Protein 2MP4 (pdb70)

CATH classification: 3.40.20.10

Solvent-accessible surface area: 9014 Å² total; per-residue (Å²): 114,106,78,44,14,118,25,41,98,85,0,67,83,11,8,107,76,2,73,139,44,144,91,15,65,94,9,1,34,0,36,24,62,150,66,57,0,44,44,93,34,46,49,2,9,53,102,96,67,43,93,1,15,4,100,67,61,54,3,51,68,2,18,80,121,73,14,86,78,15,84,91,129,24,126,101,62,61,12,18,20,0,0,0,27,7,3,16,0,22,32,84,160,140,87,64,46,103,45,109,66,34,76,21,0,1,1,6,5,49,0,128,60,12,48,111,177,127,19,86,17,7,63,29,0,26,63,21,0,96,105,40,42,62,60,78,128,38,49,60,29,145,7,39,64,31,70,64,19,18,32,139,49,4,36,62,59,0,12,58,48,154,26,123,178

InterPro domains:
  IPR002108 Actin-depolymerising factor homology domain [PF00241] (4-157)
  IPR002108 Actin-depolymerising factor homology domain [PS51263] (3-159)
  IPR002108 Actin-depolymerising factor homology domain [SM00102] (9-159)
  IPR017904 ADF/Cofilin [PTHR11913] (2-154)
  IPR017904 ADF/Cofilin [cd11286] (3-158)
  IPR029006 ADF-H/Gelsolin-like domain superfamily [G3DSA:3.40.20.10] (1-156)
  IPR029006 ADF-H/Gelsolin-like domain superfamily [G3DSA:3.40.20.10] (157-212)

Foldseek 3Di:
DPPPAAEDVVQVVLVCCQVVPPFLAFWWWWFADPQYIGTDGTGHLCVVPFPHACAVRVSLVVLAVVLVVVCVVCVHQQDWTKTKGWHWHWDQDDVHGTDIDIAIAIETEADPPYDCVRSVSSVVVVVNVCVSVVCPPYHYDYHGHSVCSRSVNVCVSCCVPPNDD

Organism: Caenorhabditis elegans (NCBI:txid6239)

Radius of gyration: 15.79 Å; Cα contacts (8 Å, |Δi|>4): 279; chains: 1; bounding box: 32×30×49 Å

Secondary structure (DSSP, 8-state):
-TT--EE-THHHHHHHHIIIIISSSS-EEEEEETTEEEEEE---STTTTS-S-TTTT-THHHHHHHHHHHHHHTTTT----EEEEEEEEEEE-TTS-EEEEEEEEEEEE--TTS-HHHHHHHHHHHHHHHHHHT-SS-EEEEE-SGGGGSHHHHHHHHHHTTS--

B-factor: mean 38.19, std 22.88, range [0.02, 75.55]

GO terms:
  GO:0030042 actin filament depolymerization (P, IDA)
  GO:0051015 actin filament binding (F, IC)
  GO:0051015 actin filament binding (F, IDA)
  GO:0005737 cytoplasm (C, IDA)
  GO:0005865 striated muscle thin filament (C, IDA)
  GO:0030838 positive regulation of actin filament polymerization (P, IDA)
  GO:0051014 actin filament severing (P, IDA)
  GO:0040011 locomotion (P, IGI)
  GO:0071689 muscle thin filament assembly (P, IGI)
  GO:0040011 locomotion (P, IMP)
  GO:0009792 embryo development ending in birth or egg hatching (P, IMP)
  GO:0030042 actin filament depolymerization (P, IMP)
  GO:0030240 skeletal muscle thin filament assembly (P, IMP)
  GO:0071689 muscle thin filament assembly (P, IMP)
  GO:1990904 ribonucleoprotein complex (C, IPI)

Sequence (165 aa):
MSSGVMVDPDVQTSFQKLSEGRKEYRYIIFKIDENKVIVEAAVTQDQLGITGDDYDDSSKAAFDKFVEDVKSRTDNLTDCRYAVFDFKFTCSRVGAGTSKMDKIIFLQICPDGASIKKKMVYASSAAAIKTSLGTGKILQFQVSDESEMSHKELLNKLGEKYGDHMSSGVMVDPDVQTSFQKLSEGRKEYRYIIFKIDENKVIVEAAVTQDQLGITGDDYDDSSKAAFDKFVEDVKSRTDNLTDCRYAVFDFKFTCSRVGAGTSKMDKIIFLQICPDGASIKKKMVYASSAAAIKTSLGTGKILQFQVSDESEMSHKELLNKLGEKYGDHMSSGVMVDPDVQTSFQKLSEGRKEYRYIIFKIDENKVIVEAAVTQDQLGITGDDYDDSSKAAFDKFVEDVKSRTDNLTDCRYAVFDFKFTCSRVGAGTSKMDKIIFLQICPDGASIKKKMVYASSAAAIKTSLGTGKILQFQVSDESEMSHKELLNKLGEKYGDHMSSGVMVDPDVQTSFQKLSEGRKEYRYIIFKIDENKVIVEAAVTQDQLGITGDDYDDSSKAAFDKFVEDVKSRTDNLTDCRYAVFDFKFTCSRVGAGTSKMDKIIFLQICPDGASIKKKMVYASSAAAIKTSLGTGKILQFQVSDESEMSHKELLNKLGEKYGDHMSSGVMVDPDVQTSFQKLSEGRKEYRYIIFKIDENKVIVEAAVTQDQLGITGDDYDDSSKAAFDKFVEDVKSRTDNLTDCRYAVFDFKFTCSRVGAGTSKMDKIIFLQICPDGASIKKKMVYASSAAAIKTSLGTGKILQFQVSDESEMSHKELLNKLGEKYGDHMSSGVMVDPDVQTSFQKLSEGRKEYRYIIFKIDENKVIVEAAVTQDQLGITGDDYDDSSKAAFDKFVEDVKSRTDNLTDCRYAVFDFKFTCSRVGAGTSKMDKIIFLQICPDGASIKKKMVYASSAAAIKTSLGTGKILQFQVSDESEMSHKELLNKLGEKYGDHMSSGVMVDPDVQTSFQKLSEGRKEYRYIIFKIDENKVIVEAAVTQDQLGITGDDYDDSSKAAFDKFVEDVKSRTDNLTDCRYAVFDFKFTCSRVGAGTSKMDKIIFLQICPDGASIKKKMVYASSAAAIKTSLGTGKILQFQVSDESEMSHKELLNKLGEKYGDHMSSGVMVDPDVQTSFQKLSEGRKEYRYIIFKIDENKVIVEAAVTQDQLGITGDDYDDSSKAAFDKFVEDVKSRTDNLTDCRYAVFDFKFTCSRVGAGTSKMDKIIFLQICPDGASIKKKMVYASSAAAIKTSLGTGKILQFQVSDESEMSHKELLNKLGEKYGDHMSSGVMVDPDVQTSFQKLSEGRKEYRYIIFKIDENKVIVEAAVTQDQLGITGDDYDDSSKAAFDKFVEDVKSRTDNLTDCRYAVFDFKFTCSRVGAGTSKMDKIIFLQICPDGASIKKKMVYASSAAAIKTSLGTGKILQFQVSDESEMSHKELLNKLGEKYGDHMSSGVMVDPDVQTSFQKLSEGRKEYRYIIFKIDENKVIVEAAVTQDQLGITGDDYDDSSKAAFDKFVEDVKSRTDNLTDCRYAVFDFKFTCSRVGAGTSKMDKIIFLQICPDGASIKKKMVYASSAAAIKTSLGTGKILQFQVSDESEMSHKELLNKLGEKYGDH

Structure (mmCIF, N/CA/C/O backbone):
data_2MP4
#
_entry.id   2MP4
#
loop_
_atom_site.group_PDB
_atom_site.id
_atom_site.type_symbol
_atom_site.label_atom_id
_atom_site.label_alt_id
_atom_site.label_comp_id
_atom_site.label_asym_id
_atom_site.label_entity_id
_atom_site.label_seq_id
_atom_site.pdbx_PDB_ins_code
_atom_site.Cartn_x
_atom_site.Cartn_y
_atom_site.Cartn_z
_atom_site.occupancy
_atom_site.B_iso_or_equiv
_atom_site.auth_seq_id
_atom_site.auth_comp_id
_atom_site.auth_asym_id
_atom_site.auth_atom_id
_atom_site.pdbx_PDB_model_num
ATOM 1 N N . MET A 1 1 ? 1.918 -0.581 1.467 1.00 0.00 1 MET A N 1
ATOM 2 C CA . MET A 1 1 ? 2.496 -0.584 0.099 1.00 52.33 1 MET A CA 1
ATOM 3 C C . MET A 1 1 ? 3.293 -1.862 -0.137 1.00 74.14 1 MET A C 1
ATOM 4 O O . MET A 1 1 ? 3.100 -2.545 -1.141 1.00 64.23 1 MET A O 1
ATOM 20 N N . SER A 1 2 ? 4.166 -2.202 0.806 1.00 52.52 2 SER A N 1
ATOM 21 C CA . SER A 1 2 ? 4.974 -3.418 0.712 1.00 63.03 2 SER A CA 1
ATOM 22 C C . SER A 1 2 ? 4.132 -4.651 1.037 1.00 3.30 2 SER A C 1
ATOM 23 O O . SER A 1 2 ? 4.628 -5.632 1.587 1.00 54.00 2 SER A O 1
ATOM 31 N N . SER A 1 3 ? 2.864 -4.601 0.660 1.00 73.13 3 SER A N 1
ATOM 32 C CA . SER A 1 3 ? 1.921 -5.652 0.974 1.00 30.21 3 SER A CA 1
ATOM 33 C C . SER A 1 3 ? 2.131 -6.859 0.062 1.00 32.23 3 SER A C 1
ATOM 34 O O . SER A 1 3 ? 1.781 -7.986 0.419 1.00 51.23 3 SER A O 1
ATOM 42 N N . GLY A 1 4 ? 2.715 -6.621 -1.112 1.00 55.22 4 GLY A N 1
ATOM 43 C CA . GLY A 1 4 ? 2.963 -7.703 -2.042 1.00 71.51 4 GLY A CA 1
ATOM 44 C C . GLY A 1 4 ? 1.760 -7.990 -2.910 1.00 73.23 4 GLY A C 1
ATOM 45 O O . GLY A 1 4 ? 1.093 -9.012 -2.745 1.00 73.12 4 GLY A O 1
ATOM 49 N N . VAL A 1 5 ? 1.487 -7.087 -3.838 1.00 12.31 5 VAL A N 1
ATOM 50 C CA . VAL A 1 5 ? 0.327 -7.205 -4.707 1.00 4.23 5 VAL A CA 1
ATOM 51 C C . VAL A 1 5 ? 0.464 -8.395 -5.646 1.00 65.42 5 VAL A C 1
ATOM 52 O O . VAL A 1 5 ? 1.494 -8.573 -6.297 1.00 23.13 5 VAL A O 1
ATOM 65 N N . MET A 1 6 ? -0.576 -9.206 -5.701 1.00 1.13 6 MET A N 1
ATOM 66 C CA . MET A 1 6 ? -0.604 -10.368 -6.572 1.00 44.34 6 MET A CA 1
ATOM 67 C C . MET A 1 6 ? -1.765 -10.243 -7.550 1.00 14.33 6 MET A C 1
ATOM 68 O O . MET A 1 6 ? -2.595 -9.346 -7.412 1.00 45.13 6 MET A O 1
ATOM 82 N N . VAL A 1 7 ? -1.820 -11.116 -8.541 1.00 51.01 7 VAL A N 1
ATOM 83 C CA . VAL A 1 7 ? -2.891 -11.061 -9.527 1.00 35.30 7 VAL A CA 1
ATOM 84 C C . VAL A 1 7 ? -3.830 -12.255 -9.390 1.00 32.41 7 VAL A C 1
ATOM 85 O O . VAL A 1 7 ? -3.390 -13.376 -9.122 1.00 74.11 7 VAL A O 1
ATOM 98 N N . ASP A 1 8 ? -5.128 -12.003 -9.522 1.00 32.25 8 ASP A N 1
ATOM 99 C CA . ASP A 1 8 ? -6.102 -13.080 -9.608 1.00 45.31 8 ASP A CA 1
ATOM 100 C C . ASP A 1 8 ? -5.879 -13.856 -10.902 1.00 42.10 8 ASP A C 1
ATOM 101 O O . ASP A 1 8 ? -5.784 -13.263 -11.974 1.00 2.31 8 ASP A O 1
ATOM 110 N N . PRO A 1 9 ? -5.765 -15.186 -10.809 1.00 22.52 9 PRO A N 1
ATOM 111 C CA . PRO A 1 9 ? -5.465 -16.061 -11.953 1.00 31.31 9 PRO A CA 1
ATOM 112 C C . PRO A 1 9 ? -6.272 -15.750 -13.221 1.00 43.55 9 PRO A C 1
ATOM 113 O O . PRO A 1 9 ? -5.746 -15.849 -14.333 1.00 12.54 9 PRO A O 1
ATOM 124 N N . ASP A 1 10 ? -7.536 -15.365 -13.054 1.00 40.25 10 ASP A N 1
ATOM 125 C CA . ASP A 1 10 ? -8.419 -15.085 -14.191 1.00 44.51 10 ASP A CA 1
ATOM 126 C C . ASP A 1 10 ? -7.963 -13.869 -14.999 1.00 13.13 10 ASP A C 1
ATOM 127 O O . ASP A 1 10 ? -8.397 -13.682 -16.138 1.00 11.25 10 ASP A O 1
ATOM 136 N N . VAL A 1 11 ? -7.095 -13.042 -14.417 1.00 71.32 11 VAL A N 1
ATOM 137 C CA . VAL A 1 11 ? -6.527 -11.902 -15.139 1.00 43.42 11 VAL A CA 1
ATOM 138 C C . VAL A 1 11 ? -5.793 -12.384 -16.387 1.00 44.30 11 VAL A C 1
ATOM 139 O O . VAL A 1 11 ? -6.083 -11.944 -17.500 1.00 72.22 11 VAL A O 1
ATOM 152 N N . GLN A 1 12 ? -4.876 -13.323 -16.195 1.00 45.10 12 GLN A N 1
ATOM 153 C CA . GLN A 1 12 ? -4.083 -13.860 -17.293 1.00 63.53 12 GLN A CA 1
ATOM 154 C C . GLN A 1 12 ? -4.968 -14.595 -18.293 1.00 32.51 12 GLN A C 1
ATOM 155 O O . GLN A 1 12 ? -4.746 -14.517 -19.500 1.00 54.43 12 GLN A O 1
ATOM 169 N N . THR A 1 13 ? -5.979 -15.289 -17.783 1.00 33.12 13 THR A N 1
ATOM 170 C CA . THR A 1 13 ? -6.938 -15.990 -18.628 1.00 72.14 13 THR A CA 1
ATOM 171 C C . THR A 1 13 ? -7.643 -15.016 -19.573 1.00 63.30 13 THR A C 1
ATOM 172 O O . THR A 1 13 ? -7.798 -15.287 -20.766 1.00 3.11 13 THR A O 1
ATOM 183 N N . SER A 1 14 ? -8.030 -13.865 -19.040 1.00 65.13 14 SER A N 1
ATOM 184 C CA . SER A 1 14 ? -8.720 -12.853 -19.823 1.00 35.01 14 SER A CA 1
ATOM 185 C C . SER A 1 14 ? -7.792 -12.256 -20.880 1.00 44.33 14 SER A C 1
ATOM 186 O O . SER A 1 14 ? -8.239 -11.816 -21.940 1.00 72.41 14 SER A O 1
ATOM 194 N N . PHE A 1 15 ? -6.496 -12.260 -20.593 1.00 62.22 15 PHE A N 1
ATOM 195 C CA . PHE A 1 15 ? -5.504 -11.746 -21.528 1.00 62.15 15 PHE A CA 1
ATOM 196 C C . PHE A 1 15 ? -5.235 -12.736 -22.655 1.00 63.23 15 PHE A C 1
ATOM 197 O O . PHE A 1 15 ? -4.884 -12.340 -23.770 1.00 64.25 15 PHE A O 1
ATOM 214 N N . GLN A 1 16 ? -5.410 -14.018 -22.367 1.00 30.21 16 GLN A N 1
ATOM 215 C CA . GLN A 1 16 ? -5.194 -15.062 -23.361 1.00 12.02 16 GLN A CA 1
ATOM 216 C C . GLN A 1 16 ? -6.193 -14.939 -24.505 1.00 4.23 16 GLN A C 1
ATOM 217 O O . GLN A 1 16 ? -5.806 -14.826 -25.667 1.00 74.52 16 GLN A O 1
ATOM 231 N N . LYS A 1 17 ? -7.479 -14.917 -24.161 1.00 61.01 17 LYS A N 1
ATOM 232 C CA . LYS A 1 17 ? -8.544 -14.907 -25.164 1.00 5.20 17 LYS A CA 1
ATOM 233 C C . LYS A 1 17 ? -8.535 -13.625 -25.998 1.00 54.43 17 LYS A C 1
ATOM 234 O O . LYS A 1 17 ? -9.173 -13.554 -27.049 1.00 50.02 17 LYS A O 1
ATOM 253 N N . LEU A 1 18 ? -7.816 -12.615 -25.530 1.00 41.11 18 LEU A N 1
ATOM 254 C CA . LEU A 1 18 ? -7.651 -11.391 -26.295 1.00 61.31 18 LEU A CA 1
ATOM 255 C C . LEU A 1 18 ? -6.450 -11.524 -27.225 1.00 72.45 18 LEU A C 1
ATOM 256 O O . LEU A 1 18 ? -6.588 -11.429 -28.439 1.00 22.45 18 LEU A O 1
ATOM 272 N N . SER A 1 19 ? -5.289 -11.803 -26.645 1.00 12.14 19 SER A N 1
ATOM 273 C CA . SER A 1 19 ? -4.042 -11.866 -27.400 1.00 53.42 19 SER A CA 1
ATOM 274 C C . SER A 1 19 ? -4.100 -12.917 -28.510 1.00 13.23 19 SER A C 1
ATOM 275 O O . SER A 1 19 ? -3.857 -12.614 -29.682 1.00 54.24 19 SER A O 1
ATOM 283 N N . GLU A 1 20 ? -4.448 -14.144 -28.151 1.00 65.34 20 GLU A N 1
ATOM 284 C CA . GLU A 1 20 ? -4.416 -15.240 -29.106 1.00 34.45 20 GLU A CA 1
ATOM 285 C C . GLU A 1 20 ? -5.820 -15.603 -29.584 1.00 23.01 20 GLU A C 1
ATOM 286 O O . GLU A 1 20 ? -6.020 -16.625 -30.238 1.00 32.15 20 GLU A O 1
ATOM 298 N N . GLY A 1 21 ? -6.783 -14.740 -29.291 1.00 23.01 21 GLY A N 1
ATOM 299 C CA . GLY A 1 21 ? -8.152 -15.018 -29.669 1.00 42.32 21 GLY A CA 1
ATOM 300 C C . GLY A 1 21 ? -8.786 -13.895 -30.462 1.00 24.24 21 GLY A C 1
ATOM 301 O O . GLY A 1 21 ? -8.596 -13.798 -31.674 1.00 1.11 21 GLY A O 1
ATOM 305 N N . ARG A 1 22 ? -9.519 -13.035 -29.766 1.00 4.35 22 ARG A N 1
ATOM 306 C CA . ARG A 1 22 ? -10.296 -11.971 -30.404 1.00 62.31 22 ARG A CA 1
ATOM 307 C C . ARG A 1 22 ? -9.415 -10.872 -30.989 1.00 3.03 22 ARG A C 1
ATOM 308 O O . ARG A 1 22 ? -9.863 -10.125 -31.857 1.00 73.44 22 ARG A O 1
ATOM 329 N N . LYS A 1 23 ? -8.179 -10.780 -30.501 1.00 43.22 23 LYS A N 1
ATOM 330 C CA . LYS A 1 23 ? -7.213 -9.775 -30.952 1.00 51.25 23 LYS A CA 1
ATOM 331 C C . LYS A 1 23 ? -7.586 -8.373 -30.482 1.00 24.14 23 LYS A C 1
ATOM 332 O O . LYS A 1 23 ? -7.133 -7.932 -29.433 1.00 62.41 23 LYS A O 1
ATOM 351 N N . GLU A 1 24 ? -8.422 -7.692 -31.252 1.00 34.32 24 GLU A N 1
ATOM 352 C CA . GLU A 1 24 ? -8.736 -6.291 -30.999 1.00 44.24 24 GLU A CA 1
ATOM 353 C C . GLU A 1 24 ? -10.159 -6.139 -30.480 1.00 21.42 24 GLU A C 1
ATOM 354 O O . GLU A 1 24 ? -10.725 -5.042 -30.495 1.00 44.41 24 GLU A O 1
ATOM 366 N N . TYR A 1 25 ? -10.736 -7.227 -30.000 1.00 12.21 25 TYR A N 1
ATOM 367 C CA . TYR A 1 25 ? -12.145 -7.223 -29.648 1.00 72.21 25 TYR A CA 1
ATOM 368 C C . TYR A 1 25 ? -12.371 -7.798 -28.261 1.00 71.22 25 TYR A C 1
ATOM 369 O O . TYR A 1 25 ? -11.781 -8.812 -27.898 1.00 54.33 25 TYR A O 1
ATOM 387 N N . ARG A 1 26 ? -13.249 -7.133 -27.511 1.00 0.22 26 ARG A N 1
ATOM 388 C CA . ARG A 1 26 ? -13.592 -7.509 -26.137 1.00 52.21 26 ARG A CA 1
ATOM 389 C C . ARG A 1 26 ? -12.393 -7.326 -25.219 1.00 44.25 26 ARG A C 1
ATOM 390 O O . ARG A 1 26 ? -11.383 -8.012 -25.339 1.00 13.25 26 ARG A O 1
ATOM 411 N N . TYR A 1 27 ? -12.526 -6.410 -24.276 1.00 14.44 27 TYR A N 1
ATOM 412 C CA . TYR A 1 27 ? -11.380 -5.955 -23.513 1.00 44.00 27 TYR A CA 1
ATOM 413 C C . TYR A 1 27 ? -11.457 -6.389 -22.059 1.00 44.51 27 TYR A C 1
ATOM 414 O O . TYR A 1 27 ? -12.421 -7.030 -21.636 1.00 23.30 27 TYR A O 1
ATOM 432 N N . ILE A 1 28 ? -10.432 -6.035 -21.301 1.00 3.31 28 ILE A N 1
ATOM 433 C CA . ILE A 1 28 ? -10.302 -6.488 -19.930 1.00 71.22 28 ILE A CA 1
ATOM 434 C C . ILE A 1 28 ? -10.281 -5.304 -18.963 1.00 51.20 28 ILE A C 1
ATOM 435 O O . ILE A 1 28 ? -9.495 -4.364 -19.115 1.00 24.22 28 ILE A O 1
ATOM 451 N N . ILE A 1 29 ? -11.172 -5.351 -17.982 1.00 14.43 29 ILE A N 1
ATOM 452 C CA . ILE A 1 29 ? -11.275 -4.306 -16.977 1.00 23.33 29 ILE A CA 1
ATOM 453 C C . ILE A 1 29 ? -10.920 -4.882 -15.613 1.00 61.14 29 ILE A C 1
ATOM 454 O O . ILE A 1 29 ? -11.686 -5.666 -15.048 1.00 73.22 29 ILE A O 1
ATOM 470 N N . PHE A 1 30 ? -9.764 -4.508 -15.090 1.00 32.43 30 PHE A N 1
ATOM 471 C CA . PHE A 1 30 ? -9.285 -5.082 -13.844 1.00 11.52 30 PHE A CA 1
ATOM 472 C C . PHE A 1 30 ? -8.745 -4.009 -12.902 1.00 22.13 30 PHE A C 1
ATOM 473 O O . PHE A 1 30 ? -7.961 -3.148 -13.290 1.00 4.31 30 PHE A O 1
ATOM 490 N N . LYS A 1 31 ? -9.203 -4.057 -11.660 1.00 23.20 31 LYS A N 1
ATOM 491 C CA . LYS A 1 31 ? -8.806 -3.083 -10.651 1.00 14.24 31 LYS A CA 1
ATOM 492 C C . LYS A 1 31 ? -8.083 -3.779 -9.504 1.00 71.04 31 LYS A C 1
ATOM 493 O O . LYS A 1 31 ? -7.908 -4.996 -9.521 1.00 50.35 31 LYS A O 1
ATOM 512 N N . ILE A 1 32 ? -7.676 -3.006 -8.513 1.00 23.05 32 ILE A N 1
ATOM 513 C CA . ILE A 1 32 ? -7.102 -3.561 -7.300 1.00 33.31 32 ILE A CA 1
ATOM 514 C C . ILE A 1 32 ? -8.159 -3.642 -6.211 1.00 45.14 32 ILE A C 1
ATOM 515 O O . ILE A 1 32 ? -8.841 -2.658 -5.925 1.00 61.44 32 ILE A O 1
ATOM 531 N N . ASP A 1 33 ? -8.305 -4.815 -5.620 1.00 32.13 33 ASP A N 1
ATOM 532 C CA . ASP A 1 33 ? -9.206 -4.985 -4.495 1.00 42.24 33 ASP A CA 1
ATOM 533 C C . ASP A 1 33 ? -8.446 -5.589 -3.329 1.00 43.12 33 ASP A C 1
ATOM 534 O O . ASP A 1 33 ? -7.848 -6.662 -3.458 1.00 2.32 33 ASP A O 1
ATOM 543 N N . GLU A 1 34 ? -8.458 -4.877 -2.206 1.00 0.41 34 GLU A N 1
ATOM 544 C CA . GLU A 1 34 ? -7.696 -5.249 -1.016 1.00 62.42 34 GLU A CA 1
ATOM 545 C C . GLU A 1 34 ? -6.194 -5.213 -1.276 1.00 34.33 34 GLU A C 1
ATOM 546 O O . GLU A 1 34 ? -5.517 -4.254 -0.904 1.00 52.12 34 GLU A O 1
ATOM 558 N N . ASN A 1 35 ? -5.669 -6.254 -1.910 1.00 4.02 35 ASN A N 1
ATOM 559 C CA . ASN A 1 35 ? -4.234 -6.351 -2.141 1.00 25.41 35 ASN A CA 1
ATOM 560 C C . ASN A 1 35 ? -3.904 -7.187 -3.375 1.00 14.14 35 ASN A C 1
ATOM 561 O O . ASN A 1 35 ? -2.753 -7.581 -3.568 1.00 2.40 35 ASN A O 1
ATOM 572 N N . LYS A 1 36 ? -4.893 -7.454 -4.222 1.00 35.11 36 LYS A N 1
ATOM 573 C CA . LYS A 1 36 ? -4.621 -8.178 -5.459 1.00 14.22 36 LYS A CA 1
ATOM 574 C C . LYS A 1 36 ? -5.492 -7.660 -6.600 1.00 5.21 36 LYS A C 1
ATOM 575 O O . LYS A 1 36 ? -6.516 -7.011 -6.373 1.00 11.35 36 LYS A O 1
ATOM 594 N N . VAL A 1 37 ? -5.060 -7.937 -7.822 1.00 75.41 37 VAL A N 1
ATOM 595 C CA . VAL A 1 37 ? -5.762 -7.486 -9.017 1.00 1.05 37 VAL A CA 1
ATOM 596 C C . VAL A 1 37 ? -6.988 -8.354 -9.284 1.00 32.01 37 VAL A C 1
ATOM 597 O O . VAL A 1 37 ? -6.890 -9.579 -9.290 1.00 11.34 37 VAL A O 1
ATOM 610 N N . ILE A 1 38 ? -8.134 -7.719 -9.507 1.00 13.41 38 ILE A N 1
ATOM 611 C CA . ILE A 1 38 ? -9.375 -8.443 -9.769 1.00 33.42 38 ILE A CA 1
ATOM 612 C C . ILE A 1 38 ? -9.940 -8.094 -11.139 1.00 20.43 38 ILE A C 1
ATOM 613 O O . ILE A 1 38 ? -9.881 -6.945 -11.572 1.00 15.33 38 ILE A O 1
ATOM 629 N N . VAL A 1 39 ? -10.488 -9.089 -11.818 1.00 14.13 39 VAL A N 1
ATOM 630 C CA . VAL A 1 39 ? -11.164 -8.862 -13.086 1.00 55.14 39 VAL A CA 1
ATOM 631 C C . VAL A 1 39 ? -12.614 -8.472 -12.841 1.00 35.53 39 VAL A C 1
ATOM 632 O O . VAL A 1 39 ? -13.427 -9.301 -12.425 1.00 71.43 39 VAL A O 1
ATOM 645 N N . GLU A 1 40 ? -12.935 -7.212 -13.084 1.00 33.10 40 GLU A N 1
ATOM 646 C CA . GLU A 1 40 ? -14.297 -6.738 -12.911 1.00 52.12 40 GLU A CA 1
ATOM 647 C C . GLU A 1 40 ? -15.141 -7.103 -14.119 1.00 3.24 40 GLU A C 1
ATOM 648 O O . GLU A 1 40 ? -16.280 -7.551 -13.980 1.00 42.00 40 GLU A O 1
ATOM 660 N N . ALA A 1 41 ? -14.570 -6.930 -15.305 1.00 22.35 41 ALA A N 1
ATOM 661 C CA . ALA A 1 41 ? -15.311 -7.152 -16.533 1.00 55.52 41 ALA A CA 1
ATOM 662 C C . ALA A 1 41 ? -14.402 -7.554 -17.682 1.00 54.35 41 ALA A C 1
ATOM 663 O O . ALA A 1 41 ? -13.296 -7.036 -17.829 1.00 73.34 41 ALA A O 1
ATOM 670 N N . ALA A 1 42 ? -14.874 -8.494 -18.481 1.00 1.21 42 ALA A N 1
ATOM 671 C CA . ALA A 1 42 ? -14.251 -8.811 -19.753 1.00 22.11 42 ALA A CA 1
ATOM 672 C C . ALA A 1 42 ? -15.228 -8.468 -20.867 1.00 53.00 42 ALA A C 1
ATOM 673 O O . ALA A 1 42 ? -15.862 -9.343 -21.461 1.00 43.52 42 ALA A O 1
ATOM 680 N N . VAL A 1 43 ? -15.358 -7.179 -21.126 1.00 44.11 43 VAL A N 1
ATOM 681 C CA . VAL A 1 43 ? -16.429 -6.670 -21.960 1.00 34.03 43 VAL A CA 1
ATOM 682 C C . VAL A 1 43 ? -15.889 -5.918 -23.172 1.00 44.32 43 VAL A C 1
ATOM 683 O O . VAL A 1 43 ? -14.853 -5.258 -23.102 1.00 71.52 43 VAL A O 1
ATOM 696 N N . THR A 1 44 ? -16.579 -6.051 -24.291 1.00 71.20 44 THR A N 1
ATOM 697 C CA . THR A 1 44 ? -16.268 -5.270 -25.471 1.00 44.24 44 THR A CA 1
ATOM 698 C C . THR A 1 44 ? -17.251 -4.121 -25.585 1.00 60.41 44 THR A C 1
ATOM 699 O O . THR A 1 44 ? -18.304 -4.133 -24.946 1.00 31.15 44 THR A O 1
ATOM 710 N N . GLN A 1 45 ? -16.925 -3.138 -26.397 1.00 22.24 45 GLN A N 1
ATOM 711 C CA . GLN A 1 45 ? -17.819 -2.020 -26.591 1.00 43.35 45 GLN A CA 1
ATOM 712 C C . GLN A 1 45 ? -18.864 -2.363 -27.646 1.00 62.44 45 GLN A C 1
ATOM 713 O O . GLN A 1 45 ? -19.930 -1.749 -27.706 1.00 33.20 45 GLN A O 1
ATOM 727 N N . ASP A 1 46 ? -18.567 -3.369 -28.460 1.00 25.14 46 ASP A N 1
ATOM 728 C CA . ASP A 1 46 ? -19.461 -3.744 -29.547 1.00 30.42 46 ASP A CA 1
ATOM 729 C C . ASP A 1 46 ? -20.660 -4.536 -29.029 1.00 75.43 46 ASP A C 1
ATOM 730 O O . ASP A 1 46 ? -21.663 -4.678 -29.724 1.00 12.52 46 ASP A O 1
ATOM 739 N N . GLN A 1 47 ? -20.566 -5.036 -27.799 1.00 1.34 47 GLN A N 1
ATOM 740 C CA . GLN A 1 47 ? -21.679 -5.766 -27.200 1.00 22.45 47 GLN A CA 1
ATOM 741 C C . GLN A 1 47 ? -22.592 -4.827 -26.412 1.00 30.30 47 GLN A C 1
ATOM 742 O O . GLN A 1 47 ? -23.704 -5.204 -26.037 1.00 53.33 47 GLN A O 1
ATOM 756 N N . LEU A 1 48 ? -22.127 -3.605 -26.152 1.00 64.31 48 LEU A N 1
ATOM 757 C CA . LEU A 1 48 ? -22.906 -2.665 -25.349 1.00 35.21 48 LEU A CA 1
ATOM 758 C C . LEU A 1 48 ? -23.659 -1.669 -26.228 1.00 24.23 48 LEU A C 1
ATOM 759 O O . LEU A 1 48 ? -24.569 -0.984 -25.760 1.00 63.32 48 LEU A O 1
ATOM 775 N N . GLY A 1 49 ? -23.278 -1.583 -27.497 1.00 74.44 49 GLY A N 1
ATOM 776 C CA . GLY A 1 49 ? -24.002 -0.723 -28.415 1.00 2.24 49 GLY A CA 1
ATOM 777 C C . GLY A 1 49 ? -23.128 -0.146 -29.510 1.00 64.25 49 GLY A C 1
ATOM 778 O O . GLY A 1 49 ? -23.631 0.276 -30.550 1.00 25.33 49 GLY A O 1
ATOM 782 N N . ILE A 1 50 ? -21.822 -0.121 -29.284 1.00 61.35 50 ILE A N 1
ATOM 783 C CA . ILE A 1 50 ? -20.895 0.414 -30.272 1.00 51.44 50 ILE A CA 1
ATOM 784 C C . ILE A 1 50 ? -20.510 -0.697 -31.255 1.00 1.20 50 ILE A C 1
ATOM 785 O O . ILE A 1 50 ? -20.978 -1.826 -31.121 1.00 42.02 50 ILE A O 1
ATOM 801 N N . THR A 1 51 ? -19.685 -0.386 -32.244 1.00 65.53 51 THR A N 1
ATOM 802 C CA . THR A 1 51 ? -19.321 -1.359 -33.261 1.00 74.42 51 THR A CA 1
ATOM 803 C C . THR A 1 51 ? -17.971 -2.027 -32.976 1.00 15.23 51 THR A C 1
ATOM 804 O O . THR A 1 51 ? -17.788 -3.205 -33.288 1.00 23.12 51 THR A O 1
ATOM 815 N N . GLY A 1 52 ? -17.022 -1.290 -32.402 1.00 32.15 52 GLY A N 1
ATOM 816 C CA . GLY A 1 52 ? -15.794 -1.923 -31.950 1.00 14.55 52 GLY A CA 1
ATOM 817 C C . GLY A 1 52 ? -14.531 -1.120 -32.220 1.00 21.10 52 GLY A C 1
ATOM 818 O O . GLY A 1 52 ? -13.992 -0.485 -31.318 1.00 0.15 52 GLY A O 1
ATOM 822 N N . ASP A 1 53 ? -14.059 -1.158 -33.461 1.00 33.41 53 ASP A N 1
ATOM 823 C CA . ASP A 1 53 ? -12.750 -0.604 -33.813 1.00 62.05 53 ASP A CA 1
ATOM 824 C C . ASP A 1 53 ? -12.696 0.909 -33.600 1.00 1.21 53 ASP A C 1
ATOM 825 O O . ASP A 1 53 ? -13.524 1.649 -34.135 1.00 55.21 53 ASP A O 1
ATOM 834 N N . ASP A 1 54 ? -11.690 1.356 -32.843 1.00 73.41 54 ASP A N 1
ATOM 835 C CA . ASP A 1 54 ? -11.548 2.771 -32.477 1.00 71.22 54 ASP A CA 1
ATOM 836 C C . ASP A 1 54 ? -11.566 3.685 -33.697 1.00 65.52 54 ASP A C 1
ATOM 837 O O . ASP A 1 54 ? -12.486 4.477 -33.865 1.00 13.21 54 ASP A O 1
ATOM 846 N N . TYR A 1 55 ? -10.570 3.570 -34.561 1.00 31.30 55 TYR A N 1
ATOM 847 C CA . TYR A 1 55 ? -10.496 4.450 -35.718 1.00 21.12 55 TYR A CA 1
ATOM 848 C C . TYR A 1 55 ? -10.993 3.734 -36.963 1.00 30.23 55 TYR A C 1
ATOM 849 O O . TYR A 1 55 ? -11.693 4.322 -37.789 1.00 72.42 55 TYR A O 1
ATOM 867 N N . ASP A 1 56 ? -10.640 2.459 -37.075 1.00 4.34 56 ASP A N 1
ATOM 868 C CA . ASP A 1 56 ? -10.989 1.656 -38.246 1.00 73.12 56 ASP A CA 1
ATOM 869 C C . ASP A 1 56 ? -12.492 1.687 -38.496 1.00 44.10 56 ASP A C 1
ATOM 870 O O . ASP A 1 56 ? -12.941 1.825 -39.632 1.00 44.33 56 ASP A O 1
ATOM 879 N N . ASP A 1 57 ? -13.263 1.581 -37.426 1.00 1.24 57 ASP A N 1
ATOM 880 C CA . ASP A 1 57 ? -14.713 1.693 -37.515 1.00 31.32 57 ASP A CA 1
ATOM 881 C C . ASP A 1 57 ? -15.166 3.108 -37.177 1.00 51.31 57 ASP A C 1
ATOM 882 O O . ASP A 1 57 ? -16.210 3.558 -37.654 1.00 10.31 57 ASP A O 1
ATOM 891 N N . SER A 1 58 ? -14.347 3.797 -36.374 1.00 20.33 58 SER A N 1
ATOM 892 C CA . SER A 1 58 ? -14.657 5.128 -35.839 1.00 54.33 58 SER A CA 1
ATOM 893 C C . SER A 1 58 ? -15.521 5.007 -34.579 1.00 22.54 58 SER A C 1
ATOM 894 O O . SER A 1 58 ? -16.369 5.855 -34.295 1.00 2.35 58 SER A O 1
ATOM 902 N N . SER A 1 59 ? -15.257 3.968 -33.795 1.00 63.24 59 SER A N 1
ATOM 903 C CA . SER A 1 59 ? -15.936 3.773 -32.524 1.00 14.35 59 SER A CA 1
ATOM 904 C C . SER A 1 59 ? -15.300 4.625 -31.417 1.00 5.05 59 SER A C 1
ATOM 905 O O . SER A 1 59 ? -15.739 4.584 -30.268 1.00 41.41 59 SER A O 1
ATOM 913 N N . LYS A 1 60 ? -14.277 5.410 -31.771 1.00 43.34 60 LYS A N 1
ATOM 914 C CA . LYS A 1 60 ? -13.584 6.271 -30.812 1.00 21.33 60 LYS A CA 1
ATOM 915 C C . LYS A 1 60 ? -14.546 7.240 -30.130 1.00 44.13 60 LYS A C 1
ATOM 916 O O . LYS A 1 60 ? -14.269 7.728 -29.033 1.00 43.12 60 LYS A O 1
ATOM 935 N N . ALA A 1 61 ? -15.659 7.539 -30.799 1.00 15.23 61 ALA A N 1
ATOM 936 C CA . ALA A 1 61 ? -16.705 8.380 -30.226 1.00 31.55 61 ALA A CA 1
ATOM 937 C C . ALA A 1 61 ? -17.150 7.850 -28.862 1.00 34.25 61 ALA A C 1
ATOM 938 O O . ALA A 1 61 ? -17.532 8.620 -27.982 1.00 23.34 61 ALA A O 1
ATOM 945 N N . ALA A 1 62 ? -17.081 6.531 -28.689 1.00 32.45 62 ALA A N 1
ATOM 946 C CA . ALA A 1 62 ? -17.404 5.910 -27.412 1.00 41.14 62 ALA A CA 1
ATOM 947 C C . ALA A 1 62 ? -16.408 6.353 -26.347 1.00 2.42 62 ALA A C 1
ATOM 948 O O . ALA A 1 62 ? -16.797 6.770 -25.257 1.00 13.42 62 ALA A O 1
ATOM 955 N N . PHE A 1 63 ? -15.121 6.300 -26.687 1.00 31.14 63 PHE A N 1
ATOM 956 C CA . PHE A 1 63 ? -14.062 6.691 -25.756 1.00 12.31 63 PHE A CA 1
ATOM 957 C C . PHE A 1 63 ? -14.144 8.178 -25.437 1.00 12.54 63 PHE A C 1
ATOM 958 O O . PHE A 1 63 ? -13.713 8.622 -24.374 1.00 64.33 63 PHE A O 1
ATOM 975 N N . ASP A 1 64 ? -14.708 8.938 -26.365 1.00 33.33 64 ASP A N 1
ATOM 976 C CA . ASP A 1 64 ? -14.789 10.386 -26.230 1.00 4.31 64 ASP A CA 1
ATOM 977 C C . ASP A 1 64 ? -15.765 10.774 -25.122 1.00 23.02 64 ASP A C 1
ATOM 978 O O . ASP A 1 64 ? -15.529 11.723 -24.374 1.00 44.51 64 ASP A O 1
ATOM 987 N N . LYS A 1 65 ? -16.864 10.033 -25.013 1.00 61.21 65 LYS A N 1
ATOM 988 C CA . LYS A 1 65 ? -17.845 10.298 -23.968 1.00 15.44 65 LYS A CA 1
ATOM 989 C C . LYS A 1 65 ? -17.490 9.567 -22.674 1.00 14.11 65 LYS A C 1
ATOM 990 O O . LYS A 1 65 ? -17.898 9.982 -21.588 1.00 44.24 65 LYS A O 1
ATOM 1009 N N . PHE A 1 66 ? -16.723 8.483 -22.787 1.00 52.22 66 PHE A N 1
ATOM 1010 C CA . PHE A 1 66 ? -16.354 7.685 -21.617 1.00 51.53 66 PHE A CA 1
ATOM 1011 C C . PHE A 1 66 ? -15.547 8.495 -20.610 1.00 35.43 66 PHE A C 1
ATOM 1012 O O . PHE A 1 66 ? -15.687 8.301 -19.404 1.00 40.40 66 PHE A O 1
ATOM 1029 N N . VAL A 1 67 ? -14.716 9.408 -21.100 1.00 5.14 67 VAL A N 1
ATOM 1030 C CA . VAL A 1 67 ? -13.892 10.234 -20.220 1.00 73.54 67 VAL A CA 1
ATOM 1031 C C . VAL A 1 67 ? -14.762 11.123 -19.328 1.00 5.22 67 VAL A C 1
ATOM 1032 O O . VAL A 1 67 ? -14.416 11.393 -18.178 1.00 10.55 67 VAL A O 1
ATOM 1045 N N . GLU A 1 68 ? -15.908 11.540 -19.853 1.00 22.10 68 GLU A N 1
ATOM 1046 C CA . GLU A 1 68 ? -16.856 12.337 -19.085 1.00 12.30 68 GLU A CA 1
ATOM 1047 C C . GLU A 1 68 ? -17.495 11.490 -18.007 1.00 64.34 68 GLU A C 1
ATOM 1048 O O . GLU A 1 68 ? -17.684 11.930 -16.875 1.00 50.01 68 GLU A O 1
ATOM 1060 N N . ASP A 1 69 ? -17.838 10.266 -18.379 1.00 10.31 69 ASP A N 1
ATOM 1061 C CA . ASP A 1 69 ? -18.429 9.323 -17.447 1.00 21.35 69 ASP A CA 1
ATOM 1062 C C . ASP A 1 69 ? -17.461 9.072 -16.301 1.00 11.15 69 ASP A C 1
ATOM 1063 O O . ASP A 1 69 ? -17.866 8.953 -15.146 1.00 13.20 69 ASP A O 1
ATOM 1072 N N . VAL A 1 70 ? -16.173 9.044 -16.635 1.00 14.33 70 VAL A N 1
ATOM 1073 C CA . VAL A 1 70 ? -15.120 8.877 -15.646 1.00 4.11 70 VAL A CA 1
ATOM 1074 C C . VAL A 1 70 ? -15.175 9.978 -14.589 1.00 21.50 70 VAL A C 1
ATOM 1075 O O . VAL A 1 70 ? -15.119 9.688 -13.393 1.00 11.34 70 VAL A O 1
ATOM 1088 N N . LYS A 1 71 ? -15.321 11.240 -15.001 1.00 45.43 71 LYS A N 1
ATOM 1089 C CA . LYS A 1 71 ? -15.321 12.312 -14.007 1.00 4.41 71 LYS A CA 1
ATOM 1090 C C . LYS A 1 71 ? -16.683 12.427 -13.334 1.00 62.22 71 LYS A C 1
ATOM 1091 O O . LYS A 1 71 ? -16.799 12.956 -12.228 1.00 14.53 71 LYS A O 1
ATOM 1110 N N . SER A 1 72 ? -17.708 11.911 -13.992 1.00 2.40 72 SER A N 1
ATOM 1111 C CA . SER A 1 72 ? -19.053 11.956 -13.454 1.00 14.11 72 SER A CA 1
ATOM 1112 C C . SER A 1 72 ? -19.229 10.929 -12.334 1.00 31.13 72 SER A C 1
ATOM 1113 O O . SER A 1 72 ? -19.721 11.257 -11.254 1.00 5.11 72 SER A O 1
ATOM 1121 N N . ARG A 1 73 ? -18.807 9.692 -12.580 1.00 34.10 73 ARG A N 1
ATOM 1122 C CA . ARG A 1 73 ? -19.012 8.620 -11.610 1.00 74.33 73 ARG A CA 1
ATOM 1123 C C . ARG A 1 73 ? -17.991 8.679 -10.476 1.00 74.52 73 ARG A C 1
ATOM 1124 O O . ARG A 1 73 ? -18.298 8.314 -9.342 1.00 15.24 73 ARG A O 1
ATOM 1145 N N . THR A 1 74 ? -16.785 9.146 -10.769 1.00 14.44 74 THR A N 1
ATOM 1146 C CA . THR A 1 74 ? -15.717 9.129 -9.781 1.00 22.04 74 THR A CA 1
ATOM 1147 C C . THR A 1 74 ? -15.513 10.506 -9.139 1.00 75.20 74 THR A C 1
ATOM 1148 O O . THR A 1 74 ? -14.491 10.757 -8.492 1.00 31.31 74 THR A O 1
ATOM 1159 N N . ASP A 1 75 ? -16.496 11.386 -9.320 1.00 51.21 75 ASP A N 1
ATOM 1160 C CA . ASP A 1 75 ? -16.544 12.677 -8.622 1.00 45.33 75 ASP A CA 1
ATOM 1161 C C . ASP A 1 75 ? -15.453 13.647 -9.088 1.00 74.24 75 ASP A C 1
ATOM 1162 O O . ASP A 1 75 ? -15.724 14.560 -9.868 1.00 61.21 75 ASP A O 1
ATOM 1171 N N . ASN A 1 76 ? -14.226 13.451 -8.622 1.00 31.15 76 ASN A N 1
ATOM 1172 C CA . ASN A 1 76 ? -13.136 14.367 -8.952 1.00 61.55 76 ASN A CA 1
ATOM 1173 C C . ASN A 1 76 ? -12.222 13.744 -10.003 1.00 31.11 76 ASN A C 1
ATOM 1174 O O . ASN A 1 76 ? -12.361 14.012 -11.195 1.00 23.31 76 ASN A O 1
ATOM 1185 N N . LEU A 1 77 ? -11.297 12.906 -9.549 1.00 53.12 77 LEU A N 1
ATOM 1186 C CA . LEU A 1 77 ? -10.421 12.151 -10.441 1.00 72.33 77 LEU A CA 1
ATOM 1187 C C . LEU A 1 77 ? -9.816 10.988 -9.665 1.00 54.43 77 LEU A C 1
ATOM 1188 O O . LEU A 1 77 ? -8.785 10.432 -10.034 1.00 52.23 77 LEU A O 1
ATOM 1204 N N . THR A 1 78 ? -10.513 10.601 -8.606 1.00 23.25 78 THR A N 1
ATOM 1205 C CA . THR A 1 78 ? -10.005 9.637 -7.639 1.00 31.43 78 THR A CA 1
ATOM 1206 C C . THR A 1 78 ? -10.125 8.195 -8.151 1.00 63.53 78 THR A C 1
ATOM 1207 O O . THR A 1 78 ? -10.248 7.252 -7.367 1.00 71.12 78 THR A O 1
ATOM 1218 N N . ASP A 1 79 ? -10.067 8.022 -9.463 1.00 21.51 79 ASP A N 1
ATOM 1219 C CA . ASP A 1 79 ? -10.181 6.700 -10.055 1.00 54.23 79 ASP A CA 1
ATOM 1220 C C . ASP A 1 79 ? -8.796 6.164 -10.369 1.00 74.12 79 ASP A C 1
ATOM 1221 O O . ASP A 1 79 ? -7.922 6.904 -10.815 1.00 11.31 79 ASP A O 1
ATOM 1230 N N . CYS A 1 80 ? -8.596 4.887 -10.119 1.00 21.30 80 CYS A N 1
ATOM 1231 C CA . CYS A 1 80 ? -7.351 4.226 -10.459 1.00 14.21 80 CYS A CA 1
ATOM 1232 C C . CYS A 1 80 ? -7.661 2.787 -10.810 1.00 43.05 80 CYS A C 1
ATOM 1233 O O . CYS A 1 80 ? -8.429 2.128 -10.106 1.00 24.50 80 CYS A O 1
ATOM 1241 N N . ARG A 1 81 ? -7.087 2.303 -11.891 1.00 52.12 81 ARG A N 1
ATOM 1242 C CA . ARG A 1 81 ? -7.377 0.964 -12.354 1.00 72.43 81 ARG A CA 1
ATOM 1243 C C . ARG A 1 81 ? -6.324 0.521 -13.348 1.00 43.13 81 ARG A C 1
ATOM 1244 O O . ARG A 1 81 ? -5.444 1.299 -13.720 1.00 74.54 81 ARG A O 1
ATOM 1265 N N . TYR A 1 82 ? -6.428 -0.720 -13.778 1.00 73.21 82 TYR A N 1
ATOM 1266 C CA . TYR A 1 82 ? -5.682 -1.184 -14.920 1.00 0.21 82 TYR A CA 1
ATOM 1267 C C . TYR A 1 82 ? -6.640 -1.494 -16.053 1.00 4.43 82 TYR A C 1
ATOM 1268 O O . TYR A 1 82 ? -7.632 -2.205 -15.874 1.00 62.32 82 TYR A O 1
ATOM 1286 N N . ALA A 1 83 ? -6.363 -0.934 -17.209 1.00 71.45 83 ALA A N 1
ATOM 1287 C CA . ALA A 1 83 ? -7.193 -1.164 -18.367 1.00 60.10 83 ALA A CA 1
ATOM 1288 C C . ALA A 1 83 ? -6.325 -1.520 -19.554 1.00 12.44 83 ALA A C 1
ATOM 1289 O O . ALA A 1 83 ? -5.342 -0.842 -19.840 1.00 52.13 83 ALA A O 1
ATOM 1296 N N . VAL A 1 84 ? -6.671 -2.592 -20.230 1.00 71.33 84 VAL A N 1
ATOM 1297 C CA . VAL A 1 84 ? -5.908 -3.025 -21.378 1.00 33.30 84 VAL A CA 1
ATOM 1298 C C . VAL A 1 84 ? -6.804 -3.157 -22.592 1.00 62.32 84 VAL A C 1
ATOM 1299 O O . VAL A 1 84 ? -7.795 -3.889 -22.579 1.00 44.00 84 VAL A O 1
ATOM 1312 N N . PHE A 1 85 ? -6.453 -2.429 -23.635 1.00 62.40 85 PHE A N 1
ATOM 1313 C CA . PHE A 1 85 ? -7.212 -2.446 -24.869 1.00 72.52 85 PHE A CA 1
ATOM 1314 C C . PHE A 1 85 ? -6.282 -2.682 -26.041 1.00 10.52 85 PHE A C 1
ATOM 1315 O O . PHE A 1 85 ? -5.237 -2.038 -26.143 1.00 72.41 85 PHE A O 1
ATOM 1332 N N . ASP A 1 86 ? -6.635 -3.618 -26.902 1.00 51.13 86 ASP A N 1
ATOM 1333 C CA . ASP A 1 86 ? -5.991 -3.703 -28.197 1.00 24.01 86 ASP A CA 1
ATOM 1334 C C . ASP A 1 86 ? -6.820 -2.855 -29.141 1.00 11.21 86 ASP A C 1
ATOM 1335 O O . ASP A 1 86 ? -7.869 -3.285 -29.622 1.00 54.15 86 ASP A O 1
ATOM 1344 N N . PHE A 1 87 ? -6.383 -1.628 -29.360 1.00 4.42 87 PHE A N 1
ATOM 1345 C CA . PHE A 1 87 ? -7.192 -0.678 -30.098 1.00 14.51 87 PHE A CA 1
ATOM 1346 C C . PHE A 1 87 ? -6.690 -0.548 -31.525 1.00 34.23 87 PHE A C 1
ATOM 1347 O O . PHE A 1 87 ? -5.486 -0.467 -31.778 1.00 64.45 87 PHE A O 1
ATOM 1364 N N . LYS A 1 88 ? -7.624 -0.559 -32.455 1.00 24.13 88 LYS A N 1
ATOM 1365 C CA . LYS A 1 88 ? -7.292 -0.495 -33.859 1.00 35.42 88 LYS A CA 1
ATOM 1366 C C . LYS A 1 88 ? -7.347 0.939 -34.359 1.00 61.11 88 LYS A C 1
ATOM 1367 O O . LYS A 1 88 ? -8.422 1.535 -34.483 1.00 42.44 88 LYS A O 1
ATOM 1386 N N . PHE A 1 89 ? -6.179 1.475 -34.654 1.00 42.45 89 PHE A N 1
ATOM 1387 C CA . PHE A 1 89 ? -6.042 2.852 -35.085 1.00 61.34 89 PHE A CA 1
ATOM 1388 C C . PHE A 1 89 ? -5.386 2.896 -36.457 1.00 54.33 89 PHE A C 1
ATOM 1389 O O . PHE A 1 89 ? -5.211 1.863 -37.102 1.00 23.12 89 PHE A O 1
ATOM 1406 N N . THR A 1 90 ? -5.039 4.082 -36.910 1.00 24.33 90 THR A N 1
ATOM 1407 C CA . THR A 1 90 ? -4.345 4.228 -38.171 1.00 33.21 90 THR A CA 1
ATOM 1408 C C . THR A 1 90 ? -3.033 4.973 -37.980 1.00 15.30 90 THR A C 1
ATOM 1409 O O . THR A 1 90 ? -3.013 6.082 -37.448 1.00 15.03 90 THR A O 1
ATOM 1420 N N . CYS A 1 91 ? -1.949 4.355 -38.412 1.00 51.11 91 CYS A N 1
ATOM 1421 C CA . CYS A 1 91 ? -0.629 4.940 -38.281 1.00 22.40 91 CYS A CA 1
ATOM 1422 C C . CYS A 1 91 ? -0.244 5.633 -39.579 1.00 1.22 91 CYS A C 1
ATOM 1423 O O . CYS A 1 91 ? -0.543 5.141 -40.671 1.00 24.05 91 CYS A O 1
ATOM 1431 N N . SER A 1 92 ? 0.391 6.786 -39.454 1.00 12.43 92 SER A N 1
ATOM 1432 C CA . SER A 1 92 ? 0.852 7.534 -40.606 1.00 3.22 92 SER A CA 1
ATOM 1433 C C . SER A 1 92 ? 2.184 6.981 -41.098 1.00 32.22 92 SER A C 1
ATOM 1434 O O . SER A 1 92 ? 3.237 7.233 -40.506 1.00 41.14 92 SER A O 1
ATOM 1442 N N . ARG A 1 93 ? 2.132 6.197 -42.165 1.00 32.42 93 ARG A N 1
ATOM 1443 C CA . ARG A 1 93 ? 3.332 5.591 -42.714 1.00 44.11 93 ARG A CA 1
ATOM 1444 C C . ARG A 1 93 ? 4.190 6.638 -43.409 1.00 54.22 93 ARG A C 1
ATOM 1445 O O . ARG A 1 93 ? 3.737 7.303 -44.339 1.00 32.24 93 ARG A O 1
ATOM 1466 N N . VAL A 1 94 ? 5.420 6.798 -42.937 1.00 61.31 94 VAL A N 1
ATOM 1467 C CA . VAL A 1 94 ? 6.356 7.734 -43.544 1.00 43.22 94 VAL A CA 1
ATOM 1468 C C . VAL A 1 94 ? 6.655 7.314 -44.980 1.00 71.14 94 VAL A C 1
ATOM 1469 O O . VAL A 1 94 ? 7.199 6.234 -45.221 1.00 11.11 94 VAL A O 1
ATOM 1482 N N . GLY A 1 95 ? 6.270 8.160 -45.927 1.00 12.42 95 GLY A N 1
ATOM 1483 C CA . GLY A 1 95 ? 6.430 7.834 -47.329 1.00 61.21 95 GLY A CA 1
ATOM 1484 C C . GLY A 1 95 ? 5.105 7.466 -47.965 1.00 64.12 95 GLY A C 1
ATOM 1485 O O . GLY A 1 95 ? 4.984 7.386 -49.189 1.00 70.01 95 GLY A O 1
ATOM 1489 N N . ALA A 1 96 ? 4.103 7.259 -47.127 1.00 73.03 96 ALA A N 1
ATOM 1490 C CA . ALA A 1 96 ? 2.779 6.876 -47.583 1.00 24.44 96 ALA A CA 1
ATOM 1491 C C . ALA A 1 96 ? 1.714 7.622 -46.785 1.00 62.14 96 ALA A C 1
ATOM 1492 O O . ALA A 1 96 ? 1.999 8.648 -46.164 1.00 71.22 96 ALA A O 1
ATOM 1499 N N . GLY A 1 97 ? 0.496 7.108 -46.799 1.00 64.45 97 GLY A N 1
ATOM 1500 C CA . GLY A 1 97 ? -0.590 7.769 -46.111 1.00 52.55 97 GLY A CA 1
ATOM 1501 C C . GLY A 1 97 ? -1.076 6.990 -44.908 1.00 53.41 97 GLY A C 1
ATOM 1502 O O . GLY A 1 97 ? -0.278 6.481 -44.117 1.00 43.33 97 GLY A O 1
ATOM 1506 N N . THR A 1 98 ? -2.388 6.901 -44.776 1.00 15.20 98 THR A N 1
ATOM 1507 C CA . THR A 1 98 ? -3.013 6.195 -43.671 1.00 1.43 98 THR A CA 1
ATOM 1508 C C . THR A 1 98 ? -2.824 4.682 -43.800 1.00 1.53 98 THR A C 1
ATOM 1509 O O . THR A 1 98 ? -2.974 4.118 -44.883 1.00 14.43 98 THR A O 1
ATOM 1520 N N . SER A 1 99 ? -2.461 4.038 -42.697 1.00 21.23 99 SER A N 1
ATOM 1521 C CA . SER A 1 99 ? -2.359 2.587 -42.654 1.00 22.11 99 SER A CA 1
ATOM 1522 C C . SER A 1 99 ? -2.921 2.059 -41.335 1.00 52.51 99 SER A C 1
ATOM 1523 O O . SER A 1 99 ? -2.458 2.436 -40.257 1.00 14.41 99 SER A O 1
ATOM 1531 N N . LYS A 1 100 ? -3.930 1.204 -41.428 1.00 40.32 100 LYS A N 1
ATOM 1532 C CA . LYS A 1 100 ? -4.608 0.677 -40.251 1.00 51.21 100 LYS A CA 1
ATOM 1533 C C . LYS A 1 100 ? -3.694 -0.265 -39.465 1.00 10.13 100 LYS A C 1
ATOM 1534 O O . LYS A 1 100 ? -3.079 -1.170 -40.033 1.00 31.33 100 LYS A O 1
ATOM 1553 N N . MET A 1 101 ? -3.608 -0.038 -38.159 1.00 42.12 101 MET A N 1
ATOM 1554 C CA . MET A 1 101 ? -2.771 -0.848 -37.282 1.00 33.22 101 MET A CA 1
ATOM 1555 C C . MET A 1 101 ? -3.518 -1.165 -35.991 1.00 4.43 101 MET A C 1
ATOM 1556 O O . MET A 1 101 ? -4.172 -0.299 -35.416 1.00 43.21 101 MET A O 1
ATOM 1570 N N . ASP A 1 102 ? -3.426 -2.406 -35.549 1.00 62.33 102 ASP A N 1
ATOM 1571 C CA . ASP A 1 102 ? -4.084 -2.838 -34.320 1.00 25.14 102 ASP A CA 1
ATOM 1572 C C . ASP A 1 102 ? -3.056 -3.356 -33.323 1.00 42.10 102 ASP A C 1
ATOM 1573 O O . ASP A 1 102 ? -2.206 -4.183 -33.677 1.00 11.02 102 ASP A O 1
ATOM 1582 N N . LYS A 1 103 ? -3.104 -2.864 -32.086 1.00 32.31 103 LYS A N 1
ATOM 1583 C CA . LYS A 1 103 ? -2.195 -3.356 -31.061 1.00 5.42 103 LYS A CA 1
ATOM 1584 C C . LYS A 1 103 ? -2.625 -2.965 -29.646 1.00 4.23 103 LYS A C 1
ATOM 1585 O O . LYS A 1 103 ? -3.442 -2.066 -29.445 1.00 11.01 103 LYS A O 1
ATOM 1604 N N . ILE A 1 104 ? -2.025 -3.655 -28.681 1.00 73.10 104 ILE A N 1
ATOM 1605 C CA . ILE A 1 104 ? -2.447 -3.631 -27.288 1.00 15.11 104 ILE A CA 1
ATOM 1606 C C . ILE A 1 104 ? -1.655 -2.608 -26.470 1.00 34.10 104 ILE A C 1
ATOM 1607 O O . ILE A 1 104 ? -0.446 -2.448 -26.654 1.00 30.44 104 ILE A O 1
ATOM 1623 N N . ILE A 1 105 ? -2.348 -1.915 -25.571 1.00 72.44 105 ILE A N 1
ATOM 1624 C CA . ILE A 1 105 ? -1.714 -0.945 -24.685 1.00 54.42 105 ILE A CA 1
ATOM 1625 C C . ILE A 1 105 ? -2.116 -1.183 -23.230 1.00 14.54 105 ILE A C 1
ATOM 1626 O O . ILE A 1 105 ? -3.247 -1.585 -22.945 1.00 64.23 105 ILE A O 1
ATOM 1642 N N . PHE A 1 106 ? -1.175 -0.955 -22.320 1.00 2.33 106 PHE A N 1
ATOM 1643 C CA . PHE A 1 106 ? -1.457 -0.973 -20.895 1.00 33.41 106 PHE A CA 1
ATOM 1644 C C . PHE A 1 106 ? -1.783 0.427 -20.400 1.00 13.32 106 PHE A C 1
ATOM 1645 O O . PHE A 1 106 ? -0.920 1.307 -20.384 1.00 0.13 106 PHE A O 1
ATOM 1662 N N . LEU A 1 107 ? -3.024 0.630 -20.003 1.00 61.50 107 LEU A N 1
ATOM 1663 C CA . LEU A 1 107 ? -3.452 1.912 -19.486 1.00 12.01 107 LEU A CA 1
ATOM 1664 C C . LEU A 1 107 ? -3.362 1.909 -17.963 1.00 11.40 107 LEU A C 1
ATOM 1665 O O . LEU A 1 107 ? -4.192 1.303 -17.280 1.00 21.02 107 LEU A O 1
ATOM 1681 N N . GLN A 1 108 ? -2.324 2.552 -17.446 1.00 33.21 108 GLN A N 1
ATOM 1682 C CA . GLN A 1 108 ? -2.164 2.734 -16.012 1.00 55.41 108 GLN A CA 1
ATOM 1683 C C . GLN A 1 108 ? -2.536 4.160 -15.642 1.00 45.34 108 GLN A C 1
ATOM 1684 O O . GLN A 1 108 ? -1.881 5.114 -16.071 1.00 12.31 108 GLN A O 1
ATOM 1698 N N . ILE A 1 109 ? -3.595 4.312 -14.867 1.00 30.13 109 ILE A N 1
ATOM 1699 C CA . ILE A 1 109 ? -4.038 5.631 -14.464 1.00 4.44 109 ILE A CA 1
ATOM 1700 C C . ILE A 1 109 ? -3.655 5.890 -13.012 1.00 24.41 109 ILE A C 1
ATOM 1701 O O . ILE A 1 109 ? -4.191 5.276 -12.088 1.00 11.14 109 ILE A O 1
ATOM 1717 N N . CYS A 1 110 ? -2.687 6.772 -12.829 1.00 71.30 110 CYS A N 1
ATOM 1718 C CA . CYS A 1 110 ? -2.216 7.127 -11.503 1.00 74.03 110 CYS A CA 1
ATOM 1719 C C . CYS A 1 110 ? -2.341 8.630 -11.268 1.00 31.31 110 CYS A C 1
ATOM 1720 O O . CYS A 1 110 ? -1.403 9.390 -11.521 1.00 34.42 110 CYS A O 1
ATOM 1728 N N . PRO A 1 111 ? -3.526 9.082 -10.825 1.00 31.44 111 PRO A N 1
ATOM 1729 C CA . PRO A 1 111 ? -3.751 10.476 -10.437 1.00 1.20 111 PRO A CA 1
ATOM 1730 C C . PRO A 1 111 ? -2.869 10.865 -9.262 1.00 52.43 111 PRO A C 1
ATOM 1731 O O . PRO A 1 111 ? -2.920 10.233 -8.208 1.00 2.35 111 PRO A O 1
ATOM 1742 N N . ASP A 1 112 ? -2.054 11.890 -9.429 1.00 11.24 112 ASP A N 1
ATOM 1743 C CA . ASP A 1 112 ? -1.189 12.326 -8.345 1.00 31.42 112 ASP A CA 1
ATOM 1744 C C . ASP A 1 112 ? -2.032 12.774 -7.162 1.00 30.12 112 ASP A C 1
ATOM 1745 O O . ASP A 1 112 ? -1.764 12.404 -6.019 1.00 45.51 112 ASP A O 1
ATOM 1754 N N . GLY A 1 113 ? -3.092 13.519 -7.452 1.00 52.34 113 GLY A N 1
ATOM 1755 C CA . GLY A 1 113 ? -3.990 13.977 -6.409 1.00 43.21 113 GLY A CA 1
ATOM 1756 C C . GLY A 1 113 ? -5.077 12.964 -6.099 1.00 34.53 113 GLY A C 1
ATOM 1757 O O . GLY A 1 113 ? -6.262 13.299 -6.070 1.00 73.32 113 GLY A O 1
ATOM 1761 N N . ALA A 1 114 ? -4.672 11.724 -5.872 1.00 22.15 114 ALA A N 1
ATOM 1762 C CA . ALA A 1 114 ? -5.604 10.650 -5.557 1.00 22.54 114 ALA A CA 1
ATOM 1763 C C . ALA A 1 114 ? -5.216 9.960 -4.255 1.00 42.31 114 ALA A C 1
ATOM 1764 O O . ALA A 1 114 ? -4.194 10.290 -3.649 1.00 22.14 114 ALA A O 1
ATOM 1771 N N . SER A 1 115 ? -6.038 9.007 -3.840 1.00 53.35 115 SER A N 1
ATOM 1772 C CA . SER A 1 115 ? -5.840 8.290 -2.582 1.00 14.42 115 SER A CA 1
ATOM 1773 C C . SER A 1 115 ? -4.529 7.505 -2.603 1.00 11.34 115 SER A C 1
ATOM 1774 O O . SER A 1 115 ? -4.468 6.418 -3.168 1.00 34.21 115 SER A O 1
ATOM 1782 N N . ILE A 1 116 ? -3.499 8.051 -1.961 1.00 50.15 116 ILE A N 1
ATOM 1783 C CA . ILE A 1 116 ? -2.142 7.514 -2.062 1.00 13.11 116 ILE A CA 1
ATOM 1784 C C . ILE A 1 116 ? -2.062 6.058 -1.611 1.00 13.14 116 ILE A C 1
ATOM 1785 O O . ILE A 1 116 ? -1.437 5.245 -2.285 1.00 70.32 116 ILE A O 1
ATOM 1801 N N . LYS A 1 117 ? -2.703 5.734 -0.490 1.00 25.32 117 LYS A N 1
ATOM 1802 C CA . LYS A 1 117 ? -2.653 4.372 0.058 1.00 60.03 117 LYS A CA 1
ATOM 1803 C C . LYS A 1 117 ? -2.979 3.326 -1.005 1.00 13.11 117 LYS A C 1
ATOM 1804 O O . LYS A 1 117 ? -2.127 2.521 -1.380 1.00 41.54 117 LYS A O 1
ATOM 1823 N N . LYS A 1 118 ? -4.206 3.362 -1.502 1.00 71.55 118 LYS A N 1
ATOM 1824 C CA . LYS A 1 118 ? -4.677 2.365 -2.456 1.00 31.14 118 LYS A CA 1
ATOM 1825 C C . LYS A 1 118 ? -4.071 2.595 -3.838 1.00 72.54 118 LYS A C 1
ATOM 1826 O O . LYS A 1 118 ? -3.960 1.671 -4.639 1.00 52.04 118 LYS A O 1
ATOM 1845 N N . LYS A 1 119 ? -3.668 3.828 -4.108 1.00 13.13 119 LYS A N 1
ATOM 1846 C CA . LYS A 1 119 ? -3.101 4.175 -5.400 1.00 61.22 119 LYS A CA 1
ATOM 1847 C C . LYS A 1 119 ? -1.685 3.628 -5.529 1.00 52.45 119 LYS A C 1
ATOM 1848 O O . LYS A 1 119 ? -1.290 3.138 -6.585 1.00 42.54 119 LYS A O 1
ATOM 1867 N N . MET A 1 120 ? -0.929 3.708 -4.441 1.00 72.23 120 MET A N 1
ATOM 1868 C CA . MET A 1 120 ? 0.452 3.249 -4.436 1.00 63.43 120 MET A CA 1
ATOM 1869 C C . MET A 1 120 ? 0.496 1.732 -4.578 1.00 63.11 120 MET A C 1
ATOM 1870 O O . MET A 1 120 ? 1.502 1.162 -5.000 1.00 63.33 120 MET A O 1
ATOM 1884 N N . VAL A 1 121 ? -0.614 1.086 -4.232 1.00 31.14 121 VAL A N 1
ATOM 1885 C CA . VAL A 1 121 ? -0.770 -0.346 -4.443 1.00 12.24 121 VAL A CA 1
ATOM 1886 C C . VAL A 1 121 ? -0.677 -0.668 -5.936 1.00 45.23 121 VAL A C 1
ATOM 1887 O O . VAL A 1 121 ? -0.112 -1.689 -6.333 1.00 64.23 121 VAL A O 1
ATOM 1900 N N . TYR A 1 122 ? -1.204 0.233 -6.760 1.00 14.21 122 TYR A N 1
ATOM 1901 C CA . TYR A 1 122 ? -1.150 0.076 -8.210 1.00 62.20 122 TYR A CA 1
ATOM 1902 C C . TYR A 1 122 ? 0.282 0.177 -8.728 1.00 73.20 122 TYR A C 1
ATOM 1903 O O . TYR A 1 122 ? 0.610 -0.375 -9.775 1.00 42.51 122 TYR A O 1
ATOM 1921 N N . ALA A 1 123 ? 1.140 0.864 -7.986 1.00 71.20 123 ALA A N 1
ATOM 1922 C CA . ALA A 1 123 ? 2.543 0.967 -8.362 1.00 12.10 123 ALA A CA 1
ATOM 1923 C C . ALA A 1 123 ? 3.235 -0.376 -8.163 1.00 54.54 123 ALA A C 1
ATOM 1924 O O . ALA A 1 123 ? 4.094 -0.771 -8.951 1.00 14.31 123 ALA A O 1
ATOM 1931 N N . SER A 1 124 ? 2.838 -1.079 -7.108 1.00 31.11 124 SER A N 1
ATOM 1932 C CA . SER A 1 124 ? 3.313 -2.432 -6.857 1.00 30.41 124 SER A CA 1
ATOM 1933 C C . SER A 1 124 ? 2.715 -3.397 -7.884 1.00 34.43 124 SER A C 1
ATOM 1934 O O . SER A 1 124 ? 3.329 -4.400 -8.251 1.00 55.15 124 SER A O 1
ATOM 1942 N N . SER A 1 125 ? 1.519 -3.060 -8.360 1.00 61.11 125 SER A N 1
ATOM 1943 C CA . SER A 1 125 ? 0.797 -3.902 -9.307 1.00 34.00 125 SER A CA 1
ATOM 1944 C C . SER A 1 125 ? 1.475 -3.912 -10.677 1.00 23.21 125 SER A C 1
ATOM 1945 O O . SER A 1 125 ? 1.488 -4.937 -11.357 1.00 32.10 125 SER A O 1
ATOM 1953 N N . ALA A 1 126 ? 2.032 -2.768 -11.074 1.00 24.21 126 ALA A N 1
ATOM 1954 C CA . ALA A 1 126 ? 2.739 -2.644 -12.347 1.00 53.22 126 ALA A CA 1
ATOM 1955 C C . ALA A 1 126 ? 3.783 -3.739 -12.518 1.00 31.14 126 ALA A C 1
ATOM 1956 O O . ALA A 1 126 ? 3.929 -4.312 -13.601 1.00 74.21 126 ALA A O 1
ATOM 1963 N N . ALA A 1 127 ? 4.498 -4.033 -11.442 1.00 11.20 127 ALA A N 1
ATOM 1964 C CA . ALA A 1 127 ? 5.521 -5.065 -11.465 1.00 25.13 127 ALA A CA 1
ATOM 1965 C C . ALA A 1 127 ? 4.888 -6.443 -11.610 1.00 71.30 127 ALA A C 1
ATOM 1966 O O . ALA A 1 127 ? 5.330 -7.259 -12.418 1.00 65.34 127 ALA A O 1
ATOM 1973 N N . ALA A 1 128 ? 3.832 -6.680 -10.845 1.00 61.54 128 ALA A N 1
ATOM 1974 C CA . ALA A 1 128 ? 3.178 -7.982 -10.813 1.00 40.44 128 ALA A CA 1
ATOM 1975 C C . ALA A 1 128 ? 2.479 -8.305 -12.132 1.00 71.21 128 ALA A C 1
ATOM 1976 O O . ALA A 1 128 ? 2.697 -9.372 -12.711 1.00 43.24 128 ALA A O 1
ATOM 1983 N N . ILE A 1 129 ? 1.652 -7.380 -12.613 1.00 71.51 129 ILE A N 1
ATOM 1984 C CA . ILE A 1 129 ? 0.829 -7.630 -13.790 1.00 24.25 129 ILE A CA 1
ATOM 1985 C C . ILE A 1 129 ? 1.688 -7.861 -15.035 1.00 70.53 129 ILE A C 1
ATOM 1986 O O . ILE A 1 129 ? 1.375 -8.717 -15.860 1.00 31.24 129 ILE A O 1
ATOM 2002 N N . LYS A 1 130 ? 2.791 -7.131 -15.148 1.00 41.13 130 LYS A N 1
ATOM 2003 C CA . LYS A 1 130 ? 3.650 -7.246 -16.316 1.00 61.34 130 LYS A CA 1
ATOM 2004 C C . LYS A 1 130 ? 4.439 -8.547 -16.263 1.00 33.32 130 LYS A C 1
ATOM 2005 O O . LYS A 1 130 ? 4.563 -9.249 -17.263 1.00 40.23 130 LYS A O 1
ATOM 2024 N N . THR A 1 131 ? 4.956 -8.868 -15.082 1.00 21.21 131 THR A N 1
ATOM 2025 C CA . THR A 1 131 ? 5.737 -10.083 -14.895 1.00 63.15 131 THR A CA 1
ATOM 2026 C C . THR A 1 131 ? 4.870 -11.322 -15.107 1.00 43.30 131 THR A C 1
ATOM 2027 O O . THR A 1 131 ? 5.332 -12.333 -15.638 1.00 52.03 131 THR A O 1
ATOM 2038 N N . SER A 1 132 ? 3.607 -11.231 -14.715 1.00 33.30 132 SER A N 1
ATOM 2039 C CA . SER A 1 132 ? 2.687 -12.342 -14.872 1.00 45.45 132 SER A CA 1
ATOM 2040 C C . SER A 1 132 ? 2.356 -12.576 -16.345 1.00 25.12 132 SER A C 1
ATOM 2041 O O . SER A 1 132 ? 2.087 -13.708 -16.753 1.00 14.03 132 SER A O 1
ATOM 2049 N N . LEU A 1 133 ? 2.387 -11.517 -17.148 1.00 52.13 133 LEU A N 1
ATOM 2050 C CA . LEU A 1 133 ? 2.070 -11.656 -18.566 1.00 24.24 133 LEU A CA 1
ATOM 2051 C C . LEU A 1 133 ? 3.319 -11.904 -19.408 1.00 5.03 133 LEU A C 1
ATOM 2052 O O . LEU A 1 133 ? 3.246 -12.575 -20.437 1.00 53.42 133 LEU A O 1
ATOM 2068 N N . GLY A 1 134 ? 4.462 -11.402 -18.944 1.00 61.10 134 GLY A N 1
ATOM 2069 C CA . GLY A 1 134 ? 5.720 -11.593 -19.655 1.00 62.12 134 GLY A CA 1
ATOM 2070 C C . GLY A 1 134 ? 5.632 -11.235 -21.132 1.00 52.14 134 GLY A C 1
ATOM 2071 O O . GLY A 1 134 ? 6.168 -11.949 -21.982 1.00 50.44 134 GLY A O 1
ATOM 2075 N N . THR A 1 135 ? 4.957 -10.134 -21.439 1.00 3.11 135 THR A N 1
ATOM 2076 C CA . THR A 1 135 ? 4.723 -9.738 -22.819 1.00 62.03 135 THR A CA 1
ATOM 2077 C C . THR A 1 135 ? 6.022 -9.324 -23.512 1.00 34.44 135 THR A C 1
ATOM 2078 O O . THR A 1 135 ? 6.276 -9.706 -24.654 1.00 64.35 135 THR A O 1
ATOM 2089 N N . GLY A 1 136 ? 6.832 -8.536 -22.817 1.00 12.15 136 GLY A N 1
ATOM 2090 C CA . GLY A 1 136 ? 8.106 -8.091 -23.360 1.00 43.30 136 GLY A CA 1
ATOM 2091 C C . GLY A 1 136 ? 7.974 -6.937 -24.343 1.00 30.11 136 GLY A C 1
ATOM 2092 O O . GLY A 1 136 ? 8.861 -6.089 -24.435 1.00 13.20 136 GLY A O 1
ATOM 2096 N N . LYS A 1 137 ? 6.864 -6.892 -25.067 1.00 50.01 137 LYS A N 1
ATOM 2097 C CA . LYS A 1 137 ? 6.610 -5.823 -26.022 1.00 70.44 137 LYS A CA 1
ATOM 2098 C C . LYS A 1 137 ? 5.242 -5.209 -25.767 1.00 22.12 137 LYS A C 1
ATOM 2099 O O . LYS A 1 137 ? 4.221 -5.731 -26.211 1.00 22.14 137 LYS A O 1
ATOM 2118 N N . ILE A 1 138 ? 5.230 -4.119 -25.017 1.00 51.14 138 ILE A N 1
ATOM 2119 C CA . ILE A 1 138 ? 3.994 -3.415 -24.704 1.00 14.34 138 ILE A CA 1
ATOM 2120 C C . ILE A 1 138 ? 4.240 -1.927 -24.531 1.00 33.33 138 ILE A C 1
ATOM 2121 O O . ILE A 1 138 ? 5.371 -1.495 -24.302 1.00 53.33 138 ILE A O 1
ATOM 2137 N N . LEU A 1 139 ? 3.182 -1.147 -24.667 1.00 42.15 139 LEU A N 1
ATOM 2138 C CA . LEU A 1 139 ? 3.240 0.271 -24.375 1.00 24.33 139 LEU A CA 1
ATOM 2139 C C . LEU A 1 139 ? 2.434 0.553 -23.119 1.00 63.51 139 LEU A C 1
ATOM 2140 O O . LEU A 1 139 ? 1.204 0.601 -23.154 1.00 0.40 139 LEU A O 1
ATOM 2156 N N . GLN A 1 140 ? 3.130 0.685 -22.005 1.00 71.13 140 GLN A N 1
ATOM 2157 C CA . GLN A 1 140 ? 2.483 0.924 -20.730 1.00 4.33 140 GLN A CA 1
ATOM 2158 C C . GLN A 1 140 ? 2.657 2.381 -20.330 1.00 0.24 140 GLN A C 1
ATOM 2159 O O . GLN A 1 140 ? 3.723 2.786 -19.863 1.00 23.25 140 GLN A O 1
ATOM 2173 N N . PHE A 1 141 ? 1.618 3.167 -20.544 1.00 41.40 141 PHE A N 1
ATOM 2174 C CA . PHE A 1 141 ? 1.671 4.594 -20.273 1.00 20.21 141 PHE A CA 1
ATOM 2175 C C . PHE A 1 141 ? 0.998 4.922 -18.945 1.00 12.42 141 PHE A C 1
ATOM 2176 O O . PHE A 1 141 ? 0.101 4.202 -18.496 1.00 52.14 141 PHE A O 1
ATOM 2193 N N . GLN A 1 142 ? 1.441 6.002 -18.319 1.00 22.33 142 GLN A N 1
ATOM 2194 C CA . GLN A 1 142 ? 0.889 6.431 -17.046 1.00 62.30 142 GLN A CA 1
ATOM 2195 C C . GLN A 1 142 ? 0.150 7.751 -17.209 1.00 52.43 142 GLN A C 1
ATOM 2196 O O . GLN A 1 142 ? 0.762 8.810 -17.378 1.00 3.13 142 GLN A O 1
ATOM 2210 N N . VAL A 1 143 ? -1.168 7.674 -17.182 1.00 20.33 143 VAL A N 1
ATOM 2211 C CA . VAL A 1 143 ? -2.004 8.854 -17.296 1.00 12.55 143 VAL A CA 1
ATOM 2212 C C . VAL A 1 143 ? -2.593 9.210 -15.941 1.00 63.02 143 VAL A C 1
ATOM 2213 O O . VAL A 1 143 ? -2.552 8.405 -15.013 1.00 43.12 143 VAL A O 1
ATOM 2226 N N . SER A 1 144 ? -3.123 10.412 -15.823 1.00 4.20 144 SER A N 1
ATOM 2227 C CA . SER A 1 144 ? -3.727 10.850 -14.577 1.00 1.22 144 SER A CA 1
ATOM 2228 C C . SER A 1 144 ? -5.050 11.572 -14.827 1.00 43.10 144 SER A C 1
ATOM 2229 O O . SER A 1 144 ? -5.929 11.593 -13.967 1.00 71.43 144 SER A O 1
ATOM 2237 N N . ASP A 1 145 ? -5.177 12.173 -16.003 1.00 0.23 145 ASP A N 1
ATOM 2238 C CA . ASP A 1 145 ? -6.387 12.899 -16.367 1.00 63.53 145 ASP A CA 1
ATOM 2239 C C . ASP A 1 145 ? -7.149 12.165 -17.470 1.00 70.12 145 ASP A C 1
ATOM 2240 O O . ASP A 1 145 ? -6.557 11.415 -18.251 1.00 44.22 145 ASP A O 1
ATOM 2249 N N . GLU A 1 146 ? -8.456 12.397 -17.530 1.00 45.42 146 GLU A N 1
ATOM 2250 C CA . GLU A 1 146 ? -9.326 11.760 -18.515 1.00 22.52 146 GLU A CA 1
ATOM 2251 C C . GLU A 1 146 ? -8.890 12.084 -19.945 1.00 25.52 146 GLU A C 1
ATOM 2252 O O . GLU A 1 146 ? -8.979 11.242 -20.840 1.00 54.32 146 GLU A O 1
ATOM 2264 N N . SER A 1 147 ? -8.396 13.298 -20.149 1.00 54.22 147 SER A N 1
ATOM 2265 C CA . SER A 1 147 ? -8.024 13.759 -21.477 1.00 24.34 147 SER A CA 1
ATOM 2266 C C . SER A 1 147 ? -6.778 13.024 -21.966 1.00 31.12 147 SER A C 1
ATOM 2267 O O . SER A 1 147 ? -6.562 12.877 -23.169 1.00 51.11 147 SER A O 1
ATOM 2275 N N . GLU A 1 148 ? -5.978 12.537 -21.022 1.00 4.14 148 GLU A N 1
ATOM 2276 C CA . GLU A 1 148 ? -4.754 11.820 -21.352 1.00 11.22 148 GLU A CA 1
ATOM 2277 C C . GLU A 1 148 ? -5.069 10.399 -21.807 1.00 14.12 148 GLU A C 1
ATOM 2278 O O . GLU A 1 148 ? -4.297 9.788 -22.543 1.00 33.13 148 GLU A O 1
ATOM 2290 N N . MET A 1 149 ? -6.209 9.878 -21.369 1.00 70.12 149 MET A N 1
ATOM 2291 C CA . MET A 1 149 ? -6.609 8.519 -21.721 1.00 24.15 149 MET A CA 1
ATOM 2292 C C . MET A 1 149 ? -7.690 8.534 -22.797 1.00 63.31 149 MET A C 1
ATOM 2293 O O . MET A 1 149 ? -8.403 7.549 -22.993 1.00 51.30 149 MET A O 1
ATOM 2307 N N . SER A 1 150 ? -7.801 9.651 -23.500 1.00 50.31 150 SER A N 1
ATOM 2308 C CA . SER A 1 150 ? -8.788 9.785 -24.558 1.00 21.23 150 SER A CA 1
ATOM 2309 C C . SER A 1 150 ? -8.297 9.112 -25.844 1.00 34.33 150 SER A C 1
ATOM 2310 O O . SER A 1 150 ? -7.102 8.851 -26.000 1.00 74.42 150 SER A O 1
ATOM 2318 N N . HIS A 1 151 ? -9.224 8.851 -26.767 1.00 23.01 151 HIS A N 1
ATOM 2319 C CA . HIS A 1 151 ? -8.926 8.074 -27.975 1.00 35.41 151 HIS A CA 1
ATOM 2320 C C . HIS A 1 151 ? -7.840 8.724 -28.842 1.00 40.24 151 HIS A C 1
ATOM 2321 O O . HIS A 1 151 ? -6.995 8.029 -29.405 1.00 43.11 151 HIS A O 1
ATOM 2336 N N . LYS A 1 152 ? -7.859 10.050 -28.949 1.00 73.41 152 LYS A N 1
ATOM 2337 C CA . LYS A 1 152 ? -6.857 10.763 -29.739 1.00 52.14 152 LYS A CA 1
ATOM 2338 C C . LYS A 1 152 ? -5.464 10.530 -29.169 1.00 71.12 152 LYS A C 1
ATOM 2339 O O . LYS A 1 152 ? -4.542 10.157 -29.894 1.00 11.34 152 LYS A O 1
ATOM 2358 N N . GLU A 1 153 ? -5.323 10.736 -27.867 1.00 35.02 153 GLU A N 1
ATOM 2359 C CA . GLU A 1 153 ? -4.049 10.529 -27.202 1.00 33.20 153 GLU A CA 1
ATOM 2360 C C . GLU A 1 153 ? -3.606 9.074 -27.289 1.00 24.53 153 GLU A C 1
ATOM 2361 O O . GLU A 1 153 ? -2.437 8.811 -27.527 1.00 31.42 153 GLU A O 1
ATOM 2373 N N . LEU A 1 154 ? -4.535 8.131 -27.125 1.00 21.35 154 LEU A N 1
ATOM 2374 C CA . LEU A 1 154 ? -4.193 6.709 -27.227 1.00 42.52 154 LEU A CA 1
ATOM 2375 C C . LEU A 1 154 ? -3.554 6.407 -28.578 1.00 51.34 154 LEU A C 1
ATOM 2376 O O . LEU A 1 154 ? -2.496 5.775 -28.646 1.00 61.12 154 LEU A O 1
ATOM 2392 N N . LEU A 1 155 ? -4.188 6.886 -29.642 1.00 62.15 155 LEU A N 1
ATOM 2393 C CA . LEU A 1 155 ? -3.657 6.725 -30.989 1.00 10.45 155 LEU A CA 1
ATOM 2394 C C . LEU A 1 155 ? -2.296 7.407 -31.085 1.00 42.54 155 LEU A C 1
ATOM 2395 O O . LEU A 1 155 ? -1.338 6.843 -31.615 1.00 34.11 155 LEU A O 1
ATOM 2411 N N . ASN A 1 156 ? -2.228 8.615 -30.544 1.00 62.10 156 ASN A N 1
ATOM 2412 C CA . ASN A 1 156 ? -1.015 9.420 -30.568 1.00 5.40 156 ASN A CA 1
ATOM 2413 C C . ASN A 1 156 ? 0.147 8.696 -29.884 1.00 61.13 156 ASN A C 1
ATOM 2414 O O . ASN A 1 156 ? 1.244 8.629 -30.433 1.00 23.15 156 ASN A O 1
ATOM 2425 N N . LYS A 1 157 ? -0.103 8.127 -28.705 1.00 55.34 157 LYS A N 1
ATOM 2426 C CA . LYS A 1 157 ? 0.944 7.436 -27.951 1.00 23.10 157 LYS A CA 1
ATOM 2427 C C . LYS A 1 157 ? 1.444 6.222 -28.719 1.00 1.24 157 LYS A C 1
ATOM 2428 O O . LYS A 1 157 ? 2.650 6.026 -28.883 1.00 64.45 157 LYS A O 1
ATOM 2447 N N . LEU A 1 158 ? 0.513 5.407 -29.199 1.00 62.22 158 LEU A N 1
ATOM 2448 C CA . LEU A 1 158 ? 0.883 4.169 -29.870 1.00 2.35 158 LEU A CA 1
ATOM 2449 C C . LEU A 1 158 ? 1.426 4.455 -31.264 1.00 44.25 158 LEU A C 1
ATOM 2450 O O . LEU A 1 158 ? 1.991 3.578 -31.914 1.00 24.21 158 LEU A O 1
ATOM 2466 N N . GLY A 1 159 ? 1.262 5.684 -31.718 1.00 13.43 159 GLY A N 1
ATOM 2467 C CA . GLY A 1 159 ? 1.845 6.086 -32.977 1.00 64.00 159 GLY A CA 1
ATOM 2468 C C . GLY A 1 159 ? 3.221 6.686 -32.797 1.00 72.52 159 GLY A C 1
ATOM 2469 O O . GLY A 1 159 ? 4.157 6.314 -33.501 1.00 54.41 159 GLY A O 1
ATOM 2473 N N . GLU A 1 160 ? 3.359 7.587 -31.830 1.00 25.21 160 GLU A N 1
ATOM 2474 C CA . GLU A 1 160 ? 4.618 8.296 -31.622 1.00 22.05 160 GLU A CA 1
ATOM 2475 C C . GLU A 1 160 ? 5.725 7.342 -31.182 1.00 5.25 160 GLU A C 1
ATOM 2476 O O . GLU A 1 160 ? 6.898 7.571 -31.481 1.00 1.42 160 GLU A O 1
ATOM 2488 N N . LYS A 1 161 ? 5.335 6.265 -30.494 1.00 0.03 161 LYS A N 1
ATOM 2489 C CA . LYS A 1 161 ? 6.287 5.317 -29.918 1.00 54.34 161 LYS A CA 1
ATOM 2490 C C . LYS A 1 161 ? 7.350 4.873 -30.929 1.00 34.13 161 LYS A C 1
ATOM 2491 O O . LYS A 1 161 ? 8.543 4.913 -30.630 1.00 52.25 161 LYS A O 1
ATOM 2510 N N . TYR A 1 162 ? 6.929 4.469 -32.124 1.00 23.42 162 TYR A N 1
ATOM 2511 C CA . TYR A 1 162 ? 7.881 4.076 -33.161 1.00 61.15 162 TYR A CA 1
ATOM 2512 C C . TYR A 1 162 ? 7.693 4.908 -34.421 1.00 20.51 162 TYR A C 1
ATOM 2513 O O . TYR A 1 162 ? 8.404 4.731 -35.406 1.00 64.32 162 TYR A O 1
ATOM 2531 N N . GLY A 1 163 ? 6.740 5.822 -34.379 1.00 55.43 163 GLY A N 1
ATOM 2532 C CA . GLY A 1 163 ? 6.486 6.679 -35.516 1.00 23.52 163 GLY A CA 1
ATOM 2533 C C . GLY A 1 163 ? 6.942 8.096 -35.259 1.00 73.12 163 GLY A C 1
ATOM 2534 O O . GLY A 1 163 ? 7.988 8.315 -34.641 1.00 42.13 163 GLY A O 1
ATOM 2538 N N . ASP A 1 164 ? 6.165 9.060 -35.724 1.00 2.03 164 ASP A N 1
ATOM 2539 C CA . ASP A 1 164 ? 6.494 10.465 -35.531 1.00 23.45 164 ASP A CA 1
ATOM 2540 C C . ASP A 1 164 ? 6.197 10.901 -34.102 1.00 34.02 164 ASP A C 1
ATOM 2541 O O . ASP A 1 164 ? 5.076 10.747 -33.612 1.00 71.10 164 ASP A O 1
ATOM 2550 N N . HIS A 1 165 ? 7.210 11.437 -33.442 1.00 65.14 165 HIS A N 1
ATOM 2551 C CA . HIS A 1 165 ? 7.078 11.921 -32.075 1.00 11.44 165 HIS A CA 1
ATOM 2552 C C . HIS A 1 165 ? 7.802 13.249 -31.921 1.00 1.42 165 HIS A C 1
ATOM 2553 O O . HIS A 1 165 ? 9.016 13.298 -32.193 1.00 71.02 165 HIS A O 1
ATOM 2569 N N . MET A 1 1 ? -0.098 0.660 0.771 1.00 43.11 1 MET A N 2
ATOM 2570 C CA . MET A 1 1 ? 1.283 0.717 0.242 1.00 62.35 1 MET A CA 2
ATOM 2571 C C . MET A 1 1 ? 1.583 -0.594 -0.477 1.00 0.22 1 MET A C 2
ATOM 2572 O O . MET A 1 1 ? 0.683 -1.411 -0.667 1.00 54.21 1 MET A O 2
ATOM 2588 N N . SER A 1 2 ? 2.822 -0.797 -0.886 1.00 20.14 2 SER A N 2
ATOM 2589 C CA . SER A 1 2 ? 3.211 -2.036 -1.538 1.00 71.02 2 SER A CA 2
ATOM 2590 C C . SER A 1 2 ? 3.280 -3.166 -0.518 1.00 5.11 2 SER A C 2
ATOM 2591 O O . SER A 1 2 ? 4.200 -3.228 0.299 1.00 73.11 2 SER A O 2
ATOM 2599 N N . SER A 1 3 ? 2.285 -4.037 -0.549 1.00 55.14 3 SER A N 2
ATOM 2600 C CA . SER A 1 3 ? 2.253 -5.186 0.339 1.00 33.14 3 SER A CA 2
ATOM 2601 C C . SER A 1 3 ? 2.736 -6.430 -0.395 1.00 31.54 3 SER A C 2
ATOM 2602 O O . SER A 1 3 ? 2.778 -7.524 0.169 1.00 61.12 3 SER A O 2
ATOM 2610 N N . GLY A 1 4 ? 3.118 -6.254 -1.655 1.00 2.11 4 GLY A N 2
ATOM 2611 C CA . GLY A 1 4 ? 3.419 -7.391 -2.493 1.00 20.43 4 GLY A CA 2
ATOM 2612 C C . GLY A 1 4 ? 2.195 -7.807 -3.271 1.00 1.20 4 GLY A C 2
ATOM 2613 O O . GLY A 1 4 ? 1.595 -8.850 -2.998 1.00 4.30 4 GLY A O 2
ATOM 2617 N N . VAL A 1 5 ? 1.818 -6.973 -4.228 1.00 12.52 5 VAL A N 2
ATOM 2618 C CA . VAL A 1 5 ? 0.588 -7.167 -4.980 1.00 4.55 5 VAL A CA 2
ATOM 2619 C C . VAL A 1 5 ? 0.610 -8.481 -5.748 1.00 74.41 5 VAL A C 2
ATOM 2620 O O . VAL A 1 5 ? 1.570 -8.792 -6.454 1.00 71.14 5 VAL A O 2
ATOM 2633 N N . MET A 1 6 ? -0.452 -9.249 -5.595 1.00 25.31 6 MET A N 2
ATOM 2634 C CA . MET A 1 6 ? -0.584 -10.517 -6.290 1.00 72.34 6 MET A CA 2
ATOM 2635 C C . MET A 1 6 ? -1.466 -10.337 -7.514 1.00 2.11 6 MET A C 2
ATOM 2636 O O . MET A 1 6 ? -2.253 -9.392 -7.589 1.00 42.11 6 MET A O 2
ATOM 2650 N N . VAL A 1 7 ? -1.335 -11.229 -8.472 1.00 0.15 7 VAL A N 2
ATOM 2651 C CA . VAL A 1 7 ? -2.122 -11.148 -9.683 1.00 11.44 7 VAL A CA 2
ATOM 2652 C C . VAL A 1 7 ? -3.124 -12.297 -9.745 1.00 63.43 7 VAL A C 2
ATOM 2653 O O . VAL A 1 7 ? -2.745 -13.467 -9.824 1.00 2.11 7 VAL A O 2
ATOM 2666 N N . ASP A 1 8 ? -4.405 -11.965 -9.650 1.00 50.23 8 ASP A N 2
ATOM 2667 C CA . ASP A 1 8 ? -5.449 -12.966 -9.787 1.00 21.05 8 ASP A CA 2
ATOM 2668 C C . ASP A 1 8 ? -5.514 -13.450 -11.234 1.00 44.31 8 ASP A C 2
ATOM 2669 O O . ASP A 1 8 ? -5.544 -12.643 -12.161 1.00 35.43 8 ASP A O 2
ATOM 2678 N N . PRO A 1 9 ? -5.530 -14.774 -11.440 1.00 65.22 9 PRO A N 2
ATOM 2679 C CA . PRO A 1 9 ? -5.448 -15.383 -12.774 1.00 32.13 9 PRO A CA 2
ATOM 2680 C C . PRO A 1 9 ? -6.538 -14.909 -13.734 1.00 34.50 9 PRO A C 2
ATOM 2681 O O . PRO A 1 9 ? -6.330 -14.905 -14.947 1.00 52.20 9 PRO A O 2
ATOM 2692 N N . ASP A 1 10 ? -7.681 -14.481 -13.200 1.00 52.33 10 ASP A N 2
ATOM 2693 C CA . ASP A 1 10 ? -8.816 -14.099 -14.042 1.00 24.45 10 ASP A CA 2
ATOM 2694 C C . ASP A 1 10 ? -8.505 -12.878 -14.904 1.00 30.20 10 ASP A C 2
ATOM 2695 O O . ASP A 1 10 ? -9.103 -12.698 -15.968 1.00 34.41 10 ASP A O 2
ATOM 2704 N N . VAL A 1 11 ? -7.559 -12.048 -14.472 1.00 71.03 11 VAL A N 2
ATOM 2705 C CA . VAL A 1 11 ? -7.120 -10.935 -15.306 1.00 65.34 11 VAL A CA 2
ATOM 2706 C C . VAL A 1 11 ? -6.369 -11.475 -16.520 1.00 13.34 11 VAL A C 2
ATOM 2707 O O . VAL A 1 11 ? -6.605 -11.047 -17.647 1.00 45.50 11 VAL A O 2
ATOM 2720 N N . GLN A 1 12 ? -5.522 -12.475 -16.289 1.00 33.12 12 GLN A N 2
ATOM 2721 C CA . GLN A 1 12 ? -4.734 -13.085 -17.354 1.00 50.25 12 GLN A CA 2
ATOM 2722 C C . GLN A 1 12 ? -5.631 -13.881 -18.294 1.00 74.03 12 GLN A C 2
ATOM 2723 O O . GLN A 1 12 ? -5.405 -13.909 -19.501 1.00 73.13 12 GLN A O 2
ATOM 2737 N N . THR A 1 13 ? -6.653 -14.514 -17.729 1.00 64.14 13 THR A N 2
ATOM 2738 C CA . THR A 1 13 ? -7.646 -15.232 -18.515 1.00 45.40 13 THR A CA 2
ATOM 2739 C C . THR A 1 13 ? -8.337 -14.282 -19.492 1.00 63.32 13 THR A C 2
ATOM 2740 O O . THR A 1 13 ? -8.559 -14.612 -20.661 1.00 34.14 13 THR A O 2
ATOM 2751 N N . SER A 1 14 ? -8.647 -13.088 -19.008 1.00 64.03 14 SER A N 2
ATOM 2752 C CA . SER A 1 14 ? -9.282 -12.075 -19.830 1.00 4.02 14 SER A CA 2
ATOM 2753 C C . SER A 1 14 ? -8.315 -11.552 -20.894 1.00 12.20 14 SER A C 2
ATOM 2754 O O . SER A 1 14 ? -8.725 -11.237 -22.007 1.00 50.31 14 SER A O 2
ATOM 2762 N N . PHE A 1 15 ? -7.029 -11.482 -20.551 1.00 53.42 15 PHE A N 2
ATOM 2763 C CA . PHE A 1 15 ? -5.998 -11.074 -21.507 1.00 12.04 15 PHE A CA 2
ATOM 2764 C C . PHE A 1 15 ? -5.884 -12.065 -22.658 1.00 61.13 15 PHE A C 2
ATOM 2765 O O . PHE A 1 15 ? -5.452 -11.713 -23.753 1.00 74.21 15 PHE A O 2
ATOM 2782 N N . GLN A 1 16 ? -6.256 -13.308 -22.405 1.00 31.55 16 GLN A N 2
ATOM 2783 C CA . GLN A 1 16 ? -6.157 -14.339 -23.420 1.00 24.10 16 GLN A CA 2
ATOM 2784 C C . GLN A 1 16 ? -7.376 -14.341 -24.330 1.00 54.15 16 GLN A C 2
ATOM 2785 O O . GLN A 1 16 ? -7.241 -14.440 -25.546 1.00 45.53 16 GLN A O 2
ATOM 2799 N N . LYS A 1 17 ? -8.557 -14.184 -23.740 1.00 24.22 17 LYS A N 2
ATOM 2800 C CA . LYS A 1 17 ? -9.810 -14.367 -24.471 1.00 65.22 17 LYS A CA 2
ATOM 2801 C C . LYS A 1 17 ? -9.945 -13.423 -25.671 1.00 55.41 17 LYS A C 2
ATOM 2802 O O . LYS A 1 17 ? -10.565 -13.788 -26.673 1.00 35.30 17 LYS A O 2
ATOM 2821 N N . LEU A 1 18 ? -9.377 -12.222 -25.589 1.00 52.11 18 LEU A N 2
ATOM 2822 C CA . LEU A 1 18 ? -9.451 -11.290 -26.713 1.00 64.41 18 LEU A CA 2
ATOM 2823 C C . LEU A 1 18 ? -8.266 -11.487 -27.653 1.00 31.15 18 LEU A C 2
ATOM 2824 O O . LEU A 1 18 ? -8.409 -11.401 -28.873 1.00 70.20 18 LEU A O 2
ATOM 2840 N N . SER A 1 19 ? -7.108 -11.793 -27.077 1.00 44.25 19 SER A N 2
ATOM 2841 C CA . SER A 1 19 ? -5.881 -11.932 -27.846 1.00 74.22 19 SER A CA 2
ATOM 2842 C C . SER A 1 19 ? -5.949 -13.148 -28.772 1.00 51.04 19 SER A C 2
ATOM 2843 O O . SER A 1 19 ? -5.517 -13.086 -29.926 1.00 34.30 19 SER A O 2
ATOM 2851 N N . GLU A 1 20 ? -6.506 -14.248 -28.273 1.00 62.25 20 GLU A N 2
ATOM 2852 C CA . GLU A 1 20 ? -6.594 -15.476 -29.057 1.00 70.10 20 GLU A CA 2
ATOM 2853 C C . GLU A 1 20 ? -7.913 -15.545 -29.824 1.00 3.45 20 GLU A C 2
ATOM 2854 O O . GLU A 1 20 ? -8.155 -16.489 -30.579 1.00 14.32 20 GLU A O 2
ATOM 2866 N N . GLY A 1 21 ? -8.768 -14.556 -29.615 1.00 40.35 21 GLY A N 2
ATOM 2867 C CA . GLY A 1 21 ? -10.018 -14.495 -30.344 1.00 22.35 21 GLY A CA 2
ATOM 2868 C C . GLY A 1 21 ? -9.831 -13.824 -31.684 1.00 72.31 21 GLY A C 2
ATOM 2869 O O . GLY A 1 21 ? -9.133 -14.343 -32.552 1.00 2.14 21 GLY A O 2
ATOM 2873 N N . ARG A 1 22 ? -10.449 -12.671 -31.862 1.00 32.24 22 ARG A N 2
ATOM 2874 C CA . ARG A 1 22 ? -10.205 -11.867 -33.047 1.00 34.45 22 ARG A CA 2
ATOM 2875 C C . ARG A 1 22 ? -9.084 -10.888 -32.746 1.00 61.20 22 ARG A C 2
ATOM 2876 O O . ARG A 1 22 ? -7.977 -11.017 -33.270 1.00 41.40 22 ARG A O 2
ATOM 2897 N N . LYS A 1 23 ? -9.386 -9.926 -31.874 1.00 73.44 23 LYS A N 2
ATOM 2898 C CA . LYS A 1 23 ? -8.395 -8.987 -31.362 1.00 51.52 23 LYS A CA 2
ATOM 2899 C C . LYS A 1 23 ? -9.059 -8.003 -30.404 1.00 43.43 23 LYS A C 2
ATOM 2900 O O . LYS A 1 23 ? -8.872 -8.077 -29.194 1.00 1.34 23 LYS A O 2
ATOM 2919 N N . GLU A 1 24 ? -9.872 -7.110 -30.957 1.00 31.32 24 GLU A N 2
ATOM 2920 C CA . GLU A 1 24 ? -10.498 -6.042 -30.181 1.00 63.12 24 GLU A CA 2
ATOM 2921 C C . GLU A 1 24 ? -11.792 -6.503 -29.516 1.00 30.12 24 GLU A C 2
ATOM 2922 O O . GLU A 1 24 ? -12.563 -5.682 -29.019 1.00 2.20 24 GLU A O 2
ATOM 2934 N N . TYR A 1 25 ? -12.037 -7.804 -29.488 1.00 52.34 25 TYR A N 2
ATOM 2935 C CA . TYR A 1 25 ? -13.305 -8.299 -28.976 1.00 53.12 25 TYR A CA 2
ATOM 2936 C C . TYR A 1 25 ? -13.237 -8.535 -27.476 1.00 35.33 25 TYR A C 2
ATOM 2937 O O . TYR A 1 25 ? -12.484 -9.383 -27.002 1.00 52.12 25 TYR A O 2
ATOM 2955 N N . ARG A 1 26 ? -14.105 -7.818 -26.767 1.00 22.13 26 ARG A N 2
ATOM 2956 C CA . ARG A 1 26 ? -14.168 -7.812 -25.303 1.00 32.22 26 ARG A CA 2
ATOM 2957 C C . ARG A 1 26 ? -12.833 -7.442 -24.662 1.00 22.24 26 ARG A C 2
ATOM 2958 O O . ARG A 1 26 ? -11.846 -8.162 -24.771 1.00 63.14 26 ARG A O 2
ATOM 2979 N N . TYR A 1 27 ? -12.828 -6.323 -23.950 1.00 10.32 27 TYR A N 2
ATOM 2980 C CA . TYR A 1 27 ? -11.608 -5.824 -23.335 1.00 43.43 27 TYR A CA 2
ATOM 2981 C C . TYR A 1 27 ? -11.574 -6.175 -21.856 1.00 11.05 27 TYR A C 2
ATOM 2982 O O . TYR A 1 27 ? -12.558 -6.673 -21.305 1.00 75.22 27 TYR A O 2
ATOM 3000 N N . ILE A 1 28 ? -10.451 -5.892 -21.212 1.00 13.31 28 ILE A N 2
ATOM 3001 C CA . ILE A 1 28 ? -10.266 -6.249 -19.814 1.00 41.15 28 ILE A CA 2
ATOM 3002 C C . ILE A 1 28 ? -10.088 -5.006 -18.941 1.00 73.14 28 ILE A C 2
ATOM 3003 O O . ILE A 1 28 ? -9.184 -4.193 -19.152 1.00 25.32 28 ILE A O 2
ATOM 3019 N N . ILE A 1 29 ? -10.980 -4.862 -17.971 1.00 2.35 29 ILE A N 2
ATOM 3020 C CA . ILE A 1 29 ? -10.909 -3.782 -17.001 1.00 63.50 29 ILE A CA 2
ATOM 3021 C C . ILE A 1 29 ? -10.647 -4.375 -15.623 1.00 10.41 29 ILE A C 2
ATOM 3022 O O . ILE A 1 29 ? -11.448 -5.170 -15.128 1.00 75.51 29 ILE A O 2
ATOM 3038 N N . PHE A 1 30 ? -9.532 -4.009 -15.009 1.00 73.02 30 PHE A N 2
ATOM 3039 C CA . PHE A 1 30 ? -9.150 -4.597 -13.733 1.00 64.25 30 PHE A CA 2
ATOM 3040 C C . PHE A 1 30 ? -8.689 -3.536 -12.735 1.00 53.14 30 PHE A C 2
ATOM 3041 O O . PHE A 1 30 ? -8.189 -2.477 -13.112 1.00 74.34 30 PHE A O 2
ATOM 3058 N N . LYS A 1 31 ? -8.886 -3.824 -11.456 1.00 63.43 31 LYS A N 2
ATOM 3059 C CA . LYS A 1 31 ? -8.592 -2.873 -10.390 1.00 62.30 31 LYS A CA 2
ATOM 3060 C C . LYS A 1 31 ? -7.948 -3.577 -9.207 1.00 12.20 31 LYS A C 2
ATOM 3061 O O . LYS A 1 31 ? -7.612 -4.760 -9.285 1.00 63.34 31 LYS A O 2
ATOM 3080 N N . ILE A 1 32 ? -7.780 -2.850 -8.113 1.00 40.51 32 ILE A N 2
ATOM 3081 C CA . ILE A 1 32 ? -7.190 -3.415 -6.914 1.00 45.42 32 ILE A CA 2
ATOM 3082 C C . ILE A 1 32 ? -8.224 -3.560 -5.810 1.00 5.00 32 ILE A C 2
ATOM 3083 O O . ILE A 1 32 ? -8.917 -2.604 -5.455 1.00 50.45 32 ILE A O 2
ATOM 3099 N N . ASP A 1 33 ? -8.326 -4.767 -5.286 1.00 3.33 33 ASP A N 2
ATOM 3100 C CA . ASP A 1 33 ? -9.147 -5.033 -4.120 1.00 40.12 33 ASP A CA 2
ATOM 3101 C C . ASP A 1 33 ? -8.348 -5.898 -3.163 1.00 63.25 33 ASP A C 2
ATOM 3102 O O . ASP A 1 33 ? -7.489 -6.672 -3.599 1.00 31.21 33 ASP A O 2
ATOM 3111 N N . GLU A 1 34 ? -8.630 -5.767 -1.874 1.00 1.31 34 GLU A N 2
ATOM 3112 C CA . GLU A 1 34 ? -7.812 -6.374 -0.827 1.00 4.24 34 GLU A CA 2
ATOM 3113 C C . GLU A 1 34 ? -6.366 -5.887 -0.937 1.00 32.15 34 GLU A C 2
ATOM 3114 O O . GLU A 1 34 ? -6.031 -4.808 -0.451 1.00 20.20 34 GLU A O 2
ATOM 3126 N N . ASN A 1 35 ? -5.527 -6.676 -1.605 1.00 4.25 35 ASN A N 2
ATOM 3127 C CA . ASN A 1 35 ? -4.130 -6.318 -1.832 1.00 61.25 35 ASN A CA 2
ATOM 3128 C C . ASN A 1 35 ? -3.620 -6.932 -3.133 1.00 33.31 35 ASN A C 2
ATOM 3129 O O . ASN A 1 35 ? -2.413 -7.071 -3.329 1.00 13.43 35 ASN A O 2
ATOM 3140 N N . LYS A 1 36 ? -4.532 -7.292 -4.035 1.00 24.53 36 LYS A N 2
ATOM 3141 C CA . LYS A 1 36 ? -4.126 -7.908 -5.293 1.00 12.35 36 LYS A CA 2
ATOM 3142 C C . LYS A 1 36 ? -5.007 -7.434 -6.450 1.00 1.34 36 LYS A C 2
ATOM 3143 O O . LYS A 1 36 ? -6.063 -6.835 -6.235 1.00 63.12 36 LYS A O 2
ATOM 3162 N N . VAL A 1 37 ? -4.555 -7.697 -7.672 1.00 33.24 37 VAL A N 2
ATOM 3163 C CA . VAL A 1 37 ? -5.268 -7.272 -8.871 1.00 74.41 37 VAL A CA 2
ATOM 3164 C C . VAL A 1 37 ? -6.494 -8.146 -9.109 1.00 21.35 37 VAL A C 2
ATOM 3165 O O . VAL A 1 37 ? -6.386 -9.371 -9.151 1.00 63.12 37 VAL A O 2
ATOM 3178 N N . ILE A 1 38 ? -7.655 -7.520 -9.264 1.00 34.12 38 ILE A N 2
ATOM 3179 C CA . ILE A 1 38 ? -8.886 -8.255 -9.521 1.00 54.34 38 ILE A CA 2
ATOM 3180 C C . ILE A 1 38 ? -9.507 -7.805 -10.835 1.00 33.14 38 ILE A C 2
ATOM 3181 O O . ILE A 1 38 ? -9.291 -6.676 -11.277 1.00 31.14 38 ILE A O 2
ATOM 3197 N N . VAL A 1 39 ? -10.270 -8.689 -11.454 1.00 12.25 39 VAL A N 2
ATOM 3198 C CA . VAL A 1 39 ? -10.984 -8.353 -12.674 1.00 3.40 39 VAL A CA 2
ATOM 3199 C C . VAL A 1 39 ? -12.308 -7.669 -12.345 1.00 61.12 39 VAL A C 2
ATOM 3200 O O . VAL A 1 39 ? -13.108 -8.172 -11.554 1.00 73.54 39 VAL A O 2
ATOM 3213 N N . GLU A 1 40 ? -12.516 -6.508 -12.938 1.00 64.20 40 GLU A N 2
ATOM 3214 C CA . GLU A 1 40 ? -13.734 -5.748 -12.730 1.00 1.20 40 GLU A CA 2
ATOM 3215 C C . GLU A 1 40 ? -14.732 -6.014 -13.842 1.00 31.25 40 GLU A C 2
ATOM 3216 O O . GLU A 1 40 ? -15.893 -6.332 -13.584 1.00 11.42 40 GLU A O 2
ATOM 3228 N N . ALA A 1 41 ? -14.273 -5.892 -15.077 1.00 5.00 41 ALA A N 2
ATOM 3229 C CA . ALA A 1 41 ? -15.143 -6.051 -16.227 1.00 22.33 41 ALA A CA 2
ATOM 3230 C C . ALA A 1 41 ? -14.399 -6.671 -17.398 1.00 14.44 41 ALA A C 2
ATOM 3231 O O . ALA A 1 41 ? -13.193 -6.481 -17.560 1.00 61.21 41 ALA A O 2
ATOM 3238 N N . ALA A 1 42 ? -15.134 -7.416 -18.199 1.00 43.40 42 ALA A N 2
ATOM 3239 C CA . ALA A 1 42 ? -14.608 -8.008 -19.412 1.00 12.20 42 ALA A CA 2
ATOM 3240 C C . ALA A 1 42 ? -15.636 -7.847 -20.522 1.00 63.24 42 ALA A C 2
ATOM 3241 O O . ALA A 1 42 ? -16.441 -8.742 -20.778 1.00 33.12 42 ALA A O 2
ATOM 3248 N N . VAL A 1 43 ? -15.622 -6.687 -21.155 1.00 73.13 43 VAL A N 2
ATOM 3249 C CA . VAL A 1 43 ? -16.674 -6.306 -22.080 1.00 53.44 43 VAL A CA 2
ATOM 3250 C C . VAL A 1 43 ? -16.097 -5.522 -23.255 1.00 34.22 43 VAL A C 2
ATOM 3251 O O . VAL A 1 43 ? -15.096 -4.820 -23.109 1.00 3.01 43 VAL A O 2
ATOM 3264 N N . THR A 1 44 ? -16.701 -5.669 -24.422 1.00 64.43 44 THR A N 2
ATOM 3265 C CA . THR A 1 44 ? -16.286 -4.909 -25.585 1.00 3.54 44 THR A CA 2
ATOM 3266 C C . THR A 1 44 ? -17.207 -3.720 -25.784 1.00 30.20 44 THR A C 2
ATOM 3267 O O . THR A 1 44 ? -18.350 -3.724 -25.329 1.00 30.34 44 THR A O 2
ATOM 3278 N N . GLN A 1 45 ? -16.714 -2.705 -26.464 1.00 53.04 45 GLN A N 2
ATOM 3279 C CA . GLN A 1 45 ? -17.514 -1.531 -26.726 1.00 21.54 45 GLN A CA 2
ATOM 3280 C C . GLN A 1 45 ? -18.430 -1.773 -27.923 1.00 41.42 45 GLN A C 2
ATOM 3281 O O . GLN A 1 45 ? -19.468 -1.126 -28.069 1.00 74.34 45 GLN A O 2
ATOM 3295 N N . ASP A 1 46 ? -18.065 -2.740 -28.759 1.00 73.20 46 ASP A N 2
ATOM 3296 C CA . ASP A 1 46 ? -18.831 -3.025 -29.968 1.00 24.52 46 ASP A CA 2
ATOM 3297 C C . ASP A 1 46 ? -20.149 -3.721 -29.627 1.00 51.45 46 ASP A C 2
ATOM 3298 O O . ASP A 1 46 ? -21.067 -3.756 -30.444 1.00 64.22 46 ASP A O 2
ATOM 3307 N N . GLN A 1 47 ? -20.249 -4.258 -28.415 1.00 74.03 47 GLN A N 2
ATOM 3308 C CA . GLN A 1 47 ? -21.469 -4.939 -27.995 1.00 72.10 47 GLN A CA 2
ATOM 3309 C C . GLN A 1 47 ? -22.434 -3.971 -27.307 1.00 74.20 47 GLN A C 2
ATOM 3310 O O . GLN A 1 47 ? -23.629 -4.243 -27.213 1.00 0.21 47 GLN A O 2
ATOM 3324 N N . LEU A 1 48 ? -21.919 -2.838 -26.830 1.00 61.02 48 LEU A N 2
ATOM 3325 C CA . LEU A 1 48 ? -22.750 -1.889 -26.089 1.00 43.45 48 LEU A CA 2
ATOM 3326 C C . LEU A 1 48 ? -23.323 -0.812 -27.009 1.00 62.12 48 LEU A C 2
ATOM 3327 O O . LEU A 1 48 ? -24.217 -0.063 -26.619 1.00 71.22 48 LEU A O 2
ATOM 3343 N N . GLY A 1 49 ? -22.807 -0.734 -28.230 1.00 12.24 49 GLY A N 2
ATOM 3344 C CA . GLY A 1 49 ? -23.379 0.181 -29.201 1.00 54.43 49 GLY A CA 2
ATOM 3345 C C . GLY A 1 49 ? -22.349 1.035 -29.916 1.00 11.34 49 GLY A C 2
ATOM 3346 O O . GLY A 1 49 ? -22.676 2.109 -30.420 1.00 0.25 49 GLY A O 2
ATOM 3350 N N . ILE A 1 50 ? -21.109 0.574 -29.959 1.00 22.12 50 ILE A N 2
ATOM 3351 C CA . ILE A 1 50 ? -20.065 1.284 -30.685 1.00 52.14 50 ILE A CA 2
ATOM 3352 C C . ILE A 1 50 ? -19.784 0.571 -32.008 1.00 14.53 50 ILE A C 2
ATOM 3353 O O . ILE A 1 50 ? -20.063 -0.623 -32.137 1.00 34.43 50 ILE A O 2
ATOM 3369 N N . THR A 1 51 ? -19.259 1.312 -32.978 1.00 74.32 51 THR A N 2
ATOM 3370 C CA . THR A 1 51 ? -19.057 0.820 -34.336 1.00 71.32 51 THR A CA 2
ATOM 3371 C C . THR A 1 51 ? -18.266 -0.497 -34.380 1.00 45.12 51 THR A C 2
ATOM 3372 O O . THR A 1 51 ? -18.768 -1.511 -34.872 1.00 11.30 51 THR A O 2
ATOM 3383 N N . GLY A 1 52 ? -17.036 -0.485 -33.877 1.00 1.33 52 GLY A N 2
ATOM 3384 C CA . GLY A 1 52 ? -16.233 -1.696 -33.871 1.00 43.13 52 GLY A CA 2
ATOM 3385 C C . GLY A 1 52 ? -14.742 -1.419 -33.794 1.00 73.21 52 GLY A C 2
ATOM 3386 O O . GLY A 1 52 ? -14.179 -1.341 -32.706 1.00 73.12 52 GLY A O 2
ATOM 3390 N N . ASP A 1 53 ? -14.108 -1.259 -34.952 1.00 44.55 53 ASP A N 2
ATOM 3391 C CA . ASP A 1 53 ? -12.657 -1.058 -35.025 1.00 50.02 53 ASP A CA 2
ATOM 3392 C C . ASP A 1 53 ? -12.259 0.291 -34.425 1.00 42.51 53 ASP A C 2
ATOM 3393 O O . ASP A 1 53 ? -12.983 1.280 -34.574 1.00 33.23 53 ASP A O 2
ATOM 3402 N N . ASP A 1 54 ? -11.105 0.333 -33.762 1.00 4.42 54 ASP A N 2
ATOM 3403 C CA . ASP A 1 54 ? -10.651 1.542 -33.073 1.00 24.42 54 ASP A CA 2
ATOM 3404 C C . ASP A 1 54 ? -10.562 2.745 -34.006 1.00 54.13 54 ASP A C 2
ATOM 3405 O O . ASP A 1 54 ? -11.271 3.731 -33.820 1.00 22.22 54 ASP A O 2
ATOM 3414 N N . TYR A 1 55 ? -9.690 2.682 -34.999 1.00 40.01 55 TYR A N 2
ATOM 3415 C CA . TYR A 1 55 ? -9.509 3.814 -35.894 1.00 41.31 55 TYR A CA 2
ATOM 3416 C C . TYR A 1 55 ? -10.250 3.610 -37.202 1.00 51.05 55 TYR A C 2
ATOM 3417 O O . TYR A 1 55 ? -10.828 4.551 -37.743 1.00 13.13 55 TYR A O 2
ATOM 3435 N N . ASP A 1 56 ? -10.262 2.380 -37.693 1.00 43.23 56 ASP A N 2
ATOM 3436 C CA . ASP A 1 56 ? -10.842 2.092 -38.998 1.00 12.13 56 ASP A CA 2
ATOM 3437 C C . ASP A 1 56 ? -12.365 2.198 -38.931 1.00 51.34 56 ASP A C 2
ATOM 3438 O O . ASP A 1 56 ? -13.048 2.275 -39.956 1.00 45.32 56 ASP A O 2
ATOM 3447 N N . ASP A 1 57 ? -12.886 2.203 -37.707 1.00 22.45 57 ASP A N 2
ATOM 3448 C CA . ASP A 1 57 ? -14.300 2.478 -37.464 1.00 3.30 57 ASP A CA 2
ATOM 3449 C C . ASP A 1 57 ? -14.469 3.700 -36.568 1.00 41.01 57 ASP A C 2
ATOM 3450 O O . ASP A 1 57 ? -15.591 4.106 -36.281 1.00 51.11 57 ASP A O 2
ATOM 3459 N N . SER A 1 58 ? -13.344 4.275 -36.133 1.00 14.31 58 SER A N 2
ATOM 3460 C CA . SER A 1 58 ? -13.342 5.475 -35.289 1.00 72.45 58 SER A CA 2
ATOM 3461 C C . SER A 1 58 ? -14.061 5.245 -33.953 1.00 21.43 58 SER A C 2
ATOM 3462 O O . SER A 1 58 ? -14.616 6.175 -33.364 1.00 63.14 58 SER A O 2
ATOM 3470 N N . SER A 1 59 ? -13.982 4.019 -33.450 1.00 15.04 59 SER A N 2
ATOM 3471 C CA . SER A 1 59 ? -14.705 3.628 -32.245 1.00 34.45 59 SER A CA 2
ATOM 3472 C C . SER A 1 59 ? -14.082 4.205 -30.971 1.00 2.41 59 SER A C 2
ATOM 3473 O O . SER A 1 59 ? -14.726 4.222 -29.922 1.00 3.41 59 SER A O 2
ATOM 3481 N N . LYS A 1 60 ? -12.842 4.696 -31.060 1.00 44.01 60 LYS A N 2
ATOM 3482 C CA . LYS A 1 60 ? -12.205 5.364 -29.918 1.00 72.33 60 LYS A CA 2
ATOM 3483 C C . LYS A 1 60 ? -13.066 6.527 -29.440 1.00 32.11 60 LYS A C 2
ATOM 3484 O O . LYS A 1 60 ? -12.921 6.985 -28.312 1.00 30.34 60 LYS A O 2
ATOM 3503 N N . ALA A 1 61 ? -13.916 7.041 -30.332 1.00 30.21 61 ALA A N 2
ATOM 3504 C CA . ALA A 1 61 ? -14.877 8.087 -29.988 1.00 10.11 61 ALA A CA 2
ATOM 3505 C C . ALA A 1 61 ? -15.666 7.726 -28.728 1.00 32.21 61 ALA A C 2
ATOM 3506 O O . ALA A 1 61 ? -16.110 8.604 -27.995 1.00 11.14 61 ALA A O 2
ATOM 3513 N N . ALA A 1 62 ? -15.824 6.430 -28.475 1.00 72.42 62 ALA A N 2
ATOM 3514 C CA . ALA A 1 62 ? -16.498 5.958 -27.270 1.00 60.41 62 ALA A CA 2
ATOM 3515 C C . ALA A 1 62 ? -15.747 6.398 -26.018 1.00 15.23 62 ALA A C 2
ATOM 3516 O O . ALA A 1 62 ? -16.338 6.582 -24.958 1.00 43.40 62 ALA A O 2
ATOM 3523 N N . PHE A 1 63 ? -14.442 6.585 -26.154 1.00 50.43 63 PHE A N 2
ATOM 3524 C CA . PHE A 1 63 ? -13.606 6.986 -25.031 1.00 61.41 63 PHE A CA 2
ATOM 3525 C C . PHE A 1 63 ? -13.854 8.435 -24.648 1.00 43.42 63 PHE A C 2
ATOM 3526 O O . PHE A 1 63 ? -13.535 8.851 -23.536 1.00 51.54 63 PHE A O 2
ATOM 3543 N N . ASP A 1 64 ? -14.422 9.199 -25.571 1.00 0.43 64 AS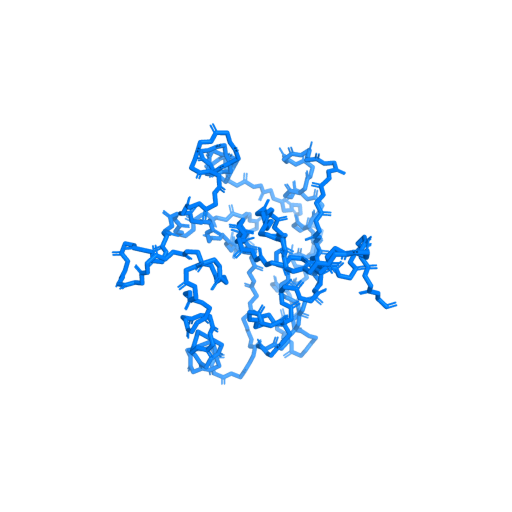P A N 2
ATOM 3544 C CA . ASP A 1 64 ? -14.757 10.593 -25.308 1.00 43.11 64 ASP A CA 2
ATOM 3545 C C . ASP A 1 64 ? -15.708 10.704 -24.117 1.00 21.24 64 ASP A C 2
ATOM 3546 O O . ASP A 1 64 ? -15.674 11.680 -23.373 1.00 53.10 64 ASP A O 2
ATOM 3555 N N . LYS A 1 65 ? -16.556 9.695 -23.933 1.00 55.21 65 LYS A N 2
ATOM 3556 C CA . LYS A 1 65 ? -17.441 9.666 -22.775 1.00 35.42 65 LYS A CA 2
ATOM 3557 C C . LYS A 1 65 ? -16.735 9.022 -21.584 1.00 64.53 65 LYS A C 2
ATOM 3558 O O . LYS A 1 65 ? -17.107 9.248 -20.435 1.00 42.42 65 LYS A O 2
ATOM 3577 N N . PHE A 1 66 ? -15.713 8.218 -21.866 1.00 63.12 66 PHE A N 2
ATOM 3578 C CA . PHE A 1 66 ? -14.996 7.499 -20.818 1.00 70.21 66 PHE A CA 2
ATOM 3579 C C . PHE A 1 66 ? -14.146 8.438 -19.977 1.00 73.32 66 PHE A C 2
ATOM 3580 O O . PHE A 1 66 ? -13.944 8.188 -18.794 1.00 31.45 66 PHE A O 2
ATOM 3597 N N . VAL A 1 67 ? -13.655 9.517 -20.577 1.00 3.52 67 VAL A N 2
ATOM 3598 C CA . VAL A 1 67 ? -12.898 10.512 -19.825 1.00 61.42 67 VAL A CA 2
ATOM 3599 C C . VAL A 1 67 ? -13.792 11.165 -18.771 1.00 24.23 67 VAL A C 2
ATOM 3600 O O . VAL A 1 67 ? -13.335 11.543 -17.691 1.00 2.52 67 VAL A O 2
ATOM 3613 N N . GLU A 1 68 ? -15.078 11.264 -19.084 1.00 1.31 68 GLU A N 2
ATOM 3614 C CA . GLU A 1 68 ? -16.052 11.785 -18.142 1.00 41.50 68 GLU A CA 2
ATOM 3615 C C . GLU A 1 68 ? -16.434 10.698 -17.166 1.00 20.54 68 GLU A C 2
ATOM 3616 O O . GLU A 1 68 ? -16.564 10.940 -15.971 1.00 11.15 68 GLU A O 2
ATOM 3628 N N . ASP A 1 69 ? -16.607 9.495 -17.702 1.00 12.55 69 ASP A N 2
ATOM 3629 C CA . ASP A 1 69 ? -16.854 8.304 -16.900 1.00 21.21 69 ASP A CA 2
ATOM 3630 C C . ASP A 1 69 ? -15.810 8.198 -15.794 1.00 14.44 69 ASP A C 2
ATOM 3631 O O . ASP A 1 69 ? -16.111 7.789 -14.673 1.00 14.15 69 ASP A O 2
ATOM 3640 N N . VAL A 1 70 ? -14.587 8.603 -16.114 1.00 54.10 70 VAL A N 2
ATOM 3641 C CA . VAL A 1 70 ? -13.515 8.639 -15.138 1.00 34.21 70 VAL A CA 2
ATOM 3642 C C . VAL A 1 70 ? -13.798 9.656 -14.034 1.00 34.32 70 VAL A C 2
ATOM 3643 O O . VAL A 1 70 ? -13.853 9.287 -12.864 1.00 35.51 70 VAL A O 2
ATOM 3656 N N . LYS A 1 71 ? -14.007 10.928 -14.383 1.00 60.43 71 LYS A N 2
ATOM 3657 C CA . LYS A 1 71 ? -14.068 11.961 -13.346 1.00 63.50 71 LYS A CA 2
ATOM 3658 C C . LYS A 1 71 ? -15.458 12.087 -12.717 1.00 61.41 71 LYS A C 2
ATOM 3659 O O . LYS A 1 71 ? -15.595 12.597 -11.608 1.00 72.41 71 LYS A O 2
ATOM 3678 N N . SER A 1 72 ? -16.478 11.615 -13.413 1.00 32.31 72 SER A N 2
ATOM 3679 C CA . SER A 1 72 ? -17.846 11.739 -12.931 1.00 51.22 72 SER A CA 2
ATOM 3680 C C . SER A 1 72 ? -18.095 10.828 -11.729 1.00 12.23 72 SER A C 2
ATOM 3681 O O . SER A 1 72 ? -18.375 11.306 -10.631 1.00 50.42 72 SER A O 2
ATOM 3689 N N . ARG A 1 73 ? -17.950 9.522 -11.922 1.00 22.23 73 ARG A N 2
ATOM 3690 C CA . ARG A 1 73 ? -18.326 8.564 -10.886 1.00 53.31 73 ARG A CA 2
ATOM 3691 C C . ARG A 1 73 ? -17.248 8.425 -9.807 1.00 41.12 73 ARG A C 2
ATOM 3692 O O . ARG A 1 73 ? -17.422 7.684 -8.840 1.00 30.12 73 ARG A O 2
ATOM 3713 N N . THR A 1 74 ? -16.127 9.117 -9.980 1.00 72.53 74 THR A N 2
ATOM 3714 C CA . THR A 1 74 ? -15.102 9.161 -8.942 1.00 34.54 74 THR A CA 2
ATOM 3715 C C . THR A 1 74 ? -15.180 10.477 -8.184 1.00 2.14 74 THR A C 2
ATOM 3716 O O . THR A 1 74 ? -14.469 10.677 -7.198 1.00 73.23 74 THR A O 2
ATOM 3727 N N . ASP A 1 75 ? -16.050 11.364 -8.673 1.00 22.32 75 ASP A N 2
ATOM 3728 C CA . ASP A 1 75 ? -16.221 12.717 -8.135 1.00 43.13 75 ASP A CA 2
ATOM 3729 C C . ASP A 1 75 ? -14.993 13.590 -8.390 1.00 2.23 75 ASP A C 2
ATOM 3730 O O . ASP A 1 75 ? -15.093 14.630 -9.041 1.00 64.32 75 ASP A O 2
ATOM 3739 N N . ASN A 1 76 ? -13.843 13.176 -7.874 1.00 3.12 76 ASN A N 2
ATOM 3740 C CA . ASN A 1 76 ? -12.614 13.941 -8.046 1.00 40.23 76 ASN A CA 2
ATOM 3741 C C . ASN A 1 76 ? -11.407 13.011 -8.181 1.00 21.14 76 ASN A C 2
ATOM 3742 O O . ASN A 1 76 ? -10.419 13.146 -7.458 1.00 23.12 76 ASN A O 2
ATOM 3753 N N . LEU A 1 77 ? -11.516 12.045 -9.095 1.00 11.31 77 LEU A N 2
ATOM 3754 C CA . LEU A 1 77 ? -10.393 11.174 -9.461 1.00 40.33 77 LEU A CA 2
ATOM 3755 C C . LEU A 1 77 ? -9.862 10.383 -8.262 1.00 53.11 77 LEU A C 2
ATOM 3756 O O . LEU A 1 77 ? -8.668 10.099 -8.175 1.00 53.24 77 LEU A O 2
ATOM 3772 N N . THR A 1 78 ? -10.751 10.011 -7.352 1.00 44.54 78 THR A N 2
ATOM 3773 C CA . THR A 1 78 ? -10.352 9.256 -6.174 1.00 40.42 78 THR A CA 2
ATOM 3774 C C . THR A 1 78 ? -10.062 7.798 -6.526 1.00 43.24 78 THR A C 2
ATOM 3775 O O . THR A 1 78 ? -9.101 7.205 -6.031 1.00 32.40 78 THR A O 2
ATOM 3786 N N . ASP A 1 79 ? -10.892 7.228 -7.389 1.00 22.50 79 ASP A N 2
ATOM 3787 C CA . ASP A 1 79 ? -10.728 5.838 -7.802 1.00 11.44 79 ASP A CA 2
ATOM 3788 C C . ASP A 1 79 ? -9.941 5.760 -9.102 1.00 44.13 79 ASP A C 2
ATOM 3789 O O . ASP A 1 79 ? -10.107 6.594 -9.993 1.00 12.12 79 ASP A O 2
ATOM 3798 N N . CYS A 1 80 ? -9.084 4.761 -9.203 1.00 55.04 80 CYS A N 2
ATOM 3799 C CA . CYS A 1 80 ? -8.295 4.547 -10.400 1.00 12.34 80 CYS A CA 2
ATOM 3800 C C . CYS A 1 80 ? -8.336 3.076 -10.786 1.00 52.35 80 CYS A C 2
ATOM 3801 O O . CYS A 1 80 ? -8.672 2.226 -9.962 1.00 53.41 80 CYS A O 2
ATOM 3809 N N . ARG A 1 81 ? -8.002 2.775 -12.032 1.00 33.23 81 ARG A N 2
ATOM 3810 C CA . ARG A 1 81 ? -8.094 1.410 -12.527 1.00 60.15 81 ARG A CA 2
ATOM 3811 C C . ARG A 1 81 ? -7.022 1.129 -13.569 1.00 62.32 81 ARG A C 2
ATOM 3812 O O . ARG A 1 81 ? -6.385 2.051 -14.082 1.00 51.13 81 ARG A O 2
ATOM 3833 N N . TYR A 1 82 ? -6.843 -0.149 -13.872 1.00 64.11 82 TYR A N 2
ATOM 3834 C CA . TYR A 1 82 ? -5.920 -0.585 -14.902 1.00 24.53 82 TYR A CA 2
ATOM 3835 C C . TYR A 1 82 ? -6.737 -1.126 -16.069 1.00 23.51 82 TYR A C 2
ATOM 3836 O O . TYR A 1 82 ? -7.614 -1.972 -15.882 1.00 50.22 82 TYR A O 2
ATOM 3854 N N . ALA A 1 83 ? -6.474 -0.630 -17.263 1.00 34.54 83 ALA A N 2
ATOM 3855 C CA . ALA A 1 83 ? -7.280 -0.990 -18.417 1.00 14.24 83 ALA A CA 2
ATOM 3856 C C . ALA A 1 83 ? -6.407 -1.424 -19.579 1.00 34.44 83 ALA A C 2
ATOM 3857 O O . ALA A 1 83 ? -5.340 -0.860 -19.812 1.00 74.42 83 ALA A O 2
ATOM 3864 N N . VAL A 1 84 ? -6.858 -2.436 -20.298 1.00 53.44 84 VAL A N 2
ATOM 3865 C CA . VAL A 1 84 ? -6.115 -2.950 -21.432 1.00 14.52 84 VAL A CA 2
ATOM 3866 C C . VAL A 1 84 ? -7.000 -3.081 -22.663 1.00 3.05 84 VAL A C 2
ATOM 3867 O O . VAL A 1 84 ? -8.081 -3.675 -22.611 1.00 13.43 84 VAL A O 2
ATOM 3880 N N . PHE A 1 85 ? -6.533 -2.506 -23.763 1.00 43.43 85 PHE A N 2
ATOM 3881 C CA . PHE A 1 85 ? -7.258 -2.545 -25.023 1.00 3.00 85 PHE A CA 2
ATOM 3882 C C . PHE A 1 85 ? -6.286 -2.784 -26.170 1.00 55.33 85 PHE A C 2
ATOM 3883 O O . PHE A 1 85 ? -5.251 -2.124 -26.253 1.00 43.54 85 PHE A O 2
ATOM 3900 N N . ASP A 1 86 ? -6.601 -3.728 -27.040 1.00 43.03 86 ASP A N 2
ATOM 3901 C CA . ASP A 1 86 ? -5.855 -3.880 -28.281 1.00 31.50 86 ASP A CA 2
ATOM 3902 C C . ASP A 1 86 ? -6.457 -2.964 -29.332 1.00 21.34 86 ASP A C 2
ATOM 3903 O O . ASP A 1 86 ? -7.505 -3.259 -29.900 1.00 13.55 86 ASP A O 2
ATOM 3912 N N . PHE A 1 87 ? -5.814 -1.829 -29.554 1.00 24.22 87 PHE A N 2
ATOM 3913 C CA . PHE A 1 87 ? -6.314 -0.840 -30.498 1.00 64.33 87 PHE A CA 2
ATOM 3914 C C . PHE A 1 87 ? -5.702 -1.022 -31.875 1.00 21.10 87 PHE A C 2
ATOM 3915 O O . PHE A 1 87 ? -4.494 -1.227 -32.004 1.00 24.43 87 PHE A O 2
ATOM 3932 N N . LYS A 1 88 ? -6.546 -0.965 -32.897 1.00 43.42 88 LYS A N 2
ATOM 3933 C CA . LYS A 1 88 ? -6.080 -0.996 -34.269 1.00 41.34 88 LYS A CA 2
ATOM 3934 C C . LYS A 1 88 ? -6.228 0.378 -34.899 1.00 53.10 88 LYS A C 2
ATOM 3935 O O . LYS A 1 88 ? -7.308 0.968 -34.888 1.00 50.42 88 LYS A O 2
ATOM 3954 N N . PHE A 1 89 ? -5.148 0.863 -35.468 1.00 61.55 89 PHE A N 2
ATOM 3955 C CA . PHE A 1 89 ? -5.115 2.193 -36.051 1.00 60.11 89 PHE A CA 2
ATOM 3956 C C . PHE A 1 89 ? -4.249 2.172 -37.299 1.00 1.54 89 PHE A C 2
ATOM 3957 O O . PHE A 1 89 ? -3.687 1.137 -37.646 1.00 30.02 89 PHE A O 2
ATOM 3974 N N . THR A 1 90 ? -4.137 3.301 -37.973 1.00 20.22 90 THR A N 2
ATOM 3975 C CA . THR A 1 90 ? -3.274 3.389 -39.133 1.00 41.42 90 THR A CA 2
ATOM 3976 C C . THR A 1 90 ? -2.198 4.441 -38.909 1.00 31.33 90 THR A C 2
ATOM 3977 O O . THR A 1 90 ? -2.502 5.610 -38.668 1.00 43.31 90 THR A O 2
ATOM 3988 N N . CYS A 1 91 ? -0.950 4.020 -38.982 1.00 30.32 91 CYS A N 2
ATOM 3989 C CA . CYS A 1 91 ? 0.167 4.933 -38.847 1.00 73.43 91 CYS A CA 2
ATOM 3990 C C . CYS A 1 91 ? 0.737 5.232 -40.222 1.00 23.01 91 CYS A C 2
ATOM 3991 O O . CYS A 1 91 ? 0.957 4.317 -41.016 1.00 22.11 91 CYS A O 2
ATOM 3999 N N . SER A 1 92 ? 0.940 6.506 -40.511 1.00 64.42 92 SER A N 2
ATOM 4000 C CA . SER A 1 92 ? 1.514 6.913 -41.779 1.00 10.53 92 SER A CA 2
ATOM 4001 C C . SER A 1 92 ? 2.934 6.385 -41.914 1.00 1.22 92 SER A C 2
ATOM 4002 O O . SER A 1 92 ? 3.817 6.735 -41.127 1.00 43.41 92 SER A O 2
ATOM 4010 N N . ARG A 1 93 ? 3.137 5.518 -42.891 1.00 22.51 93 ARG A N 2
ATOM 4011 C CA . ARG A 1 93 ? 4.448 4.960 -43.152 1.00 3.14 93 ARG A CA 2
ATOM 4012 C C . ARG A 1 93 ? 5.294 5.990 -43.882 1.00 54.33 93 ARG A C 2
ATOM 4013 O O . ARG A 1 93 ? 4.895 6.499 -44.929 1.00 10.01 93 ARG A O 2
ATOM 4034 N N . VAL A 1 94 ? 6.445 6.318 -43.315 1.00 53.10 94 VAL A N 2
ATOM 4035 C CA . VAL A 1 94 ? 7.308 7.338 -43.891 1.00 3.11 94 VAL A CA 2
ATOM 4036 C C . VAL A 1 94 ? 7.743 6.941 -45.297 1.00 23.35 94 VAL A C 2
ATOM 4037 O O . VAL A 1 94 ? 8.482 5.974 -45.483 1.00 23.44 94 VAL A O 2
ATOM 4050 N N . GLY A 1 95 ? 7.267 7.688 -46.283 1.00 62.53 95 GLY A N 2
ATOM 4051 C CA . GLY A 1 95 ? 7.607 7.402 -47.659 1.00 21.43 95 GLY A CA 2
ATOM 4052 C C . GLY A 1 95 ? 6.591 6.500 -48.338 1.00 24.22 95 GLY A C 2
ATOM 4053 O O . GLY A 1 95 ? 6.777 6.113 -49.492 1.00 5.30 95 GLY A O 2
ATOM 4057 N N . ALA A 1 96 ? 5.515 6.171 -47.632 1.00 30.04 96 ALA A N 2
ATOM 4058 C CA . ALA A 1 96 ? 4.482 5.295 -48.171 1.00 54.11 96 ALA A CA 2
ATOM 4059 C C . ALA A 1 96 ? 3.106 5.688 -47.638 1.00 74.10 96 ALA A C 2
ATOM 4060 O O . ALA A 1 96 ? 2.911 6.809 -47.171 1.00 63.04 96 ALA A O 2
ATOM 4067 N N . GLY A 1 97 ? 2.155 4.763 -47.723 1.00 45.21 97 GLY A N 2
ATOM 4068 C CA . GLY A 1 97 ? 0.806 5.034 -47.261 1.00 5.32 97 GLY A CA 2
ATOM 4069 C C . GLY A 1 97 ? 0.606 4.681 -45.798 1.00 4.22 97 GLY A C 2
ATOM 4070 O O . GLY A 1 97 ? 1.567 4.568 -45.041 1.00 43.23 97 GLY A O 2
ATOM 4074 N N . THR A 1 98 ? -0.642 4.496 -45.399 1.00 74.31 98 THR A N 2
ATOM 4075 C CA . THR A 1 98 ? -0.965 4.180 -44.018 1.00 11.12 98 THR A CA 2
ATOM 4076 C C . THR A 1 98 ? -0.774 2.695 -43.719 1.00 43.12 98 THR A C 2
ATOM 4077 O O . THR A 1 98 ? -1.135 1.832 -44.521 1.00 43.54 98 THR A O 2
ATOM 4088 N N . SER A 1 99 ? -0.174 2.406 -42.575 1.00 75.23 99 SER A N 2
ATOM 4089 C CA . SER A 1 99 ? -0.023 1.038 -42.111 1.00 71.45 99 SER A CA 2
ATOM 4090 C C . SER A 1 99 ? -0.993 0.763 -40.967 1.00 2.30 99 SER A C 2
ATOM 4091 O O . SER A 1 99 ? -0.910 1.385 -39.906 1.00 25.54 99 SER A O 2
ATOM 4099 N N . LYS A 1 100 ? -1.923 -0.150 -41.196 1.00 60.51 100 LYS A N 2
ATOM 4100 C CA . LYS A 1 100 ? -2.916 -0.495 -40.192 1.00 41.24 100 LYS A CA 2
ATOM 4101 C C . LYS A 1 100 ? -2.329 -1.507 -39.206 1.00 14.31 100 LYS A C 2
ATOM 4102 O O . LYS A 1 100 ? -1.963 -2.618 -39.589 1.00 70.45 100 LYS A O 2
ATOM 4121 N N . MET A 1 101 ? -2.223 -1.107 -37.946 1.00 5.42 101 MET A N 2
ATOM 4122 C CA . MET A 1 101 ? -1.602 -1.935 -36.920 1.00 41.43 101 MET A CA 2
ATOM 4123 C C . MET A 1 101 ? -2.483 -2.012 -35.680 1.00 33.24 101 MET A C 2
ATOM 4124 O O . MET A 1 101 ? -3.026 -1.003 -35.235 1.00 50.03 101 MET A O 2
ATOM 4138 N N . ASP A 1 102 ? -2.629 -3.213 -35.143 1.00 60.11 102 ASP A N 2
ATOM 4139 C CA . ASP A 1 102 ? -3.310 -3.413 -33.870 1.00 34.54 102 ASP A CA 2
ATOM 4140 C C . ASP A 1 102 ? -2.290 -3.758 -32.794 1.00 65.13 102 ASP A C 2
ATOM 4141 O O . ASP A 1 102 ? -1.309 -4.455 -33.069 1.00 53.35 102 ASP A O 2
ATOM 4150 N N . LYS A 1 103 ? -2.490 -3.244 -31.585 1.00 51.35 103 LYS A N 2
ATOM 4151 C CA . LYS A 1 103 ? -1.606 -3.572 -30.478 1.00 22.31 103 LYS A CA 2
ATOM 4152 C C . LYS A 1 103 ? -2.214 -3.182 -29.133 1.00 22.23 103 LYS A C 2
ATOM 4153 O O . LYS A 1 103 ? -2.968 -2.212 -29.025 1.00 13.10 103 LYS A O 2
ATOM 4172 N N . ILE A 1 104 ? -1.865 -3.962 -28.120 1.00 61.32 104 ILE A N 2
ATOM 4173 C CA . ILE A 1 104 ? -2.380 -3.794 -26.773 1.00 50.33 104 ILE A CA 2
ATOM 4174 C C . ILE A 1 104 ? -1.731 -2.599 -26.072 1.00 55.02 104 ILE A C 2
ATOM 4175 O O . ILE A 1 104 ? -0.509 -2.427 -26.103 1.00 32.25 104 ILE A O 2
ATOM 4191 N N . ILE A 1 105 ? -2.565 -1.770 -25.458 1.00 62.05 105 ILE A N 2
ATOM 4192 C CA . ILE A 1 105 ? -2.091 -0.642 -24.670 1.00 54.30 105 ILE A CA 2
ATOM 4193 C C . ILE A 1 105 ? -2.426 -0.836 -23.193 1.00 44.11 105 ILE A C 2
ATOM 4194 O O . ILE A 1 105 ? -3.522 -1.283 -22.846 1.00 22.23 105 ILE A O 2
ATOM 4210 N N . PHE A 1 106 ? -1.468 -0.525 -22.333 1.00 42.44 106 PHE A N 2
ATOM 4211 C CA . PHE A 1 106 ? -1.695 -0.532 -20.897 1.00 41.23 106 PHE A CA 2
ATOM 4212 C C . PHE A 1 106 ? -2.114 0.851 -20.428 1.00 33.04 106 PHE A C 2
ATOM 4213 O O . PHE A 1 106 ? -1.291 1.766 -20.336 1.00 5.25 106 PHE A O 2
ATOM 4230 N N . LEU A 1 107 ? -3.394 1.002 -20.150 1.00 52.42 107 LEU A N 2
ATOM 4231 C CA . LEU A 1 107 ? -3.925 2.260 -19.670 1.00 1.13 107 LEU A CA 2
ATOM 4232 C C . LEU A 1 107 ? -3.879 2.276 -18.147 1.00 52.01 107 LEU A C 2
ATOM 4233 O O . LEU A 1 107 ? -4.700 1.638 -17.484 1.00 4.25 107 LEU A O 2
ATOM 4249 N N . GLN A 1 108 ? -2.898 2.974 -17.597 1.00 13.31 108 GLN A N 2
ATOM 4250 C CA . GLN A 1 108 ? -2.796 3.117 -16.154 1.00 20.31 108 GLN A CA 2
ATOM 4251 C C . GLN A 1 108 ? -3.257 4.504 -15.716 1.00 52.03 108 GLN A C 2
ATOM 4252 O O . GLN A 1 108 ? -2.631 5.514 -16.048 1.00 11.14 108 GLN A O 2
ATOM 4266 N N . ILE A 1 109 ? -4.364 4.550 -14.988 1.00 20.22 109 ILE A N 2
ATOM 4267 C CA . ILE A 1 109 ? -4.846 5.800 -14.425 1.00 53.23 109 ILE A CA 2
ATOM 4268 C C . ILE A 1 109 ? -4.137 6.070 -13.106 1.00 51.42 109 ILE A C 2
ATOM 4269 O O . ILE A 1 109 ? -4.262 5.297 -12.154 1.00 50.44 109 ILE A O 2
ATOM 4285 N N . CYS A 1 110 ? -3.381 7.152 -13.055 1.00 15.51 110 CYS A N 2
ATOM 4286 C CA . CYS A 1 110 ? -2.630 7.494 -11.861 1.00 34.25 110 CYS A CA 2
ATOM 4287 C C . CYS A 1 110 ? -2.843 8.960 -11.503 1.00 13.10 110 CYS A C 2
ATOM 4288 O O . CYS A 1 110 ? -2.043 9.821 -11.866 1.00 60.33 110 CYS A O 2
ATOM 4296 N N . PRO A 1 111 ? -3.953 9.265 -10.813 1.00 43.12 111 PRO A N 2
ATOM 4297 C CA . PRO A 1 111 ? -4.244 10.622 -10.350 1.00 40.32 111 PRO A CA 2
ATOM 4298 C C . PRO A 1 111 ? -3.194 11.093 -9.351 1.00 0.14 111 PRO A C 2
ATOM 4299 O O . PRO A 1 111 ? -2.867 10.385 -8.394 1.00 11.12 111 PRO A O 2
ATOM 4310 N N . ASP A 1 112 ? -2.661 12.282 -9.576 1.00 54.31 112 ASP A N 2
ATOM 4311 C CA . ASP A 1 112 ? -1.561 12.788 -8.765 1.00 33.14 112 ASP A CA 2
ATOM 4312 C C . ASP A 1 112 ? -2.002 13.023 -7.324 1.00 2.21 112 ASP A C 2
ATOM 4313 O O . ASP A 1 112 ? -1.288 12.672 -6.383 1.00 32.42 112 ASP A O 2
ATOM 4322 N N . GLY A 1 113 ? -3.194 13.582 -7.160 1.00 73.53 113 GLY A N 2
ATOM 4323 C CA . GLY A 1 113 ? -3.706 13.870 -5.833 1.00 43.22 113 GLY A CA 2
ATOM 4324 C C . GLY A 1 113 ? -4.615 12.778 -5.301 1.00 42.34 113 GLY A C 2
ATOM 4325 O O . GLY A 1 113 ? -5.432 13.022 -4.413 1.00 2.21 113 GLY A O 2
ATOM 4329 N N . ALA A 1 114 ? -4.475 11.573 -5.840 1.00 51.44 114 ALA A N 2
ATOM 4330 C CA . ALA A 1 114 ? -5.284 10.444 -5.399 1.00 60.34 114 ALA A CA 2
ATOM 4331 C C . ALA A 1 114 ? -4.724 9.841 -4.118 1.00 12.14 114 ALA A C 2
ATOM 4332 O O . ALA A 1 114 ? -3.675 10.261 -3.632 1.00 25.21 114 ALA A O 2
ATOM 4339 N N . SER A 1 115 ? -5.434 8.858 -3.582 1.00 43.22 115 SER A N 2
ATOM 4340 C CA . SER A 1 115 ? -5.030 8.177 -2.359 1.00 70.32 115 SER A CA 2
ATOM 4341 C C . SER A 1 115 ? -3.685 7.475 -2.547 1.00 32.41 115 SER A C 2
ATOM 4342 O O . SER A 1 115 ? -3.639 6.343 -3.019 1.00 55.13 115 SER A O 2
ATOM 4350 N N . ILE A 1 116 ? -2.604 8.158 -2.176 1.00 34.41 116 ILE A N 2
ATOM 4351 C CA . ILE A 1 116 ? -1.244 7.667 -2.404 1.00 0.34 116 ILE A CA 2
ATOM 4352 C C . ILE A 1 116 ? -1.051 6.228 -1.923 1.00 21.30 116 ILE A C 2
ATOM 4353 O O . ILE A 1 116 ? -0.471 5.412 -2.629 1.00 74.12 116 ILE A O 2
ATOM 4369 N N . LYS A 1 117 ? -1.562 5.914 -0.740 1.00 2.10 117 LYS A N 2
ATOM 4370 C CA . LYS A 1 117 ? -1.348 4.596 -0.147 1.00 55.25 117 LYS A CA 2
ATOM 4371 C C . LYS A 1 117 ? -1.906 3.469 -1.012 1.00 32.13 117 LYS A C 2
ATOM 4372 O O . LYS A 1 117 ? -1.197 2.505 -1.310 1.00 2.35 117 LYS A O 2
ATOM 4391 N N . LYS A 1 118 ? -3.167 3.575 -1.410 1.00 73.01 118 LYS A N 2
ATOM 4392 C CA . LYS A 1 118 ? -3.792 2.511 -2.185 1.00 71.12 118 LYS A CA 2
ATOM 4393 C C . LYS A 1 118 ? -3.509 2.680 -3.676 1.00 73.21 118 LYS A C 2
ATOM 4394 O O . LYS A 1 118 ? -3.590 1.724 -4.441 1.00 4.14 118 LYS A O 2
ATOM 4413 N N . LYS A 1 119 ? -3.162 3.895 -4.087 1.00 71.45 119 LYS A N 2
ATOM 4414 C CA . LYS A 1 119 ? -2.790 4.140 -5.473 1.00 52.41 119 LYS A CA 2
ATOM 4415 C C . LYS A 1 119 ? -1.387 3.600 -5.737 1.00 63.35 119 LYS A C 2
ATOM 4416 O O . LYS A 1 119 ? -1.071 3.176 -6.848 1.00 42.15 119 LYS A O 2
ATOM 4435 N N . MET A 1 120 ? -0.548 3.617 -4.704 1.00 42.10 120 MET A N 2
ATOM 4436 C CA . MET A 1 120 ? 0.800 3.075 -4.805 1.00 20.13 120 MET A CA 2
ATOM 4437 C C . MET A 1 120 ? 0.720 1.571 -5.025 1.00 53.34 120 MET A C 2
ATOM 4438 O O . MET A 1 120 ? 1.599 0.967 -5.640 1.00 25.24 120 MET A O 2
ATOM 4452 N N . VAL A 1 121 ? -0.357 0.972 -4.529 1.00 2.55 121 VAL A N 2
ATOM 4453 C CA . VAL A 1 121 ? -0.628 -0.433 -4.782 1.00 44.10 121 VAL A CA 2
ATOM 4454 C C . VAL A 1 121 ? -0.736 -0.679 -6.286 1.00 71.22 121 VAL A C 2
ATOM 4455 O O . VAL A 1 121 ? -0.192 -1.650 -6.800 1.00 51.51 121 VAL A O 2
ATOM 4468 N N . TYR A 1 122 ? -1.404 0.233 -6.989 1.00 11.02 122 TYR A N 2
ATOM 4469 C CA . TYR A 1 122 ? -1.532 0.145 -8.443 1.00 40.22 122 TYR A CA 2
ATOM 4470 C C . TYR A 1 122 ? -0.170 0.265 -9.122 1.00 53.24 122 TYR A C 2
ATOM 4471 O O . TYR A 1 122 ? 0.078 -0.367 -10.148 1.00 32.21 122 TYR A O 2
ATOM 4489 N N . ALA A 1 123 ? 0.710 1.073 -8.545 1.00 22.13 123 ALA A N 2
ATOM 4490 C CA . ALA A 1 123 ? 2.072 1.200 -9.052 1.00 10.22 123 ALA A CA 2
ATOM 4491 C C . ALA A 1 123 ? 2.817 -0.118 -8.877 1.00 73.20 123 ALA A C 2
ATOM 4492 O O . ALA A 1 123 ? 3.642 -0.500 -9.705 1.00 63.15 123 ALA A O 2
ATOM 4499 N N . SER A 1 124 ? 2.502 -0.815 -7.796 1.00 53.53 124 SER A N 2
ATOM 4500 C CA . SER A 1 124 ? 3.052 -2.135 -7.544 1.00 54.20 124 SER A CA 2
ATOM 4501 C C . SER A 1 124 ? 2.438 -3.152 -8.511 1.00 5.43 124 SER A C 2
ATOM 4502 O O . SER A 1 124 ? 3.095 -4.100 -8.947 1.00 42.25 124 SER A O 2
ATOM 4510 N N . SER A 1 125 ? 1.174 -2.932 -8.855 1.00 22.31 125 SER A N 2
ATOM 4511 C CA . SER A 1 125 ? 0.459 -3.794 -9.786 1.00 21.04 125 SER A CA 2
ATOM 4512 C C . SER A 1 125 ? 1.024 -3.675 -11.198 1.00 50.44 125 SER A C 2
ATOM 4513 O O . SER A 1 125 ? 1.076 -4.659 -11.931 1.00 60.25 125 SER A O 2
ATOM 4521 N N . ALA A 1 126 ? 1.439 -2.469 -11.571 1.00 41.23 126 ALA A N 2
ATOM 4522 C CA . ALA A 1 126 ? 2.027 -2.226 -12.883 1.00 21.22 126 ALA A CA 2
ATOM 4523 C C . ALA A 1 126 ? 3.206 -3.157 -13.137 1.00 53.24 126 ALA A C 2
ATOM 4524 O O . ALA A 1 126 ? 3.357 -3.700 -14.229 1.00 40.21 126 ALA A O 2
ATOM 4531 N N . ALA A 1 127 ? 4.025 -3.360 -12.112 1.00 20.21 127 ALA A N 2
ATOM 4532 C CA . ALA A 1 127 ? 5.179 -4.240 -12.221 1.00 73.01 127 ALA A CA 2
ATOM 4533 C C . ALA A 1 127 ? 4.751 -5.705 -12.256 1.00 43.41 127 ALA A C 2
ATOM 4534 O O . ALA A 1 127 ? 5.392 -6.537 -12.896 1.00 31.54 127 ALA A O 2
ATOM 4541 N N . ALA A 1 128 ? 3.658 -6.014 -11.577 1.00 24.33 128 ALA A N 2
ATOM 4542 C CA . ALA A 1 128 ? 3.179 -7.385 -11.486 1.00 12.34 128 ALA A CA 2
ATOM 4543 C C . ALA A 1 128 ? 2.450 -7.811 -12.758 1.00 51.02 128 ALA A C 2
ATOM 4544 O O . ALA A 1 128 ? 2.691 -8.900 -13.281 1.00 21.24 128 ALA A O 2
ATOM 4551 N N . ILE A 1 129 ? 1.585 -6.934 -13.265 1.00 31.23 129 ILE A N 2
ATOM 4552 C CA . ILE A 1 129 ? 0.733 -7.250 -14.412 1.00 44.31 129 ILE A CA 2
ATOM 4553 C C . ILE A 1 129 ? 1.576 -7.581 -15.653 1.00 34.20 129 ILE A C 2
ATOM 4554 O O . ILE A 1 129 ? 1.220 -8.461 -16.439 1.00 33.04 129 ILE A O 2
ATOM 4570 N N . LYS A 1 130 ? 2.711 -6.900 -15.806 1.00 63.30 130 LYS A N 2
ATOM 4571 C CA . LYS A 1 130 ? 3.598 -7.150 -16.935 1.00 30.15 130 LYS A CA 2
ATOM 4572 C C . LYS A 1 130 ? 4.431 -8.404 -16.702 1.00 74.11 130 LYS A C 2
ATOM 4573 O O . LYS A 1 130 ? 4.858 -9.060 -17.646 1.00 65.24 130 LYS A O 2
ATOM 4592 N N . THR A 1 131 ? 4.660 -8.736 -15.441 1.00 34.12 131 THR A N 2
ATOM 4593 C CA . THR A 1 131 ? 5.460 -9.900 -15.104 1.00 71.32 131 THR A CA 2
ATOM 4594 C C . THR A 1 131 ? 4.651 -11.181 -15.292 1.00 0.22 131 THR A C 2
ATOM 4595 O O . THR A 1 131 ? 5.154 -12.166 -15.835 1.00 3.14 131 THR A O 2
ATOM 4606 N N . SER A 1 132 ? 3.388 -11.146 -14.883 1.00 75.40 132 SER A N 2
ATOM 4607 C CA . SER A 1 132 ? 2.514 -12.301 -14.999 1.00 45.34 132 SER A CA 2
ATOM 4608 C C . SER A 1 132 ? 2.265 -12.662 -16.462 1.00 41.31 132 SER A C 2
ATOM 4609 O O . SER A 1 132 ? 2.253 -13.838 -16.825 1.00 35.34 132 SER A O 2
ATOM 4617 N N . LEU A 1 133 ? 2.080 -11.649 -17.303 1.00 23.13 133 LEU A N 2
ATOM 4618 C CA . LEU A 1 133 ? 1.814 -11.885 -18.719 1.00 24.02 133 LEU A CA 2
ATOM 4619 C C . LEU A 1 133 ? 3.107 -12.074 -19.497 1.00 25.41 133 LEU A C 2
ATOM 4620 O O . LEU A 1 133 ? 3.140 -12.775 -20.509 1.00 33.30 133 LEU A O 2
ATOM 4636 N N . GLY A 1 134 ? 4.176 -11.477 -19.000 1.00 50.23 134 GLY A N 2
ATOM 4637 C CA . GLY A 1 134 ? 5.435 -11.510 -19.712 1.00 12.22 134 GLY A CA 2
ATOM 4638 C C . GLY A 1 134 ? 5.442 -10.543 -20.879 1.00 64.21 134 GLY A C 2
ATOM 4639 O O . GLY A 1 134 ? 5.930 -9.418 -20.752 1.00 14.52 134 GLY A O 2
ATOM 4643 N N . THR A 1 135 ? 4.874 -10.986 -22.000 1.00 63.52 135 THR A N 2
ATOM 4644 C CA . THR A 1 135 ? 4.785 -10.197 -23.235 1.00 34.45 135 THR A CA 2
ATOM 4645 C C . THR A 1 135 ? 6.168 -9.875 -23.831 1.00 55.43 135 THR A C 2
ATOM 4646 O O . THR A 1 135 ? 6.513 -10.349 -24.915 1.00 42.31 135 THR A O 2
ATOM 4657 N N . GLY A 1 136 ? 6.953 -9.075 -23.118 1.00 23.23 136 GLY A N 2
ATOM 4658 C CA . GLY A 1 136 ? 8.277 -8.702 -23.582 1.00 11.32 136 GLY A CA 2
ATOM 4659 C C . GLY A 1 136 ? 8.345 -7.270 -24.081 1.00 54.33 136 GLY A C 2
ATOM 4660 O O . GLY A 1 136 ? 9.385 -6.615 -23.965 1.00 11.02 136 GLY A O 2
ATOM 4664 N N . LYS A 1 137 ? 7.240 -6.770 -24.618 1.00 4.23 137 LYS A N 2
ATOM 4665 C CA . LYS A 1 137 ? 7.183 -5.398 -25.111 1.00 73.33 137 LYS A CA 2
ATOM 4666 C C . LYS A 1 137 ? 5.739 -4.930 -25.232 1.00 62.51 137 LYS A C 2
ATOM 4667 O O . LYS A 1 137 ? 4.928 -5.556 -25.918 1.00 51.20 137 LYS A O 2
ATOM 4686 N N . ILE A 1 138 ? 5.429 -3.831 -24.560 1.00 75.23 138 ILE A N 2
ATOM 4687 C CA . ILE A 1 138 ? 4.089 -3.259 -24.584 1.00 30.20 138 ILE A CA 2
ATOM 4688 C C . ILE A 1 138 ? 4.140 -1.738 -24.569 1.00 55.32 138 ILE A C 2
ATOM 4689 O O . ILE A 1 138 ? 5.219 -1.145 -24.515 1.00 3.53 138 ILE A O 2
ATOM 4705 N N . LEU A 1 139 ? 2.970 -1.116 -24.634 1.00 62.12 139 LEU A N 2
ATOM 4706 C CA . LEU A 1 139 ? 2.862 0.332 -24.544 1.00 10.44 139 LEU A CA 2
ATOM 4707 C C . LEU A 1 139 ? 2.074 0.713 -23.299 1.00 12.12 139 LEU A C 2
ATOM 4708 O O . LEU A 1 139 ? 0.851 0.593 -23.268 1.00 70.53 139 LEU A O 2
ATOM 4724 N N . GLN A 1 140 ? 2.781 1.137 -22.266 1.00 3.24 140 GLN A N 2
ATOM 4725 C CA . GLN A 1 140 ? 2.146 1.547 -21.023 1.00 75.12 140 GLN A CA 2
ATOM 4726 C C . GLN A 1 140 ? 2.167 3.061 -20.904 1.00 52.01 140 GLN A C 2
ATOM 4727 O O . GLN A 1 140 ? 3.230 3.677 -20.966 1.00 12.13 140 GLN A O 2
ATOM 4741 N N . PHE A 1 141 ? 1.003 3.655 -20.732 1.00 24.34 141 PHE A N 2
ATOM 4742 C CA . PHE A 1 141 ? 0.915 5.088 -20.518 1.00 42.25 141 PHE A CA 2
ATOM 4743 C C . PHE A 1 141 ? 0.153 5.372 -19.233 1.00 41.33 141 PHE A C 2
ATOM 4744 O O . PHE A 1 141 ? -0.785 4.651 -18.883 1.00 44.31 141 PHE A O 2
ATOM 4761 N N . GLN A 1 142 ? 0.580 6.395 -18.516 1.00 22.21 142 GLN A N 2
ATOM 4762 C CA . GLN A 1 142 ? -0.061 6.765 -17.268 1.00 52.44 142 GLN A CA 2
ATOM 4763 C C . GLN A 1 142 ? -0.700 8.137 -17.382 1.00 70.35 142 GLN A C 2
ATOM 4764 O O . GLN A 1 142 ? -0.036 9.121 -17.714 1.00 51.13 142 GLN A O 2
ATOM 4778 N N . VAL A 1 143 ? -1.993 8.194 -17.128 1.00 64.35 143 VAL A N 2
ATOM 4779 C CA . VAL A 1 143 ? -2.719 9.448 -17.178 1.00 63.34 143 VAL A CA 2
ATOM 4780 C C . VAL A 1 143 ? -3.052 9.927 -15.771 1.00 62.13 143 VAL A C 2
ATOM 4781 O O . VAL A 1 143 ? -3.547 9.161 -14.942 1.00 2.22 143 VAL A O 2
ATOM 4794 N N . SER A 1 144 ? -2.751 11.185 -15.503 1.00 42.23 144 SER A N 2
ATOM 4795 C CA . SER A 1 144 ? -2.990 11.767 -14.193 1.00 60.20 144 SER A CA 2
ATOM 4796 C C . SER A 1 144 ? -4.363 12.419 -14.141 1.00 20.24 144 SER A C 2
ATOM 4797 O O . SER A 1 144 ? -4.911 12.668 -13.066 1.00 34.12 144 SER A O 2
ATOM 4805 N N . ASP A 1 145 ? -4.909 12.682 -15.317 1.00 34.05 145 ASP A N 2
ATOM 4806 C CA . ASP A 1 145 ? -6.170 13.385 -15.449 1.00 72.12 145 ASP A CA 2
ATOM 4807 C C . ASP A 1 145 ? -6.893 12.924 -16.704 1.00 23.42 145 ASP A C 2
ATOM 4808 O O . ASP A 1 145 ? -6.310 12.255 -17.560 1.00 50.51 145 ASP A O 2
ATOM 4817 N N . GLU A 1 146 ? -8.154 13.297 -16.807 1.00 75.33 146 GLU A N 2
ATOM 4818 C CA . GLU A 1 146 ? -9.011 12.857 -17.900 1.00 55.51 146 GLU A CA 2
ATOM 4819 C C . GLU A 1 146 ? -8.798 13.686 -19.164 1.00 14.13 146 GLU A C 2
ATOM 4820 O O . GLU A 1 146 ? -9.104 13.236 -20.268 1.00 53.52 146 GLU A O 2
ATOM 4832 N N . SER A 1 147 ? -8.268 14.889 -19.003 1.00 42.01 147 SER A N 2
ATOM 4833 C CA . SER A 1 147 ? -8.020 15.762 -20.138 1.00 31.21 147 SER A CA 2
ATOM 4834 C C . SER A 1 147 ? -6.918 15.190 -21.024 1.00 63.02 147 SER A C 2
ATOM 4835 O O . SER A 1 147 ? -7.004 15.244 -22.251 1.00 24.54 147 SER A O 2
ATOM 4843 N N . GLU A 1 148 ? -5.882 14.638 -20.405 1.00 61.30 148 GLU A N 2
ATOM 4844 C CA . GLU A 1 148 ? -4.783 14.050 -21.158 1.00 65.11 148 GLU A CA 2
ATOM 4845 C C . GLU A 1 148 ? -5.195 12.755 -21.841 1.00 71.44 148 GLU A C 2
ATOM 4846 O O . GLU A 1 148 ? -4.776 12.493 -22.962 1.00 13.51 148 GLU A O 2
ATOM 4858 N N . MET A 1 149 ? -6.046 11.969 -21.189 1.00 61.25 149 MET A N 2
ATOM 4859 C CA . MET A 1 149 ? -6.462 10.679 -21.744 1.00 43.11 149 MET A CA 2
ATOM 4860 C C . MET A 1 149 ? -7.584 10.842 -22.773 1.00 34.11 149 MET A C 2
ATOM 4861 O O . MET A 1 149 ? -8.413 9.948 -22.949 1.00 2.22 149 MET A O 2
ATOM 4875 N N . SER A 1 150 ? -7.598 11.986 -23.453 1.00 62.22 150 SER A N 2
ATOM 4876 C CA . SER A 1 150 ? -8.529 12.222 -24.551 1.00 42.33 150 SER A CA 2
ATOM 4877 C C . SER A 1 150 ? -8.420 11.114 -25.602 1.00 43.34 150 SER A C 2
ATOM 4878 O O . SER A 1 150 ? -7.355 10.534 -25.795 1.00 33.34 150 SER A O 2
ATOM 4886 N N . HIS A 1 151 ? -9.522 10.847 -26.299 1.00 23.31 151 HIS A N 2
ATOM 4887 C CA . HIS A 1 151 ? -9.592 9.720 -27.234 1.00 1.22 151 HIS A CA 2
ATOM 4888 C C . HIS A 1 151 ? -8.512 9.797 -28.323 1.00 72.41 151 HIS A C 2
ATOM 4889 O O . HIS A 1 151 ? -8.136 8.780 -28.904 1.00 4.14 151 HIS A O 2
ATOM 4904 N N . LYS A 1 152 ? -8.033 11.004 -28.609 1.00 72.14 152 LYS A N 2
ATOM 4905 C CA . LYS A 1 152 ? -7.006 11.201 -29.627 1.00 74.43 152 LYS A CA 2
ATOM 4906 C C . LYS A 1 152 ? -5.628 10.716 -29.156 1.00 63.41 152 LYS A C 2
ATOM 4907 O O . LYS A 1 152 ? -4.846 10.187 -29.952 1.00 43.22 152 LYS A O 2
ATOM 4926 N N . GLU A 1 153 ? -5.345 10.864 -27.866 1.00 44.10 153 GLU A N 2
ATOM 4927 C CA . GLU A 1 153 ? -4.009 10.576 -27.339 1.00 5.45 153 GLU A CA 2
ATOM 4928 C C . GLU A 1 153 ? -3.665 9.102 -27.500 1.00 64.41 153 GLU A C 2
ATOM 4929 O O . GLU A 1 153 ? -2.516 8.760 -27.752 1.00 22.03 153 GLU A O 2
ATOM 4941 N N . LEU A 1 154 ? -4.672 8.241 -27.390 1.00 22.12 154 LEU A N 2
ATOM 4942 C CA . LEU A 1 154 ? -4.464 6.800 -27.493 1.00 24.43 154 LEU A CA 2
ATOM 4943 C C . LEU A 1 154 ? -3.884 6.437 -28.853 1.00 44.21 154 LEU A C 2
ATOM 4944 O O . LEU A 1 154 ? -3.025 5.564 -28.961 1.00 73.54 154 LEU A O 2
ATOM 4960 N N . LEU A 1 155 ? -4.342 7.134 -29.883 1.00 61.32 155 LEU A N 2
ATOM 4961 C CA . LEU A 1 155 ? -3.845 6.922 -31.233 1.00 60.31 155 LEU A CA 2
ATOM 4962 C C . LEU A 1 155 ? -2.388 7.360 -31.311 1.00 55.42 155 LEU A C 2
ATOM 4963 O O . LEU A 1 155 ? -1.519 6.604 -31.744 1.00 24.20 155 LEU A O 2
ATOM 4979 N N . ASN A 1 156 ? -2.135 8.586 -30.869 1.00 73.52 156 ASN A N 2
ATOM 4980 C CA . ASN A 1 156 ? -0.802 9.169 -30.938 1.00 64.02 156 ASN A CA 2
ATOM 4981 C C . ASN A 1 156 ? 0.180 8.386 -30.077 1.00 42.13 156 ASN A C 2
ATOM 4982 O O . ASN A 1 156 ? 1.325 8.168 -30.465 1.00 42.44 156 ASN A O 2
ATOM 4993 N N . LYS A 1 157 ? -0.290 7.933 -28.926 1.00 63.30 157 LYS A N 2
ATOM 4994 C CA . LYS A 1 157 ? 0.548 7.212 -27.984 1.00 45.32 157 LYS A CA 2
ATOM 4995 C C . LYS A 1 157 ? 0.916 5.836 -28.517 1.00 33.05 157 LYS A C 2
ATOM 4996 O O . LYS A 1 157 ? 2.053 5.388 -28.380 1.00 23.22 157 LYS A O 2
ATOM 5015 N N . LEU A 1 158 ? -0.044 5.174 -29.144 1.00 51.12 158 LEU A N 2
ATOM 5016 C CA . LEU A 1 158 ? 0.193 3.854 -29.704 1.00 12.10 158 LEU A CA 2
ATOM 5017 C C . LEU A 1 158 ? 0.958 3.971 -31.020 1.00 2.12 158 LEU A C 2
ATOM 5018 O O . LEU A 1 158 ? 1.439 2.979 -31.564 1.00 3.34 158 LEU A O 2
ATOM 5034 N N . GLY A 1 159 ? 1.070 5.189 -31.527 1.00 54.22 159 GLY A N 2
ATOM 5035 C CA . GLY A 1 159 ? 1.765 5.411 -32.777 1.00 32.24 159 GLY A CA 2
ATOM 5036 C C . GLY A 1 159 ? 3.200 5.871 -32.594 1.00 44.35 159 GLY A C 2
ATOM 5037 O O . GLY A 1 159 ? 4.097 5.379 -33.281 1.00 24.22 159 GLY A O 2
ATOM 5041 N N . GLU A 1 160 ? 3.424 6.778 -31.642 1.00 1.11 160 GLU A N 2
ATOM 5042 C CA . GLU A 1 160 ? 4.716 7.455 -31.489 1.00 50.51 160 GLU A CA 2
ATOM 5043 C C . GLU A 1 160 ? 5.882 6.496 -31.234 1.00 61.32 160 GLU A C 2
ATOM 5044 O O . GLU A 1 160 ? 7.034 6.846 -31.490 1.00 65.15 160 GLU A O 2
ATOM 5056 N N . LYS A 1 161 ? 5.592 5.295 -30.739 1.00 11.42 161 LYS A N 2
ATOM 5057 C CA . LYS A 1 161 ? 6.653 4.372 -30.343 1.00 45.41 161 LYS A CA 2
ATOM 5058 C C . LYS A 1 161 ? 7.508 3.944 -31.543 1.00 65.53 161 LYS A C 2
ATOM 5059 O O . LYS A 1 161 ? 8.729 3.819 -31.429 1.00 13.42 161 LYS A O 2
ATOM 5078 N N . TYR A 1 162 ? 6.870 3.713 -32.686 1.00 73.02 162 TYR A N 2
ATOM 5079 C CA . TYR A 1 162 ? 7.593 3.351 -33.903 1.00 50.44 162 TYR A CA 2
ATOM 5080 C C . TYR A 1 162 ? 7.251 4.299 -35.046 1.00 25.32 162 TYR A C 2
ATOM 5081 O O . TYR A 1 162 ? 7.578 4.038 -36.202 1.00 1.14 162 TYR A O 2
ATOM 5099 N N . GLY A 1 163 ? 6.585 5.394 -34.716 1.00 73.03 163 GLY A N 2
ATOM 5100 C CA . GLY A 1 163 ? 6.195 6.357 -35.726 1.00 15.41 163 GLY A CA 2
ATOM 5101 C C . GLY A 1 163 ? 6.899 7.680 -35.539 1.00 10.13 163 GLY A C 2
ATOM 5102 O O . GLY A 1 163 ? 7.971 7.738 -34.933 1.00 10.14 163 GLY A O 2
ATOM 5106 N N . ASP A 1 164 ? 6.305 8.747 -36.048 1.00 73.24 164 ASP A N 2
ATOM 5107 C CA . ASP A 1 164 ? 6.896 10.069 -35.914 1.00 50.13 164 ASP A CA 2
ATOM 5108 C C . ASP A 1 164 ? 6.459 10.711 -34.611 1.00 2.32 164 ASP A C 2
ATOM 5109 O O . ASP A 1 164 ? 5.274 10.717 -34.269 1.00 50.24 164 ASP A O 2
ATOM 5118 N N . HIS A 1 165 ? 7.420 11.241 -33.883 1.00 51.42 165 HIS A N 2
ATOM 5119 C CA . HIS A 1 165 ? 7.152 11.870 -32.605 1.00 31.11 165 HIS A CA 2
ATOM 5120 C C . HIS A 1 165 ? 7.848 13.221 -32.543 1.00 42.04 165 HIS A C 2
ATOM 5121 O O . HIS A 1 165 ? 7.147 14.244 -32.473 1.00 64.41 165 HIS A O 2
ATOM 5137 N N . MET A 1 1 ? 1.700 -0.424 -2.710 1.00 71.31 1 MET A N 3
ATOM 5138 C CA . MET A 1 1 ? 2.565 -0.309 -1.513 1.00 22.44 1 MET A CA 3
ATOM 5139 C C . MET A 1 1 ? 3.337 -1.606 -1.326 1.00 61.43 1 MET A C 3
ATOM 5140 O O . MET A 1 1 ? 3.000 -2.621 -1.941 1.00 50.05 1 MET A O 3
ATOM 5156 N N . SER A 1 2 ? 4.361 -1.575 -0.486 1.00 13.13 2 SER A N 3
ATOM 5157 C CA . SER A 1 2 ? 5.183 -2.748 -0.227 1.00 13.14 2 SER A CA 3
ATOM 5158 C C . SER A 1 2 ? 4.443 -3.743 0.670 1.00 43.04 2 SER A C 3
ATOM 5159 O O . SER A 1 2 ? 4.814 -3.966 1.822 1.00 1.22 2 SER A O 3
ATOM 5167 N N . SER A 1 3 ? 3.374 -4.309 0.134 1.00 53.14 3 SER A N 3
ATOM 5168 C CA . SER A 1 3 ? 2.580 -5.288 0.852 1.00 10.24 3 SER A CA 3
ATOM 5169 C C . SER A 1 3 ? 2.440 -6.557 0.023 1.00 55.42 3 SER A C 3
ATOM 5170 O O . SER A 1 3 ? 2.117 -7.621 0.547 1.00 20.41 3 SER A O 3
ATOM 5178 N N . GLY A 1 4 ? 2.698 -6.438 -1.277 1.00 50.41 4 GLY A N 3
ATOM 5179 C CA . GLY A 1 4 ? 2.558 -7.574 -2.158 1.00 53.54 4 GLY A CA 3
ATOM 5180 C C . GLY A 1 4 ? 1.172 -7.649 -2.760 1.00 63.22 4 GLY A C 3
ATOM 5181 O O . GLY A 1 4 ? 0.223 -8.055 -2.094 1.00 32.23 4 GLY A O 3
ATOM 5185 N N . VAL A 1 5 ? 1.052 -7.229 -4.009 1.00 43.43 5 VAL A N 3
ATOM 5186 C CA . VAL A 1 5 ? -0.219 -7.281 -4.709 1.00 34.33 5 VAL A CA 3
ATOM 5187 C C . VAL A 1 5 ? -0.356 -8.615 -5.423 1.00 33.13 5 VAL A C 3
ATOM 5188 O O . VAL A 1 5 ? 0.549 -9.041 -6.142 1.00 3.04 5 VAL A O 3
ATOM 5201 N N . MET A 1 6 ? -1.476 -9.278 -5.211 1.00 11.21 6 MET A N 3
ATOM 5202 C CA . MET A 1 6 ? -1.710 -10.579 -5.813 1.00 44.03 6 MET A CA 3
ATOM 5203 C C . MET A 1 6 ? -2.586 -10.427 -7.048 1.00 41.42 6 MET A C 3
ATOM 5204 O O . MET A 1 6 ? -3.143 -9.354 -7.295 1.00 1.41 6 MET A O 3
ATOM 5218 N N . VAL A 1 7 ? -2.710 -11.487 -7.823 1.00 53.24 7 VAL A N 3
ATOM 5219 C CA . VAL A 1 7 ? -3.486 -11.429 -9.049 1.00 54.10 7 VAL A CA 3
ATOM 5220 C C . VAL A 1 7 ? -4.353 -12.672 -9.213 1.00 20.32 7 VAL A C 3
ATOM 5221 O O . VAL A 1 7 ? -3.850 -13.799 -9.233 1.00 64.41 7 VAL A O 3
ATOM 5234 N N . ASP A 1 8 ? -5.664 -12.461 -9.284 1.00 5.40 8 ASP A N 3
ATOM 5235 C CA . ASP A 1 8 ? -6.597 -13.536 -9.599 1.00 62.03 8 ASP A CA 3
ATOM 5236 C C . ASP A 1 8 ? -6.248 -14.156 -10.946 1.00 20.33 8 ASP A C 3
ATOM 5237 O O . ASP A 1 8 ? -5.959 -13.441 -11.908 1.00 22.42 8 ASP A O 3
ATOM 5246 N N . PRO A 1 9 ? -6.264 -15.493 -11.040 1.00 54.20 9 PRO A N 3
ATOM 5247 C CA . PRO A 1 9 ? -5.976 -16.202 -12.291 1.00 55.23 9 PRO A CA 3
ATOM 5248 C C . PRO A 1 9 ? -6.944 -15.793 -13.395 1.00 55.02 9 PRO A C 3
ATOM 5249 O O . PRO A 1 9 ? -6.612 -15.842 -14.581 1.00 20.03 9 PRO A O 3
ATOM 5260 N N . ASP A 1 10 ? -8.128 -15.362 -12.976 1.00 53.34 10 ASP A N 3
ATOM 5261 C CA . ASP A 1 10 ? -9.171 -14.891 -13.880 1.00 11.02 10 ASP A CA 3
ATOM 5262 C C . ASP A 1 10 ? -8.668 -13.737 -14.741 1.00 72.15 10 ASP A C 3
ATOM 5263 O O . ASP A 1 10 ? -9.066 -13.595 -15.898 1.00 75.24 10 ASP A O 3
ATOM 5272 N N . VAL A 1 11 ? -7.793 -12.914 -14.167 1.00 64.11 11 VAL A N 3
ATOM 5273 C CA . VAL A 1 11 ? -7.211 -11.786 -14.886 1.00 74.43 11 VAL A CA 3
ATOM 5274 C C . VAL A 1 11 ? -6.437 -12.281 -16.107 1.00 60.33 11 VAL A C 3
ATOM 5275 O O . VAL A 1 11 ? -6.620 -11.780 -17.214 1.00 5.25 11 VAL A O 3
ATOM 5288 N N . GLN A 1 12 ? -5.614 -13.301 -15.901 1.00 2.22 12 GLN A N 3
ATOM 5289 C CA . GLN A 1 12 ? -4.834 -13.892 -16.982 1.00 14.14 12 GLN A CA 3
ATOM 5290 C C . GLN A 1 12 ? -5.745 -14.546 -18.017 1.00 11.42 12 GLN A C 3
ATOM 5291 O O . GLN A 1 12 ? -5.512 -14.431 -19.220 1.00 1.52 12 GLN A O 3
ATOM 5305 N N . THR A 1 13 ? -6.786 -15.224 -17.545 1.00 53.12 13 THR A N 3
ATOM 5306 C CA . THR A 1 13 ? -7.761 -15.846 -18.431 1.00 25.35 13 THR A CA 3
ATOM 5307 C C . THR A 1 13 ? -8.425 -14.793 -19.320 1.00 54.25 13 THR A C 3
ATOM 5308 O O . THR A 1 13 ? -8.647 -15.011 -20.513 1.00 3.51 13 THR A O 3
ATOM 5319 N N . SER A 1 14 ? -8.704 -13.641 -18.728 1.00 63.30 14 SER A N 3
ATOM 5320 C CA . SER A 1 14 ? -9.350 -12.548 -19.433 1.00 44.21 14 SER A CA 3
ATOM 5321 C C . SER A 1 14 ? -8.370 -11.835 -20.366 1.00 54.32 14 SER A C 3
ATOM 5322 O O . SER A 1 14 ? -8.777 -11.126 -21.282 1.00 62.43 14 SER A O 3
ATOM 5330 N N . PHE A 1 15 ? -7.080 -12.017 -20.127 1.00 21.11 15 PHE A N 3
ATOM 5331 C CA . PHE A 1 15 ? -6.059 -11.437 -20.988 1.00 34.14 15 PHE A CA 3
ATOM 5332 C C . PHE A 1 15 ? -5.835 -12.286 -22.230 1.00 51.14 15 PHE A C 3
ATOM 5333 O O . PHE A 1 15 ? -5.732 -11.767 -23.342 1.00 64.02 15 PHE A O 3
ATOM 5350 N N . GLN A 1 16 ? -5.780 -13.593 -22.051 1.00 10.14 16 GLN A N 3
ATOM 5351 C CA . GLN A 1 16 ? -5.450 -14.487 -23.150 1.00 74.13 16 GLN A CA 3
ATOM 5352 C C . GLN A 1 16 ? -6.584 -14.579 -24.167 1.00 31.40 16 GLN A C 3
ATOM 5353 O O . GLN A 1 16 ? -6.383 -15.048 -25.286 1.00 14.15 16 GLN A O 3
ATOM 5367 N N . LYS A 1 17 ? -7.768 -14.110 -23.796 1.00 71.40 17 LYS A N 3
ATOM 5368 C CA . LYS A 1 17 ? -8.905 -14.143 -24.709 1.00 53.23 17 LYS A CA 3
ATOM 5369 C C . LYS A 1 17 ? -8.739 -13.124 -25.836 1.00 12.52 17 LYS A C 3
ATOM 5370 O O . LYS A 1 17 ? -9.421 -13.205 -26.859 1.00 41.05 17 LYS A O 3
ATOM 5389 N N . LEU A 1 18 ? -7.859 -12.146 -25.646 1.00 14.13 18 LEU A N 3
ATOM 5390 C CA . LEU A 1 18 ? -7.604 -11.174 -26.698 1.00 63.40 18 LEU A CA 3
ATOM 5391 C C . LEU A 1 18 ? -6.121 -11.129 -27.059 1.00 74.44 18 LEU A C 3
ATOM 5392 O O . LEU A 1 18 ? -5.778 -10.949 -28.224 1.00 51.40 18 LEU A O 3
ATOM 5408 N N . SER A 1 19 ? -5.249 -11.332 -26.071 1.00 71.33 19 SER A N 3
ATOM 5409 C CA . SER A 1 19 ? -3.805 -11.336 -26.310 1.00 52.44 19 SER A CA 3
ATOM 5410 C C . SER A 1 19 ? -3.437 -12.411 -27.331 1.00 35.23 19 SER A C 3
ATOM 5411 O O . SER A 1 19 ? -2.803 -12.129 -28.348 1.00 22.22 19 SER A O 3
ATOM 5419 N N . GLU A 1 20 ? -3.856 -13.639 -27.057 1.00 23.35 20 GLU A N 3
ATOM 5420 C CA . GLU A 1 20 ? -3.664 -14.745 -27.984 1.00 34.31 20 GLU A CA 3
ATOM 5421 C C . GLU A 1 20 ? -5.012 -15.160 -28.562 1.00 21.35 20 GLU A C 3
ATOM 5422 O O . GLU A 1 20 ? -5.206 -16.308 -28.966 1.00 61.25 20 GLU A O 3
ATOM 5434 N N . GLY A 1 21 ? -5.937 -14.206 -28.607 1.00 53.24 21 GLY A N 3
ATOM 5435 C CA . GLY A 1 21 ? -7.290 -14.506 -29.029 1.00 74.41 21 GLY A CA 3
ATOM 5436 C C . GLY A 1 21 ? -7.770 -13.615 -30.155 1.00 13.35 21 GLY A C 3
ATOM 5437 O O . GLY A 1 21 ? -7.128 -13.527 -31.202 1.00 65.25 21 GLY A O 3
ATOM 5441 N N . ARG A 1 22 ? -8.899 -12.944 -29.941 1.00 73.23 22 ARG A N 3
ATOM 5442 C CA . ARG A 1 22 ? -9.511 -12.128 -30.990 1.00 10.42 22 ARG A CA 3
ATOM 5443 C C . ARG A 1 22 ? -9.181 -10.643 -30.826 1.00 13.50 22 ARG A C 3
ATOM 5444 O O . ARG A 1 22 ? -9.827 -9.790 -31.429 1.00 50.20 22 ARG A O 3
ATOM 5465 N N . LYS A 1 23 ? -8.169 -10.361 -30.009 1.00 64.44 23 LYS A N 3
ATOM 5466 C CA . LYS A 1 23 ? -7.607 -9.011 -29.846 1.00 51.41 23 LYS A CA 3
ATOM 5467 C C . LYS A 1 23 ? -8.656 -7.936 -29.528 1.00 33.30 23 LYS A C 3
ATOM 5468 O O . LYS A 1 23 ? -9.033 -7.753 -28.372 1.00 72.43 23 LYS A O 3
ATOM 5487 N N . GLU A 1 24 ? -9.135 -7.244 -30.558 1.00 1.10 24 GLU A N 3
ATOM 5488 C CA . GLU A 1 24 ? -9.986 -6.069 -30.372 1.00 34.23 24 GLU A CA 3
ATOM 5489 C C . GLU A 1 24 ? -11.384 -6.444 -29.883 1.00 1.44 24 GLU A C 3
ATOM 5490 O O . GLU A 1 24 ? -12.192 -5.574 -29.544 1.00 33.24 24 GLU A O 3
ATOM 5502 N N . TYR A 1 25 ? -11.673 -7.733 -29.827 1.00 65.11 25 TYR A N 3
ATOM 5503 C CA . TYR A 1 25 ? -12.984 -8.171 -29.391 1.00 44.33 25 TYR A CA 3
ATOM 5504 C C . TYR A 1 25 ? -12.992 -8.442 -27.900 1.00 60.13 25 TYR A C 3
ATOM 5505 O O . TYR A 1 25 ? -12.265 -9.303 -27.406 1.00 31.43 25 TYR A O 3
ATOM 5523 N N . ARG A 1 26 ? -13.879 -7.725 -27.220 1.00 41.15 26 ARG A N 3
ATOM 5524 C CA . ARG A 1 26 ? -13.976 -7.696 -25.758 1.00 31.15 26 ARG A CA 3
ATOM 5525 C C . ARG A 1 26 ? -12.648 -7.319 -25.096 1.00 25.55 26 ARG A C 3
ATOM 5526 O O . ARG A 1 26 ? -11.668 -8.066 -25.155 1.00 35.12 26 ARG A O 3
ATOM 5547 N N . TYR A 1 27 ? -12.646 -6.186 -24.403 1.00 53.32 27 TYR A N 3
ATOM 5548 C CA . TYR A 1 27 ? -11.452 -5.722 -23.712 1.00 33.15 27 TYR A CA 3
ATOM 5549 C C . TYR A 1 27 ? -11.538 -6.110 -22.241 1.00 34.03 27 TYR A C 3
ATOM 5550 O O . TYR A 1 27 ? -12.527 -6.703 -21.814 1.00 15.24 27 TYR A O 3
ATOM 5568 N N . ILE A 1 28 ? -10.515 -5.786 -21.467 1.00 72.31 28 ILE A N 3
ATOM 5569 C CA . ILE A 1 28 ? -10.453 -6.240 -20.086 1.00 2.02 28 ILE A CA 3
ATOM 5570 C C . ILE A 1 28 ? -10.390 -5.069 -19.103 1.00 5.42 28 ILE A C 3
ATOM 5571 O O . ILE A 1 28 ? -9.529 -4.191 -19.202 1.00 52.21 28 ILE A O 3
ATOM 5587 N N . ILE A 1 29 ? -11.333 -5.065 -18.168 1.00 11.41 29 ILE A N 3
ATOM 5588 C CA . ILE A 1 29 ? -11.390 -4.067 -17.111 1.00 53.14 29 ILE A CA 3
ATOM 5589 C C . ILE A 1 29 ? -11.180 -4.749 -15.762 1.00 53.12 29 ILE A C 3
ATOM 5590 O O . ILE A 1 29 ? -11.983 -5.597 -15.358 1.00 71.22 29 ILE A O 3
ATOM 5606 N N . PHE A 1 30 ? -10.107 -4.393 -15.071 1.00 5.40 30 PHE A N 3
ATOM 5607 C CA . PHE A 1 30 ? -9.785 -5.019 -13.796 1.00 35.00 30 PHE A CA 3
ATOM 5608 C C . PHE A 1 30 ? -9.424 -3.976 -12.742 1.00 12.35 30 PHE A C 3
ATOM 5609 O O . PHE A 1 30 ? -8.980 -2.875 -13.061 1.00 22.44 30 PHE A O 3
ATOM 5626 N N . LYS A 1 31 ? -9.635 -4.319 -11.482 1.00 44.01 31 LYS A N 3
ATOM 5627 C CA . LYS A 1 31 ? -9.476 -3.362 -10.397 1.00 12.24 31 LYS A CA 3
ATOM 5628 C C . LYS A 1 31 ? -8.868 -4.020 -9.172 1.00 4.32 31 LYS A C 3
ATOM 5629 O O . LYS A 1 31 ? -9.004 -5.226 -8.977 1.00 14.11 31 LYS A O 3
ATOM 5648 N N . ILE A 1 32 ? -8.199 -3.224 -8.353 1.00 31.14 32 ILE A N 3
ATOM 5649 C CA . ILE A 1 32 ? -7.681 -3.702 -7.081 1.00 52.15 32 ILE A CA 3
ATOM 5650 C C . ILE A 1 32 ? -8.803 -3.774 -6.061 1.00 4.40 32 ILE A C 3
ATOM 5651 O O . ILE A 1 32 ? -9.553 -2.812 -5.875 1.00 41.31 32 ILE A O 3
ATOM 5667 N N . ASP A 1 33 ? -8.931 -4.916 -5.420 1.00 64.21 33 ASP A N 3
ATOM 5668 C CA . ASP A 1 33 ? -9.924 -5.083 -4.381 1.00 1.33 33 ASP A CA 3
ATOM 5669 C C . ASP A 1 33 ? -9.280 -5.734 -3.173 1.00 52.02 33 ASP A C 3
ATOM 5670 O O . ASP A 1 33 ? -8.787 -6.862 -3.265 1.00 4.34 33 ASP A O 3
ATOM 5679 N N . GLU A 1 34 ? -9.261 -5.000 -2.059 1.00 51.35 34 GLU A N 3
ATOM 5680 C CA . GLU A 1 34 ? -8.631 -5.450 -0.814 1.00 74.03 34 GLU A CA 3
ATOM 5681 C C . GLU A 1 34 ? -7.105 -5.436 -0.934 1.00 33.32 34 GLU A C 3
ATOM 5682 O O . GLU A 1 34 ? -6.424 -4.674 -0.245 1.00 43.40 34 GLU A O 3
ATOM 5694 N N . ASN A 1 35 ? -6.580 -6.269 -1.816 1.00 4.02 35 ASN A N 3
ATOM 5695 C CA . ASN A 1 35 ? -5.141 -6.396 -2.004 1.00 12.14 35 ASN A CA 3
ATOM 5696 C C . ASN A 1 35 ? -4.824 -6.829 -3.426 1.00 15.13 35 ASN A C 3
ATOM 5697 O O . ASN A 1 35 ? -3.957 -6.255 -4.082 1.00 11.23 35 ASN A O 3
ATOM 5708 N N . LYS A 1 36 ? -5.541 -7.836 -3.907 1.00 22.24 36 LYS A N 3
ATOM 5709 C CA . LYS A 1 36 ? -5.263 -8.388 -5.221 1.00 25.34 36 LYS A CA 3
ATOM 5710 C C . LYS A 1 36 ? -6.140 -7.730 -6.279 1.00 74.12 36 LYS A C 3
ATOM 5711 O O . LYS A 1 36 ? -7.134 -7.071 -5.958 1.00 14.11 36 LYS A O 3
ATOM 5730 N N . VAL A 1 37 ? -5.766 -7.907 -7.533 1.00 41.11 37 VAL A N 3
ATOM 5731 C CA . VAL A 1 37 ? -6.532 -7.363 -8.639 1.00 62.42 37 VAL A CA 3
ATOM 5732 C C . VAL A 1 37 ? -7.580 -8.373 -9.110 1.00 31.21 37 VAL A C 3
ATOM 5733 O O . VAL A 1 37 ? -7.294 -9.566 -9.246 1.00 12.03 37 VAL A O 3
ATOM 5746 N N . ILE A 1 38 ? -8.797 -7.893 -9.326 1.00 42.12 38 ILE A N 3
ATOM 5747 C CA . ILE A 1 38 ? -9.900 -8.746 -9.743 1.00 14.40 38 ILE A CA 3
ATOM 5748 C C . ILE A 1 38 ? -10.426 -8.311 -11.102 1.00 45.11 38 ILE A C 3
ATOM 5749 O O . ILE A 1 38 ? -10.286 -7.148 -11.489 1.00 63.43 38 ILE A O 3
ATOM 5765 N N . VAL A 1 39 ? -11.022 -9.243 -11.825 1.00 51.10 39 VAL A N 3
ATOM 5766 C CA . VAL A 1 39 ? -11.644 -8.930 -13.100 1.00 51.32 39 VAL A CA 3
ATOM 5767 C C . VAL A 1 39 ? -13.057 -8.397 -12.872 1.00 54.34 39 VAL A C 3
ATOM 5768 O O . VAL A 1 39 ? -13.879 -9.046 -12.225 1.00 12.21 39 VAL A O 3
ATOM 5781 N N . GLU A 1 40 ? -13.326 -7.198 -13.367 1.00 11.33 40 GLU A N 3
ATOM 5782 C CA . GLU A 1 40 ? -14.652 -6.621 -13.234 1.00 31.04 40 GLU A CA 3
ATOM 5783 C C . GLU A 1 40 ? -15.473 -6.887 -14.484 1.00 45.45 40 GLU A C 3
ATOM 5784 O O . GLU A 1 40 ? -16.598 -7.384 -14.405 1.00 10.30 40 GLU A O 3
ATOM 5796 N N . ALA A 1 41 ? -14.903 -6.569 -15.638 1.00 12.31 41 ALA A N 3
ATOM 5797 C CA . ALA A 1 41 ? -15.619 -6.702 -16.894 1.00 72.31 41 ALA A CA 3
ATOM 5798 C C . ALA A 1 41 ? -14.692 -7.111 -18.028 1.00 14.45 41 ALA A C 3
ATOM 5799 O O . ALA A 1 41 ? -13.543 -6.677 -18.094 1.00 1.13 41 ALA A O 3
ATOM 5806 N N . ALA A 1 42 ? -15.201 -7.956 -18.908 1.00 64.11 42 ALA A N 3
ATOM 5807 C CA . ALA A 1 42 ? -14.516 -8.294 -20.143 1.00 71.33 42 ALA A CA 3
ATOM 5808 C C . ALA A 1 42 ? -15.394 -7.897 -21.319 1.00 10.50 42 ALA A C 3
ATOM 5809 O O . ALA A 1 42 ? -16.025 -8.741 -21.962 1.00 1.20 42 ALA A O 3
ATOM 5816 N N . VAL A 1 43 ? -15.452 -6.597 -21.574 1.00 32.01 43 VAL A N 3
ATOM 5817 C CA . VAL A 1 43 ? -16.375 -6.045 -22.553 1.00 13.24 43 VAL A CA 3
ATOM 5818 C C . VAL A 1 43 ? -15.647 -5.179 -23.573 1.00 24.13 43 VAL A C 3
ATOM 5819 O O . VAL A 1 43 ? -14.613 -4.584 -23.277 1.00 40.32 43 VAL A O 3
ATOM 5832 N N . THR A 1 44 ? -16.181 -5.126 -24.779 1.00 44.45 44 THR A N 3
ATOM 5833 C CA . THR A 1 44 ? -15.620 -4.287 -25.827 1.00 74.45 44 THR A CA 3
ATOM 5834 C C . THR A 1 44 ? -16.571 -3.143 -26.144 1.00 52.22 44 THR A C 3
ATOM 5835 O O . THR A 1 44 ? -17.749 -3.196 -25.793 1.00 51.11 44 THR A O 3
ATOM 5846 N N . GLN A 1 45 ? -16.059 -2.119 -26.812 1.00 40.55 45 GLN A N 3
ATOM 5847 C CA . GLN A 1 45 ? -16.867 -0.987 -27.221 1.00 2.44 45 GLN A CA 3
ATOM 5848 C C . GLN A 1 45 ? -17.913 -1.431 -28.243 1.00 53.21 45 GLN A C 3
ATOM 5849 O O . GLN A 1 45 ? -18.957 -0.798 -28.403 1.00 52.11 45 GLN A O 3
ATOM 5863 N N . ASP A 1 46 ? -17.614 -2.534 -28.919 1.00 25.10 46 ASP A N 3
ATOM 5864 C CA . ASP A 1 46 ? -18.543 -3.155 -29.857 1.00 54.14 46 ASP A CA 3
ATOM 5865 C C . ASP A 1 46 ? -19.854 -3.507 -29.157 1.00 2.25 46 ASP A C 3
ATOM 5866 O O . ASP A 1 46 ? -20.911 -2.984 -29.501 1.00 1.33 46 ASP A O 3
ATOM 5875 N N . GLN A 1 47 ? -19.768 -4.366 -28.147 1.00 11.21 47 GLN A N 3
ATOM 5876 C CA . GLN A 1 47 ? -20.947 -4.787 -27.391 1.00 64.00 47 GLN A CA 3
ATOM 5877 C C . GLN A 1 47 ? -21.470 -3.635 -26.540 1.00 70.42 47 GLN A C 3
ATOM 5878 O O . GLN A 1 47 ? -22.629 -3.622 -26.131 1.00 43.22 47 GLN A O 3
ATOM 5892 N N . LEU A 1 48 ? -20.585 -2.680 -26.273 1.00 71.05 48 LEU A N 3
ATOM 5893 C CA . LEU A 1 48 ? -20.914 -1.494 -25.498 1.00 54.43 48 LEU A CA 3
ATOM 5894 C C . LEU A 1 48 ? -22.023 -0.692 -26.176 1.00 21.52 48 LEU A C 3
ATOM 5895 O O . LEU A 1 48 ? -22.834 -0.046 -25.511 1.00 72.43 48 LEU A O 3
ATOM 5911 N N . GLY A 1 49 ? -22.075 -0.759 -27.499 1.00 71.01 49 GLY A N 3
ATOM 5912 C CA . GLY A 1 49 ? -23.118 -0.069 -28.225 1.00 13.40 49 GLY A CA 3
ATOM 5913 C C . GLY A 1 49 ? -22.614 0.565 -29.498 1.00 24.03 49 GLY A C 3
ATOM 5914 O O . GLY A 1 49 ? -23.403 1.015 -30.328 1.00 12.24 49 GLY A O 3
ATOM 5918 N N . ILE A 1 50 ? -21.298 0.612 -29.660 1.00 3.21 50 ILE A N 3
ATOM 5919 C CA . ILE A 1 50 ? -20.711 1.207 -30.851 1.00 55.15 50 ILE A CA 3
ATOM 5920 C C . ILE A 1 50 ? -20.640 0.151 -31.958 1.00 4.01 50 ILE A C 3
ATOM 5921 O O . ILE A 1 50 ? -21.044 -0.990 -31.745 1.00 52.04 50 ILE A O 3
ATOM 5937 N N . THR A 1 51 ? -20.138 0.514 -33.131 1.00 74.23 51 THR A N 3
ATOM 5938 C CA . THR A 1 51 ? -20.258 -0.357 -34.291 1.00 12.31 51 THR A CA 3
ATOM 5939 C C . THR A 1 51 ? -19.115 -1.377 -34.402 1.00 31.14 51 THR A C 3
ATOM 5940 O O . THR A 1 51 ? -19.332 -2.492 -34.886 1.00 12.21 51 THR A O 3
ATOM 5951 N N . GLY A 1 52 ? -17.904 -1.027 -33.973 1.00 22.33 52 GLY A N 3
ATOM 5952 C CA . GLY A 1 52 ? -16.826 -2.000 -34.038 1.00 32.41 52 GLY A CA 3
ATOM 5953 C C . GLY A 1 52 ? -15.453 -1.455 -33.690 1.00 32.11 52 GLY A C 3
ATOM 5954 O O . GLY A 1 52 ? -15.144 -1.235 -32.522 1.00 73.44 52 GLY A O 3
ATOM 5958 N N . ASP A 1 53 ? -14.629 -1.253 -34.717 1.00 62.35 53 ASP A N 3
ATOM 5959 C CA . ASP A 1 53 ? -13.209 -0.931 -34.540 1.00 71.40 53 ASP A CA 3
ATOM 5960 C C . ASP A 1 53 ? -12.998 0.498 -34.055 1.00 60.13 53 ASP A C 3
ATOM 5961 O O . ASP A 1 53 ? -13.659 1.426 -34.531 1.00 60.32 53 ASP A O 3
ATOM 5970 N N . ASP A 1 54 ? -12.041 0.664 -33.140 1.00 63.20 54 ASP A N 3
ATOM 5971 C CA . ASP A 1 54 ? -11.723 1.968 -32.552 1.00 21.43 54 ASP A CA 3
ATOM 5972 C C . ASP A 1 54 ? -11.476 3.042 -33.607 1.00 2.11 54 ASP A C 3
ATOM 5973 O O . ASP A 1 54 ? -12.232 4.008 -33.710 1.00 50.13 54 ASP A O 3
ATOM 5982 N N . TYR A 1 55 ? -10.433 2.890 -34.403 1.00 34.21 55 TYR A N 3
ATOM 5983 C CA . TYR A 1 55 ? -10.113 3.914 -35.382 1.00 74.42 55 TYR A CA 3
ATOM 5984 C C . TYR A 1 55 ? -10.627 3.526 -36.761 1.00 14.24 55 TYR A C 3
ATOM 5985 O O . TYR A 1 55 ? -11.196 4.357 -37.468 1.00 35.15 55 TYR A O 3
ATOM 6003 N N . ASP A 1 56 ? -10.439 2.260 -37.123 1.00 45.32 56 ASP A N 3
ATOM 6004 C CA . ASP A 1 56 ? -10.885 1.739 -38.418 1.00 23.41 56 ASP A CA 3
ATOM 6005 C C . ASP A 1 56 ? -12.355 2.048 -38.665 1.00 5.51 56 ASP A C 3
ATOM 6006 O O . ASP A 1 56 ? -12.737 2.449 -39.766 1.00 63.32 56 ASP A O 3
ATOM 6015 N N . ASP A 1 57 ? -13.177 1.861 -37.643 1.00 65.35 57 ASP A N 3
ATOM 6016 C CA . ASP A 1 57 ? -14.607 2.089 -37.779 1.00 42.00 57 ASP A CA 3
ATOM 6017 C C . ASP A 1 57 ? -15.047 3.257 -36.901 1.00 22.11 57 ASP A C 3
ATOM 6018 O O . ASP A 1 57 ? -16.236 3.453 -36.655 1.00 12.30 57 ASP A O 3
ATOM 6027 N N . SER A 1 58 ? -14.063 4.027 -36.429 1.00 50.13 58 SER A N 3
ATOM 6028 C CA . SER A 1 58 ? -14.318 5.263 -35.685 1.00 64.32 58 SER A CA 3
ATOM 6029 C C . SER A 1 58 ? -15.108 5.032 -34.392 1.00 2.52 58 SER A C 3
ATOM 6030 O O . SER A 1 58 ? -15.728 5.957 -33.867 1.00 11.12 58 SER A O 3
ATOM 6038 N N . SER A 1 59 ? -15.039 3.826 -33.847 1.00 23.44 59 SER A N 3
ATOM 6039 C CA . SER A 1 59 ? -15.761 3.507 -32.626 1.00 30.02 59 SER A CA 3
ATOM 6040 C C . SER A 1 59 ? -15.013 4.015 -31.387 1.00 52.32 59 SER A C 3
ATOM 6041 O O . SER A 1 59 ? -15.491 3.871 -30.260 1.00 1.32 59 SER A O 3
ATOM 6049 N N . LYS A 1 60 ? -13.858 4.647 -31.616 1.00 55.33 60 LYS A N 3
ATOM 6050 C CA . LYS A 1 60 ? -13.057 5.249 -30.549 1.00 51.21 60 LYS A CA 3
ATOM 6051 C C . LYS A 1 60 ? -13.864 6.298 -29.790 1.00 13.51 60 LYS A C 3
ATOM 6052 O O . LYS A 1 60 ? -13.518 6.668 -28.669 1.00 75.02 60 LYS A O 3
ATOM 6071 N N . ALA A 1 61 ? -14.903 6.821 -30.446 1.00 5.24 61 ALA A N 3
ATOM 6072 C CA . ALA A 1 61 ? -15.840 7.758 -29.824 1.00 41.22 61 ALA A CA 3
ATOM 6073 C C . ALA A 1 61 ? -16.350 7.230 -28.480 1.00 72.13 61 ALA A C 3
ATOM 6074 O O . ALA A 1 61 ? -16.786 8.003 -27.628 1.00 52.24 61 ALA A O 3
ATOM 6081 N N . ALA A 1 62 ? -16.298 5.912 -28.298 1.00 12.31 62 ALA A N 3
ATOM 6082 C CA . ALA A 1 62 ? -16.651 5.297 -27.025 1.00 23.31 62 ALA A CA 3
ATOM 6083 C C . ALA A 1 62 ? -15.785 5.851 -25.898 1.00 52.01 62 ALA A C 3
ATOM 6084 O O . ALA A 1 62 ? -16.254 6.041 -24.778 1.00 44.02 62 ALA A O 3
ATOM 6091 N N . PHE A 1 63 ? -14.523 6.132 -26.203 1.00 52.14 63 PHE A N 3
ATOM 6092 C CA . PHE A 1 63 ? -13.607 6.688 -25.212 1.00 60.02 63 PHE A CA 3
ATOM 6093 C C . PHE A 1 63 ? -13.888 8.169 -24.991 1.00 31.42 63 PHE A C 3
ATOM 6094 O O . PHE A 1 63 ? -13.569 8.723 -23.942 1.00 61.23 63 PHE A O 3
ATOM 6111 N N . ASP A 1 64 ? -14.501 8.801 -25.985 1.00 11.44 64 ASP A N 3
ATOM 6112 C CA . ASP A 1 64 ? -14.798 10.229 -25.927 1.00 2.13 64 ASP A CA 3
ATOM 6113 C C . ASP A 1 64 ? -15.862 10.508 -24.866 1.00 33.23 64 ASP A C 3
ATOM 6114 O O . ASP A 1 64 ? -15.848 11.550 -24.212 1.00 13.24 64 ASP A O 3
ATOM 6123 N N . LYS A 1 65 ? -16.782 9.563 -24.696 1.00 42.05 65 LYS A N 3
ATOM 6124 C CA . LYS A 1 65 ? -17.810 9.676 -23.666 1.00 24.20 65 LYS A CA 3
ATOM 6125 C C . LYS A 1 65 ? -17.308 9.122 -22.333 1.00 34.13 65 LYS A C 3
ATOM 6126 O O . LYS A 1 65 ? -17.803 9.500 -21.268 1.00 42.01 65 LYS A O 3
ATOM 6145 N N . PHE A 1 66 ? -16.322 8.228 -22.396 1.00 51.42 66 PHE A N 3
ATOM 6146 C CA . PHE A 1 66 ? -15.764 7.620 -21.192 1.00 12.42 66 PHE A CA 3
ATOM 6147 C C . PHE A 1 66 ? -15.112 8.659 -20.293 1.00 32.31 66 PHE A C 3
ATOM 6148 O O . PHE A 1 66 ? -15.332 8.655 -19.085 1.00 60.33 66 PHE A O 3
ATOM 6165 N N . VAL A 1 67 ? -14.331 9.557 -20.889 1.00 63.20 67 VAL A N 3
ATOM 6166 C CA . VAL A 1 67 ? -13.578 10.554 -20.126 1.00 44.41 67 VAL A CA 3
ATOM 6167 C C . VAL A 1 67 ? -14.497 11.409 -19.252 1.00 13.42 67 VAL A C 3
ATOM 6168 O O . VAL A 1 67 ? -14.103 11.869 -18.181 1.00 12.11 67 VAL A O 3
ATOM 6181 N N . GLU A 1 68 ? -15.728 11.604 -19.704 1.00 12.22 68 GLU A N 3
ATOM 6182 C CA . GLU A 1 68 ? -16.700 12.379 -18.951 1.00 42.24 68 GLU A CA 3
ATOM 6183 C C . GLU A 1 68 ? -17.394 11.528 -17.904 1.00 32.42 68 GLU A C 3
ATOM 6184 O O . GLU A 1 68 ? -17.657 11.990 -16.792 1.00 54.32 68 GLU A O 3
ATOM 6196 N N . ASP A 1 69 ? -17.688 10.283 -18.255 1.00 50.01 69 ASP A N 3
ATOM 6197 C CA . ASP A 1 69 ? -18.356 9.385 -17.326 1.00 0.43 69 ASP A CA 3
ATOM 6198 C C . ASP A 1 69 ? -17.436 9.099 -16.153 1.00 11.54 69 ASP A C 3
ATOM 6199 O O . ASP A 1 69 ? -17.885 8.954 -15.018 1.00 55.53 69 ASP A O 3
ATOM 6208 N N . VAL A 1 70 ? -16.136 9.046 -16.437 1.00 23.25 70 VAL A N 3
ATOM 6209 C CA . VAL A 1 70 ? -15.128 8.906 -15.395 1.00 23.01 70 VAL A CA 3
ATOM 6210 C C . VAL A 1 70 ? -15.248 10.046 -14.391 1.00 51.01 70 VAL A C 3
ATOM 6211 O O . VAL A 1 70 ? -15.168 9.825 -13.182 1.00 22.13 70 VAL A O 3
ATOM 6224 N N . LYS A 1 71 ? -15.476 11.263 -14.888 1.00 52.11 71 LYS A N 3
ATOM 6225 C CA . LYS A 1 71 ? -15.640 12.418 -14.009 1.00 35.34 71 LYS A CA 3
ATOM 6226 C C . LYS A 1 71 ? -16.859 12.227 -13.127 1.00 3.04 71 LYS A C 3
ATOM 6227 O O . LYS A 1 71 ? -16.795 12.363 -11.906 1.00 64.31 71 LYS A O 3
ATOM 6246 N N . SER A 1 72 ? -17.961 11.897 -13.776 1.00 0.15 72 SER A N 3
ATOM 6247 C CA . SER A 1 72 ? -19.227 11.657 -13.097 1.00 70.23 72 SER A CA 3
ATOM 6248 C C . SER A 1 72 ? -19.092 10.603 -11.990 1.00 72.14 72 SER A C 3
ATOM 6249 O O . SER A 1 72 ? -19.714 10.718 -10.934 1.00 55.41 72 SER A O 3
ATOM 6257 N N . ARG A 1 73 ? -18.277 9.581 -12.230 1.00 75.43 73 ARG A N 3
ATOM 6258 C CA . ARG A 1 73 ? -18.139 8.480 -11.281 1.00 41.54 73 ARG A CA 3
ATOM 6259 C C . ARG A 1 73 ? -17.107 8.777 -10.194 1.00 33.42 73 ARG A C 3
ATOM 6260 O O . ARG A 1 73 ? -17.359 8.546 -9.013 1.00 11.01 73 ARG A O 3
ATOM 6281 N N . THR A 1 74 ? -15.951 9.298 -10.585 1.00 11.24 74 THR A N 3
ATOM 6282 C CA . THR A 1 74 ? -14.847 9.481 -9.647 1.00 33.11 74 THR A CA 3
ATOM 6283 C C . THR A 1 74 ? -14.973 10.786 -8.869 1.00 5.33 74 THR A C 3
ATOM 6284 O O . THR A 1 74 ? -14.271 10.988 -7.874 1.00 43.43 74 THR A O 3
ATOM 6295 N N . ASP A 1 75 ? -15.863 11.663 -9.338 1.00 2.12 75 ASP A N 3
ATOM 6296 C CA . ASP A 1 75 ? -16.089 12.980 -8.732 1.00 5.12 75 ASP A CA 3
ATOM 6297 C C . ASP A 1 75 ? -14.880 13.891 -8.935 1.00 44.40 75 ASP A C 3
ATOM 6298 O O . ASP A 1 75 ? -14.925 14.832 -9.728 1.00 5.22 75 ASP A O 3
ATOM 6307 N N . ASN A 1 76 ? -13.798 13.606 -8.224 1.00 32.34 76 ASN A N 3
ATOM 6308 C CA . ASN A 1 76 ? -12.579 14.392 -8.335 1.00 74.23 76 ASN A CA 3
ATOM 6309 C C . ASN A 1 76 ? -11.370 13.467 -8.431 1.00 72.54 76 ASN A C 3
ATOM 6310 O O . ASN A 1 76 ? -10.453 13.539 -7.613 1.00 61.25 76 ASN A O 3
ATOM 6321 N N . LEU A 1 77 ? -11.409 12.579 -9.433 1.00 41.11 77 LEU A N 3
ATOM 6322 C CA . LEU A 1 77 ? -10.320 11.633 -9.735 1.00 4.31 77 LEU A CA 3
ATOM 6323 C C . LEU A 1 77 ? -9.713 11.001 -8.475 1.00 51.21 77 LEU A C 3
ATOM 6324 O O . LEU A 1 77 ? -8.500 10.821 -8.378 1.00 42.12 77 LEU A O 3
ATOM 6340 N N . THR A 1 78 ? -10.570 10.626 -7.532 1.00 50.04 78 THR A N 3
ATOM 6341 C CA . THR A 1 78 ? -10.121 9.986 -6.302 1.00 13.52 78 THR A CA 3
ATOM 6342 C C . THR A 1 78 ? -10.173 8.465 -6.449 1.00 43.44 78 THR A C 3
ATOM 6343 O O . THR A 1 78 ? -10.034 7.721 -5.475 1.00 14.10 78 THR A O 3
ATOM 6354 N N . ASP A 1 79 ? -10.352 8.005 -7.678 1.00 1.43 79 ASP A N 3
ATOM 6355 C CA . ASP A 1 79 ? -10.417 6.580 -7.953 1.00 53.13 79 ASP A CA 3
ATOM 6356 C C . ASP A 1 79 ? -9.406 6.208 -9.026 1.00 52.14 79 ASP A C 3
ATOM 6357 O O . ASP A 1 79 ? -9.176 6.970 -9.964 1.00 72.31 79 ASP A O 3
ATOM 6366 N N . CYS A 1 80 ? -8.797 5.047 -8.871 1.00 65.24 80 CYS A N 3
ATOM 6367 C CA . CYS A 1 80 ? -7.787 4.578 -9.801 1.00 55.22 80 CYS A CA 3
ATOM 6368 C C . CYS A 1 80 ? -8.037 3.115 -10.142 1.00 31.44 80 CYS A C 3
ATOM 6369 O O . CYS A 1 80 ? -8.574 2.367 -9.323 1.00 53.13 80 CYS A O 3
ATOM 6377 N N . ARG A 1 81 ? -7.658 2.709 -11.349 1.00 31.24 81 ARG A N 3
ATOM 6378 C CA . ARG A 1 81 ? -7.919 1.352 -11.815 1.00 52.55 81 ARG A CA 3
ATOM 6379 C C . ARG A 1 81 ? -7.027 1.002 -13.000 1.00 5.34 81 ARG A C 3
ATOM 6380 O O . ARG A 1 81 ? -6.383 1.877 -13.582 1.00 42.24 81 ARG A O 3
ATOM 6401 N N . TYR A 1 82 ? -6.995 -0.278 -13.349 1.00 64.55 82 TYR A N 3
ATOM 6402 C CA . TYR A 1 82 ? -6.127 -0.771 -14.407 1.00 20.05 82 TYR A CA 3
ATOM 6403 C C . TYR A 1 82 ? -6.966 -1.322 -15.560 1.00 75.24 82 TYR A C 3
ATOM 6404 O O . TYR A 1 82 ? -7.862 -2.135 -15.353 1.00 34.03 82 TYR A O 3
ATOM 6422 N N . ALA A 1 83 ? -6.684 -0.878 -16.771 1.00 51.20 83 ALA A N 3
ATOM 6423 C CA . ALA A 1 83 ? -7.434 -1.331 -17.929 1.00 44.13 83 ALA A CA 3
ATOM 6424 C C . ALA A 1 83 ? -6.502 -1.618 -19.094 1.00 60.05 83 ALA A C 3
ATOM 6425 O O . ALA A 1 83 ? -5.470 -0.967 -19.248 1.00 41.04 83 ALA A O 3
ATOM 6432 N N . VAL A 1 84 ? -6.856 -2.599 -19.906 1.00 31.52 84 VAL A N 3
ATOM 6433 C CA . VAL A 1 84 ? -6.031 -2.974 -21.043 1.00 24.52 84 VAL A CA 3
ATOM 6434 C C . VAL A 1 84 ? -6.877 -3.129 -22.297 1.00 53.24 84 VAL A C 3
ATOM 6435 O O . VAL A 1 84 ? -7.910 -3.802 -22.289 1.00 43.45 84 VAL A O 3
ATOM 6448 N N . PHE A 1 85 ? -6.435 -2.491 -23.369 1.00 64.30 85 PHE A N 3
ATOM 6449 C CA . PHE A 1 85 ? -7.135 -2.542 -24.641 1.00 12.22 85 PHE A CA 3
ATOM 6450 C C . PHE A 1 85 ? -6.132 -2.812 -25.749 1.00 22.11 85 PHE A C 3
ATOM 6451 O O . PHE A 1 85 ? -4.989 -2.360 -25.665 1.00 30.34 85 PHE A O 3
ATOM 6468 N N . ASP A 1 86 ? -6.530 -3.556 -26.771 1.00 62.15 86 ASP A N 3
ATOM 6469 C CA . ASP A 1 86 ? -5.697 -3.668 -27.956 1.00 73.23 86 ASP A CA 3
ATOM 6470 C C . ASP A 1 86 ? -6.119 -2.567 -28.913 1.00 34.12 86 ASP A C 3
ATOM 6471 O O . ASP A 1 86 ? -7.114 -2.696 -29.623 1.00 64.15 86 ASP A O 3
ATOM 6480 N N . PHE A 1 87 ? -5.385 -1.468 -28.898 1.00 45.20 87 PHE A N 3
ATOM 6481 C CA . PHE A 1 87 ? -5.752 -0.306 -29.631 1.00 25.43 87 PHE A CA 3
ATOM 6482 C C . PHE A 1 87 ? -5.165 -0.346 -31.029 1.00 73.10 87 PHE A C 3
ATOM 6483 O O . PHE A 1 87 ? -3.954 -0.202 -31.212 1.00 23.33 87 PHE A O 3
ATOM 6500 N N . LYS A 1 88 ? -6.020 -0.558 -32.007 1.00 74.22 88 LYS A N 3
ATOM 6501 C CA . LYS A 1 88 ? -5.588 -0.576 -33.386 1.00 44.13 88 LYS A CA 3
ATOM 6502 C C . LYS A 1 88 ? -6.140 0.628 -34.135 1.00 34.25 88 LYS A C 3
ATOM 6503 O O . LYS A 1 88 ? -7.314 0.984 -34.008 1.00 73.25 88 LYS A O 3
ATOM 6522 N N . PHE A 1 89 ? -5.270 1.259 -34.897 1.00 41.32 89 PHE A N 3
ATOM 6523 C CA . PHE A 1 89 ? -5.612 2.452 -35.648 1.00 62.32 89 PHE A CA 3
ATOM 6524 C C . PHE A 1 89 ? -4.841 2.458 -36.959 1.00 71.33 89 PHE A C 3
ATOM 6525 O O . PHE A 1 89 ? -4.178 1.476 -37.293 1.00 53.44 89 PHE A O 3
ATOM 6542 N N . THR A 1 90 ? -4.925 3.547 -37.699 1.00 31.34 90 THR A N 3
ATOM 6543 C CA . THR A 1 90 ? -4.244 3.642 -38.976 1.00 2.44 90 THR A CA 3
ATOM 6544 C C . THR A 1 90 ? -3.362 4.886 -39.037 1.00 24.54 90 THR A C 3
ATOM 6545 O O . THR A 1 90 ? -3.755 5.965 -38.592 1.00 33.22 90 THR A O 3
ATOM 6556 N N . CYS A 1 91 ? -2.156 4.719 -39.560 1.00 1.33 91 CYS A N 3
ATOM 6557 C CA . CYS A 1 91 ? -1.232 5.832 -39.723 1.00 63.42 91 CYS A CA 3
ATOM 6558 C C . CYS A 1 91 ? -0.936 6.068 -41.196 1.00 51.33 91 CYS A C 3
ATOM 6559 O O . CYS A 1 91 ? -0.665 5.122 -41.939 1.00 61.34 91 CYS A O 3
ATOM 6567 N N . SER A 1 92 ? -1.013 7.325 -41.618 1.00 11.54 92 SER A N 3
ATOM 6568 C CA . SER A 1 92 ? -0.644 7.701 -42.974 1.00 61.50 92 SER A CA 3
ATOM 6569 C C . SER A 1 92 ? 0.868 7.629 -43.136 1.00 30.45 92 SER A C 3
ATOM 6570 O O . SER A 1 92 ? 1.601 8.487 -42.647 1.00 32.12 92 SER A O 3
ATOM 6578 N N . ARG A 1 93 ? 1.328 6.584 -43.798 1.00 72.13 93 ARG A N 3
ATOM 6579 C CA . ARG A 1 93 ? 2.752 6.347 -43.950 1.00 52.10 93 ARG A CA 3
ATOM 6580 C C . ARG A 1 93 ? 3.307 7.148 -45.123 1.00 63.21 93 ARG A C 3
ATOM 6581 O O . ARG A 1 93 ? 2.698 7.197 -46.188 1.00 22.44 93 ARG A O 3
ATOM 6602 N N . VAL A 1 94 ? 4.453 7.787 -44.921 1.00 34.43 94 VAL A N 3
ATOM 6603 C CA . VAL A 1 94 ? 5.085 8.561 -45.981 1.00 41.12 94 VAL A CA 3
ATOM 6604 C C . VAL A 1 94 ? 5.513 7.645 -47.130 1.00 50.44 94 VAL A C 3
ATOM 6605 O O . VAL A 1 94 ? 6.296 6.710 -46.945 1.00 34.05 94 VAL A O 3
ATOM 6618 N N . GLY A 1 95 ? 4.956 7.903 -48.307 1.00 33.50 95 GLY A N 3
ATOM 6619 C CA . GLY A 1 95 ? 5.216 7.059 -49.456 1.00 31.44 95 GLY A CA 3
ATOM 6620 C C . GLY A 1 95 ? 4.175 5.964 -49.587 1.00 11.00 95 GLY A C 3
ATOM 6621 O O . GLY A 1 95 ? 4.248 5.122 -50.483 1.00 62.32 95 GLY A O 3
ATOM 6625 N N . ALA A 1 96 ? 3.197 5.988 -48.693 1.00 13.30 96 ALA A N 3
ATOM 6626 C CA . ALA A 1 96 ? 2.150 4.981 -48.662 1.00 72.04 96 ALA A CA 3
ATOM 6627 C C . ALA A 1 96 ? 0.842 5.596 -48.170 1.00 14.10 96 ALA A C 3
ATOM 6628 O O . ALA A 1 96 ? 0.660 6.814 -48.223 1.00 63.13 96 ALA A O 3
ATOM 6635 N N . GLY A 1 97 ? -0.064 4.753 -47.700 1.00 70.14 97 GLY A N 3
ATOM 6636 C CA . GLY A 1 97 ? -1.341 5.228 -47.206 1.00 25.41 97 GLY A CA 3
ATOM 6637 C C . GLY A 1 97 ? -1.509 4.932 -45.733 1.00 44.51 97 GLY A C 3
ATOM 6638 O O . GLY A 1 97 ? -0.517 4.775 -45.014 1.00 42.42 97 GLY A O 3
ATOM 6642 N N . THR A 1 98 ? -2.746 4.843 -45.273 1.00 63.24 98 THR A N 3
ATOM 6643 C CA . THR A 1 98 ? -3.004 4.497 -43.888 1.00 4.45 98 THR A CA 3
ATOM 6644 C C . THR A 1 98 ? -2.803 3.002 -43.663 1.00 31.12 98 THR A C 3
ATOM 6645 O O . THR A 1 98 ? -3.482 2.171 -44.269 1.00 53.30 98 THR A O 3
ATOM 6656 N N . SER A 1 99 ? -1.845 2.668 -42.812 1.00 61.44 99 SER A N 3
ATOM 6657 C CA . SER A 1 99 ? -1.555 1.280 -42.493 1.00 44.03 99 SER A CA 3
ATOM 6658 C C . SER A 1 99 ? -2.156 0.918 -41.136 1.00 44.01 99 SER A C 3
ATOM 6659 O O . SER A 1 99 ? -2.144 1.736 -40.213 1.00 12.14 99 SER A O 3
ATOM 6667 N N . LYS A 1 100 ? -2.690 -0.294 -41.027 1.00 72.42 100 LYS A N 3
ATOM 6668 C CA . LYS A 1 100 ? -3.310 -0.752 -39.792 1.00 22.21 100 LYS A CA 3
ATOM 6669 C C . LYS A 1 100 ? -2.240 -1.089 -38.761 1.00 33.02 100 LYS A C 3
ATOM 6670 O O . LYS A 1 100 ? -1.289 -1.815 -39.055 1.00 51.04 100 LYS A O 3
ATOM 6689 N N . MET A 1 101 ? -2.403 -0.562 -37.558 1.00 21.14 101 MET A N 3
ATOM 6690 C CA . MET A 1 101 ? -1.457 -0.807 -36.481 1.00 41.33 101 MET A CA 3
ATOM 6691 C C . MET A 1 101 ? -2.198 -1.123 -35.195 1.00 72.33 101 MET A C 3
ATOM 6692 O O . MET A 1 101 ? -2.864 -0.263 -34.626 1.00 10.31 101 MET A O 3
ATOM 6706 N N . ASP A 1 102 ? -2.089 -2.365 -34.764 1.00 62.54 102 ASP A N 3
ATOM 6707 C CA . ASP A 1 102 ? -2.716 -2.822 -33.533 1.00 15.20 102 ASP A CA 3
ATOM 6708 C C . ASP A 1 102 ? -1.668 -2.959 -32.444 1.00 15.43 102 ASP A C 3
ATOM 6709 O O . ASP A 1 102 ? -0.504 -3.257 -32.732 1.00 41.31 102 ASP A O 3
ATOM 6718 N N . LYS A 1 103 ? -2.060 -2.718 -31.202 1.00 12.43 103 LYS A N 3
ATOM 6719 C CA . LYS A 1 103 ? -1.135 -2.848 -30.092 1.00 50.43 103 LYS A CA 3
ATOM 6720 C C . LYS A 1 103 ? -1.870 -2.875 -28.757 1.00 34.13 103 LYS A C 3
ATOM 6721 O O . LYS A 1 103 ? -2.514 -1.900 -28.369 1.00 71.33 103 LYS A O 3
ATOM 6740 N N . ILE A 1 104 ? -1.775 -4.007 -28.072 1.00 31.32 104 ILE A N 3
ATOM 6741 C CA . ILE A 1 104 ? -2.288 -4.138 -26.720 1.00 32.54 104 ILE A CA 3
ATOM 6742 C C . ILE A 1 104 ? -1.499 -3.232 -25.771 1.00 65.32 104 ILE A C 3
ATOM 6743 O O . ILE A 1 104 ? -0.271 -3.330 -25.668 1.00 31.30 104 ILE A O 3
ATOM 6759 N N . ILE A 1 105 ? -2.198 -2.320 -25.113 1.00 73.44 105 ILE A N 3
ATOM 6760 C CA . ILE A 1 105 ? -1.550 -1.345 -24.251 1.00 11.22 105 ILE A CA 3
ATOM 6761 C C . ILE A 1 105 ? -2.063 -1.432 -22.822 1.00 34.14 105 ILE A C 3
ATOM 6762 O O . ILE A 1 105 ? -3.227 -1.762 -22.583 1.00 1.24 105 ILE A O 3
ATOM 6778 N N . PHE A 1 106 ? -1.181 -1.144 -21.879 1.00 14.14 106 PHE A N 3
ATOM 6779 C CA . PHE A 1 106 ? -1.535 -1.123 -20.474 1.00 22.24 106 PHE A CA 3
ATOM 6780 C C . PHE A 1 106 ? -1.904 0.287 -20.040 1.00 45.20 106 PHE A C 3
ATOM 6781 O O . PHE A 1 106 ? -1.032 1.139 -19.840 1.00 14.33 106 PHE A O 3
ATOM 6798 N N . LEU A 1 107 ? -3.197 0.530 -19.907 1.00 60.31 107 LEU A N 3
ATOM 6799 C CA . LEU A 1 107 ? -3.689 1.830 -19.499 1.00 3.35 107 LEU A CA 3
ATOM 6800 C C . LEU A 1 107 ? -3.840 1.861 -17.983 1.00 10.33 107 LEU A C 3
ATOM 6801 O O . LEU A 1 107 ? -4.783 1.296 -17.424 1.00 32.54 107 LEU A O 3
ATOM 6817 N N . GLN A 1 108 ? -2.886 2.493 -17.321 1.00 32.53 108 GLN A N 3
ATOM 6818 C CA . GLN A 1 108 ? -2.944 2.642 -15.878 1.00 11.41 108 GLN A CA 3
ATOM 6819 C C . GLN A 1 108 ? -3.517 4.001 -15.504 1.00 3.54 108 GLN A C 3
ATOM 6820 O O . GLN A 1 108 ? -2.900 5.035 -15.756 1.00 24.25 108 GLN A O 3
ATOM 6834 N N . ILE A 1 109 ? -4.707 4.002 -14.923 1.00 24.32 109 ILE A N 3
ATOM 6835 C CA . ILE A 1 109 ? -5.283 5.232 -14.406 1.00 64.54 109 ILE A CA 3
ATOM 6836 C C . ILE A 1 109 ? -4.657 5.546 -13.057 1.00 15.02 109 ILE A C 3
ATOM 6837 O O . ILE A 1 109 ? -4.954 4.896 -12.054 1.00 24.10 109 ILE A O 3
ATOM 6853 N N . CYS A 1 110 ? -3.771 6.524 -13.044 1.00 53.14 110 CYS A N 3
ATOM 6854 C CA . CYS A 1 110 ? -3.039 6.868 -11.845 1.00 14.14 110 CYS A CA 3
ATOM 6855 C C . CYS A 1 110 ? -2.776 8.367 -11.805 1.00 41.03 110 CYS A C 3
ATOM 6856 O O . CYS A 1 110 ? -1.782 8.851 -12.351 1.00 43.11 110 CYS A O 3
ATOM 6864 N N . PRO A 1 111 ? -3.697 9.124 -11.196 1.00 45.14 111 PRO A N 3
ATOM 6865 C CA . PRO A 1 111 ? -3.547 10.568 -11.035 1.00 61.33 111 PRO A CA 3
ATOM 6866 C C . PRO A 1 111 ? -2.407 10.920 -10.087 1.00 10.14 111 PRO A C 3
ATOM 6867 O O . PRO A 1 111 ? -2.003 10.104 -9.254 1.00 63.44 111 PRO A O 3
ATOM 6878 N N . ASP A 1 112 ? -1.890 12.130 -10.213 1.00 43.03 112 ASP A N 3
ATOM 6879 C CA . ASP A 1 112 ? -0.803 12.581 -9.355 1.00 24.35 112 ASP A CA 3
ATOM 6880 C C . ASP A 1 112 ? -1.358 13.052 -8.020 1.00 34.43 112 ASP A C 3
ATOM 6881 O O . ASP A 1 112 ? -0.976 12.547 -6.963 1.00 54.52 112 ASP A O 3
ATOM 6890 N N . GLY A 1 113 ? -2.281 14.003 -8.076 1.00 25.11 113 GLY A N 3
ATOM 6891 C CA . GLY A 1 113 ? -2.958 14.453 -6.877 1.00 64.25 113 GLY A CA 3
ATOM 6892 C C . GLY A 1 113 ? -4.100 13.528 -6.502 1.00 33.20 113 GLY A C 3
ATOM 6893 O O . GLY A 1 113 ? -5.236 13.965 -6.317 1.00 65.04 113 GLY A O 3
ATOM 6897 N N . ALA A 1 114 ? -3.788 12.249 -6.391 1.00 53.02 114 ALA A N 3
ATOM 6898 C CA . ALA A 1 114 ? -4.781 11.230 -6.105 1.00 73.25 114 ALA A CA 3
ATOM 6899 C C . ALA A 1 114 ? -4.549 10.618 -4.737 1.00 74.30 114 ALA A C 3
ATOM 6900 O O . ALA A 1 114 ? -3.591 10.965 -4.048 1.00 12.23 114 ALA A O 3
ATOM 6907 N N . SER A 1 115 ? -5.437 9.714 -4.353 1.00 3.42 115 SER A N 3
ATOM 6908 C CA . SER A 1 115 ? -5.331 9.007 -3.088 1.00 14.41 115 SER A CA 3
ATOM 6909 C C . SER A 1 115 ? -4.104 8.098 -3.095 1.00 13.01 115 SER A C 3
ATOM 6910 O O . SER A 1 115 ? -4.192 6.934 -3.484 1.00 54.41 115 SER A O 3
ATOM 6918 N N . ILE A 1 116 ? -2.972 8.649 -2.659 1.00 3.24 116 ILE A N 3
ATOM 6919 C CA . ILE A 1 116 ? -1.668 7.991 -2.771 1.00 52.53 116 ILE A CA 3
ATOM 6920 C C . ILE A 1 116 ? -1.675 6.579 -2.184 1.00 64.42 116 ILE A C 3
ATOM 6921 O O . ILE A 1 116 ? -0.967 5.699 -2.668 1.00 52.11 116 ILE A O 3
ATOM 6937 N N . LYS A 1 117 ? -2.492 6.362 -1.163 1.00 0.11 117 LYS A N 3
ATOM 6938 C CA . LYS A 1 117 ? -2.571 5.063 -0.503 1.00 15.44 117 LYS A CA 3
ATOM 6939 C C . LYS A 1 117 ? -2.884 3.950 -1.507 1.00 65.14 117 LYS A C 3
ATOM 6940 O O . LYS A 1 117 ? -2.050 3.079 -1.762 1.00 24.12 117 LYS A O 3
ATOM 6959 N N . LYS A 1 118 ? -4.071 3.998 -2.101 1.00 31.14 118 LYS A N 3
ATOM 6960 C CA . LYS A 1 118 ? -4.475 2.979 -3.064 1.00 31.32 118 LYS A CA 3
ATOM 6961 C C . LYS A 1 118 ? -3.846 3.243 -4.430 1.00 10.34 118 LYS A C 3
ATOM 6962 O O . LYS A 1 118 ? -3.715 2.336 -5.251 1.00 64.13 118 LYS A O 3
ATOM 6981 N N . LYS A 1 119 ? -3.444 4.487 -4.658 1.00 13.11 119 LYS A N 3
ATOM 6982 C CA . LYS A 1 119 ? -2.772 4.868 -5.887 1.00 63.03 119 LYS A CA 3
ATOM 6983 C C . LYS A 1 119 ? -1.413 4.172 -5.988 1.00 41.42 119 LYS A C 3
ATOM 6984 O O . LYS A 1 119 ? -1.010 3.719 -7.060 1.00 54.32 119 LYS A O 3
ATOM 7003 N N . MET A 1 120 ? -0.724 4.068 -4.855 1.00 54.33 120 MET A N 3
ATOM 7004 C CA . MET A 1 120 ? 0.581 3.417 -4.806 1.00 44.51 120 MET A CA 3
ATOM 7005 C C . MET A 1 120 ? 0.412 1.901 -4.858 1.00 21.34 120 MET A C 3
ATOM 7006 O O . MET A 1 120 ? 1.328 1.170 -5.233 1.00 43.42 120 MET A O 3
ATOM 7020 N N . VAL A 1 121 ? -0.772 1.423 -4.485 1.00 44.43 121 VAL A N 3
ATOM 7021 C CA . VAL A 1 121 ? -1.079 0.004 -4.586 1.00 5.11 121 VAL A CA 3
ATOM 7022 C C . VAL A 1 121 ? -1.052 -0.417 -6.046 1.00 45.43 121 VAL A C 3
ATOM 7023 O O . VAL A 1 121 ? -0.472 -1.444 -6.390 1.00 23.23 121 VAL A O 3
ATOM 7036 N N . TYR A 1 122 ? -1.635 0.416 -6.899 1.00 55.55 122 TYR A N 3
ATOM 7037 C CA . TYR A 1 122 ? -1.667 0.155 -8.331 1.00 60.13 122 TYR A CA 3
ATOM 7038 C C . TYR A 1 122 ? -0.274 0.228 -8.952 1.00 40.35 122 TYR A C 3
ATOM 7039 O O . TYR A 1 122 ? -0.009 -0.412 -9.970 1.00 30.44 122 TYR A O 3
ATOM 7057 N N . ALA A 1 123 ? 0.617 0.999 -8.340 1.00 5.34 123 ALA A N 3
ATOM 7058 C CA . ALA A 1 123 ? 2.006 1.045 -8.781 1.00 23.42 123 ALA A CA 3
ATOM 7059 C C . ALA A 1 123 ? 2.666 -0.311 -8.549 1.00 35.53 123 ALA A C 3
ATOM 7060 O O . ALA A 1 123 ? 3.526 -0.744 -9.314 1.00 23.23 123 ALA A O 3
ATOM 7067 N N . SER A 1 124 ? 2.237 -0.981 -7.487 1.00 13.15 124 SER A N 3
ATOM 7068 C CA . SER A 1 124 ? 2.696 -2.327 -7.186 1.00 23.30 124 SER A CA 3
ATOM 7069 C C . SER A 1 124 ? 1.983 -3.332 -8.090 1.00 61.05 124 SER A C 3
ATOM 7070 O O . SER A 1 124 ? 2.546 -4.362 -8.463 1.00 33.15 124 SER A O 3
ATOM 7078 N N . SER A 1 125 ? 0.744 -3.009 -8.452 1.00 54.54 125 SER A N 3
ATOM 7079 C CA . SER A 1 125 ? -0.055 -3.854 -9.330 1.00 23.43 125 SER A CA 3
ATOM 7080 C C . SER A 1 125 ? 0.526 -3.886 -10.739 1.00 34.15 125 SER A C 3
ATOM 7081 O O . SER A 1 125 ? 0.453 -4.903 -11.419 1.00 71.52 125 SER A O 3
ATOM 7089 N N . ALA A 1 126 ? 1.100 -2.767 -11.168 1.00 10.24 126 ALA A N 3
ATOM 7090 C CA . ALA A 1 126 ? 1.720 -2.676 -12.484 1.00 35.31 126 ALA A CA 3
ATOM 7091 C C . ALA A 1 126 ? 2.855 -3.683 -12.612 1.00 62.21 126 ALA A C 3
ATOM 7092 O O . ALA A 1 126 ? 3.026 -4.317 -13.653 1.00 40.11 126 ALA A O 3
ATOM 7099 N N . ALA A 1 127 ? 3.616 -3.841 -11.535 1.00 75.35 127 ALA A N 3
ATOM 7100 C CA . ALA A 1 127 ? 4.703 -4.810 -11.500 1.00 54.34 127 ALA A CA 3
ATOM 7101 C C . ALA A 1 127 ? 4.147 -6.229 -11.491 1.00 12.12 127 ALA A C 3
ATOM 7102 O O . ALA A 1 127 ? 4.696 -7.130 -12.130 1.00 61.55 127 ALA A O 3
ATOM 7109 N N . ALA A 1 128 ? 3.047 -6.415 -10.773 1.00 13.53 128 ALA A N 3
ATOM 7110 C CA . ALA A 1 128 ? 2.395 -7.715 -10.682 1.00 14.10 128 ALA A CA 3
ATOM 7111 C C . ALA A 1 128 ? 1.790 -8.121 -12.022 1.00 43.12 128 ALA A C 3
ATOM 7112 O O . ALA A 1 128 ? 2.052 -9.216 -12.518 1.00 33.44 128 ALA A O 3
ATOM 7119 N N . ILE A 1 129 ? 1.003 -7.224 -12.613 1.00 62.24 129 ILE A N 3
ATOM 7120 C CA . ILE A 1 129 ? 0.340 -7.492 -13.888 1.00 31.33 129 ILE A CA 3
ATOM 7121 C C . ILE A 1 129 ? 1.383 -7.754 -14.982 1.00 33.21 129 ILE A C 3
ATOM 7122 O O . ILE A 1 129 ? 1.165 -8.560 -15.890 1.00 51.24 129 ILE A O 3
ATOM 7138 N N . LYS A 1 130 ? 2.528 -7.083 -14.867 1.00 53.22 130 LYS A N 3
ATOM 7139 C CA . LYS A 1 130 ? 3.644 -7.289 -15.780 1.00 55.25 130 LYS A CA 3
ATOM 7140 C C . LYS A 1 130 ? 4.196 -8.700 -15.626 1.00 63.20 130 LYS A C 3
ATOM 7141 O O . LYS A 1 130 ? 4.424 -9.401 -16.610 1.00 44.34 130 LYS A O 3
ATOM 7160 N N . THR A 1 131 ? 4.392 -9.109 -14.381 1.00 24.31 131 THR A N 3
ATOM 7161 C CA . THR A 1 131 ? 4.974 -10.409 -14.077 1.00 55.22 131 THR A CA 3
ATOM 7162 C C . THR A 1 131 ? 4.040 -11.544 -14.494 1.00 40.14 131 THR A C 3
ATOM 7163 O O . THR A 1 131 ? 4.488 -12.569 -15.002 1.00 33.41 131 THR A O 3
ATOM 7174 N N . SER A 1 132 ? 2.740 -11.349 -14.300 1.00 72.53 132 SER A N 3
ATOM 7175 C CA . SER A 1 132 ? 1.766 -12.380 -14.619 1.00 54.23 132 SER A CA 3
ATOM 7176 C C . SER A 1 132 ? 1.649 -12.606 -16.127 1.00 50.43 132 SER A C 3
ATOM 7177 O O . SER A 1 132 ? 1.385 -13.724 -16.567 1.00 25.42 132 SER A O 3
ATOM 7185 N N . LEU A 1 133 ? 1.856 -11.557 -16.920 1.00 64.45 133 LEU A N 3
ATOM 7186 C CA . LEU A 1 133 ? 1.698 -11.682 -18.369 1.00 73.35 133 LEU A CA 3
ATOM 7187 C C . LEU A 1 133 ? 3.035 -11.866 -19.076 1.00 11.22 133 LEU A C 3
ATOM 7188 O O . LEU A 1 133 ? 3.094 -12.501 -20.131 1.00 3.54 133 LEU A O 3
ATOM 7204 N N . GLY A 1 134 ? 4.101 -11.336 -18.479 1.00 3.43 134 GLY A N 3
ATOM 7205 C CA . GLY A 1 134 ? 5.429 -11.434 -19.067 1.00 32.35 134 GLY A CA 3
ATOM 7206 C C . GLY A 1 134 ? 5.448 -11.078 -20.546 1.00 50.31 134 GLY A C 3
ATOM 7207 O O . GLY A 1 134 ? 5.973 -11.832 -21.359 1.00 22.42 134 GLY A O 3
ATOM 7211 N N . THR A 1 135 ? 4.864 -9.937 -20.892 1.00 13.15 135 THR A N 3
ATOM 7212 C CA . THR A 1 135 ? 4.734 -9.532 -22.287 1.00 23.00 135 THR A CA 3
ATOM 7213 C C . THR A 1 135 ? 6.099 -9.251 -22.922 1.00 45.43 135 THR A C 3
ATOM 7214 O O . THR A 1 135 ? 6.381 -9.692 -24.035 1.00 14.33 135 THR A O 3
ATOM 7225 N N . GLY A 1 136 ? 6.936 -8.508 -22.209 1.00 4.13 136 GLY A N 3
ATOM 7226 C CA . GLY A 1 136 ? 8.268 -8.197 -22.701 1.00 14.42 136 GLY A CA 3
ATOM 7227 C C . GLY A 1 136 ? 8.333 -6.850 -23.396 1.00 32.21 136 GLY A C 3
ATOM 7228 O O . GLY A 1 136 ? 9.358 -6.170 -23.352 1.00 75.13 136 GLY A O 3
ATOM 7232 N N . LYS A 1 137 ? 7.234 -6.458 -24.024 1.00 5.14 137 LYS A N 3
ATOM 7233 C CA . LYS A 1 137 ? 7.135 -5.148 -24.654 1.00 44.44 137 LYS A CA 3
ATOM 7234 C C . LYS A 1 137 ? 5.686 -4.690 -24.710 1.00 24.32 137 LYS A C 3
ATOM 7235 O O . LYS A 1 137 ? 4.853 -5.305 -25.378 1.00 2.11 137 LYS A O 3
ATOM 7254 N N . ILE A 1 138 ? 5.395 -3.618 -23.990 1.00 63.31 138 ILE A N 3
ATOM 7255 C CA . ILE A 1 138 ? 4.068 -3.022 -23.975 1.00 15.24 138 ILE A CA 3
ATOM 7256 C C . ILE A 1 138 ? 4.168 -1.531 -23.713 1.00 20.40 138 ILE A C 3
ATOM 7257 O O . ILE A 1 138 ? 5.175 -1.053 -23.187 1.00 2.34 138 ILE A O 3
ATOM 7273 N N . LEU A 1 139 ? 3.134 -0.797 -24.083 1.00 64.04 139 LEU A N 3
ATOM 7274 C CA . LEU A 1 139 ? 3.098 0.624 -23.809 1.00 0.43 139 LEU A CA 3
ATOM 7275 C C . LEU A 1 139 ? 2.291 0.850 -22.544 1.00 13.03 139 LEU A C 3
ATOM 7276 O O . LEU A 1 139 ? 1.061 0.820 -22.559 1.00 71.25 139 LEU A O 3
ATOM 7292 N N . GLN A 1 140 ? 3.000 1.018 -21.440 1.00 31.34 140 GLN A N 3
ATOM 7293 C CA . GLN A 1 140 ? 2.372 1.223 -20.149 1.00 31.14 140 GLN A CA 3
ATOM 7294 C C . GLN A 1 140 ? 2.480 2.688 -19.769 1.00 43.55 140 GLN A C 3
ATOM 7295 O O . GLN A 1 140 ? 3.580 3.230 -19.654 1.00 24.15 140 GLN A O 3
ATOM 7309 N N . PHE A 1 141 ? 1.342 3.325 -19.596 1.00 22.32 141 PHE A N 3
ATOM 7310 C CA . PHE A 1 141 ? 1.305 4.745 -19.307 1.00 25.13 141 PHE A CA 3
ATOM 7311 C C . PHE A 1 141 ? 0.374 5.036 -18.140 1.00 25.14 141 PHE A C 3
ATOM 7312 O O . PHE A 1 141 ? -0.651 4.374 -17.972 1.00 33.44 141 PHE A O 3
ATOM 7329 N N . GLN A 1 142 ? 0.752 6.007 -17.321 1.00 63.14 142 GLN A N 3
ATOM 7330 C CA . GLN A 1 142 ? -0.083 6.433 -16.210 1.00 43.25 142 GLN A CA 3
ATOM 7331 C C . GLN A 1 142 ? -0.877 7.667 -16.610 1.00 43.43 142 GLN A C 3
ATOM 7332 O O . GLN A 1 142 ? -0.311 8.743 -16.810 1.00 43.21 142 GLN A O 3
ATOM 7346 N N . VAL A 1 143 ? -2.180 7.502 -16.743 1.00 13.40 143 VAL A N 3
ATOM 7347 C CA . VAL A 1 143 ? -3.049 8.590 -17.155 1.00 31.42 143 VAL A CA 3
ATOM 7348 C C . VAL A 1 143 ? -3.839 9.126 -15.972 1.00 32.32 143 VAL A C 3
ATOM 7349 O O . VAL A 1 143 ? -4.135 8.393 -15.026 1.00 60.13 143 VAL A O 3
ATOM 7362 N N . SER A 1 144 ? -4.165 10.403 -16.022 1.00 35.14 144 SER A N 3
ATOM 7363 C CA . SER A 1 144 ? -4.911 11.040 -14.958 1.00 11.23 144 SER A CA 3
ATOM 7364 C C . SER A 1 144 ? -5.939 12.017 -15.520 1.00 53.53 144 SER A C 3
ATOM 7365 O O . SER A 1 144 ? -7.099 12.018 -15.111 1.00 44.01 144 SER A O 3
ATOM 7373 N N . ASP A 1 145 ? -5.508 12.833 -16.473 1.00 3.14 145 ASP A N 3
ATOM 7374 C CA . ASP A 1 145 ? -6.387 13.808 -17.101 1.00 71.31 145 ASP A CA 3
ATOM 7375 C C . ASP A 1 145 ? -7.222 13.138 -18.181 1.00 32.34 145 ASP A C 3
ATOM 7376 O O . ASP A 1 145 ? -6.819 12.114 -18.741 1.00 0.45 145 ASP A O 3
ATOM 7385 N N . GLU A 1 146 ? -8.384 13.715 -18.461 1.00 51.14 146 GLU A N 3
ATOM 7386 C CA . GLU A 1 146 ? -9.281 13.203 -19.487 1.00 33.23 146 GLU A CA 3
ATOM 7387 C C . GLU A 1 146 ? -8.559 13.037 -20.822 1.00 43.13 146 GLU A C 3
ATOM 7388 O O . GLU A 1 146 ? -8.761 12.049 -21.523 1.00 2.03 146 GLU A O 3
ATOM 7400 N N . SER A 1 147 ? -7.690 13.986 -21.149 1.00 53.42 147 SER A N 3
ATOM 7401 C CA . SER A 1 147 ? -7.002 13.988 -22.432 1.00 63.14 147 SER A CA 3
ATOM 7402 C C . SER A 1 147 ? -6.095 12.771 -22.563 1.00 61.13 147 SER A C 3
ATOM 7403 O O . SER A 1 147 ? -6.017 12.158 -23.627 1.00 21.04 147 SER A O 3
ATOM 7411 N N . GLU A 1 148 ? -5.441 12.411 -21.463 1.00 51.15 148 GLU A N 3
ATOM 7412 C CA . GLU A 1 148 ? -4.499 11.298 -21.455 1.00 5.45 148 GLU A CA 3
ATOM 7413 C C . GLU A 1 148 ? -5.215 9.977 -21.722 1.00 23.45 148 GLU A C 3
ATOM 7414 O O . GLU A 1 148 ? -4.666 9.079 -22.356 1.00 13.25 148 GLU A O 3
ATOM 7426 N N . MET A 1 149 ? -6.446 9.868 -21.239 1.00 12.34 149 MET A N 3
ATOM 7427 C CA . MET A 1 149 ? -7.233 8.654 -21.424 1.00 32.50 149 MET A CA 3
ATOM 7428 C C . MET A 1 149 ? -8.157 8.794 -22.631 1.00 44.34 149 MET A C 3
ATOM 7429 O O . MET A 1 149 ? -9.060 7.985 -22.840 1.00 60.51 149 MET A O 3
ATOM 7443 N N . SER A 1 150 ? -7.913 9.822 -23.430 1.00 72.24 150 SER A N 3
ATOM 7444 C CA . SER A 1 150 ? -8.699 10.061 -24.627 1.00 52.44 150 SER A CA 3
ATOM 7445 C C . SER A 1 150 ? -8.059 9.404 -25.843 1.00 64.25 150 SER A C 3
ATOM 7446 O O . SER A 1 150 ? -6.883 9.033 -25.825 1.00 24.42 150 SER A O 3
ATOM 7454 N N . HIS A 1 151 ? -8.844 9.290 -26.907 1.00 0.04 151 HIS A N 3
ATOM 7455 C CA . HIS A 1 151 ? -8.383 8.697 -28.160 1.00 22.44 151 HIS A CA 3
ATOM 7456 C C . HIS A 1 151 ? -7.210 9.474 -28.762 1.00 43.23 151 HIS A C 3
ATOM 7457 O O . HIS A 1 151 ? -6.409 8.913 -29.505 1.00 3.23 151 HIS A O 3
ATOM 7472 N N . LYS A 1 152 ? -7.113 10.761 -28.438 1.00 71.52 152 LYS A N 3
ATOM 7473 C CA . LYS A 1 152 ? -6.044 11.601 -28.969 1.00 42.22 152 LYS A CA 3
ATOM 7474 C C . LYS A 1 152 ? -4.673 11.161 -28.454 1.00 41.13 152 LYS A C 3
ATOM 7475 O O . LYS A 1 152 ? -3.792 10.813 -29.242 1.00 15.33 152 LYS A O 3
ATOM 7494 N N . GLU A 1 153 ? -4.502 11.168 -27.136 1.00 32.24 153 GLU A N 3
ATOM 7495 C CA . GLU A 1 153 ? -3.210 10.861 -26.531 1.00 64.44 153 GLU A CA 3
ATOM 7496 C C . GLU A 1 153 ? -2.786 9.427 -26.805 1.00 34.11 153 GLU A C 3
ATOM 7497 O O . GLU A 1 153 ? -1.610 9.159 -27.047 1.00 11.12 153 GLU A O 3
ATOM 7509 N N . LEU A 1 154 ? -3.739 8.506 -26.776 1.00 4.54 154 LEU A N 3
ATOM 7510 C CA . LEU A 1 154 ? -3.440 7.110 -27.055 1.00 33.34 154 LEU A CA 3
ATOM 7511 C C . LEU A 1 154 ? -2.866 6.956 -28.455 1.00 73.25 154 LEU A C 3
ATOM 7512 O O . LEU A 1 154 ? -1.902 6.221 -28.663 1.00 40.01 154 LEU A O 3
ATOM 7528 N N . LEU A 1 155 ? -3.440 7.679 -29.406 1.00 10.40 155 LEU A N 3
ATOM 7529 C CA . LEU A 1 155 ? -2.970 7.636 -30.779 1.00 52.14 155 LEU A CA 3
ATOM 7530 C C . LEU A 1 155 ? -1.621 8.339 -30.888 1.00 33.13 155 LEU A C 3
ATOM 7531 O O . LEU A 1 155 ? -0.739 7.899 -31.621 1.00 34.12 155 LEU A O 3
ATOM 7547 N N . ASN A 1 156 ? -1.464 9.426 -30.142 1.00 64.22 156 ASN A N 3
ATOM 7548 C CA . ASN A 1 156 ? -0.218 10.186 -30.144 1.00 1.51 156 ASN A CA 3
ATOM 7549 C C . ASN A 1 156 ? 0.938 9.326 -29.643 1.00 31.31 156 ASN A C 3
ATOM 7550 O O . ASN A 1 156 ? 1.982 9.242 -30.283 1.00 1.12 156 ASN A O 3
ATOM 7561 N N . LYS A 1 157 ? 0.728 8.670 -28.512 1.00 23.34 157 LYS A N 3
ATOM 7562 C CA . LYS A 1 157 ? 1.750 7.823 -27.901 1.00 52.32 157 LYS A CA 3
ATOM 7563 C C . LYS A 1 157 ? 2.041 6.619 -28.774 1.00 13.13 157 LYS A C 3
ATOM 7564 O O . LYS A 1 157 ? 3.193 6.293 -29.063 1.00 25.41 157 LYS A O 3
ATOM 7583 N N . LEU A 1 158 ? 0.983 5.965 -29.197 1.00 13.41 158 LEU A N 3
ATOM 7584 C CA . LEU A 1 158 ? 1.107 4.799 -30.060 1.00 51.11 158 LEU A CA 3
ATOM 7585 C C . LEU A 1 158 ? 1.639 5.174 -31.444 1.00 14.15 158 LEU A C 3
ATOM 7586 O O . LEU A 1 158 ? 2.077 4.310 -32.205 1.00 24.34 158 LEU A O 3
ATOM 7602 N N . GLY A 1 159 ? 1.608 6.454 -31.770 1.00 31.32 159 GLY A N 3
ATOM 7603 C CA . GLY A 1 159 ? 2.204 6.911 -33.007 1.00 33.03 159 GLY A CA 3
ATOM 7604 C C . GLY A 1 159 ? 3.653 7.313 -32.833 1.00 30.21 159 GLY A C 3
ATOM 7605 O O . GLY A 1 159 ? 4.485 7.021 -33.688 1.00 44.53 159 GLY A O 3
ATOM 7609 N N . GLU A 1 160 ? 3.967 7.961 -31.717 1.00 23.01 160 GLU A N 3
ATOM 7610 C CA . GLU A 1 160 ? 5.322 8.440 -31.475 1.00 53.34 160 GLU A CA 3
ATOM 7611 C C . GLU A 1 160 ? 6.285 7.281 -31.235 1.00 72.33 160 GLU A C 3
ATOM 7612 O O . GLU A 1 160 ? 7.449 7.364 -31.618 1.00 72.42 160 GLU A O 3
ATOM 7624 N N . LYS A 1 161 ? 5.784 6.199 -30.623 1.00 62.31 161 LYS A N 3
ATOM 7625 C CA . LYS A 1 161 ? 6.624 5.059 -30.241 1.00 43.21 161 LYS A CA 3
ATOM 7626 C C . LYS A 1 161 ? 7.533 4.602 -31.382 1.00 21.40 161 LYS A C 3
ATOM 7627 O O . LYS A 1 161 ? 8.755 4.682 -31.281 1.00 4.15 161 LYS A O 3
ATOM 7646 N N . TYR A 1 162 ? 6.938 4.131 -32.467 1.00 71.42 162 TYR A N 3
ATOM 7647 C CA . TYR A 1 162 ? 7.713 3.647 -33.599 1.00 24.21 162 TYR A CA 3
ATOM 7648 C C . TYR A 1 162 ? 7.344 4.395 -34.869 1.00 22.52 162 TYR A C 3
ATOM 7649 O O . TYR A 1 162 ? 7.518 3.890 -35.978 1.00 40.31 162 TYR A O 3
ATOM 7667 N N . GLY A 1 163 ? 6.830 5.600 -34.695 1.00 45.35 163 GLY A N 3
ATOM 7668 C CA . GLY A 1 163 ? 6.506 6.437 -35.830 1.00 4.44 163 GLY A CA 3
ATOM 7669 C C . GLY A 1 163 ? 7.464 7.600 -35.956 1.00 61.14 163 GLY A C 3
ATOM 7670 O O . GLY A 1 163 ? 8.385 7.570 -36.775 1.00 31.25 163 GLY A O 3
ATOM 7674 N N . ASP A 1 164 ? 7.261 8.618 -35.134 1.00 3.23 164 ASP A N 3
ATOM 7675 C CA . ASP A 1 164 ? 8.119 9.798 -35.139 1.00 1.32 164 ASP A CA 3
ATOM 7676 C C . ASP A 1 164 ? 8.005 10.530 -33.806 1.00 2.04 164 ASP A C 3
ATOM 7677 O O . ASP A 1 164 ? 6.902 10.833 -33.353 1.00 11.13 164 ASP A O 3
ATOM 7686 N N . HIS A 1 165 ? 9.139 10.788 -33.172 1.00 42.41 165 HIS A N 3
ATOM 7687 C CA . HIS A 1 165 ? 9.155 11.442 -31.867 1.00 51.02 165 HIS A CA 3
ATOM 7688 C C . HIS A 1 165 ? 9.262 12.948 -32.026 1.00 13.30 165 HIS A C 3
ATOM 7689 O O . HIS A 1 165 ? 8.231 13.634 -31.904 1.00 62.43 165 HIS A O 3
ATOM 7705 N N . MET A 1 1 ? 2.030 -0.761 1.180 1.00 63.02 1 MET A N 4
ATOM 7706 C CA . MET A 1 1 ? 2.275 -0.681 -0.281 1.00 60.35 1 MET A CA 4
ATOM 7707 C C . MET A 1 1 ? 3.199 -1.802 -0.743 1.00 20.31 1 MET A C 4
ATOM 7708 O O . MET A 1 1 ? 2.921 -2.468 -1.737 1.00 2.13 1 MET A O 4
ATOM 7724 N N . SER A 1 2 ? 4.275 -2.036 -0.001 1.00 21.14 2 SER A N 4
ATOM 7725 C CA . SER A 1 2 ? 5.235 -3.077 -0.340 1.00 23.12 2 SER A CA 4
ATOM 7726 C C . SER A 1 2 ? 4.725 -4.433 0.142 1.00 32.05 2 SER A C 4
ATOM 7727 O O . SER A 1 2 ? 5.493 -5.295 0.564 1.00 34.43 2 SER A O 4
ATOM 7735 N N . SER A 1 3 ? 3.419 -4.616 0.040 1.00 44.24 3 SER A N 4
ATOM 7736 C CA . SER A 1 3 ? 2.752 -5.781 0.584 1.00 20.13 3 SER A CA 4
ATOM 7737 C C . SER A 1 3 ? 2.689 -6.908 -0.439 1.00 62.23 3 SER A C 4
ATOM 7738 O O . SER A 1 3 ? 2.454 -8.064 -0.087 1.00 54.34 3 SER A O 4
ATOM 7746 N N . GLY A 1 4 ? 2.908 -6.573 -1.705 1.00 33.43 4 GLY A N 4
ATOM 7747 C CA . GLY A 1 4 ? 2.831 -7.573 -2.748 1.00 2.23 4 GLY A CA 4
ATOM 7748 C C . GLY A 1 4 ? 1.412 -7.780 -3.228 1.00 34.52 4 GLY A C 4
ATOM 7749 O O . GLY A 1 4 ? 0.661 -8.576 -2.660 1.00 63.34 4 GLY A O 4
ATOM 7753 N N . VAL A 1 5 ? 1.036 -7.049 -4.263 1.00 23.14 5 VAL A N 4
ATOM 7754 C CA . VAL A 1 5 ? -0.298 -7.157 -4.824 1.00 44.52 5 VAL A CA 4
ATOM 7755 C C . VAL A 1 5 ? -0.404 -8.408 -5.689 1.00 52.33 5 VAL A C 4
ATOM 7756 O O . VAL A 1 5 ? 0.432 -8.644 -6.560 1.00 5.14 5 VAL A O 4
ATOM 7769 N N . MET A 1 6 ? -1.419 -9.214 -5.431 1.00 21.43 6 MET A N 4
ATOM 7770 C CA . MET A 1 6 ? -1.631 -10.436 -6.192 1.00 13.10 6 MET A CA 4
ATOM 7771 C C . MET A 1 6 ? -2.823 -10.272 -7.128 1.00 63.30 6 MET A C 4
ATOM 7772 O O . MET A 1 6 ? -3.713 -9.464 -6.871 1.00 30.54 6 MET A O 4
ATOM 7786 N N . VAL A 1 7 ? -2.830 -11.024 -8.215 1.00 54.13 7 VAL A N 4
ATOM 7787 C CA . VAL A 1 7 ? -3.902 -10.942 -9.199 1.00 64.40 7 VAL A CA 4
ATOM 7788 C C . VAL A 1 7 ? -4.646 -12.272 -9.286 1.00 22.41 7 VAL A C 4
ATOM 7789 O O . VAL A 1 7 ? -4.037 -13.337 -9.142 1.00 35.43 7 VAL A O 4
ATOM 7802 N N . ASP A 1 8 ? -5.958 -12.215 -9.490 1.00 75.13 8 ASP A N 4
ATOM 7803 C CA . ASP A 1 8 ? -6.750 -13.432 -9.626 1.00 41.44 8 ASP A CA 4
ATOM 7804 C C . ASP A 1 8 ? -6.463 -14.078 -10.982 1.00 33.10 8 ASP A C 4
ATOM 7805 O O . ASP A 1 8 ? -6.093 -13.392 -11.931 1.00 30.24 8 ASP A O 4
ATOM 7814 N N . PRO A 1 9 ? -6.598 -15.409 -11.078 1.00 55.14 9 PRO A N 4
ATOM 7815 C CA . PRO A 1 9 ? -6.209 -16.170 -12.275 1.00 22.12 9 PRO A CA 4
ATOM 7816 C C . PRO A 1 9 ? -6.864 -15.679 -13.568 1.00 52.04 9 PRO A C 4
ATOM 7817 O O . PRO A 1 9 ? -6.232 -15.690 -14.628 1.00 14.15 9 PRO A O 4
ATOM 7828 N N . ASP A 1 10 ? -8.105 -15.212 -13.482 1.00 3.14 10 ASP A N 4
ATOM 7829 C CA . ASP A 1 10 ? -8.883 -14.928 -14.683 1.00 25.11 10 ASP A CA 4
ATOM 7830 C C . ASP A 1 10 ? -8.448 -13.625 -15.344 1.00 41.51 10 ASP A C 4
ATOM 7831 O O . ASP A 1 10 ? -8.853 -13.337 -16.469 1.00 72.31 10 ASP A O 4
ATOM 7840 N N . VAL A 1 11 ? -7.615 -12.836 -14.669 1.00 62.34 11 VAL A N 4
ATOM 7841 C CA . VAL A 1 11 ? -7.065 -11.646 -15.306 1.00 54.14 11 VAL A CA 4
ATOM 7842 C C . VAL A 1 11 ? -6.298 -12.052 -16.565 1.00 14.24 11 VAL A C 4
ATOM 7843 O O . VAL A 1 11 ? -6.555 -11.530 -17.649 1.00 72.20 11 VAL A O 4
ATOM 7856 N N . GLN A 1 12 ? -5.414 -13.041 -16.427 1.00 74.11 12 GLN A N 4
ATOM 7857 C CA . GLN A 1 12 ? -4.645 -13.550 -17.555 1.00 51.35 12 GLN A CA 4
ATOM 7858 C C . GLN A 1 12 ? -5.533 -14.350 -18.487 1.00 2.34 12 GLN A C 4
ATOM 7859 O O . GLN A 1 12 ? -5.361 -14.316 -19.706 1.00 11.42 12 GLN A O 4
ATOM 7873 N N . THR A 1 13 ? -6.490 -15.063 -17.910 1.00 44.41 13 THR A N 4
ATOM 7874 C CA . THR A 1 13 ? -7.451 -15.815 -18.694 1.00 75.25 13 THR A CA 4
ATOM 7875 C C . THR A 1 13 ? -8.233 -14.878 -19.615 1.00 1.23 13 THR A C 4
ATOM 7876 O O . THR A 1 13 ? -8.615 -15.257 -20.715 1.00 40.13 13 THR A O 4
ATOM 7887 N N . SER A 1 14 ? -8.445 -13.645 -19.161 1.00 14.12 14 SER A N 4
ATOM 7888 C CA . SER A 1 14 ? -9.143 -12.642 -19.953 1.00 54.42 14 SER A CA 4
ATOM 7889 C C . SER A 1 14 ? -8.223 -12.020 -21.007 1.00 21.23 14 SER A C 4
ATOM 7890 O O . SER A 1 14 ? -8.677 -11.662 -22.094 1.00 5.41 14 SER A O 4
ATOM 7898 N N . PHE A 1 15 ? -6.934 -11.905 -20.696 1.00 65.22 15 PHE A N 4
ATOM 7899 C CA . PHE A 1 15 ? -5.960 -11.421 -21.675 1.00 31.14 15 PHE A CA 4
ATOM 7900 C C . PHE A 1 15 ? -5.901 -12.372 -22.864 1.00 73.13 15 PHE A C 4
ATOM 7901 O O . PHE A 1 15 ? -5.833 -11.953 -24.022 1.00 62.33 15 PHE A O 4
ATOM 7918 N N . GLN A 1 16 ? -5.952 -13.660 -22.565 1.00 73.53 16 GLN A N 4
ATOM 7919 C CA . GLN A 1 16 ? -5.958 -14.685 -23.595 1.00 30.53 16 GLN A CA 4
ATOM 7920 C C . GLN A 1 16 ? -7.365 -14.862 -24.161 1.00 32.55 16 GLN A C 4
ATOM 7921 O O . GLN A 1 16 ? -7.545 -15.426 -25.238 1.00 35.21 16 GLN A O 4
ATOM 7935 N N . LYS A 1 17 ? -8.348 -14.342 -23.435 1.00 70.03 17 LYS A N 4
ATOM 7936 C CA . LYS A 1 17 ? -9.757 -14.516 -23.776 1.00 5.02 17 LYS A CA 4
ATOM 7937 C C . LYS A 1 17 ? -10.133 -13.655 -24.976 1.00 55.32 17 LYS A C 4
ATOM 7938 O O . LYS A 1 17 ? -11.046 -13.985 -25.726 1.00 55.11 17 LYS A O 4
ATOM 7957 N N . LEU A 1 18 ? -9.436 -12.543 -25.149 1.00 2.34 18 LEU A N 4
ATOM 7958 C CA . LEU A 1 18 ? -9.661 -11.691 -26.309 1.00 14.14 18 LEU A CA 4
ATOM 7959 C C . LEU A 1 18 ? -8.703 -12.057 -27.438 1.00 42.25 18 LEU A C 4
ATOM 7960 O O . LEU A 1 18 ? -9.048 -11.960 -28.618 1.00 31.25 18 LEU A O 4
ATOM 7976 N N . SER A 1 19 ? -7.517 -12.517 -27.068 1.00 33.04 19 SER A N 4
ATOM 7977 C CA . SER A 1 19 ? -6.468 -12.813 -28.035 1.00 55.54 19 SER A CA 4
ATOM 7978 C C . SER A 1 19 ? -6.717 -14.133 -28.770 1.00 51.13 19 SER A C 4
ATOM 7979 O O . SER A 1 19 ? -6.050 -14.429 -29.763 1.00 0.35 19 SER A O 4
ATOM 7987 N N . GLU A 1 20 ? -7.686 -14.913 -28.304 1.00 53.42 20 GLU A N 4
ATOM 7988 C CA . GLU A 1 20 ? -7.938 -16.235 -28.876 1.00 51.13 20 GLU A CA 4
ATOM 7989 C C . GLU A 1 20 ? -8.746 -16.161 -30.171 1.00 50.54 20 GLU A C 4
ATOM 7990 O O . GLU A 1 20 ? -8.993 -17.182 -30.813 1.00 12.44 20 GLU A O 4
ATOM 8002 N N . GLY A 1 21 ? -9.148 -14.960 -30.563 1.00 54.41 21 GLY A N 4
ATOM 8003 C CA . GLY A 1 21 ? -9.939 -14.822 -31.767 1.00 22.21 21 GLY A CA 4
ATOM 8004 C C . GLY A 1 21 ? -9.721 -13.510 -32.491 1.00 43.34 21 GLY A C 4
ATOM 8005 O O . GLY A 1 21 ? -8.918 -13.428 -33.421 1.00 42.11 21 GLY A O 4
ATOM 8009 N N . ARG A 1 22 ? -10.435 -12.481 -32.062 1.00 1.10 22 ARG A N 4
ATOM 8010 C CA . ARG A 1 22 ? -10.454 -11.210 -32.779 1.00 5.30 22 ARG A CA 4
ATOM 8011 C C . ARG A 1 22 ? -9.423 -10.230 -32.223 1.00 24.33 22 ARG A C 4
ATOM 8012 O O . ARG A 1 22 ? -9.057 -9.273 -32.902 1.00 62.44 22 ARG A O 4
ATOM 8033 N N . LYS A 1 23 ? -8.960 -10.478 -30.990 1.00 42.31 23 LYS A N 4
ATOM 8034 C CA . LYS A 1 23 ? -8.072 -9.550 -30.266 1.00 32.13 23 LYS A CA 4
ATOM 8035 C C . LYS A 1 23 ? -8.866 -8.340 -29.773 1.00 73.22 23 LYS A C 4
ATOM 8036 O O . LYS A 1 23 ? -8.744 -7.927 -28.623 1.00 12.14 23 LYS A O 4
ATOM 8055 N N . GLU A 1 24 ? -9.705 -7.806 -30.650 1.00 54.55 24 GLU A N 4
ATOM 8056 C CA . GLU A 1 24 ? -10.607 -6.712 -30.312 1.00 20.12 24 GLU A CA 4
ATOM 8057 C C . GLU A 1 24 ? -11.877 -7.246 -29.647 1.00 33.03 24 GLU A C 4
ATOM 8058 O O . GLU A 1 24 ? -12.898 -6.562 -29.587 1.00 53.41 24 GLU A O 4
ATOM 8070 N N . TYR A 1 25 ? -11.805 -8.473 -29.144 1.00 54.45 25 TYR A N 4
ATOM 8071 C CA . TYR A 1 25 ? -12.930 -9.085 -28.448 1.00 32.33 25 TYR A CA 4
ATOM 8072 C C . TYR A 1 25 ? -13.076 -8.505 -27.050 1.00 10.11 25 TYR A C 4
ATOM 8073 O O . TYR A 1 25 ? -12.508 -7.454 -26.753 1.00 34.41 25 TYR A O 4
ATOM 8091 N N . ARG A 1 26 ? -13.878 -9.173 -26.220 1.00 14.33 26 ARG A N 4
ATOM 8092 C CA . ARG A 1 26 ? -14.096 -8.760 -24.833 1.00 3.12 26 ARG A CA 4
ATOM 8093 C C . ARG A 1 26 ? -12.803 -8.283 -24.178 1.00 10.44 26 ARG A C 4
ATOM 8094 O O . ARG A 1 26 ? -11.812 -9.009 -24.138 1.00 55.33 26 ARG A O 4
ATOM 8115 N N . TYR A 1 27 ? -12.830 -7.071 -23.644 1.00 63.13 27 TYR A N 4
ATOM 8116 C CA . TYR A 1 27 ? -11.643 -6.489 -23.049 1.00 4.12 27 TYR A CA 4
ATOM 8117 C C . TYR A 1 27 ? -11.661 -6.696 -21.547 1.00 21.44 27 TYR A C 4
ATOM 8118 O O . TYR A 1 27 ? -12.703 -6.994 -20.963 1.00 14.41 27 TYR A O 4
ATOM 8136 N N . ILE A 1 28 ? -10.509 -6.525 -20.931 1.00 22.12 28 ILE A N 4
ATOM 8137 C CA . ILE A 1 28 ? -10.333 -6.875 -19.536 1.00 0.22 28 ILE A CA 4
ATOM 8138 C C . ILE A 1 28 ? -10.248 -5.630 -18.652 1.00 24.23 28 ILE A C 4
ATOM 8139 O O . ILE A 1 28 ? -9.318 -4.827 -18.761 1.00 64.44 28 ILE A O 4
ATOM 8155 N N . ILE A 1 29 ? -11.252 -5.471 -17.799 1.00 71.22 29 ILE A N 4
ATOM 8156 C CA . ILE A 1 29 ? -11.296 -4.375 -16.840 1.00 23.13 29 ILE A CA 4
ATOM 8157 C C . ILE A 1 29 ? -11.083 -4.933 -15.435 1.00 4.04 29 ILE A C 4
ATOM 8158 O O . ILE A 1 29 ? -11.836 -5.804 -14.995 1.00 33.23 29 ILE A O 4
ATOM 8174 N N . PHE A 1 30 ? -10.067 -4.449 -14.733 1.00 13.22 30 PHE A N 4
ATOM 8175 C CA . PHE A 1 30 ? -9.733 -4.994 -13.422 1.00 22.13 30 PHE A CA 4
ATOM 8176 C C . PHE A 1 30 ? -9.395 -3.897 -12.410 1.00 31.11 30 PHE A C 4
ATOM 8177 O O . PHE A 1 30 ? -8.791 -2.877 -12.747 1.00 32.30 30 PHE A O 4
ATOM 8194 N N . LYS A 1 31 ? -9.821 -4.111 -11.167 1.00 25.11 31 LYS A N 4
ATOM 8195 C CA . LYS A 1 31 ? -9.624 -3.137 -10.092 1.00 11.31 31 LYS A CA 4
ATOM 8196 C C . LYS A 1 31 ? -8.960 -3.795 -8.891 1.00 73.00 31 LYS A C 4
ATOM 8197 O O . LYS A 1 31 ? -8.702 -5.000 -8.897 1.00 52.33 31 LYS A O 4
ATOM 8216 N N . ILE A 1 32 ? -8.699 -2.997 -7.863 1.00 43.31 32 ILE A N 4
ATOM 8217 C CA . ILE A 1 32 ? -8.173 -3.509 -6.608 1.00 71.15 32 ILE A CA 4
ATOM 8218 C C . ILE A 1 32 ? -9.306 -3.823 -5.643 1.00 61.22 32 ILE A C 4
ATOM 8219 O O . ILE A 1 32 ? -10.132 -2.963 -5.333 1.00 3.23 32 ILE A O 4
ATOM 8235 N N . ASP A 1 33 ? -9.353 -5.063 -5.191 1.00 43.01 33 ASP A N 4
ATOM 8236 C CA . ASP A 1 33 ? -10.296 -5.464 -4.163 1.00 71.42 33 ASP A CA 4
ATOM 8237 C C . ASP A 1 33 ? -9.539 -5.709 -2.872 1.00 40.53 33 ASP A C 4
ATOM 8238 O O . ASP A 1 33 ? -8.952 -6.778 -2.682 1.00 21.53 33 ASP A O 4
ATOM 8247 N N . GLU A 1 34 ? -9.519 -4.688 -2.020 1.00 20.34 34 GLU A N 4
ATOM 8248 C CA . GLU A 1 34 ? -8.783 -4.705 -0.758 1.00 5.02 34 GLU A CA 4
ATOM 8249 C C . GLU A 1 34 ? -7.270 -4.715 -0.995 1.00 42.52 34 GLU A C 4
ATOM 8250 O O . GLU A 1 34 ? -6.589 -3.723 -0.735 1.00 61.30 34 GLU A O 4
ATOM 8262 N N . ASN A 1 35 ? -6.748 -5.828 -1.501 1.00 42.15 35 ASN A N 4
ATOM 8263 C CA . ASN A 1 35 ? -5.308 -5.974 -1.686 1.00 61.32 35 ASN A CA 4
ATOM 8264 C C . ASN A 1 35 ? -4.970 -6.715 -2.983 1.00 72.34 35 ASN A C 4
ATOM 8265 O O . ASN A 1 35 ? -3.829 -6.684 -3.440 1.00 54.10 35 ASN A O 4
ATOM 8276 N N . LYS A 1 36 ? -5.951 -7.375 -3.591 1.00 20.13 36 LYS A N 4
ATOM 8277 C CA . LYS A 1 36 ? -5.673 -8.144 -4.799 1.00 33.30 36 LYS A CA 4
ATOM 8278 C C . LYS A 1 36 ? -6.431 -7.590 -6.002 1.00 74.04 36 LYS A C 4
ATOM 8279 O O . LYS A 1 36 ? -7.476 -6.955 -5.856 1.00 61.43 36 LYS A O 4
ATOM 8298 N N . VAL A 1 37 ? -5.886 -7.834 -7.186 1.00 13.40 37 VAL A N 4
ATOM 8299 C CA . VAL A 1 37 ? -6.501 -7.396 -8.429 1.00 22.02 37 VAL A CA 4
ATOM 8300 C C . VAL A 1 37 ? -7.440 -8.472 -8.951 1.00 61.33 37 VAL A C 4
ATOM 8301 O O . VAL A 1 37 ? -7.022 -9.608 -9.181 1.00 1.51 37 VAL A O 4
ATOM 8314 N N . ILE A 1 38 ? -8.702 -8.121 -9.127 1.00 1.32 38 ILE A N 4
ATOM 8315 C CA . ILE A 1 38 ? -9.683 -9.065 -9.640 1.00 51.25 38 ILE A CA 4
ATOM 8316 C C . ILE A 1 38 ? -10.287 -8.560 -10.944 1.00 41.34 38 ILE A C 4
ATOM 8317 O O . ILE A 1 38 ? -10.420 -7.349 -11.154 1.00 71.14 38 ILE A O 4
ATOM 8333 N N . VAL A 1 39 ? -10.627 -9.489 -11.823 1.00 54.42 39 VAL A N 4
ATOM 8334 C CA . VAL A 1 39 ? -11.342 -9.162 -13.046 1.00 44.44 39 VAL A CA 4
ATOM 8335 C C . VAL A 1 39 ? -12.749 -8.654 -12.724 1.00 12.01 39 VAL A C 4
ATOM 8336 O O . VAL A 1 39 ? -13.540 -9.340 -12.073 1.00 35.34 39 VAL A O 4
ATOM 8349 N N . GLU A 1 40 ? -13.044 -7.438 -13.152 1.00 63.33 40 GLU A N 4
ATOM 8350 C CA . GLU A 1 40 ? -14.362 -6.863 -12.945 1.00 32.03 40 GLU A CA 4
ATOM 8351 C C . GLU A 1 40 ? -15.259 -7.174 -14.133 1.00 24.21 40 GLU A C 4
ATOM 8352 O O . GLU A 1 40 ? -16.328 -7.765 -13.981 1.00 70.41 40 GLU A O 4
ATOM 8364 N N . ALA A 1 41 ? -14.804 -6.794 -15.316 1.00 4.14 41 ALA A N 4
ATOM 8365 C CA . ALA A 1 41 ? -15.603 -6.939 -16.517 1.00 25.33 41 ALA A CA 4
ATOM 8366 C C . ALA A 1 41 ? -14.767 -7.457 -17.673 1.00 64.45 41 ALA A C 4
ATOM 8367 O O . ALA A 1 41 ? -13.604 -7.082 -17.831 1.00 44.12 41 ALA A O 4
ATOM 8374 N N . ALA A 1 42 ? -15.363 -8.331 -18.462 1.00 33.14 42 ALA A N 4
ATOM 8375 C CA . ALA A 1 42 ? -14.756 -8.802 -19.690 1.00 75.50 42 ALA A CA 4
ATOM 8376 C C . ALA A 1 42 ? -15.703 -8.534 -20.848 1.00 64.34 42 ALA A C 4
ATOM 8377 O O . ALA A 1 42 ? -16.456 -9.412 -21.272 1.00 32.11 42 ALA A O 4
ATOM 8384 N N . VAL A 1 43 ? -15.690 -7.301 -21.332 1.00 21.44 43 VAL A N 4
ATOM 8385 C CA . VAL A 1 43 ? -16.626 -6.870 -22.358 1.00 3.04 43 VAL A CA 4
ATOM 8386 C C . VAL A 1 43 ? -15.909 -6.087 -23.449 1.00 13.32 43 VAL A C 4
ATOM 8387 O O . VAL A 1 43 ? -14.977 -5.337 -23.176 1.00 62.45 43 VAL A O 4
ATOM 8400 N N . THR A 1 44 ? -16.324 -6.291 -24.687 1.00 55.11 44 THR A N 4
ATOM 8401 C CA . THR A 1 44 ? -15.753 -5.563 -25.807 1.00 43.24 44 THR A CA 4
ATOM 8402 C C . THR A 1 44 ? -16.675 -4.432 -26.215 1.00 24.25 44 THR A C 4
ATOM 8403 O O . THR A 1 44 ? -17.878 -4.478 -25.950 1.00 33.23 44 THR A O 4
ATOM 8414 N N . GLN A 1 45 ? -16.118 -3.423 -26.862 1.00 72.01 45 GLN A N 4
ATOM 8415 C CA . GLN A 1 45 ? -16.911 -2.325 -27.366 1.00 73.21 45 GLN A CA 4
ATOM 8416 C C . GLN A 1 45 ? -17.792 -2.794 -28.521 1.00 31.35 45 GLN A C 4
ATOM 8417 O O . GLN A 1 45 ? -18.792 -2.158 -28.851 1.00 35.33 45 GLN A O 4
ATOM 8431 N N . ASP A 1 46 ? -17.418 -3.927 -29.112 1.00 3.31 46 ASP A N 4
ATOM 8432 C CA . ASP A 1 46 ? -18.222 -4.562 -30.153 1.00 63.24 46 ASP A CA 4
ATOM 8433 C C . ASP A 1 46 ? -19.622 -4.878 -29.625 1.00 62.33 46 ASP A C 4
ATOM 8434 O O . ASP A 1 46 ? -20.625 -4.457 -30.203 1.00 15.45 46 ASP A O 4
ATOM 8443 N N . GLN A 1 47 ? -19.684 -5.589 -28.500 1.00 64.21 47 GLN A N 4
ATOM 8444 C CA . GLN A 1 47 ? -20.964 -5.930 -27.881 1.00 51.42 47 GLN A CA 4
ATOM 8445 C C . GLN A 1 47 ? -21.502 -4.754 -27.077 1.00 42.11 47 GLN A C 4
ATOM 8446 O O . GLN A 1 47 ? -22.686 -4.704 -26.747 1.00 42.31 47 GLN A O 4
ATOM 8460 N N . LEU A 1 48 ? -20.619 -3.812 -26.770 1.00 51.03 48 LEU A N 4
ATOM 8461 C CA . LEU A 1 48 ? -20.996 -2.584 -26.077 1.00 2.11 48 LEU A CA 4
ATOM 8462 C C . LEU A 1 48 ? -21.917 -1.737 -26.958 1.00 2.23 48 LEU A C 4
ATOM 8463 O O . LEU A 1 48 ? -22.589 -0.823 -26.481 1.00 44.21 48 LEU A O 4
ATOM 8479 N N . GLY A 1 49 ? -21.953 -2.058 -28.245 1.00 50.21 49 GLY A N 4
ATOM 8480 C CA . GLY A 1 49 ? -22.825 -1.353 -29.162 1.00 63.24 49 GLY A CA 4
ATOM 8481 C C . GLY A 1 49 ? -22.070 -0.353 -30.006 1.00 74.53 49 GLY A C 4
ATOM 8482 O O . GLY 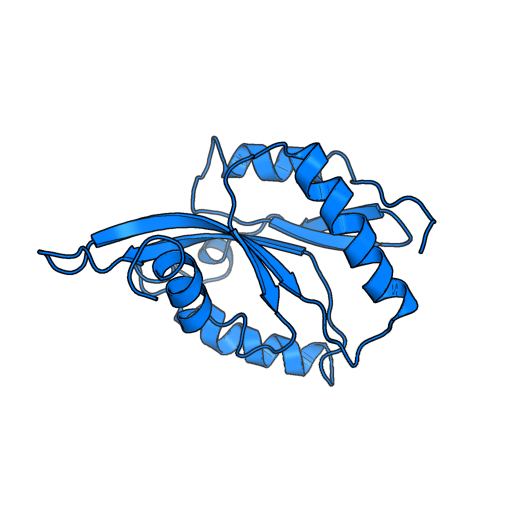A 1 49 ? -22.669 0.474 -30.690 1.00 4.44 49 GLY A O 4
ATOM 8486 N N . ILE A 1 50 ? -20.751 -0.426 -29.953 1.00 25.32 50 ILE A N 4
ATOM 8487 C CA . ILE A 1 50 ? -19.908 0.480 -30.713 1.00 63.31 50 ILE A CA 4
ATOM 8488 C C . ILE A 1 50 ? -19.576 -0.159 -32.062 1.00 14.02 50 ILE A C 4
ATOM 8489 O O . ILE A 1 50 ? -19.902 -1.327 -32.290 1.00 53.42 50 ILE A O 4
ATOM 8505 N N . THR A 1 51 ? -18.953 0.602 -32.949 1.00 2.52 51 THR A N 4
ATOM 8506 C CA . THR A 1 51 ? -18.651 0.141 -34.294 1.00 65.03 51 THR A CA 4
ATOM 8507 C C . THR A 1 51 ? -17.785 -1.124 -34.279 1.00 51.22 51 THR A C 4
ATOM 8508 O O . THR A 1 51 ? -18.186 -2.164 -34.801 1.00 33.43 51 THR A O 4
ATOM 8519 N N . GLY A 1 52 ? -16.607 -1.031 -33.681 1.00 34.34 52 GLY A N 4
ATOM 8520 C CA . GLY A 1 52 ? -15.734 -2.184 -33.580 1.00 44.41 52 GLY A CA 4
ATOM 8521 C C . GLY A 1 52 ? -14.278 -1.788 -33.461 1.00 63.14 52 GLY A C 4
ATOM 8522 O O . GLY A 1 52 ? -13.781 -1.563 -32.359 1.00 33.44 52 GLY A O 4
ATOM 8526 N N . ASP A 1 53 ? -13.600 -1.694 -34.600 1.00 30.44 53 ASP A N 4
ATOM 8527 C CA . ASP A 1 53 ? -12.193 -1.297 -34.638 1.00 74.55 53 ASP A CA 4
ATOM 8528 C C . ASP A 1 53 ? -12.053 0.147 -34.162 1.00 54.24 53 ASP A C 4
ATOM 8529 O O . ASP A 1 53 ? -12.812 1.020 -34.595 1.00 4.14 53 ASP A O 4
ATOM 8538 N N . ASP A 1 54 ? -11.084 0.397 -33.285 1.00 63.25 54 ASP A N 4
ATOM 8539 C CA . ASP A 1 54 ? -10.940 1.705 -32.632 1.00 43.21 54 ASP A CA 4
ATOM 8540 C C . ASP A 1 54 ? -10.763 2.855 -33.624 1.00 61.20 54 ASP A C 4
ATOM 8541 O O . ASP A 1 54 ? -11.612 3.736 -33.719 1.00 71.53 54 ASP A O 4
ATOM 8550 N N . TYR A 1 55 ? -9.677 2.861 -34.370 1.00 30.24 55 TYR A N 4
ATOM 8551 C CA . TYR A 1 55 ? -9.412 3.974 -35.268 1.00 62.31 55 TYR A CA 4
ATOM 8552 C C . TYR A 1 55 ? -9.585 3.543 -36.718 1.00 13.55 55 TYR A C 4
ATOM 8553 O O . TYR A 1 55 ? -9.732 4.373 -37.612 1.00 3.21 55 TYR A O 4
ATOM 8571 N N . ASP A 1 56 ? -9.583 2.238 -36.942 1.00 62.05 56 ASP A N 4
ATOM 8572 C CA . ASP A 1 56 ? -9.749 1.699 -38.287 1.00 14.32 56 ASP A CA 4
ATOM 8573 C C . ASP A 1 56 ? -11.209 1.783 -38.725 1.00 72.30 56 ASP A C 4
ATOM 8574 O O . ASP A 1 56 ? -11.527 2.383 -39.750 1.00 43.21 56 ASP A O 4
ATOM 8583 N N . ASP A 1 57 ? -12.100 1.202 -37.927 1.00 60.15 57 ASP A N 4
ATOM 8584 C CA . ASP A 1 57 ? -13.531 1.227 -38.231 1.00 63.32 57 ASP A CA 4
ATOM 8585 C C . ASP A 1 57 ? -14.191 2.392 -37.497 1.00 63.20 57 ASP A C 4
ATOM 8586 O O . ASP A 1 57 ? -15.410 2.534 -37.490 1.00 74.33 57 ASP A O 4
ATOM 8595 N N . SER A 1 58 ? -13.352 3.217 -36.875 1.00 13.14 58 SER A N 4
ATOM 8596 C CA . SER A 1 58 ? -13.791 4.428 -36.189 1.00 51.22 58 SER A CA 4
ATOM 8597 C C . SER A 1 58 ? -14.744 4.123 -35.031 1.00 43.03 58 SER A C 4
ATOM 8598 O O . SER A 1 58 ? -15.963 4.167 -35.177 1.00 13.54 58 SER A O 4
ATOM 8606 N N . SER A 1 59 ? -14.168 3.797 -33.884 1.00 24.50 59 SER A N 4
ATOM 8607 C CA . SER A 1 59 ? -14.929 3.562 -32.667 1.00 13.41 59 SER A CA 4
ATOM 8608 C C . SER A 1 59 ? -14.404 4.441 -31.538 1.00 62.51 59 SER A C 4
ATOM 8609 O O . SER A 1 59 ? -14.890 4.374 -30.411 1.00 3.50 59 SER A O 4
ATOM 8617 N N . LYS A 1 60 ? -13.417 5.275 -31.862 1.00 51.44 60 LYS A N 4
ATOM 8618 C CA . LYS A 1 60 ? -12.805 6.190 -30.895 1.00 53.55 60 LYS A CA 4
ATOM 8619 C C . LYS A 1 60 ? -13.861 7.075 -30.224 1.00 14.25 60 LYS A C 4
ATOM 8620 O O . LYS A 1 60 ? -13.651 7.579 -29.121 1.00 3.22 60 LYS A O 4
ATOM 8639 N N . ALA A 1 61 ? -14.986 7.277 -30.914 1.00 31.35 61 ALA A N 4
ATOM 8640 C CA . ALA A 1 61 ? -16.100 8.056 -30.384 1.00 12.22 61 ALA A CA 4
ATOM 8641 C C . ALA A 1 61 ? -16.611 7.469 -29.069 1.00 43.31 61 ALA A C 4
ATOM 8642 O O . ALA A 1 61 ? -17.145 8.191 -28.226 1.00 45.21 61 ALA A O 4
ATOM 8649 N N . ALA A 1 62 ? -16.429 6.161 -28.892 1.00 53.43 62 ALA A N 4
ATOM 8650 C CA . ALA A 1 62 ? -16.790 5.497 -27.645 1.00 32.21 62 ALA A CA 4
ATOM 8651 C C . ALA A 1 62 ? -15.916 6.009 -26.511 1.00 60.14 62 ALA A C 4
ATOM 8652 O O . ALA A 1 62 ? -16.372 6.169 -25.382 1.00 20.41 62 ALA A O 4
ATOM 8659 N N . PHE A 1 63 ? -14.663 6.294 -26.832 1.00 44.43 63 PHE A N 4
ATOM 8660 C CA . PHE A 1 63 ? -13.707 6.778 -25.848 1.00 51.44 63 PHE A CA 4
ATOM 8661 C C . PHE A 1 63 ? -13.911 8.260 -25.599 1.00 4.52 63 PHE A C 4
ATOM 8662 O O . PHE A 1 63 ? -13.526 8.786 -24.555 1.00 50.40 63 PHE A O 4
ATOM 8679 N N . ASP A 1 64 ? -14.523 8.926 -26.566 1.00 11.04 64 ASP A N 4
ATOM 8680 C CA . ASP A 1 64 ? -14.835 10.341 -26.435 1.00 75.44 64 ASP A CA 4
ATOM 8681 C C . ASP A 1 64 ? -15.847 10.555 -25.311 1.00 12.22 64 ASP A C 4
ATOM 8682 O O . ASP A 1 64 ? -15.751 11.517 -24.552 1.00 0.02 64 ASP A O 4
ATOM 8691 N N . LYS A 1 65 ? -16.816 9.647 -25.202 1.00 2.52 65 LYS A N 4
ATOM 8692 C CA . LYS A 1 65 ? -17.782 9.698 -24.108 1.00 42.35 65 LYS A CA 4
ATOM 8693 C C . LYS A 1 65 ? -17.241 8.955 -22.884 1.00 3.31 65 LYS A C 4
ATOM 8694 O O . LYS A 1 65 ? -17.665 9.204 -21.756 1.00 14.43 65 LYS A O 4
ATOM 8713 N N . PHE A 1 66 ? -16.299 8.045 -23.122 1.00 71.01 66 PHE A N 4
ATOM 8714 C CA . PHE A 1 66 ? -15.675 7.270 -22.086 1.00 31.51 66 PHE A CA 4
ATOM 8715 C C . PHE A 1 66 ? -14.993 8.165 -21.061 1.00 73.50 66 PHE A C 4
ATOM 8716 O O . PHE A 1 66 ? -15.209 8.015 -19.860 1.00 14.30 66 PHE A O 4
ATOM 8733 N N . VAL A 1 67 ? -14.194 9.112 -21.541 1.00 32.43 67 VAL A N 4
ATOM 8734 C CA . VAL A 1 67 ? -13.473 10.020 -20.657 1.00 0.24 67 VAL A CA 4
ATOM 8735 C C . VAL A 1 67 ? -14.442 10.829 -19.796 1.00 65.21 67 VAL A C 4
ATOM 8736 O O . VAL A 1 67 ? -14.095 11.269 -18.701 1.00 30.03 67 VAL A O 4
ATOM 8749 N N . GLU A 1 68 ? -15.666 10.989 -20.287 1.00 52.03 68 GLU A N 4
ATOM 8750 C CA . GLU A 1 68 ? -16.693 11.718 -19.567 1.00 23.13 68 GLU A CA 4
ATOM 8751 C C . GLU A 1 68 ? -17.281 10.872 -18.454 1.00 45.31 68 GLU A C 4
ATOM 8752 O O . GLU A 1 68 ? -17.374 11.326 -17.315 1.00 33.54 68 GLU A O 4
ATOM 8764 N N . ASP A 1 69 ? -17.675 9.644 -18.776 1.00 62.01 69 ASP A N 4
ATOM 8765 C CA . ASP A 1 69 ? -18.163 8.724 -17.755 1.00 70.10 69 ASP A CA 4
ATOM 8766 C C . ASP A 1 69 ? -17.099 8.548 -16.689 1.00 25.44 69 ASP A C 4
ATOM 8767 O O . ASP A 1 69 ? -17.387 8.579 -15.492 1.00 62.13 69 ASP A O 4
ATOM 8776 N N . VAL A 1 70 ? -15.858 8.406 -17.139 1.00 42.43 70 VAL A N 4
ATOM 8777 C CA . VAL A 1 70 ? -14.730 8.311 -16.234 1.00 75.04 70 VAL A CA 4
ATOM 8778 C C . VAL A 1 70 ? -14.654 9.536 -15.333 1.00 50.11 70 VAL A C 4
ATOM 8779 O O . VAL A 1 70 ? -14.603 9.396 -14.114 1.00 13.13 70 VAL A O 4
ATOM 8792 N N . LYS A 1 71 ? -14.683 10.736 -15.909 1.00 4.03 71 LYS A N 4
ATOM 8793 C CA . LYS A 1 71 ? -14.476 11.934 -15.105 1.00 53.42 71 LYS A CA 4
ATOM 8794 C C . LYS A 1 71 ? -15.692 12.219 -14.222 1.00 64.32 71 LYS A C 4
ATOM 8795 O O . LYS A 1 71 ? -15.586 12.918 -13.217 1.00 23.32 71 LYS A O 4
ATOM 8814 N N . SER A 1 72 ? -16.837 11.657 -14.590 1.00 53.21 72 SER A N 4
ATOM 8815 C CA . SER A 1 72 ? -18.044 11.785 -13.785 1.00 24.02 72 SER A CA 4
ATOM 8816 C C . SER A 1 72 ? -17.973 10.885 -12.549 1.00 72.11 72 SER A C 4
ATOM 8817 O O . SER A 1 72 ? -18.209 11.338 -11.431 1.00 52.03 72 SER A O 4
ATOM 8825 N N . ARG A 1 73 ? -17.635 9.610 -12.748 1.00 53.55 73 ARG A N 4
ATOM 8826 C CA . ARG A 1 73 ? -17.564 8.661 -11.633 1.00 23.12 73 ARG A CA 4
ATOM 8827 C C . ARG A 1 73 ? -16.328 8.912 -10.772 1.00 45.14 73 ARG A C 4
ATOM 8828 O O . ARG A 1 73 ? -16.343 8.689 -9.561 1.00 3.21 73 ARG A O 4
ATOM 8849 N N . THR A 1 74 ? -15.261 9.383 -11.401 1.00 40.04 74 THR A N 4
ATOM 8850 C CA . THR A 1 74 ? -14.037 9.697 -10.684 1.00 71.20 74 THR A CA 4
ATOM 8851 C C . THR A 1 74 ? -14.196 11.021 -9.942 1.00 22.42 74 THR A C 4
ATOM 8852 O O . THR A 1 74 ? -13.577 11.235 -8.894 1.00 71.43 74 THR A O 4
ATOM 8863 N N . ASP A 1 75 ? -15.064 11.880 -10.487 1.00 62.42 75 ASP A N 4
ATOM 8864 C CA . ASP A 1 75 ? -15.349 13.206 -9.931 1.00 42.34 75 ASP A CA 4
ATOM 8865 C C . ASP A 1 75 ? -14.113 14.098 -9.982 1.00 33.34 75 ASP A C 4
ATOM 8866 O O . ASP A 1 75 ? -13.996 14.959 -10.851 1.00 61.11 75 ASP A O 4
ATOM 8875 N N . ASN A 1 76 ? -13.186 13.882 -9.066 1.00 12.10 76 ASN A N 4
ATOM 8876 C CA . ASN A 1 76 ? -11.929 14.609 -9.078 1.00 34.43 76 ASN A CA 4
ATOM 8877 C C . ASN A 1 76 ? -10.812 13.704 -9.576 1.00 64.41 76 ASN A C 4
ATOM 8878 O O . ASN A 1 76 ? -10.388 13.800 -10.727 1.00 13.52 76 ASN A O 4
ATOM 8889 N N . LEU A 1 77 ? -10.355 12.809 -8.711 1.00 44.24 77 LEU A N 4
ATOM 8890 C CA . LEU A 1 77 ? -9.299 11.871 -9.062 1.00 60.31 77 LEU A CA 4
ATOM 8891 C C . LEU A 1 77 ? -9.243 10.749 -8.029 1.00 11.14 77 LEU A C 4
ATOM 8892 O O . LEU A 1 77 ? -8.188 10.182 -7.757 1.00 34.42 77 LEU A O 4
ATOM 8908 N N . THR A 1 78 ? -10.405 10.421 -7.480 1.00 72.51 78 THR A N 4
ATOM 8909 C CA . THR A 1 78 ? -10.505 9.414 -6.436 1.00 3.33 78 THR A CA 4
ATOM 8910 C C . THR A 1 78 ? -10.520 8.002 -7.023 1.00 71.33 78 THR A C 4
ATOM 8911 O O . THR A 1 78 ? -9.773 7.126 -6.583 1.00 22.31 78 THR A O 4
ATOM 8922 N N . ASP A 1 79 ? -11.370 7.788 -8.022 1.00 11.51 79 ASP A N 4
ATOM 8923 C CA . ASP A 1 79 ? -11.511 6.471 -8.635 1.00 43.23 79 ASP A CA 4
ATOM 8924 C C . ASP A 1 79 ? -10.347 6.195 -9.585 1.00 24.21 79 ASP A C 4
ATOM 8925 O O . ASP A 1 79 ? -9.900 7.080 -10.315 1.00 71.32 79 ASP A O 4
ATOM 8934 N N . CYS A 1 80 ? -9.877 4.960 -9.580 1.00 71.53 80 CYS A N 4
ATOM 8935 C CA . CYS A 1 80 ? -8.723 4.561 -10.370 1.00 34.42 80 CYS A CA 4
ATOM 8936 C C . CYS A 1 80 ? -8.773 3.063 -10.636 1.00 3.04 80 CYS A C 4
ATOM 8937 O O . CYS A 1 80 ? -9.263 2.298 -9.803 1.00 60.02 80 CYS A O 4
ATOM 8945 N N . ARG A 1 81 ? -8.308 2.645 -11.810 1.00 63.42 81 ARG A N 4
ATOM 8946 C CA . ARG A 1 81 ? -8.382 1.242 -12.197 1.00 11.42 81 ARG A CA 4
ATOM 8947 C C . ARG A 1 81 ? -7.444 0.924 -13.356 1.00 5.13 81 ARG A C 4
ATOM 8948 O O . ARG A 1 81 ? -6.905 1.825 -14.002 1.00 21.30 81 ARG A O 4
ATOM 8969 N N . TYR A 1 82 ? -7.272 -0.367 -13.608 1.00 33.41 82 TYR A N 4
ATOM 8970 C CA . TYR A 1 82 ? -6.420 -0.850 -14.683 1.00 64.35 82 TYR A CA 4
ATOM 8971 C C . TYR A 1 82 ? -7.252 -1.552 -15.747 1.00 72.53 82 TYR A C 4
ATOM 8972 O O . TYR A 1 82 ? -8.223 -2.248 -15.434 1.00 33.00 82 TYR A O 4
ATOM 8990 N N . ALA A 1 83 ? -6.883 -1.356 -17.001 1.00 3.25 83 ALA A N 4
ATOM 8991 C CA . ALA A 1 83 ? -7.585 -1.980 -18.108 1.00 54.03 83 ALA A CA 4
ATOM 8992 C C . ALA A 1 83 ? -6.631 -2.242 -19.262 1.00 55.20 83 ALA A C 4
ATOM 8993 O O . ALA A 1 83 ? -5.579 -1.610 -19.361 1.00 70.12 83 ALA A O 4
ATOM 9000 N N . VAL A 1 84 ? -6.987 -3.183 -20.120 1.00 22.40 84 VAL A N 4
ATOM 9001 C CA . VAL A 1 84 ? -6.158 -3.518 -21.269 1.00 24.53 84 VAL A CA 4
ATOM 9002 C C . VAL A 1 84 ? -7.019 -3.698 -22.512 1.00 53.12 84 VAL A C 4
ATOM 9003 O O . VAL A 1 84 ? -8.036 -4.393 -22.476 1.00 5.41 84 VAL A O 4
ATOM 9016 N N . PHE A 1 85 ? -6.612 -3.063 -23.604 1.00 52.05 85 PHE A N 4
ATOM 9017 C CA . PHE A 1 85 ? -7.366 -3.115 -24.851 1.00 53.31 85 PHE A CA 4
ATOM 9018 C C . PHE A 1 85 ? -6.428 -3.365 -26.021 1.00 33.33 85 PHE A C 4
ATOM 9019 O O . PHE A 1 85 ? -5.278 -2.924 -26.004 1.00 23.04 85 PHE A O 4
ATOM 9036 N N . ASP A 1 86 ? -6.914 -4.074 -27.025 1.00 62.12 86 ASP A N 4
ATOM 9037 C CA . ASP A 1 86 ? -6.178 -4.229 -28.271 1.00 42.10 86 ASP A CA 4
ATOM 9038 C C . ASP A 1 86 ? -6.670 -3.186 -29.267 1.00 0.02 86 ASP A C 4
ATOM 9039 O O . ASP A 1 86 ? -7.743 -3.330 -29.849 1.00 15.01 86 ASP A O 4
ATOM 9048 N N . PHE A 1 87 ? -5.909 -2.108 -29.413 1.00 41.13 87 PHE A N 4
ATOM 9049 C CA . PHE A 1 87 ? -6.312 -0.998 -30.268 1.00 25.43 87 PHE A CA 4
ATOM 9050 C C . PHE A 1 87 ? -5.797 -1.149 -31.689 1.00 3.11 87 PHE A C 4
ATOM 9051 O O . PHE A 1 87 ? -4.706 -1.663 -31.919 1.00 60.44 87 PHE A O 4
ATOM 9068 N N . LYS A 1 88 ? -6.596 -0.681 -32.635 1.00 31.43 88 LYS A N 4
ATOM 9069 C CA . LYS A 1 88 ? -6.238 -0.719 -34.042 1.00 3.24 88 LYS A CA 4
ATOM 9070 C C . LYS A 1 88 ? -6.404 0.665 -34.657 1.00 24.20 88 LYS A C 4
ATOM 9071 O O . LYS A 1 88 ? -7.517 1.191 -34.723 1.00 71.44 88 LYS A O 4
ATOM 9090 N N . PHE A 1 89 ? -5.306 1.242 -35.115 1.00 51.23 89 PHE A N 4
ATOM 9091 C CA . PHE A 1 89 ? -5.311 2.611 -35.604 1.00 22.40 89 PHE A CA 4
ATOM 9092 C C . PHE A 1 89 ? -4.725 2.688 -37.009 1.00 65.42 89 PHE A C 4
ATOM 9093 O O . PHE A 1 89 ? -4.282 1.683 -37.565 1.00 52.44 89 PHE A O 4
ATOM 9110 N N . THR A 1 90 ? -4.729 3.884 -37.575 1.00 21.51 90 THR A N 4
ATOM 9111 C CA . THR A 1 90 ? -4.126 4.122 -38.872 1.00 71.23 90 THR A CA 4
ATOM 9112 C C . THR A 1 90 ? -3.156 5.297 -38.787 1.00 24.13 90 THR A C 4
ATOM 9113 O O . THR A 1 90 ? -3.528 6.393 -38.371 1.00 25.51 90 THR A O 4
ATOM 9124 N N . CYS A 1 91 ? -1.906 5.054 -39.147 1.00 61.35 91 CYS A N 4
ATOM 9125 C CA . CYS A 1 91 ? -0.882 6.085 -39.088 1.00 31.54 91 CYS A CA 4
ATOM 9126 C C . CYS A 1 91 ? -0.483 6.521 -40.490 1.00 72.11 91 CYS A C 4
ATOM 9127 O O . CYS A 1 91 ? -0.408 5.701 -41.408 1.00 1.12 91 CYS A O 4
ATOM 9135 N N . SER A 1 92 ? -0.247 7.810 -40.656 1.00 14.14 92 SER A N 4
ATOM 9136 C CA . SER A 1 92 ? 0.241 8.338 -41.916 1.00 10.51 92 SER A CA 4
ATOM 9137 C C . SER A 1 92 ? 1.706 7.954 -42.106 1.00 10.33 92 SER A C 4
ATOM 9138 O O . SER A 1 92 ? 2.562 8.335 -41.306 1.00 3.44 92 SER A O 4
ATOM 9146 N N . ARG A 1 93 ? 1.982 7.176 -43.140 1.00 63.23 93 ARG A N 4
ATOM 9147 C CA . ARG A 1 93 ? 3.335 6.719 -43.410 1.00 30.43 93 ARG A CA 4
ATOM 9148 C C . ARG A 1 93 ? 4.000 7.670 -44.395 1.00 4.25 93 ARG A C 4
ATOM 9149 O O . ARG A 1 93 ? 3.505 7.876 -45.503 1.00 3.30 93 ARG A O 4
ATOM 9170 N N . VAL A 1 94 ? 5.112 8.258 -43.982 1.00 52.32 94 VAL A N 4
ATOM 9171 C CA . VAL A 1 94 ? 5.827 9.212 -44.818 1.00 64.53 94 VAL A CA 4
ATOM 9172 C C . VAL A 1 94 ? 6.373 8.516 -46.061 1.00 32.43 94 VAL A C 4
ATOM 9173 O O . VAL A 1 94 ? 7.236 7.645 -45.965 1.00 13.12 94 VAL A O 4
ATOM 9186 N N . GLY A 1 95 ? 5.847 8.883 -47.220 1.00 5.45 95 GLY A N 4
ATOM 9187 C CA . GLY A 1 95 ? 6.264 8.254 -48.456 1.00 3.20 95 GLY A CA 4
ATOM 9188 C C . GLY A 1 95 ? 5.338 7.124 -48.861 1.00 51.22 95 GLY A C 4
ATOM 9189 O O . GLY A 1 95 ? 5.620 6.385 -49.805 1.00 41.12 95 GLY A O 4
ATOM 9193 N N . ALA A 1 96 ? 4.232 6.991 -48.143 1.00 72.33 96 ALA A N 4
ATOM 9194 C CA . ALA A 1 96 ? 3.255 5.948 -48.415 1.00 31.11 96 ALA A CA 4
ATOM 9195 C C . ALA A 1 96 ? 1.855 6.446 -48.079 1.00 33.23 96 ALA A C 4
ATOM 9196 O O . ALA A 1 96 ? 1.622 7.652 -48.007 1.00 31.13 96 ALA A O 4
ATOM 9203 N N . GLY A 1 97 ? 0.925 5.521 -47.891 1.00 54.12 97 GLY A N 4
ATOM 9204 C CA . GLY A 1 97 ? -0.430 5.897 -47.540 1.00 61.13 97 GLY A CA 4
ATOM 9205 C C . GLY A 1 97 ? -0.712 5.705 -46.062 1.00 60.33 97 GLY A C 4
ATOM 9206 O O . GLY A 1 97 ? 0.202 5.751 -45.235 1.00 11.04 97 GLY A O 4
ATOM 9210 N N . THR A 1 98 ? -1.972 5.487 -45.728 1.00 10.43 98 THR A N 4
ATOM 9211 C CA . THR A 1 98 ? -2.370 5.263 -44.350 1.00 43.42 98 THR A CA 4
ATOM 9212 C C . THR A 1 98 ? -2.121 3.815 -43.937 1.00 32.22 98 THR A C 4
ATOM 9213 O O . THR A 1 98 ? -2.639 2.878 -44.551 1.00 31.44 98 THR A O 4
ATOM 9224 N N . SER A 1 99 ? -1.307 3.640 -42.909 1.00 22.44 99 SER A N 4
ATOM 9225 C CA . SER A 1 99 ? -0.950 2.319 -42.426 1.00 33.35 99 SER A CA 4
ATOM 9226 C C . SER A 1 99 ? -1.851 1.898 -41.271 1.00 5.41 99 SER A C 4
ATOM 9227 O O . SER A 1 99 ? -1.797 2.477 -40.185 1.00 33.20 99 SER A O 4
ATOM 9235 N N . LYS A 1 100 ? -2.689 0.904 -41.521 1.00 73.13 100 LYS A N 4
ATOM 9236 C CA . LYS A 1 100 ? -3.566 0.366 -40.495 1.00 75.52 100 LYS A CA 4
ATOM 9237 C C . LYS A 1 100 ? -2.829 -0.700 -39.693 1.00 63.20 100 LYS A C 4
ATOM 9238 O O . LYS A 1 100 ? -2.422 -1.727 -40.238 1.00 62.44 100 LYS A O 4
ATOM 9257 N N . MET A 1 101 ? -2.643 -0.441 -38.406 1.00 25.11 101 MET A N 4
ATOM 9258 C CA . MET A 1 101 ? -1.919 -1.354 -37.528 1.00 31.51 101 MET A CA 4
ATOM 9259 C C . MET A 1 101 ? -2.660 -1.509 -36.206 1.00 74.23 101 MET A C 4
ATOM 9260 O O . MET A 1 101 ? -3.439 -0.638 -35.822 1.00 45.34 101 MET A O 4
ATOM 9274 N N . ASP A 1 102 ? -2.416 -2.614 -35.519 1.00 23.35 102 ASP A N 4
ATOM 9275 C CA . ASP A 1 102 ? -3.067 -2.889 -34.245 1.00 73.40 102 ASP A CA 4
ATOM 9276 C C . ASP A 1 102 ? -2.030 -3.223 -33.183 1.00 4.11 102 ASP A C 4
ATOM 9277 O O . ASP A 1 102 ? -0.934 -3.695 -33.500 1.00 33.51 102 ASP A O 4
ATOM 9286 N N . LYS A 1 103 ? -2.358 -2.960 -31.925 1.00 4.11 103 LYS A N 4
ATOM 9287 C CA . LYS A 1 103 ? -1.477 -3.313 -30.826 1.00 2.32 103 LYS A CA 4
ATOM 9288 C C . LYS A 1 103 ? -2.200 -3.242 -29.486 1.00 61.33 103 LYS A C 4
ATOM 9289 O O . LYS A 1 103 ? -2.750 -2.203 -29.118 1.00 14.22 103 LYS A O 4
ATOM 9308 N N . ILE A 1 104 ? -2.204 -4.359 -28.777 1.00 3.25 104 ILE A N 4
ATOM 9309 C CA . ILE A 1 104 ? -2.744 -4.413 -27.427 1.00 32.14 104 ILE A CA 4
ATOM 9310 C C . ILE A 1 104 ? -1.837 -3.638 -26.467 1.00 4.21 104 ILE A C 4
ATOM 9311 O O . ILE A 1 104 ? -0.611 -3.786 -26.496 1.00 44.32 104 ILE A O 4
ATOM 9327 N N . ILE A 1 105 ? -2.433 -2.787 -25.641 1.00 12.12 105 ILE A N 4
ATOM 9328 C CA . ILE A 1 105 ? -1.656 -1.947 -24.738 1.00 62.04 105 ILE A CA 4
ATOM 9329 C C . ILE A 1 105 ? -2.271 -1.884 -23.343 1.00 21.53 105 ILE A C 4
ATOM 9330 O O . ILE A 1 105 ? -3.462 -2.152 -23.156 1.00 75.42 105 ILE A O 4
ATOM 9346 N N . PHE A 1 106 ? -1.436 -1.532 -22.374 1.00 51.34 106 PHE A N 4
ATOM 9347 C CA . PHE A 1 106 ? -1.851 -1.363 -20.999 1.00 11.45 106 PHE A CA 4
ATOM 9348 C C . PHE A 1 106 ? -2.368 0.046 -20.744 1.00 25.10 106 PHE A C 4
ATOM 9349 O O . PHE A 1 106 ? -1.739 1.033 -21.125 1.00 74.25 106 PHE A O 4
ATOM 9366 N N . LEU A 1 107 ? -3.516 0.122 -20.096 1.00 3.52 107 LEU A N 4
ATOM 9367 C CA . LEU A 1 107 ? -4.116 1.390 -19.718 1.00 34.51 107 LEU A CA 4
ATOM 9368 C C . LEU A 1 107 ? -4.102 1.535 -18.195 1.00 50.41 107 LEU A C 4
ATOM 9369 O O . LEU A 1 107 ? -4.869 0.871 -17.491 1.00 52.44 107 LEU A O 4
ATOM 9385 N N . GLN A 1 108 ? -3.192 2.359 -17.685 1.00 63.10 108 GLN A N 4
ATOM 9386 C CA . GLN A 1 108 ? -3.135 2.637 -16.254 1.00 32.14 108 GLN A CA 4
ATOM 9387 C C . GLN A 1 108 ? -3.750 3.999 -15.933 1.00 25.24 108 GLN A C 4
ATOM 9388 O O . GLN A 1 108 ? -3.149 5.043 -16.196 1.00 63.25 108 GLN A O 4
ATOM 9402 N N . ILE A 1 109 ? -4.954 3.987 -15.380 1.00 31.50 109 ILE A N 4
ATOM 9403 C CA . ILE A 1 109 ? -5.555 5.209 -14.868 1.00 64.04 109 ILE A CA 4
ATOM 9404 C C . ILE A 1 109 ? -5.190 5.360 -13.400 1.00 62.40 109 ILE A C 4
ATOM 9405 O O . ILE A 1 109 ? -5.852 4.799 -12.526 1.00 62.30 109 ILE A O 4
ATOM 9421 N N . CYS A 1 110 ? -4.112 6.077 -13.135 1.00 32.00 110 CYS A N 4
ATOM 9422 C CA . CYS A 1 110 ? -3.644 6.252 -11.774 1.00 75.43 110 CYS A CA 4
ATOM 9423 C C . CYS A 1 110 ? -3.310 7.711 -11.496 1.00 33.25 110 CYS A C 4
ATOM 9424 O O . CYS A 1 110 ? -2.234 8.192 -11.852 1.00 51.55 110 CYS A O 4
ATOM 9432 N N . PRO A 1 111 ? -4.254 8.443 -10.885 1.00 11.10 111 PRO A N 4
ATOM 9433 C CA . PRO A 1 111 ? -4.028 9.817 -10.428 1.00 13.10 111 PRO A CA 4
ATOM 9434 C C . PRO A 1 111 ? -2.917 9.882 -9.391 1.00 73.40 111 PRO A C 4
ATOM 9435 O O . PRO A 1 111 ? -3.011 9.255 -8.339 1.00 24.15 111 PRO A O 4
ATOM 9446 N N . ASP A 1 112 ? -1.863 10.630 -9.680 1.00 43.25 112 ASP A N 4
ATOM 9447 C CA . ASP A 1 112 ? -0.741 10.722 -8.754 1.00 21.42 112 ASP A CA 4
ATOM 9448 C C . ASP A 1 112 ? -1.108 11.571 -7.541 1.00 4.13 112 ASP A C 4
ATOM 9449 O O . ASP A 1 112 ? -0.552 11.396 -6.456 1.00 54.24 112 ASP A O 4
ATOM 9458 N N . GLY A 1 113 ? -2.063 12.472 -7.721 1.00 14.40 113 GLY A N 4
ATOM 9459 C CA . GLY A 1 113 ? -2.528 13.291 -6.616 1.00 54.44 113 GLY A CA 4
ATOM 9460 C C . GLY A 1 113 ? -3.636 12.617 -5.827 1.00 1.42 113 GLY A C 4
ATOM 9461 O O . GLY A 1 113 ? -4.286 13.243 -4.988 1.00 12.41 113 GLY A O 4
ATOM 9465 N N . ALA A 1 114 ? -3.851 11.337 -6.104 1.00 55.43 114 ALA A N 4
ATOM 9466 C CA . ALA A 1 114 ? -4.884 10.564 -5.429 1.00 62.51 114 ALA A CA 4
ATOM 9467 C C . ALA A 1 114 ? -4.416 10.123 -4.047 1.00 3.35 114 ALA A C 4
ATOM 9468 O O . ALA A 1 114 ? -3.274 10.377 -3.658 1.00 14.40 114 ALA A O 4
ATOM 9475 N N . SER A 1 115 ? -5.312 9.467 -3.322 1.00 3.52 115 SER A N 4
ATOM 9476 C CA . SER A 1 115 ? -5.045 9.007 -1.963 1.00 25.54 115 SER A CA 4
ATOM 9477 C C . SER A 1 115 ? -3.826 8.088 -1.927 1.00 14.24 115 SER A C 4
ATOM 9478 O O . SER A 1 115 ? -3.895 6.938 -2.348 1.00 40.41 115 SER A O 4
ATOM 9486 N N . ILE A 1 116 ? -2.728 8.605 -1.387 1.00 23.21 116 ILE A N 4
ATOM 9487 C CA . ILE A 1 116 ? -1.414 7.982 -1.508 1.00 63.01 116 ILE A CA 4
ATOM 9488 C C . ILE A 1 116 ? -1.376 6.547 -0.986 1.00 21.32 116 ILE A C 4
ATOM 9489 O O . ILE A 1 116 ? -0.806 5.674 -1.639 1.00 11.44 116 ILE A O 4
ATOM 9505 N N . LYS A 1 117 ? -1.996 6.294 0.160 1.00 15.20 117 LYS A N 4
ATOM 9506 C CA . LYS A 1 117 ? -1.915 4.977 0.789 1.00 20.34 117 LYS A CA 4
ATOM 9507 C C . LYS A 1 117 ? -2.445 3.886 -0.135 1.00 50.13 117 LYS A C 4
ATOM 9508 O O . LYS A 1 117 ? -1.774 2.878 -0.373 1.00 32.52 117 LYS A O 4
ATOM 9527 N N . LYS A 1 118 ? -3.644 4.089 -0.662 1.00 24.32 118 LYS A N 4
ATOM 9528 C CA . LYS A 1 118 ? -4.255 3.107 -1.545 1.00 61.35 118 LYS A CA 4
ATOM 9529 C C . LYS A 1 118 ? -3.787 3.305 -2.985 1.00 64.42 118 LYS A C 4
ATOM 9530 O O . LYS A 1 118 ? -3.852 2.385 -3.799 1.00 33.25 118 LYS A O 4
ATOM 9549 N N . LYS A 1 119 ? -3.306 4.507 -3.293 1.00 2.33 119 LYS A N 4
ATOM 9550 C CA . LYS A 1 119 ? -2.713 4.779 -4.598 1.00 20.40 119 LYS A CA 4
ATOM 9551 C C . LYS A 1 119 ? -1.453 3.942 -4.767 1.00 61.52 119 LYS A C 4
ATOM 9552 O O . LYS A 1 119 ? -1.181 3.412 -5.843 1.00 51.41 119 LYS A O 4
ATOM 9571 N N . MET A 1 120 ? -0.689 3.832 -3.684 1.00 72.23 120 MET A N 4
ATOM 9572 C CA . MET A 1 120 ? 0.519 3.019 -3.667 1.00 12.24 120 MET A CA 4
ATOM 9573 C C . MET A 1 120 ? 0.189 1.564 -3.979 1.00 11.25 120 MET A C 4
ATOM 9574 O O . MET A 1 120 ? 0.987 0.855 -4.593 1.00 12.23 120 MET A O 4
ATOM 9588 N N . VAL A 1 121 ? -0.990 1.127 -3.547 1.00 31.55 121 VAL A N 4
ATOM 9589 C CA . VAL A 1 121 ? -1.454 -0.224 -3.834 1.00 24.45 121 VAL A CA 4
ATOM 9590 C C . VAL A 1 121 ? -1.633 -0.409 -5.338 1.00 75.12 121 VAL A C 4
ATOM 9591 O O . VAL A 1 121 ? -1.135 -1.376 -5.918 1.00 25.01 121 VAL A O 4
ATOM 9604 N N . TYR A 1 122 ? -2.323 0.539 -5.966 1.00 22.00 122 TYR A N 4
ATOM 9605 C CA . TYR A 1 122 ? -2.520 0.509 -7.410 1.00 41.40 122 TYR A CA 4
ATOM 9606 C C . TYR A 1 122 ? -1.191 0.630 -8.147 1.00 13.21 122 TYR A C 4
ATOM 9607 O O . TYR A 1 122 ? -0.976 -0.034 -9.158 1.00 40.34 122 TYR A O 4
ATOM 9625 N N . ALA A 1 123 ? -0.296 1.462 -7.636 1.00 45.22 123 ALA A N 4
ATOM 9626 C CA . ALA A 1 123 ? 1.033 1.602 -8.224 1.00 4.32 123 ALA A CA 4
ATOM 9627 C C . ALA A 1 123 ? 1.788 0.275 -8.174 1.00 21.42 123 ALA A C 4
ATOM 9628 O O . ALA A 1 123 ? 2.479 -0.096 -9.122 1.00 5.24 123 ALA A O 4
ATOM 9635 N N . SER A 1 124 ? 1.630 -0.447 -7.069 1.00 24.23 124 SER A N 4
ATOM 9636 C CA . SER A 1 124 ? 2.242 -1.763 -6.918 1.00 13.13 124 SER A CA 4
ATOM 9637 C C . SER A 1 124 ? 1.570 -2.778 -7.845 1.00 44.14 124 SER A C 4
ATOM 9638 O O . SER A 1 124 ? 2.164 -3.792 -8.214 1.00 52.32 124 SER A O 4
ATOM 9646 N N . SER A 1 125 ? 0.336 -2.481 -8.240 1.00 71.00 125 SER A N 4
ATOM 9647 C CA . SER A 1 125 ? -0.422 -3.367 -9.110 1.00 0.22 125 SER A CA 4
ATOM 9648 C C . SER A 1 125 ? 0.144 -3.347 -10.526 1.00 72.40 125 SER A C 4
ATOM 9649 O O . SER A 1 125 ? 0.093 -4.352 -11.230 1.00 22.15 125 SER A O 4
ATOM 9657 N N . ALA A 1 126 ? 0.687 -2.200 -10.935 1.00 31.14 126 ALA A N 4
ATOM 9658 C CA . ALA A 1 126 ? 1.330 -2.082 -12.238 1.00 52.22 126 ALA A CA 4
ATOM 9659 C C . ALA A 1 126 ? 2.467 -3.090 -12.369 1.00 61.24 126 ALA A C 4
ATOM 9660 O O . ALA A 1 126 ? 2.611 -3.757 -13.395 1.00 22.41 126 ALA A O 4
ATOM 9667 N N . ALA A 1 127 ? 3.261 -3.212 -11.313 1.00 11.23 127 ALA A N 4
ATOM 9668 C CA . ALA A 1 127 ? 4.363 -4.161 -11.294 1.00 22.15 127 ALA A CA 4
ATOM 9669 C C . ALA A 1 127 ? 3.837 -5.590 -11.248 1.00 13.31 127 ALA A C 4
ATOM 9670 O O . ALA A 1 127 ? 4.369 -6.479 -11.914 1.00 22.34 127 ALA A O 4
ATOM 9677 N N . ALA A 1 128 ? 2.780 -5.796 -10.471 1.00 14.30 128 ALA A N 4
ATOM 9678 C CA . ALA A 1 128 ? 2.181 -7.115 -10.310 1.00 61.45 128 ALA A CA 4
ATOM 9679 C C . ALA A 1 128 ? 1.582 -7.625 -11.618 1.00 33.02 128 ALA A C 4
ATOM 9680 O O . ALA A 1 128 ? 1.930 -8.712 -12.082 1.00 42.52 128 ALA A O 4
ATOM 9687 N N . ILE A 1 129 ? 0.694 -6.830 -12.214 1.00 54.23 129 ILE A N 4
ATOM 9688 C CA . ILE A 1 129 ? 0.016 -7.212 -13.450 1.00 42.15 129 ILE A CA 4
ATOM 9689 C C . ILE A 1 129 ? 1.030 -7.447 -14.574 1.00 42.13 129 ILE A C 4
ATOM 9690 O O . ILE A 1 129 ? 0.825 -8.298 -15.439 1.00 21.03 129 ILE A O 4
ATOM 9706 N N . LYS A 1 130 ? 2.137 -6.712 -14.540 1.00 1.11 130 LYS A N 4
ATOM 9707 C CA . LYS A 1 130 ? 3.193 -6.894 -15.523 1.00 25.30 130 LYS A CA 4
ATOM 9708 C C . LYS A 1 130 ? 3.923 -8.207 -15.266 1.0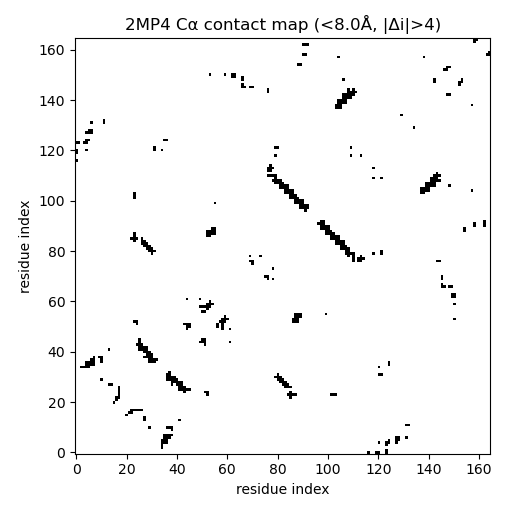0 74.40 130 LYS A C 4
ATOM 9709 O O . LYS A 1 130 ? 4.206 -8.959 -16.192 1.00 74.03 130 LYS A O 4
ATOM 9728 N N . THR A 1 131 ? 4.212 -8.473 -13.998 1.00 60.45 131 THR A N 4
ATOM 9729 C CA . THR A 1 131 ? 4.929 -9.680 -13.602 1.00 25.32 131 THR A CA 4
ATOM 9730 C C . THR A 1 131 ? 4.184 -10.941 -14.040 1.00 0.53 131 THR A C 4
ATOM 9731 O O . THR A 1 131 ? 4.798 -11.918 -14.478 1.00 65.52 131 THR A O 4
ATOM 9742 N N . SER A 1 132 ? 2.863 -10.913 -13.931 1.00 51.41 132 SER A N 4
ATOM 9743 C CA . SER A 1 132 ? 2.051 -12.054 -14.310 1.00 71.43 132 SER A CA 4
ATOM 9744 C C . SER A 1 132 ? 2.059 -12.273 -15.823 1.00 41.11 132 SER A C 4
ATOM 9745 O O . SER A 1 132 ? 2.114 -13.413 -16.286 1.00 51.14 132 SER A O 4
ATOM 9753 N N . LEU A 1 133 ? 2.033 -11.189 -16.594 1.00 1.02 133 LEU A N 4
ATOM 9754 C CA . LEU A 1 133 ? 1.936 -11.310 -18.048 1.00 4.32 133 LEU A CA 4
ATOM 9755 C C . LEU A 1 133 ? 3.305 -11.421 -18.703 1.00 10.44 133 LEU A C 4
ATOM 9756 O O . LEU A 1 133 ? 3.441 -12.015 -19.776 1.00 53.44 133 LEU A O 4
ATOM 9772 N N . GLY A 1 134 ? 4.316 -10.873 -18.051 1.00 50.25 134 GLY A N 4
ATOM 9773 C CA . GLY A 1 134 ? 5.638 -10.828 -18.637 1.00 64.03 134 GLY A CA 4
ATOM 9774 C C . GLY A 1 134 ? 5.709 -9.816 -19.765 1.00 14.14 134 GLY A C 4
ATOM 9775 O O . GLY A 1 134 ? 5.976 -8.638 -19.530 1.00 4.25 134 GLY A O 4
ATOM 9779 N N . THR A 1 135 ? 5.427 -10.287 -20.980 1.00 31.45 135 THR A N 4
ATOM 9780 C CA . THR A 1 135 ? 5.408 -9.460 -22.190 1.00 51.03 135 THR A CA 4
ATOM 9781 C C . THR A 1 135 ? 6.622 -8.529 -22.290 1.00 1.52 135 THR A C 4
ATOM 9782 O O . THR A 1 135 ? 7.719 -8.967 -22.645 1.00 14.50 135 THR A O 4
ATOM 9793 N N . GLY A 1 136 ? 6.424 -7.254 -21.973 1.00 51.31 136 GLY A N 4
ATOM 9794 C CA . GLY A 1 136 ? 7.508 -6.292 -22.025 1.00 55.32 136 GLY A CA 4
ATOM 9795 C C . GLY A 1 136 ? 7.508 -5.473 -23.299 1.00 33.21 136 GLY A C 4
ATOM 9796 O O . GLY A 1 136 ? 8.033 -4.364 -23.330 1.00 31.30 136 GLY A O 4
ATOM 9800 N N . LYS A 1 137 ? 6.918 -6.018 -24.352 1.00 4.20 137 LYS A N 4
ATOM 9801 C CA . LYS A 1 137 ? 6.851 -5.326 -25.635 1.00 41.53 137 LYS A CA 4
ATOM 9802 C C . LYS A 1 137 ? 5.471 -4.712 -25.843 1.00 52.13 137 LYS A C 4
ATOM 9803 O O . LYS A 1 137 ? 4.983 -4.602 -26.967 1.00 64.41 137 LYS A O 4
ATOM 9822 N N . ILE A 1 138 ? 4.858 -4.305 -24.742 1.00 21.24 138 ILE A N 4
ATOM 9823 C CA . ILE A 1 138 ? 3.579 -3.617 -24.780 1.00 33.54 138 ILE A CA 4
ATOM 9824 C C . ILE A 1 138 ? 3.759 -2.158 -24.388 1.00 51.14 138 ILE A C 4
ATOM 9825 O O . ILE A 1 138 ? 4.771 -1.792 -23.790 1.00 31.42 138 ILE A O 4
ATOM 9841 N N . LEU A 1 139 ? 2.788 -1.327 -24.723 1.00 24.42 139 LEU A N 4
ATOM 9842 C CA . LEU A 1 139 ? 2.862 0.085 -24.384 1.00 73.01 139 LEU A CA 4
ATOM 9843 C C . LEU A 1 139 ? 1.998 0.355 -23.163 1.00 65.32 139 LEU A C 4
ATOM 9844 O O . LEU A 1 139 ? 0.903 -0.192 -23.042 1.00 45.22 139 LEU A O 4
ATOM 9860 N N . GLN A 1 140 ? 2.498 1.175 -22.254 1.00 14.23 140 GLN A N 4
ATOM 9861 C CA . GLN A 1 140 ? 1.810 1.429 -20.999 1.00 42.23 140 GLN A CA 4
ATOM 9862 C C . GLN A 1 140 ? 1.755 2.927 -20.728 1.00 11.32 140 GLN A C 4
ATOM 9863 O O . GLN A 1 140 ? 2.785 3.564 -20.493 1.00 52.24 140 GLN A O 4
ATOM 9877 N N . PHE A 1 141 ? 0.558 3.487 -20.771 1.00 51.04 141 PHE A N 4
ATOM 9878 C CA . PHE A 1 141 ? 0.378 4.912 -20.550 1.00 74.32 141 PHE A CA 4
ATOM 9879 C C . PHE A 1 141 ? -0.341 5.165 -19.229 1.00 3.33 141 PHE A C 4
ATOM 9880 O O . PHE A 1 141 ? -1.358 4.537 -18.925 1.00 10.34 141 PHE A O 4
ATOM 9897 N N . GLN A 1 142 ? 0.211 6.075 -18.442 1.00 72.14 142 GLN A N 4
ATOM 9898 C CA . GLN A 1 142 ? -0.343 6.412 -17.140 1.00 54.23 142 GLN A CA 4
ATOM 9899 C C . GLN A 1 142 ? -1.095 7.729 -17.224 1.00 34.55 142 GLN A C 4
ATOM 9900 O O . GLN A 1 142 ? -0.501 8.777 -17.484 1.00 74.44 142 GLN A O 4
ATOM 9914 N N . VAL A 1 143 ? -2.398 7.671 -17.015 1.00 12.03 143 VAL A N 4
ATOM 9915 C CA . VAL A 1 143 ? -3.240 8.845 -17.162 1.00 21.23 143 VAL A CA 4
ATOM 9916 C C . VAL A 1 143 ? -3.954 9.188 -15.860 1.00 33.14 143 VAL A C 4
ATOM 9917 O O . VAL A 1 143 ? -4.250 8.309 -15.049 1.00 34.23 143 VAL A O 4
ATOM 9930 N N . SER A 1 144 ? -4.208 10.475 -15.663 1.00 22.24 144 SER A N 4
ATOM 9931 C CA . SER A 1 144 ? -4.947 10.948 -14.501 1.00 52.22 144 SER A CA 4
ATOM 9932 C C . SER A 1 144 ? -5.943 12.041 -14.898 1.00 25.52 144 SER A C 4
ATOM 9933 O O . SER A 1 144 ? -6.646 12.599 -14.050 1.00 20.50 144 SER A O 4
ATOM 9941 N N . ASP A 1 145 ? -6.013 12.324 -16.195 1.00 2.35 145 ASP A N 4
ATOM 9942 C CA . ASP A 1 145 ? -6.845 13.408 -16.706 1.00 34.01 145 ASP A CA 4
ATOM 9943 C C . ASP A 1 145 ? -7.627 12.948 -17.931 1.00 72.20 145 ASP A C 4
ATOM 9944 O O . ASP A 1 145 ? -7.165 12.082 -18.675 1.00 54.15 145 ASP A O 4
ATOM 9953 N N . GLU A 1 146 ? -8.798 13.544 -18.140 1.00 52.24 146 GLU A N 4
ATOM 9954 C CA . GLU A 1 146 ? -9.698 13.151 -19.224 1.00 23.03 146 GLU A CA 4
ATOM 9955 C C . GLU A 1 146 ? -9.077 13.378 -20.604 1.00 14.52 146 GLU A C 4
ATOM 9956 O O . GLU A 1 146 ? -9.200 12.534 -21.492 1.00 41.14 146 GLU A O 4
ATOM 9968 N N . SER A 1 147 ? -8.389 14.497 -20.775 1.00 10.31 147 SER A N 4
ATOM 9969 C CA . SER A 1 147 ? -7.801 14.840 -22.062 1.00 23.52 147 SER A CA 4
ATOM 9970 C C . SER A 1 147 ? -6.634 13.917 -22.373 1.00 63.51 147 SER A C 4
ATOM 9971 O O . SER A 1 147 ? -6.462 13.465 -23.505 1.00 54.43 147 SER A O 4
ATOM 9979 N N . GLU A 1 148 ? -5.860 13.603 -21.350 1.00 51.15 148 GLU A N 4
ATOM 9980 C CA . GLU A 1 148 ? -4.641 12.831 -21.527 1.00 24.13 148 GLU A CA 4
ATOM 9981 C C . GLU A 1 148 ? -4.928 11.341 -21.672 1.00 65.41 148 GLU A C 4
ATOM 9982 O O . GLU A 1 148 ? -4.007 10.540 -21.777 1.00 70.31 148 GLU A O 4
ATOM 9994 N N . MET A 1 149 ? -6.204 10.975 -21.673 1.00 62.44 149 MET A N 4
ATOM 9995 C CA . MET A 1 149 ? -6.601 9.590 -21.910 1.00 2.22 149 MET A CA 4
ATOM 9996 C C . MET A 1 149 ? -7.610 9.521 -23.051 1.00 13.11 149 MET A C 4
ATOM 9997 O O . MET A 1 149 ? -8.272 8.504 -23.258 1.00 21.35 149 MET A O 4
ATOM 10011 N N . SER A 1 150 ? -7.715 10.614 -23.793 1.00 63.31 150 SER A N 4
ATOM 10012 C CA . SER A 1 150 ? -8.616 10.687 -24.930 1.00 41.33 150 SER A CA 4
ATOM 10013 C C . SER A 1 150 ? -8.038 9.919 -26.118 1.00 24.30 150 SER A C 4
ATOM 10014 O O . SER A 1 150 ? -6.878 9.508 -26.093 1.00 14.34 150 SER A O 4
ATOM 10022 N N . HIS A 1 151 ? -8.850 9.724 -27.155 1.00 13.22 151 HIS A N 4
ATOM 10023 C CA . HIS A 1 151 ? -8.420 8.980 -28.346 1.00 12.44 151 HIS A CA 4
ATOM 10024 C C . HIS A 1 151 ? -7.169 9.588 -28.990 1.00 34.40 151 HIS A C 4
ATOM 10025 O O . HIS A 1 151 ? -6.403 8.885 -29.648 1.00 63.34 151 HIS A O 4
ATOM 10040 N N . LYS A 1 152 ? -6.968 10.888 -28.800 1.00 21.03 152 LYS A N 4
ATOM 10041 C CA . LYS A 1 152 ? -5.731 11.551 -29.225 1.00 14.14 152 LYS A CA 4
ATOM 10042 C C . LYS A 1 152 ? -4.504 10.858 -28.618 1.00 71.13 152 LYS A C 4
ATOM 10043 O O . LYS A 1 152 ? -3.552 10.529 -29.326 1.00 73.33 152 LYS A O 4
ATOM 10062 N N . GLU A 1 153 ? -4.560 10.622 -27.311 1.00 33.13 153 GLU A N 4
ATOM 10063 C CA . GLU A 1 153 ? -3.462 10.007 -26.563 1.00 34.34 153 GLU A CA 4
ATOM 10064 C C . GLU A 1 153 ? -3.115 8.625 -27.105 1.00 63.41 153 GLU A C 4
ATOM 10065 O O . GLU A 1 153 ? -1.942 8.304 -27.308 1.00 51.12 153 GLU A O 4
ATOM 10077 N N . LEU A 1 154 ? -4.140 7.817 -27.341 1.00 32.24 154 LEU A N 4
ATOM 10078 C CA . LEU A 1 154 ? -3.944 6.461 -27.831 1.00 63.12 154 LEU A CA 4
ATOM 10079 C C . LEU A 1 154 ? -3.189 6.473 -29.148 1.00 72.21 154 LEU A C 4
ATOM 10080 O O . LEU A 1 154 ? -2.228 5.729 -29.324 1.00 71.41 154 LEU A O 4
ATOM 10096 N N . LEU A 1 155 ? -3.603 7.350 -30.052 1.00 31.23 155 LEU A N 4
ATOM 10097 C CA . LEU A 1 155 ? -2.931 7.501 -31.332 1.00 2.11 155 LEU A CA 4
ATOM 10098 C C . LEU A 1 155 ? -1.492 7.962 -31.105 1.00 11.32 155 LEU A C 4
ATOM 10099 O O . LEU A 1 155 ? -0.566 7.471 -31.751 1.00 75.52 155 LEU A O 4
ATOM 10115 N N . ASN A 1 156 ? -1.312 8.881 -30.158 1.00 64.32 156 ASN A N 4
ATOM 10116 C CA . ASN A 1 156 ? 0.005 9.451 -29.880 1.00 40.23 156 ASN A CA 4
ATOM 10117 C C . ASN A 1 156 ? 1.034 8.370 -29.561 1.00 45.54 156 ASN A C 4
ATOM 10118 O O . ASN A 1 156 ? 2.026 8.222 -30.272 1.00 3.34 156 ASN A O 4
ATOM 10129 N N . LYS A 1 157 ? 0.777 7.593 -28.516 1.00 73.32 157 LYS A N 4
ATOM 10130 C CA . LYS A 1 157 ? 1.742 6.596 -28.042 1.00 74.02 157 LYS A CA 4
ATOM 10131 C C . LYS A 1 157 ? 1.775 5.401 -28.965 1.00 60.21 157 LYS A C 4
ATOM 10132 O O . LYS A 1 157 ? 2.750 4.647 -29.011 1.00 15.02 157 LYS A O 4
ATOM 10151 N N . LEU A 1 158 ? 0.700 5.221 -29.692 1.00 0.34 158 LEU A N 4
ATOM 10152 C CA . LEU A 1 158 ? 0.643 4.165 -30.691 1.00 74.14 158 LEU A CA 4
ATOM 10153 C C . LEU A 1 158 ? 1.548 4.493 -31.871 1.00 35.13 158 LEU A C 4
ATOM 10154 O O . LEU A 1 158 ? 2.109 3.594 -32.502 1.00 2.01 158 LEU A O 4
ATOM 10170 N N . GLY A 1 159 ? 1.715 5.774 -32.141 1.00 1.24 159 GLY A N 4
ATOM 10171 C CA . GLY A 1 159 ? 2.578 6.193 -33.220 1.00 11.45 159 GLY A CA 4
ATOM 10172 C C . GLY A 1 159 ? 3.997 6.488 -32.763 1.00 25.54 159 GLY A C 4
ATOM 10173 O O . GLY A 1 159 ? 4.945 5.920 -33.299 1.00 64.21 159 GLY A O 4
ATOM 10177 N N . GLU A 1 160 ? 4.129 7.335 -31.741 1.00 54.24 160 GLU A N 4
ATOM 10178 C CA . GLU A 1 160 ? 5.421 7.911 -31.349 1.00 20.22 160 GLU A CA 4
ATOM 10179 C C . GLU A 1 160 ? 6.520 6.870 -31.120 1.00 65.30 160 GLU A C 4
ATOM 10180 O O . GLU A 1 160 ? 7.657 7.073 -31.541 1.00 52.03 160 GLU A O 4
ATOM 10192 N N . LYS A 1 161 ? 6.192 5.758 -30.468 1.00 15.42 161 LYS A N 4
ATOM 10193 C CA . LYS A 1 161 ? 7.218 4.797 -30.071 1.00 32.31 161 LYS A CA 4
ATOM 10194 C C . LYS A 1 161 ? 7.886 4.121 -31.269 1.00 0.23 161 LYS A C 4
ATOM 10195 O O . LYS A 1 161 ? 8.974 3.558 -31.139 1.00 53.11 161 LYS A O 4
ATOM 10214 N N . TYR A 1 162 ? 7.243 4.167 -32.430 1.00 34.32 162 TYR A N 4
ATOM 10215 C CA . TYR A 1 162 ? 7.859 3.636 -33.645 1.00 20.52 162 TYR A CA 4
ATOM 10216 C C . TYR A 1 162 ? 7.970 4.681 -34.753 1.00 30.33 162 TYR A C 4
ATOM 10217 O O . TYR A 1 162 ? 9.037 4.848 -35.348 1.00 33.10 162 TYR A O 4
ATOM 10235 N N . GLY A 1 163 ? 6.886 5.390 -35.020 1.00 72.30 163 GLY A N 4
ATOM 10236 C CA . GLY A 1 163 ? 6.837 6.246 -36.189 1.00 72.21 163 GLY A CA 4
ATOM 10237 C C . GLY A 1 163 ? 7.180 7.695 -35.901 1.00 14.02 163 GLY A C 4
ATOM 10238 O O . GLY A 1 163 ? 8.274 8.006 -35.421 1.00 73.54 163 GLY A O 4
ATOM 10242 N N . ASP A 1 164 ? 6.240 8.580 -36.201 1.00 35.12 164 ASP A N 4
ATOM 10243 C CA . ASP A 1 164 ? 6.464 10.017 -36.093 1.00 71.21 164 ASP A CA 4
ATOM 10244 C C . ASP A 1 164 ? 5.840 10.573 -34.821 1.00 3.32 164 ASP A C 4
ATOM 10245 O O . ASP A 1 164 ? 4.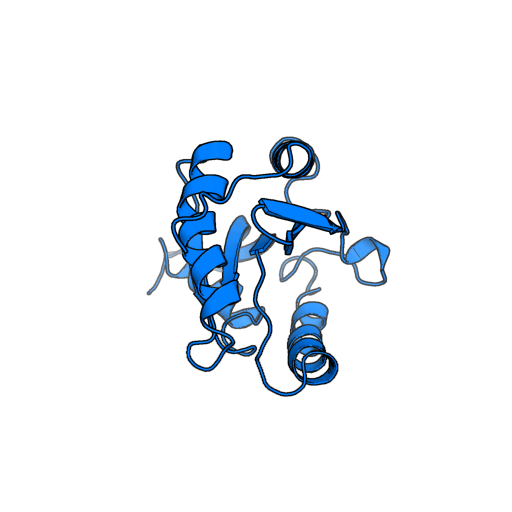749 10.166 -34.425 1.00 45.14 164 ASP A O 4
ATOM 10254 N N . HIS A 1 165 ? 6.551 11.486 -34.177 1.00 62.42 165 HIS A N 4
ATOM 10255 C CA . HIS A 1 165 ? 6.053 12.143 -32.975 1.00 50.10 165 HIS A CA 4
ATOM 10256 C C . HIS A 1 165 ? 6.420 13.622 -32.979 1.00 13.43 165 HIS A C 4
ATOM 10257 O O . HIS A 1 165 ? 7.514 13.974 -32.499 1.00 1.10 165 HIS A O 4
ATOM 10273 N N . MET A 1 1 ? 4.100 -0.060 -2.484 1.00 43.14 1 MET A N 5
ATOM 10274 C CA . MET A 1 1 ? 3.556 -1.008 -1.493 1.00 60.43 1 MET A CA 5
ATOM 10275 C C . MET A 1 1 ? 4.335 -2.314 -1.588 1.00 23.31 1 MET A C 5
ATOM 10276 O O . MET A 1 1 ? 4.005 -3.201 -2.373 1.00 0.33 1 MET A O 5
ATOM 10292 N N . SER A 1 2 ? 5.391 -2.405 -0.795 1.00 52.43 2 SER A N 5
ATOM 10293 C CA . SER A 1 2 ? 6.361 -3.488 -0.907 1.00 43.15 2 SER A CA 5
ATOM 10294 C C . SER A 1 2 ? 5.952 -4.704 -0.083 1.00 44.13 2 SER A C 5
ATOM 10295 O O . SER A 1 2 ? 6.802 -5.448 0.409 1.00 32.34 2 SER A O 5
ATOM 10303 N N . SER A 1 3 ? 4.656 -4.913 0.060 1.00 13.44 3 SER A N 5
ATOM 10304 C CA . SER A 1 3 ? 4.161 -6.069 0.780 1.00 0.10 3 SER A CA 5
ATOM 10305 C C . SER A 1 3 ? 3.751 -7.166 -0.198 1.00 21.21 3 SER A C 5
ATOM 10306 O O . SER A 1 3 ? 3.395 -8.272 0.208 1.00 41.21 3 SER A O 5
ATOM 10314 N N . GLY A 1 4 ? 3.804 -6.856 -1.492 1.00 30.03 4 GLY A N 5
ATOM 10315 C CA . GLY A 1 4 ? 3.553 -7.868 -2.493 1.00 4.25 4 GLY A CA 5
ATOM 10316 C C . GLY A 1 4 ? 2.102 -7.938 -2.911 1.00 23.22 4 GLY A C 5
ATOM 10317 O O . GLY A 1 4 ? 1.308 -8.678 -2.321 1.00 22.12 4 GLY A O 5
ATOM 10321 N N . VAL A 1 5 ? 1.753 -7.161 -3.922 1.00 32.24 5 VAL A N 5
ATOM 10322 C CA . VAL A 1 5 ? 0.427 -7.234 -4.509 1.00 35.30 5 VAL A CA 5
ATOM 10323 C C . VAL A 1 5 ? 0.396 -8.375 -5.515 1.00 21.32 5 VAL A C 5
ATOM 10324 O O . VAL A 1 5 ? 1.216 -8.428 -6.432 1.00 72.53 5 VAL A O 5
ATOM 10337 N N . MET A 1 6 ? -0.528 -9.298 -5.328 1.00 14.04 6 MET A N 5
ATOM 10338 C CA . MET A 1 6 ? -0.602 -10.470 -6.186 1.00 10.21 6 MET A CA 5
ATOM 10339 C C . MET A 1 6 ? -1.708 -10.317 -7.222 1.00 34.04 6 MET A C 5
ATOM 10340 O O . MET A 1 6 ? -2.497 -9.373 -7.170 1.00 24.42 6 MET A O 5
ATOM 10354 N N . VAL A 1 7 ? -1.752 -11.236 -8.171 1.00 4.14 7 VAL A N 5
ATOM 10355 C CA . VAL A 1 7 ? -2.721 -11.164 -9.250 1.00 14.53 7 VAL A CA 5
ATOM 10356 C C . VAL A 1 7 ? -3.690 -12.343 -9.200 1.00 2.21 7 VAL A C 5
ATOM 10357 O O . VAL A 1 7 ? -3.276 -13.498 -9.077 1.00 30.20 7 VAL A O 5
ATOM 10370 N N . ASP A 1 8 ? -4.983 -12.040 -9.249 1.00 65.14 8 ASP A N 5
ATOM 10371 C CA . ASP A 1 8 ? -6.012 -13.070 -9.334 1.00 54.44 8 ASP A CA 5
ATOM 10372 C C . ASP A 1 8 ? -5.903 -13.828 -10.658 1.00 1.22 8 ASP A C 5
ATOM 10373 O O . ASP A 1 8 ? -5.682 -13.222 -11.709 1.00 2.32 8 ASP A O 5
ATOM 10382 N N . PRO A 1 9 ? -6.040 -15.163 -10.623 1.00 43.42 9 PRO A N 5
ATOM 10383 C CA . PRO A 1 9 ? -5.927 -16.014 -11.816 1.00 45.22 9 PRO A CA 5
ATOM 10384 C C . PRO A 1 9 ? -6.842 -15.582 -12.965 1.00 21.35 9 PRO A C 5
ATOM 10385 O O . PRO A 1 9 ? -6.447 -15.645 -14.132 1.00 24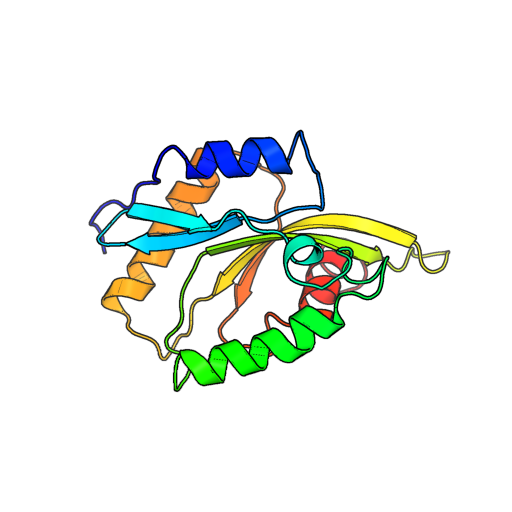.30 9 PRO A O 5
ATOM 10396 N N . ASP A 1 10 ? -8.043 -15.107 -12.637 1.00 72.51 10 ASP A N 5
ATOM 10397 C CA . ASP A 1 10 ? -9.041 -14.782 -13.655 1.00 42.34 10 ASP A CA 5
ATOM 10398 C C . ASP A 1 10 ? -8.631 -13.571 -14.480 1.00 55.24 10 ASP A C 5
ATOM 10399 O O . ASP A 1 10 ? -9.163 -13.348 -15.567 1.00 55.15 10 ASP A O 5
ATOM 10408 N N . VAL A 1 11 ? -7.686 -12.790 -13.967 1.00 50.21 11 VAL A N 5
ATOM 10409 C CA . VAL A 1 11 ? -7.136 -11.671 -14.721 1.00 54.23 11 VAL A CA 5
ATOM 10410 C C . VAL A 1 11 ? -6.523 -12.179 -16.023 1.00 43.33 11 VAL A C 5
ATOM 10411 O O . VAL A 1 11 ? -6.847 -11.694 -17.108 1.00 22.10 11 VAL A O 5
ATOM 10424 N N . GLN A 1 12 ? -5.676 -13.194 -15.910 1.00 0.14 12 GLN A N 5
ATOM 10425 C CA . GLN A 1 12 ? -5.045 -13.801 -17.076 1.00 21.02 12 GLN A CA 5
ATOM 10426 C C . GLN A 1 12 ? -6.082 -14.513 -17.941 1.00 43.04 12 GLN A C 5
ATOM 10427 O O . GLN A 1 12 ? -5.993 -14.498 -19.167 1.00 52.15 12 GLN A O 5
ATOM 10441 N N . THR A 1 13 ? -7.078 -15.113 -17.298 1.00 61.51 13 THR A N 5
ATOM 10442 C CA . THR A 1 13 ? -8.167 -15.772 -18.008 1.00 4.40 13 THR A CA 5
ATOM 10443 C C . THR A 1 13 ? -8.977 -14.758 -18.822 1.00 40.21 13 THR A C 5
ATOM 10444 O O . THR A 1 13 ? -9.601 -15.098 -19.833 1.00 14.10 13 THR A O 5
ATOM 10455 N N . SER A 1 14 ? -8.960 -13.510 -18.374 1.00 31.04 14 SER A N 5
ATOM 10456 C CA . SER A 1 14 ? -9.646 -12.435 -19.073 1.00 61.33 14 SER A CA 5
ATOM 10457 C C . SER A 1 14 ? -8.774 -11.868 -20.188 1.00 4.41 14 SER A C 5
ATOM 10458 O O . SER A 1 14 ? -9.281 -11.364 -21.189 1.00 70.51 14 SER A O 5
ATOM 10466 N N . PHE A 1 15 ? -7.464 -11.958 -20.017 1.00 53.31 15 PHE A N 5
ATOM 10467 C CA . PHE A 1 15 ? -6.538 -11.552 -21.062 1.00 43.22 15 PHE A CA 5
ATOM 10468 C C . PHE A 1 15 ? -6.574 -12.540 -22.220 1.00 54.51 15 PHE A C 5
ATOM 10469 O O . PHE A 1 15 ? -6.324 -12.173 -23.367 1.00 51.41 15 PHE A O 5
ATOM 10486 N N . GLN A 1 16 ? -6.905 -13.791 -21.911 1.00 72.32 16 GLN A N 5
ATOM 10487 C CA . GLN A 1 16 ? -6.941 -14.843 -22.919 1.00 3.31 16 GLN A CA 5
ATOM 10488 C C . GLN A 1 16 ? -7.896 -14.514 -24.063 1.00 34.32 16 GLN A C 5
ATOM 10489 O O . GLN A 1 16 ? -7.482 -14.493 -25.214 1.00 2.45 16 GLN A O 5
ATOM 10503 N N . LYS A 1 17 ? -9.158 -14.209 -23.754 1.00 0.54 17 LYS A N 5
ATOM 10504 C CA . LYS A 1 17 ? -10.157 -13.983 -24.809 1.00 53.51 17 LYS A CA 5
ATOM 10505 C C . LYS A 1 17 ? -9.823 -12.745 -25.648 1.00 5.33 17 LYS A C 5
ATOM 10506 O O . LYS A 1 17 ? -10.479 -12.466 -26.652 1.00 23.13 17 LYS A O 5
ATOM 10525 N N . LEU A 1 18 ? -8.804 -12.011 -25.229 1.00 21.00 18 LEU A N 5
ATOM 10526 C CA . LEU A 1 18 ? -8.296 -10.891 -25.998 1.00 22.51 18 LEU A CA 5
ATOM 10527 C C . LEU A 1 18 ? -7.081 -11.337 -26.810 1.00 23.41 18 LEU A C 5
ATOM 10528 O O . LEU A 1 18 ? -7.066 -11.232 -28.035 1.00 14.23 18 LEU A O 5
ATOM 10544 N N . SER A 1 19 ? -6.080 -11.870 -26.113 1.00 32.35 19 SER A N 5
ATOM 10545 C CA . SER A 1 19 ? -4.807 -12.224 -26.730 1.00 21.42 19 SER A CA 5
ATOM 10546 C C . SER A 1 19 ? -4.931 -13.442 -27.643 1.00 44.34 19 SER A C 5
ATOM 10547 O O . SER A 1 19 ? -4.401 -13.446 -28.754 1.00 73.10 19 SER A O 5
ATOM 10555 N N . GLU A 1 20 ? -5.635 -14.474 -27.187 1.00 32.32 20 GLU A N 5
ATOM 10556 C CA . GLU A 1 20 ? -5.819 -15.669 -28.004 1.00 43.13 20 GLU A CA 5
ATOM 10557 C C . GLU A 1 20 ? -7.101 -15.538 -28.815 1.00 15.41 20 GLU A C 5
ATOM 10558 O O . GLU A 1 20 ? -7.504 -16.458 -29.531 1.00 25.13 20 GLU A O 5
ATOM 10570 N N . GLY A 1 21 ? -7.741 -14.384 -28.683 1.00 61.22 21 GLY A N 5
ATOM 10571 C CA . GLY A 1 21 ? -8.916 -14.087 -29.465 1.00 61.25 21 GLY A CA 5
ATOM 10572 C C . GLY A 1 21 ? -8.548 -13.404 -30.763 1.00 14.53 21 GLY A C 5
ATOM 10573 O O . GLY A 1 21 ? -7.870 -13.988 -31.606 1.00 40.11 21 GLY A O 5
ATOM 10577 N N . ARG A 1 22 ? -9.002 -12.174 -30.937 1.00 72.40 22 ARG A N 5
ATOM 10578 C CA . ARG A 1 22 ? -8.652 -11.409 -32.125 1.00 10.31 22 ARG A CA 5
ATOM 10579 C C . ARG A 1 22 ? -7.736 -10.245 -31.770 1.00 20.25 22 ARG A C 5
ATOM 10580 O O . ARG A 1 22 ? -6.548 -10.265 -32.085 1.00 45.00 22 ARG A O 5
ATOM 10601 N N . LYS A 1 23 ? -8.307 -9.246 -31.092 1.00 2.25 23 LYS A N 5
ATOM 10602 C CA . LYS A 1 23 ? -7.585 -8.038 -30.690 1.00 55.31 23 LYS A CA 5
ATOM 10603 C C . LYS A 1 23 ? -8.541 -7.046 -30.023 1.00 2.53 23 LYS A C 5
ATOM 10604 O O . LYS A 1 23 ? -8.551 -6.904 -28.804 1.00 62.41 23 LYS A O 5
ATOM 10623 N N . GLU A 1 24 ? -9.385 -6.415 -30.832 1.00 14.43 24 GLU A N 5
ATOM 10624 C CA . GLU A 1 24 ? -10.332 -5.408 -30.355 1.00 14.31 24 GLU A CA 5
ATOM 10625 C C . GLU A 1 24 ? -11.579 -6.060 -29.761 1.00 72.35 24 GLU A C 5
ATOM 10626 O O . GLU A 1 24 ? -12.647 -5.448 -29.693 1.00 14.14 24 GLU A O 5
ATOM 10638 N N . TYR A 1 25 ? -11.433 -7.305 -29.327 1.00 75.33 25 TYR A N 5
ATOM 10639 C CA . TYR A 1 25 ? -12.524 -8.036 -28.707 1.00 2.15 25 TYR A CA 5
ATOM 10640 C C . TYR A 1 25 ? -12.806 -7.473 -27.320 1.00 3.13 25 TYR A C 5
ATOM 10641 O O . TYR A 1 25 ? -12.302 -6.412 -26.963 1.00 5.35 25 TYR A O 5
ATOM 10659 N N . ARG A 1 26 ? -13.621 -8.174 -26.549 1.00 25.34 26 ARG A N 5
ATOM 10660 C CA . ARG A 1 26 ? -13.956 -7.729 -25.206 1.00 44.02 26 ARG A CA 5
ATOM 10661 C C . ARG A 1 26 ? -12.687 -7.576 -24.373 1.00 53.31 26 ARG A C 5
ATOM 10662 O O . ARG A 1 26 ? -11.943 -8.538 -24.181 1.00 43.12 26 ARG A O 5
ATOM 10683 N N . TYR A 1 27 ? -12.425 -6.363 -23.895 1.00 64.22 27 TYR A N 5
ATOM 10684 C CA . TYR A 1 27 ? -11.192 -6.124 -23.158 1.00 72.55 27 TYR A CA 5
ATOM 10685 C C . TYR A 1 27 ? -11.436 -6.146 -21.660 1.00 32.32 27 TYR A C 5
ATOM 10686 O O . TYR A 1 27 ? -12.571 -6.287 -21.205 1.00 12.03 27 TYR A O 5
ATOM 10704 N N . ILE A 1 28 ? -10.365 -5.974 -20.904 1.00 12.43 28 ILE A N 5
ATOM 10705 C CA . ILE A 1 28 ? -10.372 -6.287 -19.486 1.00 22.00 28 ILE A CA 5
ATOM 10706 C C . ILE A 1 28 ? -10.271 -5.033 -18.617 1.00 45.14 28 ILE A C 5
ATOM 10707 O O . ILE A 1 28 ? -9.430 -4.157 -18.847 1.00 71.42 28 ILE A O 5
ATOM 10723 N N . ILE A 1 29 ? -11.146 -4.961 -17.620 1.00 60.51 29 ILE A N 5
ATOM 10724 C CA . ILE A 1 29 ? -11.155 -3.863 -16.666 1.00 54.54 29 ILE A CA 5
ATOM 10725 C C . ILE A 1 29 ? -10.963 -4.436 -15.269 1.00 61.52 29 ILE A C 5
ATOM 10726 O O . ILE A 1 29 ? -11.763 -5.262 -14.823 1.00 52.45 29 ILE A O 5
ATOM 10742 N N . PHE A 1 30 ? -9.904 -4.027 -14.586 1.00 21.14 30 PHE A N 5
ATOM 10743 C CA . PHE A 1 30 ? -9.579 -4.618 -13.298 1.00 13.04 30 PHE A CA 5
ATOM 10744 C C . PHE A 1 30 ? -9.141 -3.576 -12.269 1.00 43.54 30 PHE A C 5
ATOM 10745 O O . PHE A 1 30 ? -8.546 -2.549 -12.605 1.00 1.34 30 PHE A O 5
ATOM 10762 N N . LYS A 1 31 ? -9.474 -3.851 -11.012 1.00 21.14 31 LYS A N 5
ATOM 10763 C CA . LYS A 1 31 ? -9.122 -2.986 -9.892 1.00 42.05 31 LYS A CA 5
ATOM 10764 C C . LYS A 1 31 ? -8.555 -3.822 -8.750 1.00 13.53 31 LYS A C 5
ATOM 10765 O O . LYS A 1 31 ? -8.530 -5.052 -8.828 1.00 54.22 31 LYS A O 5
ATOM 10784 N N . ILE A 1 32 ? -8.129 -3.159 -7.684 1.00 73.34 32 ILE A N 5
ATOM 10785 C CA . ILE A 1 32 ? -7.562 -3.850 -6.534 1.00 1.12 32 ILE A CA 5
ATOM 10786 C C . ILE A 1 32 ? -8.642 -4.241 -5.531 1.00 45.42 32 ILE A C 5
ATOM 10787 O O . ILE A 1 32 ? -9.494 -3.429 -5.156 1.00 54.00 32 ILE A O 5
ATOM 10803 N N . ASP A 1 33 ? -8.599 -5.497 -5.116 1.00 3.15 33 ASP A N 5
ATOM 10804 C CA . ASP A 1 33 ? -9.478 -6.011 -4.078 1.00 20.31 33 ASP A CA 5
ATOM 10805 C C . ASP A 1 33 ? -8.633 -6.6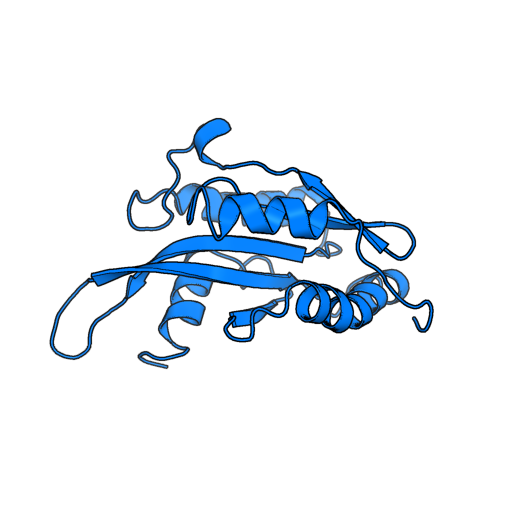40 -2.982 1.00 65.10 33 ASP A C 5
ATOM 10806 O O . ASP A 1 33 ? -7.920 -7.615 -3.228 1.00 13.14 33 ASP A O 5
ATOM 10815 N N . GLU A 1 34 ? -8.686 -6.053 -1.791 1.00 54.22 34 GLU A N 5
ATOM 10816 C CA . GLU A 1 34 ? -7.892 -6.505 -0.650 1.00 51.40 34 GLU A CA 5
ATOM 10817 C C . GLU A 1 34 ? -6.400 -6.257 -0.888 1.00 54.42 34 GLU A C 5
ATOM 10818 O O . GLU A 1 34 ? -5.860 -5.238 -0.459 1.00 21.20 34 GLU A O 5
ATOM 10830 N N . ASN A 1 35 ? -5.745 -7.180 -1.585 1.00 13.22 35 ASN A N 5
ATOM 10831 C CA . ASN A 1 35 ? -4.318 -7.055 -1.863 1.00 71.44 35 ASN A CA 5
ATOM 10832 C C . ASN A 1 35 ? -3.973 -7.744 -3.182 1.00 14.32 35 ASN A C 5
ATOM 10833 O O . ASN A 1 35 ? -2.813 -8.061 -3.459 1.00 4.22 35 ASN A O 5
ATOM 10844 N N . LYS A 1 36 ? -4.988 -7.983 -4.000 1.00 75.42 36 LYS A N 5
ATOM 10845 C CA . LYS A 1 36 ? -4.764 -8.529 -5.327 1.00 1.32 36 LYS A CA 5
ATOM 10846 C C . LYS A 1 36 ? -5.742 -7.907 -6.310 1.00 41.52 36 LYS A C 5
ATOM 10847 O O . LYS A 1 36 ? -6.803 -7.421 -5.920 1.00 32.10 36 LYS A O 5
ATOM 10866 N N . VAL A 1 37 ? -5.372 -7.896 -7.573 1.00 54.44 37 VAL A N 5
ATOM 10867 C CA . VAL A 1 37 ? -6.209 -7.302 -8.597 1.00 44.51 37 VAL A CA 5
ATOM 10868 C C . VAL A 1 37 ? -7.245 -8.308 -9.096 1.00 61.22 37 VAL A C 5
ATOM 10869 O O . VAL A 1 37 ? -6.923 -9.471 -9.334 1.00 43.10 37 VAL A O 5
ATOM 10882 N N . ILE A 1 38 ? -8.491 -7.863 -9.225 1.00 33.12 38 ILE A N 5
ATOM 10883 C CA . ILE A 1 38 ? -9.581 -8.738 -9.651 1.00 14.02 38 ILE A CA 5
ATOM 10884 C C . ILE A 1 38 ? -10.238 -8.218 -10.924 1.00 42.53 38 ILE A C 5
ATOM 10885 O O . ILE A 1 38 ? -10.127 -7.037 -11.254 1.00 22.32 38 ILE A O 5
ATOM 10901 N N . VAL A 1 39 ? -10.942 -9.103 -11.616 1.00 54.53 39 VAL A N 5
ATOM 10902 C CA . VAL A 1 39 ? -11.624 -8.748 -12.852 1.00 21.22 39 VAL A CA 5
ATOM 10903 C C . VAL A 1 39 ? -12.990 -8.141 -12.566 1.00 14.33 39 VAL A C 5
ATOM 10904 O O . VAL A 1 39 ? -13.842 -8.773 -11.941 1.00 0.32 39 VAL A O 5
ATOM 10917 N N . GLU A 1 40 ? -13.184 -6.915 -13.021 1.00 22.54 40 GLU A N 5
ATOM 10918 C CA . GLU A 1 40 ? -14.467 -6.246 -12.887 1.00 62.04 40 GLU A CA 5
ATOM 10919 C C . GLU A 1 40 ? -15.326 -6.505 -14.120 1.00 70.11 40 GLU A C 5
ATOM 10920 O O . GLU A 1 40 ? -16.479 -6.935 -14.012 1.00 25.33 40 GLU A O 5
ATOM 10932 N N . ALA A 1 41 ? -14.754 -6.262 -15.293 1.00 45.31 41 ALA A N 5
ATOM 10933 C CA . ALA A 1 41 ? -15.493 -6.396 -16.537 1.00 13.53 41 ALA A CA 5
ATOM 10934 C C . ALA A 1 41 ? -14.606 -6.880 -17.673 1.00 22.34 41 ALA A C 5
ATOM 10935 O O . ALA A 1 41 ? -13.419 -6.558 -17.730 1.00 43.32 41 ALA A O 5
ATOM 10942 N N . ALA A 1 42 ? -15.195 -7.667 -18.558 1.00 54.35 42 ALA A N 5
ATOM 10943 C CA . ALA A 1 42 ? -14.561 -8.052 -19.806 1.00 54.34 42 ALA A CA 5
ATOM 10944 C C . ALA A 1 42 ? -15.522 -7.777 -20.954 1.00 11.14 42 ALA A C 5
ATOM 10945 O O . ALA A 1 42 ? -16.367 -8.610 -21.289 1.00 12.25 42 ALA A O 5
ATOM 10952 N N . VAL A 1 43 ? -15.408 -6.591 -21.530 1.00 73.42 43 VAL A N 5
ATOM 10953 C CA . VAL A 1 43 ? -16.369 -6.117 -22.515 1.00 13.11 43 VAL A CA 5
ATOM 10954 C C . VAL A 1 43 ? -15.684 -5.239 -23.560 1.00 5.15 43 VAL A C 5
ATOM 10955 O O . VAL A 1 43 ? -14.773 -4.484 -23.240 1.00 72.00 43 VAL A O 5
ATOM 10968 N N . THR A 1 44 ? -16.092 -5.379 -24.813 1.00 42.52 44 THR A N 5
ATOM 10969 C CA . THR A 1 44 ? -15.579 -4.529 -25.879 1.00 61.22 44 THR A CA 5
ATOM 10970 C C . THR A 1 44 ? -16.584 -3.430 -26.178 1.00 64.30 44 THR A C 5
ATOM 10971 O O . THR A 1 44 ? -17.766 -3.561 -25.850 1.00 70.31 44 THR A O 5
ATOM 10982 N N . GLN A 1 45 ? -16.133 -2.352 -26.801 1.00 51.15 45 GLN A N 5
ATOM 10983 C CA . GLN A 1 45 ? -17.016 -1.238 -27.073 1.00 53.24 45 GLN A CA 5
ATOM 10984 C C . GLN A 1 45 ? -18.066 -1.637 -28.105 1.00 4.22 45 GLN A C 5
ATOM 10985 O O . GLN A 1 45 ? -19.150 -1.056 -28.163 1.00 54.44 45 GLN A O 5
ATOM 10999 N N . ASP A 1 46 ? -17.731 -2.657 -28.887 1.00 11.54 46 ASP A N 5
ATOM 11000 C CA . ASP A 1 46 ? -18.636 -3.229 -29.884 1.00 21.11 46 ASP A CA 5
ATOM 11001 C C . ASP A 1 46 ? -19.966 -3.640 -29.258 1.00 73.42 46 ASP A C 5
ATOM 11002 O O . ASP A 1 46 ? -21.039 -3.339 -29.783 1.00 53.11 46 ASP A O 5
ATOM 11011 N N . GLN A 1 47 ? -19.887 -4.316 -28.123 1.00 15.35 47 GLN A N 5
ATOM 11012 C CA . GLN A 1 47 ? -21.071 -4.878 -27.490 1.00 61.11 47 GLN A CA 5
ATOM 11013 C C . GLN A 1 47 ? -21.704 -3.922 -26.476 1.00 44.53 47 GLN A C 5
ATOM 11014 O O . GLN A 1 47 ? -22.818 -4.164 -26.016 1.00 70.02 47 GLN A O 5
ATOM 11028 N N . LEU A 1 48 ? -21.009 -2.843 -26.117 1.00 61.15 48 LEU A N 5
ATOM 11029 C CA . LEU A 1 48 ? -21.574 -1.890 -25.162 1.00 21.40 48 LEU A CA 5
ATOM 11030 C C . LEU A 1 48 ? -22.468 -0.874 -25.871 1.00 12.23 48 LEU A C 5
ATOM 11031 O O . LEU A 1 48 ? -23.241 -0.163 -25.227 1.00 21.42 48 LEU A O 5
ATOM 11047 N N . GLY A 1 49 ? -22.365 -0.807 -27.197 1.00 34.54 49 GLY A N 5
ATOM 11048 C CA . GLY A 1 49 ? -23.213 0.098 -27.953 1.00 31.14 49 GLY A CA 5
ATOM 11049 C C . GLY A 1 49 ? -22.488 0.772 -29.103 1.00 45.50 49 GLY A C 5
ATOM 11050 O O . GLY A 1 49 ? -23.120 1.312 -30.011 1.00 60.24 49 GLY A O 5
ATOM 11054 N N . ILE A 1 50 ? -21.163 0.747 -29.069 1.00 32.11 50 ILE A N 5
ATOM 11055 C CA . ILE A 1 50 ? -20.359 1.359 -30.121 1.00 64.32 50 ILE A CA 5
ATOM 11056 C C . ILE A 1 50 ? -20.161 0.352 -31.253 1.00 11.03 50 ILE A C 5
ATOM 11057 O O . ILE A 1 50 ? -20.460 -0.828 -31.085 1.00 63.20 50 ILE A O 5
ATOM 11073 N N . THR A 1 51 ? -19.680 0.812 -32.401 1.00 74.31 51 THR A N 5
ATOM 11074 C CA . THR A 1 51 ? -19.504 -0.053 -33.555 1.00 52.43 51 THR A CA 5
ATOM 11075 C C . THR A 1 51 ? -18.468 -1.153 -33.294 1.00 23.03 51 THR A C 5
ATOM 11076 O O . THR A 1 51 ? -18.682 -2.307 -33.666 1.00 74.31 51 THR A O 5
ATOM 11087 N N . GLY A 1 52 ? -17.347 -0.802 -32.669 1.00 24.25 52 GLY A N 5
ATOM 11088 C CA . GLY A 1 52 ? -16.410 -1.822 -32.229 1.00 74.03 52 GLY A CA 5
ATOM 11089 C C . GLY A 1 52 ? -14.970 -1.541 -32.611 1.00 32.43 52 GLY A C 5
ATOM 11090 O O . GLY A 1 52 ? -14.120 -1.343 -31.741 1.00 64.14 52 GLY A O 5
ATOM 11094 N N . ASP A 1 53 ? -14.697 -1.539 -33.906 1.00 62.02 53 ASP A N 5
ATOM 11095 C CA . ASP A 1 53 ? -13.338 -1.366 -34.418 1.00 62.21 53 ASP A CA 5
ATOM 11096 C C . ASP A 1 53 ? -12.812 0.037 -34.097 1.00 13.13 53 ASP A C 5
ATOM 11097 O O . ASP A 1 53 ? -13.477 1.037 -34.381 1.00 12.55 53 ASP A O 5
ATOM 11106 N N . ASP A 1 54 ? -11.601 0.100 -33.541 1.00 34.32 54 ASP A N 5
ATOM 11107 C CA . ASP A 1 54 ? -11.086 1.331 -32.932 1.00 52.40 54 ASP A CA 5
ATOM 11108 C C . ASP A 1 54 ? -10.947 2.488 -33.923 1.00 43.41 54 ASP A C 5
ATOM 11109 O O . ASP A 1 54 ? -11.656 3.489 -33.819 1.00 45.02 54 ASP A O 5
ATOM 11118 N N . TYR A 1 55 ? -10.056 2.357 -34.894 1.00 65.21 55 TYR A N 5
ATOM 11119 C CA . TYR A 1 55 ? -9.752 3.484 -35.766 1.00 42.14 55 TYR A CA 5
ATOM 11120 C C . TYR A 1 55 ? -10.000 3.163 -37.235 1.00 74.45 55 TYR A C 5
ATOM 11121 O O . TYR A 1 55 ? -10.110 4.069 -38.061 1.00 23.00 55 TYR A O 5
ATOM 11139 N N . ASP A 1 56 ? -10.104 1.885 -37.565 1.00 71.24 56 ASP A N 5
ATOM 11140 C CA . ASP A 1 56 ? -10.338 1.481 -38.949 1.00 4.30 56 ASP A CA 5
ATOM 11141 C C . ASP A 1 56 ? -11.817 1.653 -39.268 1.00 1.11 56 ASP A C 5
ATOM 11142 O O . ASP A 1 56 ? -12.199 1.996 -40.385 1.00 30.22 56 ASP A O 5
ATOM 11151 N N . ASP A 1 57 ? -12.637 1.416 -38.257 1.00 1.32 57 ASP A N 5
ATOM 11152 C CA . ASP A 1 57 ? -14.064 1.725 -38.311 1.00 14.04 57 ASP A CA 5
ATOM 11153 C C . ASP A 1 57 ? -14.317 3.107 -37.717 1.00 11.31 57 ASP A C 5
ATOM 11154 O O . ASP A 1 57 ? -15.294 3.780 -38.055 1.00 53.41 57 ASP A O 5
ATOM 11163 N N . SER A 1 58 ? -13.406 3.508 -36.833 1.00 10.01 58 SER A N 5
ATOM 11164 C CA . SER A 1 58 ? -13.429 4.813 -36.183 1.00 62.45 58 SER A CA 5
ATOM 11165 C C . SER A 1 58 ? -14.457 4.850 -35.049 1.00 1.03 58 SER A C 5
ATOM 11166 O O . SER A 1 58 ? -15.303 5.743 -34.981 1.00 63.33 58 SER A O 5
ATOM 11174 N N . SER A 1 59 ? -14.356 3.880 -34.141 1.00 61.31 59 SER A N 5
ATOM 11175 C CA . SER A 1 59 ? -15.096 3.922 -32.884 1.00 23.41 59 SER A CA 5
ATOM 11176 C C . SER A 1 59 ? -14.410 4.902 -31.935 1.00 70.35 59 SER A C 5
ATOM 11177 O O . SER A 1 59 ? -14.821 5.090 -30.793 1.00 52.52 59 SER A O 5
ATOM 11185 N N . LYS A 1 60 ? -13.355 5.517 -32.459 1.00 43.42 60 LYS A N 5
ATOM 11186 C CA . LYS A 1 60 ? -12.622 6.601 -31.824 1.00 74.34 60 LYS A CA 5
ATOM 11187 C C . LYS A 1 60 ? -13.565 7.651 -31.221 1.00 60.35 60 LYS A C 5
ATOM 11188 O O . LYS A 1 60 ? -13.231 8.297 -30.229 1.00 23.20 60 LYS A O 5
ATOM 11207 N N . ALA A 1 61 ? -14.752 7.790 -31.805 1.00 4.44 61 ALA A N 5
ATOM 11208 C CA . ALA A 1 61 ? -15.743 8.754 -31.332 1.00 33.01 61 ALA A CA 5
ATOM 11209 C C . ALA A 1 61 ? -16.270 8.403 -29.938 1.00 63.50 61 ALA A C 5
ATOM 11210 O O . ALA A 1 61 ? -16.743 9.274 -29.210 1.00 34.32 61 ALA A O 5
ATOM 11217 N N . ALA A 1 62 ? -16.184 7.130 -29.569 1.00 32.13 62 ALA A N 5
ATOM 11218 C CA . ALA A 1 62 ? -16.692 6.664 -28.281 1.00 75.10 62 ALA A CA 5
ATOM 11219 C C . ALA A 1 62 ? -15.904 7.258 -27.121 1.00 0.31 62 ALA A C 5
ATOM 11220 O O . ALA A 1 62 ? -16.468 7.607 -26.084 1.00 53.45 62 ALA A O 5
ATOM 11227 N N . PHE A 1 63 ? -14.599 7.390 -27.311 1.00 22.44 63 PHE A N 5
ATOM 11228 C CA . PHE A 1 63 ? -13.708 7.867 -26.258 1.00 4.14 63 PHE A CA 5
ATOM 11229 C C . PHE A 1 63 ? -14.064 9.284 -25.820 1.00 24.33 63 PHE A C 5
ATOM 11230 O O . PHE A 1 63 ? -13.742 9.697 -24.707 1.00 72.44 63 PHE A O 5
ATOM 11247 N N . ASP A 1 64 ? -14.735 10.016 -26.700 1.00 63.23 64 ASP A N 5
ATOM 11248 C CA . ASP A 1 64 ? -15.126 11.392 -26.420 1.00 23.00 64 ASP A CA 5
ATOM 11249 C C . ASP A 1 64 ? -16.104 11.457 -25.242 1.00 15.11 64 ASP A C 5
ATOM 11250 O O . ASP A 1 64 ? -16.080 12.403 -24.456 1.00 53.04 64 ASP A O 5
ATOM 11259 N N . LYS A 1 65 ? -16.971 10.453 -25.120 1.00 22.55 65 LYS A N 5
ATOM 11260 C CA . LYS A 1 65 ? -17.892 10.401 -23.986 1.00 70.33 65 LYS A CA 5
ATOM 11261 C C . LYS A 1 65 ? -17.259 9.686 -22.794 1.00 75.43 65 LYS A C 5
ATOM 11262 O O . LYS A 1 65 ? -17.548 10.014 -21.644 1.00 61.00 65 LYS A O 5
ATOM 11281 N N . PHE A 1 66 ? -16.388 8.713 -23.072 1.00 5.01 66 PHE A N 5
ATOM 11282 C CA . PHE A 1 66 ? -15.762 7.916 -22.015 1.00 34.03 66 PHE A CA 5
ATOM 11283 C C . PHE A 1 66 ? -14.999 8.786 -21.025 1.00 11.23 66 PHE A C 5
ATOM 11284 O O . PHE A 1 66 ? -15.128 8.606 -19.819 1.00 11.15 66 PHE A O 5
ATOM 11301 N N . VAL A 1 67 ? -14.232 9.741 -21.536 1.00 12.23 67 VAL A N 5
ATOM 11302 C CA . VAL A 1 67 ? -13.433 10.622 -20.686 1.00 35.42 67 VAL A CA 5
ATOM 11303 C C . VAL A 1 67 ? -14.308 11.388 -19.689 1.00 2.43 67 VAL A C 5
ATOM 11304 O O . VAL A 1 67 ? -13.880 11.699 -18.578 1.00 63.41 67 VAL A O 5
ATOM 11317 N N . GLU A 1 68 ? -15.542 11.662 -20.085 1.00 4.11 68 GLU A N 5
ATOM 11318 C CA . GLU A 1 68 ? -16.486 12.357 -19.226 1.00 33.24 68 GLU A CA 5
ATOM 11319 C C . GLU A 1 68 ? -17.120 11.384 -18.252 1.00 44.31 68 GLU A C 5
ATOM 11320 O O . GLU A 1 68 ? -17.232 11.666 -17.061 1.00 43.22 68 GLU A O 5
ATOM 11332 N N . ASP A 1 69 ? -17.540 10.238 -18.778 1.00 2.31 69 ASP A N 5
ATOM 11333 C CA . ASP A 1 69 ? -18.149 9.196 -17.964 1.00 23.40 69 ASP A CA 5
ATOM 11334 C C . ASP A 1 69 ? -17.198 8.834 -16.833 1.00 15.15 69 ASP A C 5
ATOM 11335 O O . ASP A 1 69 ? -17.590 8.776 -15.667 1.00 24.43 69 ASP A O 5
ATOM 11344 N N . VAL A 1 70 ? -15.929 8.655 -17.193 1.00 54.10 70 VAL A N 5
ATOM 11345 C CA . VAL A 1 70 ? -14.886 8.333 -16.232 1.00 71.11 70 VAL A CA 5
ATOM 11346 C C . VAL A 1 70 ? -14.801 9.381 -15.127 1.00 52.51 70 VAL A C 5
ATOM 11347 O O . VAL A 1 70 ? -14.758 9.030 -13.948 1.00 1.03 70 VAL A O 5
ATOM 11360 N N . LYS A 1 71 ? -14.811 10.666 -15.473 1.00 13.21 71 LYS A N 5
ATOM 11361 C CA . LYS A 1 71 ? -14.623 11.679 -14.439 1.00 52.21 71 LYS A CA 5
ATOM 11362 C C . LYS A 1 71 ? -15.911 11.902 -13.652 1.00 2.12 71 LYS A C 5
ATOM 11363 O O . LYS A 1 71 ? -15.874 12.208 -12.458 1.00 41.30 71 LYS A O 5
ATOM 11382 N N . SER A 1 72 ? -17.042 11.701 -14.311 1.00 12.11 72 SER A N 5
ATOM 11383 C CA . SER A 1 72 ? -18.337 11.975 -13.710 1.00 1.45 72 SER A CA 5
ATOM 11384 C C . SER A 1 72 ? -18.669 10.971 -12.604 1.00 33.33 72 SER A C 5
ATOM 11385 O O . SER A 1 72 ? -19.241 11.339 -11.578 1.00 14.01 72 SER A O 5
ATOM 11393 N N . ARG A 1 73 ? -18.314 9.706 -12.803 1.00 74.32 73 ARG A N 5
ATOM 11394 C CA . ARG A 1 73 ? -18.627 8.679 -11.811 1.00 12.01 73 ARG A CA 5
ATOM 11395 C C . ARG A 1 73 ? -17.584 8.626 -10.699 1.00 0.04 73 ARG A C 5
ATOM 11396 O O . ARG A 1 73 ? -17.804 8.006 -9.659 1.00 51.24 73 ARG A O 5
ATOM 11417 N N . THR A 1 74 ? -16.450 9.275 -10.914 1.00 54.24 74 THR A N 5
ATOM 11418 C CA . THR A 1 74 ? -15.366 9.232 -9.945 1.00 50.33 74 THR A CA 5
ATOM 11419 C C . THR A 1 74 ? -15.573 10.268 -8.841 1.00 72.02 74 THR A C 5
ATOM 11420 O O . THR A 1 74 ? -15.265 10.005 -7.678 1.00 44.11 74 THR A O 5
ATOM 11431 N N . ASP A 1 75 ? -16.095 11.436 -9.222 1.00 14.43 75 ASP A N 5
ATOM 11432 C CA . ASP A 1 75 ? -16.489 12.485 -8.270 1.00 35.12 75 ASP A CA 5
ATOM 11433 C C . ASP A 1 75 ? -15.287 13.123 -7.563 1.00 64.43 75 ASP A C 5
ATOM 11434 O O . ASP A 1 75 ? -14.913 14.253 -7.869 1.00 60.43 75 ASP A O 5
ATOM 11443 N N . ASN A 1 76 ? -14.675 12.393 -6.637 1.00 50.03 76 ASN A N 5
ATOM 11444 C CA . ASN A 1 76 ? -13.575 12.930 -5.833 1.00 13.40 76 ASN A CA 5
ATOM 11445 C C . ASN A 1 76 ? -12.236 12.802 -6.548 1.00 74.32 76 ASN A C 5
ATOM 11446 O O . ASN A 1 76 ? -11.215 13.271 -6.044 1.00 14.12 76 ASN A O 5
ATOM 11457 N N . LEU A 1 77 ? -12.252 12.151 -7.713 1.00 54.12 77 LEU A N 5
ATOM 11458 C CA . LEU A 1 77 ? -11.054 11.981 -8.549 1.00 44.52 77 LEU A CA 5
ATOM 11459 C C . LEU A 1 77 ? -9.966 11.180 -7.826 1.00 22.42 77 LEU A C 5
ATOM 11460 O O . LEU A 1 77 ? -8.795 11.223 -8.197 1.00 65.25 77 LEU A O 5
ATOM 11476 N N . THR A 1 78 ? -10.368 10.415 -6.821 1.00 3.20 78 THR A N 5
ATOM 11477 C CA . THR A 1 78 ? -9.437 9.620 -6.034 1.00 11.35 78 THR A CA 5
ATOM 11478 C C . THR A 1 78 ? -9.369 8.181 -6.544 1.00 62.42 78 THR A C 5
ATOM 11479 O O . THR A 1 78 ? -9.103 7.248 -5.778 1.00 2.10 78 THR A O 5
ATOM 11490 N N . ASP A 1 79 ? -9.590 8.003 -7.840 1.00 33.41 79 ASP A N 5
ATOM 11491 C CA . ASP A 1 79 ? -9.626 6.669 -8.422 1.00 34.42 79 ASP A CA 5
ATOM 11492 C C . ASP A 1 79 ? -8.338 6.364 -9.168 1.00 62.30 79 ASP A C 5
ATOM 11493 O O . ASP A 1 79 ? -7.743 7.238 -9.797 1.00 3.43 79 ASP A O 5
ATOM 11502 N N . CYS A 1 80 ? -7.907 5.123 -9.064 1.00 65.22 80 CYS A N 5
ATOM 11503 C CA . CYS A 1 80 ? -6.747 4.636 -9.785 1.00 21.31 80 CYS A CA 5
ATOM 11504 C C . CYS A 1 80 ? -7.022 3.198 -10.186 1.00 65.30 80 CYS A C 5
ATOM 11505 O O . CYS A 1 80 ? -7.617 2.456 -9.407 1.00 44.23 80 CYS A O 5
ATOM 11513 N N . ARG A 1 81 ? -6.640 2.801 -11.388 1.00 13.43 81 ARG A N 5
ATOM 11514 C CA . ARG A 1 81 ? -6.924 1.446 -11.839 1.00 25.41 81 ARG A CA 5
ATOM 11515 C C . ARG A 1 81 ? -6.062 1.071 -13.032 1.00 24.03 81 ARG A C 5
ATOM 11516 O O . ARG A 1 81 ? -5.310 1.897 -13.555 1.00 30.10 81 ARG A O 5
ATOM 11537 N N . TYR A 1 82 ? -6.192 -0.177 -13.457 1.00 33.31 82 TYR A N 5
ATOM 11538 C CA . TYR A 1 82 ? -5.497 -0.672 -14.629 1.00 73.03 82 TYR A CA 5
ATOM 11539 C C . TYR A 1 82 ? -6.493 -1.251 -15.619 1.00 4.10 82 TYR A C 5
ATOM 11540 O O . TYR A 1 82 ? -7.352 -2.055 -15.257 1.00 35.14 82 TYR A O 5
ATOM 11558 N N . ALA A 1 83 ? -6.396 -0.815 -16.858 1.00 51.44 83 ALA A N 5
ATOM 11559 C CA . ALA A 1 83 ? -7.258 -1.311 -17.913 1.00 44.11 83 ALA A CA 5
ATOM 11560 C C . ALA A 1 83 ? -6.425 -1.618 -19.141 1.00 12.03 83 ALA A C 5
ATOM 11561 O O . ALA A 1 83 ? -5.534 -0.851 -19.498 1.00 14.12 83 ALA A O 5
ATOM 11568 N N . VAL A 1 84 ? -6.689 -2.743 -19.777 1.00 34.40 84 VAL A N 5
ATOM 11569 C CA . VAL A 1 84 ? -5.880 -3.158 -20.906 1.00 13.22 84 VAL A CA 5
ATOM 11570 C C . VAL A 1 84 ? -6.729 -3.371 -22.146 1.00 34.41 84 VAL A C 5
ATOM 11571 O O . VAL A 1 84 ? -7.752 -4.057 -22.104 1.00 43.54 84 VAL A O 5
ATOM 11584 N N . PHE A 1 85 ? -6.295 -2.775 -23.245 1.00 23.41 85 PHE A N 5
ATOM 11585 C CA . PHE A 1 85 ? -7.012 -2.865 -24.506 1.00 52.10 85 PHE A CA 5
ATOM 11586 C C . PHE A 1 85 ? -6.023 -3.129 -25.634 1.00 75.01 85 PHE A C 5
ATOM 11587 O O . PHE A 1 85 ? -4.907 -2.615 -25.605 1.00 65.05 85 PHE A O 5
ATOM 11604 N N . ASP A 1 86 ? -6.415 -3.927 -26.614 1.00 32.01 86 ASP A N 5
ATOM 11605 C CA . ASP A 1 86 ? -5.615 -4.070 -27.824 1.00 1.41 86 ASP A CA 5
ATOM 11606 C C . ASP A 1 86 ? -6.233 -3.188 -28.900 1.00 4.21 86 ASP A C 5
ATOM 11607 O O . ASP A 1 86 ? -7.250 -3.542 -29.498 1.00 50.10 86 ASP A O 5
ATOM 11616 N N . PHE A 1 87 ? -5.646 -2.017 -29.108 1.00 1.04 87 PHE A N 5
ATOM 11617 C CA . PHE A 1 87 ? -6.226 -1.030 -30.013 1.00 4.50 87 PHE A CA 5
ATOM 11618 C C . PHE A 1 87 ? -5.555 -1.051 -31.374 1.00 41.14 87 PHE A C 5
ATOM 11619 O O . PHE A 1 87 ? -4.338 -1.227 -31.484 1.00 61.10 87 PHE A O 5
ATOM 11636 N N . LYS A 1 88 ? -6.366 -0.876 -32.408 1.00 14.20 88 LYS A N 5
ATOM 11637 C CA . LYS A 1 88 ? -5.879 -0.837 -33.772 1.00 62.00 88 LYS A CA 5
ATOM 11638 C C . LYS A 1 88 ? -6.198 0.500 -34.422 1.00 21.14 88 LYS A C 5
ATOM 11639 O O . LYS A 1 88 ? -7.366 0.835 -34.643 1.00 21.31 88 LYS A O 5
ATOM 11658 N N . PHE A 1 89 ? -5.157 1.216 -34.789 1.00 61.34 89 PHE A N 5
ATOM 11659 C CA . PHE A 1 89 ? -5.298 2.560 -35.325 1.00 45.33 89 PHE A CA 5
ATOM 11660 C C . PHE A 1 89 ? -4.688 2.638 -36.718 1.00 34.43 89 PHE A C 5
ATOM 11661 O O . PHE A 1 89 ? -4.066 1.682 -37.187 1.00 31.45 89 PHE A O 5
ATOM 11678 N N . THR A 1 90 ? -4.879 3.771 -37.374 1.00 41.44 90 THR A N 5
ATOM 11679 C CA . THR A 1 90 ? -4.288 4.014 -38.676 1.00 34.54 90 THR A CA 5
ATOM 11680 C C . THR A 1 90 ? -3.627 5.388 -38.714 1.00 43.44 90 THR A C 5
ATOM 11681 O O . THR A 1 90 ? -4.208 6.381 -38.277 1.00 63.15 90 THR A O 5
ATOM 11692 N N . CYS A 1 91 ? -2.401 5.434 -39.209 1.00 53.13 91 CYS A N 5
ATOM 11693 C CA . CYS A 1 91 ? -1.672 6.686 -39.327 1.00 52.14 91 CYS A CA 5
ATOM 11694 C C . CYS A 1 91 ? -1.122 6.835 -40.741 1.00 44.22 91 CYS A C 5
ATOM 11695 O O . CYS A 1 91 ? -0.716 5.851 -41.355 1.00 74.01 91 CYS A O 5
ATOM 11703 N N . SER A 1 92 ? -1.129 8.056 -41.258 1.00 4.43 92 SER A N 5
ATOM 11704 C CA . SER A 1 92 ? -0.636 8.325 -42.604 1.00 33.03 92 SER A CA 5
ATOM 11705 C C . SER A 1 92 ? 0.836 7.945 -42.743 1.00 54.03 92 SER A C 5
ATOM 11706 O O . SER A 1 92 ? 1.702 8.502 -42.063 1.00 54.42 92 SER A O 5
ATOM 11714 N N . ARG A 1 93 ? 1.106 6.984 -43.615 1.00 2.50 93 ARG A N 5
ATOM 11715 C CA . ARG A 1 93 ? 2.467 6.550 -43.881 1.00 31.12 93 ARG A CA 5
ATOM 11716 C C . ARG A 1 93 ? 3.063 7.395 -44.997 1.00 4.10 93 ARG A C 5
ATOM 11717 O O . ARG A 1 93 ? 2.396 7.676 -45.993 1.00 4.25 93 ARG A O 5
ATOM 11738 N N . VAL A 1 94 ? 4.307 7.815 -44.816 1.00 71.24 94 VAL A N 5
ATOM 11739 C CA . VAL A 1 94 ? 4.982 8.652 -45.797 1.00 44.23 94 VAL A CA 5
ATOM 11740 C C . VAL A 1 94 ? 5.121 7.927 -47.137 1.00 41.12 94 VAL A C 5
ATOM 11741 O O . VAL A 1 94 ? 5.789 6.898 -47.238 1.00 41.25 94 VAL A O 5
ATOM 11754 N N . GLY A 1 95 ? 4.444 8.453 -48.152 1.00 24.13 95 GLY A N 5
ATOM 11755 C CA . GLY A 1 95 ? 4.517 7.870 -49.478 1.00 73.11 95 GLY A CA 5
ATOM 11756 C C . GLY A 1 95 ? 3.625 6.653 -49.629 1.00 62.40 95 GLY A C 5
ATOM 11757 O O . GLY A 1 95 ? 3.756 5.894 -50.591 1.00 52.03 95 GLY A O 5
ATOM 11761 N N . ALA A 1 96 ? 2.721 6.465 -48.677 1.00 10.33 96 ALA A N 5
ATOM 11762 C CA . ALA A 1 96 ? 1.797 5.344 -48.707 1.00 44.20 96 ALA A CA 5
ATOM 11763 C C . ALA A 1 96 ? 0.459 5.743 -48.095 1.00 64.32 96 ALA A C 5
ATOM 11764 O O . ALA A 1 96 ? 0.192 6.930 -47.891 1.00 3.21 96 ALA A O 5
ATOM 11771 N N . GLY A 1 97 ? -0.377 4.756 -47.807 1.00 60.15 97 GLY A N 5
ATOM 11772 C CA . GLY A 1 97 ? -1.688 5.027 -47.250 1.00 60.21 97 GLY A CA 5
ATOM 11773 C C . GLY A 1 97 ? -1.684 5.045 -45.736 1.00 22.51 97 GLY A C 5
ATOM 11774 O O . GLY A 1 97 ? -0.730 5.514 -45.113 1.00 21.14 97 GLY A O 5
ATOM 11778 N N . THR A 1 98 ? -2.748 4.536 -45.140 1.00 64.34 98 THR A N 5
ATOM 11779 C CA . THR A 1 98 ? -2.868 4.511 -43.693 1.00 24.24 98 THR A CA 5
ATOM 11780 C C . THR A 1 98 ? -2.253 3.244 -43.106 1.00 22.14 98 THR A C 5
ATOM 11781 O O . THR A 1 98 ? -2.686 2.130 -43.411 1.00 73.22 98 THR A O 5
ATOM 11792 N N . SER A 1 99 ? -1.234 3.428 -42.279 1.00 11.53 99 SER A N 5
ATOM 11793 C CA . SER A 1 99 ? -0.604 2.328 -41.571 1.00 3.52 99 SER A CA 5
ATOM 11794 C C . SER A 1 99 ? -1.549 1.793 -40.509 1.00 74.51 99 SER A C 5
ATOM 11795 O O . SER A 1 99 ? -1.869 2.490 -39.547 1.00 41.24 99 SER A O 5
ATOM 11803 N N . LYS A 1 100 ? -2.002 0.569 -40.695 1.00 41.34 100 LYS A N 5
ATOM 11804 C CA . LYS A 1 100 ? -2.935 -0.043 -39.771 1.00 24.31 100 LYS A CA 5
ATOM 11805 C C . LYS A 1 100 ? -2.203 -1.003 -38.840 1.00 75.43 100 LYS A C 5
ATOM 11806 O O . LYS A 1 100 ? -1.670 -2.023 -39.278 1.00 10.41 100 LYS A O 5
ATOM 11825 N N . MET A 1 101 ? -2.156 -0.649 -37.563 1.00 34.10 101 MET A N 5
ATOM 11826 C CA . MET A 1 101 ? -1.478 -1.463 -36.562 1.00 3.44 101 MET A CA 5
ATOM 11827 C C . MET A 1 101 ? -2.372 -1.669 -35.350 1.00 1.44 101 MET A C 5
ATOM 11828 O O . MET A 1 101 ? -3.060 -0.745 -34.915 1.00 31.42 101 MET A O 5
ATOM 11842 N N . ASP A 1 102 ? -2.354 -2.877 -34.813 1.00 44.14 102 ASP A N 5
ATOM 11843 C CA . ASP A 1 102 ? -3.126 -3.210 -33.624 1.00 44.11 102 ASP A CA 5
ATOM 11844 C C . ASP A 1 102 ? -2.221 -3.794 -32.557 1.00 52.04 102 ASP A C 5
ATOM 11845 O O . ASP A 1 102 ? -1.425 -4.695 -32.834 1.00 1.12 102 ASP A O 5
ATOM 11854 N N . LYS A 1 103 ? -2.310 -3.279 -31.340 1.00 65.42 103 LYS A N 5
ATOM 11855 C CA . LYS A 1 103 ? -1.521 -3.835 -30.262 1.00 32.53 103 LYS A CA 5
ATOM 11856 C C . LYS A 1 103 ? -2.042 -3.434 -28.891 1.00 24.41 103 LYS A C 5
ATOM 11857 O O . LYS A 1 103 ? -2.687 -2.399 -28.715 1.00 63.42 103 LYS A O 5
ATOM 11876 N N . ILE A 1 104 ? -1.735 -4.291 -27.935 1.00 13.33 104 ILE A N 5
ATOM 11877 C CA . ILE A 1 104 ? -2.220 -4.188 -26.577 1.00 11.30 104 ILE A CA 5
ATOM 11878 C C . ILE A 1 104 ? -1.483 -3.108 -25.786 1.00 4.21 104 ILE A C 5
ATOM 11879 O O . ILE A 1 104 ? -0.249 -3.064 -25.755 1.00 64.44 104 ILE A O 5
ATOM 11895 N N . ILE A 1 105 ? -2.255 -2.233 -25.160 1.00 4.42 105 ILE A N 5
ATOM 11896 C CA . ILE A 1 105 ? -1.705 -1.158 -24.354 1.00 21.40 105 ILE A CA 5
ATOM 11897 C C . ILE A 1 105 ? -2.241 -1.215 -22.926 1.00 74.43 105 ILE A C 5
ATOM 11898 O O . ILE A 1 105 ? -3.431 -1.451 -22.698 1.00 74.22 105 ILE A O 5
ATOM 11914 N N . PHE A 1 106 ? -1.342 -1.032 -21.975 1.00 35.20 106 PHE A N 5
ATOM 11915 C CA . PHE A 1 106 ? -1.695 -0.952 -20.571 1.00 52.24 106 PHE A CA 5
ATOM 11916 C C . PHE A 1 106 ? -2.034 0.478 -20.192 1.00 53.11 106 PHE A C 5
ATOM 11917 O O . PHE A 1 106 ? -1.175 1.363 -20.223 1.00 22.04 106 PHE A O 5
ATOM 11934 N N . LEU A 1 107 ? -3.285 0.700 -19.843 1.00 5.12 107 LEU A N 5
ATOM 11935 C CA . LEU A 1 107 ? -3.727 2.009 -19.412 1.00 10.43 107 LEU A CA 5
ATOM 11936 C C . LEU A 1 107 ? -3.656 2.084 -17.892 1.00 42.31 107 LEU A C 5
ATOM 11937 O O . LEU A 1 107 ? -4.496 1.515 -17.188 1.00 22.33 107 LEU A O 5
ATOM 11953 N N . GLN A 1 108 ? -2.624 2.747 -17.390 1.00 15.32 108 GLN A N 5
ATOM 11954 C CA . GLN A 1 108 ? -2.461 2.927 -15.956 1.00 43.31 108 GLN A CA 5
ATOM 11955 C C . GLN A 1 108 ? -2.992 4.292 -15.524 1.00 33.21 108 GLN A C 5
ATOM 11956 O O . GLN A 1 108 ? -2.450 5.331 -15.909 1.00 63.30 108 GLN A O 5
ATOM 11970 N N . ILE A 1 109 ? -4.066 4.286 -14.742 1.00 11.52 109 ILE A N 5
ATOM 11971 C CA . ILE A 1 109 ? -4.608 5.519 -14.192 1.00 74.43 109 ILE A CA 5
ATOM 11972 C C . ILE A 1 109 ? -3.893 5.854 -12.893 1.00 31.21 109 ILE A C 5
ATOM 11973 O O . ILE A 1 109 ? -4.071 5.170 -11.884 1.00 24.42 109 ILE A O 5
ATOM 11989 N N . CYS A 1 110 ? -3.077 6.893 -12.930 1.00 73.11 110 CYS A N 5
ATOM 11990 C CA . CYS A 1 110 ? -2.302 7.291 -11.772 1.00 3.41 110 CYS A CA 5
ATOM 11991 C C . CYS A 1 110 ? -2.255 8.813 -11.656 1.00 15.43 110 CYS A C 5
ATOM 11992 O O . CYS A 1 110 ? -1.363 9.461 -12.203 1.00 62.42 110 CYS A O 5
ATOM 12000 N N . PRO A 1 111 ? -3.254 9.409 -10.987 1.00 53.53 111 PRO A N 5
ATOM 12001 C CA . PRO A 1 111 ? -3.266 10.844 -10.687 1.00 65.45 111 PRO A CA 5
ATOM 12002 C C . PRO A 1 111 ? -2.138 11.220 -9.731 1.00 34.01 111 PRO A C 5
ATOM 12003 O O . PRO A 1 111 ? -1.877 10.505 -8.763 1.00 14.00 111 PRO A O 5
ATOM 12014 N N . ASP A 1 112 ? -1.466 12.331 -9.998 1.00 73.31 112 ASP A N 5
ATOM 12015 C CA . ASP A 1 112 ? -0.362 12.767 -9.148 1.00 22.40 112 ASP A CA 5
ATOM 12016 C C . ASP A 1 112 ? -0.874 13.102 -7.753 1.00 31.12 112 ASP A C 5
ATOM 12017 O O . ASP A 1 112 ? -0.428 12.521 -6.762 1.00 32.23 112 ASP A O 5
ATOM 12026 N N . GLY A 1 113 ? -1.847 14.004 -7.696 1.00 1.03 113 GLY A N 5
ATOM 12027 C CA . GLY A 1 113 ? -2.424 14.413 -6.429 1.00 75.41 113 GLY A CA 5
ATOM 12028 C C . GLY A 1 113 ? -3.511 13.465 -5.962 1.00 34.12 113 GLY A C 5
ATOM 12029 O O . GLY A 1 113 ? -4.579 13.893 -5.521 1.00 52.43 113 GLY A O 5
ATOM 12033 N N . ALA A 1 114 ? -3.236 12.175 -6.070 1.00 65.11 114 ALA A N 5
ATOM 12034 C CA . ALA A 1 114 ? -4.179 11.148 -5.662 1.00 14.24 114 ALA A CA 5
ATOM 12035 C C . ALA A 1 114 ? -3.771 10.560 -4.324 1.00 4.05 114 ALA A C 5
ATOM 12036 O O . ALA A 1 114 ? -2.726 10.910 -3.775 1.00 51.52 114 ALA A O 5
ATOM 12043 N N . SER A 1 115 ? -4.595 9.662 -3.817 1.00 35.22 115 SER A N 5
ATOM 12044 C CA . SER A 1 115 ? -4.349 9.033 -2.533 1.00 70.24 115 SER A CA 5
ATOM 12045 C C . SER A 1 115 ? -3.107 8.157 -2.602 1.00 24.45 115 SER A C 5
ATOM 12046 O O . SER A 1 115 ? -3.143 7.062 -3.159 1.00 24.23 115 SER A O 5
ATOM 12054 N N . ILE A 1 116 ? -2.017 8.657 -2.035 1.00 21.11 116 ILE A N 5
ATOM 12055 C CA . ILE A 1 116 ? -0.711 8.021 -2.150 1.00 32.11 116 ILE A CA 5
ATOM 12056 C C . ILE A 1 116 ? -0.733 6.554 -1.729 1.00 14.44 116 ILE A C 5
ATOM 12057 O O . ILE A 1 116 ? -0.158 5.715 -2.409 1.00 22.42 116 ILE A O 5
ATOM 12073 N N . LYS A 1 117 ? -1.408 6.239 -0.634 1.00 63.31 117 LYS A N 5
ATOM 12074 C CA . LYS A 1 117 ? -1.383 4.878 -0.108 1.00 20.22 117 LYS A CA 5
ATOM 12075 C C . LYS A 1 117 ? -2.096 3.898 -1.035 1.00 0.31 117 LYS A C 5
ATOM 12076 O O . LYS A 1 117 ? -1.520 2.884 -1.428 1.00 54.53 117 LYS A O 5
ATOM 12095 N N . LYS A 1 118 ? -3.338 4.202 -1.400 1.00 3.51 118 LYS A N 5
ATOM 12096 C CA . LYS A 1 118 ? -4.098 3.309 -2.269 1.00 21.04 118 LYS A CA 5
ATOM 12097 C C . LYS A 1 118 ? -3.493 3.297 -3.669 1.00 11.13 118 LYS A C 5
ATOM 12098 O O . LYS A 1 118 ? -3.480 2.266 -4.341 1.00 44.02 118 LYS A O 5
ATOM 12117 N N . LYS A 1 119 ? -2.971 4.443 -4.094 1.00 53.53 119 LYS A N 5
ATOM 12118 C CA . LYS A 1 119 ? -2.353 4.555 -5.403 1.00 42.24 119 LYS A CA 5
ATOM 12119 C C . LYS A 1 119 ? -1.034 3.790 -5.415 1.00 70.33 119 LYS A C 5
ATOM 12120 O O . LYS A 1 119 ? -0.636 3.221 -6.431 1.00 14.25 119 LYS A O 5
ATOM 12139 N N . MET A 1 120 ? -0.370 3.764 -4.264 1.00 72.42 120 MET A N 5
ATOM 12140 C CA . MET A 1 120 ? 0.891 3.051 -4.118 1.00 5.21 120 MET A CA 5
ATOM 12141 C C . MET A 1 120 ? 0.666 1.557 -4.303 1.00 41.30 120 MET A C 5
ATOM 12142 O O . MET A 1 120 ? 1.531 0.844 -4.814 1.00 11.42 120 MET A O 5
ATOM 12156 N N . VAL A 1 121 ? -0.500 1.087 -3.866 1.00 74.03 121 VAL A N 5
ATOM 12157 C CA . VAL A 1 121 ? -0.886 -0.306 -4.056 1.00 52.11 121 VAL A CA 5
ATOM 12158 C C . VAL A 1 121 ? -1.015 -0.615 -5.543 1.00 20.20 121 VAL A C 5
ATOM 12159 O O . VAL A 1 121 ? -0.467 -1.605 -6.030 1.00 33.52 121 VAL A O 5
ATOM 12172 N N . TYR A 1 122 ? -1.717 0.253 -6.265 1.00 21.23 122 TYR A N 5
ATOM 12173 C CA . TYR A 1 122 ? -1.870 0.100 -7.706 1.00 40.22 122 TYR A CA 5
ATOM 12174 C C . TYR A 1 122 ? -0.517 0.194 -8.409 1.00 71.22 122 TYR A C 5
ATOM 12175 O O . TYR A 1 122 ? -0.243 -0.556 -9.343 1.00 62.15 122 TYR A O 5
ATOM 12193 N N . ALA A 1 123 ? 0.338 1.098 -7.947 1.00 14.23 123 ALA A N 5
ATOM 12194 C CA . ALA A 1 123 ? 1.693 1.215 -8.487 1.00 13.14 123 ALA A CA 5
ATOM 12195 C C . ALA A 1 123 ? 2.460 -0.097 -8.320 1.00 41.32 123 ALA A C 5
ATOM 12196 O O . ALA A 1 123 ? 3.286 -0.462 -9.154 1.00 42.14 123 ALA A O 5
ATOM 12203 N N . SER A 1 124 ? 2.156 -0.813 -7.246 1.00 31.12 124 SER A N 5
ATOM 12204 C CA . SER A 1 124 ? 2.771 -2.108 -6.979 1.00 31.32 124 SER A CA 5
ATOM 12205 C C . SER A 1 124 ? 2.142 -3.188 -7.863 1.00 13.43 124 SER A C 5
ATOM 12206 O O . SER A 1 124 ? 2.721 -4.251 -8.082 1.00 13.40 124 SER A O 5
ATOM 12214 N N . SER A 1 125 ? 0.963 -2.885 -8.399 1.00 34.51 125 SER A N 5
ATOM 12215 C CA . SER A 1 125 ? 0.238 -3.820 -9.244 1.00 75.23 125 SER A CA 5
ATOM 12216 C C . SER A 1 125 ? 0.800 -3.820 -10.663 1.00 30.11 125 SER A C 5
ATOM 12217 O O . SER A 1 125 ? 0.749 -4.837 -11.351 1.00 12.23 125 SER A O 5
ATOM 12225 N N . ALA A 1 126 ? 1.331 -2.675 -11.100 1.00 33.24 126 ALA A N 5
ATOM 12226 C CA . ALA A 1 126 ? 1.969 -2.572 -12.411 1.00 32.50 126 ALA A CA 5
ATOM 12227 C C . ALA A 1 126 ? 3.035 -3.646 -12.585 1.00 70.00 126 ALA A C 5
ATOM 12228 O O . ALA A 1 126 ? 3.108 -4.301 -13.623 1.00 74.33 126 ALA A O 5
ATOM 12235 N N . ALA A 1 127 ? 3.851 -3.824 -11.556 1.00 4.43 127 ALA A N 5
ATOM 12236 C CA . ALA A 1 127 ? 4.900 -4.830 -11.576 1.00 32.55 127 ALA A CA 5
ATOM 12237 C C . ALA A 1 127 ? 4.305 -6.232 -11.636 1.00 44.35 127 ALA A C 5
ATOM 12238 O O . ALA A 1 127 ? 4.762 -7.082 -12.399 1.00 65.24 127 ALA A O 5
ATOM 12245 N N . ALA A 1 128 ? 3.266 -6.456 -10.842 1.00 32.02 128 ALA A N 5
ATOM 12246 C CA . ALA A 1 128 ? 2.630 -7.763 -10.757 1.00 52.42 128 ALA A CA 5
ATOM 12247 C C . ALA A 1 128 ? 1.953 -8.143 -12.070 1.00 73.12 128 ALA A C 5
ATOM 12248 O O . ALA A 1 128 ? 2.219 -9.209 -12.623 1.00 11.41 128 ALA A O 5
ATOM 12255 N N . ILE A 1 129 ? 1.102 -7.251 -12.577 1.00 35.11 129 ILE A N 5
ATOM 12256 C CA . ILE A 1 129 ? 0.322 -7.525 -13.781 1.00 51.02 129 ILE A CA 5
ATOM 12257 C C . ILE A 1 129 ? 1.242 -7.750 -14.984 1.00 2.02 129 ILE A C 5
ATOM 12258 O O . ILE A 1 129 ? 0.949 -8.556 -15.869 1.00 73.41 129 ILE A O 5
ATOM 12274 N N . LYS A 1 130 ? 2.374 -7.059 -14.991 1.00 43.33 130 LYS A N 5
ATOM 12275 C CA . LYS A 1 130 ? 3.343 -7.199 -16.062 1.00 2.34 130 LYS A CA 5
ATOM 12276 C C . LYS A 1 130 ? 4.062 -8.538 -15.947 1.00 23.12 130 LYS A C 5
ATOM 12277 O O . LYS A 1 130 ? 4.306 -9.211 -16.945 1.00 63.44 130 LYS A O 5
ATOM 12296 N N . THR A 1 131 ? 4.389 -8.921 -14.718 1.00 23.13 131 THR A N 5
ATOM 12297 C CA . THR A 1 131 ? 5.092 -10.172 -14.467 1.00 44.43 131 THR A CA 5
ATOM 12298 C C . THR A 1 131 ? 4.198 -11.369 -14.785 1.00 73.01 131 THR A C 5
ATOM 12299 O O . THR A 1 131 ? 4.651 -12.350 -15.372 1.00 24.34 131 THR A O 5
ATOM 12310 N N . SER A 1 132 ? 2.923 -11.273 -14.422 1.00 64.04 132 SER A N 5
ATOM 12311 C CA . SER A 1 132 ? 1.983 -12.356 -14.660 1.00 64.30 132 SER A CA 5
ATOM 12312 C C . SER A 1 132 ? 1.745 -12.563 -16.153 1.00 50.12 132 SER A C 5
ATOM 12313 O O . SER A 1 132 ? 1.423 -13.665 -16.587 1.00 74.45 132 SER A O 5
ATOM 12321 N N . LEU A 1 133 ? 1.914 -11.505 -16.939 1.00 73.13 133 LEU A N 5
ATOM 12322 C CA . LEU A 1 133 ? 1.738 -11.610 -18.383 1.00 10.13 133 LEU A CA 5
ATOM 12323 C C . LEU A 1 133 ? 3.072 -11.833 -19.084 1.00 23.51 133 LEU A C 5
ATOM 12324 O O . LEU A 1 133 ? 3.113 -12.224 -20.251 1.00 12.04 133 LEU A O 5
ATOM 12340 N N . GLY A 1 134 ? 4.157 -11.581 -18.363 1.00 62.01 134 GLY A N 5
ATOM 12341 C CA . GLY A 1 134 ? 5.486 -11.765 -18.916 1.00 23.14 134 GLY A CA 5
ATOM 12342 C C . GLY A 1 134 ? 5.806 -10.743 -19.987 1.00 63.02 134 GLY A C 5
ATOM 12343 O O . GLY A 1 134 ? 6.622 -10.999 -20.874 1.00 5.24 134 GLY A O 5
ATOM 12347 N N . THR A 1 135 ? 5.161 -9.582 -19.889 1.00 61.14 135 THR A N 5
ATOM 12348 C CA . THR A 1 135 ? 5.290 -8.520 -20.881 1.00 35.12 135 THR A CA 5
ATOM 12349 C C . THR A 1 135 ? 4.654 -8.938 -22.215 1.00 30.53 135 THR A C 5
ATOM 12350 O O . THR A 1 135 ? 3.543 -8.520 -22.531 1.00 42.21 135 THR A O 5
ATOM 12361 N N . GLY A 1 136 ? 5.348 -9.784 -22.973 1.00 25.04 136 GLY A N 5
ATOM 12362 C CA . GLY A 1 136 ? 4.835 -10.236 -24.257 1.00 3.20 136 GLY A CA 5
ATOM 12363 C C . GLY A 1 136 ? 4.744 -9.119 -25.278 1.00 74.24 136 GLY A C 5
ATOM 12364 O O . GLY A 1 136 ? 3.882 -9.148 -26.155 1.00 23.34 136 GLY A O 5
ATOM 12368 N N . LYS A 1 137 ? 5.656 -8.153 -25.167 1.00 43.55 137 LYS A N 5
ATOM 12369 C CA . LYS A 1 137 ? 5.670 -6.965 -26.021 1.00 41.13 137 LYS A CA 5
ATOM 12370 C C . LYS A 1 137 ? 4.382 -6.159 -25.865 1.00 55.21 137 LYS A C 5
ATOM 12371 O O . LYS A 1 137 ? 3.390 -6.398 -26.556 1.00 40.22 137 LYS A O 5
ATOM 12390 N N . ILE A 1 138 ? 4.408 -5.204 -24.947 1.00 24.01 138 ILE A N 5
ATOM 12391 C CA . ILE A 1 138 ? 3.250 -4.370 -24.671 1.00 53.40 138 ILE A CA 5
ATOM 12392 C C . ILE A 1 138 ? 3.650 -2.906 -24.568 1.00 14.15 138 ILE A C 5
ATOM 12393 O O . ILE A 1 138 ? 4.838 -2.579 -24.520 1.00 22.23 138 ILE A O 5
ATOM 12409 N N . LEU A 1 139 ? 2.656 -2.032 -24.543 1.00 51.32 139 LEU A N 5
ATOM 12410 C CA . LEU A 1 139 ? 2.886 -0.609 -24.353 1.00 0.54 139 LEU A CA 5
ATOM 12411 C C . LEU A 1 139 ? 2.201 -0.165 -23.072 1.00 15.23 139 LEU A C 5
ATOM 12412 O O . LEU A 1 139 ? 1.160 -0.706 -22.711 1.00 41.41 139 LEU A O 5
ATOM 12428 N N . GLN A 1 140 ? 2.782 0.796 -22.380 1.00 31.23 140 GLN A N 5
ATOM 12429 C CA . GLN A 1 140 ? 2.233 1.251 -21.111 1.00 62.33 140 GLN A CA 5
ATOM 12430 C C . GLN A 1 140 ? 2.303 2.768 -21.033 1.00 10.41 140 GLN A C 5
ATOM 12431 O O . GLN A 1 140 ? 3.336 3.364 -21.346 1.00 11.31 140 GLN A O 5
ATOM 12445 N N . PHE A 1 141 ? 1.196 3.385 -20.649 1.00 23.35 141 PHE A N 5
ATOM 12446 C CA . PHE A 1 141 ? 1.137 4.829 -20.492 1.00 23.51 141 PHE A CA 5
ATOM 12447 C C . PHE A 1 141 ? 0.379 5.191 -19.219 1.00 3.53 141 PHE A C 5
ATOM 12448 O O . PHE A 1 141 ? -0.590 4.522 -18.845 1.00 0.03 141 PHE A O 5
ATOM 12465 N N . GLN A 1 142 ? 0.835 6.237 -18.549 1.00 5.54 142 GLN A N 5
ATOM 12466 C CA . GLN A 1 142 ? 0.218 6.681 -17.311 1.00 22.45 142 GLN A CA 5
ATOM 12467 C C . GLN A 1 142 ? -0.637 7.914 -17.557 1.00 54.24 142 GLN A C 5
ATOM 12468 O O . GLN A 1 142 ? -0.162 8.913 -18.099 1.00 1.20 142 GLN A O 5
ATOM 12482 N N . VAL A 1 143 ? -1.899 7.835 -17.177 1.00 11.32 143 VAL A N 5
ATOM 12483 C CA . VAL A 1 143 ? -2.807 8.957 -17.335 1.00 15.52 143 VAL A CA 5
ATOM 12484 C C . VAL A 1 143 ? -3.270 9.468 -15.980 1.00 13.15 143 VAL A C 5
ATOM 12485 O O . VAL A 1 143 ? -3.515 8.686 -15.058 1.00 70.00 143 VAL A O 5
ATOM 12498 N N . SER A 1 144 ? -3.360 10.778 -15.858 1.00 13.20 144 SER A N 5
ATOM 12499 C CA . SER A 1 144 ? -3.822 11.404 -14.632 1.00 12.40 144 SER A CA 5
ATOM 12500 C C . SER A 1 144 ? -5.034 12.285 -14.922 1.00 75.20 144 SER A C 5
ATOM 12501 O O . SER A 1 144 ? -5.945 12.410 -14.100 1.00 65.53 144 SER A O 5
ATOM 12509 N N . ASP A 1 145 ? -5.033 12.887 -16.102 1.00 3.20 145 ASP A N 5
ATOM 12510 C CA . ASP A 1 145 ? -6.108 13.774 -16.520 1.00 12.01 145 ASP A CA 5
ATOM 12511 C C . ASP A 1 145 ? -6.960 13.101 -17.597 1.00 13.33 145 ASP A C 5
ATOM 12512 O O . ASP A 1 145 ? -6.480 12.222 -18.318 1.00 53.12 145 ASP A O 5
ATOM 12521 N N . GLU A 1 146 ? -8.220 13.512 -17.714 1.00 0.52 146 GLU A N 5
ATOM 12522 C CA . GLU A 1 146 ? -9.147 12.868 -18.642 1.00 3.54 146 GLU A CA 5
ATOM 12523 C C . GLU A 1 146 ? -8.822 13.198 -20.100 1.00 24.34 146 GLU A C 5
ATOM 12524 O O . GLU A 1 146 ? -9.186 12.451 -21.007 1.00 23.54 146 GLU A O 5
ATOM 12536 N N . SER A 1 147 ? -8.112 14.292 -20.328 1.00 73.02 147 SER A N 5
ATOM 12537 C CA . SER A 1 147 ? -7.704 14.657 -21.676 1.00 40.55 147 SER A CA 5
ATOM 12538 C C . SER A 1 147 ? -6.571 13.752 -22.165 1.00 4.41 147 SER A C 5
ATOM 12539 O O . SER A 1 147 ? -6.311 13.654 -23.367 1.00 32.20 147 SER A O 5
ATOM 12547 N N . GLU A 1 148 ? -5.914 13.072 -21.226 1.00 3.23 148 GLU A N 5
ATOM 12548 C CA . GLU A 1 148 ? -4.807 12.182 -21.558 1.00 54.44 148 GLU A CA 5
ATOM 12549 C C . GLU A 1 148 ? -5.318 10.797 -21.940 1.00 20.34 148 GLU A C 5
ATOM 12550 O O . GLU A 1 148 ? -4.638 10.043 -22.630 1.00 3.00 148 GLU A O 5
ATOM 12562 N N . MET A 1 149 ? -6.518 10.465 -21.485 1.00 44.21 149 MET A N 5
ATOM 12563 C CA . MET A 1 149 ? -7.113 9.165 -21.783 1.00 51.24 149 MET A CA 5
ATOM 12564 C C . MET A 1 149 ? -8.046 9.276 -22.982 1.00 73.53 149 MET A C 5
ATOM 12565 O O . MET A 1 149 ? -8.844 8.382 -23.258 1.00 45.11 149 MET A O 5
ATOM 12579 N N . SER A 1 150 ? -7.927 10.384 -23.697 1.00 33.11 150 SER A N 5
ATOM 12580 C CA . SER A 1 150 ? -8.738 10.627 -24.875 1.00 14.21 150 SER A CA 5
ATOM 12581 C C . SER A 1 150 ? -8.156 9.896 -26.088 1.00 12.35 150 SER A C 5
ATOM 12582 O O . SER A 1 150 ? -7.014 9.430 -26.059 1.00 61.12 150 SER A O 5
ATOM 12590 N N . HIS A 1 151 ? -8.942 9.818 -27.159 1.00 41.44 151 HIS A N 5
ATOM 12591 C CA . HIS A 1 151 ? -8.584 9.010 -28.329 1.00 70.34 151 HIS A CA 5
ATOM 12592 C C . HIS A 1 151 ? -7.317 9.500 -29.031 1.00 35.33 151 HIS A C 5
ATOM 12593 O O . HIS A 1 151 ? -6.593 8.703 -29.624 1.00 51.50 151 HIS A O 5
ATOM 12608 N N . LYS A 1 152 ? -7.043 10.797 -28.968 1.00 70.11 152 LYS A N 5
ATOM 12609 C CA . LYS A 1 152 ? -5.853 11.344 -29.615 1.00 14.53 152 LYS A CA 5
ATOM 12610 C C . LYS A 1 152 ? -4.580 10.819 -28.953 1.00 10.35 152 LYS A C 5
ATOM 12611 O O . LYS A 1 152 ? -3.647 10.395 -29.636 1.00 75.24 152 LYS A O 5
ATOM 12630 N N . GLU A 1 153 ? -4.556 10.820 -27.630 1.00 32.11 153 GLU A N 5
ATOM 12631 C CA . GLU A 1 153 ? -3.362 10.422 -26.903 1.00 3.33 153 GLU A CA 5
ATOM 12632 C C . GLU A 1 153 ? -3.124 8.918 -26.985 1.00 61.21 153 GLU A C 5
ATOM 12633 O O . GLU A 1 153 ? -1.979 8.474 -26.973 1.00 51.22 153 GLU A O 5
ATOM 12645 N N . LEU A 1 154 ? -4.190 8.130 -27.086 1.00 62.04 154 LEU A N 5
ATOM 12646 C CA . LEU A 1 154 ? -4.033 6.684 -27.241 1.00 10.33 154 LEU A CA 5
ATOM 12647 C C . LEU A 1 154 ? -3.312 6.384 -28.548 1.00 13.44 154 LEU A C 5
ATOM 12648 O O . LEU A 1 154 ? -2.363 5.601 -28.581 1.00 32.42 154 LEU A O 5
ATOM 12664 N N . LEU A 1 155 ? -3.754 7.042 -29.615 1.00 45.42 155 LEU A N 5
ATOM 12665 C CA . LEU A 1 155 ? -3.102 6.933 -30.913 1.00 13.02 155 LEU A CA 5
ATOM 12666 C C . LEU A 1 155 ? -1.677 7.470 -30.822 1.00 13.22 155 LEU A C 5
ATOM 12667 O O . LEU A 1 155 ? -0.751 6.898 -31.393 1.00 5.01 155 LEU A O 5
ATOM 12683 N N . ASN A 1 156 ? -1.517 8.570 -30.092 1.00 0.51 156 ASN A N 5
ATOM 12684 C CA . ASN A 1 156 ? -0.218 9.216 -29.925 1.00 40.14 156 ASN A CA 5
ATOM 12685 C C . ASN A 1 156 ? 0.823 8.242 -29.379 1.00 2.45 156 ASN A C 5
ATOM 12686 O O . ASN A 1 156 ? 1.868 8.039 -29.997 1.00 32.15 156 ASN A O 5
ATOM 12697 N N . LYS A 1 157 ? 0.524 7.617 -28.242 1.00 60.52 157 LYS A N 5
ATOM 12698 C CA . LYS A 1 157 ? 1.488 6.735 -27.581 1.00 34.34 157 LYS A CA 5
ATOM 12699 C C . LYS A 1 157 ? 1.702 5.474 -28.408 1.00 4.21 157 LYS A C 5
ATOM 12700 O O . LYS A 1 157 ? 2.820 4.982 -28.547 1.00 55.33 157 LYS A O 5
ATOM 12719 N N . LEU A 1 158 ? 0.620 4.968 -28.979 1.00 72.11 158 LEU A N 5
ATOM 12720 C CA . LEU A 1 158 ? 0.681 3.754 -29.780 1.00 14.34 158 LEU A CA 5
ATOM 12721 C C . LEU A 1 158 ? 1.376 4.029 -31.115 1.00 32.12 158 LEU A C 5
ATOM 12722 O O . LEU A 1 158 ? 1.796 3.104 -31.817 1.00 50.25 158 LEU A O 5
ATOM 12738 N N . GLY A 1 159 ? 1.511 5.304 -31.449 1.00 31.23 159 GLY A N 5
ATOM 12739 C CA . GLY A 1 159 ? 2.183 5.689 -32.671 1.00 44.00 159 GLY A CA 5
ATOM 12740 C C . GLY A 1 159 ? 3.654 5.980 -32.453 1.00 10.20 159 GLY A C 5
ATOM 12741 O O . GLY A 1 159 ? 4.505 5.525 -33.220 1.00 13.44 159 GLY A O 5
ATOM 12745 N N . GLU A 1 160 ? 3.968 6.708 -31.387 1.00 24.44 160 GLU A N 5
ATOM 12746 C CA . GLU A 1 160 ? 5.344 7.110 -31.120 1.00 53.33 160 GLU A CA 5
ATOM 12747 C C . GLU A 1 160 ? 6.200 5.923 -30.691 1.00 65.41 160 GLU A C 5
ATOM 12748 O O . GLU A 1 160 ? 7.425 6.010 -30.660 1.00 52.20 160 GLU A O 5
ATOM 12760 N N . LYS A 1 161 ? 5.552 4.808 -30.379 1.00 50.35 161 LYS A N 5
ATOM 12761 C CA . LYS A 1 161 ? 6.267 3.610 -29.962 1.00 0.52 161 LYS A CA 5
ATOM 12762 C C . LYS A 1 161 ? 6.939 2.917 -31.150 1.00 44.34 161 LYS A C 5
ATOM 12763 O O . LYS A 1 161 ? 7.837 2.096 -30.969 1.00 45.42 161 LYS A O 5
ATOM 12782 N N . TYR A 1 162 ? 6.505 3.240 -32.367 1.00 3.30 162 TYR A N 5
ATOM 12783 C CA . TYR A 1 162 ? 7.094 2.626 -33.554 1.00 74.14 162 TYR A CA 5
ATOM 12784 C C . TYR A 1 162 ? 7.651 3.678 -34.511 1.00 25.31 162 TYR A C 5
ATOM 12785 O O . TYR A 1 162 ? 8.548 3.393 -35.303 1.00 54.04 162 TYR A O 5
ATOM 12803 N N . GLY A 1 163 ? 7.122 4.891 -34.441 1.00 25.53 163 GLY A N 5
ATOM 12804 C CA . GLY A 1 163 ? 7.494 5.901 -35.408 1.00 43.22 163 GLY A CA 5
ATOM 12805 C C . GLY A 1 163 ? 7.857 7.227 -34.782 1.00 74.23 163 GLY A C 5
ATOM 12806 O O . GLY A 1 163 ? 8.247 7.293 -33.614 1.00 54.21 163 GLY A O 5
ATOM 12810 N N . ASP A 1 164 ? 7.723 8.283 -35.567 1.00 1.13 164 ASP A N 5
ATOM 12811 C CA . ASP A 1 164 ? 8.096 9.624 -35.135 1.00 3.10 164 ASP A CA 5
ATOM 12812 C C . ASP A 1 164 ? 6.963 10.277 -34.355 1.00 15.02 164 ASP A C 5
ATOM 12813 O O . ASP A 1 164 ? 5.785 10.040 -34.631 1.00 45.44 164 ASP A O 5
ATOM 12822 N N . HIS A 1 165 ? 7.325 11.088 -33.375 1.00 61.13 165 HIS A N 5
ATOM 12823 C CA . HIS A 1 165 ? 6.350 11.805 -32.570 1.00 61.53 165 HIS A CA 5
ATOM 12824 C C . HIS A 1 165 ? 6.598 13.302 -32.658 1.00 30.11 165 HIS A C 5
ATOM 12825 O O . HIS A 1 165 ? 7.727 13.731 -32.359 1.00 65.04 165 HIS A O 5
ATOM 12841 N N . MET A 1 1 ? 1.164 -1.490 0.962 1.00 32.24 1 MET A N 6
ATOM 12842 C CA . MET A 1 1 ? 1.040 -0.848 -0.370 1.00 14.11 1 MET A CA 6
ATOM 12843 C C . MET A 1 1 ? 1.695 -1.721 -1.429 1.00 14.24 1 MET A C 6
ATOM 12844 O O . MET A 1 1 ? 1.017 -2.484 -2.115 1.00 53.55 1 MET A O 6
ATOM 12860 N N . SER A 1 2 ? 3.013 -1.638 -1.551 1.00 62.01 2 SER A N 6
ATOM 12861 C CA . SER A 1 2 ? 3.735 -2.524 -2.444 1.00 22.44 2 SER A CA 6
ATOM 12862 C C . SER A 1 2 ? 4.087 -3.790 -1.677 1.00 34.54 2 SER A C 6
ATOM 12863 O O . SER A 1 2 ? 5.256 -4.090 -1.415 1.00 0.12 2 SER A O 6
ATOM 12871 N N . SER A 1 3 ? 3.053 -4.511 -1.291 1.00 43.44 3 SER A N 6
ATOM 12872 C CA . SER A 1 3 ? 3.197 -5.678 -0.444 1.00 25.03 3 SER A CA 6
ATOM 12873 C C . SER A 1 3 ? 3.323 -6.936 -1.289 1.00 64.35 3 SER A C 6
ATOM 12874 O O . SER A 1 3 ? 3.210 -8.053 -0.786 1.00 64.45 3 SER A O 6
ATOM 12882 N N . GLY A 1 4 ? 3.571 -6.749 -2.575 1.00 53.22 4 GLY A N 6
ATOM 12883 C CA . GLY A 1 4 ? 3.602 -7.869 -3.482 1.00 32.23 4 GLY A CA 6
ATOM 12884 C C . GLY A 1 4 ? 2.223 -8.158 -4.014 1.00 54.40 4 GLY A C 6
ATOM 12885 O O . GLY A 1 4 ? 1.628 -9.189 -3.693 1.00 2.42 4 GLY A O 6
ATOM 12889 N N . VAL A 1 5 ? 1.709 -7.227 -4.808 1.00 64.23 5 VAL A N 6
ATOM 12890 C CA . VAL A 1 5 ? 0.371 -7.345 -5.357 1.00 11.13 5 VAL A CA 6
ATOM 12891 C C . VAL A 1 5 ? 0.236 -8.637 -6.143 1.00 54.25 5 VAL A C 6
ATOM 12892 O O . VAL A 1 5 ? 1.044 -8.936 -7.024 1.00 3.51 5 VAL A O 6
ATOM 12905 N N . MET A 1 6 ? -0.780 -9.403 -5.805 1.00 34.23 6 MET A N 6
ATOM 12906 C CA . MET A 1 6 ? -1.014 -10.679 -6.448 1.00 1.34 6 MET A CA 6
ATOM 12907 C C . MET A 1 6 ? -2.070 -10.513 -7.521 1.00 13.05 6 MET A C 6
ATOM 12908 O O . MET A 1 6 ? -2.848 -9.562 -7.492 1.00 23.05 6 MET A O 6
ATOM 12922 N N . VAL A 1 7 ? -2.093 -11.427 -8.464 1.00 4.34 7 VAL A N 6
ATOM 12923 C CA . VAL A 1 7 ? -3.067 -11.375 -9.534 1.00 14.42 7 VAL A CA 6
ATOM 12924 C C . VAL A 1 7 ? -4.090 -12.495 -9.365 1.00 61.15 7 VAL A C 6
ATOM 12925 O O . VAL A 1 7 ? -3.731 -13.641 -9.086 1.00 44.11 7 VAL A O 6
ATOM 12938 N N . ASP A 1 8 ? -5.366 -12.154 -9.464 1.00 12.02 8 ASP A N 6
ATOM 12939 C CA . ASP A 1 8 ? -6.415 -13.166 -9.437 1.00 12.33 8 ASP A CA 6
ATOM 12940 C C . ASP A 1 8 ? -6.235 -14.112 -10.617 1.00 14.01 8 ASP A C 6
ATOM 12941 O O . ASP A 1 8 ? -5.939 -13.664 -11.721 1.00 41.44 8 ASP A O 6
ATOM 12950 N N . PRO A 1 9 ? -6.387 -15.428 -10.396 1.00 54.22 9 PRO A N 6
ATOM 12951 C CA . PRO A 1 9 ? -6.167 -16.450 -11.425 1.00 30.14 9 PRO A CA 6
ATOM 12952 C C . PRO A 1 9 ? -6.814 -16.131 -12.776 1.00 41.51 9 PRO A C 6
ATOM 12953 O O . PRO A 1 9 ? -6.292 -16.526 -13.820 1.00 52.14 9 PRO A O 6
ATOM 12964 N N . ASP A 1 10 ? -7.922 -15.400 -12.767 1.00 4.41 10 ASP A N 6
ATOM 12965 C CA . ASP A 1 10 ? -8.666 -15.150 -13.997 1.00 71.11 10 ASP A CA 6
ATOM 12966 C C . ASP A 1 10 ? -8.072 -13.998 -14.813 1.00 53.34 10 ASP A C 6
ATOM 12967 O O . ASP A 1 10 ? -8.392 -13.848 -15.992 1.00 51.23 10 ASP A O 6
ATOM 12976 N N . VAL A 1 11 ? -7.193 -13.194 -14.212 1.00 74.24 11 VAL A N 6
ATOM 12977 C CA . VAL A 1 11 ? -6.674 -12.011 -14.906 1.00 23.01 11 VAL A CA 6
ATOM 12978 C C . VAL A 1 11 ? -5.956 -12.392 -16.203 1.00 54.14 11 VAL A C 6
ATOM 12979 O O . VAL A 1 11 ? -6.255 -11.847 -17.265 1.00 64.52 11 VAL A O 6
ATOM 12992 N N . GLN A 1 12 ? -5.049 -13.361 -16.127 1.00 64.05 12 GLN A N 6
ATOM 12993 C CA . GLN A 1 12 ? -4.300 -13.794 -17.300 1.00 52.33 12 GLN A CA 6
ATOM 12994 C C . GLN A 1 12 ? -5.190 -14.606 -18.226 1.00 22.34 12 GLN A C 6
ATOM 12995 O O . GLN A 1 12 ? -4.973 -14.649 -19.440 1.00 11.23 12 GLN A O 6
ATOM 13009 N N . THR A 1 13 ? -6.202 -15.233 -17.649 1.00 50.35 13 THR A N 6
ATOM 13010 C CA . THR A 1 13 ? -7.184 -15.961 -18.424 1.00 73.12 13 THR A CA 6
ATOM 13011 C C . THR A 1 13 ? -7.970 -14.991 -19.300 1.00 54.21 13 THR A C 6
ATOM 13012 O O . THR A 1 13 ? -8.226 -15.264 -20.469 1.00 54.04 13 THR A O 6
ATOM 13023 N N . SER A 1 14 ? -8.324 -13.843 -18.729 1.00 32.32 14 SER A N 6
ATOM 13024 C CA . SER A 1 14 ? -9.028 -12.804 -19.464 1.00 54.11 14 SER A CA 6
ATOM 13025 C C . SER A 1 14 ? -8.112 -12.121 -20.482 1.00 24.44 14 SER A C 6
ATOM 13026 O O . SER A 1 14 ? -8.582 -11.631 -21.509 1.00 2.22 14 SER A O 6
ATOM 13034 N N . PHE A 1 15 ? -6.809 -12.098 -20.205 1.00 73.33 15 PHE A N 6
ATOM 13035 C CA . PHE A 1 15 ? -5.836 -11.633 -21.190 1.00 70.54 15 PHE A CA 6
ATOM 13036 C C . PHE A 1 15 ? -5.920 -12.494 -22.447 1.00 1.24 15 PHE A C 6
ATOM 13037 O O . PHE A 1 15 ? -6.187 -11.999 -23.540 1.00 33.41 15 PHE A O 6
ATOM 13054 N N . GLN A 1 16 ? -5.720 -13.796 -22.269 1.00 43.23 16 GLN A N 6
ATOM 13055 C CA . GLN A 1 16 ? -5.805 -14.748 -23.372 1.00 64.45 16 GLN A CA 6
ATOM 13056 C C . GLN A 1 16 ? -7.204 -14.741 -23.980 1.00 33.14 16 GLN A C 6
ATOM 13057 O O . GLN A 1 16 ? -7.361 -14.830 -25.193 1.00 4.54 16 GLN A O 6
ATOM 13071 N N . LYS A 1 17 ? -8.200 -14.609 -23.110 1.00 70.41 17 LYS A N 6
ATOM 13072 C CA . LYS A 1 17 ? -9.616 -14.616 -23.487 1.00 1.12 17 LYS A CA 6
ATOM 13073 C C . LYS A 1 17 ? -9.892 -13.739 -24.711 1.00 71.35 17 LYS A C 6
ATOM 13074 O O . LYS A 1 17 ? -10.506 -14.191 -25.678 1.00 52.11 17 LYS A O 6
ATOM 13093 N N . LEU A 1 18 ? -9.422 -12.499 -24.678 1.00 3.12 18 LEU A N 6
ATOM 13094 C CA . LEU A 1 18 ? -9.666 -11.575 -25.778 1.00 23.43 18 LEU A CA 6
ATOM 13095 C C . LEU A 1 18 ? -8.596 -11.710 -26.860 1.00 74.32 18 LEU A C 6
ATOM 13096 O O . LEU A 1 18 ? -8.891 -11.596 -28.049 1.00 4.51 18 LEU A O 6
ATOM 13112 N N . SER A 1 19 ? -7.363 -11.989 -26.447 1.00 33.45 19 SER A N 6
ATOM 13113 C CA . SER A 1 19 ? -6.232 -12.012 -27.371 1.00 11.30 19 SER A CA 6
ATOM 13114 C C . SER A 1 19 ? -6.299 -13.187 -28.344 1.00 41.15 19 SER A C 6
ATOM 13115 O O . SER A 1 19 ? -5.908 -13.057 -29.503 1.00 44.52 19 SER A O 6
ATOM 13123 N N . GLU A 1 20 ? -6.790 -14.331 -27.887 1.00 73.31 20 GLU A N 6
ATOM 13124 C CA . GLU A 1 20 ? -6.811 -15.516 -28.732 1.00 71.40 20 GLU A CA 6
ATOM 13125 C C . GLU A 1 20 ? -8.046 -15.521 -29.632 1.00 24.12 20 GLU A C 6
ATOM 13126 O O . GLU A 1 20 ? -8.144 -16.322 -30.562 1.00 73.34 20 GLU A O 6
ATOM 13138 N N . GLY A 1 21 ? -8.985 -14.619 -29.354 1.00 72.43 21 GLY A N 6
ATOM 13139 C CA . GLY A 1 21 ? -10.094 -14.404 -30.263 1.00 34.20 21 GLY A CA 6
ATOM 13140 C C . GLY A 1 21 ? -9.648 -13.547 -31.426 1.00 3.34 21 GLY A C 6
ATOM 13141 O O . GLY A 1 21 ? -9.201 -14.060 -32.450 1.00 3.30 21 GLY A O 6
ATOM 13145 N N . ARG A 1 22 ? -9.768 -12.240 -31.269 1.00 31.20 22 ARG A N 6
ATOM 13146 C CA . ARG A 1 22 ? -9.078 -11.311 -32.153 1.00 12.40 22 ARG A CA 6
ATOM 13147 C C . ARG A 1 22 ? -7.952 -10.659 -31.367 1.00 2.04 22 ARG A C 6
ATOM 13148 O O . ARG A 1 22 ? -6.789 -11.017 -31.544 1.00 63.50 22 ARG A O 6
ATOM 13169 N N . LYS A 1 23 ? -8.368 -9.755 -30.463 1.00 1.41 23 LYS A N 6
ATOM 13170 C CA . LYS A 1 23 ? -7.540 -9.079 -29.446 1.00 44.01 23 LYS A CA 6
ATOM 13171 C C . LYS A 1 23 ? -7.959 -7.614 -29.343 1.00 22.14 23 LYS A C 6
ATOM 13172 O O . LYS A 1 23 ? -7.927 -7.030 -28.264 1.00 31.15 23 LYS A O 6
ATOM 13191 N N . GLU A 1 24 ? -8.390 -7.033 -30.464 1.00 54.14 24 GLU A N 6
ATOM 13192 C CA . GLU A 1 24 ? -8.961 -5.686 -30.454 1.00 23.44 24 GLU A CA 6
ATOM 13193 C C . GLU A 1 24 ? -10.436 -5.773 -30.092 1.00 71.03 24 GLU A C 6
ATOM 13194 O O . GLU A 1 24 ? -11.146 -4.768 -30.020 1.00 45.41 24 GLU A O 6
ATOM 13206 N N . TYR A 1 25 ? -10.877 -6.998 -29.855 1.00 40.15 25 TYR A N 6
ATOM 13207 C CA . TYR A 1 25 ? -12.267 -7.286 -29.572 1.00 50.42 25 TYR A CA 6
ATOM 13208 C C . TYR A 1 25 ? -12.429 -7.611 -28.099 1.00 74.54 25 TYR A C 6
ATOM 13209 O O . TYR A 1 25 ? -11.727 -8.478 -27.579 1.00 4.15 25 TYR A O 6
ATOM 13227 N N . ARG A 1 26 ? -13.351 -6.904 -27.450 1.00 41.44 26 ARG A N 6
ATOM 13228 C CA . ARG A 1 26 ? -13.655 -7.103 -26.034 1.00 24.45 26 ARG A CA 6
ATOM 13229 C C . ARG A 1 26 ? -12.480 -6.656 -25.170 1.00 2.41 26 ARG A C 6
ATOM 13230 O O . ARG A 1 26 ? -11.391 -7.218 -25.236 1.00 61.13 26 ARG A O 6
ATOM 13251 N N . TYR A 1 27 ? -12.703 -5.645 -24.351 1.00 51.43 27 TYR A N 6
ATOM 13252 C CA . TYR A 1 27 ? -11.624 -5.087 -23.553 1.00 21.54 27 TYR A CA 6
ATOM 13253 C C . TYR A 1 27 ? -11.742 -5.533 -22.106 1.00 51.15 27 TYR A C 6
ATOM 13254 O O . TYR A 1 27 ? -12.766 -6.083 -21.703 1.00 23.40 27 TYR A O 6
ATOM 13272 N N . ILE A 1 28 ? -10.702 -5.297 -21.323 1.00 54.13 28 ILE A N 6
ATOM 13273 C CA . ILE A 1 28 ? -10.639 -5.838 -19.978 1.00 23.31 28 ILE A CA 6
ATOM 13274 C C . ILE A 1 28 ? -10.201 -4.774 -18.967 1.00 62.52 28 ILE A C 6
ATOM 13275 O O . ILE A 1 28 ? -9.301 -3.971 -19.229 1.00 44.33 28 ILE A O 6
ATOM 13291 N N . ILE A 1 29 ? -10.873 -4.758 -17.822 1.00 32.20 29 ILE A N 6
ATOM 13292 C CA . ILE A 1 29 ? -10.581 -3.804 -16.761 1.00 41.52 29 ILE A CA 6
ATOM 13293 C C . ILE A 1 29 ? -10.124 -4.539 -15.503 1.00 32.43 29 ILE A C 6
ATOM 13294 O O . ILE A 1 29 ? -10.721 -5.546 -15.114 1.00 33.54 29 ILE A O 6
ATOM 13310 N N . PHE A 1 30 ? -9.071 -4.037 -14.871 1.00 74.33 30 PHE A N 6
ATOM 13311 C CA . PHE A 1 30 ? -8.543 -4.643 -13.658 1.00 41.21 30 PHE A CA 6
ATOM 13312 C C . PHE A 1 30 ? -8.669 -3.685 -12.477 1.00 1.22 30 PHE A C 6
ATOM 13313 O O . PHE A 1 30 ? -8.388 -2.489 -12.595 1.00 21.41 30 PHE A O 6
ATOM 13330 N N . LYS A 1 31 ? -9.094 -4.222 -11.343 1.00 75.14 31 LYS A N 6
ATOM 13331 C CA . LYS A 1 31 ? -9.327 -3.423 -10.151 1.00 62.25 31 LYS A CA 6
ATOM 13332 C C . LYS A 1 31 ? -8.570 -4.010 -8.967 1.00 2.23 31 LYS A C 6
ATOM 13333 O O . LYS A 1 31 ? -8.183 -5.180 -8.991 1.00 72.34 31 LYS A O 6
ATOM 13352 N N . ILE A 1 32 ? -8.362 -3.203 -7.939 1.00 71.35 32 ILE A N 6
ATOM 13353 C CA . ILE A 1 32 ? -7.726 -3.675 -6.719 1.00 21.24 32 ILE A CA 6
ATOM 13354 C C . ILE A 1 32 ? -8.768 -3.985 -5.657 1.00 2.43 32 ILE A C 6
ATOM 13355 O O . ILE A 1 32 ? -9.578 -3.131 -5.284 1.00 23.23 32 ILE A O 6
ATOM 13371 N N . ASP A 1 33 ? -8.747 -5.220 -5.195 1.00 44.22 33 ASP A N 6
ATOM 13372 C CA . ASP A 1 33 ? -9.582 -5.647 -4.086 1.00 2.43 33 ASP A CA 6
ATOM 13373 C C . ASP A 1 33 ? -8.670 -6.226 -3.022 1.00 5.53 33 ASP A C 6
ATOM 13374 O O . ASP A 1 33 ? -7.690 -6.889 -3.357 1.00 0.53 33 ASP A O 6
ATOM 13383 N N . GLU A 1 34 ? -8.967 -5.964 -1.755 1.00 61.22 34 GLU A N 6
ATOM 13384 C CA . GLU A 1 34 ? -8.083 -6.359 -0.659 1.00 41.50 34 GLU A CA 6
ATOM 13385 C C . GLU A 1 34 ? -6.707 -5.714 -0.832 1.00 1.02 34 GLU A C 6
ATOM 13386 O O . GLU A 1 34 ? -6.509 -4.550 -0.487 1.00 21.03 34 GLU A O 6
ATOM 13398 N N . ASN A 1 35 ? -5.774 -6.476 -1.397 1.00 54.34 35 ASN A N 6
ATOM 13399 C CA . ASN A 1 35 ? -4.425 -5.990 -1.674 1.00 61.23 35 ASN A CA 6
ATOM 13400 C C . ASN A 1 35 ? -3.875 -6.646 -2.935 1.00 22.15 35 ASN A C 6
ATOM 13401 O O . ASN A 1 35 ? -2.662 -6.705 -3.139 1.00 74.24 35 ASN A O 6
ATOM 13412 N N . LYS A 1 36 ? -4.768 -7.137 -3.786 1.00 71.45 36 LYS A N 6
ATOM 13413 C CA . LYS A 1 36 ? -4.352 -7.802 -5.012 1.00 42.32 36 LYS A CA 6
ATOM 13414 C C . LYS A 1 36 ? -5.225 -7.352 -6.181 1.00 2.22 36 LYS A C 6
ATOM 13415 O O . LYS A 1 36 ? -6.333 -6.849 -5.981 1.00 11.24 36 LYS A O 6
ATOM 13434 N N . VAL A 1 37 ? -4.726 -7.527 -7.395 1.00 52.44 37 VAL A N 6
ATOM 13435 C CA . VAL A 1 37 ? -5.432 -7.060 -8.577 1.00 64.34 37 VAL A CA 6
ATOM 13436 C C . VAL A 1 37 ? -6.322 -8.161 -9.151 1.00 41.25 37 VAL A C 6
ATOM 13437 O O . VAL A 1 37 ? -5.906 -9.315 -9.294 1.00 71.21 37 VAL A O 6
ATOM 13450 N N . ILE A 1 38 ? -7.563 -7.799 -9.442 1.00 4.11 38 ILE A N 6
ATOM 13451 C CA . ILE A 1 38 ? -8.536 -8.737 -9.980 1.00 5.35 38 ILE A CA 6
ATOM 13452 C C . ILE A 1 38 ? -9.152 -8.191 -11.260 1.00 3.10 38 ILE A C 6
ATOM 13453 O O . ILE A 1 38 ? -8.939 -7.033 -11.620 1.00 51.42 38 ILE A O 6
ATOM 13469 N N . VAL A 1 39 ? -9.918 -9.026 -11.935 1.00 72.40 39 VAL A N 6
ATOM 13470 C CA . VAL A 1 39 ? -10.658 -8.604 -13.108 1.00 14.41 39 VAL A CA 6
ATOM 13471 C C . VAL A 1 39 ? -11.989 -7.980 -12.685 1.00 1.03 39 VAL A C 6
ATOM 13472 O O . VAL A 1 39 ? -12.807 -8.627 -12.027 1.00 11.03 39 VAL A O 6
ATOM 13485 N N . GLU A 1 40 ? -12.188 -6.714 -13.029 1.00 43.20 40 GLU A N 6
ATOM 13486 C CA . GLU A 1 40 ? -13.422 -6.024 -12.683 1.00 5.13 40 GLU A CA 6
ATOM 13487 C C . GLU A 1 40 ? -14.482 -6.261 -13.749 1.00 11.05 40 GLU A C 6
ATOM 13488 O O . GLU A 1 40 ? -15.604 -6.674 -13.449 1.00 32.10 40 GLU A O 6
ATOM 13500 N N . ALA A 1 41 ? -14.114 -6.016 -14.998 1.00 41.43 41 ALA A N 6
ATOM 13501 C CA . ALA A 1 41 ? -15.071 -6.055 -16.088 1.00 35.44 41 ALA A CA 6
ATOM 13502 C C . ALA A 1 41 ? -14.396 -6.403 -17.401 1.00 71.04 41 ALA A C 6
ATOM 13503 O O . ALA A 1 41 ? -13.219 -6.112 -17.596 1.00 11.15 41 ALA A O 6
ATOM 13510 N N . ALA A 1 42 ? -15.149 -7.022 -18.292 1.00 73.24 42 ALA A N 6
ATOM 13511 C CA . ALA A 1 42 ? -14.689 -7.258 -19.647 1.00 42.25 42 ALA A CA 6
ATOM 13512 C C . ALA A 1 42 ? -15.604 -6.517 -20.610 1.00 34.54 42 ALA A C 6
ATOM 13513 O O . ALA A 1 42 ? -16.464 -7.110 -21.264 1.00 73.43 42 ALA A O 6
ATOM 13520 N N . VAL A 1 43 ? -15.435 -5.205 -20.660 1.00 63.25 43 VAL A N 6
ATOM 13521 C CA . VAL A 1 43 ? -16.318 -4.351 -21.433 1.00 44.43 43 VAL A CA 6
ATOM 13522 C C . VAL A 1 43 ? -15.863 -4.253 -22.884 1.00 3.51 43 VAL A C 6
ATOM 13523 O O . VAL A 1 43 ? -14.733 -3.872 -23.177 1.00 43.24 43 VAL A O 6
ATOM 13536 N N . THR A 1 44 ? -16.745 -4.629 -23.790 1.00 33.44 44 THR A N 6
ATOM 13537 C CA . THR A 1 44 ? -16.474 -4.503 -25.207 1.00 45.22 44 THR A CA 6
ATOM 13538 C C . THR A 1 44 ? -17.429 -3.501 -25.833 1.00 74.11 44 THR A C 6
ATOM 13539 O O . THR A 1 44 ? -18.571 -3.362 -25.397 1.00 12.03 44 THR A O 6
ATOM 13550 N N . GLN A 1 45 ? -16.961 -2.808 -26.856 1.00 51.04 45 GLN A N 6
ATOM 13551 C CA . GLN A 1 45 ? -17.762 -1.802 -27.515 1.00 23.22 45 GLN A CA 6
ATOM 13552 C C . GLN A 1 45 ? -18.710 -2.433 -28.533 1.00 22.41 45 GLN A C 6
ATOM 13553 O O . GLN A 1 45 ? -19.699 -1.821 -28.934 1.00 72.50 45 GLN A O 6
ATOM 13567 N N . ASP A 1 46 ? -18.418 -3.666 -28.933 1.00 15.51 46 ASP A N 6
ATOM 13568 C CA . ASP A 1 46 ? -19.227 -4.346 -29.942 1.00 22.13 46 ASP A CA 6
ATOM 13569 C C . ASP A 1 46 ? -20.631 -4.641 -29.400 1.00 22.32 46 ASP A C 6
ATOM 13570 O O . ASP A 1 46 ? -21.626 -4.393 -30.081 1.00 70.41 46 ASP A O 6
ATOM 13579 N N . GLN A 1 47 ? -20.714 -5.139 -28.165 1.00 32.01 47 GLN A N 6
ATOM 13580 C CA . GLN A 1 47 ? -22.006 -5.359 -27.516 1.00 42.34 47 GLN A CA 6
ATOM 13581 C C . GLN A 1 47 ? -22.555 -4.037 -26.999 1.00 45.42 47 GLN A C 6
ATOM 13582 O O . GLN A 1 47 ? -23.758 -3.877 -26.809 1.00 64.00 47 GLN A O 6
ATOM 13596 N N . LEU A 1 48 ? -21.645 -3.094 -26.778 1.00 73.45 48 LEU A N 6
ATOM 13597 C CA . LEU A 1 48 ? -21.988 -1.767 -26.279 1.00 5.24 48 LEU A CA 6
ATOM 13598 C C . LEU A 1 48 ? -22.831 -1.008 -27.303 1.00 13.22 48 LEU A C 6
ATOM 13599 O O . LEU A 1 48 ? -23.553 -0.072 -26.962 1.00 71.45 48 LEU A O 6
ATOM 13615 N N . GLY A 1 49 ? -22.748 -1.434 -28.557 1.00 33.14 49 GLY A N 6
ATOM 13616 C CA . GLY A 1 49 ? -23.544 -0.822 -29.600 1.00 41.33 49 GLY A CA 6
ATOM 13617 C C . GLY A 1 49 ? -22.704 -0.034 -30.577 1.00 4.20 49 GLY A C 6
ATOM 13618 O O . GLY A 1 49 ? -23.232 0.662 -31.444 1.00 72.52 49 GLY A O 6
ATOM 13622 N N . ILE A 1 50 ? -21.394 -0.143 -30.441 1.00 15.14 50 ILE A N 6
ATOM 13623 C CA . ILE A 1 50 ? -20.478 0.551 -31.328 1.00 25.13 50 ILE A CA 6
ATOM 13624 C C . ILE A 1 50 ? -20.160 -0.354 -32.521 1.00 61.14 50 ILE A C 6
ATOM 13625 O O . ILE A 1 50 ? -20.547 -1.523 -32.526 1.00 22.33 50 ILE A O 6
ATOM 13641 N N . THR A 1 51 ? -19.467 0.173 -33.519 1.00 22.42 51 THR A N 6
ATOM 13642 C CA . THR A 1 51 ? -19.274 -0.541 -34.769 1.00 54.34 51 THR A CA 6
ATOM 13643 C C . THR A 1 51 ? -18.309 -1.727 -34.640 1.00 73.54 51 THR A C 6
ATOM 13644 O O . THR A 1 51 ? -18.737 -2.881 -34.740 1.00 42.03 51 THR A O 6
ATOM 13655 N N . GLY A 1 52 ? -17.020 -1.472 -34.412 1.00 25.14 52 GLY A N 6
ATOM 13656 C CA . GLY A 1 52 ? -16.074 -2.576 -34.365 1.00 21.12 52 GLY A CA 6
ATOM 13657 C C . GLY A 1 52 ? -14.719 -2.220 -33.786 1.00 61.34 52 GLY A C 6
ATOM 13658 O O . GLY A 1 52 ? -14.407 -2.595 -32.658 1.00 33.20 52 GLY A O 6
ATOM 13662 N N . ASP A 1 53 ? -13.897 -1.528 -34.567 1.00 50.22 53 ASP A N 6
ATOM 13663 C CA . ASP A 1 53 ? -12.527 -1.223 -34.153 1.00 54.40 53 ASP A CA 6
ATOM 13664 C C . ASP A 1 53 ? -12.383 0.259 -33.821 1.00 24.43 53 ASP A C 6
ATOM 13665 O O . ASP A 1 53 ? -12.924 1.111 -34.527 1.00 61.22 53 ASP A O 6
ATOM 13674 N N . ASP A 1 54 ? -11.635 0.559 -32.761 1.00 72.02 54 ASP A N 6
ATOM 13675 C CA . ASP A 1 54 ? -11.506 1.931 -32.259 1.00 53.20 54 ASP A CA 6
ATOM 13676 C C . ASP A 1 54 ? -10.979 2.904 -33.313 1.00 71.40 54 ASP A C 6
ATOM 13677 O O . ASP A 1 54 ? -11.687 3.822 -33.715 1.00 63.15 54 ASP A O 6
ATOM 13686 N N . TYR A 1 55 ? -9.754 2.713 -33.779 1.00 2.34 55 TYR A N 6
ATOM 13687 C CA . TYR A 1 55 ? -9.157 3.691 -34.680 1.00 52.04 55 TYR A CA 6
ATOM 13688 C C . TYR A 1 55 ? -9.150 3.188 -36.115 1.00 14.42 55 TYR A C 6
ATOM 13689 O O . TYR A 1 55 ? -9.031 3.965 -37.059 1.00 14.05 55 TYR A O 6
ATOM 13707 N N . ASP A 1 56 ? -9.289 1.885 -36.273 1.00 21.43 56 ASP A N 6
ATOM 13708 C CA . ASP A 1 56 ? -9.267 1.269 -37.594 1.00 73.25 56 ASP A CA 6
ATOM 13709 C C . ASP A 1 56 ? -10.647 1.336 -38.245 1.00 1.14 56 ASP A C 6
ATOM 13710 O O . ASP A 1 56 ? -10.775 1.361 -39.469 1.00 54.35 56 ASP A O 6
ATOM 13719 N N . ASP A 1 57 ? -11.674 1.387 -37.408 1.00 35.34 57 ASP A N 6
ATOM 13720 C CA . ASP A 1 57 ? -13.057 1.426 -37.872 1.00 54.13 57 ASP A CA 6
ATOM 13721 C C . ASP A 1 57 ? -13.771 2.647 -37.281 1.00 61.01 57 ASP A C 6
ATOM 13722 O O . ASP A 1 57 ? -14.986 2.807 -37.398 1.00 44.35 57 ASP A O 6
ATOM 13731 N N . SER A 1 58 ? -12.973 3.528 -36.681 1.00 21.54 58 SER A N 6
ATOM 13732 C CA . SER A 1 58 ? -13.455 4.743 -36.021 1.00 64.21 58 SER A CA 6
ATOM 13733 C C . SER A 1 58 ? -14.617 4.473 -35.060 1.00 63.10 58 SER A C 6
ATOM 13734 O O . SER A 1 58 ? -15.755 4.875 -35.296 1.00 15.42 58 SER A O 6
ATOM 13742 N N . SER A 1 59 ? -14.305 3.784 -33.973 1.00 71.44 59 SER A N 6
ATOM 13743 C CA . SER A 1 59 ? -15.254 3.545 -32.898 1.00 61.04 59 SER A CA 6
ATOM 13744 C C . SER A 1 59 ? -14.849 4.372 -31.679 1.00 15.30 59 SER A C 6
ATOM 13745 O O . SER A 1 59 ? -15.399 4.221 -30.585 1.00 15.32 59 SER A O 6
ATOM 13753 N N . LYS A 1 60 ? -13.883 5.260 -31.911 1.00 43.42 60 LYS A N 6
ATOM 13754 C CA . LYS A 1 60 ? -13.310 6.133 -30.887 1.00 10.43 60 LYS A CA 6
ATOM 13755 C C . LYS A 1 60 ? -14.377 6.914 -30.119 1.00 55.25 60 LYS A C 6
ATOM 13756 O O . LYS A 1 60 ? -14.145 7.325 -28.983 1.00 30.10 60 LYS A O 6
ATOM 13775 N N . ALA A 1 61 ? -15.529 7.136 -30.751 1.00 23.22 61 ALA A N 6
ATOM 13776 C CA . ALA A 1 61 ? -16.639 7.851 -30.125 1.00 54.10 61 ALA A CA 6
ATOM 13777 C C . ALA A 1 61 ? -17.002 7.239 -28.774 1.00 65.11 61 ALA A C 6
ATOM 13778 O O . ALA A 1 61 ? -17.423 7.943 -27.855 1.00 13.41 61 ALA A O 6
ATOM 13785 N N . ALA A 1 62 ? -16.817 5.927 -28.656 1.00 1.53 62 ALA A N 6
ATOM 13786 C CA . ALA A 1 62 ? -17.078 5.233 -27.407 1.00 52.24 62 ALA A CA 6
ATOM 13787 C C . ALA A 1 62 ? -16.132 5.717 -26.317 1.00 61.00 62 ALA A C 6
ATOM 13788 O O . ALA A 1 62 ? -16.565 6.091 -25.230 1.00 4.03 62 ALA A O 6
ATOM 13795 N N . PHE A 1 63 ? -14.840 5.741 -26.628 1.00 40.22 63 PHE A N 6
ATOM 13796 C CA . PHE A 1 63 ? -13.829 6.164 -25.662 1.00 35.44 63 PHE A CA 6
ATOM 13797 C C . PHE A 1 63 ? -13.879 7.673 -25.469 1.00 31.14 63 PHE A C 6
ATOM 13798 O O . PHE A 1 63 ? -13.451 8.200 -24.444 1.00 52.23 63 PHE A O 6
ATOM 13815 N N . ASP A 1 64 ? -14.407 8.353 -26.473 1.00 54.24 64 ASP A N 6
ATOM 13816 C CA . ASP A 1 64 ? -14.544 9.801 -26.448 1.00 34.30 64 ASP A CA 6
ATOM 13817 C C . ASP A 1 64 ? -15.490 10.227 -25.331 1.00 32.21 64 ASP A C 6
ATOM 13818 O O . ASP A 1 64 ? -15.164 11.085 -24.513 1.00 1.42 64 ASP A O 6
ATOM 13827 N N . LYS A 1 65 ? -16.654 9.597 -25.275 1.00 22.30 65 LYS A N 6
ATOM 13828 C CA . LYS A 1 65 ? -17.635 9.927 -24.254 1.00 4.32 65 LYS A CA 6
ATOM 13829 C C . LYS A 1 65 ? -17.270 9.288 -22.917 1.00 1.11 65 LYS A C 6
ATOM 13830 O O . LYS A 1 65 ? -17.799 9.674 -21.874 1.00 3.25 65 LYS A O 6
ATOM 13849 N N . PHE A 1 66 ? -16.366 8.313 -22.945 1.00 20.42 66 PHE A N 6
ATOM 13850 C CA . PHE A 1 66 ? -15.941 7.643 -21.723 1.00 74.43 66 PHE A CA 6
ATOM 13851 C C . PHE A 1 66 ? -15.258 8.608 -20.767 1.00 23.44 66 PHE A C 6
ATOM 13852 O O . PHE A 1 66 ? -15.332 8.429 -19.557 1.00 12.03 66 PHE A O 6
ATOM 13869 N N . VAL A 1 67 ? -14.610 9.642 -21.299 1.00 30.03 67 VAL A N 6
ATOM 13870 C CA . VAL A 1 67 ? -13.961 10.641 -20.448 1.00 31.11 67 VAL A CA 6
ATOM 13871 C C . VAL A 1 67 ? -14.998 11.344 -19.570 1.00 64.11 67 VAL A C 6
ATOM 13872 O O . VAL A 1 67 ? -14.677 11.871 -18.507 1.00 13.40 67 VAL A O 6
ATOM 13885 N N . GLU A 1 68 ? -16.245 11.345 -20.030 1.00 43.34 68 GLU A N 6
ATOM 13886 C CA . GLU A 1 68 ? -17.357 11.897 -19.262 1.00 65.12 68 GLU A CA 6
ATOM 13887 C C . GLU A 1 68 ? -17.891 10.862 -18.291 1.00 34.54 68 GLU A C 6
ATOM 13888 O O . GLU A 1 68 ? -17.915 11.087 -17.080 1.00 24.43 68 GLU A O 6
ATOM 13900 N N . ASP A 1 69 ? -18.309 9.725 -18.852 1.00 13.25 69 ASP A N 6
ATOM 13901 C CA . ASP A 1 69 ? -18.869 8.613 -18.083 1.00 32.03 69 ASP A CA 6
ATOM 13902 C C . ASP A 1 69 ? -17.989 8.304 -16.883 1.00 0.44 69 ASP A C 6
ATOM 13903 O O . ASP A 1 69 ? -18.473 8.075 -15.773 1.00 60.31 69 ASP A O 6
ATOM 13912 N N . VAL A 1 70 ? -16.685 8.332 -17.113 1.00 51.31 70 VAL A N 6
ATOM 13913 C CA . VAL A 1 70 ? -15.726 8.111 -16.055 1.00 12.23 70 VAL A CA 6
ATOM 13914 C C . VAL A 1 70 ? -15.784 9.213 -15.004 1.00 2.23 70 VAL A C 6
ATOM 13915 O O . VAL A 1 70 ? -15.995 8.921 -13.826 1.00 31.23 70 VAL A O 6
ATOM 13928 N N . LYS A 1 71 ? -15.649 10.481 -15.406 1.00 71.25 71 LYS A N 6
ATOM 13929 C CA . LYS A 1 71 ? -15.407 11.523 -14.407 1.00 51.53 71 LYS A CA 6
ATOM 13930 C C . LYS A 1 71 ? -16.664 11.847 -13.611 1.00 73.42 71 LYS A C 6
ATOM 13931 O O . LYS A 1 71 ? -16.574 12.358 -12.493 1.00 75.13 71 LYS A O 6
ATOM 13950 N N . SER A 1 72 ? -17.825 11.528 -14.171 1.00 4.55 72 SER A N 6
ATOM 13951 C CA . SER A 1 72 ? -19.085 11.695 -13.460 1.00 3.55 72 SER A CA 6
ATOM 13952 C C . SER A 1 72 ? -19.066 10.908 -12.148 1.00 42.41 72 SER A C 6
ATOM 13953 O O . SER A 1 72 ? -19.326 11.455 -11.077 1.00 12.32 72 SER A O 6
ATOM 13961 N N . ARG A 1 73 ? -18.729 9.626 -12.238 1.00 0.41 73 ARG A N 6
ATOM 13962 C CA . ARG A 1 73 ? -18.691 8.764 -11.061 1.00 53.23 73 ARG A CA 6
ATOM 13963 C C . ARG A 1 73 ? -17.339 8.850 -10.345 1.00 63.24 73 ARG A C 6
ATOM 13964 O O . ARG A 1 73 ? -17.152 8.257 -9.283 1.00 42.15 73 ARG A O 6
ATOM 13985 N N . THR A 1 74 ? -16.400 9.580 -10.936 1.00 54.12 74 THR A N 6
ATOM 13986 C CA . THR A 1 74 ? -15.067 9.721 -10.361 1.00 43.21 74 THR A CA 6
ATOM 13987 C C . THR A 1 74 ? -15.042 10.815 -9.289 1.00 1.02 74 THR A C 6
ATOM 13988 O O . THR A 1 74 ? -14.323 10.698 -8.291 1.00 25.21 74 THR A O 6
ATOM 13999 N N . ASP A 1 75 ? -15.819 11.877 -9.513 1.00 32.12 75 ASP A N 6
ATOM 14000 C CA . ASP A 1 75 ? -16.066 12.905 -8.495 1.00 73.10 75 ASP A CA 6
ATOM 14001 C C . ASP A 1 75 ? -14.826 13.760 -8.191 1.00 43.31 75 ASP A C 6
ATOM 14002 O O . ASP A 1 75 ? -14.682 14.865 -8.713 1.00 10.25 75 ASP A O 6
ATOM 14011 N N . ASN A 1 76 ? -13.931 13.241 -7.361 1.00 43.55 76 ASN A N 6
ATOM 14012 C CA . ASN A 1 76 ? -12.785 14.012 -6.875 1.00 41.15 76 ASN A CA 6
ATOM 14013 C C . ASN A 1 76 ? -11.504 13.599 -7.601 1.00 63.41 76 ASN A C 6
ATOM 14014 O O . ASN A 1 76 ? -10.405 14.003 -7.231 1.00 43.43 76 ASN A O 6
ATOM 14025 N N . LEU A 1 77 ? -11.666 12.811 -8.663 1.00 53.50 77 LEU A N 6
ATOM 14026 C CA . LEU A 1 77 ? -10.532 12.269 -9.419 1.00 24.21 77 LEU A CA 6
ATOM 14027 C C . LEU A 1 77 ? -9.748 11.283 -8.562 1.00 44.42 77 LEU A C 6
ATOM 14028 O O . LEU A 1 77 ? -8.553 11.073 -8.756 1.00 41.40 77 LEU A O 6
ATOM 14044 N N . THR A 1 78 ? -10.454 10.654 -7.632 1.00 42.55 78 THR A N 6
ATOM 14045 C CA . THR A 1 78 ? -9.869 9.660 -6.750 1.00 71.34 78 THR A CA 6
ATOM 14046 C C . THR A 1 78 ? -9.842 8.289 -7.439 1.00 1.14 78 THR A C 6
ATOM 14047 O O . THR A 1 78 ? -9.581 7.259 -6.812 1.00 12.43 78 THR A O 6
ATOM 14058 N N . ASP A 1 79 ? -10.101 8.292 -8.743 1.00 34.24 79 ASP A N 6
ATOM 14059 C CA . ASP A 1 79 ? -10.174 7.059 -9.515 1.00 52.33 79 ASP A CA 6
ATOM 14060 C C . ASP A 1 79 ? -8.783 6.519 -9.808 1.00 23.42 79 ASP A C 6
ATOM 14061 O O . ASP A 1 79 ? -7.855 7.273 -10.086 1.00 64.45 79 ASP A O 6
ATOM 14070 N N . CYS A 1 80 ? -8.653 5.210 -9.739 1.00 62.32 80 CYS A N 6
ATOM 14071 C CA . CYS A 1 80 ? -7.409 4.538 -10.049 1.00 71.24 80 CYS A CA 6
ATOM 14072 C C . CYS A 1 80 ? -7.710 3.101 -10.427 1.00 13.21 80 CYS A C 6
ATOM 14073 O O . CYS A 1 80 ? -8.508 2.434 -9.768 1.00 54.42 80 CYS A O 6
ATOM 14081 N N . ARG A 1 81 ? -7.099 2.639 -11.507 1.00 42.23 81 ARG A N 6
ATOM 14082 C CA . ARG A 1 81 ? -7.394 1.320 -12.044 1.00 30.21 81 ARG A CA 6
ATOM 14083 C C . ARG A 1 81 ? -6.320 0.885 -13.025 1.00 60.22 81 ARG A C 6
ATOM 14084 O O . ARG A 1 81 ? -5.510 1.702 -13.470 1.00 34.35 81 ARG A O 6
ATOM 14105 N N . TYR A 1 82 ? -6.319 -0.395 -13.360 1.00 2.33 82 TYR A N 6
ATOM 14106 C CA . TYR A 1 82 ? -5.437 -0.910 -14.390 1.00 12.33 82 TYR A CA 6
ATOM 14107 C C . TYR A 1 82 ? -6.285 -1.319 -15.587 1.00 74.55 82 TYR A C 6
ATOM 14108 O O . TYR A 1 82 ? -7.259 -2.054 -15.439 1.00 3.02 82 TYR A O 6
ATOM 14126 N N . ALA A 1 83 ? -5.938 -0.833 -16.764 1.00 13.35 83 ALA A N 6
ATOM 14127 C CA . ALA A 1 83 ? -6.735 -1.110 -17.947 1.00 54.40 83 ALA A CA 6
ATOM 14128 C C . ALA A 1 83 ? -5.875 -1.681 -19.058 1.00 65.11 83 ALA A C 6
ATOM 14129 O O . ALA A 1 83 ? -4.719 -1.295 -19.219 1.00 54.32 83 ALA A O 6
ATOM 14136 N N . VAL A 1 84 ? -6.432 -2.611 -19.811 1.00 43.42 84 VAL A N 6
ATOM 14137 C CA . VAL A 1 84 ? -5.711 -3.231 -20.908 1.00 32.21 84 VAL A CA 6
ATOM 14138 C C . VAL A 1 84 ? -6.559 -3.232 -22.167 1.00 4.21 84 VAL A C 6
ATOM 14139 O O . VAL A 1 84 ? -7.674 -3.756 -22.180 1.00 55.10 84 VAL A O 6
ATOM 14152 N N . PHE A 1 85 ? -6.030 -2.632 -23.216 1.00 5.40 85 PHE A N 6
ATOM 14153 C CA . PHE A 1 85 ? -6.723 -2.577 -24.489 1.00 31.14 85 PHE A CA 6
ATOM 14154 C C . PHE A 1 85 ? -5.751 -2.878 -25.614 1.00 10.03 85 PHE A C 6
ATOM 14155 O O . PHE A 1 85 ? -4.747 -2.194 -25.758 1.00 63.03 85 PHE A O 6
ATOM 14172 N N . ASP A 1 86 ? -6.017 -3.899 -26.402 1.00 64.23 86 ASP A N 6
ATOM 14173 C CA . ASP A 1 86 ? -5.256 -4.070 -27.625 1.00 1.35 86 ASP A CA 6
ATOM 14174 C C . ASP A 1 86 ? -5.939 -3.246 -28.696 1.00 4.42 86 ASP A C 6
ATOM 14175 O O . ASP A 1 86 ? -6.965 -3.645 -29.246 1.00 65.33 86 ASP A O 6
ATOM 14184 N N . PHE A 1 87 ? -5.407 -2.064 -28.946 1.00 73.32 87 PHE A N 6
ATOM 14185 C CA . PHE A 1 87 ? -6.040 -1.146 -29.866 1.00 43.22 87 PHE A CA 6
ATOM 14186 C C . PHE A 1 87 ? -5.156 -0.944 -31.083 1.00 4.24 87 PHE A C 6
ATOM 14187 O O . PHE A 1 87 ? -3.926 -0.968 -30.989 1.00 0.13 87 PHE A O 6
ATOM 14204 N N . LYS A 1 88 ? -5.781 -0.777 -32.230 1.00 11.24 88 LYS A N 6
ATOM 14205 C CA . LYS A 1 88 ? -5.042 -0.564 -33.449 1.00 74.02 88 LYS A CA 6
ATOM 14206 C C . LYS A 1 88 ? -5.471 0.713 -34.127 1.00 1.30 88 LYS A C 6
ATOM 14207 O O . LYS A 1 88 ? -6.608 1.165 -33.984 1.00 55.30 88 LYS A O 6
ATOM 14226 N N . PHE A 1 89 ? -4.554 1.260 -34.886 1.00 25.11 89 PHE A N 6
ATOM 14227 C CA . PHE A 1 89 ? -4.773 2.488 -35.618 1.00 3.44 89 PHE A CA 6
ATOM 14228 C C . PHE A 1 89 ? -3.994 2.427 -36.914 1.00 23.42 89 PHE A C 6
ATOM 14229 O O . PHE A 1 89 ? -3.366 1.411 -37.216 1.00 4.42 89 PHE A O 6
ATOM 14246 N N . THR A 1 90 ? -4.016 3.504 -37.663 1.00 15.23 90 THR A N 6
ATOM 14247 C CA . THR A 1 90 ? -3.390 3.519 -38.967 1.00 4.31 90 THR A CA 6
ATOM 14248 C C . THR A 1 90 ? -2.448 4.700 -39.113 1.00 74.05 90 THR A C 6
ATOM 14249 O O . THR A 1 90 ? -2.801 5.838 -38.799 1.00 43.54 90 THR A O 6
ATOM 14260 N N . CYS A 1 91 ? -1.243 4.418 -39.565 1.00 54.32 91 CYS A N 6
ATOM 14261 C CA . CYS A 1 91 ? -0.293 5.457 -39.884 1.00 63.43 91 CYS A CA 6
ATOM 14262 C C . CYS A 1 91 ? -0.345 5.726 -41.378 1.00 72.23 91 CYS A C 6
ATOM 14263 O O . CYS A 1 91 ? -0.196 4.808 -42.189 1.00 63.44 91 CYS A O 6
ATOM 14271 N N . SER A 1 92 ? -0.601 6.966 -41.739 1.00 45.51 92 SER A N 6
ATOM 14272 C CA . SER A 1 92 ? -0.666 7.345 -43.134 1.00 63.14 92 SER A CA 6
ATOM 14273 C C . SER A 1 92 ? 0.738 7.553 -43.684 1.00 33.11 92 SER A C 6
ATOM 14274 O O . SER A 1 92 ? 1.451 8.464 -43.260 1.00 24.23 92 SER A O 6
ATOM 14282 N N . ARG A 1 93 ? 1.134 6.686 -44.608 1.00 11.35 93 ARG A N 6
ATOM 14283 C CA . ARG A 1 93 ? 2.462 6.746 -45.196 1.00 51.24 93 ARG A CA 6
ATOM 14284 C C . ARG A 1 93 ? 2.603 8.035 -45.988 1.00 3.13 93 ARG A C 6
ATOM 14285 O O . ARG A 1 93 ? 1.677 8.430 -46.699 1.00 43.51 93 ARG A O 6
ATOM 14306 N N . VAL A 1 94 ? 3.743 8.693 -45.856 1.00 21.14 94 VAL A N 6
ATOM 14307 C CA . VAL A 1 94 ? 3.986 9.930 -46.577 1.00 23.51 94 VAL A CA 6
ATOM 14308 C C . VAL A 1 94 ? 3.884 9.689 -48.080 1.00 42.01 94 VAL A C 6
ATOM 14309 O O . VAL A 1 94 ? 4.703 8.975 -48.659 1.00 74.14 94 VAL A O 6
ATOM 14322 N N . GLY A 1 95 ? 2.859 10.268 -48.692 1.00 63.32 95 GLY A N 6
ATOM 14323 C CA . GLY A 1 95 ? 2.652 10.116 -50.118 1.00 43.42 95 GLY A CA 6
ATOM 14324 C C . GLY A 1 95 ? 2.167 8.730 -50.507 1.00 63.31 95 GLY A C 6
ATOM 14325 O O . GLY A 1 95 ? 2.320 8.319 -51.658 1.00 3.14 95 GLY A O 6
ATOM 14329 N N . ALA A 1 96 ? 1.570 8.010 -49.565 1.00 53.35 96 ALA A N 6
ATOM 14330 C CA . ALA A 1 96 ? 1.087 6.662 -49.836 1.00 44.13 96 ALA A CA 6
ATOM 14331 C C . ALA A 1 96 ? -0.177 6.359 -49.031 1.00 41.15 96 ALA A C 6
ATOM 14332 O O . ALA A 1 96 ? -0.834 7.271 -48.526 1.00 74.31 96 ALA A O 6
ATOM 14339 N N . GLY A 1 97 ? -0.515 5.077 -48.921 1.00 74.34 97 GLY A N 6
ATOM 14340 C CA . GLY A 1 97 ? -1.732 4.678 -48.234 1.00 21.54 97 GLY A CA 6
ATOM 14341 C C . GLY A 1 97 ? -1.569 4.580 -46.730 1.00 50.31 97 GLY A C 6
ATOM 14342 O O . GLY A 1 97 ? -0.703 5.227 -46.142 1.00 52.33 97 GLY A O 6
ATOM 14346 N N . THR A 1 98 ? -2.403 3.766 -46.104 1.00 53.30 98 THR A N 6
ATOM 14347 C CA . THR A 1 98 ? -2.400 3.640 -44.658 1.00 44.25 98 THR A CA 6
ATOM 14348 C C . THR A 1 98 ? -1.803 2.306 -44.221 1.00 52.32 98 THR A C 6
ATOM 14349 O O . THR A 1 98 ? -2.019 1.276 -44.860 1.00 43.13 98 THR A O 6
ATOM 14360 N N . SER A 1 99 ? -1.035 2.336 -43.150 1.00 32.25 99 SER A N 6
ATOM 14361 C CA . SER A 1 99 ? -0.514 1.121 -42.551 1.00 15.23 99 SER A CA 6
ATOM 14362 C C . SER A 1 99 ? -1.056 0.978 -41.140 1.00 75.24 99 SER A C 6
ATOM 14363 O O . SER A 1 99 ? -0.808 1.832 -40.287 1.00 2.41 99 SER A O 6
ATOM 14371 N N . LYS A 1 100 ? -1.820 -0.073 -40.895 1.00 41.33 100 LYS A N 6
ATOM 14372 C CA . LYS A 1 100 ? -2.339 -0.309 -39.563 1.00 41.20 100 LYS A CA 6
ATOM 14373 C C . LYS A 1 100 ? -1.236 -0.860 -38.674 1.00 4.01 100 LYS A C 6
ATOM 14374 O O . LYS A 1 100 ? -0.326 -1.546 -39.147 1.00 41.04 100 LYS A O 6
ATOM 14393 N N . MET A 1 101 ? -1.302 -0.539 -37.399 1.00 50.11 101 MET A N 6
ATOM 14394 C CA . MET A 1 101 ? -0.410 -1.132 -36.425 1.00 32.25 101 MET A CA 6
ATOM 14395 C C . MET A 1 101 ? -1.128 -1.266 -35.100 1.00 44.52 101 MET A C 6
ATOM 14396 O O . MET A 1 101 ? -1.746 -0.321 -34.608 1.00 72.14 101 MET A O 6
ATOM 14410 N N . ASP A 1 102 ? -1.073 -2.466 -34.562 1.00 60.24 102 ASP A N 6
ATOM 14411 C CA . ASP A 1 102 ? -1.845 -2.832 -33.390 1.00 52.42 102 ASP A CA 6
ATOM 14412 C C . ASP A 1 102 ? -0.934 -3.344 -32.289 1.00 55.23 102 ASP A C 6
ATOM 14413 O O . ASP A 1 102 ? 0.074 -4.000 -32.566 1.00 34.35 102 ASP A O 6
ATOM 14422 N N . LYS A 1 103 ? -1.272 -3.029 -31.049 1.00 52.33 103 LYS A N 6
ATOM 14423 C CA . LYS A 1 103 ? -0.511 -3.517 -29.914 1.00 62.34 103 LYS A CA 6
ATOM 14424 C C . LYS A 1 103 ? -1.289 -3.325 -28.621 1.00 23.45 103 LYS A C 6
ATOM 14425 O O . LYS A 1 103 ? -1.891 -2.276 -28.396 1.00 51.01 103 LYS A O 6
ATOM 14444 N N . ILE A 1 104 ? -1.286 -4.363 -27.801 1.00 44.43 104 ILE A N 6
ATOM 14445 C CA . ILE A 1 104 ? -1.898 -4.322 -26.485 1.00 71.00 104 ILE A CA 6
ATOM 14446 C C . ILE A 1 104 ? -1.256 -3.234 -25.618 1.00 21.13 104 ILE A C 6
ATOM 14447 O O . ILE A 1 104 ? -0.042 -3.233 -25.387 1.00 15.32 104 ILE A O 6
ATOM 14463 N N . ILE A 1 105 ? -2.071 -2.297 -25.155 1.00 3.33 105 ILE A N 6
ATOM 14464 C CA . ILE A 1 105 ? -1.571 -1.202 -24.344 1.00 31.31 105 ILE A CA 6
ATOM 14465 C C . ILE A 1 105 ? -1.969 -1.396 -22.893 1.00 14.02 105 ILE A C 6
ATOM 14466 O O . ILE A 1 105 ? -3.093 -1.808 -22.589 1.00 4.34 105 ILE A O 6
ATOM 14482 N N . PHE A 1 106 ? -1.033 -1.129 -22.008 1.00 44.43 106 PHE A N 6
ATOM 14483 C CA . PHE A 1 106 ? -1.285 -1.207 -20.588 1.00 73.00 106 PHE A CA 6
ATOM 14484 C C . PHE A 1 106 ? -1.494 0.184 -20.023 1.00 34.22 106 PHE A C 6
ATOM 14485 O O . PHE A 1 106 ? -0.567 0.995 -19.953 1.00 61.23 106 PHE A O 6
ATOM 14502 N N . LEU A 1 107 ? -2.729 0.458 -19.651 1.00 44.14 107 LEU A N 6
ATOM 14503 C CA . LEU A 1 107 ? -3.111 1.767 -19.163 1.00 41.31 107 LEU A CA 6
ATOM 14504 C C . LEU A 1 107 ? -3.006 1.825 -17.648 1.00 25.22 107 LEU A C 6
ATOM 14505 O O . LEU A 1 107 ? -3.837 1.265 -16.929 1.00 13.24 107 LEU A O 6
ATOM 14521 N N . GLN A 1 108 ? -1.962 2.480 -17.174 1.00 34.12 108 GLN A N 6
ATOM 14522 C CA . GLN A 1 108 ? -1.764 2.669 -15.751 1.00 54.24 108 GLN A CA 6
ATOM 14523 C C . GLN A 1 108 ? -2.197 4.076 -15.363 1.00 12.21 108 GLN A C 6
ATOM 14524 O O . GLN A 1 108 ? -1.477 5.050 -15.597 1.00 61.24 108 GLN A O 6
ATOM 14538 N N . ILE A 1 109 ? -3.391 4.182 -14.804 1.00 53.21 109 ILE A N 6
ATOM 14539 C CA . ILE A 1 109 ? -3.931 5.471 -14.406 1.00 61.14 109 ILE A CA 6
ATOM 14540 C C . ILE A 1 109 ? -3.518 5.801 -12.980 1.00 22.44 109 ILE A C 6
ATOM 14541 O O . ILE A 1 109 ? -4.037 5.221 -12.023 1.00 21.22 109 ILE A O 6
ATOM 14557 N N . CYS A 1 110 ? -2.561 6.707 -12.845 1.00 3.12 110 CYS A N 6
ATOM 14558 C CA . CYS A 1 110 ? -2.104 7.139 -11.533 1.00 60.10 110 CYS A CA 6
ATOM 14559 C C . CYS A 1 110 ? -2.189 8.658 -11.392 1.00 32.32 110 CYS A C 6
ATOM 14560 O O . CYS A 1 110 ? -1.204 9.364 -11.618 1.00 75.34 110 CYS A O 6
ATOM 14568 N N . PRO A 1 111 ? -3.382 9.177 -11.046 1.00 54.24 111 PRO A N 6
ATOM 14569 C CA . PRO A 1 111 ? -3.587 10.601 -10.763 1.00 63.34 111 PRO A CA 6
ATOM 14570 C C . PRO A 1 111 ? -2.582 11.123 -9.744 1.00 71.52 111 PRO A C 6
ATOM 14571 O O . PRO A 1 111 ? -2.455 10.572 -8.651 1.00 60.54 111 PRO A O 6
ATOM 14582 N N . ASP A 1 112 ? -1.859 12.178 -10.096 1.00 72.32 112 ASP A N 6
ATOM 14583 C CA . ASP A 1 112 ? -0.835 12.712 -9.206 1.00 55.21 112 ASP A CA 6
ATOM 14584 C C . ASP A 1 112 ? -1.472 13.184 -7.907 1.00 72.15 112 ASP A C 6
ATOM 14585 O O . ASP A 1 112 ? -1.062 12.779 -6.818 1.00 53.13 112 ASP A O 6
ATOM 14594 N N . GLY A 1 113 ? -2.501 14.007 -8.035 1.00 4.22 113 GLY A N 6
ATOM 14595 C CA . GLY A 1 113 ? -3.249 14.453 -6.880 1.00 42.11 113 GLY A CA 6
ATOM 14596 C C . GLY A 1 113 ? -4.345 13.473 -6.518 1.00 0.02 113 GLY A C 6
ATOM 14597 O O . GLY A 1 113 ? -5.528 13.782 -6.644 1.00 11.40 113 GLY A O 6
ATOM 14601 N N . ALA A 1 114 ? -3.944 12.279 -6.104 1.00 33.52 114 ALA A N 6
ATOM 14602 C CA . ALA A 1 114 ? -4.884 11.242 -5.715 1.00 31.13 114 ALA A CA 6
ATOM 14603 C C . ALA A 1 114 ? -4.408 10.549 -4.455 1.00 22.53 114 ALA A C 6
ATOM 14604 O O . ALA A 1 114 ? -3.337 10.863 -3.935 1.00 74.52 114 ALA A O 6
ATOM 14611 N N . SER A 1 115 ? -5.207 9.614 -3.976 1.00 2.04 115 SER A N 6
ATOM 14612 C CA . SER A 1 115 ? -4.915 8.908 -2.735 1.00 12.50 115 SER A CA 6
ATOM 14613 C C . SER A 1 115 ? -3.697 8.005 -2.898 1.00 24.20 115 SER A C 6
ATOM 14614 O O . SER A 1 115 ? -3.813 6.868 -3.354 1.00 43.21 115 SER A O 6
ATOM 14622 N N . ILE A 1 116 ? -2.535 8.528 -2.513 1.00 34.45 116 ILE A N 6
ATOM 14623 C CA . ILE A 1 116 ? -1.250 7.873 -2.751 1.00 70.21 116 ILE A CA 6
ATOM 14624 C C . ILE A 1 116 ? -1.201 6.463 -2.167 1.00 31.33 116 ILE A C 6
ATOM 14625 O O . ILE A 1 116 ? -0.620 5.564 -2.766 1.00 63.40 116 ILE A O 6
ATOM 14641 N N . LYS A 1 117 ? -1.838 6.273 -1.020 1.00 11.21 117 LYS A N 6
ATOM 14642 C CA . LYS A 1 117 ? -1.797 4.989 -0.321 1.00 62.54 117 LYS A CA 6
ATOM 14643 C C . LYS A 1 117 ? -2.323 3.854 -1.195 1.00 1.24 117 LYS A C 6
ATOM 14644 O O . LYS A 1 117 ? -1.627 2.865 -1.422 1.00 71.03 117 LYS A O 6
ATOM 14663 N N . LYS A 1 118 ? -3.542 3.998 -1.699 1.00 25.25 118 LYS A N 6
ATOM 14664 C CA . LYS A 1 118 ? -4.130 2.961 -2.536 1.00 74.12 118 LYS A CA 6
ATOM 14665 C C . LYS A 1 118 ? -3.675 3.109 -3.984 1.00 52.21 118 LYS A C 6
ATOM 14666 O O . LYS A 1 118 ? -3.681 2.144 -4.748 1.00 60.42 118 LYS A O 6
ATOM 14685 N N . LYS A 1 119 ? -3.266 4.318 -4.353 1.00 1.52 119 LYS A N 6
ATOM 14686 C CA . LYS A 1 119 ? -2.757 4.578 -5.693 1.00 11.33 119 LYS A CA 6
ATOM 14687 C C . LYS A 1 119 ? -1.431 3.849 -5.890 1.00 72.44 119 LYS A C 6
ATOM 14688 O O . LYS A 1 119 ? -1.137 3.345 -6.972 1.00 64.14 119 LYS A O 6
ATOM 14707 N N . MET A 1 120 ? -0.646 3.784 -4.821 1.00 62.25 120 MET A N 6
ATOM 14708 C CA . MET A 1 120 ? 0.633 3.088 -4.840 1.00 74.24 120 MET A CA 6
ATOM 14709 C C . MET A 1 120 ? 0.400 1.591 -5.035 1.00 34.22 120 MET A C 6
ATOM 14710 O O . MET A 1 120 ? 1.194 0.902 -5.680 1.00 70.25 120 MET A O 6
ATOM 14724 N N . VAL A 1 121 ? -0.711 1.098 -4.493 1.00 71.14 121 VAL A N 6
ATOM 14725 C CA . VAL A 1 121 ? -1.098 -0.298 -4.678 1.00 42.34 121 VAL A CA 6
ATOM 14726 C C . VAL A 1 121 ? -1.412 -0.565 -6.151 1.00 5.11 121 VAL A C 6
ATOM 14727 O O . VAL A 1 121 ? -1.011 -1.587 -6.710 1.00 63.30 121 VAL A O 6
ATOM 14740 N N . TYR A 1 122 ? -2.111 0.374 -6.781 1.00 33.43 122 TYR A N 6
ATOM 14741 C CA . TYR A 1 122 ? -2.419 0.270 -8.203 1.00 52.31 122 TYR A CA 6
ATOM 14742 C C . TYR A 1 122 ? -1.158 0.389 -9.049 1.00 5.50 122 TYR A C 6
ATOM 14743 O O . TYR A 1 122 ? -1.045 -0.246 -10.093 1.00 64.21 122 TYR A O 6
ATOM 14761 N N . ALA A 1 123 ? -0.209 1.196 -8.593 1.00 53.23 123 ALA A N 6
ATOM 14762 C CA . ALA A 1 123 ? 1.076 1.312 -9.272 1.00 31.34 123 ALA A CA 6
ATOM 14763 C C . ALA A 1 123 ? 1.853 0.003 -9.162 1.00 14.01 123 ALA A C 6
ATOM 14764 O O . ALA A 1 123 ? 2.585 -0.383 -10.073 1.00 43.20 123 ALA A O 6
ATOM 14771 N N . SER A 1 124 ? 1.670 -0.686 -8.045 1.00 75.40 124 SER A N 6
ATOM 14772 C CA . SER A 1 124 ? 2.290 -1.986 -7.836 1.00 65.13 124 SER A CA 6
ATOM 14773 C C . SER A 1 124 ? 1.586 -3.061 -8.669 1.00 71.42 124 SER A C 6
ATOM 14774 O O . SER A 1 124 ? 2.134 -4.140 -8.902 1.00 43.12 124 SER A O 6
ATOM 14782 N N . SER A 1 125 ? 0.382 -2.748 -9.142 1.00 54.21 125 SER A N 6
ATOM 14783 C CA . SER A 1 125 ? -0.364 -3.664 -9.996 1.00 23.32 125 SER A CA 6
ATOM 14784 C C . SER A 1 125 ? 0.324 -3.788 -11.352 1.00 53.43 125 SER A C 6
ATOM 14785 O O . SER A 1 125 ? 0.251 -4.830 -12.005 1.00 60.42 125 SER A O 6
ATOM 14793 N N . ALA A 1 126 ? 1.002 -2.718 -11.762 1.00 44.22 126 ALA A N 6
ATOM 14794 C CA . ALA A 1 126 ? 1.794 -2.735 -12.983 1.00 11.24 126 ALA A CA 6
ATOM 14795 C C . ALA A 1 126 ? 2.904 -3.767 -12.870 1.00 62.02 126 ALA A C 6
ATOM 14796 O O . ALA A 1 126 ? 3.160 -4.528 -13.803 1.00 64.32 126 ALA A O 6
ATOM 14803 N N . ALA A 1 127 ? 3.544 -3.798 -11.707 1.00 32.12 127 ALA A N 6
ATOM 14804 C CA . ALA A 1 127 ? 4.592 -4.769 -11.435 1.00 50.51 127 ALA A CA 6
ATOM 14805 C C . ALA A 1 127 ? 4.020 -6.182 -11.416 1.00 4.45 127 ALA A C 6
ATOM 14806 O O . ALA A 1 127 ? 4.623 -7.109 -11.952 1.00 70.14 127 ALA A O 6
ATOM 14813 N N . ALA A 1 128 ? 2.849 -6.330 -10.806 1.00 20.01 128 ALA A N 6
ATOM 14814 C CA . ALA A 1 128 ? 2.164 -7.616 -10.745 1.00 62.44 128 ALA A CA 6
ATOM 14815 C C . ALA A 1 128 ? 1.851 -8.137 -12.145 1.00 43.21 128 ALA A C 6
ATOM 14816 O O . ALA A 1 128 ? 2.193 -9.269 -12.490 1.00 3.34 128 ALA A O 6
ATOM 14823 N N . ILE A 1 129 ? 1.209 -7.298 -12.950 1.00 11.42 129 ILE A N 6
ATOM 14824 C CA . ILE A 1 129 ? 0.866 -7.648 -14.321 1.00 42.05 129 ILE A CA 6
ATOM 14825 C C . ILE A 1 129 ? 2.124 -7.928 -15.152 1.00 35.11 129 ILE A C 6
ATOM 14826 O O . ILE A 1 129 ? 2.131 -8.813 -16.009 1.00 12.44 129 ILE A O 6
ATOM 14842 N N . LYS A 1 130 ? 3.198 -7.196 -14.873 1.00 12.50 130 LYS A N 6
ATOM 14843 C CA . LYS A 1 130 ? 4.454 -7.399 -15.579 1.00 54.31 130 LYS A CA 6
ATOM 14844 C C . LYS A 1 130 ? 5.082 -8.730 -15.174 1.00 12.12 130 LYS A C 6
ATOM 14845 O O . LYS A 1 130 ? 5.645 -9.435 -16.004 1.00 34.21 130 LYS A O 6
ATOM 14864 N N . THR A 1 131 ? 4.976 -9.067 -13.896 1.00 62.45 131 THR A N 6
ATOM 14865 C CA . THR A 1 131 ? 5.595 -10.277 -13.367 1.00 13.43 131 THR A CA 6
ATOM 14866 C C . THR A 1 131 ? 4.836 -11.529 -13.808 1.00 33.40 131 THR A C 6
ATOM 14867 O O . THR A 1 131 ? 5.440 -12.558 -14.122 1.00 73.12 131 THR A O 6
ATOM 14878 N N . SER A 1 132 ? 3.513 -11.432 -13.846 1.00 22.31 132 SER A N 6
ATOM 14879 C CA . SER A 1 132 ? 2.676 -12.572 -14.182 1.00 32.13 132 SER A CA 6
ATOM 14880 C C . SER A 1 132 ? 2.826 -12.970 -15.650 1.00 14.44 132 SER A C 6
ATOM 14881 O O . SER A 1 132 ? 3.106 -14.133 -15.955 1.00 4.05 132 SER A O 6
ATOM 14889 N N . LEU A 1 133 ? 2.666 -12.014 -16.562 1.00 45.44 133 LEU A N 6
ATOM 14890 C CA . LEU A 1 133 ? 2.741 -12.325 -17.987 1.00 44.51 133 LEU A CA 6
ATOM 14891 C C . LEU A 1 133 ? 4.176 -12.278 -18.499 1.00 30.14 133 LEU A C 6
ATOM 14892 O O . LEU A 1 133 ? 4.518 -12.983 -19.448 1.00 23.12 133 LEU A O 6
ATOM 14908 N N . GLY A 1 134 ? 5.015 -11.471 -17.852 1.00 20.03 134 GLY A N 6
ATOM 14909 C CA . GLY A 1 134 ? 6.405 -11.338 -18.270 1.00 52.22 134 GLY A CA 6
ATOM 14910 C C . GLY A 1 134 ? 6.540 -11.024 -19.752 1.00 55.41 134 GLY A C 6
ATOM 14911 O O . GLY A 1 134 ? 7.329 -11.655 -20.457 1.00 63.15 134 GLY A O 6
ATOM 14915 N N . THR A 1 135 ? 5.762 -10.052 -20.219 1.00 33.35 135 THR A N 6
ATOM 14916 C CA . THR A 1 135 ? 5.684 -9.733 -21.639 1.00 34.23 135 THR A CA 6
ATOM 14917 C C . THR A 1 135 ? 7.033 -9.276 -22.197 1.00 32.21 135 THR A C 6
ATOM 14918 O O . THR A 1 135 ? 7.638 -9.966 -23.017 1.00 12.21 135 THR A O 6
ATOM 14929 N N . GLY A 1 136 ? 7.494 -8.110 -21.761 1.00 20.41 136 GLY A N 6
ATOM 14930 C CA . GLY A 1 136 ? 8.778 -7.600 -22.213 1.00 1.12 136 GLY A CA 6
ATOM 14931 C C . GLY A 1 136 ? 8.646 -6.640 -23.380 1.00 72.24 136 GLY A C 6
ATOM 14932 O O . GLY A 1 136 ? 9.459 -5.729 -23.534 1.00 32.05 136 GLY A O 6
ATOM 14936 N N . LYS A 1 137 ? 7.624 -6.847 -24.202 1.00 13.10 137 LYS A N 6
ATOM 14937 C CA . LYS A 1 137 ? 7.338 -5.943 -25.309 1.00 53.22 137 LYS A CA 6
ATOM 14938 C C . LYS A 1 137 ? 5.919 -5.405 -25.184 1.00 4.14 137 LYS A C 6
ATOM 14939 O O . LYS A 1 137 ? 4.940 -6.104 -25.454 1.00 10.43 137 LYS A O 6
ATOM 14958 N N . ILE A 1 138 ? 5.815 -4.159 -24.760 1.00 70.12 138 ILE A N 6
ATOM 14959 C CA . ILE A 1 138 ? 4.521 -3.555 -24.456 1.00 74.23 138 ILE A CA 6
ATOM 14960 C C . ILE A 1 138 ? 4.527 -2.049 -24.681 1.00 21.44 138 ILE A C 6
ATOM 14961 O O . ILE A 1 138 ? 5.580 -1.439 -24.862 1.00 0.10 138 ILE A O 6
ATOM 14977 N N . LEU A 1 139 ? 3.340 -1.464 -24.694 1.00 54.22 139 LEU A N 6
ATOM 14978 C CA . LEU A 1 139 ? 3.206 -0.018 -24.648 1.00 11.23 139 LEU A CA 6
ATOM 14979 C C . LEU A 1 139 ? 2.395 0.369 -23.424 1.00 72.31 139 LEU A C 6
ATOM 14980 O O . LEU A 1 139 ? 1.168 0.268 -23.412 1.00 41.41 139 LEU A O 6
ATOM 14996 N N . GLN A 1 140 ? 3.095 0.776 -22.382 1.00 53.12 140 GLN A N 6
ATOM 14997 C CA . GLN A 1 140 ? 2.457 1.149 -21.136 1.00 60.24 140 GLN A CA 6
ATOM 14998 C C . GLN A 1 140 ? 2.569 2.651 -20.932 1.00 44.10 140 GLN A C 6
ATOM 14999 O O . GLN A 1 140 ? 3.665 3.182 -20.758 1.00 4.41 140 GLN A O 6
ATOM 15013 N N . PHE A 1 141 ? 1.439 3.332 -20.970 1.00 1.11 141 PHE A N 6
ATOM 15014 C CA . PHE A 1 141 ? 1.421 4.769 -20.779 1.00 71.05 141 PHE A CA 6
ATOM 15015 C C . PHE A 1 141 ? 0.695 5.111 -19.487 1.00 44.23 141 PHE A C 6
ATOM 15016 O O . PHE A 1 141 ? -0.446 4.697 -19.267 1.00 22.21 141 PHE A O 6
ATOM 15033 N N . GLN A 1 142 ? 1.380 5.832 -18.617 1.00 42.44 142 GLN A N 6
ATOM 15034 C CA . GLN A 1 142 ? 0.822 6.199 -17.330 1.00 0.01 142 GLN A CA 6
ATOM 15035 C C . GLN A 1 142 ? 0.290 7.619 -17.373 1.00 61.30 142 GLN A C 6
ATOM 15036 O O . GLN A 1 142 ? 1.057 8.582 -17.429 1.00 3.42 142 GLN A O 6
ATOM 15050 N N . VAL A 1 143 ? -1.025 7.739 -17.373 1.00 25.10 143 VAL A N 6
ATOM 15051 C CA . VAL A 1 143 ? -1.670 9.036 -17.435 1.00 52.41 143 VAL A CA 6
ATOM 15052 C C . VAL A 1 143 ? -2.434 9.309 -16.151 1.00 44.43 143 VAL A C 6
ATOM 15053 O O . VAL A 1 143 ? -2.699 8.392 -15.367 1.00 35.32 143 VAL A O 6
ATOM 15066 N N . SER A 1 144 ? -2.769 10.566 -15.931 1.00 14.32 144 SER A N 6
ATOM 15067 C CA . SER A 1 144 ? -3.514 10.960 -14.750 1.00 32.23 144 SER A CA 6
ATOM 15068 C C . SER A 1 144 ? -4.641 11.918 -15.117 1.00 24.13 144 SER A C 6
ATOM 15069 O O . SER A 1 144 ? -5.327 12.449 -14.244 1.00 73.33 144 SER A O 6
ATOM 15077 N N . ASP A 1 145 ? -4.840 12.120 -16.415 1.00 11.33 145 ASP A N 6
ATOM 15078 C CA . ASP A 1 145 ? -5.850 13.056 -16.895 1.00 11.30 145 ASP A CA 6
ATOM 15079 C C . ASP A 1 145 ? -6.694 12.425 -17.998 1.00 4.22 145 ASP A C 6
ATOM 15080 O O . ASP A 1 145 ? -6.242 11.511 -18.693 1.00 73.22 145 ASP A O 6
ATOM 15089 N N . GLU A 1 146 ? -7.915 12.924 -18.156 1.00 55.44 146 GLU A N 6
ATOM 15090 C CA . GLU A 1 146 ? -8.859 12.380 -19.122 1.00 41.01 146 GLU A CA 6
ATOM 15091 C C . GLU A 1 146 ? -8.438 12.683 -20.562 1.00 52.12 146 GLU A C 6
ATOM 15092 O O . GLU A 1 146 ? -8.681 11.884 -21.466 1.00 21.23 146 GLU A O 6
ATOM 15104 N N . SER A 1 147 ? -7.783 13.817 -20.771 1.00 41.02 147 SER A N 6
ATOM 15105 C CA . SER A 1 147 ? -7.373 14.220 -22.106 1.00 60.33 147 SER A CA 6
ATOM 15106 C C . SER A 1 147 ? -6.150 13.412 -22.543 1.00 43.43 147 SER A C 6
ATOM 15107 O O . SER A 1 147 ? -5.919 13.203 -23.735 1.00 64.43 147 SER A O 6
ATOM 15115 N N . GLU A 1 148 ? -5.384 12.941 -21.566 1.00 35.01 148 GLU A N 6
ATOM 15116 C CA . GLU A 1 148 ? -4.201 12.134 -21.840 1.00 74.51 148 GLU A CA 6
ATOM 15117 C C . GLU A 1 148 ? -4.577 10.691 -22.175 1.00 21.02 148 GLU A C 6
ATOM 15118 O O . GLU A 1 148 ? -3.805 9.970 -22.806 1.00 62.32 148 GLU A O 6
ATOM 15130 N N . MET A 1 149 ? -5.764 10.272 -21.751 1.00 21.42 149 MET A N 6
ATOM 15131 C CA . MET A 1 149 ? -6.230 8.917 -22.029 1.00 2.13 149 MET A CA 6
ATOM 15132 C C . MET A 1 149 ? -7.251 8.928 -23.164 1.00 2.40 149 MET A C 6
ATOM 15133 O O . MET A 1 149 ? -7.944 7.940 -23.407 1.00 64.55 149 MET A O 6
ATOM 15147 N N . SER A 1 150 ? -7.332 10.052 -23.865 1.00 62.13 150 SER A N 6
ATOM 15148 C CA . SER A 1 150 ? -8.252 10.191 -24.981 1.00 74.01 150 SER A CA 6
ATOM 15149 C C . SER A 1 150 ? -7.736 9.435 -26.209 1.00 64.43 150 SER A C 6
ATOM 15150 O O . SER A 1 150 ? -6.535 9.194 -26.340 1.00 31.13 150 SER A O 6
ATOM 15158 N N . HIS A 1 151 ? -8.655 9.069 -27.104 1.00 63.31 151 HIS A N 6
ATOM 15159 C CA . HIS A 1 151 ? -8.324 8.263 -28.286 1.00 64.02 151 HIS A CA 6
ATOM 15160 C C . HIS A 1 151 ? -7.226 8.900 -29.142 1.00 35.13 151 HIS A C 6
ATOM 15161 O O . HIS A 1 151 ? -6.370 8.198 -29.681 1.00 62.21 151 HIS A O 6
ATOM 15176 N N . LYS A 1 152 ? -7.235 10.223 -29.256 1.00 35.22 152 LYS A N 6
ATOM 15177 C CA . LYS A 1 152 ? -6.198 10.924 -30.009 1.00 55.32 152 LYS A CA 6
ATOM 15178 C C . LYS A 1 152 ? -4.823 10.664 -29.396 1.00 33.10 152 LYS A C 6
ATOM 15179 O O . LYS A 1 152 ? -3.844 10.443 -30.110 1.00 31.24 152 LYS A O 6
ATOM 15198 N N . GLU A 1 153 ? -4.767 10.646 -28.072 1.00 32.21 153 GLU A N 6
ATOM 15199 C CA . GLU A 1 153 ? -3.511 10.458 -27.367 1.00 32.22 153 GLU A CA 6
ATOM 15200 C C . GLU A 1 153 ? -3.093 8.993 -27.335 1.00 20.32 153 GLU A C 6
ATOM 15201 O O . GLU A 1 153 ? -1.909 8.700 -27.221 1.00 30.40 153 GLU A O 6
ATOM 15213 N N . LEU A 1 154 ? -4.052 8.073 -27.437 1.00 1.01 154 LEU A N 6
ATOM 15214 C CA . LEU A 1 154 ? -3.717 6.647 -27.496 1.00 3.31 154 LEU A CA 6
ATOM 15215 C C . LEU A 1 154 ? -2.817 6.390 -28.692 1.00 62.31 154 LEU A C 6
ATOM 15216 O O . LEU A 1 154 ? -1.818 5.675 -28.599 1.00 4.30 154 LEU A O 6
ATOM 15232 N N . LEU A 1 155 ? -3.173 7.011 -29.808 1.00 61.43 155 LEU A N 6
ATOM 15233 C CA . LEU A 1 155 ? -2.376 6.933 -31.018 1.00 54.41 155 LEU A CA 6
ATOM 15234 C C . LEU A 1 155 ? -1.022 7.587 -30.783 1.00 43.54 155 LEU A C 6
ATOM 15235 O O . LEU A 1 155 ? 0.016 7.021 -31.118 1.00 1.42 155 LEU A O 6
ATOM 15251 N N . ASN A 1 156 ? -1.046 8.778 -30.192 1.00 44.21 156 ASN A N 6
ATOM 15252 C CA . ASN A 1 156 ? 0.174 9.536 -29.949 1.00 41.13 156 ASN A CA 6
ATOM 15253 C C . ASN A 1 156 ? 1.145 8.744 -29.083 1.00 60.14 156 ASN A C 6
ATOM 15254 O O . ASN A 1 156 ? 2.287 8.534 -29.469 1.00 75.10 156 ASN A O 6
ATOM 15265 N N . LYS A 1 157 ? 0.667 8.283 -27.932 1.00 14.35 157 LYS A N 6
ATOM 15266 C CA . LYS A 1 157 ? 1.491 7.533 -26.980 1.00 72.13 157 LYS A CA 6
ATOM 15267 C C . LYS A 1 157 ? 2.143 6.334 -27.636 1.00 4.01 157 LYS A C 6
ATOM 15268 O O . LYS A 1 157 ? 3.343 6.099 -27.497 1.00 51.03 157 LYS A O 6
ATOM 15287 N N . LEU A 1 158 ? 1.337 5.575 -28.344 1.00 33.44 158 LEU A N 6
ATOM 15288 C CA . LEU A 1 158 ? 1.813 4.345 -28.958 1.00 72.31 158 LEU A CA 6
ATOM 15289 C C . LEU A 1 158 ? 2.747 4.652 -30.134 1.00 14.42 158 LEU A C 6
ATOM 15290 O O . LEU A 1 158 ? 3.741 3.950 -30.351 1.00 43.10 158 LEU A O 6
ATOM 15306 N N . GLY A 1 159 ? 2.439 5.709 -30.873 1.00 52.24 159 GLY A N 6
ATOM 15307 C CA . GLY A 1 159 ? 3.211 6.051 -32.051 1.00 12.52 159 GLY A CA 6
ATOM 15308 C C . GLY A 1 159 ? 4.512 6.779 -31.745 1.00 30.44 159 GLY A C 6
ATOM 15309 O O . GLY A 1 159 ? 5.534 6.499 -32.374 1.00 20.14 159 GLY A O 6
ATOM 15313 N N . GLU A 1 160 ? 4.485 7.686 -30.768 1.00 53.44 160 GLU A N 6
ATOM 15314 C CA . GLU A 1 160 ? 5.617 8.582 -30.498 1.00 50.32 160 GLU A CA 6
ATOM 15315 C C . GLU A 1 160 ? 6.904 7.824 -30.172 1.00 14.44 160 GLU A C 6
ATOM 15316 O O . GLU A 1 160 ? 7.998 8.295 -30.482 1.00 72.32 160 GLU A O 6
ATOM 15328 N N . LYS A 1 161 ? 6.782 6.647 -29.569 1.00 44.33 161 LYS A N 6
ATOM 15329 C CA . LYS A 1 161 ? 7.959 5.873 -29.193 1.00 14.21 161 LYS A CA 6
ATOM 15330 C C . LYS A 1 161 ? 8.631 5.267 -30.422 1.00 43.51 161 LYS A C 6
ATOM 15331 O O . LYS A 1 161 ? 9.810 4.918 -30.387 1.00 12.43 161 LYS A O 6
ATOM 15350 N N . TYR A 1 162 ? 7.874 5.130 -31.501 1.00 10.43 162 TYR A N 6
ATOM 15351 C CA . TYR A 1 162 ? 8.424 4.632 -32.753 1.00 14.22 162 TYR A CA 6
ATOM 15352 C C . TYR A 1 162 ? 8.770 5.768 -33.706 1.00 10.25 162 TYR A C 6
ATOM 15353 O O . TYR A 1 162 ? 9.815 5.745 -34.356 1.00 21.23 162 TYR A O 6
ATOM 15371 N N . GLY A 1 163 ? 7.889 6.752 -33.789 1.00 71.53 163 GLY A N 6
ATOM 15372 C CA . GLY A 1 163 ? 8.049 7.801 -34.773 1.00 64.04 163 GLY A CA 6
ATOM 15373 C C . GLY A 1 163 ? 8.596 9.089 -34.196 1.00 13.32 163 GLY A C 6
ATOM 15374 O O . GLY A 1 163 ? 9.778 9.181 -33.863 1.00 11.11 163 GLY A O 6
ATOM 15378 N N . ASP A 1 164 ? 7.736 10.089 -34.079 1.00 25.51 164 ASP A N 6
ATOM 15379 C CA . ASP A 1 164 ? 8.167 11.417 -33.665 1.00 53.51 164 ASP A CA 6
ATOM 15380 C C . ASP A 1 164 ? 7.919 11.640 -32.185 1.00 21.11 164 ASP A C 6
ATOM 15381 O O . ASP A 1 164 ? 6.806 11.454 -31.695 1.00 62.50 164 ASP A O 6
ATOM 15390 N N . HIS A 1 165 ? 8.960 12.055 -31.483 1.00 15.22 165 HIS A N 6
ATOM 15391 C CA . HIS A 1 165 ? 8.868 12.335 -30.058 1.00 44.41 165 HIS A CA 6
ATOM 15392 C C . HIS A 1 165 ? 9.732 13.545 -29.724 1.00 54.32 165 HIS A C 6
ATOM 15393 O O . HIS A 1 165 ? 10.534 13.479 -28.773 1.00 1.22 165 HIS A O 6
ATOM 15409 N N . MET A 1 1 ? 1.212 -1.044 0.325 1.00 61.43 1 MET A N 7
ATOM 15410 C CA . MET A 1 1 ? 2.182 -0.532 -0.670 1.00 71.51 1 MET A CA 7
ATOM 15411 C C . MET A 1 1 ? 2.757 -1.691 -1.477 1.00 11.21 1 MET A C 7
ATOM 15412 O O . MET A 1 1 ? 2.093 -2.715 -1.648 1.00 13.22 1 MET A O 7
ATOM 15428 N N . SER A 1 2 ? 3.969 -1.523 -1.995 1.00 53.25 2 SER A N 7
ATOM 15429 C CA . SER A 1 2 ? 4.627 -2.579 -2.754 1.00 75.24 2 SER A CA 7
ATOM 15430 C C . SER A 1 2 ? 4.993 -3.755 -1.846 1.00 50.41 2 SER A C 7
ATOM 15431 O O . SER A 1 2 ? 6.095 -3.816 -1.303 1.00 11.22 2 SER A O 7
ATOM 15439 N N . SER A 1 3 ? 4.053 -4.671 -1.666 1.00 31.31 3 SER A N 7
ATOM 15440 C CA . SER A 1 3 ? 4.261 -5.827 -0.804 1.00 15.31 3 SER A CA 7
ATOM 15441 C C . SER A 1 3 ? 3.999 -7.118 -1.566 1.00 74.53 3 SER A C 7
ATOM 15442 O O . SER A 1 3 ? 3.815 -8.181 -0.974 1.00 43.21 3 SER A O 7
ATOM 15450 N N . GLY A 1 4 ? 3.996 -7.022 -2.885 1.00 63.51 4 GLY A N 7
ATOM 15451 C CA . GLY A 1 4 ? 3.712 -8.178 -3.702 1.00 22.51 4 GLY A CA 7
ATOM 15452 C C . GLY A 1 4 ? 2.264 -8.214 -4.133 1.00 15.15 4 GLY A C 7
ATOM 15453 O O . GLY A 1 4 ? 1.579 -9.222 -3.955 1.00 12.31 4 GLY A O 7
ATOM 15457 N N . VAL A 1 5 ? 1.798 -7.095 -4.678 1.00 34.15 5 VAL A N 7
ATOM 15458 C CA . VAL A 1 5 ? 0.438 -6.998 -5.190 1.00 31.02 5 VAL A CA 7
ATOM 15459 C C . VAL A 1 5 ? 0.236 -8.013 -6.305 1.00 62.41 5 VAL A C 7
ATOM 15460 O O . VAL A 1 5 ? 0.974 -8.020 -7.289 1.00 24.40 5 VAL A O 7
ATOM 15473 N N . MET A 1 6 ? -0.760 -8.865 -6.144 1.00 73.31 6 MET A N 7
ATOM 15474 C CA . MET A 1 6 ? -0.970 -9.969 -7.066 1.00 62.14 6 MET A CA 7
ATOM 15475 C C . MET A 1 6 ? -2.074 -9.661 -8.061 1.00 2.32 6 MET A C 7
ATOM 15476 O O . MET A 1 6 ? -2.804 -8.676 -7.922 1.00 5.21 6 MET A O 7
ATOM 15490 N N . VAL A 1 7 ? -2.184 -10.510 -9.064 1.00 44.25 7 VAL A N 7
ATOM 15491 C CA . VAL A 1 7 ? -3.275 -10.439 -10.008 1.00 20.13 7 VAL A CA 7
ATOM 15492 C C . VAL A 1 7 ? -4.087 -11.727 -9.925 1.00 2.40 7 VAL A C 7
ATOM 15493 O O . VAL A 1 7 ? -3.542 -12.825 -10.077 1.00 44.42 7 VAL A O 7
ATOM 15506 N N . ASP A 1 8 ? -5.371 -11.603 -9.611 1.00 14.25 8 ASP A N 7
ATOM 15507 C CA . ASP A 1 8 ? -6.248 -12.768 -9.570 1.00 41.52 8 ASP A CA 7
ATOM 15508 C C . ASP A 1 8 ? -6.290 -13.452 -10.932 1.00 23.31 8 ASP A C 7
ATOM 15509 O O . ASP A 1 8 ? -6.248 -12.785 -11.967 1.00 73.13 8 ASP A O 7
ATOM 15518 N N . PRO A 1 9 ? -6.356 -14.797 -10.945 1.00 23.33 9 PRO A N 7
ATOM 15519 C CA . PRO A 1 9 ? -6.274 -15.606 -12.170 1.00 74.53 9 PRO A CA 7
ATOM 15520 C C . PRO A 1 9 ? -7.189 -15.118 -13.296 1.00 20.44 9 PRO A C 7
ATOM 15521 O O . PRO A 1 9 ? -6.851 -15.251 -14.474 1.00 30.10 9 PRO A O 7
ATOM 15532 N N . ASP A 1 10 ? -8.337 -14.545 -12.936 1.00 35.44 10 ASP A N 7
ATOM 15533 C CA . ASP A 1 10 ? -9.297 -14.046 -13.924 1.00 21.24 10 ASP A CA 7
ATOM 15534 C C . ASP A 1 10 ? -8.679 -12.980 -14.823 1.00 63.54 10 ASP A C 7
ATOM 15535 O O . ASP A 1 10 ? -9.049 -12.854 -15.990 1.00 41.54 10 ASP A O 7
ATOM 15544 N N . VAL A 1 11 ? -7.732 -12.222 -14.277 1.00 33.15 11 VAL A N 7
ATOM 15545 C CA . VAL A 1 11 ? -7.043 -11.180 -15.032 1.00 70.15 11 VAL A CA 7
ATOM 15546 C C . VAL A 1 11 ? -6.348 -11.780 -16.253 1.00 34.32 11 VAL A C 7
ATOM 15547 O O . VAL A 1 11 ? -6.690 -11.462 -17.393 1.00 34.23 11 VAL A O 7
ATOM 15560 N N . GLN A 1 12 ? -5.400 -12.678 -16.003 1.00 32.31 12 GLN A N 7
ATOM 15561 C CA . GLN A 1 12 ? -4.650 -13.331 -17.071 1.00 3.04 12 GLN A CA 7
ATOM 15562 C C . GLN A 1 12 ? -5.561 -14.195 -17.943 1.00 41.02 12 GLN A C 7
ATOM 15563 O O . GLN A 1 12 ? -5.326 -14.333 -19.144 1.00 44.23 12 GLN A O 7
ATOM 15577 N N . THR A 1 13 ? -6.604 -14.762 -17.340 1.00 21.04 13 THR A N 7
ATOM 15578 C CA . THR A 1 13 ? -7.567 -15.573 -18.081 1.00 44.32 13 THR A CA 7
ATOM 15579 C C . THR A 1 13 ? -8.278 -14.733 -19.142 1.00 21.34 13 THR A C 7
ATOM 15580 O O . THR A 1 13 ? -8.440 -15.163 -20.286 1.00 62.45 13 THR A O 7
ATOM 15591 N N . SER A 1 14 ? -8.674 -13.522 -18.764 1.00 15.44 14 SER A N 7
ATOM 15592 C CA . SER A 1 14 ? -9.329 -12.613 -19.692 1.00 21.43 14 SER A CA 7
ATOM 15593 C C . SER A 1 14 ? -8.357 -12.192 -20.792 1.00 0.22 14 SER A C 7
ATOM 15594 O O . SER A 1 14 ? -8.737 -12.061 -21.955 1.00 23.22 14 SER A O 7
ATOM 15602 N N . PHE A 1 15 ? -7.092 -12.013 -20.417 1.00 21.42 15 PHE A N 7
ATOM 15603 C CA . PHE A 1 15 ? -6.051 -11.657 -21.374 1.00 33.24 15 PHE A CA 7
ATOM 15604 C C . PHE A 1 15 ? -5.846 -12.758 -22.406 1.00 62.04 15 PHE A C 7
ATOM 15605 O O . PHE A 1 15 ? -5.490 -12.484 -23.555 1.00 12.00 15 PHE A O 7
ATOM 15622 N N . GLN A 1 16 ? -6.072 -14.002 -21.997 1.00 23.22 16 GLN A N 7
ATOM 15623 C CA . GLN A 1 16 ? -5.937 -15.134 -22.900 1.00 11.01 16 GLN A CA 7
ATOM 15624 C C . GLN A 1 16 ? -7.028 -15.108 -23.959 1.00 3.23 16 GLN A C 7
ATOM 15625 O O . GLN A 1 16 ? -6.737 -15.081 -25.152 1.00 40.30 16 GLN A O 7
ATOM 15639 N N . LYS A 1 17 ? -8.282 -15.061 -23.520 1.00 20.45 17 LYS A N 7
ATOM 15640 C CA . LYS A 1 17 ? -9.408 -15.129 -24.446 1.00 61.52 17 LYS A CA 7
ATOM 15641 C C . LYS A 1 17 ? -9.503 -13.873 -25.310 1.00 10.10 17 LYS A C 7
ATOM 15642 O O . LYS A 1 17 ? -10.107 -13.896 -26.384 1.00 11.32 17 LYS A O 7
ATOM 15661 N N . LEU A 1 18 ? -8.908 -12.783 -24.844 1.00 33.34 18 LEU A N 7
ATOM 15662 C CA . LEU A 1 18 ? -8.742 -11.596 -25.673 1.00 24.04 18 LEU A CA 7
ATOM 15663 C C . LEU A 1 18 ? -7.798 -11.912 -26.828 1.00 11.03 18 LEU A C 7
ATOM 15664 O O . LEU A 1 18 ? -8.200 -11.923 -27.987 1.00 2.41 18 LEU A O 7
ATOM 15680 N N . SER A 1 19 ? -6.560 -12.233 -26.489 1.00 14.42 19 SER A N 7
ATOM 15681 C CA . SER A 1 19 ? -5.499 -12.384 -27.475 1.00 2.45 19 SER A CA 7
ATOM 15682 C C . SER A 1 19 ? -5.697 -13.604 -28.383 1.00 65.23 19 SER A C 7
ATOM 15683 O O . SER A 1 19 ? -5.294 -13.579 -29.545 1.00 3.13 19 SER A O 7
ATOM 15691 N N . GLU A 1 20 ? -6.323 -14.660 -27.868 1.00 73.34 20 GLU A N 7
ATOM 15692 C CA . GLU A 1 20 ? -6.424 -15.916 -28.613 1.00 54.03 20 GLU A CA 7
ATOM 15693 C C . GLU A 1 20 ? -7.301 -15.800 -29.862 1.00 43.03 20 GLU A C 7
ATOM 15694 O O . GLU A 1 20 ? -7.027 -16.450 -30.872 1.00 24.24 20 GLU A O 7
ATOM 15706 N N . GLY A 1 21 ? -8.348 -14.983 -29.810 1.00 64.22 21 GLY A N 7
ATOM 15707 C CA . GLY A 1 21 ? -9.270 -14.940 -30.931 1.00 4.05 21 GLY A CA 7
ATOM 15708 C C . GLY A 1 21 ? -9.908 -13.585 -31.173 1.00 73.10 21 GLY A C 7
ATOM 15709 O O . GLY A 1 21 ? -10.593 -13.397 -32.179 1.00 25.45 21 GLY A O 7
ATOM 15713 N N . ARG A 1 22 ? -9.719 -12.638 -30.268 1.00 64.34 22 ARG A N 7
ATOM 15714 C CA . ARG A 1 22 ? -10.336 -11.327 -30.425 1.00 10.14 22 ARG A CA 7
ATOM 15715 C C . ARG A 1 22 ? -9.303 -10.256 -30.752 1.00 62.02 22 ARG A C 7
ATOM 15716 O O . ARG A 1 22 ? -9.407 -9.584 -31.776 1.00 63.42 22 ARG A O 7
ATOM 15737 N N . LYS A 1 23 ? -8.317 -10.120 -29.869 1.00 43.13 23 LYS A N 7
ATOM 15738 C CA . LYS A 1 23 ? -7.249 -9.127 -29.994 1.00 33.14 23 LYS A CA 7
ATOM 15739 C C . LYS A 1 23 ? -7.782 -7.713 -29.791 1.00 25.10 23 LYS A C 7
ATOM 15740 O O . LYS A 1 23 ? -7.563 -7.110 -28.749 1.00 45.14 23 LYS A O 7
ATOM 15759 N N . GLU A 1 24 ? -8.504 -7.200 -30.769 1.00 61.10 24 GLU A N 7
ATOM 15760 C CA . GLU A 1 24 ? -9.022 -5.845 -30.694 1.00 1.20 24 GLU A CA 7
ATOM 15761 C C . GLU A 1 24 ? -10.479 -5.856 -30.238 1.00 72.51 24 GLU A C 7
ATOM 15762 O O . GLU A 1 24 ? -11.214 -4.890 -30.451 1.00 4.42 24 GLU A O 7
ATOM 15774 N N . TYR A 1 25 ? -10.894 -6.939 -29.587 1.00 50.31 25 TYR A N 7
ATOM 15775 C CA . TYR A 1 25 ? -12.292 -7.102 -29.211 1.00 73.41 25 TYR A CA 7
ATOM 15776 C C . TYR A 1 25 ? -12.414 -7.586 -27.776 1.00 72.52 25 TYR A C 7
ATOM 15777 O O . TYR A 1 25 ? -11.671 -8.466 -27.350 1.00 55.11 25 TYR A O 7
ATOM 15795 N N . ARG A 1 26 ? -13.382 -7.011 -27.062 1.00 4.30 26 ARG A N 7
ATOM 15796 C CA . ARG A 1 26 ? -13.579 -7.249 -25.629 1.00 55.22 26 ARG A CA 7
ATOM 15797 C C . ARG A 1 26 ? -12.419 -6.676 -24.824 1.00 24.25 26 ARG A C 7
ATOM 15798 O O . ARG A 1 26 ? -11.275 -7.098 -24.965 1.00 21.40 26 ARG A O 7
ATOM 15819 N N . TYR A 1 27 ? -12.721 -5.719 -23.969 1.00 73.05 27 TYR A N 7
ATOM 15820 C CA . TYR A 1 27 ? -11.692 -5.076 -23.174 1.00 30.41 27 TYR A CA 7
ATOM 15821 C C . TYR A 1 27 ? -11.761 -5.545 -21.731 1.00 31.42 27 TYR A C 7
ATOM 15822 O O . TYR A 1 27 ? -12.834 -5.893 -21.234 1.00 53.43 27 TYR A O 7
ATOM 15840 N N . ILE A 1 28 ? -10.616 -5.557 -21.070 1.00 73.12 28 ILE A N 7
ATOM 15841 C CA . ILE A 1 28 ? -10.531 -6.046 -19.709 1.00 22.24 28 ILE A CA 7
ATOM 15842 C C . ILE A 1 28 ? -10.304 -4.895 -18.733 1.00 24.54 28 ILE A C 7
ATOM 15843 O O . ILE A 1 28 ? -9.360 -4.111 -18.872 1.00 51.11 28 ILE A O 7
ATOM 15859 N N . ILE A 1 29 ? -11.207 -4.783 -17.770 1.00 72.41 29 ILE A N 7
ATOM 15860 C CA . ILE A 1 29 ? -11.128 -3.755 -16.746 1.00 54.20 29 ILE A CA 7
ATOM 15861 C C . ILE A 1 29 ? -10.911 -4.415 -15.390 1.00 63.02 29 ILE A C 7
ATOM 15862 O O . ILE A 1 29 ? -11.583 -5.395 -15.067 1.00 71.42 29 ILE A O 7
ATOM 15878 N N . PHE A 1 30 ? -9.978 -3.899 -14.602 1.00 5.20 30 PHE A N 7
ATOM 15879 C CA . PHE A 1 30 ? -9.710 -4.461 -13.286 1.00 41.14 30 PHE A CA 7
ATOM 15880 C C . PHE A 1 30 ? -9.375 -3.371 -12.264 1.00 3.03 30 PHE A C 7
ATOM 15881 O O . PHE A 1 30 ? -8.882 -2.298 -12.618 1.00 22.50 30 PHE A O 7
ATOM 15898 N N . LYS A 1 31 ? -9.688 -3.645 -10.999 1.00 21.21 31 LYS A N 7
ATOM 15899 C CA . LYS A 1 31 ? -9.474 -2.686 -9.913 1.00 15.21 31 LYS A CA 7
ATOM 15900 C C . LYS A 1 31 ? -8.685 -3.325 -8.778 1.00 21.32 31 LYS A C 7
ATOM 15901 O O . LYS A 1 31 ? -8.608 -4.550 -8.678 1.00 14.44 31 LYS A O 7
ATOM 15920 N N . ILE A 1 32 ? -8.117 -2.490 -7.921 1.00 53.41 32 ILE A N 7
ATOM 15921 C CA . ILE A 1 32 ? -7.424 -2.968 -6.733 1.00 71.34 32 ILE A CA 7
ATOM 15922 C C . ILE A 1 32 ? -8.410 -3.167 -5.585 1.00 54.02 32 ILE A C 7
ATOM 15923 O O . ILE A 1 32 ? -9.187 -2.266 -5.255 1.00 35.12 32 ILE A O 7
ATOM 15939 N N . ASP A 1 33 ? -8.378 -4.350 -4.990 1.00 60.44 33 ASP A N 7
ATOM 15940 C CA . ASP A 1 33 ? -9.225 -4.669 -3.850 1.00 25.31 33 ASP A CA 7
ATOM 15941 C C . ASP A 1 33 ? -8.471 -5.595 -2.902 1.00 61.33 33 ASP A C 7
ATOM 15942 O O . ASP A 1 33 ? -7.655 -6.401 -3.350 1.00 22.20 33 ASP A O 7
ATOM 15951 N N . GLU A 1 34 ? -8.742 -5.469 -1.603 1.00 3.32 34 GLU A N 7
ATOM 15952 C CA . GLU A 1 34 ? -8.010 -6.202 -0.561 1.00 74.12 34 GLU A CA 7
ATOM 15953 C C . GLU A 1 34 ? -6.542 -5.777 -0.524 1.00 2.43 34 GLU A C 7
ATOM 15954 O O . GLU A 1 34 ? -6.146 -4.943 0.294 1.00 42.44 34 GLU A O 7
ATOM 15966 N N . ASN A 1 35 ? -5.752 -6.355 -1.423 1.00 0.00 35 ASN A N 7
ATOM 15967 C CA . ASN A 1 35 ? -4.327 -6.055 -1.530 1.00 22.52 35 ASN A CA 7
ATOM 15968 C C . ASN A 1 35 ? -3.812 -6.470 -2.912 1.00 75.10 35 ASN A C 7
ATOM 15969 O O . ASN A 1 35 ? -2.611 -6.464 -3.176 1.00 73.53 35 ASN A O 7
ATOM 15980 N N . LYS A 1 36 ? -4.737 -6.823 -3.799 1.00 5.25 36 LYS A N 7
ATOM 15981 C CA . LYS A 1 36 ? -4.386 -7.261 -5.143 1.00 4.10 36 LYS A CA 7
ATOM 15982 C C . LYS A 1 36 ? -5.397 -6.706 -6.145 1.00 0.44 36 LYS A C 7
ATOM 15983 O O . LYS A 1 36 ? -6.308 -5.976 -5.764 1.00 61.42 36 LYS A O 7
ATOM 16002 N N . VAL A 1 37 ? -5.240 -7.045 -7.415 1.00 71.32 37 VAL A N 7
ATOM 16003 C CA . VAL A 1 37 ? -6.165 -6.575 -8.438 1.00 35.24 37 VAL A CA 7
ATOM 16004 C C . VAL A 1 37 ? -7.087 -7.706 -8.903 1.00 33.10 37 VAL A C 7
ATOM 16005 O O . VAL A 1 37 ? -6.635 -8.827 -9.160 1.00 63.42 37 VAL A O 7
ATOM 16018 N N . ILE A 1 38 ? -8.386 -7.416 -8.980 1.00 12.01 38 ILE A N 7
ATOM 16019 C CA . ILE A 1 38 ? -9.371 -8.406 -9.412 1.00 1.53 38 ILE A CA 7
ATOM 16020 C C . ILE A 1 38 ? -10.087 -7.930 -10.672 1.00 44.41 38 ILE A C 7
ATOM 16021 O O . ILE A 1 38 ? -10.032 -6.750 -11.015 1.00 54.05 38 ILE A O 7
ATOM 16037 N N . VAL A 1 39 ? -10.771 -8.848 -11.343 1.00 41.31 39 VAL A N 7
ATOM 16038 C CA . VAL A 1 39 ? -11.466 -8.533 -12.583 1.00 62.02 39 VAL A CA 7
ATOM 16039 C C . VAL A 1 39 ? -12.744 -7.734 -12.319 1.00 1.01 39 VAL A C 7
ATOM 16040 O O . VAL A 1 39 ? -13.518 -8.046 -11.413 1.00 2.33 39 VAL A O 7
ATOM 16053 N N . GLU A 1 40 ? -12.942 -6.687 -13.101 1.00 50.44 40 GLU A N 7
ATOM 16054 C CA . GLU A 1 40 ? -14.159 -5.901 -13.030 1.00 52.21 40 GLU A CA 7
ATOM 16055 C C . GLU A 1 40 ? -15.075 -6.258 -14.191 1.00 44.14 40 GLU A C 7
ATOM 16056 O O . GLU A 1 40 ? -16.201 -6.707 -13.993 1.00 12.24 40 GLU A O 7
ATOM 16068 N N . ALA A 1 41 ? -14.573 -6.083 -15.403 1.00 42.33 41 ALA A N 7
ATOM 16069 C CA . ALA A 1 41 ? -15.379 -6.296 -16.588 1.00 11.23 41 ALA A CA 7
ATOM 16070 C C . ALA A 1 41 ? -14.534 -6.813 -17.739 1.00 24.13 41 ALA A C 7
ATOM 16071 O O . ALA A 1 41 ? -13.341 -6.524 -17.826 1.00 73.24 41 ALA A O 7
ATOM 16078 N N . ALA A 1 42 ? -15.167 -7.581 -18.607 1.00 13.30 42 ALA A N 7
ATOM 16079 C CA . ALA A 1 42 ? -14.531 -8.096 -19.807 1.00 62.41 42 ALA A CA 7
ATOM 16080 C C . ALA A 1 42 ? -15.560 -8.162 -20.925 1.00 41.23 42 ALA A C 7
ATOM 16081 O O . ALA A 1 42 ? -16.107 -9.222 -21.228 1.00 2.14 42 ALA A O 7
ATOM 16088 N N . VAL A 1 43 ? -15.841 -7.015 -21.518 1.00 2.21 43 VAL A N 7
ATOM 16089 C CA . VAL A 1 43 ? -16.922 -6.901 -22.484 1.00 41.21 43 VAL A CA 7
ATOM 16090 C C . VAL A 1 43 ? -16.442 -6.179 -23.740 1.00 41.44 43 VAL A C 7
ATOM 16091 O O . VAL A 1 43 ? -15.508 -5.379 -23.685 1.00 31.43 43 VAL A O 7
ATOM 16104 N N . THR A 1 44 ? -17.056 -6.484 -24.874 1.00 34.42 44 THR A N 7
ATOM 16105 C CA . THR A 1 44 ? -16.692 -5.849 -26.128 1.00 32.23 44 THR A CA 7
ATOM 16106 C C . THR A 1 44 ? -17.508 -4.578 -26.355 1.00 34.25 44 THR A C 7
ATOM 16107 O O . THR A 1 44 ? -18.654 -4.472 -25.916 1.00 63.22 44 THR A O 7
ATOM 16118 N N . GLN A 1 45 ? -16.906 -3.617 -27.042 1.00 24.23 45 GLN A N 7
ATOM 16119 C CA . GLN A 1 45 ? -17.535 -2.331 -27.284 1.00 50.23 45 GLN A CA 7
ATOM 16120 C C . GLN A 1 45 ? -18.561 -2.428 -28.410 1.00 11.24 45 GLN A C 7
ATOM 16121 O O . GLN A 1 45 ? -19.441 -1.577 -28.529 1.00 1.04 45 GLN A O 7
ATOM 16135 N N . ASP A 1 46 ? -18.459 -3.475 -29.224 1.00 73.11 46 ASP A N 7
ATOM 16136 C CA . ASP A 1 46 ? -19.346 -3.629 -30.375 1.00 72.33 46 ASP A CA 7
ATOM 16137 C C . ASP A 1 46 ? -20.781 -3.926 -29.924 1.00 23.44 46 ASP A C 7
ATOM 16138 O O . ASP A 1 46 ? -21.741 -3.523 -30.578 1.00 44.31 46 ASP A O 7
ATOM 16147 N N . GLN A 1 47 ? -20.925 -4.619 -28.796 1.00 73.20 47 GLN A N 7
ATOM 16148 C CA . GLN A 1 47 ? -22.239 -4.826 -28.188 1.00 13.41 47 GLN A CA 7
ATOM 16149 C C . GLN A 1 47 ? -22.531 -3.712 -27.186 1.00 41.01 47 GLN A C 7
ATOM 16150 O O . GLN A 1 47 ? -23.679 -3.473 -26.812 1.00 50.51 47 GLN A O 7
ATOM 16164 N N . LEU A 1 48 ? -21.471 -3.027 -26.770 1.00 35.04 48 LEU A N 7
ATOM 16165 C CA . LEU A 1 48 ? -21.568 -1.910 -25.834 1.00 31.11 48 LEU A CA 7
ATOM 16166 C C . LEU A 1 48 ? -22.329 -0.738 -26.455 1.00 74.54 48 LEU A C 7
ATOM 16167 O O . LEU A 1 48 ? -22.909 0.089 -25.748 1.00 61.22 48 LEU A O 7
ATOM 16183 N N . GLY A 1 49 ? -22.334 -0.681 -27.777 1.00 53.33 49 GLY A N 7
ATOM 16184 C CA . GLY A 1 49 ? -23.033 0.380 -28.471 1.00 25.34 49 GLY A CA 7
ATOM 16185 C C . GLY A 1 49 ? -22.151 1.070 -29.484 1.00 64.14 49 GLY A C 7
ATOM 16186 O O . GLY A 1 49 ? -22.599 1.959 -30.206 1.00 54.24 49 GLY A O 7
ATOM 16190 N N . ILE A 1 50 ? -20.893 0.657 -29.534 1.00 4.25 50 ILE A N 7
ATOM 16191 C CA . ILE A 1 50 ? -19.936 1.226 -30.466 1.00 14.25 50 ILE A CA 7
ATOM 16192 C C . ILE A 1 50 ? -19.812 0.300 -31.675 1.00 44.21 50 ILE A C 7
ATOM 16193 O O . ILE A 1 50 ? -20.328 -0.817 -31.652 1.00 12.25 50 ILE A O 7
ATOM 16209 N N . THR A 1 51 ? -19.151 0.755 -32.726 1.00 15.55 51 THR A N 7
ATOM 16210 C CA . THR A 1 51 ? -19.037 -0.031 -33.941 1.00 63.23 51 THR A CA 7
ATOM 16211 C C . THR A 1 51 ? -18.052 -1.195 -33.794 1.00 63.50 51 THR A C 7
ATOM 16212 O O . THR A 1 51 ? -18.421 -2.347 -34.038 1.00 50.30 51 THR A O 7
ATOM 16223 N N . GLY A 1 52 ? -16.810 -0.916 -33.409 1.00 51.24 52 GLY A N 7
ATOM 16224 C CA . GLY A 1 52 ? -15.883 -2.002 -33.151 1.00 3.22 52 GLY A CA 7
ATOM 16225 C C . GLY A 1 52 ? -14.421 -1.632 -33.323 1.00 73.23 52 GLY A C 7
ATOM 16226 O O . GLY A 1 52 ? -13.667 -1.617 -32.351 1.00 22.13 52 GLY A O 7
ATOM 16230 N N . ASP A 1 53 ? -14.016 -1.338 -34.555 1.00 1.02 53 ASP A N 7
ATOM 16231 C CA . ASP A 1 53 ? -12.595 -1.162 -34.866 1.00 12.04 53 ASP A CA 7
ATOM 16232 C C . ASP A 1 53 ? -12.080 0.200 -34.405 1.00 63.35 53 ASP A C 7
ATOM 16233 O O . ASP A 1 53 ? -12.712 1.231 -34.647 1.00 72.03 53 ASP A O 7
ATOM 16242 N N . ASP A 1 54 ? -10.906 0.192 -33.772 1.00 11.33 54 ASP A N 7
ATOM 16243 C CA . ASP A 1 54 ? -10.338 1.397 -33.166 1.00 53.41 54 ASP A CA 7
ATOM 16244 C C . ASP A 1 54 ? -10.190 2.543 -34.160 1.00 72.43 54 ASP A C 7
ATOM 16245 O O . ASP A 1 54 ? -10.767 3.604 -33.961 1.00 23.41 54 ASP A O 7
ATOM 16254 N N . TYR A 1 55 ? -9.408 2.352 -35.210 1.00 22.30 55 TYR A N 7
ATOM 16255 C CA . TYR A 1 55 ? -9.161 3.439 -36.147 1.00 11.53 55 TYR A CA 7
ATOM 16256 C C . TYR A 1 55 ? -9.995 3.283 -37.407 1.00 64.41 55 TYR A C 7
ATOM 16257 O O . TYR A 1 55 ? -10.478 4.274 -37.955 1.00 21.10 55 TYR A O 7
ATOM 16275 N N . ASP A 1 56 ? -10.184 2.046 -37.857 1.00 73.12 56 ASP A N 7
ATOM 16276 C CA . ASP A 1 56 ? -10.921 1.794 -39.096 1.00 0.54 56 ASP A CA 7
ATOM 16277 C C . ASP A 1 56 ? -12.340 2.331 -38.982 1.00 34.53 56 ASP A C 7
ATOM 16278 O O . ASP A 1 56 ? -12.961 2.713 -39.977 1.00 33.21 56 ASP A O 7
ATOM 16287 N N . ASP A 1 57 ? -12.840 2.382 -37.757 1.00 53.33 57 ASP A N 7
ATOM 16288 C CA . ASP A 1 57 ? -14.173 2.907 -37.509 1.00 44.31 57 ASP A CA 7
ATOM 16289 C C . ASP A 1 57 ? -14.124 4.029 -36.476 1.00 3.11 57 ASP A C 7
ATOM 16290 O O . ASP A 1 57 ? -15.159 4.548 -36.055 1.00 43.33 57 ASP A O 7
ATOM 16299 N N . SER A 1 58 ? -12.908 4.405 -36.082 1.00 4.52 58 SER A N 7
ATOM 16300 C CA . SER A 1 58 ? -12.696 5.438 -35.068 1.00 32.31 58 SER A CA 7
ATOM 16301 C C . SER A 1 58 ? -13.478 5.141 -33.786 1.00 34.25 58 SER A C 7
ATOM 16302 O O . SER A 1 58 ? -13.885 6.059 -33.074 1.00 63.11 58 SER A O 7
ATOM 16310 N N . SER A 1 59 ? -13.635 3.858 -33.465 1.00 1.03 59 SER A N 7
ATOM 16311 C CA . SER A 1 59 ? -14.450 3.441 -32.330 1.00 3.42 59 SER A CA 7
ATOM 16312 C C . SER A 1 59 ? -13.832 3.843 -30.988 1.00 15.53 59 SER A C 7
ATOM 16313 O O . SER A 1 59 ? -14.489 3.752 -29.952 1.00 12.45 59 SER A O 7
ATOM 16321 N N . LYS A 1 60 ? -12.580 4.309 -31.002 1.00 33.34 60 LYS A N 7
ATOM 16322 C CA . LYS A 1 60 ? -11.964 4.860 -29.796 1.00 75.33 60 LYS A CA 7
ATOM 16323 C C . LYS A 1 60 ? -12.794 6.040 -29.295 1.00 10.44 60 LYS A C 7
ATOM 16324 O O . LYS A 1 60 ? -12.706 6.427 -28.132 1.00 20.04 60 LYS A O 7
ATOM 16343 N N . ALA A 1 61 ? -13.565 6.635 -30.209 1.00 43.45 61 ALA A N 7
ATOM 16344 C CA . ALA A 1 61 ? -14.526 7.687 -29.880 1.00 15.32 61 ALA A CA 7
ATOM 16345 C C . ALA A 1 61 ? -15.403 7.305 -28.685 1.00 65.40 61 ALA A C 7
ATOM 16346 O O . ALA A 1 61 ? -15.980 8.174 -28.041 1.00 11.23 61 ALA A O 7
ATOM 16353 N N . ALA A 1 62 ? -15.519 6.006 -28.413 1.00 32.32 62 ALA A N 7
ATOM 16354 C CA . ALA A 1 62 ? -16.208 5.519 -27.222 1.00 65.55 62 ALA A CA 7
ATOM 16355 C C . ALA A 1 62 ? -15.678 6.201 -25.959 1.00 70.31 62 ALA A C 7
ATOM 16356 O O . ALA A 1 62 ? -16.425 6.436 -25.013 1.00 34.04 62 ALA A O 7
ATOM 16363 N N . PHE A 1 63 ? -14.391 6.543 -25.955 1.00 21.24 63 PHE A N 7
ATOM 16364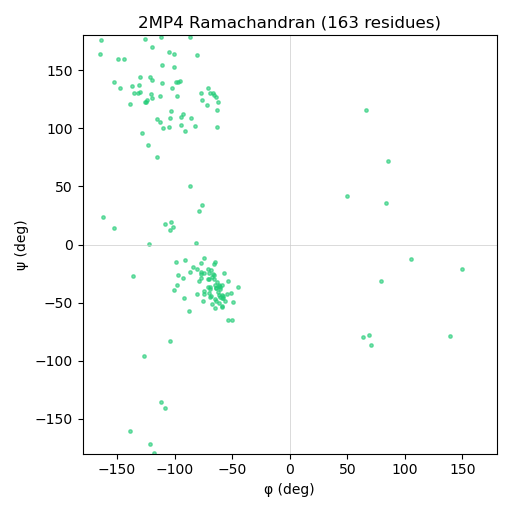 C CA . PHE A 1 63 ? -13.778 7.180 -24.789 1.00 45.02 63 PHE A CA 7
ATOM 16365 C C . PHE A 1 63 ? -14.325 8.587 -24.572 1.00 23.11 63 PHE A C 7
ATOM 16366 O O . PHE A 1 63 ? -14.293 9.106 -23.459 1.00 54.43 63 PHE A O 7
ATOM 16383 N N . ASP A 1 64 ? -14.842 9.187 -25.635 1.00 55.14 64 ASP A N 7
ATOM 16384 C CA . ASP A 1 64 ? -15.432 10.521 -25.567 1.00 64.41 64 ASP A CA 7
ATOM 16385 C C . ASP A 1 64 ? -16.611 10.535 -24.599 1.00 51.43 64 ASP A C 7
ATOM 16386 O O . ASP A 1 64 ? -16.750 11.443 -23.782 1.00 34.44 64 ASP A O 7
ATOM 16395 N N . LYS A 1 65 ? -17.439 9.500 -24.676 1.00 32.11 65 LYS A N 7
ATOM 16396 C CA . LYS A 1 65 ? -18.607 9.392 -23.812 1.00 31.00 65 LYS A CA 7
ATOM 16397 C C . LYS A 1 65 ? -18.234 8.766 -22.467 1.00 64.42 65 LYS A C 7
ATOM 16398 O O . LYS A 1 65 ? -18.985 8.860 -21.497 1.00 51.23 65 LYS A O 7
ATOM 16417 N N . PHE A 1 66 ? -17.067 8.130 -22.406 1.00 3.13 66 PHE A N 7
ATOM 16418 C CA . PHE A 1 66 ? -16.597 7.536 -21.160 1.00 4.11 66 PHE A CA 7
ATOM 16419 C C . PHE A 1 66 ? -15.979 8.587 -20.248 1.00 3.34 66 PHE A C 7
ATOM 16420 O O . PHE A 1 66 ? -15.887 8.389 -19.039 1.00 72.34 66 PHE A O 7
ATOM 16437 N N . VAL A 1 67 ? -15.560 9.709 -20.824 1.00 13.54 67 VAL A N 7
ATOM 16438 C CA . VAL A 1 67 ? -15.140 10.853 -20.029 1.00 61.21 67 VAL A CA 7
ATOM 16439 C C . VAL A 1 67 ? -16.292 11.298 -19.132 1.00 50.22 67 VAL A C 7
ATOM 16440 O O . VAL A 1 67 ? -16.095 11.661 -17.970 1.00 51.05 67 VAL A O 7
ATOM 16453 N N . GLU A 1 68 ? -17.503 11.225 -19.680 1.00 21.14 68 GLU A N 7
ATOM 16454 C CA . GLU A 1 68 ? -18.710 11.571 -18.942 1.00 1.32 68 GLU A CA 7
ATOM 16455 C C . GLU A 1 68 ? -18.947 10.571 -17.811 1.00 73.12 68 GLU A C 7
ATOM 16456 O O . GLU A 1 68 ? -19.392 10.946 -16.727 1.00 33.40 68 GLU A O 7
ATOM 16468 N N . ASP A 1 69 ? -18.634 9.304 -18.070 1.00 21.33 69 ASP A N 7
ATOM 16469 C CA . ASP A 1 69 ? -18.706 8.259 -17.045 1.00 63.05 69 ASP A CA 7
ATOM 16470 C C . ASP A 1 69 ? -17.798 8.610 -15.877 1.00 25.02 69 ASP A C 7
ATOM 16471 O O . ASP A 1 69 ? -18.228 8.636 -14.721 1.00 72.12 69 ASP A O 7
ATOM 16480 N N . VAL A 1 70 ? -16.546 8.907 -16.204 1.00 63.42 70 VAL A N 7
ATOM 16481 C CA . VAL A 1 70 ? -15.542 9.242 -15.209 1.00 4.52 70 VAL A CA 7
ATOM 16482 C C . VAL A 1 70 ? -15.989 10.417 -14.344 1.00 62.32 70 VAL A C 7
ATOM 16483 O O . VAL A 1 70 ? -16.134 10.272 -13.134 1.00 44.53 70 VAL A O 7
ATOM 16496 N N . LYS A 1 71 ? -16.250 11.562 -14.973 1.00 60.44 71 LYS A N 7
ATOM 16497 C CA . LYS A 1 71 ? -16.543 12.794 -14.236 1.00 2.11 71 LYS A CA 7
ATOM 16498 C C . LYS A 1 71 ? -17.810 12.675 -13.385 1.00 1.11 71 LYS A C 7
ATOM 16499 O O . LYS A 1 71 ? -17.956 13.374 -12.383 1.00 74.32 71 LYS A O 7
ATOM 16518 N N . SER A 1 72 ? -18.714 11.783 -13.769 1.00 13.13 72 SER A N 7
ATOM 16519 C CA . SER A 1 72 ? -19.945 11.592 -13.017 1.00 45.34 72 SER A CA 7
ATOM 16520 C C . SER A 1 72 ? -19.689 10.792 -11.743 1.00 64.42 72 SER A C 7
ATOM 16521 O O . SER A 1 72 ? -20.227 11.114 -10.681 1.00 30.51 72 SER A O 7
ATOM 16529 N N . ARG A 1 73 ? -18.864 9.756 -11.851 1.00 12.43 73 ARG A N 7
ATOM 16530 C CA . ARG A 1 73 ? -18.587 8.887 -10.714 1.00 74.50 73 ARG A CA 7
ATOM 16531 C C . ARG A 1 73 ? -17.444 9.425 -9.857 1.00 44.14 73 ARG A C 7
ATOM 16532 O O . ARG A 1 73 ? -17.170 8.895 -8.781 1.00 73.32 73 ARG A O 7
ATOM 16553 N N . THR A 1 74 ? -16.767 10.462 -10.331 1.00 72.01 74 THR A N 7
ATOM 16554 C CA . THR A 1 74 ? -15.658 11.029 -9.581 1.00 1.01 74 THR A CA 7
ATOM 16555 C C . THR A 1 74 ? -16.081 12.258 -8.786 1.00 4.11 74 THR A C 7
ATOM 16556 O O . THR A 1 74 ? -16.120 12.209 -7.555 1.00 65.10 74 THR A O 7
ATOM 16567 N N . ASP A 1 75 ? -16.410 13.342 -9.503 1.00 73.42 75 ASP A N 7
ATOM 16568 C CA . ASP A 1 75 ? -16.648 14.664 -8.906 1.00 31.30 75 ASP A CA 7
ATOM 16569 C C . ASP A 1 75 ? -15.345 15.193 -8.313 1.00 3.13 75 ASP A C 7
ATOM 16570 O O . ASP A 1 75 ? -14.750 16.143 -8.824 1.00 33.23 75 ASP A O 7
ATOM 16579 N N . ASN A 1 76 ? -14.910 14.567 -7.236 1.00 25.54 76 ASN A N 7
ATOM 16580 C CA . ASN A 1 76 ? -13.575 14.767 -6.710 1.00 35.53 76 ASN A CA 7
ATOM 16581 C C . ASN A 1 76 ? -12.813 13.462 -6.878 1.00 24.11 76 ASN A C 7
ATOM 16582 O O . ASN A 1 76 ? -12.983 12.541 -6.081 1.00 3.20 76 ASN A O 7
ATOM 16593 N N . LEU A 1 77 ? -12.011 13.387 -7.938 1.00 3.41 77 LEU A N 7
ATOM 16594 C CA . LEU A 1 77 ? -11.382 12.137 -8.372 1.00 61.15 77 LEU A CA 7
ATOM 16595 C C . LEU A 1 77 ? -10.688 11.392 -7.229 1.00 31.12 77 LEU A C 7
ATOM 16596 O O . LEU A 1 77 ? -9.585 11.735 -6.808 1.00 64.05 77 LEU A O 7
ATOM 16612 N N . THR A 1 78 ? -11.376 10.385 -6.715 1.00 33.41 78 THR A N 7
ATOM 16613 C CA . THR A 1 78 ? -10.821 9.497 -5.709 1.00 74.31 78 THR A CA 7
ATOM 16614 C C . THR A 1 78 ? -10.826 8.068 -6.248 1.00 54.10 78 THR A C 7
ATOM 16615 O O . THR A 1 78 ? -10.304 7.136 -5.626 1.00 61.52 78 THR A O 7
ATOM 16626 N N . ASP A 1 79 ? -11.417 7.917 -7.425 1.00 4.45 79 ASP A N 7
ATOM 16627 C CA . ASP A 1 79 ? -11.526 6.624 -8.079 1.00 62.44 79 ASP A CA 7
ATOM 16628 C C . ASP A 1 79 ? -10.413 6.461 -9.104 1.00 10.45 79 ASP A C 7
ATOM 16629 O O . ASP A 1 79 ? -10.035 7.418 -9.781 1.00 25.44 79 ASP A O 7
ATOM 16638 N N . CYS A 1 80 ? -9.890 5.254 -9.201 1.00 72.14 80 CYS A N 7
ATOM 16639 C CA . CYS A 1 80 ? -8.840 4.937 -10.150 1.00 10.03 80 CYS A CA 7
ATOM 16640 C C . CYS A 1 80 ? -8.874 3.446 -10.459 1.00 12.23 80 CYS A C 7
ATOM 16641 O O . CYS A 1 80 ? -9.176 2.634 -9.582 1.00 42.13 80 CYS A O 7
ATOM 16649 N N . ARG A 1 81 ? -8.575 3.089 -11.698 1.00 60.22 81 ARG A N 7
ATOM 16650 C CA . ARG A 1 81 ? -8.684 1.706 -12.140 1.00 42.13 81 ARG A CA 7
ATOM 16651 C C . ARG A 1 81 ? -7.631 1.386 -13.194 1.00 50.41 81 ARG A C 7
ATOM 16652 O O . ARG A 1 81 ? -6.985 2.285 -13.724 1.00 71.20 81 ARG A O 7
ATOM 16673 N N . TYR A 1 82 ? -7.449 0.106 -13.479 1.00 14.24 82 TYR A N 7
ATOM 16674 C CA . TYR A 1 82 ? -6.478 -0.324 -14.472 1.00 2.44 82 TYR A CA 7
ATOM 16675 C C . TYR A 1 82 ? -7.205 -0.996 -15.629 1.00 13.24 82 TYR A C 7
ATOM 16676 O O . TYR A 1 82 ? -8.061 -1.859 -15.420 1.00 73.42 82 TYR A O 7
ATOM 16694 N N . ALA A 1 83 ? -6.886 -0.584 -16.844 1.00 42.25 83 ALA A N 7
ATOM 16695 C CA . ALA A 1 83 ? -7.554 -1.111 -18.021 1.00 12.14 83 ALA A CA 7
ATOM 16696 C C . ALA A 1 83 ? -6.547 -1.452 -19.107 1.00 15.24 83 ALA A C 7
ATOM 16697 O O . ALA A 1 83 ? -5.477 -0.850 -19.181 1.00 12.11 83 ALA A O 7
ATOM 16704 N N . VAL A 1 84 ? -6.883 -2.424 -19.941 1.00 42.05 84 VAL A N 7
ATOM 16705 C CA . VAL A 1 84 ? -6.001 -2.836 -21.023 1.00 22.32 84 VAL A CA 7
ATOM 16706 C C . VAL A 1 84 ? -6.776 -2.972 -22.328 1.00 51.24 84 VAL A C 7
ATOM 16707 O O . VAL A 1 84 ? -7.868 -3.543 -22.354 1.00 52.42 84 VAL A O 7
ATOM 16720 N N . PHE A 1 85 ? -6.212 -2.434 -23.404 1.00 64.14 85 PHE A N 7
ATOM 16721 C CA . PHE A 1 85 ? -6.852 -2.479 -24.714 1.00 11.23 85 PHE A CA 7
ATOM 16722 C C . PHE A 1 85 ? -5.816 -2.765 -25.793 1.00 14.33 85 PHE A C 7
ATOM 16723 O O . PHE A 1 85 ? -4.694 -2.260 -25.723 1.00 75.03 85 PHE A O 7
ATOM 16740 N N . ASP A 1 86 ? -6.179 -3.578 -26.777 1.00 72.15 86 ASP A N 7
ATOM 16741 C CA . ASP A 1 86 ? -5.353 -3.732 -27.967 1.00 14.53 86 ASP A CA 7
ATOM 16742 C C . ASP A 1 86 ? -5.965 -2.894 -29.080 1.00 33.33 86 ASP A C 7
ATOM 16743 O O . ASP A 1 86 ? -6.958 -3.281 -29.696 1.00 23.14 86 ASP A O 7
ATOM 16752 N N . PHE A 1 87 ? -5.400 -1.720 -29.289 1.00 63.52 87 PHE A N 7
ATOM 16753 C CA . PHE A 1 87 ? -5.932 -0.767 -30.255 1.00 45.42 87 PHE A CA 7
ATOM 16754 C C . PHE A 1 87 ? -5.336 -0.973 -31.641 1.00 3.34 87 PHE A C 7
ATOM 16755 O O . PHE A 1 87 ? -4.121 -1.108 -31.797 1.00 61.31 87 PHE A O 7
ATOM 16772 N N . LYS A 1 88 ? -6.206 -0.996 -32.642 1.00 12.11 88 LYS A N 7
ATOM 16773 C CA . LYS A 1 88 ? -5.784 -1.108 -34.026 1.00 71.40 88 LYS A CA 7
ATOM 16774 C C . LYS A 1 88 ? -5.917 0.243 -34.717 1.00 3.21 88 LYS A C 7
ATOM 16775 O O . LYS A 1 88 ? -7.026 0.698 -34.997 1.00 52.34 88 LYS A O 7
ATOM 16794 N N . PHE A 1 89 ? -4.792 0.866 -35.007 1.00 63.14 89 PHE A N 7
ATOM 16795 C CA . PHE A 1 89 ? -4.780 2.186 -35.617 1.00 41.33 89 PHE A CA 7
ATOM 16796 C C . PHE A 1 89 ? -4.066 2.123 -36.962 1.00 62.03 89 PHE A C 7
ATOM 16797 O O . PHE A 1 89 ? -3.737 1.042 -37.437 1.00 34.31 89 PHE A O 7
ATOM 16814 N N . THR A 1 90 ? -3.835 3.269 -37.581 1.00 61.11 90 THR A N 7
ATOM 16815 C CA . THR A 1 90 ? -3.084 3.310 -38.822 1.00 23.55 90 THR A CA 7
ATOM 16816 C C . THR A 1 90 ? -1.692 3.884 -38.589 1.00 54.34 90 THR A C 7
ATOM 16817 O O . THR A 1 90 ? -1.532 4.899 -37.912 1.00 10.52 90 THR A O 7
ATOM 16828 N N . CYS A 1 91 ? -0.692 3.227 -39.146 1.00 72.53 91 CYS A N 7
ATOM 16829 C CA . CYS A 1 91 ? 0.677 3.685 -39.026 1.00 64.41 91 CYS A CA 7
ATOM 16830 C C . CYS A 1 91 ? 1.040 4.517 -40.247 1.00 74.11 91 CYS A C 7
ATOM 16831 O O . CYS A 1 91 ? 1.083 4.010 -41.372 1.00 44.43 91 CYS A O 7
ATOM 16839 N N . SER A 1 92 ? 1.252 5.805 -40.022 1.00 40.25 92 SER A N 7
ATOM 16840 C CA . SER A 1 92 ? 1.596 6.727 -41.088 1.00 63.52 92 SER A CA 7
ATOM 16841 C C . SER A 1 92 ? 3.008 6.464 -41.597 1.00 3.24 92 SER A C 7
ATOM 16842 O O . SER A 1 92 ? 3.990 6.745 -40.908 1.00 20.21 92 SER A O 7
ATOM 16850 N N . ARG A 1 93 ? 3.109 5.911 -42.797 1.00 63.42 93 ARG A N 7
ATOM 16851 C CA . ARG A 1 93 ? 4.405 5.647 -43.392 1.00 63.44 93 ARG A CA 7
ATOM 16852 C C . ARG A 1 93 ? 4.767 6.746 -44.383 1.00 25.22 93 ARG A C 7
ATOM 16853 O O . ARG A 1 93 ? 4.040 6.993 -45.346 1.00 75.50 93 ARG A O 7
ATOM 16874 N N . VAL A 1 94 ? 5.886 7.410 -44.128 1.00 44.33 94 VAL A N 7
ATOM 16875 C CA . VAL A 1 94 ? 6.349 8.499 -44.977 1.00 60.51 94 VAL A CA 7
ATOM 16876 C C . VAL A 1 94 ? 6.662 7.999 -46.386 1.00 31.32 94 VAL A C 7
ATOM 16877 O O . VAL A 1 94 ? 7.489 7.104 -46.574 1.00 21.32 94 VAL A O 7
ATOM 16890 N N . GLY A 1 95 ? 5.981 8.573 -47.369 1.00 33.14 95 GLY A N 7
ATOM 16891 C CA . GLY A 1 95 ? 6.182 8.175 -48.749 1.00 25.14 95 GLY A CA 7
ATOM 16892 C C . GLY A 1 95 ? 5.222 7.082 -49.169 1.00 31.12 95 GLY A C 7
ATOM 16893 O O . GLY A 1 95 ? 5.208 6.659 -50.326 1.00 1.43 95 GLY A O 7
ATOM 16897 N N . ALA A 1 96 ? 4.407 6.636 -48.224 1.00 62.03 96 ALA A N 7
ATOM 16898 C CA . ALA A 1 96 ? 3.459 5.561 -48.465 1.00 60.14 96 ALA A CA 7
ATOM 16899 C C . ALA A 1 96 ? 2.102 5.903 -47.859 1.00 44.21 96 ALA A C 7
ATOM 16900 O O . ALA A 1 96 ? 1.797 7.074 -47.624 1.00 11.11 96 ALA A O 7
ATOM 16907 N N . GLY A 1 97 ? 1.284 4.885 -47.630 1.00 43.34 97 GLY A N 7
ATOM 16908 C CA . GLY A 1 97 ? -0.020 5.097 -47.039 1.00 75.12 97 GLY A CA 7
ATOM 16909 C C . GLY A 1 97 ? -0.081 4.577 -45.620 1.00 34.24 97 GLY A C 7
ATOM 16910 O O . GLY A 1 97 ? 0.814 3.851 -45.183 1.00 54.31 97 GLY A O 7
ATOM 16914 N N . THR A 1 98 ? -1.122 4.953 -44.896 1.00 63.21 98 THR A N 7
ATOM 16915 C CA . THR A 1 98 ? -1.300 4.499 -43.528 1.00 11.12 98 THR A CA 7
ATOM 16916 C C . THR A 1 98 ? -1.804 3.060 -43.494 1.00 50.12 98 THR A C 7
ATOM 16917 O O . THR A 1 98 ? -2.885 2.759 -44.002 1.00 21.11 98 THR A O 7
ATOM 16928 N N . SER A 1 99 ? -1.015 2.175 -42.907 1.00 24.30 99 SER A N 7
ATOM 16929 C CA . SER A 1 99 ? -1.393 0.775 -42.795 1.00 2.20 99 SER A CA 7
ATOM 16930 C C . SER A 1 99 ? -1.933 0.486 -41.403 1.00 23.54 99 SER A C 7
ATOM 16931 O O . SER A 1 99 ? -1.365 0.940 -40.410 1.00 40.31 99 SER A O 7
ATOM 16939 N N . LYS A 1 100 ? -3.032 -0.249 -41.329 1.00 2.45 100 LYS A N 7
ATOM 16940 C CA . LYS A 1 100 ? -3.629 -0.570 -40.042 1.00 50.42 100 LYS A CA 7
ATOM 16941 C C . LYS A 1 100 ? -2.778 -1.569 -39.274 1.00 64.11 100 LYS A C 7
ATOM 16942 O O . LYS A 1 100 ? -2.364 -2.601 -39.804 1.00 13.44 100 LYS A O 7
ATOM 16961 N N . MET A 1 101 ? -2.527 -1.240 -38.022 1.00 74.34 101 MET A N 7
ATOM 16962 C CA . MET A 1 101 ? -1.677 -2.036 -37.156 1.00 22.22 101 MET A CA 7
ATOM 16963 C C . MET A 1 101 ? -2.229 -2.015 -35.735 1.00 35.34 101 MET A C 7
ATOM 16964 O O . MET A 1 101 ? -2.569 -0.957 -35.208 1.00 64.14 101 MET A O 7
ATOM 16978 N N . ASP A 1 102 ? -2.332 -3.188 -35.136 1.00 42.42 102 ASP A N 7
ATOM 16979 C CA . ASP A 1 102 ? -2.898 -3.335 -33.796 1.00 1.54 102 ASP A CA 7
ATOM 16980 C C . ASP A 1 102 ? -1.807 -3.571 -32.769 1.00 2.44 102 ASP A C 7
ATOM 16981 O O . ASP A 1 102 ? -0.782 -4.181 -33.092 1.00 34.41 102 ASP A O 7
ATOM 16990 N N . LYS A 1 103 ? -1.999 -3.065 -31.547 1.00 3.31 103 LYS A N 7
ATOM 16991 C CA . LYS A 1 103 ? -1.160 -3.472 -30.426 1.00 21.30 103 LYS A CA 7
ATOM 16992 C C . LYS A 1 103 ? -1.729 -3.029 -29.078 1.00 43.24 103 LYS A C 7
ATOM 16993 O O . LYS A 1 103 ? -2.482 -2.058 -28.978 1.00 72.43 103 LYS A O 7
ATOM 17012 N N . ILE A 1 104 ? -1.339 -3.770 -28.049 1.00 1.23 104 ILE A N 7
ATOM 17013 C CA . ILE A 1 104 ? -1.895 -3.642 -26.713 1.00 23.41 104 ILE A CA 7
ATOM 17014 C C . ILE A 1 104 ? -1.194 -2.557 -25.894 1.00 73.11 104 ILE A C 7
ATOM 17015 O O . ILE A 1 104 ? 0.033 -2.423 -25.921 1.00 42.53 104 ILE A O 7
ATOM 17031 N N . ILE A 1 105 ? -1.992 -1.786 -25.170 1.00 40.12 105 ILE A N 7
ATOM 17032 C CA . ILE A 1 105 ? -1.475 -0.766 -24.271 1.00 22.43 105 ILE A CA 7
ATOM 17033 C C . ILE A 1 105 ? -2.024 -0.961 -22.861 1.00 35.32 105 ILE A C 7
ATOM 17034 O O . ILE A 1 105 ? -3.112 -1.513 -22.678 1.00 13.41 105 ILE A O 7
ATOM 17050 N N . PHE A 1 106 ? -1.268 -0.506 -21.872 1.00 43.20 106 PHE A N 7
ATOM 17051 C CA . PHE A 1 106 ? -1.696 -0.576 -20.482 1.00 63.45 106 PHE A CA 7
ATOM 17052 C C . PHE A 1 106 ? -2.161 0.794 -20.007 1.00 52.22 106 PHE A C 7
ATOM 17053 O O . PHE A 1 106 ? -1.358 1.719 -19.854 1.00 32.10 106 PHE A O 7
ATOM 17070 N N . LEU A 1 107 ? -3.457 0.918 -19.779 1.00 34.23 107 LEU A N 7
ATOM 17071 C CA . LEU A 1 107 ? -4.039 2.180 -19.367 1.00 61.02 107 LEU A CA 7
ATOM 17072 C C . LEU A 1 107 ? -4.055 2.271 -17.846 1.00 63.20 107 LEU A C 7
ATOM 17073 O O . LEU A 1 107 ? -4.871 1.628 -17.179 1.00 73.34 107 LEU A O 7
ATOM 17089 N N . GLN A 1 108 ? -3.118 3.030 -17.300 1.00 5.43 108 GLN A N 7
ATOM 17090 C CA . GLN A 1 108 ? -3.108 3.308 -15.872 1.00 70.02 108 GLN A CA 7
ATOM 17091 C C . GLN A 1 108 ? -3.373 4.785 -15.602 1.00 12.53 108 GLN A C 7
ATOM 17092 O O . GLN A 1 108 ? -2.587 5.649 -16.001 1.00 43.10 108 GLN A O 7
ATOM 17106 N N . ILE A 1 109 ? -4.488 5.074 -14.938 1.00 61.43 109 ILE A N 7
ATOM 17107 C CA . ILE A 1 109 ? -4.757 6.427 -14.473 1.00 43.32 109 ILE A CA 7
ATOM 17108 C C . ILE A 1 109 ? -4.401 6.552 -12.995 1.00 60.10 109 ILE A C 7
ATOM 17109 O O . ILE A 1 109 ? -5.121 6.075 -12.118 1.00 23.13 109 ILE A O 7
ATOM 17125 N N . CYS A 1 110 ? -3.264 7.170 -12.734 1.00 44.03 110 CYS A N 7
ATOM 17126 C CA . CYS A 1 110 ? -2.797 7.370 -11.376 1.00 11.10 110 CYS A CA 7
ATOM 17127 C C . CYS A 1 110 ? -2.580 8.857 -11.104 1.00 1.13 110 CYS A C 7
ATOM 17128 O O . CYS A 1 110 ? -1.547 9.424 -11.465 1.00 1.31 110 CYS A O 7
ATOM 17136 N N . PRO A 1 111 ? -3.575 9.516 -10.492 1.00 65.10 111 PRO A N 7
ATOM 17137 C CA . PRO A 1 111 ? -3.515 10.950 -10.192 1.00 60.32 111 PRO A CA 7
ATOM 17138 C C . PRO A 1 111 ? -2.357 11.301 -9.266 1.00 62.11 111 PRO A C 7
ATOM 17139 O O . PRO A 1 111 ? -2.028 10.543 -8.350 1.00 23.44 111 PRO A O 7
ATOM 17150 N N . ASP A 1 112 ? -1.730 12.446 -9.514 1.00 50.43 112 ASP A N 7
ATOM 17151 C CA . ASP A 1 112 ? -0.657 12.925 -8.653 1.00 11.15 112 ASP A CA 7
ATOM 17152 C C . ASP A 1 112 ? -1.197 13.227 -7.262 1.00 4.14 112 ASP A C 7
ATOM 17153 O O . ASP A 1 112 ? -0.754 12.642 -6.274 1.00 11.31 112 ASP A O 7
ATOM 17162 N N . GLY A 1 113 ? -2.193 14.103 -7.204 1.00 64.11 113 GLY A N 7
ATOM 17163 C CA . GLY A 1 113 ? -2.829 14.431 -5.942 1.00 61.41 113 GLY A CA 7
ATOM 17164 C C . GLY A 1 113 ? -3.956 13.474 -5.612 1.00 13.14 113 GLY A C 7
ATOM 17165 O O . GLY A 1 113 ? -5.117 13.872 -5.525 1.00 14.12 113 GLY A O 7
ATOM 17169 N N . ALA A 1 114 ? -3.611 12.205 -5.453 1.00 54.33 114 ALA A N 7
ATOM 17170 C CA . ALA A 1 114 ? -4.585 11.175 -5.131 1.00 41.11 114 ALA A CA 7
ATOM 17171 C C . ALA A 1 114 ? -4.250 10.507 -3.807 1.00 35.15 114 ALA A C 7
ATOM 17172 O O . ALA A 1 114 ? -3.217 10.792 -3.198 1.00 0.31 114 ALA A O 7
ATOM 17179 N N . SER A 1 115 ? -5.129 9.613 -3.380 1.00 71.01 115 SER A N 7
ATOM 17180 C CA . SER A 1 115 ? -4.944 8.874 -2.142 1.00 32.35 115 SER A CA 7
ATOM 17181 C C . SER A 1 115 ? -3.737 7.956 -2.243 1.00 52.31 115 SER A C 7
ATOM 17182 O O . SER A 1 115 ? -3.811 6.901 -2.871 1.00 34.32 115 SER A O 7
ATOM 17190 N N . ILE A 1 116 ? -2.638 8.365 -1.615 1.00 3.25 116 ILE A N 7
ATOM 17191 C CA . ILE A 1 116 ? -1.368 7.647 -1.692 1.00 60.12 116 ILE A CA 7
ATOM 17192 C C . ILE A 1 116 ? -1.535 6.162 -1.373 1.00 1.54 116 ILE A C 7
ATOM 17193 O O . ILE A 1 116 ? -0.864 5.321 -1.964 1.00 44.02 116 ILE A O 7
ATOM 17209 N N . LYS A 1 117 ? -2.454 5.847 -0.463 1.00 31.34 117 LYS A N 7
ATOM 17210 C CA . LYS A 1 117 ? -2.737 4.461 -0.097 1.00 2.13 117 LYS A CA 7
ATOM 17211 C C . LYS A 1 117 ? -3.026 3.604 -1.331 1.00 14.12 117 LYS A C 7
ATOM 17212 O O . LYS A 1 117 ? -2.308 2.650 -1.610 1.00 54.22 117 LYS A O 7
ATOM 17231 N N . LYS A 1 118 ? -4.067 3.961 -2.075 1.00 4.13 118 LYS A N 7
ATOM 17232 C CA . LYS A 1 118 ? -4.470 3.185 -3.246 1.00 14.22 118 LYS A CA 7
ATOM 17233 C C . LYS A 1 118 ? -3.646 3.580 -4.471 1.00 54.24 118 LYS A C 7
ATOM 17234 O O . LYS A 1 118 ? -3.429 2.775 -5.375 1.00 52.41 118 LYS A O 7
ATOM 17253 N N . LYS A 1 119 ? -3.170 4.818 -4.472 1.00 2.54 119 LYS A N 7
ATOM 17254 C CA . LYS A 1 119 ? -2.382 5.352 -5.566 1.00 74.31 119 LYS A CA 7
ATOM 17255 C C . LYS A 1 119 ? -1.044 4.619 -5.686 1.00 50.32 119 LYS A C 7
ATOM 17256 O O . LYS A 1 119 ? -0.560 4.354 -6.788 1.00 1.30 119 LYS A O 7
ATOM 17275 N N . MET A 1 120 ? -0.467 4.273 -4.541 1.00 54.25 120 MET A N 7
ATOM 17276 C CA . MET A 1 120 ? 0.818 3.587 -4.498 1.00 15.24 120 MET A CA 7
ATOM 17277 C C . MET A 1 120 ? 0.648 2.120 -4.894 1.00 21.44 120 MET A C 7
ATOM 17278 O O . MET A 1 120 ? 1.513 1.535 -5.552 1.00 34.02 120 MET A O 7
ATOM 17292 N N . VAL A 1 121 ? -0.483 1.537 -4.512 1.00 55.43 121 VAL A N 7
ATOM 17293 C CA . VAL A 1 121 ? -0.768 0.146 -4.834 1.00 73.21 121 VAL A CA 7
ATOM 17294 C C . VAL A 1 121 ? -0.887 -0.050 -6.344 1.00 2.43 121 VAL A C 7
ATOM 17295 O O . VAL A 1 121 ? -0.426 -1.055 -6.884 1.00 53.33 121 VAL A O 7
ATOM 17308 N N . TYR A 1 122 ? -1.485 0.920 -7.029 1.00 1.14 122 TYR A N 7
ATOM 17309 C CA . TYR A 1 122 ? -1.598 0.857 -8.483 1.00 34.40 122 TYR A CA 7
ATOM 17310 C C . TYR A 1 122 ? -0.225 0.955 -9.138 1.00 14.34 122 TYR A C 7
ATOM 17311 O O . TYR A 1 122 ? 0.043 0.288 -10.137 1.00 5.35 122 TYR A O 7
ATOM 17329 N N . ALA A 1 123 ? 0.653 1.764 -8.559 1.00 23.11 123 ALA A N 7
ATOM 17330 C CA . ALA A 1 123 ? 2.022 1.877 -9.050 1.00 63.22 123 ALA A CA 7
ATOM 17331 C C . ALA A 1 123 ? 2.765 0.557 -8.859 1.00 41.40 123 ALA A C 7
ATOM 17332 O O . ALA A 1 123 ? 3.677 0.227 -9.617 1.00 61.02 123 ALA A O 7
ATOM 17339 N N . SER A 1 124 ? 2.346 -0.200 -7.853 1.00 45.35 124 SER A N 7
ATOM 17340 C CA . SER A 1 124 ? 2.943 -1.495 -7.559 1.00 15.42 124 SER A CA 7
ATOM 17341 C C . SER A 1 124 ? 2.389 -2.576 -8.488 1.00 2.03 124 SER A C 7
ATOM 17342 O O . SER A 1 124 ? 3.136 -3.406 -9.011 1.00 72.30 124 SER A O 7
ATOM 17350 N N . SER A 1 125 ? 1.076 -2.551 -8.701 1.00 25.53 125 SER A N 7
ATOM 17351 C CA . SER A 1 125 ? 0.410 -3.549 -9.531 1.00 64.24 125 SER A CA 7
ATOM 17352 C C . SER A 1 125 ? 0.760 -3.369 -11.005 1.00 42.34 125 SER A C 7
ATOM 17353 O O . SER A 1 125 ? 0.605 -4.293 -11.805 1.00 43.04 125 SER A O 7
ATOM 17361 N N . ALA A 1 126 ? 1.238 -2.179 -11.357 1.00 3.53 126 ALA A N 7
ATOM 17362 C CA . ALA A 1 126 ? 1.714 -1.913 -12.707 1.00 14.23 126 ALA A CA 7
ATOM 17363 C C . ALA A 1 126 ? 2.834 -2.879 -13.074 1.00 14.22 126 ALA A C 7
ATOM 17364 O O . ALA A 1 126 ? 2.880 -3.409 -14.184 1.00 41.02 126 ALA A O 7
ATOM 17371 N N . ALA A 1 127 ? 3.718 -3.127 -12.117 1.00 63.21 127 ALA A N 7
ATOM 17372 C CA . ALA A 1 127 ? 4.827 -4.045 -12.322 1.00 55.04 127 ALA A CA 7
ATOM 17373 C C . ALA A 1 127 ? 4.332 -5.486 -12.365 1.00 1.22 127 ALA A C 7
ATOM 17374 O O . ALA A 1 127 ? 4.879 -6.321 -13.080 1.00 63.41 127 ALA A O 7
ATOM 17381 N N . ALA A 1 128 ? 3.281 -5.764 -11.610 1.00 62.14 128 ALA A N 7
ATOM 17382 C CA . ALA A 1 128 ? 2.717 -7.103 -11.552 1.00 31.40 128 ALA A CA 7
ATOM 17383 C C . ALA A 1 128 ? 2.000 -7.456 -12.852 1.00 63.13 128 ALA A C 7
ATOM 17384 O O . ALA A 1 128 ? 2.207 -8.535 -13.411 1.00 75.41 128 ALA A O 7
ATOM 17391 N N . ILE A 1 129 ? 1.176 -6.533 -13.341 1.00 44.32 129 ILE A N 7
ATOM 17392 C CA . ILE A 1 129 ? 0.380 -6.768 -14.542 1.00 53.12 129 ILE A CA 7
ATOM 17393 C C . ILE A 1 129 ? 1.285 -7.014 -15.757 1.00 34.34 129 ILE A C 7
ATOM 17394 O O . ILE A 1 129 ? 0.974 -7.846 -16.609 1.00 33.51 129 ILE A O 7
ATOM 17410 N N . LYS A 1 130 ? 2.428 -6.324 -15.810 1.00 14.54 130 LYS A N 7
ATOM 17411 C CA . LYS A 1 130 ? 3.353 -6.485 -16.929 1.00 52.12 130 LYS A CA 7
ATOM 17412 C C . LYS A 1 130 ? 4.185 -7.753 -16.775 1.00 24.34 130 LYS A C 7
ATOM 17413 O O . LYS A 1 130 ? 4.658 -8.306 -17.758 1.00 41.21 130 LYS A O 7
ATOM 17432 N N . THR A 1 131 ? 4.373 -8.206 -15.544 1.00 53.44 131 THR A N 7
ATOM 17433 C CA . THR A 1 131 ? 5.125 -9.432 -15.301 1.00 0.11 131 THR A CA 7
ATOM 17434 C C . THR A 1 131 ? 4.243 -10.649 -15.559 1.00 4.43 131 THR A C 7
ATOM 17435 O O . THR A 1 131 ? 4.719 -11.706 -15.972 1.00 44.53 131 THR A O 7
ATOM 17446 N N . SER A 1 132 ? 2.949 -10.480 -15.332 1.00 3.22 132 SER A N 7
ATOM 17447 C CA . SER A 1 132 ? 1.992 -11.552 -15.542 1.00 64.25 132 SER A CA 7
ATOM 17448 C C . SER A 1 132 ? 1.780 -11.812 -17.030 1.00 44.42 132 SER A C 7
ATOM 17449 O O . SER A 1 132 ? 1.486 -12.939 -17.437 1.00 40.54 132 SER A O 7
ATOM 17457 N N . LEU A 1 133 ? 1.912 -10.767 -17.840 1.00 32.21 133 LEU A N 7
ATOM 17458 C CA . LEU A 1 133 ? 1.757 -10.909 -19.286 1.00 21.22 133 LEU A CA 7
ATOM 17459 C C . LEU A 1 133 ? 3.100 -10.974 -20.002 1.00 11.24 133 LEU A C 7
ATOM 17460 O O . LEU A 1 133 ? 3.200 -11.542 -21.091 1.00 71.12 133 LEU A O 7
ATOM 17476 N N . GLY A 1 134 ? 4.125 -10.400 -19.389 1.00 65.32 134 GLY A N 7
ATOM 17477 C CA . GLY A 1 134 ? 5.430 -10.347 -20.015 1.00 44.15 134 GLY A CA 7
ATOM 17478 C C . GLY A 1 134 ? 5.383 -9.606 -21.334 1.00 54.55 134 GLY A C 7
ATOM 17479 O O . GLY A 1 134 ? 5.230 -8.383 -21.357 1.00 65.12 134 GLY A O 7
ATOM 17483 N N . THR A 1 135 ? 5.467 -10.365 -22.424 1.00 55.35 135 THR A N 7
ATOM 17484 C CA . THR A 1 135 ? 5.410 -9.827 -23.782 1.00 62.33 135 THR A CA 7
ATOM 17485 C C . THR A 1 135 ? 6.570 -8.861 -24.084 1.00 55.22 135 THR A C 7
ATOM 17486 O O . THR A 1 135 ? 7.500 -9.206 -24.811 1.00 42.42 135 THR A O 7
ATOM 17497 N N . GLY A 1 136 ? 6.513 -7.662 -23.520 1.00 20.22 136 GLY A N 7
ATOM 17498 C CA . GLY A 1 136 ? 7.503 -6.646 -23.818 1.00 42.25 136 GLY A CA 7
ATOM 17499 C C . GLY A 1 136 ? 7.012 -5.681 -24.876 1.00 43.40 136 GLY A C 7
ATOM 17500 O O . GLY A 1 136 ? 7.378 -4.504 -24.883 1.00 21.52 136 GLY A O 7
ATOM 17504 N N . LYS A 1 137 ? 6.164 -6.181 -25.766 1.00 43.33 137 LYS A N 7
ATOM 17505 C CA . LYS A 1 137 ? 5.560 -5.356 -26.800 1.00 14.41 137 LYS A CA 7
ATOM 17506 C C . LYS A 1 137 ? 4.284 -4.720 -26.265 1.00 23.32 137 LYS A C 7
ATOM 17507 O O . LYS A 1 137 ? 3.176 -5.111 -26.635 1.00 11.32 137 LYS A O 7
ATOM 17526 N N . ILE A 1 138 ? 4.451 -3.766 -25.366 1.00 41.12 138 ILE A N 7
ATOM 17527 C CA . ILE A 1 138 ? 3.327 -3.105 -24.719 1.00 3.34 138 ILE A CA 7
ATOM 17528 C C . ILE A 1 138 ? 3.646 -1.640 -24.451 1.00 45.12 138 ILE A C 7
ATOM 17529 O O . ILE A 1 138 ? 4.813 -1.268 -24.316 1.00 1.34 138 ILE A O 7
ATOM 17545 N N . LEU A 1 139 ? 2.614 -0.809 -24.397 1.00 34.22 139 LEU A N 7
ATOM 17546 C CA . LEU A 1 139 ? 2.796 0.604 -24.096 1.00 15.20 139 LEU A CA 7
ATOM 17547 C C . LEU A 1 139 ? 1.990 0.993 -22.860 1.00 5.14 139 LEU A C 7
ATOM 17548 O O . LEU A 1 139 ? 0.768 1.118 -22.912 1.00 64.12 139 LEU A O 7
ATOM 17564 N N . GLN A 1 140 ? 2.682 1.160 -21.744 1.00 72.25 140 GLN A N 7
ATOM 17565 C CA . GLN A 1 140 ? 2.038 1.532 -20.492 1.00 50.32 140 GLN A CA 7
ATOM 17566 C C . GLN A 1 140 ? 2.171 3.035 -20.290 1.00 63.35 140 GLN A C 7
ATOM 17567 O O . GLN A 1 140 ? 3.255 3.537 -19.998 1.00 1.44 140 GLN A O 7
ATOM 17581 N N . PHE A 1 141 ? 1.072 3.750 -20.474 1.00 51.35 141 PHE A N 7
ATOM 17582 C CA . PHE A 1 141 ? 1.069 5.195 -20.307 1.00 13.44 141 PHE A CA 7
ATOM 17583 C C . PHE A 1 141 ? 0.441 5.565 -18.969 1.00 31.52 141 PHE A C 7
ATOM 17584 O O . PHE A 1 141 ? -0.647 5.093 -18.626 1.00 23.31 141 PHE A O 7
ATOM 17601 N N . GLN A 1 142 ? 1.144 6.381 -18.202 1.00 21.35 142 GLN A N 7
ATOM 17602 C CA . GLN A 1 142 ? 0.668 6.790 -16.892 1.00 1.33 142 GLN A CA 7
ATOM 17603 C C . GLN A 1 142 ? 0.041 8.170 -16.956 1.00 24.02 142 GLN A C 7
ATOM 17604 O O . GLN A 1 142 ? 0.736 9.185 -17.038 1.00 73.53 142 GLN A O 7
ATOM 17618 N N . VAL A 1 143 ? -1.276 8.194 -16.939 1.00 70.52 143 VAL A N 7
ATOM 17619 C CA . VAL A 1 143 ? -2.026 9.431 -17.024 1.00 71.52 143 VAL A CA 7
ATOM 17620 C C . VAL A 1 143 ? -2.841 9.632 -15.755 1.00 21.15 143 VAL A C 7
ATOM 17621 O O . VAL A 1 143 ? -2.892 8.743 -14.911 1.00 73.41 143 VAL A O 7
ATOM 17634 N N . SER A 1 144 ? -3.449 10.796 -15.601 1.00 62.54 144 SER A N 7
ATOM 17635 C CA . SER A 1 144 ? -4.200 11.092 -14.390 1.00 41.25 144 SER A CA 7
ATOM 17636 C C . SER A 1 144 ? -5.578 11.687 -14.687 1.00 61.23 144 SER A C 7
ATOM 17637 O O . SER A 1 144 ? -6.565 11.320 -14.053 1.00 73.54 144 SER A O 7
ATOM 17645 N N . ASP A 1 145 ? -5.644 12.594 -15.652 1.00 65.13 145 ASP A N 7
ATOM 17646 C CA . ASP A 1 145 ? -6.886 13.302 -15.943 1.00 24.42 145 ASP A CA 7
ATOM 17647 C C . ASP A 1 145 ? -7.674 12.608 -17.049 1.00 22.20 145 ASP A C 7
ATOM 17648 O O . ASP A 1 145 ? -7.121 11.834 -17.832 1.00 15.24 145 ASP A O 7
ATOM 17657 N N . GLU A 1 146 ? -8.969 12.891 -17.094 1.00 53.24 146 GLU A N 7
ATOM 17658 C CA . GLU A 1 146 ? -9.865 12.376 -18.126 1.00 3.43 146 GLU A CA 7
ATOM 17659 C C . GLU A 1 146 ? -9.377 12.741 -19.531 1.00 61.52 146 GLU A C 7
ATOM 17660 O O . GLU A 1 146 ? -9.530 11.963 -20.470 1.00 70.15 146 GLU A O 7
ATOM 17672 N N . SER A 1 147 ? -8.771 13.914 -19.666 1.00 11.40 147 SER A N 7
ATOM 17673 C CA . SER A 1 147 ? -8.258 14.361 -20.955 1.00 64.23 147 SER A CA 7
ATOM 17674 C C . SER A 1 147 ? -7.059 13.519 -21.386 1.00 15.11 147 SER A C 7
ATOM 17675 O O . SER A 1 147 ? -6.748 13.425 -22.573 1.00 23.22 147 SER A O 7
ATOM 17683 N N . GLU A 1 148 ? -6.407 12.890 -20.418 1.00 64.23 148 GLU A N 7
ATOM 17684 C CA . GLU A 1 148 ? -5.229 12.080 -20.694 1.00 14.01 148 GLU A CA 7
ATOM 17685 C C . GLU A 1 148 ? -5.617 10.646 -21.046 1.00 12.44 148 GLU A C 7
ATOM 17686 O O . GLU A 1 148 ? -4.818 9.889 -21.586 1.00 11.25 148 GLU A O 7
ATOM 17698 N N . MET A 1 149 ? -6.846 10.270 -20.726 1.00 72.30 149 MET A N 7
ATOM 17699 C CA . MET A 1 149 ? -7.346 8.950 -21.087 1.00 75.31 149 MET A CA 7
ATOM 17700 C C . MET A 1 149 ? -8.324 9.068 -22.246 1.00 32.50 149 MET A C 7
ATOM 17701 O O . MET A 1 149 ? -9.033 8.122 -22.587 1.00 32.14 149 MET A O 7
ATOM 17715 N N . SER A 1 150 ? -8.326 10.241 -22.864 1.00 71.12 150 SER A N 7
ATOM 17716 C CA . SER A 1 150 ? -9.189 10.511 -23.995 1.00 15.11 150 SER A CA 7
ATOM 17717 C C . SER A 1 150 ? -8.634 9.864 -25.265 1.00 11.03 150 SER A C 7
ATOM 17718 O O . SER A 1 150 ? -7.448 9.534 -25.345 1.00 25.21 150 SER A O 7
ATOM 17726 N N . HIS A 1 151 ? -9.498 9.704 -26.262 1.00 72.31 151 HIS A N 7
ATOM 17727 C CA . HIS A 1 151 ? -9.163 8.941 -27.465 1.00 20.33 151 HIS A CA 7
ATOM 17728 C C . HIS A 1 151 ? -8.020 9.553 -28.276 1.00 23.14 151 HIS A C 7
ATOM 17729 O O . HIS A 1 151 ? -7.351 8.844 -29.027 1.00 35.12 151 HIS A O 7
ATOM 17744 N N . LYS A 1 152 ? -7.807 10.856 -28.145 1.00 3.31 152 LYS A N 7
ATOM 17745 C CA . LYS A 1 152 ? -6.797 11.546 -28.937 1.00 22.21 152 LYS A CA 7
ATOM 17746 C C . LYS A 1 152 ? -5.391 10.995 -28.699 1.00 71.25 152 LYS A C 7
ATOM 17747 O O . LYS A 1 152 ? -4.749 10.498 -29.627 1.00 15.55 152 LYS A O 7
ATOM 17766 N N . GLU A 1 153 ? -4.913 11.059 -27.464 1.00 75.54 153 GLU A N 7
ATOM 17767 C CA . GLU A 1 153 ? -3.519 10.737 -27.201 1.00 74.23 153 GLU A CA 7
ATOM 17768 C C . GLU A 1 153 ? -3.260 9.233 -27.183 1.00 13.14 153 GLU A C 7
ATOM 17769 O O . GLU A 1 153 ? -2.110 8.810 -27.299 1.00 23.13 153 GLU A O 7
ATOM 17781 N N . LEU A 1 154 ? -4.312 8.426 -27.031 1.00 53.12 154 LEU A N 7
ATOM 17782 C CA . LEU A 1 154 ? -4.169 6.974 -27.165 1.00 73.02 154 LEU A CA 7
ATOM 17783 C C . LEU A 1 154 ? -3.580 6.647 -28.526 1.00 11.24 154 LEU A C 7
ATOM 17784 O O . LEU A 1 154 ? -2.741 5.760 -28.659 1.00 63.03 154 LEU A O 7
ATOM 17800 N N . LEU A 1 155 ? -4.015 7.397 -29.529 1.00 41.52 155 LEU A N 7
ATOM 17801 C CA . LEU A 1 155 ? -3.514 7.240 -30.882 1.00 73.43 155 LEU A CA 7
ATOM 17802 C C . LEU A 1 155 ? -2.058 7.684 -30.939 1.00 12.55 155 LEU A C 7
ATOM 17803 O O . LEU A 1 155 ? -1.193 6.962 -31.434 1.00 13.40 155 LEU A O 7
ATOM 17819 N N . ASN A 1 156 ? -1.800 8.872 -30.407 1.00 61.41 156 ASN A N 7
ATOM 17820 C CA . ASN A 1 156 ? -0.465 9.458 -30.435 1.00 75.34 156 ASN A CA 7
ATOM 17821 C C . ASN A 1 156 ? 0.553 8.553 -29.748 1.00 31.41 156 ASN A C 7
ATOM 17822 O O . ASN A 1 156 ? 1.511 8.108 -30.373 1.00 73.34 156 ASN A O 7
ATOM 17833 N N . LYS A 1 157 ? 0.316 8.242 -28.476 1.00 22.04 157 LYS A N 7
ATOM 17834 C CA . LYS A 1 157 ? 1.289 7.497 -27.677 1.00 62.40 157 LYS A CA 7
ATOM 17835 C C . LYS A 1 157 ? 1.469 6.067 -28.166 1.00 42.25 157 LYS A C 7
ATOM 17836 O O . LYS A 1 157 ? 2.473 5.422 -27.860 1.00 53.14 157 LYS A O 7
ATOM 17855 N N . LEU A 1 158 ? 0.498 5.555 -28.899 1.00 3.52 158 LEU A N 7
ATOM 17856 C CA . LEU A 1 158 ? 0.622 4.224 -29.464 1.00 55.32 158 LEU A CA 7
ATOM 17857 C C . LEU A 1 158 ? 1.424 4.278 -30.762 1.00 31.45 158 LEU A C 7
ATOM 17858 O O . LEU A 1 158 ? 2.156 3.343 -31.094 1.00 21.44 158 LEU A O 7
ATOM 17874 N N . GLY A 1 159 ? 1.339 5.402 -31.455 1.00 43.03 159 GLY A N 7
ATOM 17875 C CA . GLY A 1 159 ? 1.914 5.496 -32.779 1.00 51.55 159 GLY A CA 7
ATOM 17876 C C . GLY A 1 159 ? 3.297 6.129 -32.837 1.00 31.51 159 GLY A C 7
ATOM 17877 O O . GLY A 1 159 ? 4.122 5.698 -33.633 1.00 30.22 159 GLY A O 7
ATOM 17881 N N . GLU A 1 160 ? 3.569 7.121 -31.985 1.00 3.31 160 GLU A N 7
ATOM 17882 C CA . GLU A 1 160 ? 4.746 7.987 -32.163 1.00 1.41 160 GLU A CA 7
ATOM 17883 C C . GLU A 1 160 ? 6.069 7.230 -32.378 1.00 12.25 160 GLU A C 7
ATOM 17884 O O . GLU A 1 160 ? 6.669 7.351 -33.444 1.00 40.21 160 GLU A O 7
ATOM 17896 N N . LYS A 1 161 ? 6.514 6.437 -31.408 1.00 32.11 161 LYS A N 7
ATOM 17897 C CA . LYS A 1 161 ? 7.846 5.822 -31.487 1.00 31.52 161 LYS A CA 7
ATOM 17898 C C . LYS A 1 161 ? 7.988 4.837 -32.650 1.00 23.32 161 LYS A C 7
ATOM 17899 O O . LYS A 1 161 ? 9.096 4.606 -33.130 1.00 2.33 161 LYS A O 7
ATOM 17918 N N . TYR A 1 162 ? 6.885 4.261 -33.110 1.00 51.22 162 TYR A N 7
ATOM 17919 C CA . TYR A 1 162 ? 6.943 3.348 -34.251 1.00 33.52 162 TYR A CA 7
ATOM 17920 C C . TYR A 1 162 ? 6.675 4.083 -35.557 1.00 30.03 162 TYR A C 7
ATOM 17921 O O . TYR A 1 162 ? 7.124 3.663 -36.624 1.00 63.13 162 TYR A O 7
ATOM 17939 N N . GLY A 1 163 ? 5.957 5.187 -35.466 1.00 22.11 163 GLY A N 7
ATOM 17940 C CA . GLY A 1 163 ? 5.612 5.946 -36.648 1.00 20.15 163 GLY A CA 7
ATOM 17941 C C . GLY A 1 163 ? 6.283 7.303 -36.674 1.00 41.20 163 GLY A C 7
ATOM 17942 O O . GLY A 1 163 ? 7.506 7.394 -36.783 1.00 63.21 163 GLY A O 7
ATOM 17946 N N . ASP A 1 164 ? 5.485 8.353 -36.545 1.00 14.21 164 ASP A N 7
ATOM 17947 C CA . ASP A 1 164 ? 5.991 9.720 -36.629 1.00 33.34 164 ASP A CA 7
ATOM 17948 C C . ASP A 1 164 ? 6.589 10.156 -35.295 1.00 33.41 164 ASP A C 7
ATOM 17949 O O . ASP A 1 164 ? 5.865 10.398 -34.327 1.00 10.12 164 ASP A O 7
ATOM 17958 N N . HIS A 1 165 ? 7.910 10.243 -35.246 1.00 13.13 165 HIS A N 7
ATOM 17959 C CA . HIS A 1 165 ? 8.603 10.668 -34.040 1.00 25.10 165 HIS A CA 7
ATOM 17960 C C . HIS A 1 165 ? 9.874 11.432 -34.401 1.00 25.04 165 HIS A C 7
ATOM 17961 O O . HIS A 1 165 ? 9.797 12.671 -34.517 1.00 23.42 165 HIS A O 7
ATOM 17977 N N . MET A 1 1 ? 0.886 -3.976 -0.877 1.00 61.13 1 MET A N 8
ATOM 17978 C CA . MET A 1 1 ? 1.212 -3.061 -1.996 1.00 72.24 1 MET A CA 8
ATOM 17979 C C . MET A 1 1 ? 2.676 -2.635 -1.930 1.00 5.23 1 MET A C 8
ATOM 17980 O O . MET A 1 1 ? 3.419 -2.819 -2.890 1.00 52.12 1 MET A O 8
ATOM 17996 N N . SER A 1 2 ? 3.098 -2.097 -0.790 1.00 13.54 2 SER A N 8
ATOM 17997 C CA . SER A 1 2 ? 4.484 -1.696 -0.598 1.00 4.21 2 SER A CA 8
ATOM 17998 C C . SER A 1 2 ? 5.379 -2.930 -0.569 1.00 5.20 2 SER A C 8
ATOM 17999 O O . SER A 1 2 ? 6.539 -2.894 -0.974 1.00 45.33 2 SER A O 8
ATOM 18007 N N . SER A 1 3 ? 4.807 -4.027 -0.102 1.00 30.22 3 SER A N 8
ATOM 18008 C CA . SER A 1 3 ? 5.491 -5.305 -0.060 1.00 22.13 3 SER A CA 8
ATOM 18009 C C . SER A 1 3 ? 5.187 -6.122 -1.315 1.00 53.10 3 SER A C 8
ATOM 18010 O O . SER A 1 3 ? 5.519 -7.305 -1.398 1.00 53.21 3 SER A O 8
ATOM 18018 N N . GLY A 1 4 ? 4.570 -5.473 -2.296 1.00 73.32 4 GLY A N 8
ATOM 18019 C CA . GLY A 1 4 ? 4.150 -6.161 -3.497 1.00 45.24 4 GLY A CA 8
ATOM 18020 C C . GLY A 1 4 ? 2.642 -6.280 -3.586 1.00 44.53 4 GLY A C 8
ATOM 18021 O O . GLY A 1 4 ? 1.939 -6.159 -2.575 1.00 35.33 4 GLY A O 8
ATOM 18025 N N . VAL A 1 5 ? 2.146 -6.473 -4.796 1.00 54.22 5 VAL A N 8
ATOM 18026 C CA . VAL A 1 5 ? 0.724 -6.680 -5.032 1.00 14.44 5 VAL A CA 8
ATOM 18027 C C . VAL A 1 5 ? 0.504 -8.047 -5.676 1.00 5.11 5 VAL A C 8
ATOM 18028 O O . VAL A 1 5 ? 1.348 -8.524 -6.437 1.00 14.00 5 VAL A O 8
ATOM 18041 N N . MET A 1 6 ? -0.617 -8.680 -5.367 1.00 44.44 6 MET A N 8
ATOM 18042 C CA . MET A 1 6 ? -0.943 -9.968 -5.959 1.00 52.52 6 MET A CA 8
ATOM 18043 C C . MET A 1 6 ? -1.929 -9.779 -7.105 1.00 73.31 6 MET A C 8
ATOM 18044 O O . MET A 1 6 ? -2.549 -8.721 -7.232 1.00 32.42 6 MET A O 8
ATOM 18058 N N . VAL A 1 7 ? -2.079 -10.795 -7.935 1.00 55.52 7 VAL A N 8
ATOM 18059 C CA . VAL A 1 7 ? -2.956 -10.705 -9.089 1.00 23.23 7 VAL A CA 8
ATOM 18060 C C . VAL A 1 7 ? -3.914 -11.894 -9.141 1.00 64.53 7 VAL A C 8
ATOM 18061 O O . VAL A 1 7 ? -3.506 -13.039 -8.940 1.00 2.22 7 VAL A O 8
ATOM 18074 N N . ASP A 1 8 ? -5.197 -11.609 -9.351 1.00 4.51 8 ASP A N 8
ATOM 18075 C CA . ASP A 1 8 ? -6.187 -12.658 -9.557 1.00 41.32 8 ASP A CA 8
ATOM 18076 C C . ASP A 1 8 ? -5.848 -13.452 -10.818 1.00 73.24 8 ASP A C 8
ATOM 18077 O O . ASP A 1 8 ? -5.659 -12.876 -11.890 1.00 34.43 8 ASP A O 8
ATOM 18086 N N . PRO A 1 9 ? -5.765 -14.785 -10.701 1.00 3.35 9 PRO A N 8
ATOM 18087 C CA . PRO A 1 9 ? -5.307 -15.661 -11.790 1.00 24.54 9 PRO A CA 8
ATOM 18088 C C . PRO A 1 9 ? -6.116 -15.520 -13.079 1.00 22.21 9 PRO A C 8
ATOM 18089 O O . PRO A 1 9 ? -5.582 -15.716 -14.175 1.00 3.44 9 PRO A O 8
ATOM 18100 N N . ASP A 1 10 ? -7.392 -15.158 -12.961 1.00 75.23 10 ASP A N 8
ATOM 18101 C CA . ASP A 1 10 ? -8.264 -15.082 -14.132 1.00 21.13 10 ASP A CA 8
ATOM 18102 C C . ASP A 1 10 ? -7.958 -13.858 -14.987 1.00 15.42 10 ASP A C 8
ATOM 18103 O O . ASP A 1 10 ? -8.554 -13.671 -16.048 1.00 24.43 10 ASP A O 8
ATOM 18112 N N . VAL A 1 11 ? -7.034 -13.025 -14.523 1.00 61.02 11 VAL A N 8
ATOM 18113 C CA . VAL A 1 11 ? -6.526 -11.922 -15.327 1.00 44.43 11 VAL A CA 8
ATOM 18114 C C . VAL A 1 11 ? -5.906 -12.459 -16.616 1.00 41.41 11 VAL A C 8
ATOM 18115 O O . VAL A 1 11 ? -6.187 -11.965 -17.709 1.00 40.03 11 VAL A O 8
ATOM 18128 N N . GLN A 1 12 ? -5.094 -13.501 -16.475 1.00 0.33 12 GLN A N 8
ATOM 18129 C CA . GLN A 1 12 ? -4.441 -14.135 -17.614 1.00 24.13 12 GLN A CA 8
ATOM 18130 C C . GLN A 1 12 ? -5.475 -14.800 -18.516 1.00 24.42 12 GLN A C 8
ATOM 18131 O O . GLN A 1 12 ? -5.373 -14.749 -19.742 1.00 34.31 12 GLN A O 8
ATOM 18145 N N . THR A 1 13 ? -6.483 -15.402 -17.894 1.00 52.32 13 THR A N 8
ATOM 18146 C CA . THR A 1 13 ? -7.575 -16.032 -18.622 1.00 32.54 13 THR A CA 8
ATOM 18147 C C . THR A 1 13 ? -8.322 -15.000 -19.474 1.00 30.13 13 THR A C 8
ATOM 18148 O O . THR A 1 13 ? -8.672 -15.257 -20.627 1.00 2.43 13 THR A O 8
ATOM 18159 N N . SER A 1 14 ? -8.538 -13.822 -18.901 1.00 33.14 14 SER A N 8
ATOM 18160 C CA . SER A 1 14 ? -9.283 -12.767 -19.570 1.00 64.40 14 SER A CA 8
ATOM 18161 C C . SER A 1 14 ? -8.437 -12.079 -20.637 1.00 3.41 14 SER A C 8
ATOM 18162 O O . SER A 1 14 ? -8.962 -11.603 -21.642 1.00 53.11 14 SER A O 8
ATOM 18170 N N . PHE A 1 15 ? -7.130 -12.034 -20.422 1.00 42.42 15 PHE A N 8
ATOM 18171 C CA . PHE A 1 15 ? -6.225 -11.430 -21.348 1.00 51.45 15 PHE A CA 8
ATOM 18172 C C . PHE A 1 15 ? -6.205 -12.195 -22.668 1.00 10.42 15 PHE A C 8
ATOM 18173 O O . PHE A 1 15 ? -6.253 -11.600 -23.743 1.00 15.04 15 PHE A O 8
ATOM 18190 N N . GLN A 1 16 ? -6.154 -13.519 -22.577 1.00 2.41 16 GLN A N 8
ATOM 18191 C CA . GLN A 1 16 ? -6.138 -14.374 -23.761 1.00 21.40 16 GLN A CA 8
ATOM 18192 C C . GLN A 1 16 ? -7.403 -14.197 -24.591 1.00 5.22 16 GLN A C 8
ATOM 18193 O O . GLN A 1 16 ? -7.381 -14.368 -25.811 1.00 3.30 16 GLN A O 8
ATOM 18207 N N . LYS A 1 17 ? -8.485 -13.827 -23.916 1.00 42.44 17 LYS A N 8
ATOM 18208 C CA . LYS A 1 17 ? -9.801 -13.717 -24.533 1.00 62.11 17 LYS A CA 8
ATOM 18209 C C . LYS A 1 17 ? -9.786 -12.764 -25.726 1.00 45.23 17 LYS A C 8
ATOM 18210 O O . LYS A 1 17 ? -10.401 -13.043 -26.755 1.00 40.43 17 LYS A O 8
ATOM 18229 N N . LEU A 1 18 ? -9.085 -11.644 -25.600 1.00 74.44 18 LEU A N 8
ATOM 18230 C CA . LEU A 1 18 ? -8.953 -10.729 -26.726 1.00 75.12 18 LEU A CA 8
ATOM 18231 C C . LEU A 1 18 ? -7.603 -10.918 -27.417 1.00 64.43 18 LEU A C 8
ATOM 18232 O O . LEU A 1 18 ? -7.486 -10.708 -28.622 1.00 24.43 18 LEU A O 8
ATOM 18248 N N . SER A 1 19 ? -6.607 -11.360 -26.651 1.00 22.13 19 SER A N 8
ATOM 18249 C CA . SER A 1 19 ? -5.232 -11.458 -27.135 1.00 34.13 19 SER A CA 8
ATOM 18250 C C . SER A 1 19 ? -5.113 -12.379 -28.352 1.00 0.00 19 SER A C 8
ATOM 18251 O O . SER A 1 19 ? -4.445 -12.037 -29.325 1.00 32.54 19 SER A O 8
ATOM 18259 N N . GLU A 1 20 ? -5.753 -13.544 -28.308 1.00 44.23 20 GLU A N 8
ATOM 18260 C CA . GLU A 1 20 ? -5.683 -14.465 -29.436 1.00 0.30 20 GLU A CA 8
ATOM 18261 C C . GLU A 1 20 ? -6.961 -14.404 -30.264 1.00 33.24 20 GLU A C 8
ATOM 18262 O O . GLU A 1 20 ? -7.111 -15.122 -31.255 1.00 14.44 20 GLU A O 8
ATOM 18274 N N . GLY A 1 21 ? -7.874 -13.533 -29.861 1.00 62.41 21 GLY A N 8
ATOM 18275 C CA . GLY A 1 21 ? -9.135 -13.409 -30.557 1.00 3.40 21 GLY A CA 8
ATOM 18276 C C . GLY A 1 21 ? -9.111 -12.302 -31.584 1.00 61.31 21 GLY A C 8
ATOM 18277 O O . GLY A 1 21 ? -8.144 -12.159 -32.333 1.00 12.42 21 GLY A O 8
ATOM 18281 N N . ARG A 1 22 ? -10.167 -11.504 -31.602 1.00 23.00 22 ARG A N 8
ATOM 18282 C CA . ARG A 1 22 ? -10.277 -10.395 -32.543 1.00 42.51 22 ARG A CA 8
ATOM 18283 C C . ARG A 1 22 ? -9.364 -9.238 -32.153 1.00 52.13 22 ARG A C 8
ATOM 18284 O O . ARG A 1 22 ? -9.243 -8.271 -32.906 1.00 75.13 22 ARG A O 8
ATOM 18305 N N . LYS A 1 23 ? -8.733 -9.348 -30.979 1.00 32.52 23 LYS A N 8
ATOM 18306 C CA . LYS A 1 23 ? -7.939 -8.263 -30.386 1.00 62.35 23 LYS A CA 8
ATOM 18307 C C . LYS A 1 23 ? -8.841 -7.118 -29.929 1.00 43.32 23 LYS A C 8
ATOM 18308 O O . LYS A 1 23 ? -8.826 -6.733 -28.763 1.00 4.14 23 LYS A O 8
ATOM 18327 N N . GLU A 1 24 ? -9.650 -6.609 -30.844 1.00 64.02 24 GLU A N 8
ATOM 18328 C CA . GLU A 1 24 ? -10.654 -5.604 -30.518 1.00 11.15 24 GLU A CA 8
ATOM 18329 C C . GLU A 1 24 ? -11.883 -6.273 -29.904 1.00 0.23 24 GLU A C 8
ATOM 18330 O O . GLU A 1 24 ? -12.955 -5.674 -29.794 1.00 71.02 24 GLU A O 8
ATOM 18342 N N . TYR A 1 25 ? -11.706 -7.528 -29.500 1.00 32.41 25 TYR A N 8
ATOM 18343 C CA . TYR A 1 25 ? -12.732 -8.283 -28.811 1.00 42.44 25 TYR A CA 8
ATOM 18344 C C . TYR A 1 25 ? -12.892 -7.721 -27.401 1.00 11.44 25 TYR A C 8
ATOM 18345 O O . TYR A 1 25 ? -12.212 -6.761 -27.049 1.00 2.32 25 TYR A O 8
ATOM 18363 N N . ARG A 1 26 ? -13.786 -8.293 -26.599 1.00 13.52 26 ARG A N 8
ATOM 18364 C CA . ARG A 1 26 ? -14.028 -7.754 -25.265 1.00 34.53 26 ARG A CA 8
ATOM 18365 C C . ARG A 1 26 ? -12.752 -7.730 -24.446 1.00 5.01 26 ARG A C 8
ATOM 18366 O O . ARG A 1 26 ? -12.123 -8.766 -24.225 1.00 44.24 26 ARG A O 8
ATOM 18387 N N . TYR A 1 27 ? -12.374 -6.536 -24.002 1.00 22.21 27 TYR A N 8
ATOM 18388 C CA . TYR A 1 27 ? -11.095 -6.362 -23.326 1.00 35.30 27 TYR A CA 8
ATOM 18389 C C . TYR A 1 27 ? -11.264 -6.345 -21.819 1.00 50.20 27 TYR A C 8
ATOM 18390 O O . TYR A 1 27 ? -12.380 -6.439 -21.302 1.00 21.04 27 TYR A O 8
ATOM 18408 N N . ILE A 1 28 ? -10.145 -6.207 -21.128 1.00 71.53 28 ILE A N 8
ATOM 18409 C CA . ILE A 1 28 ? -10.091 -6.448 -19.701 1.00 51.12 28 ILE A CA 8
ATOM 18410 C C . ILE A 1 28 ? -9.964 -5.152 -18.901 1.00 71.44 28 ILE A C 8
ATOM 18411 O O . ILE A 1 28 ? -9.124 -4.300 -19.198 1.00 11.11 28 ILE A O 8
ATOM 18427 N N . ILE A 1 29 ? -10.820 -5.017 -17.892 1.00 10.22 29 ILE A N 8
ATOM 18428 C CA . ILE A 1 29 ? -10.768 -3.894 -16.965 1.00 31.30 29 ILE A CA 8
ATOM 18429 C C . ILE A 1 29 ? -10.350 -4.392 -15.579 1.00 62.13 29 ILE A C 8
ATOM 18430 O O . ILE A 1 29 ? -10.918 -5.360 -15.061 1.00 74.22 29 ILE A O 8
ATOM 18446 N N . PHE A 1 30 ? -9.361 -3.735 -14.984 1.00 13.32 30 PHE A N 8
ATOM 18447 C CA . PHE A 1 30 ? -8.800 -4.172 -13.710 1.00 41.45 30 PHE A CA 8
ATOM 18448 C C . PHE A 1 30 ? -9.228 -3.260 -12.564 1.00 71.33 30 PHE A C 8
ATOM 18449 O O . PHE A 1 30 ? -9.240 -2.035 -12.701 1.00 13.43 30 PHE A O 8
ATOM 18466 N N . LYS A 1 31 ? -9.568 -3.869 -11.435 1.00 30.21 31 LYS A N 8
ATOM 18467 C CA . LYS A 1 31 ? -9.875 -3.131 -10.215 1.00 43.54 31 LYS A CA 8
ATOM 18468 C C . LYS A 1 31 ? -9.072 -3.699 -9.052 1.00 34.42 31 LYS A C 8
ATOM 18469 O O . LYS A 1 31 ? -8.622 -4.845 -9.106 1.00 51.44 31 LYS A O 8
ATOM 18488 N N . ILE A 1 32 ? -8.887 -2.901 -8.012 1.00 31.21 32 ILE A N 8
ATOM 18489 C CA . ILE A 1 32 ? -8.160 -3.349 -6.832 1.00 32.42 32 ILE A CA 8
ATOM 18490 C C . ILE A 1 32 ? -9.122 -3.682 -5.702 1.00 3.11 32 ILE A C 8
ATOM 18491 O O . ILE A 1 32 ? -9.950 -2.856 -5.314 1.00 62.45 32 ILE A O 8
ATOM 18507 N N . ASP A 1 33 ? -9.010 -4.898 -5.190 1.00 73.23 33 ASP A N 8
ATOM 18508 C CA . ASP A 1 33 ? -9.792 -5.326 -4.040 1.00 73.24 33 ASP A CA 8
ATOM 18509 C C . ASP A 1 33 ? -8.862 -5.784 -2.934 1.00 70.10 33 ASP A C 8
ATOM 18510 O O . ASP A 1 33 ? -7.988 -6.621 -3.167 1.00 41.41 33 ASP A O 8
ATOM 18519 N N . GLU A 1 34 ? -9.048 -5.218 -1.744 1.00 51.13 34 GLU A N 8
ATOM 18520 C CA . GLU A 1 34 ? -8.225 -5.528 -0.575 1.00 65.31 34 GLU A CA 8
ATOM 18521 C C . GLU A 1 34 ? -6.784 -5.061 -0.780 1.00 21.43 34 GLU A C 8
ATOM 18522 O O . GLU A 1 34 ? -6.372 -4.036 -0.231 1.00 42.33 34 GLU A O 8
ATOM 18534 N N . ASN A 1 35 ? -6.030 -5.803 -1.582 1.00 64.53 35 ASN A N 8
ATOM 18535 C CA . ASN A 1 35 ? -4.636 -5.476 -1.832 1.00 33.23 35 ASN A CA 8
ATOM 18536 C C . ASN A 1 35 ? -4.116 -6.217 -3.063 1.00 41.40 35 ASN A C 8
ATOM 18537 O O . ASN A 1 35 ? -2.909 -6.358 -3.250 1.00 42.50 35 ASN A O 8
ATOM 18548 N N . LYS A 1 36 ? -5.029 -6.690 -3.908 1.00 12.11 36 LYS A N 8
ATOM 18549 C CA . LYS A 1 36 ? -4.633 -7.376 -5.131 1.00 41.03 36 LYS A CA 8
ATOM 18550 C C . LYS A 1 36 ? -5.541 -6.964 -6.288 1.00 61.21 36 LYS A C 8
ATOM 18551 O O . LYS A 1 36 ? -6.674 -6.522 -6.073 1.00 4.34 36 LYS A O 8
ATOM 18570 N N . VAL A 1 37 ? -5.040 -7.099 -7.507 1.00 13.31 37 VAL A N 8
ATOM 18571 C CA . VAL A 1 37 ? -5.788 -6.695 -8.690 1.00 62.45 37 VAL A CA 8
ATOM 18572 C C . VAL A 1 37 ? -6.677 -7.838 -9.186 1.00 22.41 37 VAL A C 8
ATOM 18573 O O . VAL A 1 37 ? -6.243 -8.988 -9.266 1.00 30.31 37 VAL A O 8
ATOM 18586 N N . ILE A 1 38 ? -7.932 -7.520 -9.492 1.00 50.12 38 ILE A N 8
ATOM 18587 C CA . ILE A 1 38 ? -8.899 -8.530 -9.905 1.00 14.53 38 ILE A CA 8
ATOM 18588 C C . ILE A 1 38 ? -9.495 -8.220 -11.273 1.00 54.04 38 ILE A C 8
ATOM 18589 O O . ILE A 1 38 ? -9.512 -7.067 -11.715 1.00 11.23 38 ILE A O 8
ATOM 18605 N N . VAL A 1 39 ? -9.975 -9.263 -11.933 1.00 71.33 39 VAL A N 8
ATOM 18606 C CA . VAL A 1 39 ? -10.721 -9.122 -13.171 1.00 22.22 39 VAL A CA 8
ATOM 18607 C C . VAL A 1 39 ? -12.189 -8.839 -12.862 1.00 24.40 39 VAL A C 8
ATOM 18608 O O . VAL A 1 39 ? -12.913 -9.706 -12.363 1.00 62.22 39 VAL A O 8
ATOM 18621 N N . GLU A 1 40 ? -12.619 -7.617 -13.136 1.00 32.05 40 GLU A N 8
ATOM 18622 C CA . GLU A 1 40 ? -13.984 -7.217 -12.832 1.00 35.23 40 GLU A CA 8
ATOM 18623 C C . GLU A 1 40 ? -14.828 -7.129 -14.098 1.00 21.10 40 GLU A C 8
ATOM 18624 O O . GLU A 1 40 ? -16.001 -7.509 -14.103 1.00 33.23 40 GLU A O 8
ATOM 18636 N N . ALA A 1 41 ? -14.235 -6.639 -15.176 1.00 32.11 41 ALA A N 8
ATOM 18637 C CA . ALA A 1 41 ? -14.988 -6.403 -16.393 1.00 52.42 41 ALA A CA 8
ATOM 18638 C C . ALA A 1 41 ? -14.252 -6.914 -17.620 1.00 41.12 41 ALA A C 8
ATOM 18639 O O . ALA A 1 41 ? -13.078 -6.612 -17.829 1.00 21.31 41 ALA A O 8
ATOM 18646 N N . ALA A 1 42 ? -14.954 -7.714 -18.405 1.00 31.45 42 ALA A N 8
ATOM 18647 C CA . ALA A 1 42 ? -14.477 -8.140 -19.708 1.00 31.23 42 ALA A CA 8
ATOM 18648 C C . ALA A 1 42 ? -15.503 -7.750 -20.760 1.00 14.21 42 ALA A C 8
ATOM 18649 O O . ALA A 1 42 ? -16.486 -8.460 -20.977 1.00 30.03 42 ALA A O 8
ATOM 18656 N N . VAL A 1 43 ? -15.290 -6.605 -21.388 1.00 72.02 43 VAL A N 8
ATOM 18657 C CA . VAL A 1 43 ? -16.277 -6.037 -22.294 1.00 23.14 43 VAL A CA 8
ATOM 18658 C C . VAL A 1 43 ? -15.603 -5.244 -23.412 1.00 10.32 43 VAL A C 8
ATOM 18659 O O . VAL A 1 43 ? -14.655 -4.503 -23.173 1.00 63.04 43 VAL A O 8
ATOM 18672 N N . THR A 1 44 ? -16.066 -5.440 -24.639 1.00 53.34 44 THR A N 8
ATOM 18673 C CA . THR A 1 44 ? -15.583 -4.660 -25.765 1.00 1.12 44 THR A CA 8
ATOM 18674 C C . THR A 1 44 ? -16.567 -3.548 -26.057 1.00 44.41 44 THR A C 8
ATOM 18675 O O . THR A 1 44 ? -17.731 -3.623 -25.655 1.00 31.20 44 THR A O 8
ATOM 18686 N N . GLN A 1 45 ? -16.116 -2.524 -26.757 1.00 42.23 45 GLN A N 8
ATOM 18687 C CA . GLN A 1 45 ? -16.982 -1.415 -27.081 1.00 31.20 45 GLN A CA 8
ATOM 18688 C C . GLN A 1 45 ? -18.070 -1.869 -28.054 1.00 50.11 45 GLN A C 8
ATOM 18689 O O . GLN A 1 45 ? -19.172 -1.321 -28.080 1.00 32.11 45 GLN A O 8
ATOM 18703 N N . ASP A 1 46 ? -17.751 -2.902 -28.826 1.00 15.23 46 ASP A N 8
ATOM 18704 C CA . ASP A 1 46 ? -18.681 -3.475 -29.796 1.00 2.25 46 ASP A CA 8
ATOM 18705 C C . ASP A 1 46 ? -19.998 -3.876 -29.134 1.00 3.11 46 ASP A C 8
ATOM 18706 O O . ASP A 1 46 ? -21.074 -3.456 -29.564 1.00 51.35 46 ASP A O 8
ATOM 18715 N N . GLN A 1 47 ? -19.900 -4.652 -28.061 1.00 2.14 47 GLN A N 8
ATOM 18716 C CA . GLN A 1 47 ? -21.077 -5.238 -27.426 1.00 31.44 47 GLN A CA 8
ATOM 18717 C C . GLN A 1 47 ? -21.865 -4.207 -26.619 1.00 10.15 47 GLN A C 8
ATOM 18718 O O . GLN A 1 47 ? -23.034 -4.430 -26.300 1.00 32.12 47 GLN A O 8
ATOM 18732 N N . LEU A 1 48 ? -21.240 -3.079 -26.291 1.00 71.13 48 LEU A N 8
ATOM 18733 C CA . LEU A 1 48 ? -21.910 -2.066 -25.483 1.00 34.34 48 LEU A CA 8
ATOM 18734 C C . LEU A 1 48 ? -22.629 -1.040 -26.356 1.00 11.15 48 LEU A C 8
ATOM 18735 O O . LEU A 1 48 ? -23.461 -0.277 -25.864 1.00 63.15 48 LEU A O 8
ATOM 18751 N N . GLY A 1 49 ? -22.319 -1.030 -27.648 1.00 44.23 49 GLY A N 8
ATOM 18752 C CA . GLY A 1 49 ? -23.042 -0.167 -28.564 1.00 75.33 49 GLY A CA 8
ATOM 18753 C C . GLY A 1 49 ? -22.138 0.696 -29.427 1.00 73.21 49 GLY A C 8
ATOM 18754 O O . GLY A 1 49 ? -22.450 1.859 -29.686 1.00 33.55 49 GLY A O 8
ATOM 18758 N N . ILE A 1 50 ? -21.020 0.135 -29.872 1.00 33.54 50 ILE A N 8
ATOM 18759 C CA . ILE A 1 50 ? -20.101 0.844 -30.758 1.00 25.40 50 ILE A CA 8
ATOM 18760 C C . ILE A 1 50 ? -19.928 0.040 -32.051 1.00 60.14 50 ILE A C 8
ATOM 18761 O O . ILE A 1 50 ? -20.215 -1.158 -32.073 1.00 11.14 50 ILE A O 8
ATOM 18777 N N . THR A 1 51 ? -19.482 0.694 -33.121 1.00 73.53 51 THR A N 8
ATOM 18778 C CA . THR A 1 51 ? -19.413 0.063 -34.435 1.00 21.22 51 THR A CA 8
ATOM 18779 C C . THR A 1 51 ? -18.389 -1.081 -34.477 1.00 62.33 51 THR A C 8
ATOM 18780 O O . THR A 1 51 ? -18.777 -2.248 -34.510 1.00 1.22 51 THR A O 8
ATOM 18791 N N . GLY A 1 52 ? -17.093 -0.764 -34.474 1.00 54.54 52 GLY A N 8
ATOM 18792 C CA . GLY A 1 52 ? -16.099 -1.823 -34.539 1.00 45.44 52 GLY A CA 8
ATOM 18793 C C . GLY A 1 52 ? -14.665 -1.355 -34.337 1.00 73.25 52 GLY A C 8
ATOM 18794 O O . GLY A 1 52 ? -14.273 -0.995 -33.228 1.00 34.23 52 GLY A O 8
ATOM 18798 N N . ASP A 1 53 ? -13.895 -1.366 -35.425 1.00 64.02 53 ASP A N 8
ATOM 18799 C CA . ASP A 1 53 ? -12.444 -1.146 -35.383 1.00 43.11 53 ASP A CA 8
ATOM 18800 C C . ASP A 1 53 ? -12.079 0.217 -34.804 1.00 30.02 53 ASP A C 8
ATOM 18801 O O . ASP A 1 53 ? -12.693 1.228 -35.146 1.00 22.24 53 ASP A O 8
ATOM 18810 N N . ASP A 1 54 ? -11.043 0.227 -33.963 1.00 2.33 54 ASP A N 8
ATOM 18811 C CA . ASP A 1 54 ? -10.621 1.424 -33.220 1.00 40.44 54 ASP A CA 8
ATOM 18812 C C . ASP A 1 54 ? -10.479 2.658 -34.110 1.00 62.05 54 ASP A C 8
ATOM 18813 O O . ASP A 1 54 ? -11.164 3.663 -33.900 1.00 54.14 54 ASP A O 8
ATOM 18822 N N . TYR A 1 55 ? -9.569 2.612 -35.071 1.00 23.04 55 TYR A N 8
ATOM 18823 C CA . TYR A 1 55 ? -9.385 3.737 -35.982 1.00 42.52 55 TYR A CA 8
ATOM 18824 C C . TYR A 1 55 ? -9.621 3.303 -37.422 1.00 75.02 55 TYR A C 8
ATOM 18825 O O . TYR A 1 55 ? -9.954 4.120 -38.277 1.00 53.10 55 TYR A O 8
ATOM 18843 N N . ASP A 1 56 ? -9.464 2.008 -37.678 1.00 54.01 56 ASP A N 8
ATOM 18844 C CA . ASP A 1 56 ? -9.706 1.452 -39.010 1.00 52.14 56 ASP A CA 8
ATOM 18845 C C . ASP A 1 56 ? -11.173 1.638 -39.398 1.00 55.44 56 ASP A C 8
ATOM 18846 O O . ASP A 1 56 ? -11.513 1.751 -40.574 1.00 35.02 56 ASP A O 8
ATOM 18855 N N . ASP A 1 57 ? -12.031 1.673 -38.386 1.00 41.30 57 ASP A N 8
ATOM 18856 C CA . ASP A 1 57 ? -13.453 1.941 -38.575 1.00 22.33 57 ASP A CA 8
ATOM 18857 C C . ASP A 1 57 ? -13.848 3.212 -37.823 1.00 62.21 57 ASP A C 8
ATOM 18858 O O . ASP A 1 57 ? -14.838 3.862 -38.158 1.00 14.20 57 ASP A O 8
ATOM 18867 N N . SER A 1 58 ? -13.029 3.565 -36.824 1.00 13.14 58 SER A N 8
ATOM 18868 C CA . SER A 1 58 ? -13.260 4.714 -35.943 1.00 12.42 58 SER A CA 8
ATOM 18869 C C . SER A 1 58 ? -14.341 4.407 -34.911 1.00 35.23 58 SER A C 8
ATOM 18870 O O . SER A 1 58 ? -15.536 4.542 -35.174 1.00 4.03 58 SER A O 8
ATOM 18878 N N . SER A 1 59 ? -13.903 3.968 -33.737 1.00 34.21 59 SER A N 8
ATOM 18879 C CA . SER A 1 59 ? -14.816 3.605 -32.664 1.00 13.31 59 SER A CA 8
ATOM 18880 C C . SER A 1 59 ? -14.372 4.171 -31.312 1.00 42.04 59 SER A C 8
ATOM 18881 O O . SER A 1 59 ? -15.182 4.283 -30.390 1.00 33.50 59 SER A O 8
ATOM 18889 N N . LYS A 1 60 ? -13.088 4.542 -31.205 1.00 13.13 60 LYS A N 8
ATOM 18890 C CA . LYS A 1 60 ? -12.524 5.082 -29.956 1.00 12.21 60 LYS A CA 8
ATOM 18891 C C . LYS A 1 60 ? -13.364 6.237 -29.415 1.00 4.32 60 LYS A C 8
ATOM 18892 O O . LYS A 1 60 ? -13.242 6.600 -28.249 1.00 70.23 60 LYS A O 8
ATOM 18911 N N . ALA A 1 61 ? -14.149 6.860 -30.296 1.00 1.44 61 ALA A N 8
ATOM 18912 C CA . ALA A 1 61 ? -15.092 7.912 -29.917 1.00 73.35 61 ALA A CA 8
ATOM 18913 C C . ALA A 1 61 ? -15.855 7.569 -28.631 1.00 73.45 61 ALA A C 8
ATOM 18914 O O . ALA A 1 61 ? -16.286 8.464 -27.904 1.00 15.02 61 ALA A O 8
ATOM 18921 N N . ALA A 1 62 ? -16.011 6.274 -28.358 1.00 21.03 62 ALA A N 8
ATOM 18922 C CA . ALA A 1 62 ? -16.639 5.800 -27.132 1.00 54.35 62 ALA A CA 8
ATOM 18923 C C . ALA A 1 62 ? -15.949 6.364 -25.889 1.00 72.42 62 ALA A C 8
ATOM 18924 O O . ALA A 1 62 ? -16.596 6.637 -24.882 1.00 72.30 62 ALA A O 8
ATOM 18931 N N . PHE A 1 63 ? -14.636 6.563 -25.966 1.00 22.51 63 PHE A N 8
ATOM 18932 C CA . PHE A 1 63 ? -13.878 7.050 -24.817 1.00 71.03 63 PHE A CA 8
ATOM 18933 C C . PHE A 1 63 ? -14.309 8.457 -24.425 1.00 31.52 63 PHE A C 8
ATOM 18934 O O . PHE A 1 63 ? -14.192 8.842 -23.266 1.00 54.41 63 PHE A O 8
ATOM 18951 N N . ASP A 1 64 ? -14.842 9.208 -25.384 1.00 42.13 64 ASP A N 8
ATOM 18952 C CA . ASP A 1 64 ? -15.286 10.579 -25.133 1.00 63.31 64 ASP A CA 8
ATOM 18953 C C . ASP A 1 64 ? -16.370 10.620 -24.057 1.00 63.41 64 ASP A C 8
ATOM 18954 O O . ASP A 1 64 ? -16.415 11.540 -23.240 1.00 23.43 64 ASP A O 8
ATOM 18963 N N . LYS A 1 65 ? -17.243 9.624 -24.060 1.00 23.05 65 LYS A N 8
ATOM 18964 C CA . LYS A 1 65 ? -18.291 9.537 -23.052 1.00 40.34 65 LYS A CA 8
ATOM 18965 C C . LYS A 1 65 ? -17.796 8.791 -21.813 1.00 43.35 65 LYS A C 8
ATOM 18966 O O . LYS A 1 65 ? -18.216 9.083 -20.696 1.00 42.43 65 LYS A O 8
ATOM 18985 N N . PHE A 1 66 ? -16.874 7.851 -22.010 1.00 33.35 66 PHE A N 8
ATOM 18986 C CA . PHE A 1 66 ? -16.367 7.038 -20.906 1.00 23.30 66 PHE A CA 8
ATOM 18987 C C . PHE A 1 66 ? -15.456 7.836 -19.976 1.00 43.13 66 PHE A C 8
ATOM 18988 O O . PHE A 1 66 ? -15.478 7.630 -18.764 1.00 65.05 66 PHE A O 8
ATOM 19005 N N . VAL A 1 67 ? -14.663 8.749 -20.530 1.00 31.42 67 VAL A N 8
ATOM 19006 C CA . VAL A 1 67 ? -13.785 9.574 -19.704 1.00 63.23 67 VAL A CA 8
ATOM 19007 C C . VAL A 1 67 ? -14.600 10.393 -18.707 1.00 33.22 67 VAL A C 8
ATOM 19008 O O . VAL A 1 67 ? -14.207 10.559 -17.555 1.00 52.24 67 VAL A O 8
ATOM 19021 N N . GLU A 1 68 ? -15.760 10.864 -19.150 1.00 53.40 68 GLU A N 8
ATOM 19022 C CA . GLU A 1 68 ? -16.629 11.665 -18.304 1.00 1.44 68 GLU A CA 8
ATOM 19023 C C . GLU A 1 68 ? -17.405 10.769 -17.352 1.00 21.33 68 GLU A C 8
ATOM 19024 O O . GLU A 1 68 ? -17.656 11.141 -16.209 1.00 12.14 68 GLU A O 8
ATOM 19036 N N . ASP A 1 69 ? -17.770 9.586 -17.832 1.00 11.43 69 ASP A N 8
ATOM 19037 C CA . ASP A 1 69 ? -18.412 8.579 -16.993 1.00 72.22 69 ASP A CA 8
ATOM 19038 C C . ASP A 1 69 ? -17.563 8.328 -15.755 1.00 5.21 69 ASP A C 8
ATOM 19039 O O . ASP A 1 69 ? -18.038 8.442 -14.625 1.00 61.25 69 ASP A O 8
ATOM 19048 N N . VAL A 1 70 ? -16.291 8.036 -15.989 1.00 23.11 70 VAL A N 8
ATOM 19049 C CA . VAL A 1 70 ? -15.359 7.712 -14.921 1.00 14.22 70 VAL A CA 8
ATOM 19050 C C . VAL A 1 70 ? -15.106 8.904 -13.998 1.00 60.14 70 VAL A C 8
ATOM 19051 O O . VAL A 1 70 ? -15.125 8.756 -12.774 1.00 12.02 70 VAL A O 8
ATOM 19064 N N . LYS A 1 71 ? -14.889 10.088 -14.569 1.00 1.13 71 LYS A N 8
ATOM 19065 C CA . LYS A 1 71 ? -14.495 11.241 -13.761 1.00 72.00 71 LYS A CA 8
ATOM 19066 C C . LYS A 1 71 ? -15.662 11.790 -12.937 1.00 20.31 71 LYS A C 8
ATOM 19067 O O . LYS A 1 71 ? -15.450 12.472 -11.937 1.00 2.44 71 LYS A O 8
ATOM 19086 N N . SER A 1 72 ? -16.889 11.486 -13.340 1.00 21.23 72 SER A N 8
ATOM 19087 C CA . SER A 1 72 ? -18.055 11.898 -12.569 1.00 55.23 72 SER A CA 8
ATOM 19088 C C . SER A 1 72 ? -18.200 11.059 -11.300 1.00 51.35 72 SER A C 8
ATOM 19089 O O . SER A 1 72 ? -18.441 11.595 -10.219 1.00 30.23 72 SER A O 8
ATOM 19097 N N . ARG A 1 73 ? -18.026 9.746 -11.426 1.00 15.01 73 ARG A N 8
ATOM 19098 C CA . ARG A 1 73 ? -18.218 8.845 -10.290 1.00 74.31 73 ARG A CA 8
ATOM 19099 C C . ARG A 1 73 ? -16.974 8.745 -9.410 1.00 14.54 73 ARG A C 8
ATOM 19100 O O . ARG A 1 73 ? -17.013 8.130 -8.345 1.00 43.25 73 ARG A O 8
ATOM 19121 N N . THR A 1 74 ? -15.877 9.348 -9.844 1.00 23.03 74 THR A N 8
ATOM 19122 C CA . THR A 1 74 ? -14.683 9.416 -9.015 1.00 11.03 74 THR A CA 8
ATOM 19123 C C . THR A 1 74 ? -14.723 10.657 -8.124 1.00 12.35 74 THR A C 8
ATOM 19124 O O . THR A 1 74 ? -13.930 10.789 -7.184 1.00 74.25 74 THR A O 8
ATOM 19135 N N . ASP A 1 75 ? -15.664 11.554 -8.443 1.00 2.32 75 ASP A N 8
ATOM 19136 C CA . ASP A 1 75 ? -15.957 12.754 -7.648 1.00 52.12 75 ASP A CA 8
ATOM 19137 C C . ASP A 1 75 ? -14.781 13.734 -7.623 1.00 63.34 75 ASP A C 8
ATOM 19138 O O . ASP A 1 75 ? -14.763 14.716 -8.369 1.00 55.13 75 ASP A O 8
ATOM 19147 N N . ASN A 1 76 ? -13.811 13.469 -6.763 1.00 72.04 76 ASN A N 8
ATOM 19148 C CA . ASN A 1 76 ? -12.639 14.329 -6.634 1.00 24.42 76 ASN A CA 8
ATOM 19149 C C . ASN A 1 76 ? -11.454 13.529 -6.110 1.00 13.04 76 ASN A C 8
ATOM 19150 O O . ASN A 1 76 ? -10.310 13.781 -6.488 1.00 4.43 76 ASN A O 8
ATOM 19161 N N . LEU A 1 77 ? -11.736 12.554 -5.245 1.00 63.11 77 LEU A N 8
ATOM 19162 C CA . LEU A 1 77 ? -10.692 11.684 -4.706 1.00 44.04 77 LEU A CA 8
ATOM 19163 C C . LEU A 1 77 ? -10.000 10.920 -5.830 1.00 50.23 77 LEU A C 8
ATOM 19164 O O . LEU A 1 77 ? -8.823 10.578 -5.721 1.00 44.10 77 LEU A O 8
ATOM 19180 N N . THR A 1 78 ? -10.753 10.671 -6.901 1.00 13.51 78 THR A N 8
ATOM 19181 C CA . THR A 1 78 ? -10.225 10.084 -8.130 1.00 3.23 78 THR A CA 8
ATOM 19182 C C . THR A 1 78 ? -9.639 8.687 -7.909 1.00 54.44 78 THR A C 8
ATOM 19183 O O . THR A 1 78 ? -8.476 8.529 -7.527 1.00 50.22 78 THR A O 8
ATOM 19194 N N . ASP A 1 79 ? -10.460 7.674 -8.146 1.00 21.24 79 ASP A N 8
ATOM 19195 C CA . ASP A 1 79 ? -10.002 6.296 -8.066 1.00 72.41 79 ASP A CA 8
ATOM 19196 C C . ASP A 1 79 ? -9.268 5.944 -9.354 1.00 22.21 79 ASP A C 8
ATOM 19197 O O . ASP A 1 79 ? -9.618 6.438 -10.429 1.00 0.54 79 ASP A O 8
ATOM 19206 N N . CYS A 1 80 ? -8.258 5.101 -9.254 1.00 30.33 80 CYS A N 8
ATOM 19207 C CA . CYS A 1 80 ? -7.417 4.790 -10.398 1.00 11.33 80 CYS A CA 8
ATOM 19208 C C . CYS A 1 80 ? -7.957 3.580 -11.149 1.00 53.11 80 CYS A C 8
ATOM 19209 O O . CYS A 1 80 ? -8.614 2.717 -10.567 1.00 75.22 80 CYS A O 8
ATOM 19217 N N . ARG A 1 81 ? -7.696 3.523 -12.446 1.00 74.23 81 ARG A N 8
ATOM 19218 C CA . ARG A 1 81 ? -8.170 2.422 -13.271 1.00 54.31 81 ARG A CA 8
ATOM 19219 C C . ARG A 1 81 ? -7.006 1.793 -14.024 1.00 42.41 81 ARG A C 8
ATOM 19220 O O . ARG A 1 81 ? -6.061 2.485 -14.408 1.00 61.21 81 ARG A O 8
ATOM 19241 N N . TYR A 1 82 ? -7.074 0.488 -14.225 1.00 54.10 82 TYR A N 8
ATOM 19242 C CA . TYR A 1 82 ? -6.113 -0.205 -15.065 1.00 51.42 82 TYR A CA 8
ATOM 19243 C C . TYR A 1 82 ? -6.876 -1.046 -16.073 1.00 0.13 82 TYR A C 8
ATOM 19244 O O . TYR A 1 82 ? -7.946 -1.565 -15.757 1.00 4.34 82 TYR A O 8
ATOM 19262 N N . ALA A 1 83 ? -6.349 -1.160 -17.282 1.00 23.31 83 ALA A N 8
ATOM 19263 C CA . ALA A 1 83 ? -6.998 -1.942 -18.321 1.00 31.30 83 ALA A CA 8
ATOM 19264 C C . ALA A 1 83 ? -6.035 -2.226 -19.464 1.00 3.20 83 ALA A C 8
ATOM 19265 O O . ALA A 1 83 ? -4.993 -1.584 -19.580 1.00 64.21 83 ALA A O 8
ATOM 19272 N N . VAL A 1 84 ? -6.378 -3.200 -20.293 1.00 32.41 84 VAL A N 8
ATOM 19273 C CA . VAL A 1 84 ? -5.570 -3.543 -21.454 1.00 71.42 84 VAL A CA 8
ATOM 19274 C C . VAL A 1 84 ? -6.451 -3.600 -22.697 1.00 32.02 84 VAL A C 8
ATOM 19275 O O . VAL A 1 84 ? -7.439 -4.331 -22.726 1.00 23.31 84 VAL A O 8
ATOM 19288 N N . PHE A 1 85 ? -6.098 -2.823 -23.711 1.00 54.33 85 PHE A N 8
ATOM 19289 C CA . PHE A 1 85 ? -6.888 -2.751 -24.937 1.00 25.33 85 PHE A CA 8
ATOM 19290 C C . PHE A 1 85 ? -5.987 -2.938 -26.148 1.00 4.43 85 PHE A C 8
ATOM 19291 O O . PHE A 1 85 ? -4.833 -2.512 -26.131 1.00 54.13 85 PHE A O 8
ATOM 19308 N N . ASP A 1 86 ? -6.508 -3.560 -27.195 1.00 64.21 86 ASP A N 8
ATOM 19309 C CA . ASP A 1 86 ? -5.800 -3.611 -28.469 1.00 41.13 86 ASP A CA 8
ATOM 19310 C C . ASP A 1 86 ? -6.394 -2.576 -29.417 1.00 22.20 86 ASP A C 8
ATOM 19311 O O . ASP A 1 86 ? -7.501 -2.755 -29.927 1.00 62.20 86 ASP A O 8
ATOM 19320 N N . PHE A 1 87 ? -5.692 -1.469 -29.605 1.00 42.01 87 PHE A N 8
ATOM 19321 C CA . PHE A 1 87 ? -6.161 -0.428 -30.506 1.00 21.34 87 PHE A CA 8
ATOM 19322 C C . PHE A 1 87 ? -5.601 -0.625 -31.908 1.00 51.41 87 PHE A C 8
ATOM 19323 O O . PHE A 1 87 ? -4.389 -0.525 -32.125 1.00 55.23 87 PHE A O 8
ATOM 19340 N N . LYS A 1 88 ? -6.485 -0.921 -32.849 1.00 24.52 88 LYS A N 8
ATOM 19341 C CA . LYS A 1 88 ? -6.102 -1.016 -34.247 1.00 63.33 88 LYS A CA 8
ATOM 19342 C C . LYS A 1 88 ? -6.280 0.340 -34.918 1.00 61.31 88 LYS A C 8
ATOM 19343 O O . LYS A 1 88 ? -7.407 0.783 -35.166 1.00 24.12 88 LYS A O 8
ATOM 19362 N N . PHE A 1 89 ? -5.174 0.986 -35.230 1.00 13.54 89 PHE A N 8
ATOM 19363 C CA . PHE A 1 89 ? -5.217 2.308 -35.832 1.00 31.15 89 PHE A CA 8
ATOM 19364 C C . PHE A 1 89 ? -4.371 2.339 -37.095 1.00 34.53 89 PHE A C 8
ATOM 19365 O O . PHE A 1 89 ? -3.728 1.349 -37.447 1.00 1.01 89 PHE A O 8
ATOM 19382 N N . THR A 1 90 ? -4.372 3.471 -37.774 1.00 71.04 90 THR A N 8
ATOM 19383 C CA . THR A 1 90 ? -3.561 3.643 -38.959 1.00 33.25 90 THR A CA 8
ATOM 19384 C C . THR A 1 90 ? -2.504 4.717 -38.719 1.00 2.14 90 THR A C 8
ATOM 19385 O O . THR A 1 90 ? -2.820 5.842 -38.334 1.00 42.32 90 THR A O 8
ATOM 19396 N N . CYS A 1 91 ? -1.246 4.353 -38.902 1.00 14.34 91 CYS A N 8
ATOM 19397 C CA . CYS A 1 91 ? -0.152 5.282 -38.682 1.00 54.33 91 CYS A CA 8
ATOM 19398 C C . CYS A 1 91 ? 0.284 5.906 -40.002 1.00 52.52 91 CYS A C 8
ATOM 19399 O O . CYS A 1 91 ? 0.336 5.228 -41.031 1.00 44.41 91 CYS A O 8
ATOM 19407 N N . SER A 1 92 ? 0.571 7.199 -39.973 1.00 71.20 92 SER A N 8
ATOM 19408 C CA . SER A 1 92 ? 1.009 7.910 -41.162 1.00 24.41 92 SER A CA 8
ATOM 19409 C C . SER A 1 92 ? 2.438 7.520 -41.531 1.00 21.12 92 SER A C 8
ATOM 19410 O O . SER A 1 92 ? 3.395 7.982 -40.909 1.00 45.00 92 SER A O 8
ATOM 19418 N N . ARG A 1 93 ? 2.576 6.653 -42.525 1.00 42.30 93 ARG A N 8
ATOM 19419 C CA . ARG A 1 93 ? 3.889 6.263 -43.009 1.00 15.13 93 ARG A CA 8
ATOM 19420 C C . ARG A 1 93 ? 4.409 7.327 -43.966 1.00 12.13 93 ARG A C 8
ATOM 19421 O O . ARG A 1 93 ? 3.783 7.601 -44.989 1.00 62.44 93 ARG A O 8
ATOM 19442 N N . VAL A 1 94 ? 5.535 7.940 -43.614 1.00 73.22 94 VAL A N 8
ATOM 19443 C CA . VAL A 1 94 ? 6.093 9.042 -44.395 1.00 12.13 94 VAL A CA 8
ATOM 19444 C C . VAL A 1 94 ? 6.400 8.604 -45.822 1.00 1.52 94 VAL A C 8
ATOM 19445 O O . VAL A 1 94 ? 7.265 7.755 -46.052 1.00 64.44 94 VAL A O 8
ATOM 19458 N N . GLY A 1 95 ? 5.666 9.168 -46.770 1.00 74.42 95 GLY A N 8
ATOM 19459 C CA . GLY A 1 95 ? 5.871 8.846 -48.168 1.00 30.52 95 GLY A CA 8
ATOM 19460 C C . GLY A 1 95 ? 4.884 7.812 -48.663 1.00 43.03 95 GLY A C 8
ATOM 19461 O O . GLY A 1 95 ? 4.817 7.519 -49.857 1.00 70.42 95 GLY A O 8
ATOM 19465 N N . ALA A 1 96 ? 4.108 7.265 -47.745 1.00 34.15 96 ALA A N 8
ATOM 19466 C CA . ALA A 1 96 ? 3.154 6.223 -48.074 1.00 71.32 96 ALA A CA 8
ATOM 19467 C C . ALA A 1 96 ? 1.799 6.527 -47.451 1.00 15.15 96 ALA A C 8
ATOM 19468 O O . ALA A 1 96 ? 1.516 7.668 -47.080 1.00 51.10 96 ALA A O 8
ATOM 19475 N N . GLY A 1 97 ? 0.965 5.508 -47.340 1.00 74.23 97 GLY A N 8
ATOM 19476 C CA . GLY A 1 97 ? -0.363 5.693 -46.803 1.00 54.41 97 GLY A CA 8
ATOM 19477 C C . GLY A 1 97 ? -0.461 5.307 -45.343 1.00 64.40 97 GLY A C 8
ATOM 19478 O O . GLY A 1 97 ? 0.554 5.168 -44.656 1.00 10.13 97 GLY A O 8
ATOM 19482 N N . THR A 1 98 ? -1.683 5.134 -44.872 1.00 42.20 98 THR A N 8
ATOM 19483 C CA . THR A 1 98 ? -1.926 4.772 -43.491 1.00 51.23 98 THR A CA 8
ATOM 19484 C C . THR A 1 98 ? -1.605 3.300 -43.245 1.00 23.55 98 THR A C 8
ATOM 19485 O O . THR A 1 98 ? -2.207 2.406 -43.844 1.00 12.41 98 THR A O 8
ATOM 19496 N N . SER A 1 99 ? -0.642 3.051 -42.374 1.00 12.21 99 SER A N 8
ATOM 19497 C CA . SER A 1 99 ? -0.254 1.694 -42.038 1.00 23.12 99 SER A CA 8
ATOM 19498 C C . SER A 1 99 ? -1.141 1.154 -40.923 1.00 54.54 99 SER A C 8
ATOM 19499 O O . SER A 1 99 ? -1.240 1.761 -39.857 1.00 30.24 99 SER A O 8
ATOM 19507 N N . LYS A 1 100 ? -1.790 0.025 -41.176 1.00 22.23 100 LYS A N 8
ATOM 19508 C CA . LYS A 1 100 ? -2.663 -0.591 -40.188 1.00 24.23 100 LYS A CA 8
ATOM 19509 C C . LYS A 1 100 ? -1.839 -1.216 -39.082 1.00 41.44 100 LYS A C 8
ATOM 19510 O O . LYS A 1 100 ? -1.146 -2.211 -39.289 1.00 24.15 100 LYS A O 8
ATOM 19529 N N . MET A 1 101 ? -1.910 -0.613 -37.916 1.00 51.12 101 MET A N 8
ATOM 19530 C CA . MET A 1 101 ? -1.141 -1.070 -36.773 1.00 60.12 101 MET A CA 8
ATOM 19531 C C . MET A 1 101 ? -2.059 -1.514 -35.649 1.00 4.45 101 MET A C 8
ATOM 19532 O O . MET A 1 101 ? -2.706 -0.695 -35.000 1.00 71.34 101 MET A O 8
ATOM 19546 N N . ASP A 1 102 ? -2.121 -2.814 -35.449 1.00 71.44 102 ASP A N 8
ATOM 19547 C CA . ASP A 1 102 ? -2.830 -3.390 -34.320 1.00 54.21 102 ASP A CA 8
ATOM 19548 C C . ASP A 1 102 ? -1.838 -3.649 -33.196 1.00 53.33 102 ASP A C 8
ATOM 19549 O O . ASP A 1 102 ? -0.785 -4.252 -33.418 1.00 53.31 102 ASP A O 8
ATOM 19558 N N . LYS A 1 103 ? -2.138 -3.170 -32.001 1.00 32.13 103 LYS A N 8
ATOM 19559 C CA . LYS A 1 103 ? -1.209 -3.318 -30.896 1.00 22.42 103 LYS A CA 8
ATOM 19560 C C . LYS A 1 103 ? -1.919 -3.215 -29.556 1.00 74.15 103 LYS A C 8
ATOM 19561 O O . LYS A 1 103 ? -2.404 -2.148 -29.173 1.00 15.42 103 LYS A O 8
ATOM 19580 N N . ILE A 1 104 ? -1.986 -4.339 -28.862 1.00 41.13 104 ILE A N 8
ATOM 19581 C CA . ILE A 1 104 ? -2.554 -4.390 -27.530 1.00 53.21 104 ILE A CA 8
ATOM 19582 C C . ILE A 1 104 ? -1.618 -3.704 -26.531 1.00 51.40 104 ILE A C 8
ATOM 19583 O O . ILE A 1 104 ? -0.426 -4.016 -26.448 1.00 60.24 104 ILE A O 8
ATOM 19599 N N . ILE A 1 105 ? -2.150 -2.736 -25.803 1.00 13.42 105 ILE A N 8
ATOM 19600 C CA . ILE A 1 105 ? -1.342 -1.945 -24.892 1.00 71.23 105 ILE A CA 8
ATOM 19601 C C . ILE A 1 105 ? -1.971 -1.850 -23.512 1.00 1.24 105 ILE A C 8
ATOM 19602 O O . ILE A 1 105 ? -3.180 -2.033 -23.347 1.00 63.10 105 ILE A O 8
ATOM 19618 N N . PHE A 1 106 ? -1.129 -1.569 -22.530 1.00 34.30 106 PHE A N 8
ATOM 19619 C CA . PHE A 1 106 ? -1.548 -1.482 -21.146 1.00 41.40 106 PHE A CA 8
ATOM 19620 C C . PHE A 1 106 ? -1.835 -0.040 -20.742 1.00 71.44 106 PHE A C 8
ATOM 19621 O O . PHE A 1 106 ? -1.017 0.859 -20.952 1.00 34.10 106 PHE A O 8
ATOM 19638 N N . LEU A 1 107 ? -3.005 0.162 -20.163 1.00 31.24 107 LEU A N 8
ATOM 19639 C CA . LEU A 1 107 ? -3.443 1.477 -19.729 1.00 14.41 107 LEU A CA 8
ATOM 19640 C C . LEU A 1 107 ? -3.316 1.614 -18.213 1.00 54.24 107 LEU A C 8
ATOM 19641 O O . LEU A 1 107 ? -3.980 0.903 -17.457 1.00 52.01 107 LEU A O 8
ATOM 19657 N N . GLN A 1 108 ? -2.436 2.507 -17.782 1.00 73.13 108 GLN A N 8
ATOM 19658 C CA . GLN A 1 108 ? -2.285 2.826 -16.368 1.00 23.51 108 GLN A CA 8
ATOM 19659 C C . GLN A 1 108 ? -2.791 4.239 -16.088 1.00 53.30 108 GLN A C 8
ATOM 19660 O O . GLN A 1 108 ? -2.168 5.222 -16.494 1.00 62.55 108 GLN A O 8
ATOM 19674 N N . ILE A 1 109 ? -3.933 4.345 -15.421 1.00 51.42 109 ILE A N 8
ATOM 19675 C CA . ILE A 1 109 ? -4.428 5.643 -14.990 1.00 35.24 109 ILE A CA 8
ATOM 19676 C C . ILE A 1 109 ? -3.841 5.989 -13.629 1.00 2.30 109 ILE A C 8
ATOM 19677 O O . ILE A 1 109 ? -4.228 5.418 -12.607 1.00 3.11 109 ILE A O 8
ATOM 19693 N N . CYS A 1 110 ? -2.890 6.907 -13.626 1.00 52.51 110 CYS A N 8
ATOM 19694 C CA . CYS A 1 110 ? -2.226 7.313 -12.404 1.00 73.14 110 CYS A CA 8
ATOM 19695 C C . CYS A 1 110 ? -2.323 8.825 -12.238 1.00 40.33 110 CYS A C 8
ATOM 19696 O O . CYS A 1 110 ? -1.482 9.571 -12.739 1.00 41.13 110 CYS A O 8
ATOM 19704 N N . PRO A 1 111 ? -3.386 9.290 -11.571 1.00 22.10 111 PRO A N 8
ATOM 19705 C CA . PRO A 1 111 ? -3.596 10.714 -11.294 1.00 54.34 111 PRO A CA 8
ATOM 19706 C C . PRO A 1 111 ? -2.537 11.289 -10.355 1.00 24.34 111 PRO A C 8
ATOM 19707 O O . PRO A 1 111 ? -1.681 10.561 -9.842 1.00 71.34 111 PRO A O 8
ATOM 19718 N N . ASP A 1 112 ? -2.596 12.592 -10.129 1.00 50.30 112 ASP A N 8
ATOM 19719 C CA . ASP A 1 112 ? -1.680 13.247 -9.204 1.00 5.33 112 ASP A CA 8
ATOM 19720 C C . ASP A 1 112 ? -2.450 13.751 -7.993 1.00 35.31 112 ASP A C 8
ATOM 19721 O O . ASP A 1 112 ? -2.156 13.382 -6.854 1.00 62.25 112 ASP A O 8
ATOM 19730 N N . GLY A 1 113 ? -3.466 14.564 -8.253 1.00 74.32 113 GLY A N 8
ATOM 19731 C CA . GLY A 1 113 ? -4.311 15.072 -7.189 1.00 33.20 113 GLY A CA 8
ATOM 19732 C C . GLY A 1 113 ? -5.385 14.075 -6.817 1.00 34.42 113 GLY A C 8
ATOM 19733 O O . GLY A 1 113 ? -6.577 14.352 -6.936 1.00 13.44 113 GLY A O 8
ATOM 19737 N N . ALA A 1 114 ? -4.951 12.912 -6.367 1.00 71.32 114 ALA A N 8
ATOM 19738 C CA . ALA A 1 114 ? -5.844 11.812 -6.071 1.00 50.25 114 ALA A CA 8
ATOM 19739 C C . ALA A 1 114 ? -5.451 11.151 -4.767 1.00 75.55 114 ALA A C 8
ATOM 19740 O O . ALA A 1 114 ? -4.488 11.566 -4.119 1.00 33.01 114 ALA A O 8
ATOM 19747 N N . SER A 1 115 ? -6.211 10.142 -4.376 1.00 74.24 115 SER A N 8
ATOM 19748 C CA . SER A 1 115 ? -5.947 9.414 -3.141 1.00 51.00 115 SER A CA 8
ATOM 19749 C C . SER A 1 115 ? -4.658 8.603 -3.267 1.00 51.24 115 SER A C 8
ATOM 19750 O O . SER A 1 115 ? -4.681 7.439 -3.663 1.00 25.23 115 SER A O 8
ATOM 19758 N N . ILE A 1 116 ? -3.542 9.240 -2.926 1.00 12.32 116 ILE A N 8
ATOM 19759 C CA . ILE A 1 116 ? -2.213 8.661 -3.098 1.00 22.24 116 ILE A CA 8
ATOM 19760 C C . ILE A 1 116 ? -2.056 7.336 -2.353 1.00 22.14 116 ILE A C 8
ATOM 19761 O O . ILE A 1 116 ? -1.349 6.446 -2.819 1.00 71.12 116 ILE A O 8
ATOM 19777 N N . LYS A 1 117 ? -2.731 7.194 -1.220 1.00 12.03 117 LYS A N 8
ATOM 19778 C CA . LYS A 1 117 ? -2.624 5.977 -0.420 1.00 11.53 117 LYS A CA 8
ATOM 19779 C C . LYS A 1 117 ? -3.031 4.739 -1.220 1.00 32.25 117 LYS A C 8
ATOM 19780 O O . LYS A 1 117 ? -2.289 3.759 -1.267 1.00 62.03 117 LYS A O 8
ATOM 19799 N N . LYS A 1 118 ? -4.192 4.780 -1.863 1.00 5.34 118 LYS A N 8
ATOM 19800 C CA . LYS A 1 118 ? -4.613 3.656 -2.688 1.00 41.53 118 LYS A CA 8
ATOM 19801 C C . LYS A 1 118 ? -4.035 3.787 -4.096 1.00 5.34 118 LYS A C 8
ATOM 19802 O O . LYS A 1 118 ? -3.916 2.805 -4.824 1.00 4.34 118 LYS A O 8
ATOM 19821 N N . LYS A 1 119 ? -3.669 5.010 -4.463 1.00 1.51 119 LYS A N 8
ATOM 19822 C CA . LYS A 1 119 ? -3.041 5.283 -5.752 1.00 23.12 119 LYS A CA 8
ATOM 19823 C C . LYS A 1 119 ? -1.693 4.572 -5.821 1.00 40.42 119 LYS A C 8
ATOM 19824 O O . LYS A 1 119 ? -1.287 4.074 -6.870 1.00 15.21 119 LYS A O 8
ATOM 19843 N N . MET A 1 120 ? -1.015 4.530 -4.676 1.00 1.04 120 MET A N 8
ATOM 19844 C CA . MET A 1 120 ? 0.250 3.822 -4.536 1.00 43.01 120 MET A CA 8
ATOM 19845 C C . MET A 1 120 ? 0.029 2.329 -4.748 1.00 72.31 120 MET A C 8
ATOM 19846 O O . MET A 1 120 ? 0.857 1.644 -5.354 1.00 21.33 120 MET A O 8
ATOM 19860 N N . VAL A 1 121 ? -1.107 1.834 -4.265 1.00 44.54 121 VAL A N 8
ATOM 19861 C CA . VAL A 1 121 ? -1.477 0.442 -4.470 1.00 1.34 121 VAL A CA 8
ATOM 19862 C C . VAL A 1 121 ? -1.556 0.134 -5.962 1.00 10.22 121 VAL A C 8
ATOM 19863 O O . VAL A 1 121 ? -0.980 -0.846 -6.429 1.00 71.33 121 VAL A O 8
ATOM 19876 N N . TYR A 1 122 ? -2.247 0.996 -6.706 1.00 22.21 122 TYR A N 8
ATOM 19877 C CA . TYR A 1 122 ? -2.375 0.838 -8.152 1.00 11.31 122 TYR A CA 8
ATOM 19878 C C . TYR A 1 122 ? -1.016 0.931 -8.841 1.00 72.41 122 TYR A C 8
ATOM 19879 O O . TYR A 1 122 ? -0.723 0.155 -9.750 1.00 21.42 122 TYR A O 8
ATOM 19897 N N . ALA A 1 123 ? -0.188 1.873 -8.396 1.00 41.44 123 ALA A N 8
ATOM 19898 C CA . ALA A 1 123 ? 1.148 2.053 -8.959 1.00 54.04 123 ALA A CA 8
ATOM 19899 C C . ALA A 1 123 ? 1.988 0.792 -8.777 1.00 23.14 123 ALA A C 8
ATOM 19900 O O . ALA A 1 123 ? 2.774 0.420 -9.650 1.00 1.31 123 ALA A O 8
ATOM 19907 N N . SER A 1 124 ? 1.809 0.137 -7.641 1.00 12.34 124 SER A N 8
ATOM 19908 C CA . SER A 1 124 ? 2.495 -1.114 -7.361 1.00 21.21 124 SER A CA 8
ATOM 19909 C C . SER A 1 124 ? 1.861 -2.255 -8.158 1.00 75.42 124 SER A C 8
ATOM 19910 O O . SER A 1 124 ? 2.544 -3.182 -8.597 1.00 5.54 124 SER A O 8
ATOM 19918 N N . SER A 1 125 ? 0.552 -2.164 -8.361 1.00 60.41 125 SER A N 8
ATOM 19919 C CA . SER A 1 125 ? -0.188 -3.176 -9.101 1.00 24.12 125 SER A CA 8
ATOM 19920 C C . SER A 1 125 ? 0.202 -3.169 -10.573 1.00 43.55 125 SER A C 8
ATOM 19921 O O . SER A 1 125 ? 0.123 -4.196 -11.246 1.00 52.20 125 SER A O 8
ATOM 19929 N N . ALA A 1 126 ? 0.629 -2.007 -11.064 1.00 30.35 126 ALA A N 8
ATOM 19930 C CA . ALA A 1 126 ? 1.084 -1.872 -12.441 1.00 14.45 126 ALA A CA 8
ATOM 19931 C C . ALA A 1 126 ? 2.241 -2.823 -12.723 1.00 43.54 126 ALA A C 8
ATOM 19932 O O . ALA A 1 126 ? 2.364 -3.360 -13.824 1.00 3.14 126 ALA A O 8
ATOM 19939 N N . ALA A 1 127 ? 3.077 -3.041 -11.713 1.00 74.34 127 ALA A N 8
ATOM 19940 C CA . ALA A 1 127 ? 4.197 -3.964 -11.832 1.00 1.52 127 ALA A CA 8
ATOM 19941 C C . ALA A 1 127 ? 3.714 -5.408 -11.747 1.00 11.23 127 ALA A C 8
ATOM 19942 O O . ALA A 1 127 ? 4.127 -6.258 -12.535 1.00 52.41 127 ALA A O 8
ATOM 19949 N N . ALA A 1 128 ? 2.818 -5.671 -10.807 1.00 40.20 128 ALA A N 8
ATOM 19950 C CA . ALA A 1 128 ? 2.282 -7.013 -10.609 1.00 61.35 128 ALA A CA 8
ATOM 19951 C C . ALA A 1 128 ? 1.539 -7.502 -11.848 1.00 15.31 128 ALA A C 8
ATOM 19952 O O . ALA A 1 128 ? 1.764 -8.617 -12.322 1.00 41.30 128 ALA A O 8
ATOM 19959 N N . ILE A 1 129 ? 0.674 -6.650 -12.383 1.00 14.44 129 ILE A N 8
ATOM 19960 C CA . ILE A 1 129 ? -0.161 -7.014 -13.519 1.00 32.11 129 ILE A CA 8
ATOM 19961 C C . ILE A 1 129 ? 0.692 -7.268 -14.770 1.00 22.45 129 ILE A C 8
ATOM 19962 O O . ILE A 1 129 ? 0.440 -8.219 -15.512 1.00 42.22 129 ILE A O 8
ATOM 19978 N N . LYS A 1 130 ? 1.730 -6.454 -14.982 1.00 75.22 130 LYS A N 8
ATOM 19979 C CA . LYS A 1 130 ? 2.577 -6.618 -16.161 1.00 31.01 130 LYS A CA 8
ATOM 19980 C C . LYS A 1 130 ? 3.471 -7.845 -16.018 1.00 31.22 130 LYS A C 8
ATOM 19981 O O . LYS A 1 130 ? 3.873 -8.439 -17.010 1.00 11.23 130 LYS A O 8
ATOM 20000 N N . THR A 1 131 ? 3.778 -8.220 -14.783 1.00 50.41 131 THR A N 8
ATOM 20001 C CA . THR A 1 131 ? 4.585 -9.406 -14.534 1.00 64.04 131 THR A CA 8
ATOM 20002 C C . THR A 1 131 ? 3.755 -10.665 -14.775 1.00 52.10 131 THR A C 8
ATOM 20003 O O . THR A 1 131 ? 4.275 -11.697 -15.196 1.00 51.35 131 THR A O 8
ATOM 20014 N N . SER A 1 132 ? 2.455 -10.559 -14.527 1.00 71.43 132 SER A N 8
ATOM 20015 C CA . SER A 1 132 ? 1.543 -11.679 -14.702 1.00 73.22 132 SER A CA 8
ATOM 20016 C C . SER A 1 132 ? 1.385 -12.034 -16.180 1.00 61.34 132 SER A C 8
ATOM 20017 O O . SER A 1 132 ? 1.480 -13.203 -16.560 1.00 22.44 132 SER A O 8
ATOM 20025 N N . LEU A 1 133 ? 1.157 -11.028 -17.017 1.00 42.15 133 LEU A N 8
ATOM 20026 C CA . LEU A 1 133 ? 0.910 -11.279 -18.433 1.00 42.25 133 LEU A CA 8
ATOM 20027 C C . LEU A 1 133 ? 2.201 -11.231 -19.232 1.00 10.41 133 LEU A C 8
ATOM 20028 O O . LEU A 1 133 ? 2.338 -11.922 -20.243 1.00 51.25 133 LEU A O 8
ATOM 20044 N N . GLY A 1 134 ? 3.158 -10.451 -18.743 1.00 14.13 134 GLY A N 8
ATOM 20045 C CA . GLY A 1 134 ? 4.446 -10.328 -19.405 1.00 11.01 134 GLY A CA 8
ATOM 20046 C C . GLY A 1 134 ? 4.356 -9.628 -20.750 1.00 43.11 134 GLY A C 8
ATOM 20047 O O . GLY A 1 134 ? 4.611 -8.424 -20.851 1.00 64.41 134 GLY A O 8
ATOM 20051 N N . THR A 1 135 ? 3.954 -10.392 -21.764 1.00 25.52 135 THR A N 8
ATOM 20052 C CA . THR A 1 135 ? 3.903 -9.941 -23.155 1.00 3.14 135 THR A CA 8
ATOM 20053 C C . THR A 1 135 ? 5.276 -9.478 -23.669 1.00 55.41 135 THR A C 8
ATOM 20054 O O . THR A 1 135 ? 5.948 -10.204 -24.402 1.00 24.20 135 THR A O 8
ATOM 20065 N N . GLY A 1 136 ? 5.683 -8.273 -23.289 1.00 62.53 136 GLY A N 8
ATOM 20066 C CA . GLY A 1 136 ? 6.951 -7.728 -23.742 1.00 15.25 136 GLY A CA 8
ATOM 20067 C C . GLY A 1 136 ? 6.788 -6.815 -24.943 1.00 30.15 136 GLY A C 8
ATOM 20068 O O . GLY A 1 136 ? 7.542 -5.857 -25.114 1.00 50.15 136 GLY A O 8
ATOM 20072 N N . LYS A 1 137 ? 5.790 -7.101 -25.768 1.00 42.32 137 LYS A N 8
ATOM 20073 C CA . LYS A 1 137 ? 5.480 -6.265 -26.919 1.00 25.44 137 LYS A CA 8
ATOM 20074 C C . LYS A 1 137 ? 4.267 -5.400 -26.599 1.00 15.23 137 LYS A C 8
ATOM 20075 O O . LYS A 1 137 ? 3.167 -5.625 -27.105 1.00 33.42 137 LYS A O 8
ATOM 20094 N N . ILE A 1 138 ? 4.472 -4.431 -25.721 1.00 12.11 138 ILE A N 8
ATOM 20095 C CA . ILE A 1 138 ? 3.388 -3.584 -25.237 1.00 13.42 138 ILE A CA 8
ATOM 20096 C C . ILE A 1 138 ? 3.850 -2.156 -25.040 1.00 52.15 138 ILE A C 8
ATOM 20097 O O . ILE A 1 138 ? 5.042 -1.890 -24.880 1.00 31.54 138 ILE A O 8
ATOM 20113 N N . LEU A 1 139 ? 2.898 -1.243 -25.053 1.00 21.11 139 LEU A N 8
ATOM 20114 C CA . LEU A 1 139 ? 3.168 0.141 -24.721 1.00 64.14 139 LEU A CA 8
ATOM 20115 C C . LEU A 1 139 ? 2.340 0.505 -23.504 1.00 11.52 139 LEU A C 8
ATOM 20116 O O . LEU A 1 139 ? 1.146 0.774 -23.609 1.00 4.44 139 LEU A O 8
ATOM 20132 N N . GLN A 1 140 ? 2.969 0.465 -22.346 1.00 22.42 140 GLN A N 8
ATOM 20133 C CA . GLN A 1 140 ? 2.283 0.753 -21.103 1.00 43.11 140 GLN A CA 8
ATOM 20134 C C . GLN A 1 140 ? 2.391 2.241 -20.800 1.00 4.01 140 GLN A C 8
ATOM 20135 O O . GLN A 1 140 ? 3.459 2.738 -20.436 1.00 54.15 140 GLN A O 8
ATOM 20149 N N . PHE A 1 141 ? 1.293 2.952 -20.988 1.00 31.41 141 PHE A N 8
ATOM 20150 C CA . PHE A 1 141 ? 1.290 4.394 -20.816 1.00 74.44 141 PHE A CA 8
ATOM 20151 C C . PHE A 1 141 ? 0.622 4.789 -19.506 1.00 45.23 141 PHE A C 8
ATOM 20152 O O . PHE A 1 141 ? -0.291 4.112 -19.028 1.00 23.34 141 PHE A O 8
ATOM 20169 N N . GLN A 1 142 ? 1.092 5.883 -18.928 1.00 14.54 142 GLN A N 8
ATOM 20170 C CA . GLN A 1 142 ? 0.537 6.401 -17.690 1.00 24.05 142 GLN A CA 8
ATOM 20171 C C . GLN A 1 142 ? -0.198 7.706 -17.954 1.00 41.45 142 GLN A C 8
ATOM 20172 O O . GLN A 1 142 ? 0.400 8.683 -18.402 1.00 25.41 142 GLN A O 8
ATOM 20186 N N . VAL A 1 143 ? -1.492 7.713 -17.694 1.00 23.25 143 VAL A N 8
ATOM 20187 C CA . VAL A 1 143 ? -2.298 8.909 -17.886 1.00 14.15 143 VAL A CA 8
ATOM 20188 C C . VAL A 1 143 ? -2.768 9.455 -16.543 1.00 12.15 143 VAL A C 8
ATOM 20189 O O . VAL A 1 143 ? -3.205 8.700 -15.674 1.00 42.30 143 VAL A O 8
ATOM 20202 N N . SER A 1 144 ? -2.655 10.760 -16.365 1.00 52.31 144 SER A N 8
ATOM 20203 C CA . SER A 1 144 ? -3.038 11.390 -15.110 1.00 24.22 144 SER A CA 8
ATOM 20204 C C . SER A 1 144 ? -4.310 12.210 -15.278 1.00 53.15 144 SER A C 8
ATOM 20205 O O . SER A 1 144 ? -4.834 12.770 -14.313 1.00 72.03 144 SER A O 8
ATOM 20213 N N . ASP A 1 145 ? -4.808 12.275 -16.503 1.00 30.42 145 ASP A N 8
ATOM 20214 C CA . ASP A 1 145 ? -5.995 13.059 -16.798 1.00 5.43 145 ASP A CA 8
ATOM 20215 C C . ASP A 1 145 ? -6.761 12.450 -17.965 1.00 51.44 145 ASP A C 8
ATOM 20216 O O . ASP A 1 145 ? -6.183 11.722 -18.775 1.00 41.15 145 ASP A O 8
ATOM 20225 N N . GLU A 1 146 ? -8.054 12.756 -18.051 1.00 52.42 146 GLU A N 8
ATOM 20226 C CA . GLU A 1 146 ? -8.911 12.220 -19.104 1.00 43.42 146 GLU A CA 8
ATOM 20227 C C . GLU A 1 146 ? -8.467 12.711 -20.480 1.00 34.32 146 GLU A C 8
ATOM 20228 O O . GLU A 1 146 ? -8.688 12.042 -21.490 1.00 24.34 146 GLU A O 8
ATOM 20240 N N . SER A 1 147 ? -7.826 13.870 -20.517 1.00 3.15 147 SER A N 8
ATOM 20241 C CA . SER A 1 147 ? -7.348 14.430 -21.771 1.00 65.05 147 SER A CA 8
ATOM 20242 C C . SER A 1 147 ? -6.220 13.572 -22.347 1.00 70.15 147 SER A C 8
ATOM 20243 O O . SER A 1 147 ? -5.990 13.564 -23.554 1.00 55.24 147 SER A O 8
ATOM 20251 N N . GLU A 1 148 ? -5.540 12.823 -21.481 1.00 73.14 148 GLU A N 8
ATOM 20252 C CA . GLU A 1 148 ? -4.433 11.974 -21.911 1.00 64.14 148 GLU A CA 8
ATOM 20253 C C . GLU A 1 148 ? -4.934 10.628 -22.431 1.00 54.02 148 GLU A C 8
ATOM 20254 O O . GLU A 1 148 ? -4.163 9.832 -22.961 1.00 1.53 148 GLU A O 8
ATOM 20266 N N . MET A 1 149 ? -6.223 10.369 -22.267 1.00 40.02 149 MET A N 8
ATOM 20267 C CA . MET A 1 149 ? -6.823 9.150 -22.797 1.00 22.42 149 MET A CA 8
ATOM 20268 C C . MET A 1 149 ? -7.880 9.504 -23.836 1.00 42.43 149 MET A C 8
ATOM 20269 O O . MET A 1 149 ? -8.771 8.714 -24.147 1.00 65.50 149 MET A O 8
ATOM 20283 N N . SER A 1 150 ? -7.752 10.705 -24.378 1.00 44.40 150 SER A N 8
ATOM 20284 C CA . SER A 1 150 ? -8.652 11.193 -25.407 1.00 0.12 150 SER A CA 8
ATOM 20285 C C . SER A 1 150 ? -8.251 10.658 -26.784 1.00 1.14 150 SER A C 8
ATOM 20286 O O . SER A 1 150 ? -7.190 10.044 -26.930 1.00 50.11 150 SER A O 8
ATOM 20294 N N . HIS A 1 151 ? -9.122 10.887 -27.776 1.00 73.21 151 HIS A N 8
ATOM 20295 C CA . HIS A 1 151 ? -8.956 10.358 -29.142 1.00 4.14 151 HIS A CA 8
ATOM 20296 C C . HIS A 1 151 ? -7.508 10.463 -29.634 1.00 41.45 151 HIS A C 8
ATOM 20297 O O . HIS A 1 151 ? -6.904 9.465 -30.033 1.00 50.11 151 HIS A O 8
ATOM 20312 N N . LYS A 1 152 ? -6.971 11.679 -29.606 1.00 14.43 152 LYS A N 8
ATOM 20313 C CA . LYS A 1 152 ? -5.625 11.956 -30.102 1.00 5.33 152 LYS A CA 8
ATOM 20314 C C . LYS A 1 152 ? -4.549 11.207 -29.316 1.00 25.41 152 LYS A C 8
ATOM 20315 O O . LYS A 1 152 ? -3.749 10.477 -29.897 1.00 74.25 152 LYS A O 8
ATOM 20334 N N . GLU A 1 153 ? -4.546 11.381 -28.002 1.00 14.42 153 GLU A N 8
ATOM 20335 C CA . GLU A 1 153 ? -3.438 10.924 -27.165 1.00 61.51 153 GLU A CA 8
ATOM 20336 C C . GLU A 1 153 ? -3.162 9.430 -27.303 1.00 34.43 153 GLU A C 8
ATOM 20337 O O . GLU A 1 153 ? -2.002 9.026 -27.402 1.00 64.11 153 GLU A O 8
ATOM 20349 N N . LEU A 1 154 ? -4.210 8.612 -27.319 1.00 23.14 154 LEU A N 8
ATOM 20350 C CA . LEU A 1 154 ? -4.027 7.167 -27.424 1.00 44.11 154 LEU A CA 8
ATOM 20351 C C . LEU A 1 154 ? -3.334 6.812 -28.730 1.00 65.12 154 LEU A C 8
ATOM 20352 O O . LEU A 1 154 ? -2.415 5.996 -28.755 1.00 1.34 154 LEU A O 8
ATOM 20368 N N . LEU A 1 155 ? -3.755 7.461 -29.806 1.00 11.43 155 LEU A N 8
ATOM 20369 C CA . LEU A 1 155 ? -3.165 7.229 -31.116 1.00 44.42 155 LEU A CA 8
ATOM 20370 C C . LEU A 1 155 ? -1.759 7.815 -31.166 1.00 74.10 155 LEU A C 8
ATOM 20371 O O . LEU A 1 155 ? -0.865 7.248 -31.785 1.00 73.34 155 LEU A O 8
ATOM 20387 N N . ASN A 1 156 ? -1.573 8.950 -30.505 1.00 62.02 156 ASN A N 8
ATOM 20388 C CA . ASN A 1 156 ? -0.281 9.625 -30.485 1.00 31.53 156 ASN A CA 8
ATOM 20389 C C . ASN A 1 156 ? 0.769 8.746 -29.808 1.00 61.20 156 ASN A C 8
ATOM 20390 O O . ASN A 1 156 ? 1.825 8.472 -30.378 1.00 13.01 156 ASN A O 8
ATOM 20401 N N . LYS A 1 157 ? 0.453 8.284 -28.603 1.00 23.33 157 LYS A N 8
ATOM 20402 C CA . LYS A 1 157 ? 1.343 7.403 -27.848 1.00 53.14 157 LYS A CA 8
ATOM 20403 C C . LYS A 1 157 ? 1.597 6.116 -28.603 1.00 44.02 157 LYS A C 8
ATOM 20404 O O . LYS A 1 157 ? 2.741 5.708 -28.819 1.00 12.44 157 LYS A O 8
ATOM 20423 N N . LEU A 1 158 ? 0.509 5.487 -28.999 1.00 20.42 158 LEU A N 8
ATOM 20424 C CA . LEU A 1 158 ? 0.562 4.197 -29.674 1.00 4.22 158 LEU A CA 8
ATOM 20425 C C . LEU A 1 158 ? 1.110 4.333 -31.093 1.00 32.31 158 LEU A C 8
ATOM 20426 O O . LEU A 1 158 ? 1.397 3.339 -31.751 1.00 12.40 158 LEU A O 8
ATOM 20442 N N . GLY A 1 159 ? 1.248 5.557 -31.567 1.00 71.23 159 GLY A N 8
ATOM 20443 C CA . GLY A 1 159 ? 1.755 5.777 -32.904 1.00 3.01 159 GLY A CA 8
ATOM 20444 C C . GLY A 1 159 ? 3.251 5.992 -32.937 1.00 70.15 159 GLY A C 8
ATOM 20445 O O . GLY A 1 159 ? 3.955 5.347 -33.716 1.00 41.42 159 GLY A O 8
ATOM 20449 N N . GLU A 1 160 ? 3.743 6.865 -32.066 1.00 13.10 160 GLU A N 8
ATOM 20450 C CA . GLU A 1 160 ? 5.137 7.309 -32.119 1.00 51.25 160 GLU A CA 8
ATOM 20451 C C . GLU A 1 160 ? 6.147 6.184 -31.875 1.00 31.12 160 GLU A C 8
ATOM 20452 O O . GLU A 1 160 ? 7.326 6.342 -32.186 1.00 2.34 160 GLU A O 8
ATOM 20464 N N . LYS A 1 161 ? 5.699 5.049 -31.340 1.00 11.52 161 LYS A N 8
ATOM 20465 C CA . LYS A 1 161 ? 6.622 3.957 -31.021 1.00 40.21 161 LYS A CA 8
ATOM 20466 C C . LYS A 1 161 ? 7.251 3.381 -32.295 1.00 4.10 161 LYS A C 8
ATOM 20467 O O . LYS A 1 161 ? 8.376 2.883 -32.276 1.00 32.05 161 LYS A O 8
ATOM 20486 N N . TYR A 1 162 ? 6.508 3.438 -33.396 1.00 45.12 162 TYR A N 8
ATOM 20487 C CA . TYR A 1 162 ? 7.031 3.033 -34.694 1.00 2.23 162 TYR A CA 8
ATOM 20488 C C . TYR A 1 162 ? 6.880 4.159 -35.706 1.00 74.35 162 TYR A C 8
ATOM 20489 O O . TYR A 1 162 ? 7.055 3.957 -36.907 1.00 23.05 162 TYR A O 8
ATOM 20507 N N . GLY A 1 163 ? 6.558 5.345 -35.210 1.00 1.23 163 GLY A N 8
ATOM 20508 C CA . GLY A 1 163 ? 6.375 6.488 -36.078 1.00 72.40 163 GLY A CA 8
ATOM 20509 C C . GLY A 1 163 ? 7.634 7.317 -36.191 1.00 62.42 163 GLY A C 8
ATOM 20510 O O . GLY A 1 163 ? 8.623 7.048 -35.505 1.00 41.32 163 GLY A O 8
ATOM 20514 N N . ASP A 1 164 ? 7.602 8.324 -37.048 1.00 62.44 164 ASP A N 8
ATOM 20515 C CA . ASP A 1 164 ? 8.756 9.187 -37.253 1.00 72.11 164 ASP A CA 8
ATOM 20516 C C . ASP A 1 164 ? 8.678 10.401 -36.336 1.00 52.52 164 ASP A C 8
ATOM 20517 O O . ASP A 1 164 ? 7.793 11.249 -36.478 1.00 54.45 164 ASP A O 8
ATOM 20526 N N . HIS A 1 165 ? 9.593 10.469 -35.383 1.00 73.24 165 HIS A N 8
ATOM 20527 C CA . HIS A 1 165 ? 9.607 11.553 -34.411 1.00 74.35 165 HIS A CA 8
ATOM 20528 C C . HIS A 1 165 ? 11.035 11.845 -33.969 1.00 12.24 165 HIS A C 8
ATOM 20529 O O . HIS A 1 165 ? 11.467 13.007 -34.088 1.00 23.31 165 HIS A O 8
ATOM 20545 N N . MET A 1 1 ? 1.783 -4.236 -0.927 1.00 20.22 1 MET A N 9
ATOM 20546 C CA . MET A 1 1 ? 2.307 -2.977 -1.522 1.00 11.44 1 MET A CA 9
ATOM 20547 C C . MET A 1 1 ? 3.791 -3.132 -1.842 1.00 13.11 1 MET A C 9
ATOM 20548 O O . MET A 1 1 ? 4.152 -3.541 -2.940 1.00 1.42 1 MET A O 9
ATOM 20564 N N . SER A 1 2 ? 4.644 -2.832 -0.862 1.00 75.01 2 SER A N 9
ATOM 20565 C CA . SER A 1 2 ? 6.093 -2.933 -1.031 1.00 5.02 2 SER A CA 9
ATOM 20566 C C . SER A 1 2 ? 6.537 -4.392 -1.059 1.00 31.20 2 SER A C 9
ATOM 20567 O O . SER A 1 2 ? 7.621 -4.721 -1.537 1.00 51.22 2 SER A O 9
ATOM 20575 N N . SER A 1 3 ? 5.687 -5.261 -0.537 1.00 13.21 3 SER A N 9
ATOM 20576 C CA . SER A 1 3 ? 5.915 -6.693 -0.601 1.00 35.13 3 SER A CA 9
ATOM 20577 C C . SER A 1 3 ? 5.422 -7.229 -1.943 1.00 1.45 3 SER A C 9
ATOM 20578 O O . SER A 1 3 ? 5.364 -8.438 -2.170 1.00 20.34 3 SER A O 9
ATOM 20586 N N . GLY A 1 4 ? 5.075 -6.309 -2.834 1.00 70.41 4 GLY A N 9
ATOM 20587 C CA . GLY A 1 4 ? 4.483 -6.682 -4.093 1.00 24.43 4 GLY A CA 9
ATOM 20588 C C . GLY A 1 4 ? 2.974 -6.635 -4.029 1.00 3.05 4 GLY A C 9
ATOM 20589 O O . GLY A 1 4 ? 2.395 -6.377 -2.966 1.00 41.51 4 GLY A O 9
ATOM 20593 N N . VAL A 1 5 ? 2.342 -6.846 -5.167 1.00 14.22 5 VAL A N 9
ATOM 20594 C CA . VAL A 1 5 ? 0.897 -6.953 -5.237 1.00 24.13 5 VAL A CA 9
ATOM 20595 C C . VAL A 1 5 ? 0.528 -8.328 -5.774 1.00 52.55 5 VAL A C 9
ATOM 20596 O O . VAL A 1 5 ? 1.287 -8.918 -6.546 1.00 24.13 5 VAL A O 9
ATOM 20609 N N . MET A 1 6 ? -0.619 -8.840 -5.367 1.00 33.32 6 MET A N 9
ATOM 20610 C CA . MET A 1 6 ? -1.047 -10.161 -5.790 1.00 50.32 6 MET A CA 9
ATOM 20611 C C . MET A 1 6 ? -2.018 -10.025 -6.950 1.00 50.02 6 MET A C 9
ATOM 20612 O O . MET A 1 6 ? -2.636 -8.977 -7.125 1.00 1.52 6 MET A O 9
ATOM 20626 N N . VAL A 1 7 ? -2.134 -11.060 -7.757 1.00 43.43 7 VAL A N 9
ATOM 20627 C CA . VAL A 1 7 ? -3.047 -11.030 -8.884 1.00 35.41 7 VAL A CA 9
ATOM 20628 C C . VAL A 1 7 ? -3.783 -12.359 -9.031 1.00 13.31 7 VAL A C 9
ATOM 20629 O O . VAL A 1 7 ? -3.160 -13.422 -9.114 1.00 72.34 7 VAL A O 9
ATOM 20642 N N . ASP A 1 8 ? -5.109 -12.303 -9.024 1.00 24.24 8 ASP A N 9
ATOM 20643 C CA . ASP A 1 8 ? -5.914 -13.482 -9.300 1.00 2.43 8 ASP A CA 9
ATOM 20644 C C . ASP A 1 8 ? -5.716 -13.905 -10.748 1.00 1.11 8 ASP A C 9
ATOM 20645 O O . ASP A 1 8 ? -5.853 -13.092 -11.663 1.00 32.54 8 ASP A O 9
ATOM 20654 N N . PRO A 1 9 ? -5.394 -15.188 -10.972 1.00 15.55 9 PRO A N 9
ATOM 20655 C CA . PRO A 1 9 ? -5.022 -15.703 -12.298 1.00 43.15 9 PRO A CA 9
ATOM 20656 C C . PRO A 1 9 ? -6.107 -15.506 -13.359 1.00 70.02 9 PRO A C 9
ATOM 20657 O O . PRO A 1 9 ? -5.829 -15.587 -14.556 1.00 61.42 9 PRO A O 9
ATOM 20668 N N . ASP A 1 10 ? -7.330 -15.219 -12.920 1.00 3.34 10 ASP A N 9
ATOM 20669 C CA . ASP A 1 10 ? -8.449 -15.029 -13.842 1.00 24.44 10 ASP A CA 9
ATOM 20670 C C . ASP A 1 10 ? -8.234 -13.787 -14.705 1.00 74.21 10 ASP A C 9
ATOM 20671 O O . ASP A 1 10 ? -8.814 -13.657 -15.783 1.00 22.12 10 ASP A O 9
ATOM 20680 N N . VAL A 1 11 ? -7.387 -12.877 -14.228 1.00 12.23 11 VAL A N 9
ATOM 20681 C CA . VAL A 1 11 ? -7.004 -11.707 -15.010 1.00 71.42 11 VAL A CA 9
ATOM 20682 C C . VAL A 1 11 ? -6.330 -12.149 -16.306 1.00 13.43 11 VAL A C 9
ATOM 20683 O O . VAL A 1 11 ? -6.653 -11.653 -17.383 1.00 50.43 11 VAL A O 9
ATOM 20696 N N . GLN A 1 12 ? -5.424 -13.119 -16.199 1.00 64.15 12 GLN A N 9
ATOM 20697 C CA . GLN A 1 12 ? -4.758 -13.674 -17.372 1.00 42.23 12 GLN A CA 9
ATOM 20698 C C . GLN A 1 12 ? -5.754 -14.432 -18.235 1.00 63.41 12 GLN A C 9
ATOM 20699 O O . GLN A 1 12 ? -5.684 -14.388 -19.459 1.00 63.04 12 GLN A O 9
ATOM 20713 N N . THR A 1 13 ? -6.684 -15.118 -17.586 1.00 4.51 13 THR A N 9
ATOM 20714 C CA . THR A 1 13 ? -7.755 -15.811 -18.284 1.00 32.34 13 THR A CA 9
ATOM 20715 C C . THR A 1 13 ? -8.581 -14.816 -19.101 1.00 72.13 13 THR A C 9
ATOM 20716 O O . THR A 1 13 ? -9.038 -15.119 -20.205 1.00 63.44 13 THR A O 9
ATOM 20727 N N . SER A 1 14 ? -8.738 -13.614 -18.556 1.00 31.32 14 SER A N 9
ATOM 20728 C CA . SER A 1 14 ? -9.448 -12.544 -19.236 1.00 20.01 14 SER A CA 9
ATOM 20729 C C . SER A 1 14 ? -8.645 -12.043 -20.437 1.00 54.14 14 SER A C 9
ATOM 20730 O O . SER A 1 14 ? -9.210 -11.603 -21.438 1.00 35.11 14 SER A O 9
ATOM 20738 N N . PHE A 1 15 ? -7.328 -12.126 -20.335 1.00 22.15 15 PHE A N 9
ATOM 20739 C CA . PHE A 1 15 ? -6.453 -11.790 -21.449 1.00 41.43 15 PHE A CA 9
ATOM 20740 C C . PHE A 1 15 ? -6.499 -12.889 -22.509 1.00 4.31 15 PHE A C 9
ATOM 20741 O O . PHE A 1 15 ? -6.448 -12.617 -23.711 1.00 41.11 15 PHE A O 9
ATOM 20758 N N . GLN A 1 16 ? -6.614 -14.129 -22.056 1.00 61.41 16 GLN A N 9
ATOM 20759 C CA . GLN A 1 16 ? -6.685 -15.276 -22.951 1.00 14.00 16 GLN A CA 9
ATOM 20760 C C . GLN A 1 16 ? -7.984 -15.277 -23.755 1.00 61.02 16 GLN A C 9
ATOM 20761 O O . GLN A 1 16 ? -7.973 -15.555 -24.950 1.00 22.32 16 GLN A O 9
ATOM 20775 N N . LYS A 1 17 ? -9.097 -14.948 -23.101 1.00 44.13 17 LYS A N 9
ATOM 20776 C CA . LYS A 1 17 ? -10.405 -14.957 -23.760 1.00 61.24 17 LYS A CA 9
ATOM 20777 C C . LYS A 1 17 ? -10.498 -13.860 -24.826 1.00 54.31 17 LYS A C 9
ATOM 20778 O O . LYS A 1 17 ? -11.293 -13.954 -25.762 1.00 15.50 17 LYS A O 9
ATOM 20797 N N . LEU A 1 18 ? -9.680 -12.824 -24.676 1.00 51.35 18 LEU A N 9
ATOM 20798 C CA . LEU A 1 18 ? -9.566 -11.780 -25.689 1.00 11.50 18 LEU A CA 9
ATOM 20799 C C . LEU A 1 18 ? -8.687 -12.277 -26.830 1.00 21.40 18 LEU A C 9
ATOM 20800 O O . LEU A 1 18 ? -8.969 -12.032 -28.006 1.00 35.05 18 LEU A O 9
ATOM 20816 N N . SER A 1 19 ? -7.627 -12.989 -26.464 1.00 1.40 19 SER A N 9
ATOM 20817 C CA . SER A 1 19 ? -6.696 -13.551 -27.433 1.00 64.51 19 SER A CA 9
ATOM 20818 C C . SER A 1 19 ? -7.374 -14.614 -28.300 1.00 1.25 19 SER A C 9
ATOM 20819 O O . SER A 1 19 ? -7.008 -14.798 -29.462 1.00 21.14 19 SER A O 9
ATOM 20827 N N . GLU A 1 20 ? -8.353 -15.315 -27.725 1.00 32.01 20 GLU A N 9
ATOM 20828 C CA . GLU A 1 20 ? -9.150 -16.287 -28.472 1.00 33.11 20 GLU A CA 9
ATOM 20829 C C . GLU A 1 20 ? -9.821 -15.612 -29.657 1.00 62.15 20 GLU A C 9
ATOM 20830 O O . GLU A 1 20 ? -9.876 -16.158 -30.758 1.00 32.35 20 GLU A O 9
ATOM 20842 N N . GLY A 1 21 ? -10.328 -14.415 -29.411 1.00 74.44 21 GLY A N 9
ATOM 20843 C CA . GLY A 1 21 ? -11.058 -13.699 -30.424 1.00 4.01 21 GLY A CA 9
ATOM 20844 C C . GLY A 1 21 ? -10.158 -12.964 -31.391 1.00 74.35 21 GLY A C 9
ATOM 20845 O O . GLY A 1 21 ? -9.399 -13.575 -32.141 1.00 61.51 21 GLY A O 9
ATOM 20849 N N . ARG A 1 22 ? -10.258 -11.647 -31.389 1.00 71.15 22 ARG A N 9
ATOM 20850 C CA . ARG A 1 22 ? -9.569 -10.843 -32.387 1.00 30.22 22 ARG A CA 9
ATOM 20851 C C . ARG A 1 22 ? -8.475 -9.984 -31.776 1.00 65.33 22 ARG A C 9
ATOM 20852 O O . ARG A 1 22 ? -7.740 -9.331 -32.505 1.00 23.11 22 ARG A O 9
ATOM 20873 N N . LYS A 1 23 ? -8.369 -10.015 -30.446 1.00 22.14 23 LYS A N 9
ATOM 20874 C CA . LYS A 1 23 ? -7.606 -9.021 -29.672 1.00 2.40 23 LYS A CA 9
ATOM 20875 C C . LYS A 1 23 ? -8.384 -7.715 -29.604 1.00 33.22 23 LYS A C 9
ATOM 20876 O O . LYS A 1 23 ? -8.668 -7.208 -28.523 1.00 71.22 23 LYS A O 9
ATOM 20895 N N . GLU A 1 24 ? -8.745 -7.187 -30.771 1.00 52.03 24 GLU A N 9
ATOM 20896 C CA . GLU A 1 24 ? -9.563 -5.980 -30.856 1.00 21.00 24 GLU A CA 9
ATOM 20897 C C . GLU A 1 24 ? -11.002 -6.276 -30.422 1.00 3.01 24 GLU A C 9
ATOM 20898 O O . GLU A 1 24 ? -11.874 -5.410 -30.464 1.00 5.24 24 GLU A O 9
ATOM 20910 N N . TYR A 1 25 ? -11.235 -7.516 -30.016 1.00 11.34 25 TYR A N 9
ATOM 20911 C CA . TYR A 1 25 ? -12.532 -7.940 -29.531 1.00 30.01 25 TYR A CA 9
ATOM 20912 C C . TYR A 1 25 ? -12.537 -7.928 -28.010 1.00 33.25 25 TYR A C 9
ATOM 20913 O O . TYR A 1 25 ? -11.694 -8.572 -27.385 1.00 62.03 25 TYR A O 9
ATOM 20931 N N . ARG A 1 26 ? -13.497 -7.202 -27.434 1.00 32.15 26 ARG A N 9
ATOM 20932 C CA . ARG A 1 26 ? -13.618 -7.054 -25.984 1.00 23.33 26 ARG A CA 9
ATOM 20933 C C . ARG A 1 26 ? -12.512 -6.182 -25.406 1.00 34.50 26 ARG A C 9
ATOM 20934 O O . ARG A 1 26 ? -11.483 -5.946 -26.034 1.00 41.31 26 ARG A O 9
ATOM 20955 N N . TYR A 1 27 ? -12.758 -5.677 -24.212 1.00 63.11 27 TYR A N 9
ATOM 20956 C CA . TYR A 1 27 ? -11.745 -4.982 -23.451 1.00 52.20 27 TYR A CA 9
ATOM 20957 C C . TYR A 1 27 ? -11.840 -5.401 -21.995 1.00 72.01 27 TYR A C 9
ATOM 20958 O O . TYR A 1 27 ? -12.931 -5.662 -21.481 1.00 10.33 27 TYR A O 9
ATOM 20976 N N . ILE A 1 28 ? -10.701 -5.483 -21.340 1.00 12.30 28 ILE A N 9
ATOM 20977 C CA . ILE A 1 28 ? -10.640 -6.027 -20.000 1.00 61.41 28 ILE A CA 9
ATOM 20978 C C . ILE A 1 28 ? -10.335 -4.937 -18.975 1.00 71.04 28 ILE A C 9
ATOM 20979 O O . ILE A 1 28 ? -9.349 -4.206 -19.088 1.00 41.51 28 ILE A O 9
ATOM 20995 N N . ILE A 1 29 ? -11.223 -4.820 -17.998 1.00 42.25 29 ILE A N 9
ATOM 20996 C CA . ILE A 1 29 ? -11.081 -3.860 -16.917 1.00 12.25 29 ILE A CA 9
ATOM 20997 C C . ILE A 1 29 ? -10.908 -4.615 -15.604 1.00 1.42 29 ILE A C 9
ATOM 20998 O O . ILE A 1 29 ? -11.650 -5.558 -15.329 1.00 43.22 29 ILE A O 9
ATOM 21014 N N . PHE A 1 30 ? -9.937 -4.223 -14.799 1.00 51.53 30 PHE A N 9
ATOM 21015 C CA . PHE A 1 30 ? -9.719 -4.883 -13.522 1.00 22.31 30 PHE A CA 9
ATOM 21016 C C . PHE A 1 30 ? -9.376 -3.883 -12.421 1.00 5.21 30 PHE A C 9
ATOM 21017 O O . PHE A 1 30 ? -8.838 -2.804 -12.682 1.00 42.10 30 PHE A O 9
ATOM 21034 N N . LYS A 1 31 ? -9.716 -4.253 -11.195 1.00 14.34 31 LYS A N 9
ATOM 21035 C CA . LYS A 1 31 ? -9.630 -3.361 -10.050 1.00 4.41 31 LYS A CA 9
ATOM 21036 C C . LYS A 1 31 ? -8.735 -3.963 -8.972 1.00 43.34 31 LYS A C 9
ATOM 21037 O O . LYS A 1 31 ? -8.426 -5.155 -9.005 1.00 71.04 31 LYS A O 9
ATOM 21056 N N . ILE A 1 32 ? -8.317 -3.138 -8.022 1.00 35.41 32 ILE A N 9
ATOM 21057 C CA . ILE A 1 32 ? -7.562 -3.624 -6.876 1.00 15.13 32 ILE A CA 9
ATOM 21058 C C . ILE A 1 32 ? -8.492 -3.894 -5.700 1.00 64.55 32 ILE A C 9
ATOM 21059 O O . ILE A 1 32 ? -9.207 -3.002 -5.239 1.00 43.24 32 ILE A O 9
ATOM 21075 N N . ASP A 1 33 ? -8.481 -5.128 -5.227 1.00 44.12 33 ASP A N 9
ATOM 21076 C CA . ASP A 1 33 ? -9.254 -5.508 -4.055 1.00 22.50 33 ASP A CA 9
ATOM 21077 C C . ASP A 1 33 ? -8.309 -5.846 -2.915 1.00 15.12 33 ASP A C 9
ATOM 21078 O O . ASP A 1 33 ? -7.516 -6.781 -3.028 1.00 23.52 33 ASP A O 9
ATOM 21087 N N . GLU A 1 34 ? -8.383 -5.067 -1.838 1.00 52.02 34 GLU A N 9
ATOM 21088 C CA . GLU A 1 34 ? -7.505 -5.235 -0.679 1.00 71.24 34 GLU A CA 9
ATOM 21089 C C . GLU A 1 34 ? -6.046 -4.967 -1.064 1.00 1.25 34 GLU A C 9
ATOM 21090 O O . GLU A 1 34 ? -5.540 -3.858 -0.876 1.00 45.30 34 GLU A O 9
ATOM 21102 N N . ASN A 1 35 ? -5.385 -5.971 -1.626 1.00 14.35 35 ASN A N 9
ATOM 21103 C CA . ASN A 1 35 ? -3.998 -5.836 -2.046 1.00 65.01 35 ASN A CA 9
ATOM 21104 C C . ASN A 1 35 ? -3.707 -6.746 -3.232 1.00 72.32 35 ASN A C 9
ATOM 21105 O O . ASN A 1 35 ? -2.549 -7.065 -3.513 1.00 32.43 35 ASN A O 9
ATOM 21116 N N . LYS A 1 36 ? -4.755 -7.163 -3.937 1.00 3.41 36 LYS A N 9
ATOM 21117 C CA . LYS A 1 36 ? -4.573 -7.990 -5.118 1.00 62.03 36 LYS A CA 9
ATOM 21118 C C . LYS A 1 36 ? -5.491 -7.536 -6.254 1.00 11.41 36 LYS A C 9
ATOM 21119 O O . LYS A 1 36 ? -6.489 -6.850 -6.029 1.00 24.22 36 LYS A O 9
ATOM 21138 N N . VAL A 1 37 ? -5.133 -7.915 -7.471 1.00 32.24 37 VAL A N 9
ATOM 21139 C CA . VAL A 1 37 ? -5.873 -7.513 -8.658 1.00 52.25 37 VAL A CA 9
ATOM 21140 C C . VAL A 1 37 ? -7.013 -8.483 -8.950 1.00 34.50 37 VAL A C 9
ATOM 21141 O O . VAL A 1 37 ? -6.808 -9.699 -9.003 1.00 15.55 37 VAL A O 9
ATOM 21154 N N . ILE A 1 38 ? -8.209 -7.941 -9.136 1.00 25.23 38 ILE A N 9
ATOM 21155 C CA . ILE A 1 38 ? -9.366 -8.737 -9.521 1.00 11.12 38 ILE A CA 9
ATOM 21156 C C . ILE A 1 38 ? -10.021 -8.139 -10.757 1.00 20.11 38 ILE A C 9
ATOM 21157 O O . ILE A 1 38 ? -9.970 -6.930 -10.966 1.00 55.12 38 ILE A O 9
ATOM 21173 N N . VAL A 1 39 ? -10.630 -8.982 -11.574 1.00 24.33 39 VAL A N 9
ATOM 21174 C CA . VAL A 1 39 ? -11.322 -8.515 -12.767 1.00 54.33 39 VAL A CA 9
ATOM 21175 C C . VAL A 1 39 ? -12.551 -7.689 -12.382 1.00 51.21 39 VAL A C 9
ATOM 21176 O O . VAL A 1 39 ? -13.332 -8.089 -11.521 1.00 52.33 39 VAL A O 9
ATOM 21189 N N . GLU A 1 40 ? -12.700 -6.523 -12.996 1.00 40.32 40 GLU A N 9
ATOM 21190 C CA . GLU A 1 40 ? -13.845 -5.667 -12.729 1.00 32.24 40 GLU A CA 9
ATOM 21191 C C . GLU A 1 40 ? -14.894 -5.837 -13.823 1.00 14.13 40 GLU A C 9
ATOM 21192 O O . GLU A 1 40 ? -16.076 -6.021 -13.537 1.00 64.31 40 GLU A O 9
ATOM 21204 N N . ALA A 1 41 ? -14.450 -5.795 -15.072 1.00 62.45 41 ALA A N 9
ATOM 21205 C CA . ALA A 1 41 ? -15.347 -5.927 -16.209 1.00 32.01 41 ALA A CA 9
ATOM 21206 C C . ALA A 1 41 ? -14.621 -6.531 -17.401 1.00 33.12 41 ALA A C 9
ATOM 21207 O O . ALA A 1 41 ? -13.454 -6.235 -17.638 1.00 30.31 41 ALA A O 9
ATOM 21214 N N . ALA A 1 42 ? -15.310 -7.378 -18.140 1.00 72.42 42 ALA A N 9
ATOM 21215 C CA . ALA A 1 42 ? -14.760 -7.958 -19.356 1.00 73.43 42 ALA A CA 9
ATOM 21216 C C . ALA A 1 42 ? -15.815 -7.967 -20.448 1.00 10.13 42 ALA A C 9
ATOM 21217 O O . ALA A 1 42 ? -16.471 -8.981 -20.693 1.00 21.02 42 ALA A O 9
ATOM 21224 N N . VAL A 1 43 ? -15.992 -6.821 -21.089 1.00 2.41 43 VAL A N 9
ATOM 21225 C CA . VAL A 1 43 ? -17.038 -6.654 -22.087 1.00 44.20 43 VAL A CA 9
ATOM 21226 C C . VAL A 1 43 ? -16.465 -6.066 -23.368 1.00 1.35 43 VAL A C 9
ATOM 21227 O O . VAL A 1 43 ? -15.373 -5.505 -23.364 1.00 21.22 43 VAL A O 9
ATOM 21240 N N . THR A 1 44 ? -17.192 -6.207 -24.464 1.00 64.43 44 THR A N 9
ATOM 21241 C CA . THR A 1 44 ? -16.750 -5.668 -25.740 1.00 53.31 44 THR A CA 9
ATOM 21242 C C . THR A 1 44 ? -17.541 -4.415 -26.093 1.00 45.03 44 THR A C 9
ATOM 21243 O O . THR A 1 44 ? -18.641 -4.198 -25.585 1.00 72.12 44 THR A O 9
ATOM 21254 N N . GLN A 1 45 ? -16.975 -3.588 -26.957 1.00 54.31 45 GLN A N 9
ATOM 21255 C CA . GLN A 1 45 ? -17.647 -2.383 -27.409 1.00 21.40 45 GLN A CA 9
ATOM 21256 C C . GLN A 1 45 ? -18.676 -2.717 -28.485 1.00 44.35 45 GLN A C 9
ATOM 21257 O O . GLN A 1 45 ? -19.660 -1.997 -28.663 1.00 42.44 45 GLN A O 9
ATOM 21271 N N . ASP A 1 46 ? -18.475 -3.836 -29.174 1.00 43.14 46 ASP A N 9
ATOM 21272 C CA . ASP A 1 46 ? -19.357 -4.210 -30.276 1.00 72.31 46 ASP A CA 9
ATOM 21273 C C . ASP A 1 46 ? -20.717 -4.681 -29.762 1.00 33.21 46 ASP A C 9
ATOM 21274 O O . ASP A 1 46 ? -21.694 -4.704 -30.511 1.00 33.04 46 ASP A O 9
ATOM 21283 N N . GLN A 1 47 ? -20.789 -5.027 -28.478 1.00 13.30 47 GLN A N 9
ATOM 21284 C CA . GLN A 1 47 ? -22.036 -5.524 -27.902 1.00 72.11 47 GLN A CA 9
ATOM 21285 C C . GLN A 1 47 ? -22.917 -4.374 -27.414 1.00 13.23 47 GLN A C 9
ATOM 21286 O O . GLN A 1 47 ? -24.142 -4.451 -27.480 1.00 12.24 47 GLN A O 9
ATOM 21300 N N . LEU A 1 48 ? -22.292 -3.305 -26.932 1.00 42.22 48 LEU A N 9
ATOM 21301 C CA . LEU A 1 48 ? -23.040 -2.208 -26.336 1.00 73.34 48 LEU A CA 9
ATOM 21302 C C . LEU A 1 48 ? -23.601 -1.280 -27.408 1.00 24.32 48 LEU A C 9
ATOM 21303 O O . LEU A 1 48 ? -24.654 -0.670 -27.221 1.00 63.24 48 LEU A O 9
ATOM 21319 N N . GLY A 1 49 ? -22.914 -1.194 -28.538 1.00 70.41 49 GLY A N 9
ATOM 21320 C CA . GLY A 1 49 ? -23.414 -0.392 -29.636 1.00 71.32 49 GLY A CA 9
ATOM 21321 C C . GLY A 1 49 ? -22.335 0.429 -30.309 1.00 23.01 49 GLY A C 9
ATOM 21322 O O . GLY A 1 49 ? -22.525 1.618 -30.565 1.00 10.22 49 GLY A O 9
ATOM 21326 N N . ILE A 1 50 ? -21.201 -0.197 -30.585 1.00 33.50 50 ILE A N 9
ATOM 21327 C CA . ILE A 1 50 ? -20.120 0.460 -31.305 1.00 23.55 50 ILE A CA 9
ATOM 21328 C C . ILE A 1 50 ? -19.891 -0.260 -32.634 1.00 22.54 50 ILE A C 9
ATOM 21329 O O . ILE A 1 50 ? -20.203 -1.446 -32.756 1.00 21.23 50 ILE A O 9
ATOM 21345 N N . THR A 1 51 ? -19.365 0.463 -33.617 1.00 1.54 51 THR A N 9
ATOM 21346 C CA . THR A 1 51 ? -19.230 -0.032 -34.983 1.00 12.21 51 THR A CA 9
ATOM 21347 C C . THR A 1 51 ? -18.498 -1.377 -35.061 1.00 20.31 51 THR A C 9
ATOM 21348 O O . THR A 1 51 ? -19.089 -2.389 -35.439 1.00 14.43 51 THR A O 9
ATOM 21359 N N . GLY A 1 52 ? -17.217 -1.389 -34.714 1.00 12.32 52 GLY A N 9
ATOM 21360 C CA . GLY A 1 52 ? -16.437 -2.609 -34.819 1.00 13.54 52 GLY A CA 9
ATOM 21361 C C . GLY A 1 52 ? -14.962 -2.360 -34.593 1.00 63.53 52 GLY A C 9
ATOM 21362 O O . GLY A 1 52 ? -14.474 -2.487 -33.474 1.00 23.32 52 GLY A O 9
ATOM 21366 N N . ASP A 1 53 ? -14.248 -1.995 -35.651 1.00 4.20 53 ASP A N 9
ATOM 21367 C CA . ASP A 1 53 ? -12.838 -1.653 -35.523 1.00 21.22 53 ASP A CA 9
ATOM 21368 C C . ASP A 1 53 ? -12.725 -0.292 -34.853 1.00 53.41 53 ASP A C 9
ATOM 21369 O O . ASP A 1 53 ? -13.259 0.698 -35.358 1.00 64.12 53 ASP A O 9
ATOM 21378 N N . ASP A 1 54 ? -12.025 -0.258 -33.723 1.00 32.43 54 ASP A N 9
ATOM 21379 C CA . ASP A 1 54 ? -12.044 0.888 -32.809 1.00 23.43 54 ASP A CA 9
ATOM 21380 C C . ASP A 1 54 ? -11.823 2.227 -33.512 1.00 0.05 54 ASP A C 9
ATOM 21381 O O . ASP A 1 54 ? -12.722 3.057 -33.573 1.00 31.14 54 ASP A O 9
ATOM 21390 N N . TYR A 1 55 ? -10.653 2.438 -34.078 1.00 73.41 55 TYR A N 9
ATOM 21391 C CA . TYR A 1 55 ? -10.348 3.739 -34.647 1.00 15.22 55 TYR A CA 9
ATOM 21392 C C . TYR A 1 55 ? -10.622 3.762 -36.146 1.00 31.14 55 TYR A C 9
ATOM 21393 O O . TYR A 1 55 ? -10.965 4.804 -36.705 1.00 55.25 55 TYR A O 9
ATOM 21411 N N . ASP A 1 56 ? -10.499 2.610 -36.791 1.00 11.24 56 ASP A N 9
ATOM 21412 C CA . ASP A 1 56 ? -10.666 2.532 -38.241 1.00 54.41 56 ASP A CA 9
ATOM 21413 C C . ASP A 1 56 ? -12.122 2.758 -38.647 1.00 23.53 56 ASP A C 9
ATOM 21414 O O . ASP A 1 56 ? -12.396 3.403 -39.658 1.00 31.42 56 ASP A O 9
ATOM 21423 N N . ASP A 1 57 ? -13.057 2.254 -37.844 1.00 74.03 57 ASP A N 9
ATOM 21424 C CA . ASP A 1 57 ? -14.485 2.471 -38.103 1.00 74.34 57 ASP A CA 9
ATOM 21425 C C . ASP A 1 57 ? -14.943 3.801 -37.511 1.00 13.12 57 ASP A C 9
ATOM 21426 O O . ASP A 1 57 ? -16.141 4.029 -37.336 1.00 22.04 57 ASP A O 9
ATOM 21435 N N . SER A 1 58 ? -13.971 4.672 -37.221 1.00 35.33 58 SER A N 9
ATOM 21436 C CA . SER A 1 58 ? -14.207 5.971 -36.586 1.00 71.31 58 SER A CA 9
ATOM 21437 C C . SER A 1 58 ? -15.019 5.816 -35.300 1.00 53.40 58 SER A C 9
ATOM 21438 O O . SER A 1 58 ? -15.827 6.673 -34.945 1.00 23.13 58 SER A O 9
ATOM 21446 N N . SER A 1 59 ? -14.758 4.735 -34.578 1.00 32.24 59 SER A N 9
ATOM 21447 C CA . SER A 1 59 ? -15.462 4.449 -33.339 1.00 5.32 59 SER A CA 9
ATOM 21448 C C . SER A 1 59 ? -14.713 5.055 -32.153 1.00 61.02 59 SER A C 9
ATOM 21449 O O . SER A 1 59 ? -15.019 4.765 -31.000 1.00 13.11 59 SER A O 9
ATOM 21457 N N . LYS A 1 60 ? -13.741 5.920 -32.458 1.00 24.34 60 LYS A N 9
ATOM 21458 C CA . LYS A 1 60 ? -12.937 6.605 -31.442 1.00 4.43 60 LYS A CA 9
ATOM 21459 C C . LYS A 1 60 ? -13.820 7.328 -30.427 1.00 11.33 60 LYS A C 9
ATOM 21460 O O . LYS A 1 60 ? -13.380 7.625 -29.315 1.00 11.04 60 LYS A O 9
ATOM 21479 N N . ALA A 1 61 ? -15.050 7.648 -30.838 1.00 3.00 61 ALA A N 9
ATOM 21480 C CA . ALA A 1 61 ? -16.051 8.219 -29.942 1.00 30.54 61 ALA A CA 9
ATOM 21481 C C . ALA A 1 61 ? -16.186 7.390 -28.665 1.00 2.53 61 ALA A C 9
ATOM 21482 O O . ALA A 1 61 ? -16.559 7.913 -27.618 1.00 21.44 61 ALA A O 9
ATOM 21489 N N . ALA A 1 62 ? -15.875 6.097 -28.759 1.00 5.01 62 ALA A N 9
ATOM 21490 C CA . ALA A 1 62 ? -15.872 5.222 -27.597 1.00 32.32 62 ALA A CA 9
ATOM 21491 C C . ALA A 1 62 ? -14.886 5.732 -26.554 1.00 65.22 62 ALA A C 9
ATOM 21492 O O . ALA A 1 62 ? -15.251 5.949 -25.402 1.00 11.10 62 ALA A O 9
ATOM 21499 N N . PHE A 1 63 ? -13.644 5.964 -26.968 1.00 21.45 63 PHE A N 9
ATOM 21500 C CA . PHE A 1 63 ? -12.631 6.489 -26.054 1.00 51.32 63 PHE A CA 9
ATOM 21501 C C . PHE A 1 63 ? -12.940 7.931 -25.693 1.00 71.12 63 PHE A C 9
ATOM 21502 O O . PHE A 1 63 ? -12.590 8.406 -24.615 1.00 5.11 63 PHE A O 9
ATOM 21519 N N . ASP A 1 64 ? -13.606 8.618 -26.606 1.00 40.10 64 ASP A N 9
ATOM 21520 C CA . ASP A 1 64 ? -13.982 10.008 -26.403 1.00 31.13 64 ASP A CA 9
ATOM 21521 C C . ASP A 1 64 ? -15.039 10.124 -25.304 1.00 21.42 64 ASP A C 9
ATOM 21522 O O . ASP A 1 64 ? -15.031 11.069 -24.518 1.00 2.23 64 ASP A O 9
ATOM 21531 N N . LYS A 1 65 ? -15.936 9.146 -25.237 1.00 31.53 65 LYS A N 9
ATOM 21532 C CA . LYS A 1 65 ? -16.984 9.149 -24.221 1.00 32.43 65 LYS A CA 9
ATOM 21533 C C . LYS A 1 65 ? -16.497 8.498 -22.926 1.00 52.04 65 LYS A C 9
ATOM 21534 O O . LYS A 1 65 ? -17.056 8.740 -21.855 1.00 13.43 65 LYS A O 9
ATOM 21553 N N . PHE A 1 66 ? -15.446 7.681 -23.023 1.00 25.53 66 PHE A N 9
ATOM 21554 C CA . PHE A 1 66 ? -14.879 7.022 -21.847 1.00 21.30 66 PHE A CA 9
ATOM 21555 C C . PHE A 1 66 ? -14.314 8.041 -20.867 1.00 23.41 66 PHE A C 9
ATOM 21556 O O . PHE A 1 66 ? -14.301 7.807 -19.660 1.00 11.44 66 PHE A O 9
ATOM 21573 N N . VAL A 1 67 ? -13.866 9.181 -21.383 1.00 41.41 67 VAL A N 9
ATOM 21574 C CA . VAL A 1 67 ? -13.332 10.232 -20.526 1.00 55.53 67 VAL A CA 9
ATOM 21575 C C . VAL A 1 67 ? -14.419 10.754 -19.590 1.00 22.04 67 VAL A C 9
ATOM 21576 O O . VAL A 1 67 ? -14.134 11.211 -18.483 1.00 42.22 67 VAL A O 9
ATOM 21589 N N . GLU A 1 68 ? -15.673 10.652 -20.029 1.00 41.24 68 GLU A N 9
ATOM 21590 C CA . GLU A 1 68 ? -16.800 11.062 -19.206 1.00 32.54 68 GLU A CA 9
ATOM 21591 C C . GLU A 1 68 ? -17.148 9.956 -18.222 1.00 20.33 68 GLU A C 9
ATOM 21592 O O . GLU A 1 68 ? -17.478 10.224 -17.070 1.00 54.32 68 GLU A O 9
ATOM 21604 N N . ASP A 1 69 ? -17.050 8.710 -18.684 1.00 60.34 69 ASP A N 9
ATOM 21605 C CA . ASP A 1 69 ? -17.246 7.547 -17.817 1.00 21.14 69 ASP A CA 9
ATOM 21606 C C . ASP A 1 69 ? -16.363 7.656 -16.583 1.00 14.01 69 ASP A C 9
ATOM 21607 O O . ASP A 1 69 ? -16.800 7.392 -15.459 1.00 23.02 69 ASP A O 9
ATOM 21616 N N . VAL A 1 70 ? -15.120 8.059 -16.807 1.00 24.35 70 VAL A N 9
ATOM 21617 C CA . VAL A 1 70 ? -14.165 8.241 -15.730 1.00 0.02 70 VAL A CA 9
ATOM 21618 C C . VAL A 1 70 ? -14.585 9.382 -14.805 1.00 65.20 70 VAL A C 9
ATOM 21619 O O . VAL A 1 70 ? -14.860 9.159 -13.627 1.00 43.40 70 VAL A O 9
ATOM 21632 N N . LYS A 1 71 ? -14.675 10.593 -15.344 1.00 31.43 71 LYS A N 9
ATOM 21633 C CA . LYS A 1 71 ? -14.909 11.777 -14.518 1.00 63.52 71 LYS A CA 9
ATOM 21634 C C . LYS A 1 71 ? -16.286 11.766 -13.856 1.00 72.35 71 LYS A C 9
ATOM 21635 O O . LYS A 1 71 ? -16.498 12.445 -12.853 1.00 73.31 71 LYS A O 9
ATOM 21654 N N . SER A 1 72 ? -17.211 10.993 -14.401 1.00 32.42 72 SER A N 9
ATOM 21655 C CA . SER A 1 72 ? -18.536 10.875 -13.812 1.00 24.30 72 SER A CA 9
ATOM 21656 C C . SER A 1 72 ? -18.469 10.206 -12.434 1.00 13.24 72 SER A C 9
ATOM 21657 O O . SER A 1 72 ? -18.903 10.783 -11.437 1.00 4.55 72 SER A O 9
ATOM 21665 N N . ARG A 1 73 ? -17.910 8.998 -12.370 1.00 61.04 73 ARG A N 9
ATOM 21666 C CA . ARG A 1 73 ? -17.904 8.237 -11.120 1.00 62.20 73 ARG A CA 9
ATOM 21667 C C . ARG A 1 73 ? -16.718 8.595 -10.224 1.00 12.40 73 ARG A C 9
ATOM 21668 O O . ARG A 1 73 ? -16.732 8.299 -9.032 1.00 21.42 73 ARG A O 9
ATOM 21689 N N . THR A 1 74 ? -15.692 9.228 -10.786 1.00 44.22 74 THR A N 9
ATOM 21690 C CA . THR A 1 74 ? -14.493 9.539 -10.013 1.00 74.33 74 THR A CA 9
ATOM 21691 C C . THR A 1 74 ? -14.748 10.630 -8.984 1.00 74.53 74 THR A C 9
ATOM 21692 O O . THR A 1 74 ? -14.043 10.695 -7.974 1.00 54.01 74 THR A O 9
ATOM 21703 N N . ASP A 1 75 ? -15.751 11.478 -9.248 1.00 53.41 75 ASP A N 9
ATOM 21704 C CA . ASP A 1 75 ? -16.035 12.660 -8.420 1.00 54.00 75 ASP A CA 9
ATOM 21705 C C . ASP A 1 75 ? -14.922 13.696 -8.576 1.00 4.34 75 ASP A C 9
ATOM 21706 O O . ASP A 1 75 ? -15.143 14.786 -9.099 1.00 73.24 75 ASP A O 9
ATOM 21715 N N . ASN A 1 76 ? -13.727 13.337 -8.134 1.00 65.14 76 ASN A N 9
ATOM 21716 C CA . ASN A 1 76 ? -12.547 14.169 -8.314 1.00 2.35 76 ASN A CA 9
ATOM 21717 C C . ASN A 1 76 ? -11.327 13.277 -8.526 1.00 40.13 76 ASN A C 9
ATOM 21718 O O . ASN A 1 76 ? -10.403 13.265 -7.712 1.00 22.54 76 ASN A O 9
ATOM 21729 N N . LEU A 1 77 ? -11.368 12.492 -9.608 1.00 12.34 77 LEU A N 9
ATOM 21730 C CA . LEU A 1 77 ? -10.289 11.557 -9.956 1.00 54.10 77 LEU A CA 9
ATOM 21731 C C . LEU A 1 77 ? -9.941 10.626 -8.792 1.00 11.03 77 LEU A C 9
ATOM 21732 O O . LEU A 1 77 ? -8.790 10.230 -8.622 1.00 32.42 77 LEU A O 9
ATOM 21748 N N . THR A 1 78 ? -10.945 10.264 -8.006 1.00 2.43 78 THR A N 9
ATOM 21749 C CA . THR A 1 78 ? -10.737 9.386 -6.867 1.00 32.52 78 THR A CA 9
ATOM 21750 C C . THR A 1 78 ? -10.720 7.919 -7.306 1.00 64.41 78 THR A C 9
ATOM 21751 O O . THR A 1 78 ? -10.029 7.088 -6.710 1.00 5.10 78 THR A O 9
ATOM 21762 N N . ASP A 1 79 ? -11.473 7.611 -8.356 1.00 44.31 79 ASP A N 9
ATOM 21763 C CA . ASP A 1 79 ? -11.484 6.265 -8.918 1.00 4.41 79 ASP A CA 9
ATOM 21764 C C . ASP A 1 79 ? -10.241 6.037 -9.768 1.00 22.33 79 ASP A C 9
ATOM 21765 O O . ASP A 1 79 ? -9.780 6.934 -10.474 1.00 34.11 79 ASP A O 9
ATOM 21774 N N . CYS A 1 80 ? -9.709 4.834 -9.684 1.00 22.04 80 CYS A N 9
ATOM 21775 C CA . CYS A 1 80 ? -8.513 4.456 -10.409 1.00 65.33 80 CYS A CA 9
ATOM 21776 C C . CYS A 1 80 ? -8.578 2.971 -10.719 1.00 55.23 80 CYS A C 9
ATOM 21777 O O . CYS A 1 80 ? -8.962 2.176 -9.862 1.00 53.40 80 CYS A O 9
ATOM 21785 N N . ARG A 1 81 ? -8.225 2.596 -11.939 1.00 70.41 81 ARG A N 9
ATOM 21786 C CA . ARG A 1 81 ? -8.425 1.225 -12.390 1.00 70.11 81 ARG A CA 9
ATOM 21787 C C . ARG A 1 81 ? -7.483 0.852 -13.521 1.00 5.41 81 ARG A C 9
ATOM 21788 O O . ARG A 1 81 ? -6.699 1.677 -13.998 1.00 11.12 81 ARG A O 9
ATOM 21809 N N . TYR A 1 82 ? -7.574 -0.401 -13.936 1.00 24.20 82 TYR A N 9
ATOM 21810 C CA . TYR A 1 82 ? -6.789 -0.916 -15.039 1.00 21.11 82 TYR A CA 9
ATOM 21811 C C . TYR A 1 82 ? -7.680 -1.194 -16.227 1.00 44.44 82 TYR A C 9
ATOM 21812 O O . TYR A 1 82 ? -8.698 -1.877 -16.103 1.00 60.24 82 TYR A O 9
ATOM 21830 N N . ALA A 1 83 ? -7.299 -0.667 -17.368 1.00 13.11 83 ALA A N 9
ATOM 21831 C CA . ALA A 1 83 ? -8.029 -0.909 -18.589 1.00 52.13 83 ALA A CA 9
ATOM 21832 C C . ALA A 1 83 ? -7.073 -1.378 -19.670 1.00 73.42 83 ALA A C 9
ATOM 21833 O O . ALA A 1 83 ? -6.028 -0.775 -19.889 1.00 13.04 83 ALA A O 9
ATOM 21840 N N . VAL A 1 84 ? -7.411 -2.467 -20.324 1.00 51.54 84 VAL A N 9
ATOM 21841 C CA . VAL A 1 84 ? -6.588 -2.973 -21.400 1.00 73.34 84 VAL A CA 9
ATOM 21842 C C . VAL A 1 84 ? -7.400 -3.075 -22.676 1.00 1.20 84 VAL A C 9
ATOM 21843 O O . VAL A 1 84 ? -8.430 -3.751 -22.718 1.00 63.14 84 VAL A O 9
ATOM 21856 N N . PHE A 1 85 ? -6.936 -2.392 -23.704 1.00 64.52 85 PHE A N 9
ATOM 21857 C CA . PHE A 1 85 ? -7.608 -2.383 -24.988 1.00 42.14 85 PHE A CA 9
ATOM 21858 C C . PHE A 1 85 ? -6.614 -2.725 -26.078 1.00 3.42 85 PHE A C 9
ATOM 21859 O O . PHE A 1 85 ? -5.504 -2.200 -26.081 1.00 42.01 85 PHE A O 9
ATOM 21876 N N . ASP A 1 86 ? -6.982 -3.601 -26.988 1.00 74.33 86 ASP A N 9
ATOM 21877 C CA . ASP A 1 86 ? -6.230 -3.716 -28.221 1.00 14.41 86 ASP A CA 9
ATOM 21878 C C . ASP A 1 86 ? -6.924 -2.832 -29.238 1.00 45.41 86 ASP A C 9
ATOM 21879 O O . ASP A 1 86 ? -7.945 -3.209 -29.816 1.00 5.00 86 ASP A O 9
ATOM 21888 N N . PHE A 1 87 ? -6.400 -1.633 -29.419 1.00 54.14 87 PHE A N 9
ATOM 21889 C CA . PHE A 1 87 ? -7.086 -0.644 -30.227 1.00 71.51 87 PHE A CA 9
ATOM 21890 C C . PHE A 1 87 ? -6.501 -0.609 -31.627 1.00 10.44 87 PHE A C 9
ATOM 21891 O O . PHE A 1 87 ? -5.286 -0.527 -31.814 1.00 21.44 87 PHE A O 9
ATOM 21908 N N . LYS A 1 88 ? -7.369 -0.720 -32.611 1.00 25.01 88 LYS A N 9
ATOM 21909 C CA . LYS A 1 88 ? -6.940 -0.688 -33.990 1.00 52.14 88 LYS A CA 9
ATOM 21910 C C . LYS A 1 88 ? -7.151 0.697 -34.564 1.00 3.32 88 LYS A C 9
ATOM 21911 O O . LYS A 1 88 ? -8.283 1.113 -34.820 1.00 4.43 88 LYS A O 9
ATOM 21930 N N . PHE A 1 89 ? -6.053 1.390 -34.777 1.00 21.11 89 PHE A N 9
ATOM 21931 C CA . PHE A 1 89 ? -6.078 2.745 -35.287 1.00 0.13 89 PHE A CA 9
ATOM 21932 C C . PHE A 1 89 ? -5.525 2.765 -36.697 1.00 31.21 89 PHE A C 9
ATOM 21933 O O . PHE A 1 89 ? -5.227 1.718 -37.267 1.00 33.10 89 PHE A O 9
ATOM 21950 N N . THR A 1 90 ? -5.397 3.944 -37.261 1.00 42.34 90 THR A N 9
ATOM 21951 C CA . THR A 1 90 ? -4.758 4.085 -38.548 1.00 31.32 90 THR A CA 9
ATOM 21952 C C . THR A 1 90 ? -3.452 4.838 -38.391 1.00 61.22 90 THR A C 9
ATOM 21953 O O . THR A 1 90 ? -3.420 5.959 -37.889 1.00 10.14 90 THR A O 9
ATOM 21964 N N . CYS A 1 91 ? -2.373 4.206 -38.802 1.00 12.42 91 CYS A N 9
ATOM 21965 C CA . CYS A 1 91 ? -1.061 4.789 -38.665 1.00 22.42 91 CYS A CA 9
ATOM 21966 C C . CYS A 1 91 ? -0.669 5.469 -39.961 1.00 22.40 91 CYS A C 9
ATOM 21967 O O . CYS A 1 91 ? -0.867 4.914 -41.047 1.00 30.24 91 CYS A O 9
ATOM 21975 N N . SER A 1 92 ? -0.147 6.678 -39.844 1.00 50.43 92 SER A N 9
ATOM 21976 C CA . SER A 1 92 ? 0.312 7.422 -40.997 1.00 43.33 92 SER A CA 9
ATOM 21977 C C . SER A 1 92 ? 1.509 6.725 -41.631 1.00 3.44 92 SER A C 9
ATOM 21978 O O . SER A 1 92 ? 2.572 6.598 -41.019 1.00 73.22 92 SER A O 9
ATOM 21986 N N . ARG A 1 93 ? 1.315 6.249 -42.846 1.00 64.33 93 ARG A N 9
ATOM 21987 C CA . ARG A 1 93 ? 2.365 5.567 -43.578 1.00 64.51 93 ARG A CA 9
ATOM 21988 C C . ARG A 1 93 ? 3.133 6.579 -44.417 1.00 0.22 93 ARG A C 9
ATOM 21989 O O . ARG A 1 93 ? 2.607 7.117 -45.390 1.00 73.14 93 ARG A O 9
ATOM 22010 N N . VAL A 1 94 ? 4.367 6.850 -44.015 1.00 44.23 94 VAL A N 9
ATOM 22011 C CA . VAL A 1 94 ? 5.187 7.856 -44.675 1.00 32.13 94 VAL A CA 9
ATOM 22012 C C . VAL A 1 94 ? 5.427 7.495 -46.139 1.00 41.30 94 VAL A C 9
ATOM 22013 O O . VAL A 1 94 ? 6.096 6.509 -46.449 1.00 11.21 94 VAL A O 9
ATOM 22026 N N . GLY A 1 95 ? 4.862 8.298 -47.032 1.00 3.22 95 GLY A N 9
ATOM 22027 C CA . GLY A 1 95 ? 4.999 8.049 -48.453 1.00 32.43 95 GLY A CA 9
ATOM 22028 C C . GLY A 1 95 ? 3.856 7.222 -49.009 1.00 23.32 95 GLY A C 9
ATOM 22029 O O . GLY A 1 95 ? 3.889 6.801 -50.166 1.00 45.24 95 GLY A O 9
ATOM 22033 N N . ALA A 1 96 ? 2.845 6.986 -48.186 1.00 20.52 96 ALA A N 9
ATOM 22034 C CA . ALA A 1 96 ? 1.687 6.205 -48.593 1.00 43.42 96 ALA A CA 9
ATOM 22035 C C . ALA A 1 96 ? 0.431 6.684 -47.869 1.00 1.32 96 ALA A C 9
ATOM 22036 O O . ALA A 1 96 ? 0.383 7.813 -47.378 1.00 71.31 96 ALA A O 9
ATOM 22043 N N . GLY A 1 97 ? -0.585 5.831 -47.816 1.00 74.13 97 GLY A N 9
ATOM 22044 C CA . GLY A 1 97 ? -1.839 6.205 -47.191 1.00 14.10 97 GLY A CA 9
ATOM 22045 C C . GLY A 1 97 ? -2.023 5.569 -45.826 1.00 22.43 97 GLY A C 9
ATOM 22046 O O . GLY A 1 97 ? -1.200 4.758 -45.398 1.00 4.34 97 GLY A O 9
ATOM 22050 N N . THR A 1 98 ? -3.108 5.938 -45.150 1.00 3.23 98 THR A N 9
ATOM 22051 C CA . THR A 1 98 ? -3.415 5.425 -43.820 1.00 53.45 98 THR A CA 9
ATOM 22052 C C . THR A 1 98 ? -3.406 3.900 -43.784 1.00 23.33 98 THR A C 9
ATOM 22053 O O . THR A 1 98 ? -4.027 3.244 -44.620 1.00 2.35 98 THR A O 9
ATOM 22064 N N . SER A 1 99 ? -2.686 3.343 -42.826 1.00 21.00 99 SER A N 9
ATOM 22065 C CA . SER A 1 99 ? -2.645 1.904 -42.648 1.00 33.35 99 SER A CA 9
ATOM 22066 C C . SER A 1 99 ? -3.260 1.521 -41.309 1.00 51.32 99 SER A C 9
ATOM 22067 O O . SER A 1 99 ? -2.831 2.009 -40.264 1.00 23.55 99 SER A O 9
ATOM 22075 N N . LYS A 1 100 ? -4.270 0.664 -41.338 1.00 72.40 100 LYS A N 9
ATOM 22076 C CA . LYS A 1 100 ? -4.913 0.224 -40.109 1.00 51.32 100 LYS A CA 9
ATOM 22077 C C . LYS A 1 100 ? -3.995 -0.715 -39.336 1.00 45.34 100 LYS A C 9
ATOM 22078 O O . LYS A 1 100 ? -3.452 -1.676 -39.884 1.00 62.32 100 LYS A O 9
ATOM 22097 N N . MET A 1 101 ? -3.821 -0.422 -38.065 1.00 34.54 101 MET A N 9
ATOM 22098 C CA . MET A 1 101 ? -2.903 -1.168 -37.224 1.00 63.20 101 MET A CA 9
ATOM 22099 C C . MET A 1 101 ? -3.488 -1.359 -35.836 1.00 64.33 101 MET A C 9
ATOM 22100 O O . MET A 1 101 ? -4.090 -0.448 -35.276 1.00 33.22 101 MET A O 9
ATOM 22114 N N . ASP A 1 102 ? -3.304 -2.546 -35.299 1.00 23.55 102 ASP A N 9
ATOM 22115 C CA . ASP A 1 102 ? -3.825 -2.900 -33.988 1.00 71.40 102 ASP A CA 9
ATOM 22116 C C . ASP A 1 102 ? -2.683 -3.034 -33.000 1.00 72.22 102 ASP A C 9
ATOM 22117 O O . ASP A 1 102 ? -1.569 -3.389 -33.392 1.00 31.31 102 ASP A O 9
ATOM 22126 N N . LYS A 1 103 ? -2.943 -2.745 -31.732 1.00 73.34 103 LYS A N 9
ATOM 22127 C CA . LYS A 1 103 ? -1.963 -2.999 -30.688 1.00 71.40 103 LYS A CA 9
ATOM 22128 C C . LYS A 1 103 ? -2.598 -2.919 -29.308 1.00 74.15 103 LYS A C 9
ATOM 22129 O O . LYS A 1 103 ? -3.374 -2.008 -29.015 1.00 11.11 103 LYS A O 9
ATOM 22148 N N . ILE A 1 104 ? -2.265 -3.894 -28.474 1.00 30.13 104 ILE A N 9
ATOM 22149 C CA . ILE A 1 104 ? -2.775 -3.964 -27.116 1.00 34.12 104 ILE A CA 9
ATOM 22150 C C . ILE A 1 104 ? -2.068 -2.952 -26.216 1.00 63.13 104 ILE A C 9
ATOM 22151 O O . ILE A 1 104 ? -0.837 -2.930 -26.122 1.00 54.24 104 ILE A O 9
ATOM 22167 N N . ILE A 1 105 ? -2.849 -2.098 -25.577 1.00 15.05 105 ILE A N 9
ATOM 22168 C CA . ILE A 1 105 ? -2.302 -1.081 -24.699 1.00 55.31 105 ILE A CA 9
ATOM 22169 C C . ILE A 1 105 ? -2.769 -1.276 -23.264 1.00 21.44 105 ILE A C 9
ATOM 22170 O O . ILE A 1 105 ? -3.932 -1.600 -23.008 1.00 54.14 105 ILE A O 9
ATOM 22186 N N . PHE A 1 106 ? -1.845 -1.103 -22.337 1.00 55.44 106 PHE A N 9
ATOM 22187 C CA . PHE A 1 106 ? -2.154 -1.146 -20.925 1.00 42.22 106 PHE A CA 9
ATOM 22188 C C . PHE A 1 106 ? -2.419 0.252 -20.395 1.00 4.53 106 PHE A C 9
ATOM 22189 O O . PHE A 1 106 ? -1.492 1.039 -20.183 1.00 75.43 106 PHE A O 9
ATOM 22206 N N . LEU A 1 107 ? -3.688 0.555 -20.192 1.00 51.20 107 LEU A N 9
ATOM 22207 C CA . LEU A 1 107 ? -4.090 1.862 -19.717 1.00 10.25 107 LEU A CA 9
ATOM 22208 C C . LEU A 1 107 ? -4.144 1.849 -18.194 1.00 42.31 107 LEU A C 9
ATOM 22209 O O . LEU A 1 107 ? -5.084 1.318 -17.593 1.00 11.34 107 LEU A O 9
ATOM 22225 N N . GLN A 1 108 ? -3.118 2.406 -17.574 1.00 75.04 108 GLN A N 9
ATOM 22226 C CA . GLN A 1 108 ? -3.096 2.560 -16.131 1.00 34.04 108 GLN A CA 9
ATOM 22227 C C . GLN A 1 108 ? -3.730 3.889 -15.737 1.00 5.43 108 GLN A C 9
ATOM 22228 O O . GLN A 1 108 ? -3.121 4.950 -15.892 1.00 52.21 108 GLN A O 9
ATOM 22242 N N . ILE A 1 109 ? -4.966 3.836 -15.260 1.00 12.12 109 ILE A N 9
ATOM 22243 C CA . ILE A 1 109 ? -5.604 5.020 -14.715 1.00 12.11 109 ILE A CA 9
ATOM 22244 C C . ILE A 1 109 ? -5.044 5.277 -13.328 1.00 31.01 109 ILE A C 9
ATOM 22245 O O . ILE A 1 109 ? -5.473 4.662 -12.353 1.00 75.21 109 ILE A O 9
ATOM 22261 N N . CYS A 1 110 ? -4.044 6.135 -13.256 1.00 11.32 110 CYS A N 9
ATOM 22262 C CA . CYS A 1 110 ? -3.396 6.436 -11.998 1.00 60.52 110 CYS A CA 9
ATOM 22263 C C . CYS A 1 110 ? -3.202 7.937 -11.853 1.00 54.14 110 CYS A C 9
ATOM 22264 O O . CYS A 1 110 ? -2.277 8.512 -12.431 1.00 14.41 110 CYS A O 9
ATOM 22272 N N . PRO A 1 111 ? -4.105 8.601 -11.122 1.00 34.11 111 PRO A N 9
ATOM 22273 C CA . PRO A 1 111 ? -3.941 10.004 -10.762 1.00 30.10 111 PRO A CA 9
ATOM 22274 C C . PRO A 1 111 ? -2.756 10.169 -9.823 1.00 20.33 111 PRO A C 9
ATOM 22275 O O . PRO A 1 111 ? -2.741 9.617 -8.721 1.00 34.43 111 PRO A O 9
ATOM 22286 N N . ASP A 1 112 ? -1.744 10.888 -10.273 1.00 41.41 112 ASP A N 9
ATOM 22287 C CA . ASP A 1 112 ? -0.524 11.028 -9.497 1.00 71.41 112 ASP A CA 9
ATOM 22288 C C . ASP A 1 112 ? -0.785 11.773 -8.194 1.00 15.33 112 ASP A C 9
ATOM 22289 O O . ASP A 1 112 ? -0.294 11.374 -7.138 1.00 43.01 112 ASP A O 9
ATOM 22298 N N . GLY A 1 113 ? -1.588 12.828 -8.265 1.00 25.03 113 GLY A N 9
ATOM 22299 C CA . GLY A 1 113 ? -1.935 13.583 -7.072 1.00 55.45 113 GLY A CA 9
ATOM 22300 C C . GLY A 1 113 ? -3.187 13.047 -6.397 1.00 55.01 113 GLY A C 9
ATOM 22301 O O . GLY A 1 113 ? -4.065 13.812 -5.997 1.00 71.33 113 GLY A O 9
ATOM 22305 N N . ALA A 1 114 ? -3.267 11.729 -6.277 1.00 42.14 114 ALA A N 9
ATOM 22306 C CA . ALA A 1 114 ? -4.419 11.074 -5.671 1.00 4.02 114 ALA A CA 9
ATOM 22307 C C . ALA A 1 114 ? -4.053 10.448 -4.333 1.00 62.13 114 ALA A C 9
ATOM 22308 O O . ALA A 1 114 ? -2.900 10.510 -3.907 1.00 61.35 114 ALA A O 9
ATOM 22315 N N . SER A 1 115 ? -5.060 9.873 -3.683 1.00 25.32 115 SER A N 9
ATOM 22316 C CA . SER A 1 115 ? -4.914 9.209 -2.393 1.00 5.23 115 SER A CA 9
ATOM 22317 C C . SER A 1 115 ? -3.715 8.266 -2.374 1.00 14.52 115 SER A C 9
ATOM 22318 O O . SER A 1 115 ? -3.772 7.174 -2.929 1.00 71.54 115 SER A O 9
ATOM 22326 N N . ILE A 1 116 ? -2.652 8.683 -1.697 1.00 15.12 116 ILE A N 9
ATOM 22327 C CA . ILE A 1 116 ? -1.365 7.997 -1.762 1.00 40.44 116 ILE A CA 9
ATOM 22328 C C . ILE A 1 116 ? -1.453 6.539 -1.319 1.00 73.43 116 ILE A C 9
ATOM 22329 O O . ILE A 1 116 ? -0.824 5.680 -1.920 1.00 21.54 116 ILE A O 9
ATOM 22345 N N . LYS A 1 117 ? -2.247 6.257 -0.294 1.00 50.31 117 LYS A N 9
ATOM 22346 C CA . LYS A 1 117 ? -2.311 4.907 0.269 1.00 5.14 117 LYS A CA 9
ATOM 22347 C C . LYS A 1 117 ? -2.771 3.890 -0.772 1.00 2.12 117 LYS A C 9
ATOM 22348 O O . LYS A 1 117 ? -2.105 2.884 -1.006 1.00 71.24 117 LYS A O 9
ATOM 22367 N N . LYS A 1 118 ? -3.898 4.161 -1.411 1.00 3.14 118 LYS A N 9
ATOM 22368 C CA . LYS A 1 118 ? -4.436 3.239 -2.403 1.00 23.24 118 LYS A CA 9
ATOM 22369 C C . LYS A 1 118 ? -3.803 3.474 -3.775 1.00 42.43 118 LYS A C 9
ATOM 22370 O O . LYS A 1 118 ? -3.762 2.570 -4.607 1.00 73.51 118 LYS A O 9
ATOM 22389 N N . LYS A 1 119 ? -3.282 4.676 -3.998 1.00 0.04 119 LYS A N 9
ATOM 22390 C CA . LYS A 1 119 ? -2.586 4.980 -5.238 1.00 43.04 119 LYS A CA 9
ATOM 22391 C C . LYS A 1 119 ? -1.238 4.258 -5.258 1.00 44.44 119 LYS A C 9
ATOM 22392 O O . LYS A 1 119 ? -0.752 3.847 -6.312 1.00 71.04 119 LYS A O 9
ATOM 22411 N N . MET A 1 120 ? -0.651 4.097 -4.076 1.00 11.54 120 MET A N 9
ATOM 22412 C CA . MET A 1 120 ? 0.608 3.375 -3.922 1.00 54.42 120 MET A CA 9
ATOM 22413 C C . MET A 1 120 ? 0.429 1.917 -4.319 1.00 11.14 120 MET A C 9
ATOM 22414 O O . MET A 1 120 ? 1.322 1.306 -4.910 1.00 25.54 120 MET A O 9
ATOM 22428 N N . VAL A 1 121 ? -0.735 1.363 -3.995 1.00 14.24 121 VAL A N 9
ATOM 22429 C CA . VAL A 1 121 ? -1.045 -0.013 -4.352 1.00 34.12 121 VAL A CA 9
ATOM 22430 C C . VAL A 1 121 ? -1.094 -0.164 -5.867 1.00 51.21 121 VAL A C 9
ATOM 22431 O O . VAL A 1 121 ? -0.463 -1.061 -6.424 1.00 2.50 121 VAL A O 9
ATOM 22444 N N . TYR A 1 122 ? -1.819 0.738 -6.526 1.00 24.43 122 TYR A N 9
ATOM 22445 C CA . TYR A 1 122 ? -1.929 0.721 -7.984 1.00 22.41 122 TYR A CA 9
ATOM 22446 C C . TYR A 1 122 ? -0.576 0.955 -8.650 1.00 35.41 122 TYR A C 9
ATOM 22447 O O . TYR A 1 122 ? -0.302 0.427 -9.727 1.00 11.42 122 TYR A O 9
ATOM 22465 N N . ALA A 1 123 ? 0.271 1.743 -8.006 1.00 72.05 123 ALA A N 9
ATOM 22466 C CA . ALA A 1 123 ? 1.615 1.983 -8.511 1.00 3.54 123 ALA A CA 9
ATOM 22467 C C . ALA A 1 123 ? 2.458 0.715 -8.422 1.00 24.33 123 ALA A C 9
ATOM 22468 O O . ALA A 1 123 ? 3.364 0.503 -9.226 1.00 13.32 123 ALA A O 9
ATOM 22475 N N . SER A 1 124 ? 2.141 -0.133 -7.449 1.00 73.34 124 SER A N 9
ATOM 22476 C CA . SER A 1 124 ? 2.875 -1.374 -7.250 1.00 43.15 124 SER A CA 9
ATOM 22477 C C . SER A 1 124 ? 2.353 -2.469 -8.184 1.00 43.53 124 SER A C 9
ATOM 22478 O O . SER A 1 124 ? 3.128 -3.241 -8.750 1.00 34.44 124 SER A O 9
ATOM 22486 N N . SER A 1 125 ? 1.037 -2.521 -8.359 1.00 42.23 125 SER A N 9
ATOM 22487 C CA . SER A 1 125 ? 0.418 -3.543 -9.189 1.00 63.13 125 SER A CA 9
ATOM 22488 C C . SER A 1 125 ? 0.684 -3.296 -10.674 1.00 55.54 125 SER A C 9
ATOM 22489 O O . SER A 1 125 ? 0.548 -4.205 -11.496 1.00 52.21 125 SER A O 9
ATOM 22497 N N . ALA A 1 126 ? 1.081 -2.069 -11.007 1.00 11.24 126 ALA A N 9
ATOM 22498 C CA . ALA A 1 126 ? 1.426 -1.720 -12.378 1.00 64.04 126 ALA A CA 9
ATOM 22499 C C . ALA A 1 126 ? 2.549 -2.615 -12.888 1.00 43.13 126 ALA A C 9
ATOM 22500 O O . ALA A 1 126 ? 2.525 -3.074 -14.033 1.00 74.31 126 ALA A O 9
ATOM 22507 N N . ALA A 1 127 ? 3.520 -2.876 -12.018 1.00 43.44 127 ALA A N 9
ATOM 22508 C CA . ALA A 1 127 ? 4.639 -3.744 -12.349 1.00 62.24 127 ALA A CA 9
ATOM 22509 C C . ALA A 1 127 ? 4.245 -5.210 -12.215 1.00 54.50 127 ALA A C 9
ATOM 22510 O O . ALA A 1 127 ? 4.838 -6.084 -12.844 1.00 40.24 127 ALA A O 9
ATOM 22517 N N . ALA A 1 128 ? 3.234 -5.478 -11.401 1.00 20.42 128 ALA A N 9
ATOM 22518 C CA . ALA A 1 128 ? 2.795 -6.846 -11.164 1.00 12.12 128 ALA A CA 9
ATOM 22519 C C . ALA A 1 128 ? 2.056 -7.408 -12.374 1.00 72.14 128 ALA A C 9
ATOM 22520 O O . ALA A 1 128 ? 2.337 -8.523 -12.818 1.00 62.11 128 ALA A O 9
ATOM 22527 N N . ILE A 1 129 ? 1.133 -6.623 -12.923 1.00 11.34 129 ILE A N 9
ATOM 22528 C CA . ILE A 1 129 ? 0.285 -7.086 -14.017 1.00 75.55 129 ILE A CA 9
ATOM 22529 C C . ILE A 1 129 ? 1.111 -7.412 -15.268 1.00 64.15 129 ILE A C 9
ATOM 22530 O O . ILE A 1 129 ? 0.829 -8.384 -15.969 1.00 4.31 129 ILE A O 9
ATOM 22546 N N . LYS A 1 130 ? 2.150 -6.620 -15.531 1.00 63.25 130 LYS A N 9
ATOM 22547 C CA . LYS A 1 130 ? 3.002 -6.852 -16.692 1.00 22.43 130 LYS A CA 9
ATOM 22548 C C . LYS A 1 130 ? 3.868 -8.089 -16.480 1.00 42.31 130 LYS A C 9
ATOM 22549 O O . LYS A 1 130 ? 4.132 -8.843 -17.417 1.00 33.34 130 LYS A O 9
ATOM 22568 N N . THR A 1 131 ? 4.294 -8.298 -15.243 1.00 65.33 131 THR A N 9
ATOM 22569 C CA . THR A 1 131 ? 5.136 -9.435 -14.909 1.00 3.03 131 THR A CA 9
ATOM 22570 C C . THR A 1 131 ? 4.328 -10.731 -14.936 1.00 73.21 131 THR A C 9
ATOM 22571 O O . THR A 1 131 ? 4.866 -11.808 -15.195 1.00 53.13 131 THR A O 9
ATOM 22582 N N . SER A 1 132 ? 3.027 -10.617 -14.691 1.00 50.34 132 SER A N 9
ATOM 22583 C CA . SER A 1 132 ? 2.142 -11.766 -14.737 1.00 51.41 132 SER A CA 9
ATOM 22584 C C . SER A 1 132 ? 2.056 -12.305 -16.161 1.00 21.21 132 SER A C 9
ATOM 22585 O O . SER A 1 132 ? 2.294 -13.488 -16.402 1.00 55.24 132 SER A O 9
ATOM 22593 N N . LEU A 1 133 ? 1.749 -11.422 -17.108 1.00 41.32 133 LEU A N 9
ATOM 22594 C CA . LEU A 1 133 ? 1.580 -11.833 -18.498 1.00 74.14 133 LEU A CA 9
ATOM 22595 C C . LEU A 1 133 ? 2.915 -12.169 -19.152 1.00 11.21 133 LEU A C 9
ATOM 22596 O O . LEU A 1 133 ? 2.962 -12.966 -20.093 1.00 3.42 133 LEU A O 9
ATOM 22612 N N . GLY A 1 134 ? 3.991 -11.566 -18.647 1.00 53.41 134 GLY A N 9
ATOM 22613 C CA . GLY A 1 134 ? 5.318 -11.810 -19.192 1.00 71.22 134 GLY A CA 9
ATOM 22614 C C . GLY A 1 134 ? 5.377 -11.586 -20.692 1.00 35.42 134 GLY A C 9
ATOM 22615 O O . GLY A 1 134 ? 5.932 -12.402 -21.430 1.00 51.33 134 GLY A O 9
ATOM 22619 N N . THR A 1 135 ? 4.802 -10.479 -21.138 1.00 64.40 135 THR A N 9
ATOM 22620 C CA . THR A 1 135 ? 4.683 -10.190 -22.557 1.00 31.40 135 THR A CA 9
ATOM 22621 C C . THR A 1 135 ? 5.944 -9.509 -23.091 1.00 72.30 135 THR A C 9
ATOM 22622 O O . THR A 1 135 ? 6.485 -9.905 -24.124 1.00 65.42 135 THR A O 9
ATOM 22633 N N . GLY A 1 136 ? 6.398 -8.477 -22.390 1.00 30.22 136 GLY A N 9
ATOM 22634 C CA . GLY A 1 136 ? 7.633 -7.807 -22.759 1.00 44.34 136 GLY A CA 9
ATOM 22635 C C . GLY A 1 136 ? 7.456 -6.706 -23.794 1.00 11.32 136 GLY A C 9
ATOM 22636 O O . GLY A 1 136 ? 8.200 -5.725 -23.790 1.00 23.30 136 GLY A O 9
ATOM 22640 N N . LYS A 1 137 ? 6.473 -6.849 -24.673 1.00 21.54 137 LYS A N 9
ATOM 22641 C CA . LYS A 1 137 ? 6.248 -5.857 -25.721 1.00 43.10 137 LYS A CA 9
ATOM 22642 C C . LYS A 1 137 ? 4.852 -5.244 -25.622 1.00 24.30 137 LYS A C 9
ATOM 22643 O O . LYS A 1 137 ? 4.042 -5.328 -26.545 1.00 32.35 137 LYS A O 9
ATOM 22662 N N . ILE A 1 138 ? 4.582 -4.632 -24.479 1.00 53.04 138 ILE A N 9
ATOM 22663 C CA . ILE A 1 138 ? 3.322 -3.937 -24.250 1.00 40.13 138 ILE A CA 9
ATOM 22664 C C . ILE A 1 138 ? 3.562 -2.445 -24.093 1.00 1.32 138 ILE A C 9
ATOM 22665 O O . ILE A 1 138 ? 4.599 -2.028 -23.572 1.00 13.53 138 ILE A O 9
ATOM 22681 N N . LEU A 1 139 ? 2.611 -1.642 -24.548 1.00 54.44 139 LEU A N 9
ATOM 22682 C CA . LEU A 1 139 ? 2.685 -0.206 -24.340 1.00 43.21 139 LEU A CA 9
ATOM 22683 C C . LEU A 1 139 ? 1.841 0.148 -23.126 1.00 32.25 139 LEU A C 9
ATOM 22684 O O . LEU A 1 139 ? 0.615 0.229 -23.200 1.00 14.22 139 LEU A O 9
ATOM 22700 N N . GLN A 1 140 ? 2.512 0.312 -22.000 1.00 30.55 140 GLN A N 9
ATOM 22701 C CA . GLN A 1 140 ? 1.846 0.569 -20.737 1.00 14.32 140 GLN A CA 9
ATOM 22702 C C . GLN A 1 140 ? 2.078 2.014 -20.321 1.00 53.33 140 GLN A C 9
ATOM 22703 O O . GLN A 1 140 ? 3.220 2.460 -20.221 1.00 52.03 140 GLN A O 9
ATOM 22717 N N . PHE A 1 141 ? 0.999 2.743 -20.096 1.00 14.53 141 PHE A N 9
ATOM 22718 C CA . PHE A 1 141 ? 1.096 4.154 -19.760 1.00 34.22 141 PHE A CA 9
ATOM 22719 C C . PHE A 1 141 ? 0.251 4.487 -18.534 1.00 54.42 141 PHE A C 9
ATOM 22720 O O . PHE A 1 141 ? -0.859 3.977 -18.376 1.00 23.14 141 PHE A O 9
ATOM 22737 N N . GLN A 1 142 ? 0.795 5.325 -17.662 1.00 51.34 142 GLN A N 9
ATOM 22738 C CA . GLN A 1 142 ? 0.079 5.775 -16.475 1.00 20.11 142 GLN A CA 9
ATOM 22739 C C . GLN A 1 142 ? -0.446 7.186 -16.697 1.00 61.31 142 GLN A C 9
ATOM 22740 O O . GLN A 1 142 ? 0.332 8.133 -16.823 1.00 62.31 142 GLN A O 9
ATOM 22754 N N . VAL A 1 143 ? -1.760 7.318 -16.761 1.00 14.43 143 VAL A N 9
ATOM 22755 C CA . VAL A 1 143 ? -2.387 8.602 -17.038 1.00 24.43 143 VAL A CA 9
ATOM 22756 C C . VAL A 1 143 ? -3.308 9.019 -15.899 1.00 75.32 143 VAL A C 9
ATOM 22757 O O . VAL A 1 143 ? -3.871 8.173 -15.206 1.00 51.10 143 VAL A O 9
ATOM 22770 N N . SER A 1 144 ? -3.444 10.322 -15.699 1.00 53.12 144 SER A N 9
ATOM 22771 C CA . SER A 1 144 ? -4.292 10.847 -14.640 1.00 61.31 144 SER A CA 9
ATOM 22772 C C . SER A 1 144 ? -5.537 11.528 -15.207 1.00 4.13 144 SER A C 9
ATOM 22773 O O . SER A 1 144 ? -6.659 11.197 -14.830 1.00 63.25 144 SER A O 9
ATOM 22781 N N . ASP A 1 145 ? -5.335 12.471 -16.121 1.00 3.32 145 ASP A N 9
ATOM 22782 C CA . ASP A 1 145 ? -6.437 13.279 -16.642 1.00 23.10 145 ASP A CA 9
ATOM 22783 C C . ASP A 1 145 ? -7.145 12.583 -17.803 1.00 43.42 145 ASP A C 9
ATOM 22784 O O . ASP A 1 145 ? -6.574 11.709 -18.460 1.00 74.54 145 ASP A O 9
ATOM 22793 N N . GLU A 1 146 ? -8.385 12.994 -18.052 1.00 34.23 146 GLU A N 9
ATOM 22794 C CA . GLU A 1 146 ? -9.211 12.424 -19.113 1.00 42.54 146 GLU A CA 9
ATOM 22795 C C . GLU A 1 146 ? -8.559 12.607 -20.487 1.00 44.24 146 GLU A C 9
ATOM 22796 O O . GLU A 1 146 ? -8.675 11.746 -21.359 1.00 51.22 146 GLU A O 9
ATOM 22808 N N . SER A 1 147 ? -7.848 13.716 -20.665 1.00 0.24 147 SER A N 9
ATOM 22809 C CA . SER A 1 147 ? -7.214 14.025 -21.939 1.00 33.01 147 SER A CA 9
ATOM 22810 C C . SER A 1 147 ? -6.040 13.085 -22.198 1.00 24.51 147 SER A C 9
ATOM 22811 O O . SER A 1 147 ? -5.708 12.781 -23.342 1.00 14.44 147 SER A O 9
ATOM 22819 N N . GLU A 1 148 ? -5.441 12.602 -21.120 1.00 4.03 148 GLU A N 9
ATOM 22820 C CA . GLU A 1 148 ? -4.275 11.737 -21.207 1.00 34.42 148 GLU A CA 9
ATOM 22821 C C . GLU A 1 148 ? -4.660 10.357 -21.737 1.00 31.21 148 GLU A C 9
ATOM 22822 O O . GLU A 1 148 ? -3.863 9.683 -22.387 1.00 61.14 148 GLU A O 9
ATOM 22834 N N . MET A 1 149 ? -5.894 9.952 -21.464 1.00 31.20 149 MET A N 9
ATOM 22835 C CA . MET A 1 149 ? -6.379 8.638 -21.874 1.00 73.42 149 MET A CA 9
ATOM 22836 C C . MET A 1 149 ? -7.275 8.749 -23.106 1.00 72.21 149 MET A C 9
ATOM 22837 O O . MET A 1 149 ? -7.948 7.793 -23.490 1.00 23.10 149 MET A O 9
ATOM 22851 N N . SER A 1 150 ? -7.268 9.917 -23.732 1.00 64.51 150 SER A N 9
ATOM 22852 C CA . SER A 1 150 ? -8.089 10.153 -24.907 1.00 42.32 150 SER A CA 9
ATOM 22853 C C . SER A 1 150 ? -7.491 9.464 -26.135 1.00 14.34 150 SER A C 9
ATOM 22854 O O . SER A 1 150 ? -6.277 9.270 -26.220 1.00 50.41 150 SER A O 9
ATOM 22862 N N . HIS A 1 151 ? -8.354 9.114 -27.089 1.00 31.34 151 HIS A N 9
ATOM 22863 C CA . HIS A 1 151 ? -7.942 8.384 -28.295 1.00 63.11 151 HIS A CA 9
ATOM 22864 C C . HIS A 1 151 ? -6.859 9.132 -29.071 1.00 41.40 151 HIS A C 9
ATOM 22865 O O . HIS A 1 151 ? -6.040 8.516 -29.748 1.00 10.23 151 HIS A O 9
ATOM 22880 N N . LYS A 1 152 ? -6.868 10.459 -28.969 1.00 74.33 152 LYS A N 9
ATOM 22881 C CA . LYS A 1 152 ? -5.865 11.293 -29.616 1.00 51.34 152 LYS A CA 9
ATOM 22882 C C . LYS A 1 152 ? -4.459 10.889 -29.181 1.00 34.12 152 LYS A C 9
ATOM 22883 O O . LYS A 1 152 ? -3.584 10.649 -30.014 1.00 4.41 152 LYS A O 9
ATOM 22902 N N . GLU A 1 153 ? -4.253 10.788 -27.875 1.00 51.22 153 GLU A N 9
ATOM 22903 C CA . GLU A 1 153 ? -2.945 10.447 -27.347 1.00 24.10 153 GLU A CA 9
ATOM 22904 C C . GLU A 1 153 ? -2.645 8.967 -27.533 1.00 15.01 153 GLU A C 9
ATOM 22905 O O . GLU A 1 153 ? -1.490 8.591 -27.706 1.00 24.51 153 GLU A O 9
ATOM 22917 N N . LEU A 1 154 ? -3.682 8.132 -27.517 1.00 12.51 154 LEU A N 9
ATOM 22918 C CA . LEU A 1 154 ? -3.499 6.699 -27.743 1.00 61.52 154 LEU A CA 9
ATOM 22919 C C . LEU A 1 154 ? -2.824 6.459 -29.080 1.00 72.32 154 LEU A C 9
ATOM 22920 O O . LEU A 1 154 ? -1.889 5.666 -29.177 1.00 51.13 154 LEU A O 9
ATOM 22936 N N . LEU A 1 155 ? -3.272 7.176 -30.099 1.00 54.32 155 LEU A N 9
ATOM 22937 C CA . LEU A 1 155 ? -2.670 7.070 -31.414 1.00 42.05 155 LEU A CA 9
ATOM 22938 C C . LEU A 1 155 ? -1.265 7.662 -31.389 1.00 1.44 155 LEU A C 9
ATOM 22939 O O . LEU A 1 155 ? -0.320 7.072 -31.913 1.00 3.44 155 LEU A O 9
ATOM 22955 N N . ASN A 1 156 ? -1.138 8.823 -30.753 1.00 54.31 156 ASN A N 9
ATOM 22956 C CA . ASN A 1 156 ? 0.128 9.544 -30.711 1.00 10.04 156 ASN A CA 9
ATOM 22957 C C . ASN A 1 156 ? 1.229 8.715 -30.052 1.00 0.52 156 ASN A C 9
ATOM 22958 O O . ASN A 1 156 ? 2.304 8.553 -30.623 1.00 61.33 156 ASN A O 9
ATOM 22969 N N . LYS A 1 157 ? 0.960 8.181 -28.861 1.00 21.31 157 LYS A N 9
ATOM 22970 C CA . LYS A 1 157 ? 1.971 7.416 -28.129 1.00 33.23 157 LYS A CA 9
ATOM 22971 C C . LYS A 1 157 ? 2.330 6.164 -28.907 1.00 34.31 157 LYS A C 9
ATOM 22972 O O . LYS A 1 157 ? 3.502 5.811 -29.049 1.00 0.12 157 LYS A O 9
ATOM 22991 N N . LEU A 1 158 ? 1.300 5.508 -29.422 1.00 13.01 158 LEU A N 9
ATOM 22992 C CA . LEU A 1 158 ? 1.463 4.287 -30.202 1.00 54.21 158 LEU A CA 9
ATOM 22993 C C . LEU A 1 158 ? 2.175 4.545 -31.528 1.00 23.52 158 LEU A C 9
ATOM 22994 O O . LEU A 1 158 ? 2.558 3.607 -32.228 1.00 44.54 158 LEU A O 9
ATOM 23010 N N . GLY A 1 159 ? 2.335 5.810 -31.879 1.00 42.22 159 GLY A N 9
ATOM 23011 C CA . GLY A 1 159 ? 3.146 6.162 -33.024 1.00 21.43 159 GLY A CA 9
ATOM 23012 C C . GLY A 1 159 ? 4.543 6.595 -32.623 1.00 30.12 159 GLY A C 9
ATOM 23013 O O . GLY A 1 159 ? 5.529 6.010 -33.075 1.00 54.22 159 GLY A O 9
ATOM 23017 N N . GLU A 1 160 ? 4.629 7.589 -31.741 1.00 55.34 160 GLU A N 9
ATOM 23018 C CA . GLU A 1 160 ? 5.911 8.191 -31.373 1.00 63.12 160 GLU A CA 9
ATOM 23019 C C . GLU A 1 160 ? 6.836 7.211 -30.655 1.00 44.44 160 GLU A C 9
ATOM 23020 O O . GLU A 1 160 ? 8.052 7.404 -30.650 1.00 11.15 160 GLU A O 9
ATOM 23032 N N . LYS A 1 161 ? 6.271 6.160 -30.058 1.00 14.30 161 LYS A N 9
ATOM 23033 C CA . LYS A 1 161 ? 7.069 5.221 -29.271 1.00 44.20 161 LYS A CA 9
ATOM 23034 C C . LYS A 1 161 ? 8.208 4.635 -30.115 1.00 65.22 161 LYS A C 9
ATOM 23035 O O . LYS A 1 161 ? 9.334 4.505 -29.644 1.00 12.45 161 LYS A O 9
ATOM 23054 N N . TYR A 1 162 ? 7.914 4.302 -31.369 1.00 11.31 162 TYR A N 9
ATOM 23055 C CA . TYR A 1 162 ? 8.945 3.839 -32.292 1.00 51.51 162 TYR A CA 9
ATOM 23056 C C . TYR A 1 162 ? 8.990 4.684 -33.560 1.00 54.35 162 TYR A C 9
ATOM 23057 O O . TYR A 1 162 ? 9.614 4.304 -34.551 1.00 0.31 162 TYR A O 9
ATOM 23075 N N . GLY A 1 163 ? 8.336 5.831 -33.514 1.00 54.20 163 GLY A N 9
ATOM 23076 C CA . GLY A 1 163 ? 8.403 6.772 -34.612 1.00 24.43 163 GLY A CA 9
ATOM 23077 C C . GLY A 1 163 ? 9.170 8.010 -34.206 1.00 40.02 163 GLY A C 9
ATOM 23078 O O . GLY A 1 163 ? 10.243 7.906 -33.608 1.00 64.10 163 GLY A O 9
ATOM 23082 N N . ASP A 1 164 ? 8.628 9.179 -34.504 1.00 54.11 164 ASP A N 9
ATOM 23083 C CA . ASP A 1 164 ? 9.231 10.421 -34.046 1.00 53.11 164 ASP A CA 9
ATOM 23084 C C . ASP A 1 164 ? 8.808 10.675 -32.610 1.00 72.42 164 ASP A C 9
ATOM 23085 O O . ASP A 1 164 ? 7.662 11.034 -32.348 1.00 23.02 164 ASP A O 9
ATOM 23094 N N . HIS A 1 165 ? 9.728 10.459 -31.689 1.00 13.55 165 HIS A N 9
ATOM 23095 C CA . HIS A 1 165 ? 9.434 10.503 -30.283 1.00 34.03 165 HIS A CA 9
ATOM 23096 C C . HIS A 1 165 ? 9.728 11.893 -29.738 1.00 54.44 165 HIS A C 9
ATOM 23097 O O . HIS A 1 165 ? 10.920 12.214 -29.552 1.00 23.42 165 HIS A O 9
ATOM 23113 N N . MET A 1 1 ? 3.395 0.274 -3.111 1.00 63.31 1 MET A N 10
ATOM 23114 C CA . MET A 1 1 ? 3.334 -0.490 -1.849 1.00 72.03 1 MET A CA 10
ATOM 23115 C C . MET A 1 1 ? 3.707 -1.942 -2.124 1.00 2.01 1 MET A C 10
ATOM 23116 O O . MET A 1 1 ? 2.862 -2.751 -2.512 1.00 35.03 1 MET A O 10
ATOM 23132 N N . SER A 1 2 ? 4.980 -2.261 -1.955 1.00 30.14 2 SER A N 10
ATOM 23133 C CA . SER A 1 2 ? 5.489 -3.581 -2.294 1.00 31.34 2 SER A CA 10
ATOM 23134 C C . SER A 1 2 ? 5.158 -4.614 -1.220 1.00 33.40 2 SER A C 10
ATOM 23135 O O . SER A 1 2 ? 6.024 -5.035 -0.451 1.00 52.21 2 SER A O 10
ATOM 23143 N N . SER A 1 3 ? 3.897 -5.001 -1.162 1.00 23.33 3 SER A N 10
ATOM 23144 C CA . SER A 1 3 ? 3.466 -6.067 -0.278 1.00 70.44 3 SER A CA 10
ATOM 23145 C C . SER A 1 3 ? 3.327 -7.370 -1.055 1.00 62.15 3 SER A C 10
ATOM 23146 O O . SER A 1 3 ? 3.226 -8.450 -0.474 1.00 10.21 3 SER A O 10
ATOM 23154 N N . GLY A 1 4 ? 3.356 -7.261 -2.379 1.00 41.14 4 GLY A N 10
ATOM 23155 C CA . GLY A 1 4 ? 3.180 -8.425 -3.218 1.00 24.14 4 GLY A CA 10
ATOM 23156 C C . GLY A 1 4 ? 1.763 -8.541 -3.720 1.00 52.34 4 GLY A C 10
ATOM 23157 O O . GLY A 1 4 ? 1.015 -9.427 -3.303 1.00 24.02 4 GLY A O 10
ATOM 23161 N N . VAL A 1 5 ? 1.385 -7.634 -4.605 1.00 25.51 5 VAL A N 10
ATOM 23162 C CA . VAL A 1 5 ? 0.042 -7.629 -5.153 1.00 41.44 5 VAL A CA 10
ATOM 23163 C C . VAL A 1 5 ? -0.138 -8.802 -6.107 1.00 12.42 5 VAL A C 10
ATOM 23164 O O . VAL A 1 5 ? 0.609 -8.951 -7.072 1.00 43.35 5 VAL A O 10
ATOM 23177 N N . MET A 1 6 ? -1.129 -9.631 -5.828 1.00 51.24 6 MET A N 10
ATOM 23178 C CA . MET A 1 6 ? -1.430 -10.767 -6.682 1.00 74.34 6 MET A CA 10
ATOM 23179 C C . MET A 1 6 ? -2.595 -10.421 -7.592 1.00 23.40 6 MET A C 10
ATOM 23180 O O . MET A 1 6 ? -3.221 -9.374 -7.439 1.00 0.30 6 MET A O 10
ATOM 23194 N N . VAL A 1 7 ? -2.875 -11.281 -8.546 1.00 10.42 7 VAL A N 10
ATOM 23195 C CA . VAL A 1 7 ? -3.931 -11.018 -9.499 1.00 71.31 7 VAL A CA 10
ATOM 23196 C C . VAL A 1 7 ? -4.867 -12.213 -9.612 1.00 12.53 7 VAL A C 10
ATOM 23197 O O . VAL A 1 7 ? -4.415 -13.356 -9.713 1.00 10.23 7 VAL A O 10
ATOM 23210 N N . ASP A 1 8 ? -6.169 -11.953 -9.534 1.00 45.53 8 ASP A N 10
ATOM 23211 C CA . ASP A 1 8 ? -7.161 -12.982 -9.809 1.00 3.41 8 ASP A CA 10
ATOM 23212 C C . ASP A 1 8 ? -6.932 -13.554 -11.204 1.00 35.12 8 ASP A C 10
ATOM 23213 O O . ASP A 1 8 ? -6.894 -12.812 -12.188 1.00 43.33 8 ASP A O 10
ATOM 23222 N N . PRO A 1 9 ? -6.773 -14.883 -11.296 1.00 2.21 9 PRO A N 10
ATOM 23223 C CA . PRO A 1 9 ? -6.352 -15.568 -12.529 1.00 5.11 9 PRO A CA 10
ATOM 23224 C C . PRO A 1 9 ? -7.192 -15.226 -13.756 1.00 71.45 9 PRO A C 10
ATOM 23225 O O . PRO A 1 9 ? -6.702 -15.301 -14.884 1.00 42.35 9 PRO A O 10
ATOM 23236 N N . ASP A 1 10 ? -8.446 -14.841 -13.544 1.00 63.13 10 ASP A N 10
ATOM 23237 C CA . ASP A 1 10 ? -9.350 -14.550 -14.655 1.00 73.25 10 ASP A CA 10
ATOM 23238 C C . ASP A 1 10 ? -8.893 -13.319 -15.436 1.00 23.43 10 ASP A C 10
ATOM 23239 O O . ASP A 1 10 ? -9.205 -13.174 -16.618 1.00 43.02 10 ASP A O 10
ATOM 23248 N N . VAL A 1 11 ? -8.139 -12.441 -14.781 1.00 65.14 11 VAL A N 10
ATOM 23249 C CA . VAL A 1 11 ? -7.564 -11.279 -15.453 1.00 74.22 11 VAL A CA 10
ATOM 23250 C C . VAL A 1 11 ? -6.646 -11.741 -16.581 1.00 65.34 11 VAL A C 10
ATOM 23251 O O . VAL A 1 11 ? -6.765 -11.283 -17.718 1.00 32.33 11 VAL A O 10
ATOM 23264 N N . GLN A 1 12 ? -5.760 -12.683 -16.265 1.00 31.31 12 GLN A N 10
ATOM 23265 C CA . GLN A 1 12 ? -4.876 -13.277 -17.263 1.00 24.23 12 GLN A CA 10
ATOM 23266 C C . GLN A 1 12 ? -5.680 -14.022 -18.322 1.00 73.15 12 GLN A C 10
ATOM 23267 O O . GLN A 1 12 ? -5.358 -13.966 -19.508 1.00 0.23 12 GLN A O 10
ATOM 23281 N N . THR A 1 13 ? -6.729 -14.714 -17.890 1.00 32.41 13 THR A N 10
ATOM 23282 C CA . THR A 1 13 ? -7.604 -15.424 -18.812 1.00 74.41 13 THR A CA 10
ATOM 23283 C C . THR A 1 13 ? -8.239 -14.450 -19.802 1.00 24.34 13 THR A C 10
ATOM 23284 O O . THR A 1 13 ? -8.347 -14.739 -20.996 1.00 30.33 13 THR A O 10
ATOM 23295 N N . SER A 1 14 ? -8.641 -13.289 -19.298 1.00 55.45 14 SER A N 10
ATOM 23296 C CA . SER A 1 14 ? -9.216 -12.249 -20.134 1.00 31.10 14 SER A CA 10
ATOM 23297 C C . SER A 1 14 ? -8.185 -11.728 -21.129 1.00 14.14 14 SER A C 10
ATOM 23298 O O . SER A 1 14 ? -8.503 -11.491 -22.292 1.00 12.45 14 SER A O 10
ATOM 23306 N N . PHE A 1 15 ? -6.945 -11.583 -20.671 1.00 61.15 15 PHE A N 10
ATOM 23307 C CA . PHE A 1 15 ? -5.845 -11.200 -21.550 1.00 0.41 15 PHE A CA 10
ATOM 23308 C C . PHE A 1 15 ? -5.683 -12.214 -22.678 1.00 41.53 15 PHE A C 10
ATOM 23309 O O . PHE A 1 15 ? -5.456 -11.849 -23.834 1.00 30.11 15 PHE A O 10
ATOM 23326 N N . GLN A 1 16 ? -5.813 -13.488 -22.329 1.00 74.22 16 GLN A N 10
ATOM 23327 C CA . GLN A 1 16 ? -5.684 -14.569 -23.293 1.00 61.03 16 GLN A CA 10
ATOM 23328 C C . GLN A 1 16 ? -6.795 -14.516 -24.335 1.00 23.04 16 GLN A C 10
ATOM 23329 O O . GLN A 1 16 ? -6.519 -14.454 -25.528 1.00 53.21 16 GLN A O 10
ATOM 23343 N N . LYS A 1 17 ? -8.047 -14.500 -23.887 1.00 2.55 17 LYS A N 10
ATOM 23344 C CA . LYS A 1 17 ? -9.180 -14.532 -24.810 1.00 42.20 17 LYS A CA 10
ATOM 23345 C C . LYS A 1 17 ? -9.272 -13.248 -25.638 1.00 11.31 17 LYS A C 10
ATOM 23346 O O . LYS A 1 17 ? -9.930 -13.222 -26.677 1.00 25.22 17 LYS A O 10
ATOM 23365 N N . LEU A 1 18 ? -8.607 -12.193 -25.186 1.00 24.12 18 LEU A N 10
ATOM 23366 C CA . LEU A 1 18 ? -8.539 -10.946 -25.942 1.00 52.34 18 LEU A CA 10
ATOM 23367 C C . LEU A 1 18 ? -7.556 -11.089 -27.100 1.00 10.31 18 LEU A C 10
ATOM 23368 O O . LEU A 1 18 ? -7.934 -10.994 -28.270 1.00 54.22 18 LEU A O 10
ATOM 23384 N N . SER A 1 19 ? -6.298 -11.353 -26.760 1.00 3.24 19 SER A N 10
ATOM 23385 C CA . SER A 1 19 ? -5.223 -11.389 -27.742 1.00 52.11 19 SER A CA 10
ATOM 23386 C C . SER A 1 19 ? -5.353 -12.611 -28.648 1.00 4.24 19 SER A C 10
ATOM 23387 O O . SER A 1 19 ? -5.034 -12.556 -29.836 1.00 24.42 19 SER A O 10
ATOM 23395 N N . GLU A 1 20 ? -5.836 -13.706 -28.081 1.00 4.12 20 GLU A N 10
ATOM 23396 C CA . GLU A 1 20 ? -6.021 -14.945 -28.823 1.00 61.42 20 GLU A CA 10
ATOM 23397 C C . GLU A 1 20 ? -7.375 -14.935 -29.528 1.00 64.55 20 GLU A C 10
ATOM 23398 O O . GLU A 1 20 ? -7.706 -15.842 -30.292 1.00 1.33 20 GLU A O 10
ATOM 23410 N N . GLY A 1 21 ? -8.159 -13.902 -29.255 1.00 45.30 21 GLY A N 10
ATOM 23411 C CA . GLY A 1 21 ? -9.422 -13.730 -29.936 1.00 51.11 21 GLY A CA 10
ATOM 23412 C C . GLY A 1 21 ? -9.238 -12.993 -31.244 1.00 12.43 21 GLY A C 10
ATOM 23413 O O . GLY A 1 21 ? -8.817 -13.578 -32.242 1.00 51.33 21 GLY A O 10
ATOM 23417 N N . ARG A 1 22 ? -9.569 -11.709 -31.254 1.00 14.43 22 ARG A N 10
ATOM 23418 C CA . ARG A 1 22 ? -9.311 -10.885 -32.428 1.00 42.45 22 ARG A CA 10
ATOM 23419 C C . ARG A 1 22 ? -8.240 -9.851 -32.115 1.00 44.54 22 ARG A C 10
ATOM 23420 O O . ARG A 1 22 ? -7.103 -9.986 -32.552 1.00 63.44 22 ARG A O 10
ATOM 23441 N N . LYS A 1 23 ? -8.624 -8.860 -31.310 1.00 2.43 23 LYS A N 10
ATOM 23442 C CA . LYS A 1 23 ? -7.731 -7.815 -30.795 1.00 73.24 23 LYS A CA 10
ATOM 23443 C C . LYS A 1 23 ? -8.522 -6.904 -29.863 1.00 44.43 23 LYS A C 10
ATOM 23444 O O . LYS A 1 23 ? -8.443 -7.033 -28.647 1.00 44.31 23 LYS A O 10
ATOM 23463 N N . GLU A 1 24 ? -9.320 -6.010 -30.443 1.00 55.04 24 GLU A N 10
ATOM 23464 C CA . GLU A 1 24 ? -10.218 -5.159 -29.666 1.00 75.35 24 GLU A CA 10
ATOM 23465 C C . GLU A 1 24 ? -11.482 -5.927 -29.281 1.00 73.24 24 GLU A C 10
ATOM 23466 O O . GLU A 1 24 ? -12.488 -5.336 -28.884 1.00 25.52 24 GLU A O 10
ATOM 23478 N N . TYR A 1 25 ? -11.418 -7.248 -29.388 1.00 20.44 25 TYR A N 10
ATOM 23479 C CA . TYR A 1 25 ? -12.561 -8.092 -29.090 1.00 64.15 25 TYR A CA 10
ATOM 23480 C C . TYR A 1 25 ? -12.485 -8.549 -27.645 1.00 13.35 25 TYR A C 10
ATOM 23481 O O . TYR A 1 25 ? -11.524 -9.205 -27.258 1.00 2.40 25 TYR A O 10
ATOM 23499 N N . ARG A 1 26 ? -13.549 -8.240 -26.902 1.00 4.33 26 ARG A N 10
ATOM 23500 C CA . ARG A 1 26 ? -13.613 -8.340 -25.433 1.00 24.41 26 ARG A CA 10
ATOM 23501 C C . ARG A 1 26 ? -12.333 -7.837 -24.754 1.00 2.11 26 ARG A C 10
ATOM 23502 O O . ARG A 1 26 ? -11.268 -8.438 -24.845 1.00 5.34 26 ARG A O 10
ATOM 23523 N N . TYR A 1 27 ? -12.474 -6.754 -24.007 1.00 22.34 27 TYR A N 10
ATOM 23524 C CA . TYR A 1 27 ? -11.337 -6.133 -23.344 1.00 34.44 27 TYR A CA 10
ATOM 23525 C C . TYR A 1 27 ? -11.390 -6.377 -21.843 1.00 45.24 27 TYR A C 10
ATOM 23526 O O . TYR A 1 27 ? -12.420 -6.791 -21.314 1.00 53.32 27 TYR A O 10
ATOM 23544 N N . ILE A 1 28 ? -10.285 -6.109 -21.162 1.00 63.21 28 ILE A N 10
ATOM 23545 C CA . ILE A 1 28 ? -10.175 -6.423 -19.748 1.00 45.02 28 ILE A CA 10
ATOM 23546 C C . ILE A 1 28 ? -10.164 -5.158 -18.889 1.00 3.51 28 ILE A C 10
ATOM 23547 O O . ILE A 1 28 ? -9.307 -4.282 -19.042 1.00 63.21 28 ILE A O 10
ATOM 23563 N N . ILE A 1 29 ? -11.147 -5.064 -18.005 1.00 14.53 29 ILE A N 10
ATOM 23564 C CA . ILE A 1 29 ? -11.244 -3.962 -17.061 1.00 62.40 29 ILE A CA 10
ATOM 23565 C C . ILE A 1 29 ? -11.086 -4.499 -15.643 1.00 22.41 29 ILE A C 10
ATOM 23566 O O . ILE A 1 29 ? -11.913 -5.294 -15.178 1.00 53.43 29 ILE A O 10
ATOM 23582 N N . PHE A 1 30 ? -10.034 -4.077 -14.953 1.00 2.44 30 PHE A N 10
ATOM 23583 C CA . PHE A 1 30 ? -9.731 -4.628 -13.643 1.00 5.01 30 PHE A CA 10
ATOM 23584 C C . PHE A 1 30 ? -9.380 -3.537 -12.641 1.00 23.44 30 PHE A C 10
ATOM 23585 O O . PHE A 1 30 ? -9.023 -2.418 -13.010 1.00 44.12 30 PHE A O 10
ATOM 23602 N N . LYS A 1 31 ? -9.533 -3.862 -11.368 1.00 44.20 31 LYS A N 10
ATOM 23603 C CA . LYS A 1 31 ? -9.309 -2.904 -10.295 1.00 42.44 31 LYS A CA 10
ATOM 23604 C C . LYS A 1 31 ? -8.536 -3.562 -9.164 1.00 74.21 31 LYS A C 10
ATOM 23605 O O . LYS A 1 31 ? -8.298 -4.768 -9.188 1.00 30.22 31 LYS A O 10
ATOM 23624 N N . ILE A 1 32 ? -8.148 -2.768 -8.182 1.00 44.32 32 ILE A N 10
ATOM 23625 C CA . ILE A 1 32 ? -7.501 -3.291 -6.993 1.00 61.22 32 ILE A CA 10
ATOM 23626 C C . ILE A 1 32 ? -8.471 -3.279 -5.826 1.00 14.01 32 ILE A C 10
ATOM 23627 O O . ILE A 1 32 ? -8.953 -2.219 -5.415 1.00 74.31 32 ILE A O 10
ATOM 23643 N N . ASP A 1 33 ? -8.757 -4.456 -5.304 1.00 25.44 33 ASP A N 10
ATOM 23644 C CA . ASP A 1 33 ? -9.623 -4.591 -4.146 1.00 22.11 33 ASP A CA 10
ATOM 23645 C C . ASP A 1 33 ? -8.973 -5.558 -3.173 1.00 3.15 33 ASP A C 10
ATOM 23646 O O . ASP A 1 33 ? -8.220 -6.440 -3.596 1.00 21.51 33 ASP A O 10
ATOM 23655 N N . GLU A 1 34 ? -9.252 -5.392 -1.885 1.00 74.53 34 GLU A N 10
ATOM 23656 C CA . GLU A 1 34 ? -8.550 -6.131 -0.840 1.00 23.12 34 GLU A CA 10
ATOM 23657 C C . GLU A 1 34 ? -7.057 -5.812 -0.904 1.00 35.21 34 GLU A C 10
ATOM 23658 O O . GLU A 1 34 ? -6.619 -4.763 -0.427 1.00 2.21 34 GLU A O 10
ATOM 23670 N N . ASN A 1 35 ? -6.288 -6.700 -1.526 1.00 60.10 35 ASN A N 10
ATOM 23671 C CA . ASN A 1 35 ? -4.858 -6.482 -1.732 1.00 55.40 35 ASN A CA 10
ATOM 23672 C C . ASN A 1 35 ? -4.412 -7.096 -3.053 1.00 55.15 35 ASN A C 10
ATOM 23673 O O . ASN A 1 35 ? -3.224 -7.357 -3.257 1.00 32.23 35 ASN A O 10
ATOM 23684 N N . LYS A 1 36 ? -5.358 -7.319 -3.963 1.00 60.01 36 LYS A N 10
ATOM 23685 C CA . LYS A 1 36 ? -5.033 -7.956 -5.232 1.00 13.20 36 LYS A CA 10
ATOM 23686 C C . LYS A 1 36 ? -5.839 -7.358 -6.385 1.00 0.34 36 LYS A C 10
ATOM 23687 O O . LYS A 1 36 ? -6.749 -6.554 -6.175 1.00 71.15 36 LYS A O 10
ATOM 23706 N N . VAL A 1 37 ? -5.485 -7.761 -7.599 1.00 43.31 37 VAL A N 10
ATOM 23707 C CA . VAL A 1 37 ? -6.173 -7.314 -8.801 1.00 12.45 37 VAL A CA 10
ATOM 23708 C C . VAL A 1 37 ? -7.439 -8.135 -9.025 1.00 75.42 37 VAL A C 10
ATOM 23709 O O . VAL A 1 37 ? -7.394 -9.365 -9.019 1.00 23.13 37 VAL A O 10
ATOM 23722 N N . ILE A 1 38 ? -8.560 -7.455 -9.230 1.00 41.11 38 ILE A N 10
ATOM 23723 C CA . ILE A 1 38 ? -9.828 -8.130 -9.476 1.00 2.44 38 ILE A CA 10
ATOM 23724 C C . ILE A 1 38 ? -10.370 -7.774 -10.854 1.00 0.10 38 ILE A C 10
ATOM 23725 O O . ILE A 1 38 ? -10.281 -6.626 -11.293 1.00 74.14 38 ILE A O 10
ATOM 23741 N N . VAL A 1 39 ? -10.922 -8.765 -11.531 1.00 63.20 39 VAL A N 10
ATOM 23742 C CA . VAL A 1 39 ? -11.542 -8.554 -12.827 1.00 54.54 39 VAL A CA 10
ATOM 23743 C C . VAL A 1 39 ? -12.997 -8.134 -12.644 1.00 32.24 39 VAL A C 10
ATOM 23744 O O . VAL A 1 39 ? -13.746 -8.767 -11.898 1.00 3.40 39 VAL A O 10
ATOM 23757 N N . GLU A 1 40 ? -13.386 -7.048 -13.292 1.00 75.33 40 GLU A N 10
ATOM 23758 C CA . GLU A 1 40 ? -14.752 -6.561 -13.182 1.00 73.53 40 GLU A CA 10
ATOM 23759 C C . GLU A 1 40 ? -15.495 -6.732 -14.498 1.00 43.44 40 GLU A C 10
ATOM 23760 O O . GLU A 1 40 ? -16.632 -7.203 -14.526 1.00 23.24 40 GLU A O 10
ATOM 23772 N N . ALA A 1 41 ? -14.848 -6.362 -15.592 1.00 71.31 41 ALA A N 10
ATOM 23773 C CA . ALA A 1 41 ? -15.493 -6.402 -16.890 1.00 12.00 41 ALA A CA 10
ATOM 23774 C C . ALA A 1 41 ? -14.577 -6.995 -17.946 1.00 62.41 41 ALA A C 10
ATOM 23775 O O . ALA A 1 41 ? -13.392 -6.669 -18.011 1.00 25.53 41 ALA A O 10
ATOM 23782 N N . ALA A 1 42 ? -15.144 -7.870 -18.759 1.00 51.53 42 ALA A N 10
ATOM 23783 C CA . ALA A 1 42 ? -14.436 -8.462 -19.881 1.00 73.21 42 ALA A CA 10
ATOM 23784 C C . ALA A 1 42 ? -15.397 -8.647 -21.048 1.00 72.15 42 ALA A C 10
ATOM 23785 O O . ALA A 1 42 ? -15.849 -9.758 -21.336 1.00 72.02 42 ALA A O 10
ATOM 23792 N N . VAL A 1 43 ? -15.728 -7.540 -21.696 1.00 0.21 43 VAL A N 10
ATOM 23793 C CA . VAL A 1 43 ? -16.696 -7.540 -22.784 1.00 44.41 43 VAL A CA 10
ATOM 23794 C C . VAL A 1 43 ? -16.153 -6.762 -23.971 1.00 0.21 43 VAL A C 10
ATOM 23795 O O . VAL A 1 43 ? -15.164 -6.042 -23.844 1.00 73.41 43 VAL A O 10
ATOM 23808 N N . THR A 1 44 ? -16.787 -6.910 -25.121 1.00 44.14 44 THR A N 10
ATOM 23809 C CA . THR A 1 44 ? -16.349 -6.210 -26.316 1.00 71.24 44 THR A CA 10
ATOM 23810 C C . THR A 1 44 ? -17.192 -4.959 -26.540 1.00 54.33 44 THR A C 10
ATOM 23811 O O . THR A 1 44 ? -18.361 -4.912 -26.160 1.00 32.30 44 THR A O 10
ATOM 23822 N N . GLN A 1 45 ? -16.604 -3.941 -27.151 1.00 20.34 45 GLN A N 10
ATOM 23823 C CA . GLN A 1 45 ? -17.341 -2.720 -27.442 1.00 3.55 45 GLN A CA 10
ATOM 23824 C C . GLN A 1 45 ? -18.353 -2.972 -28.553 1.00 50.21 45 GLN A C 10
ATOM 23825 O O . GLN A 1 45 ? -19.340 -2.250 -28.688 1.00 31.10 45 GLN A O 10
ATOM 23839 N N . ASP A 1 46 ? -18.115 -4.030 -29.316 1.00 40.51 46 ASP A N 10
ATOM 23840 C CA . ASP A 1 46 ? -19.009 -4.425 -30.400 1.00 15.34 46 ASP A CA 10
ATOM 23841 C C . ASP A 1 46 ? -20.373 -4.873 -29.868 1.00 10.30 46 ASP A C 10
ATOM 23842 O O . ASP A 1 46 ? -21.392 -4.718 -30.539 1.00 1.41 46 ASP A O 10
ATOM 23851 N N . GLN A 1 47 ? -20.397 -5.387 -28.642 1.00 3.23 47 GLN A N 10
ATOM 23852 C CA . GLN A 1 47 ? -21.623 -5.947 -28.081 1.00 2.42 47 GLN A CA 10
ATOM 23853 C C . GLN A 1 47 ? -22.439 -4.890 -27.340 1.00 11.42 47 GLN A C 10
ATOM 23854 O O . GLN A 1 47 ? -23.596 -5.126 -26.998 1.00 11.11 47 GLN A O 10
ATOM 23868 N N . LEU A 1 48 ? -21.839 -3.734 -27.080 1.00 3.01 48 LEU A N 10
ATOM 23869 C CA . LEU A 1 48 ? -22.532 -2.687 -26.338 1.00 71.24 48 LEU A CA 10
ATOM 23870 C C . LEU A 1 48 ? -23.031 -1.581 -27.263 1.00 5.52 48 LEU A C 10
ATOM 23871 O O . LEU A 1 48 ? -23.727 -0.663 -26.826 1.00 55.03 48 LEU A O 10
ATOM 23887 N N . GLY A 1 49 ? -22.668 -1.663 -28.539 1.00 3.32 49 GLY A N 10
ATOM 23888 C CA . GLY A 1 49 ? -23.204 -0.726 -29.509 1.00 15.41 49 GLY A CA 10
ATOM 23889 C C . GLY A 1 49 ? -22.180 -0.249 -30.518 1.00 42.24 49 GLY A C 10
ATOM 23890 O O . GLY A 1 49 ? -22.539 0.230 -31.594 1.00 42.30 49 GLY A O 10
ATOM 23894 N N . ILE A 1 50 ? -20.909 -0.367 -30.179 1.00 53.52 50 ILE A N 10
ATOM 23895 C CA . ILE A 1 50 ? -19.847 0.098 -31.058 1.00 63.22 50 ILE A CA 10
ATOM 23896 C C . ILE A 1 50 ? -19.563 -0.966 -32.120 1.00 13.41 50 ILE A C 10
ATOM 23897 O O . ILE A 1 50 ? -19.986 -2.110 -31.974 1.00 51.34 50 ILE A O 10
ATOM 23913 N N . THR A 1 51 ? -18.867 -0.598 -33.189 1.00 22.32 51 THR A N 10
ATOM 23914 C CA . THR A 1 51 ? -18.704 -1.492 -34.326 1.00 55.02 51 THR A CA 10
ATOM 23915 C C . THR A 1 51 ? -17.612 -2.550 -34.115 1.00 70.21 51 THR A C 10
ATOM 23916 O O . THR A 1 51 ? -17.855 -3.734 -34.340 1.00 72.54 51 THR A O 10
ATOM 23927 N N . GLY A 1 52 ? -16.413 -2.144 -33.706 1.00 11.24 52 GLY A N 10
ATOM 23928 C CA . GLY A 1 52 ? -15.373 -3.125 -33.444 1.00 4.15 52 GLY A CA 10
ATOM 23929 C C . GLY A 1 52 ? -13.974 -2.538 -33.362 1.00 3.43 52 GLY A C 10
ATOM 23930 O O . GLY A 1 52 ? -13.481 -2.254 -32.270 1.00 5.22 52 GLY A O 10
ATOM 23934 N N . ASP A 1 53 ? -13.339 -2.360 -34.518 1.00 70.22 53 ASP A N 10
ATOM 23935 C CA . ASP A 1 53 ? -11.930 -1.960 -34.581 1.00 1.14 53 ASP A CA 10
ATOM 23936 C C . ASP A 1 53 ? -11.734 -0.509 -34.141 1.00 63.12 53 ASP A C 10
ATOM 23937 O O . ASP A 1 53 ? -12.424 0.392 -34.626 1.00 72.23 53 ASP A O 10
ATOM 23946 N N . ASP A 1 54 ? -10.753 -0.286 -33.264 1.00 62.54 54 ASP A N 10
ATOM 23947 C CA . ASP A 1 54 ? -10.567 1.016 -32.602 1.00 3.34 54 ASP A CA 10
ATOM 23948 C C . ASP A 1 54 ? -10.385 2.166 -33.591 1.00 42.32 54 ASP A C 10
ATOM 23949 O O . ASP A 1 54 ? -11.228 3.054 -33.680 1.00 25.10 54 ASP A O 10
ATOM 23958 N N . TYR A 1 55 ? -9.297 2.163 -34.339 1.00 23.22 55 TYR A N 10
ATOM 23959 C CA . TYR A 1 55 ? -9.058 3.238 -35.288 1.00 70.32 55 TYR A CA 10
ATOM 23960 C C . TYR A 1 55 ? -9.217 2.731 -36.711 1.00 33.34 55 TYR A C 10
ATOM 23961 O O . TYR A 1 55 ? -9.412 3.513 -37.641 1.00 44.30 55 TYR A O 10
ATOM 23979 N N . ASP A 1 56 ? -9.145 1.417 -36.869 1.00 2.21 56 ASP A N 10
ATOM 23980 C CA . ASP A 1 56 ? -9.334 0.791 -38.174 1.00 4.51 56 ASP A CA 10
ATOM 23981 C C . ASP A 1 56 ? -10.762 1.006 -38.660 1.00 24.23 56 ASP A C 10
ATOM 23982 O O . ASP A 1 56 ? -10.996 1.314 -39.828 1.00 11.53 56 ASP A O 10
ATOM 23991 N N . ASP A 1 57 ? -11.716 0.859 -37.750 1.00 55.35 57 ASP A N 10
ATOM 23992 C CA . ASP A 1 57 ? -13.117 1.086 -38.080 1.00 14.34 57 ASP A CA 10
ATOM 23993 C C . ASP A 1 57 ? -13.644 2.304 -37.320 1.00 24.23 57 ASP A C 10
ATOM 23994 O O . ASP A 1 57 ? -14.823 2.644 -37.398 1.00 22.25 57 ASP A O 10
ATOM 24003 N N . SER A 1 58 ? -12.741 2.957 -36.589 1.00 51.30 58 SER A N 10
ATOM 24004 C CA . SER A 1 58 ? -13.048 4.189 -35.860 1.00 72.02 58 SER A CA 10
ATOM 24005 C C . SER A 1 58 ? -14.050 3.956 -34.723 1.00 4.41 58 SER A C 10
ATOM 24006 O O . SER A 1 58 ? -14.895 4.807 -34.439 1.00 41.54 58 SER A O 10
ATOM 24014 N N . SER A 1 59 ? -13.915 2.824 -34.046 1.00 64.43 59 SER A N 10
ATOM 24015 C CA . SER A 1 59 ? -14.750 2.512 -32.895 1.00 52.12 59 SER A CA 10
ATOM 24016 C C . SER A 1 59 ? -14.262 3.235 -31.639 1.00 44.22 59 SER A C 10
ATOM 24017 O O . SER A 1 59 ? -14.968 3.294 -30.633 1.00 21.53 59 SER A O 10
ATOM 24025 N N . LYS A 1 60 ? -13.059 3.805 -31.718 1.00 44.52 60 LYS A N 10
ATOM 24026 C CA . LYS A 1 60 ? -12.458 4.531 -30.600 1.00 22.02 60 LYS A CA 10
ATOM 24027 C C . LYS A 1 60 ? -13.375 5.639 -30.107 1.00 55.41 60 LYS A C 10
ATOM 24028 O O . LYS A 1 60 ? -13.231 6.117 -28.985 1.00 23.12 60 LYS A O 10
ATOM 24047 N N . ALA A 1 61 ? -14.266 6.094 -30.986 1.00 41.03 61 ALA A N 10
ATOM 24048 C CA . ALA A 1 61 ? -15.277 7.082 -30.634 1.00 42.32 61 ALA A CA 10
ATOM 24049 C C . ALA A 1 61 ? -15.948 6.734 -29.307 1.00 24.34 61 ALA A C 10
ATOM 24050 O O . ALA A 1 61 ? -16.364 7.621 -28.563 1.00 13.45 61 ALA A O 10
ATOM 24057 N N . ALA A 1 62 ? -16.017 5.438 -29.009 1.00 74.25 62 ALA A N 10
ATOM 24058 C CA . ALA A 1 62 ? -16.563 4.956 -27.752 1.00 55.40 62 ALA A CA 10
ATOM 24059 C C . ALA A 1 62 ? -15.814 5.536 -26.552 1.00 63.11 62 ALA A C 10
ATOM 24060 O O . ALA A 1 62 ? -16.430 5.852 -25.536 1.00 13.41 62 ALA A O 10
ATOM 24067 N N . PHE A 1 63 ? -14.493 5.704 -26.672 1.00 54.21 63 PHE A N 10
ATOM 24068 C CA . PHE A 1 63 ? -13.687 6.167 -25.540 1.00 11.13 63 PHE A CA 10
ATOM 24069 C C . PHE A 1 63 ? -14.047 7.596 -25.148 1.00 33.54 63 PHE A C 10
ATOM 24070 O O . PHE A 1 63 ? -13.835 8.009 -24.011 1.00 52.44 63 PHE A O 10
ATOM 24087 N N . ASP A 1 64 ? -14.615 8.333 -26.091 1.00 2.25 64 ASP A N 10
ATOM 24088 C CA . ASP A 1 64 ? -14.913 9.747 -25.892 1.00 34.01 64 ASP A CA 10
ATOM 24089 C C . ASP A 1 64 ? -16.046 9.938 -24.892 1.00 73.04 64 ASP A C 10
ATOM 24090 O O . ASP A 1 64 ? -15.949 10.745 -23.973 1.00 25.43 64 ASP A O 10
ATOM 24099 N N . LYS A 1 65 ? -17.115 9.174 -25.065 1.00 24.30 65 LYS A N 10
ATOM 24100 C CA . LYS A 1 65 ? -18.309 9.336 -24.244 1.00 3.04 65 LYS A CA 10
ATOM 24101 C C . LYS A 1 65 ? -18.087 8.830 -22.820 1.00 33.14 65 LYS A C 10
ATOM 24102 O O . LYS A 1 65 ? -18.830 9.180 -21.903 1.00 13.42 65 LYS A O 10
ATOM 24121 N N . PHE A 1 66 ? -17.053 8.022 -22.625 1.00 10.24 66 PHE A N 10
ATOM 24122 C CA . PHE A 1 66 ? -16.804 7.438 -21.318 1.00 44.41 66 PHE A CA 10
ATOM 24123 C C . PHE A 1 66 ? -16.012 8.373 -20.410 1.00 34.43 66 PHE A C 10
ATOM 24124 O O . PHE A 1 66 ? -16.183 8.332 -19.196 1.00 61.23 66 PHE A O 10
ATOM 24141 N N . VAL A 1 67 ? -15.180 9.241 -20.990 1.00 53.42 67 VAL A N 10
ATOM 24142 C CA . VAL A 1 67 ? -14.322 10.122 -20.188 1.00 1.10 67 VAL A CA 10
ATOM 24143 C C . VAL A 1 67 ? -15.151 11.048 -19.297 1.00 41.21 67 VAL A C 10
ATOM 24144 O O . VAL A 1 67 ? -14.675 11.532 -18.271 1.00 51.11 67 VAL A O 10
ATOM 24157 N N . GLU A 1 68 ? -16.391 11.291 -19.694 1.00 41.03 68 GLU A N 10
ATOM 24158 C CA . GLU A 1 68 ? -17.307 12.088 -18.893 1.00 42.44 68 GLU A CA 10
ATOM 24159 C C . GLU A 1 68 ? -17.801 11.291 -17.706 1.00 3.45 68 GLU A C 10
ATOM 24160 O O . GLU A 1 68 ? -17.626 11.694 -16.557 1.00 74.30 68 GLU A O 10
ATOM 24172 N N . ASP A 1 69 ? -18.411 10.149 -18.001 1.00 44.45 69 ASP A N 10
ATOM 24173 C CA . ASP A 1 69 ? -18.935 9.262 -16.972 1.00 25.24 69 ASP A CA 10
ATOM 24174 C C . ASP A 1 69 ? -17.840 8.890 -15.985 1.00 31.22 69 ASP A C 10
ATOM 24175 O O . ASP A 1 69 ? -18.095 8.702 -14.794 1.00 32.13 69 ASP A O 10
ATOM 24184 N N . VAL A 1 70 ? -16.617 8.797 -16.493 1.00 24.42 70 VAL A N 10
ATOM 24185 C CA . VAL A 1 70 ? -15.458 8.562 -15.656 1.00 62.54 70 VAL A CA 10
ATOM 24186 C C . VAL A 1 70 ? -15.271 9.694 -14.652 1.00 54.43 70 VAL A C 10
ATOM 24187 O O . VAL A 1 70 ? -15.225 9.441 -13.452 1.00 21.20 70 VAL A O 10
ATOM 24200 N N . LYS A 1 71 ? -15.218 10.948 -15.113 1.00 53.34 71 LYS A N 10
ATOM 24201 C CA . LYS A 1 71 ? -14.845 12.025 -14.197 1.00 45.11 71 LYS A CA 10
ATOM 24202 C C . LYS A 1 71 ? -16.021 12.451 -13.323 1.00 71.32 71 LYS A C 10
ATOM 24203 O O . LYS A 1 71 ? -15.831 13.027 -12.254 1.00 70.31 71 LYS A O 10
ATOM 24222 N N . SER A 1 72 ? -17.233 12.153 -13.765 1.00 2.01 72 SER A N 10
ATOM 24223 C CA . SER A 1 72 ? -18.417 12.468 -12.983 1.00 71.52 72 SER A CA 10
ATOM 24224 C C . SER A 1 72 ? -18.584 11.494 -11.814 1.00 45.32 72 SER A C 10
ATOM 24225 O O . SER A 1 72 ? -19.114 11.860 -10.762 1.00 75.32 72 SER A O 10
ATOM 24233 N N . ARG A 1 73 ? -18.129 10.255 -11.988 1.00 45.53 73 ARG A N 10
ATOM 24234 C CA . ARG A 1 73 ? -18.230 9.263 -10.923 1.00 2.05 73 ARG A CA 10
ATOM 24235 C C . ARG A 1 73 ? -17.039 9.357 -9.970 1.00 5.22 73 ARG A C 10
ATOM 24236 O O . ARG A 1 73 ? -17.132 8.965 -8.806 1.00 22.33 73 ARG A O 10
ATOM 24257 N N . THR A 1 74 ? -15.922 9.883 -10.462 1.00 15.33 74 THR A N 10
ATOM 24258 C CA . THR A 1 74 ? -14.707 9.976 -9.663 1.00 21.31 74 THR A CA 10
ATOM 24259 C C . THR A 1 74 ? -14.588 11.338 -8.992 1.00 50.53 74 THR A C 10
ATOM 24260 O O . THR A 1 74 ? -13.595 11.612 -8.309 1.00 31.22 74 THR A O 10
ATOM 24271 N N . ASP A 1 75 ? -15.609 12.179 -9.194 1.00 21.33 75 ASP A N 10
ATOM 24272 C CA . ASP A 1 75 ? -15.623 13.560 -8.696 1.00 52.02 75 ASP A CA 10
ATOM 24273 C C . ASP A 1 75 ? -14.622 14.412 -9.469 1.00 4.35 75 ASP A C 10
ATOM 24274 O O . ASP A 1 75 ? -15.001 15.336 -10.184 1.00 43.14 75 ASP A O 10
ATOM 24283 N N . ASN A 1 76 ? -13.350 14.085 -9.323 1.00 72.42 76 ASN A N 10
ATOM 24284 C CA . ASN A 1 76 ? -12.289 14.741 -10.069 1.00 24.11 76 ASN A CA 10
ATOM 24285 C C . ASN A 1 76 ? -11.232 13.718 -10.462 1.00 1.13 76 ASN A C 10
ATOM 24286 O O . ASN A 1 76 ? -11.207 13.244 -11.595 1.00 4.42 76 ASN A O 10
ATOM 24297 N N . LEU A 1 77 ? -10.384 13.348 -9.508 1.00 11.35 77 LEU A N 10
ATOM 24298 C CA . LEU A 1 77 ? -9.312 12.393 -9.770 1.00 71.02 77 LEU A CA 10
ATOM 24299 C C . LEU A 1 77 ? -8.980 11.596 -8.508 1.00 70.12 77 LEU A C 10
ATOM 24300 O O . LEU A 1 77 ? -7.832 11.227 -8.273 1.00 32.43 77 LEU A O 10
ATOM 24316 N N . THR A 1 78 ? -10.002 11.312 -7.712 1.00 54.15 78 THR A N 10
ATOM 24317 C CA . THR A 1 78 ? -9.823 10.573 -6.466 1.00 3.32 78 THR A CA 10
ATOM 24318 C C . THR A 1 78 ? -9.600 9.080 -6.732 1.00 53.21 78 THR A C 10
ATOM 24319 O O . THR A 1 78 ? -8.981 8.376 -5.934 1.00 5.44 78 THR A O 10
ATOM 24330 N N . ASP A 1 79 ? -10.090 8.610 -7.869 1.00 72.02 79 ASP A N 10
ATOM 24331 C CA . ASP A 1 79 ? -10.083 7.187 -8.169 1.00 14.34 79 ASP A CA 10
ATOM 24332 C C . ASP A 1 79 ? -9.068 6.862 -9.265 1.00 30.31 79 ASP A C 10
ATOM 24333 O O . ASP A 1 79 ? -8.851 7.657 -10.181 1.00 5.21 79 ASP A O 10
ATOM 24342 N N . CYS A 1 80 ? -8.440 5.698 -9.144 1.00 4.01 80 CYS A N 10
ATOM 24343 C CA . CYS A 1 80 ? -7.406 5.264 -10.076 1.00 54.40 80 CYS A CA 10
ATOM 24344 C C . CYS A 1 80 ? -7.573 3.778 -10.388 1.00 0.45 80 CYS A C 10
ATOM 24345 O O . CYS A 1 80 ? -7.821 2.986 -9.482 1.00 30.11 80 CYS A O 10
ATOM 24353 N N . ARG A 1 81 ? -7.460 3.395 -11.664 1.00 22.34 81 ARG A N 10
ATOM 24354 C CA . ARG A 1 81 ? -7.719 2.006 -12.070 1.00 73.53 81 ARG A CA 10
ATOM 24355 C C . ARG A 1 81 ? -6.801 1.576 -13.213 1.00 65.12 81 ARG A C 10
ATOM 24356 O O . ARG A 1 81 ? -6.158 2.411 -13.852 1.00 20.34 81 ARG A O 10
ATOM 24377 N N . TYR A 1 82 ? -6.759 0.270 -13.471 1.00 3.13 82 TYR A N 10
ATOM 24378 C CA . TYR A 1 82 ? -5.888 -0.294 -14.496 1.00 1.33 82 TYR A CA 10
ATOM 24379 C C . TYR A 1 82 ? -6.735 -0.961 -15.582 1.00 34.35 82 TYR A C 10
ATOM 24380 O O . TYR A 1 82 ? -7.606 -1.779 -15.288 1.00 5.43 82 TYR A O 10
ATOM 24398 N N . ALA A 1 83 ? -6.486 -0.603 -16.831 1.00 64.05 83 ALA A N 10
ATOM 24399 C CA . ALA A 1 83 ? -7.224 -1.162 -17.954 1.00 45.22 83 ALA A CA 10
ATOM 24400 C C . ALA A 1 83 ? -6.276 -1.486 -19.098 1.00 51.41 83 ALA A C 10
ATOM 24401 O O . ALA A 1 83 ? -5.237 -0.847 -19.247 1.00 45.20 83 ALA A O 10
ATOM 24408 N N . VAL A 1 84 ? -6.618 -2.485 -19.898 1.00 33.24 84 VAL A N 10
ATOM 24409 C CA . VAL A 1 84 ? -5.753 -2.895 -20.995 1.00 12.02 84 VAL A CA 10
ATOM 24410 C C . VAL A 1 84 ? -6.551 -3.106 -22.273 1.00 2.13 84 VAL A C 10
ATOM 24411 O O . VAL A 1 84 ? -7.582 -3.782 -22.272 1.00 41.53 84 VAL A O 10
ATOM 24424 N N . PHE A 1 85 ? -6.071 -2.512 -23.356 1.00 52.14 85 PHE A N 10
ATOM 24425 C CA . PHE A 1 85 ? -6.711 -2.645 -24.657 1.00 73.05 85 PHE A CA 10
ATOM 24426 C C . PHE A 1 85 ? -5.654 -2.845 -25.729 1.00 51.04 85 PHE A C 10
ATOM 24427 O O . PHE A 1 85 ? -4.604 -2.205 -25.694 1.00 4.42 85 PHE A O 10
ATOM 24444 N N . ASP A 1 86 ? -5.911 -3.739 -26.663 1.00 33.43 86 ASP A N 10
ATOM 24445 C CA . ASP A 1 86 ? -5.078 -3.829 -27.849 1.00 34.23 86 ASP A CA 10
ATOM 24446 C C . ASP A 1 86 ? -5.799 -3.125 -28.981 1.00 34.01 86 ASP A C 10
ATOM 24447 O O . ASP A 1 86 ? -6.722 -3.678 -29.574 1.00 3.14 86 ASP A O 10
ATOM 24456 N N . PHE A 1 87 ? -5.409 -1.890 -29.248 1.00 71.01 87 PHE A N 10
ATOM 24457 C CA . PHE A 1 87 ? -6.075 -1.102 -30.272 1.00 71.34 87 PHE A CA 10
ATOM 24458 C C . PHE A 1 87 ? -5.228 -1.072 -31.535 1.00 34.35 87 PHE A C 10
ATOM 24459 O O . PHE A 1 87 ? -3.995 -1.054 -31.466 1.00 2.40 87 PHE A O 10
ATOM 24476 N N . LYS A 1 88 ? -5.876 -1.101 -32.686 1.00 21.32 88 LYS A N 10
ATOM 24477 C CA . LYS A 1 88 ? -5.158 -0.987 -33.936 1.00 30.11 88 LYS A CA 10
ATOM 24478 C C . LYS A 1 88 ? -5.512 0.319 -34.619 1.00 3.45 88 LYS A C 10
ATOM 24479 O O . LYS A 1 88 ? -6.638 0.813 -34.511 1.00 53.24 88 LYS A O 10
ATOM 24498 N N . PHE A 1 89 ? -4.555 0.856 -35.338 1.00 31.45 89 PHE A N 10
ATOM 24499 C CA . PHE A 1 89 ? -4.722 2.134 -35.997 1.00 45.14 89 PHE A CA 10
ATOM 24500 C C . PHE A 1 89 ? -4.006 2.123 -37.335 1.00 53.33 89 PHE A C 10
ATOM 24501 O O . PHE A 1 89 ? -3.293 1.172 -37.660 1.00 52.31 89 PHE A O 10
ATOM 24518 N N . THR A 1 90 ? -4.198 3.175 -38.103 1.00 30.34 90 THR A N 10
ATOM 24519 C CA . THR A 1 90 ? -3.636 3.260 -39.435 1.00 42.44 90 THR A CA 10
ATOM 24520 C C . THR A 1 90 ? -2.994 4.618 -39.665 1.00 31.11 90 THR A C 10
ATOM 24521 O O . THR A 1 90 ? -3.640 5.657 -39.516 1.00 11.01 90 THR A O 10
ATOM 24532 N N . CYS A 1 91 ? -1.718 4.609 -40.003 1.00 62.43 91 CYS A N 10
ATOM 24533 C CA . CYS A 1 91 ? -1.014 5.833 -40.331 1.00 54.14 91 CYS A CA 10
ATOM 24534 C C . CYS A 1 91 ? -0.933 5.998 -41.840 1.00 13.45 91 CYS A C 10
ATOM 24535 O O . CYS A 1 91 ? -0.590 5.054 -42.558 1.00 52.05 91 CYS A O 10
ATOM 24543 N N . SER A 1 92 ? -1.285 7.179 -42.315 1.00 51.21 92 SER A N 10
ATOM 24544 C CA . SER A 1 92 ? -1.174 7.498 -43.721 1.00 14.23 92 SER A CA 10
ATOM 24545 C C . SER A 1 92 ? 0.286 7.738 -44.081 1.00 31.21 92 SER A C 10
ATOM 24546 O O . SER A 1 92 ? 0.895 8.728 -43.665 1.00 52.52 92 SER A O 10
ATOM 24554 N N . ARG A 1 93 ? 0.849 6.802 -44.826 1.00 53.02 93 ARG A N 10
ATOM 24555 C CA . ARG A 1 93 ? 2.254 6.850 -45.182 1.00 13.33 93 ARG A CA 10
ATOM 24556 C C . ARG A 1 93 ? 2.493 7.930 -46.228 1.00 63.43 93 ARG A C 10
ATOM 24557 O O . ARG A 1 93 ? 1.665 8.135 -47.113 1.00 60.35 93 ARG A O 10
ATOM 24578 N N . VAL A 1 94 ? 3.617 8.623 -46.111 1.00 21.23 94 VAL A N 10
ATOM 24579 C CA . VAL A 1 94 ? 3.957 9.693 -47.039 1.00 61.02 94 VAL A CA 10
ATOM 24580 C C . VAL A 1 94 ? 4.041 9.163 -48.468 1.00 54.14 94 VAL A C 10
ATOM 24581 O O . VAL A 1 94 ? 4.905 8.344 -48.791 1.00 33.14 94 VAL A O 10
ATOM 24594 N N . GLY A 1 95 ? 3.119 9.620 -49.306 1.00 14.33 95 GLY A N 10
ATOM 24595 C CA . GLY A 1 95 ? 3.083 9.194 -50.691 1.00 11.41 95 GLY A CA 10
ATOM 24596 C C . GLY A 1 95 ? 2.416 7.844 -50.862 1.00 5.22 95 GLY A C 10
ATOM 24597 O O . GLY A 1 95 ? 2.461 7.254 -51.940 1.00 33.00 95 GLY A O 10
ATOM 24601 N N . ALA A 1 96 ? 1.786 7.358 -49.803 1.00 55.15 96 ALA A N 10
ATOM 24602 C CA . ALA A 1 96 ? 1.155 6.048 -49.826 1.00 14.23 96 ALA A CA 10
ATOM 24603 C C . ALA A 1 96 ? -0.197 6.079 -49.121 1.00 33.23 96 ALA A C 10
ATOM 24604 O O . ALA A 1 96 ? -0.738 7.150 -48.838 1.00 40.33 96 ALA A O 10
ATOM 24611 N N . GLY A 1 97 ? -0.735 4.901 -48.836 1.00 43.14 97 GLY A N 10
ATOM 24612 C CA . GLY A 1 97 ? -2.035 4.815 -48.207 1.00 23.01 97 GLY A CA 10
ATOM 24613 C C . GLY A 1 97 ? -1.940 4.479 -46.735 1.00 44.40 97 GLY A C 10
ATOM 24614 O O . GLY A 1 97 ? -1.007 4.904 -46.048 1.00 51.24 97 GLY A O 10
ATOM 24618 N N . THR A 1 98 ? -2.895 3.701 -46.257 1.00 30.30 98 THR A N 10
ATOM 24619 C CA . THR A 1 98 ? -2.969 3.355 -44.850 1.00 11.24 98 THR A CA 10
ATOM 24620 C C . THR A 1 98 ? -2.009 2.227 -44.486 1.00 52.32 98 THR A C 10
ATOM 24621 O O . THR A 1 98 ? -1.801 1.287 -45.256 1.00 11.12 98 THR A O 10
ATOM 24632 N N . SER A 1 99 ? -1.399 2.353 -43.320 1.00 12.41 99 SER A N 10
ATOM 24633 C CA . SER A 1 99 ? -0.605 1.281 -42.749 1.00 1.13 99 SER A CA 10
ATOM 24634 C C . SER A 1 99 ? -1.219 0.857 -41.420 1.00 65.20 99 SER A C 10
ATOM 24635 O O . SER A 1 99 ? -1.281 1.652 -40.480 1.00 32.31 99 SER A O 10
ATOM 24643 N N . LYS A 1 100 ? -1.706 -0.374 -41.360 1.00 22.12 100 LYS A N 10
ATOM 24644 C CA . LYS A 1 100 ? -2.346 -0.887 -40.156 1.00 54.24 100 LYS A CA 10
ATOM 24645 C C . LYS A 1 100 ? -1.300 -1.379 -39.163 1.00 51.12 100 LYS A C 10
ATOM 24646 O O . LYS A 1 100 ? -0.446 -2.205 -39.496 1.00 32.31 100 LYS A O 10
ATOM 24665 N N . MET A 1 101 ? -1.380 -0.872 -37.946 1.00 3.52 101 MET A N 10
ATOM 24666 C CA . MET A 1 101 ? -0.539 -1.340 -36.858 1.00 23.21 101 MET A CA 10
ATOM 24667 C C . MET A 1 101 ? -1.401 -1.548 -35.627 1.00 34.20 101 MET A C 10
ATOM 24668 O O . MET A 1 101 ? -2.315 -0.767 -35.369 1.00 70.43 101 MET A O 10
ATOM 24682 N N . ASP A 1 102 ? -1.134 -2.612 -34.893 1.00 74.11 102 ASP A N 10
ATOM 24683 C CA . ASP A 1 102 ? -1.878 -2.909 -33.675 1.00 53.32 102 ASP A CA 10
ATOM 24684 C C . ASP A 1 102 ? -0.920 -3.202 -32.537 1.00 4.11 102 ASP A C 10
ATOM 24685 O O . ASP A 1 102 ? 0.152 -3.775 -32.753 1.00 40.30 102 ASP A O 10
ATOM 24694 N N . LYS A 1 103 ? -1.287 -2.792 -31.332 1.00 34.32 103 LYS A N 10
ATOM 24695 C CA . LYS A 1 103 ? -0.437 -3.015 -30.176 1.00 25.30 103 LYS A CA 10
ATOM 24696 C C . LYS A 1 103 ? -1.232 -2.915 -28.882 1.00 52.32 103 LYS A C 10
ATOM 24697 O O . LYS A 1 103 ? -2.022 -1.989 -28.691 1.00 30.35 103 LYS A O 10
ATOM 24716 N N . ILE A 1 104 ? -1.015 -3.881 -28.006 1.00 63.44 104 ILE A N 10
ATOM 24717 C CA . ILE A 1 104 ? -1.643 -3.894 -26.699 1.00 53.11 104 ILE A CA 10
ATOM 24718 C C . ILE A 1 104 ? -1.028 -2.822 -25.796 1.00 43.44 104 ILE A C 10
ATOM 24719 O O . ILE A 1 104 ? 0.181 -2.815 -25.543 1.00 60.11 104 ILE A O 10
ATOM 24735 N N . ILE A 1 105 ? -1.855 -1.899 -25.337 1.00 74.33 105 ILE A N 10
ATOM 24736 C CA . ILE A 1 105 ? -1.385 -0.812 -24.498 1.00 61.34 105 ILE A CA 10
ATOM 24737 C C . ILE A 1 105 ? -1.856 -1.000 -23.064 1.00 61.12 105 ILE A C 10
ATOM 24738 O O . ILE A 1 105 ? -2.973 -1.464 -22.817 1.00 11.05 105 ILE A O 10
ATOM 24754 N N . PHE A 1 106 ? -0.993 -0.660 -22.123 1.00 44.51 106 PHE A N 10
ATOM 24755 C CA . PHE A 1 106 ? -1.342 -0.720 -20.717 1.00 31.35 106 PHE A CA 10
ATOM 24756 C C . PHE A 1 106 ? -1.803 0.646 -20.232 1.00 55.52 106 PHE A C 10
ATOM 24757 O O . PHE A 1 106 ? -1.004 1.575 -20.085 1.00 40.22 106 PHE A O 10
ATOM 24774 N N . LEU A 1 107 ? -3.100 0.764 -20.007 1.00 54.03 107 LEU A N 10
ATOM 24775 C CA . LEU A 1 107 ? -3.691 2.007 -19.559 1.00 53.13 107 LEU A CA 10
ATOM 24776 C C . LEU A 1 107 ? -3.827 2.010 -18.042 1.00 31.44 107 LEU A C 10
ATOM 24777 O O . LEU A 1 107 ? -4.719 1.376 -17.481 1.00 23.51 107 LEU A O 10
ATOM 24793 N N . GLN A 1 108 ? -2.931 2.711 -17.376 1.00 24.42 108 GLN A N 10
ATOM 24794 C CA . GLN A 1 108 ? -2.988 2.809 -15.932 1.00 32.42 108 GLN A CA 10
ATOM 24795 C C . GLN A 1 108 ? -3.347 4.230 -15.531 1.00 12.55 108 GLN A C 10
ATOM 24796 O O . GLN A 1 108 ? -2.528 5.145 -15.637 1.00 11.24 108 GLN A O 10
ATOM 24810 N N . ILE A 1 109 ? -4.582 4.418 -15.096 1.00 21.41 109 ILE A N 10
ATOM 24811 C CA . ILE A 1 109 ? -5.048 5.730 -14.690 1.00 45.14 109 ILE A CA 10
ATOM 24812 C C . ILE A 1 109 ? -4.761 5.916 -13.215 1.00 52.03 109 ILE A C 10
ATOM 24813 O O . ILE A 1 109 ? -5.438 5.333 -12.374 1.00 74.42 109 ILE A O 10
ATOM 24829 N N . CYS A 1 110 ? -3.732 6.687 -12.902 1.00 34.32 110 CYS A N 10
ATOM 24830 C CA . CYS A 1 110 ? -3.326 6.883 -11.519 1.00 2.14 110 CYS A CA 10
ATOM 24831 C C . CYS A 1 110 ? -2.783 8.289 -11.289 1.00 65.10 110 CYS A C 10
ATOM 24832 O O . CYS A 1 110 ? -1.636 8.588 -11.623 1.00 45.45 110 CYS A O 10
ATOM 24840 N N . PRO A 1 111 ? -3.623 9.180 -10.750 1.00 13.25 111 PRO A N 10
ATOM 24841 C CA . PRO A 1 111 ? -3.193 10.506 -10.294 1.00 3.41 111 PRO A CA 10
ATOM 24842 C C . PRO A 1 111 ? -2.192 10.398 -9.150 1.00 33.43 111 PRO A C 10
ATOM 24843 O O . PRO A 1 111 ? -2.270 9.468 -8.350 1.00 71.15 111 PRO A O 10
ATOM 24854 N N . ASP A 1 112 ? -1.261 11.338 -9.059 1.00 63.31 112 ASP A N 10
ATOM 24855 C CA . ASP A 1 112 ? -0.316 11.335 -7.949 1.00 71.14 112 ASP A CA 10
ATOM 248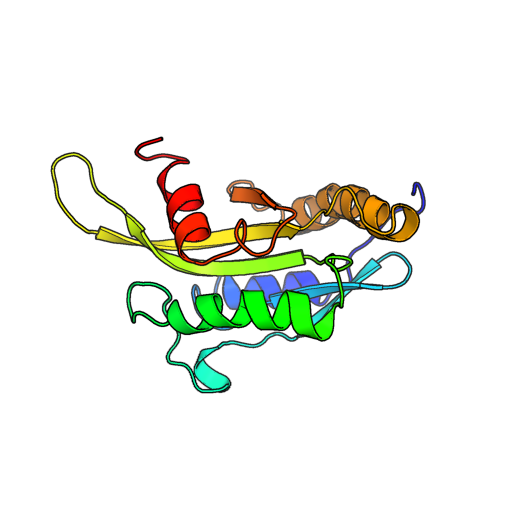56 C C . ASP A 1 112 ? -0.916 12.085 -6.773 1.00 35.05 112 ASP A C 10
ATOM 24857 O O . ASP A 1 112 ? -0.688 11.734 -5.614 1.00 63.14 112 ASP A O 10
ATOM 24866 N N . GLY A 1 113 ? -1.716 13.098 -7.085 1.00 62.45 113 GLY A N 10
ATOM 24867 C CA . GLY A 1 113 ? -2.470 13.801 -6.064 1.00 31.34 113 GLY A CA 10
ATOM 24868 C C . GLY A 1 113 ? -3.739 13.052 -5.708 1.00 11.20 113 GLY A C 10
ATOM 24869 O O . GLY A 1 113 ? -4.773 13.649 -5.410 1.00 34.25 113 GLY A O 10
ATOM 24873 N N . ALA A 1 114 ? -3.644 11.733 -5.757 1.00 33.42 114 ALA A N 10
ATOM 24874 C CA . ALA A 1 114 ? -4.761 10.853 -5.478 1.00 33.30 114 ALA A CA 10
ATOM 24875 C C . ALA A 1 114 ? -4.544 10.127 -4.163 1.00 73.45 114 ALA A C 10
ATOM 24876 O O . ALA A 1 114 ? -3.511 10.300 -3.511 1.00 32.10 114 ALA A O 10
ATOM 24883 N N . SER A 1 115 ? -5.526 9.323 -3.790 1.00 54.20 115 SER A N 10
ATOM 24884 C CA . SER A 1 115 ? -5.517 8.602 -2.523 1.00 41.23 115 SER A CA 10
ATOM 24885 C C . SER A 1 115 ? -4.274 7.723 -2.411 1.00 3.25 115 SER A C 10
ATOM 24886 O O . SER A 1 115 ? -4.215 6.645 -2.998 1.00 22.12 115 SER A O 10
ATOM 24894 N N . ILE A 1 116 ? -3.295 8.196 -1.643 1.00 21.55 116 ILE A N 10
ATOM 24895 C CA . ILE A 1 116 ? -1.961 7.595 -1.595 1.00 20.54 116 ILE A CA 10
ATOM 24896 C C . ILE A 1 116 ? -1.984 6.101 -1.274 1.00 55.22 116 ILE A C 10
ATOM 24897 O O . ILE A 1 116 ? -1.231 5.334 -1.871 1.00 25.53 116 ILE A O 10
ATOM 24913 N N . LYS A 1 117 ? -2.852 5.680 -0.366 1.00 65.52 117 LYS A N 10
ATOM 24914 C CA . LYS A 1 117 ? -2.860 4.287 0.069 1.00 35.21 117 LYS A CA 10
ATOM 24915 C C . LYS A 1 117 ? -3.187 3.348 -1.084 1.00 75.15 117 LYS A C 10
ATOM 24916 O O . LYS A 1 117 ? -2.420 2.432 -1.375 1.00 22.02 117 LYS A O 10
ATOM 24935 N N . LYS A 1 118 ? -4.306 3.583 -1.756 1.00 41.21 118 LYS A N 10
ATOM 24936 C CA . LYS A 1 118 ? -4.679 2.749 -2.890 1.00 10.24 118 LYS A CA 10
ATOM 24937 C C . LYS A 1 118 ? -3.821 3.092 -4.104 1.00 15.41 118 LYS A C 10
ATOM 24938 O O . LYS A 1 118 ? -3.561 2.239 -4.950 1.00 54.40 118 LYS A O 10
ATOM 24957 N N . LYS A 1 119 ? -3.369 4.343 -4.168 1.00 74.52 119 LYS A N 10
ATOM 24958 C CA . LYS A 1 119 ? -2.502 4.801 -5.246 1.00 71.32 119 LYS A CA 10
ATOM 24959 C C . LYS A 1 119 ? -1.213 3.984 -5.263 1.00 10.25 119 LYS A C 10
ATOM 24960 O O . LYS A 1 119 ? -0.741 3.557 -6.318 1.00 61.42 119 LYS A O 10
ATOM 24979 N N . MET A 1 120 ? -0.658 3.762 -4.075 1.00 54.42 120 MET A N 10
ATOM 24980 C CA . MET A 1 120 ? 0.577 3.004 -3.929 1.00 64.15 120 MET A CA 10
ATOM 24981 C C . MET A 1 120 ? 0.394 1.555 -4.368 1.00 20.20 120 MET A C 10
ATOM 24982 O O . MET A 1 120 ? 1.328 0.929 -4.867 1.00 21.22 120 MET A O 10
ATOM 24996 N N . VAL A 1 121 ? -0.805 1.023 -4.174 1.00 14.15 121 VAL A N 10
ATOM 24997 C CA . VAL A 1 121 ? -1.079 -0.365 -4.518 1.00 5.15 121 VAL A CA 10
ATOM 24998 C C . VAL A 1 121 ? -1.170 -0.541 -6.031 1.00 21.52 121 VAL A C 10
ATOM 24999 O O . VAL A 1 121 ? -0.633 -1.501 -6.583 1.00 71.11 121 VAL A O 10
ATOM 25012 N N . TYR A 1 122 ? -1.828 0.400 -6.701 1.00 20.11 122 TYR A N 10
ATOM 25013 C CA . TYR A 1 122 ? -1.962 0.346 -8.156 1.00 51.21 122 TYR A CA 10
ATOM 25014 C C . TYR A 1 122 ? -0.600 0.445 -8.837 1.00 12.13 122 TYR A C 10
ATOM 25015 O O . TYR A 1 122 ? -0.355 -0.205 -9.856 1.00 70.43 122 TYR A O 10
ATOM 25033 N N . ALA A 1 123 ? 0.295 1.236 -8.258 1.00 23.41 123 ALA A N 10
ATOM 25034 C CA . ALA A 1 123 ? 1.656 1.351 -8.772 1.00 22.20 123 ALA A CA 10
ATOM 25035 C C . ALA A 1 123 ? 2.394 0.018 -8.659 1.00 32.01 123 ALA A C 10
ATOM 25036 O O . ALA A 1 123 ? 3.290 -0.282 -9.448 1.00 50.23 123 ALA A O 10
ATOM 25043 N N . SER A 1 124 ? 1.999 -0.782 -7.681 1.00 72.23 124 SER A N 10
ATOM 25044 C CA . SER A 1 124 ? 2.603 -2.087 -7.463 1.00 3.21 124 SER A CA 10
ATOM 25045 C C . SER A 1 124 ? 1.953 -3.142 -8.355 1.00 72.54 124 SER A C 10
ATOM 25046 O O . SER A 1 124 ? 2.617 -4.077 -8.811 1.00 52.32 124 SER A O 10
ATOM 25054 N N . SER A 1 125 ? 0.661 -2.984 -8.625 1.00 50.31 125 SER A N 10
ATOM 25055 C CA . SER A 1 125 ? -0.049 -3.922 -9.483 1.00 54.01 125 SER A CA 10
ATOM 25056 C C . SER A 1 125 ? 0.439 -3.828 -10.927 1.00 3.00 125 SER A C 10
ATOM 25057 O O . SER A 1 125 ? 0.260 -4.760 -11.713 1.00 22.33 125 SER A O 10
ATOM 25065 N N . ALA A 1 126 ? 1.060 -2.702 -11.270 1.00 34.13 126 ALA A N 10
ATOM 25066 C CA . ALA A 1 126 ? 1.703 -2.545 -12.566 1.00 62.13 126 ALA A CA 10
ATOM 25067 C C . ALA A 1 126 ? 2.742 -3.638 -12.781 1.00 65.14 126 ALA A C 10
ATOM 25068 O O . ALA A 1 126 ? 2.812 -4.245 -13.850 1.00 11.41 126 ALA A O 10
ATOM 25075 N N . ALA A 1 127 ? 3.530 -3.903 -11.745 1.00 50.12 127 ALA A N 10
ATOM 25076 C CA . ALA A 1 127 ? 4.558 -4.932 -11.808 1.00 71.42 127 ALA A CA 10
ATOM 25077 C C . ALA A 1 127 ? 3.930 -6.320 -11.852 1.00 42.25 127 ALA A C 10
ATOM 25078 O O . ALA A 1 127 ? 4.432 -7.222 -12.523 1.00 63.42 127 ALA A O 10
ATOM 25085 N N . ALA A 1 128 ? 2.818 -6.475 -11.147 1.00 50.42 128 ALA A N 10
ATOM 25086 C CA . ALA A 1 128 ? 2.102 -7.743 -11.107 1.00 73.33 128 ALA A CA 10
ATOM 25087 C C . ALA A 1 128 ? 1.530 -8.091 -12.477 1.00 63.42 128 ALA A C 10
ATOM 25088 O O . ALA A 1 128 ? 1.692 -9.212 -12.963 1.00 23.43 128 ALA A O 10
ATOM 25095 N N . ILE A 1 129 ? 0.875 -7.117 -13.103 1.00 33.40 129 ILE A N 10
ATOM 25096 C CA . ILE A 1 129 ? 0.299 -7.309 -14.428 1.00 1.34 129 ILE A CA 10
ATOM 25097 C C . ILE A 1 129 ? 1.410 -7.530 -15.463 1.00 71.54 129 ILE A C 10
ATOM 25098 O O . ILE A 1 129 ? 1.236 -8.260 -16.438 1.00 63.44 129 ILE A O 10
ATOM 25114 N N . LYS A 1 130 ? 2.564 -6.917 -15.219 1.00 71.23 130 LYS A N 10
ATOM 25115 C CA . LYS A 1 130 ? 3.707 -7.050 -16.114 1.00 71.33 130 LYS A CA 10
ATOM 25116 C C . LYS A 1 130 ? 4.308 -8.446 -16.007 1.00 31.01 130 LYS A C 10
ATOM 25117 O O . LYS A 1 130 ? 4.776 -9.005 -16.992 1.00 72.25 130 LYS A O 10
ATOM 25136 N N . THR A 1 131 ? 4.292 -9.002 -14.804 1.00 61.40 131 THR A N 10
ATOM 25137 C CA . THR A 1 131 ? 4.899 -10.303 -14.558 1.00 73.34 131 THR A CA 10
ATOM 25138 C C . THR A 1 131 ? 3.990 -11.436 -15.030 1.00 62.31 131 THR A C 10
ATOM 25139 O O . THR A 1 131 ? 4.463 -12.444 -15.552 1.00 4.52 131 THR A O 10
ATOM 25150 N N . SER A 1 132 ? 2.687 -11.254 -14.865 1.00 41.51 132 SER A N 10
ATOM 25151 C CA . SER A 1 132 ? 1.724 -12.289 -15.210 1.00 12.24 132 SER A CA 10
ATOM 25152 C C . SER A 1 132 ? 1.609 -12.475 -16.727 1.00 50.44 132 SER A C 10
ATOM 25153 O O . SER A 1 132 ? 1.302 -13.568 -17.204 1.00 33.10 132 SER A O 10
ATOM 25161 N N . LEU A 1 133 ? 1.845 -11.405 -17.481 1.00 2.43 133 LEU A N 10
ATOM 25162 C CA . LEU A 1 133 ? 1.820 -11.490 -18.938 1.00 62.12 133 LEU A CA 10
ATOM 25163 C C . LEU A 1 133 ? 3.231 -11.563 -19.505 1.00 4.03 133 LEU A C 10
ATOM 25164 O O . LEU A 1 133 ? 3.449 -12.089 -20.599 1.00 52.24 133 LEU A O 10
ATOM 25180 N N . GLY A 1 134 ? 4.186 -11.031 -18.762 1.00 4.51 134 GLY A N 10
ATOM 25181 C CA . GLY A 1 134 ? 5.559 -11.005 -19.223 1.00 33.31 134 GLY A CA 10
ATOM 25182 C C . GLY A 1 134 ? 5.801 -9.848 -20.173 1.00 30.21 134 GLY A C 10
ATOM 25183 O O . GLY A 1 134 ? 6.495 -8.893 -19.831 1.00 51.44 134 GLY A O 10
ATOM 25187 N N . THR A 1 135 ? 5.183 -9.935 -21.352 1.00 45.23 135 THR A N 10
ATOM 25188 C CA . THR A 1 135 ? 5.253 -8.903 -22.391 1.00 34.03 135 THR A CA 10
ATOM 25189 C C . THR A 1 135 ? 6.692 -8.478 -22.712 1.00 51.00 135 THR A C 10
ATOM 25190 O O . THR A 1 135 ? 7.378 -9.136 -23.495 1.00 22.13 135 THR A O 10
ATOM 25201 N N . GLY A 1 136 ? 7.141 -7.382 -22.110 1.00 24.12 136 GLY A N 10
ATOM 25202 C CA . GLY A 1 136 ? 8.488 -6.896 -22.345 1.00 44.34 136 GLY A CA 10
ATOM 25203 C C . GLY A 1 136 ? 8.585 -6.011 -23.574 1.00 73.11 136 GLY A C 10
ATOM 25204 O O . GLY A 1 136 ? 9.663 -5.517 -23.911 1.00 70.54 136 GLY A O 10
ATOM 25208 N N . LYS A 1 137 ? 7.457 -5.807 -24.244 1.00 70.11 137 LYS A N 10
ATOM 25209 C CA . LYS A 1 137 ? 7.415 -4.981 -25.447 1.00 3.22 137 LYS A CA 10
ATOM 25210 C C . LYS A 1 137 ? 6.102 -4.196 -25.490 1.00 63.41 137 LYS A C 10
ATOM 25211 O O . LYS A 1 137 ? 5.511 -3.985 -26.550 1.00 33.45 137 LYS A O 10
ATOM 25230 N N . ILE A 1 138 ? 5.665 -3.741 -24.328 1.00 12.31 138 ILE A N 10
ATOM 25231 C CA . ILE A 1 138 ? 4.411 -3.007 -24.222 1.00 24.23 138 ILE A CA 10
ATOM 25232 C C . ILE A 1 138 ? 4.644 -1.516 -24.091 1.00 64.43 138 ILE A C 10
ATOM 25233 O O . ILE A 1 138 ? 5.747 -1.069 -23.776 1.00 22.05 138 ILE A O 10
ATOM 25249 N N . LEU A 1 139 ? 3.598 -0.752 -24.344 1.00 2.34 139 LEU A N 10
ATOM 25250 C CA . LEU A 1 139 ? 3.634 0.676 -24.127 1.00 31.11 139 LEU A CA 10
ATOM 25251 C C . LEU A 1 139 ? 2.635 1.026 -23.044 1.00 14.54 139 LEU A C 10
ATOM 25252 O O . LEU A 1 139 ? 1.429 1.095 -23.286 1.00 40.42 139 LEU A O 10
ATOM 25268 N N . GLN A 1 140 ? 3.138 1.196 -21.839 1.00 14.45 140 GLN A N 10
ATOM 25269 C CA . GLN A 1 140 ? 2.298 1.546 -20.716 1.00 75.22 140 GLN A CA 10
ATOM 25270 C C . GLN A 1 140 ? 2.287 3.057 -20.549 1.00 51.41 140 GLN A C 10
ATOM 25271 O O . GLN A 1 140 ? 3.343 3.688 -20.504 1.00 23.14 140 GLN A O 10
ATOM 25285 N N . PHE A 1 141 ? 1.103 3.636 -20.479 1.00 71.12 141 PHE A N 10
ATOM 25286 C CA . PHE A 1 141 ? 0.982 5.067 -20.287 1.00 12.44 141 PHE A CA 10
ATOM 25287 C C . PHE A 1 141 ? 0.127 5.360 -19.063 1.00 14.04 141 PHE A C 10
ATOM 25288 O O . PHE A 1 141 ? -1.036 4.957 -18.982 1.00 62.10 141 PHE A O 10
ATOM 25305 N N . GLN A 1 142 ? 0.732 6.028 -18.093 1.00 23.44 142 GLN A N 10
ATOM 25306 C CA . GLN A 1 142 ? 0.052 6.367 -16.856 1.00 45.03 142 GLN A CA 10
ATOM 25307 C C . GLN A 1 142 ? -0.537 7.765 -16.952 1.00 65.33 142 GLN A C 10
ATOM 25308 O O . GLN A 1 142 ? 0.192 8.754 -17.060 1.00 21.10 142 GLN A O 10
ATOM 25322 N N . VAL A 1 143 ? -1.855 7.839 -16.930 1.00 34.33 143 VAL A N 10
ATOM 25323 C CA . VAL A 1 143 ? -2.551 9.106 -17.065 1.00 14.11 143 VAL A CA 10
ATOM 25324 C C . VAL A 1 143 ? -3.380 9.388 -15.821 1.00 12.22 143 VAL A C 10
ATOM 25325 O O . VAL A 1 143 ? -3.535 8.519 -14.963 1.00 14.44 143 VAL A O 10
ATOM 25338 N N . SER A 1 144 ? -3.903 10.597 -15.723 1.00 51.01 144 SER A N 10
ATOM 25339 C CA . SER A 1 144 ? -4.706 10.988 -14.574 1.00 2.44 144 SER A CA 10
ATOM 25340 C C . SER A 1 144 ? -5.882 11.867 -14.992 1.00 64.31 144 SER A C 10
ATOM 25341 O O . SER A 1 144 ? -6.917 11.895 -14.328 1.00 12.14 144 SER A O 10
ATOM 25349 N N . ASP A 1 145 ? -5.716 12.575 -16.098 1.00 62.12 145 ASP A N 10
ATOM 25350 C CA . ASP A 1 145 ? -6.742 13.481 -16.588 1.00 12.42 145 ASP A CA 10
ATOM 25351 C C . ASP A 1 145 ? -7.556 12.811 -17.693 1.00 52.33 145 ASP A C 10
ATOM 25352 O O . ASP A 1 145 ? -7.027 12.012 -18.469 1.00 24.01 145 ASP A O 10
ATOM 25361 N N . GLU A 1 146 ? -8.841 13.134 -17.753 1.00 22.24 146 GLU A N 10
ATOM 25362 C CA . GLU A 1 146 ? -9.758 12.509 -18.701 1.00 74.45 146 GLU A CA 10
ATOM 25363 C C . GLU A 1 146 ? -9.461 12.899 -20.155 1.00 73.05 146 GLU A C 10
ATOM 25364 O O . GLU A 1 146 ? -9.905 12.224 -21.085 1.00 24.54 146 GLU A O 10
ATOM 25376 N N . SER A 1 147 ? -8.702 13.968 -20.354 1.00 13.44 147 SER A N 10
ATOM 25377 C CA . SER A 1 147 ? -8.287 14.360 -21.694 1.00 24.51 147 SER A CA 10
ATOM 25378 C C . SER A 1 147 ? -7.079 13.539 -22.140 1.00 51.25 147 SER A C 10
ATOM 25379 O O . SER A 1 147 ? -6.754 13.476 -23.326 1.00 13.20 147 SER A O 10
ATOM 25387 N N . GLU A 1 148 ? -6.412 12.907 -21.182 1.00 12.40 148 GLU A N 10
ATOM 25388 C CA . GLU A 1 148 ? -5.264 12.067 -21.485 1.00 61.04 148 GLU A CA 10
ATOM 25389 C C . GLU A 1 148 ? -5.723 10.688 -21.945 1.00 30.02 148 GLU A C 10
ATOM 25390 O O . GLU A 1 148 ? -5.046 10.025 -22.728 1.00 10.22 148 GLU A O 10
ATOM 25402 N N . MET A 1 149 ? -6.884 10.267 -21.457 1.00 62.11 149 MET A N 10
ATOM 25403 C CA . MET A 1 149 ? -7.436 8.961 -21.807 1.00 51.12 149 MET A CA 10
ATOM 25404 C C . MET A 1 149 ? -8.392 9.072 -22.993 1.00 51.31 149 MET A C 10
ATOM 25405 O O . MET A 1 149 ? -9.082 8.113 -23.338 1.00 62.01 149 MET A O 10
ATOM 25419 N N . SER A 1 150 ? -8.430 10.247 -23.607 1.00 53.43 150 SER A N 10
ATOM 25420 C CA . SER A 1 150 ? -9.280 10.479 -24.764 1.00 25.13 150 SER A CA 10
ATOM 25421 C C . SER A 1 150 ? -8.766 9.686 -25.966 1.00 11.13 150 SER A C 10
ATOM 25422 O O . SER A 1 150 ? -7.567 9.423 -26.078 1.00 43.12 150 SER A O 10
ATOM 25430 N N . HIS A 1 151 ? -9.669 9.322 -26.876 1.00 11.21 151 HIS A N 10
ATOM 25431 C CA . HIS A 1 151 ? -9.317 8.437 -27.984 1.00 22.24 151 HIS A CA 10
ATOM 25432 C C . HIS A 1 151 ? -8.305 9.080 -28.925 1.00 2.03 151 HIS A C 10
ATOM 25433 O O . HIS A 1 151 ? -7.567 8.388 -29.618 1.00 44.05 151 HIS A O 10
ATOM 25448 N N . LYS A 1 152 ? -8.293 10.402 -28.955 1.00 32.21 152 LYS A N 10
ATOM 25449 C CA . LYS A 1 152 ? -7.300 11.146 -29.712 1.00 63.24 152 LYS A CA 10
ATOM 25450 C C . LYS A 1 152 ? -5.882 10.810 -29.240 1.00 73.41 152 LYS A C 10
ATOM 25451 O O . LYS A 1 152 ? -4.978 10.603 -30.051 1.00 30.22 152 LYS A O 10
ATOM 25470 N N . GLU A 1 153 ? -5.702 10.721 -27.930 1.00 54.22 153 GLU A N 10
ATOM 25471 C CA . GLU A 1 153 ? -4.374 10.569 -27.365 1.00 32.25 153 GLU A CA 10
ATOM 25472 C C . GLU A 1 153 ? -3.874 9.132 -27.415 1.00 13.42 153 GLU A C 10
ATOM 25473 O O . GLU A 1 153 ? -2.668 8.911 -27.420 1.00 4.41 153 GLU A O 10
ATOM 25485 N N . LEU A 1 154 ? -4.775 8.155 -27.472 1.00 23.41 154 LEU A N 10
ATOM 25486 C CA . LEU A 1 154 ? -4.349 6.755 -27.551 1.00 32.45 154 LEU A CA 10
ATOM 25487 C C . LEU A 1 154 ? -3.484 6.541 -28.784 1.00 42.42 154 LEU A C 10
ATOM 25488 O O . LEU A 1 154 ? -2.443 5.885 -28.723 1.00 51.41 154 LEU A O 10
ATOM 25504 N N . LEU A 1 155 ? -3.899 7.137 -29.893 1.00 4.22 155 LEU A N 10
ATOM 25505 C CA . LEU A 1 155 ? -3.129 7.070 -31.121 1.00 70.33 155 LEU A CA 10
ATOM 25506 C C . LEU A 1 155 ? -1.852 7.886 -30.968 1.00 32.33 155 LEU A C 10
ATOM 25507 O O . LEU A 1 155 ? -0.789 7.482 -31.425 1.00 43.33 155 LEU A O 10
ATOM 25523 N N . ASN A 1 156 ? -1.961 9.027 -30.305 1.00 61.41 156 ASN A N 10
ATOM 25524 C CA . ASN A 1 156 ? -0.825 9.926 -30.138 1.00 43.20 156 ASN A CA 10
ATOM 25525 C C . ASN A 1 156 ? 0.297 9.258 -29.343 1.00 12.04 156 ASN A C 10
ATOM 25526 O O . ASN A 1 156 ? 1.460 9.310 -29.742 1.00 52.52 156 ASN A O 10
ATOM 25537 N N . LYS A 1 157 ? -0.062 8.603 -28.240 1.00 31.44 157 LYS A N 10
ATOM 25538 C CA . LYS A 1 157 ? 0.927 8.003 -27.342 1.00 3.34 157 LYS A CA 10
ATOM 25539 C C . LYS A 1 157 ? 1.658 6.858 -28.010 1.00 31.12 157 LYS A C 10
ATOM 25540 O O . LYS A 1 157 ? 2.858 6.687 -27.833 1.00 72.23 157 LYS A O 10
ATOM 25559 N N . LEU A 1 158 ? 0.928 6.067 -28.765 1.00 12.11 158 LEU A N 10
ATOM 25560 C CA . LEU A 1 158 ? 1.524 4.924 -29.442 1.00 54.44 158 LEU A CA 10
ATOM 25561 C C . LEU A 1 158 ? 2.193 5.363 -30.743 1.00 72.21 158 LEU A C 10
ATOM 25562 O O . LEU A 1 158 ? 3.210 4.802 -31.162 1.00 61.31 158 LEU A O 10
ATOM 25578 N N . GLY A 1 159 ? 1.624 6.391 -31.355 1.00 23.30 159 GLY A N 10
ATOM 25579 C CA . GLY A 1 159 ? 2.079 6.848 -32.650 1.00 20.41 159 GLY A CA 10
ATOM 25580 C C . GLY A 1 159 ? 3.364 7.648 -32.598 1.00 22.01 159 GLY A C 10
ATOM 25581 O O . GLY A 1 159 ? 4.121 7.652 -33.563 1.00 14.40 159 GLY A O 10
ATOM 25585 N N . GLU A 1 160 ? 3.621 8.329 -31.488 1.00 42.45 160 GLU A N 10
ATOM 25586 C CA . GLU A 1 160 ? 4.834 9.133 -31.371 1.00 51.14 160 GLU A CA 10
ATOM 25587 C C . GLU A 1 160 ? 6.088 8.269 -31.511 1.00 32.22 160 GLU A C 10
ATOM 25588 O O . GLU A 1 160 ? 7.019 8.625 -32.232 1.00 24.53 160 GLU A O 10
ATOM 25600 N N . LYS A 1 161 ? 6.109 7.127 -30.837 1.00 1.52 161 LYS A N 10
ATOM 25601 C CA . LYS A 1 161 ? 7.259 6.239 -30.914 1.00 4.32 161 LYS A CA 10
ATOM 25602 C C . LYS A 1 161 ? 7.172 5.290 -32.111 1.00 41.20 161 LYS A C 10
ATOM 25603 O O . LYS A 1 161 ? 7.913 5.440 -33.077 1.00 63.32 161 LYS A O 10
ATOM 25622 N N . TYR A 1 162 ? 6.249 4.336 -32.064 1.00 41.41 162 TYR A N 10
ATOM 25623 C CA . TYR A 1 162 ? 6.225 3.259 -33.054 1.00 0.12 162 TYR A CA 10
ATOM 25624 C C . TYR A 1 162 ? 5.339 3.585 -34.249 1.00 70.42 162 TYR A C 10
ATOM 25625 O O . TYR A 1 162 ? 5.282 2.821 -35.214 1.00 0.22 162 TYR A O 10
ATOM 25643 N N . GLY A 1 163 ? 4.655 4.714 -34.190 1.00 12.45 163 GLY A N 10
ATOM 25644 C CA . GLY A 1 163 ? 3.837 5.132 -35.309 1.00 62.14 163 GLY A CA 10
ATOM 25645 C C . GLY A 1 163 ? 4.661 5.837 -36.367 1.00 35.12 163 GLY A C 10
ATOM 25646 O O . GLY A 1 163 ? 4.995 5.253 -37.400 1.00 5.13 163 GLY A O 10
ATOM 25650 N N . ASP A 1 164 ? 5.004 7.087 -36.098 1.00 4.05 164 ASP A N 10
ATOM 25651 C CA . ASP A 1 164 ? 5.811 7.883 -37.012 1.00 74.21 164 ASP A CA 10
ATOM 25652 C C . ASP A 1 164 ? 6.433 9.055 -36.267 1.00 43.40 164 ASP A C 10
ATOM 25653 O O . ASP A 1 164 ? 5.799 9.644 -35.392 1.00 1.41 164 ASP A O 10
ATOM 25662 N N . HIS A 1 165 ? 7.677 9.373 -36.594 1.00 52.32 165 HIS A N 10
ATOM 25663 C CA . HIS A 1 165 ? 8.355 10.521 -36.005 1.00 4.43 165 HIS A CA 10
ATOM 25664 C C . HIS A 1 165 ? 9.562 10.901 -36.850 1.00 31.02 165 HIS A C 10
ATOM 25665 O O . HIS A 1 165 ? 9.537 10.627 -38.069 1.00 35.10 165 HIS A O 10
#

Nearest PDB structures (foldseek):
  2mp4-assembly1_A  TM=9.589E-01  e=2.123E-28  Caenorhabditis elegans
  1vkk-assembly1_A  TM=8.367E-01  e=8.727E-08  Mus musculus
  2kvk-assembly1_A  TM=8.089E-01  e=4.153E-08  Leishmania donovani
  5hvk-assembly2_D  TM=7.298E-01  e=4.700E-08  Homo sapiens
  2y9j-assembly1_Y  TM=2.098E-01  e=4.090E-02  Salmonella enterica subsp. enterica serovar Typhimurium